Protein 7XBR (pdb70)

Structure (mmCIF, N/CA/C/O backbone):
data_7XBR
#
_entry.id   7XBR
#
_cell.length_a   83.666
_cell.length_b   198.572
_cell.length_c   202.824
_cell.angle_alpha   90.000
_cell.angle_beta   90.000
_cell.angle_gamma   90.000
#
_symmetry.space_group_name_H-M   'P 21 21 21'
#
loop_
_entity.id
_entity.type
_entity.pdbx_description
1 polymer 'Mitogen-activated protein kinase kinase 5'
2 polymer 'Mitogen-activated protein kinase kinase 5'
#
loop_
_atom_site.group_PDB
_atom_site.id
_atom_site.type_symbol
_atom_site.label_atom_id
_atom_site.label_alt_id
_atom_site.label_comp_id
_atom_site.label_asym_id
_atom_site.label_entity_id
_atom_site.label_seq_id
_atom_site.pdbx_PDB_ins_code
_atom_site.Cartn_x
_atom_site.Cartn_y
_atom_site.Cartn_z
_atom_site.occupancy
_atom_site.B_iso_or_equiv
_atom_site.auth_seq_id
_atom_site.auth_comp_id
_atom_site.auth_asym_id
_atom_site.auth_atom_id
_atom_site.pdbx_PDB_model_num
ATOM 1 N N . ALA A 1 23 ? -12.869 -26.800 37.332 1.00 132.81 63 ALA A N 1
ATOM 2 C CA . ALA A 1 23 ? -11.999 -27.934 37.804 1.00 137.01 63 ALA A CA 1
ATOM 3 C C . ALA A 1 23 ? -10.628 -27.456 38.357 1.00 129.17 63 ALA A C 1
ATOM 4 O O . ALA A 1 23 ? -9.828 -28.302 38.809 1.00 101.73 63 ALA A O 1
ATOM 6 N N . ALA A 1 24 ? -10.335 -26.156 38.395 1.00 121.19 64 ALA A N 1
ATOM 7 C CA . ALA A 1 24 ? -9.328 -25.614 39.336 1.00 110.76 64 ALA A CA 1
ATOM 8 C C . ALA A 1 24 ? -9.946 -24.483 40.160 1.00 137.10 64 ALA A C 1
ATOM 9 O O . ALA A 1 24 ? -11.193 -24.286 40.148 1.00 150.81 64 ALA A O 1
ATOM 11 N N . LYS A 1 25 ? -9.105 -23.771 40.894 1.00 133.25 65 LYS A N 1
ATOM 12 C CA . LYS A 1 25 ? -9.554 -22.559 41.606 1.00 143.46 65 LYS A CA 1
ATOM 13 C C . LYS A 1 25 ? -8.683 -21.395 41.160 1.00 136.06 65 LYS A C 1
ATOM 14 O O . LYS A 1 25 ? -9.213 -20.346 40.803 1.00 135.59 65 LYS A O 1
ATOM 30 N N . LEU A 1 27 ? -4.328 -20.089 39.742 1.00 93.57 67 LEU A N 1
ATOM 31 C CA . LEU A 1 27 ? -3.202 -20.445 38.880 1.00 85.19 67 LEU A CA 1
ATOM 32 C C . LEU A 1 27 ? -1.979 -20.937 39.677 1.00 99.21 67 LEU A C 1
ATOM 33 O O . LEU A 1 27 ? -0.996 -21.415 39.055 1.00 123.97 67 LEU A O 1
ATOM 38 N N . SER A 1 28 ? -1.977 -20.767 40.992 1.00 97.61 68 SER A N 1
ATOM 39 C CA . SER A 1 28 ? -0.919 -21.292 41.880 1.00 94.90 68 SER A CA 1
ATOM 40 C C . SER A 1 28 ? -1.005 -22.821 41.908 1.00 90.15 68 SER A C 1
ATOM 41 O O . SER A 1 28 ? 0.035 -23.477 42.130 1.00 106.98 68 SER A O 1
ATOM 44 N N . GLU A 1 29 ? -2.195 -23.367 41.677 1.00 80.33 69 GLU A N 1
ATOM 45 C CA . GLU A 1 29 ? -2.411 -24.830 41.610 1.00 91.48 69 GLU A CA 1
ATOM 46 C C . GLU A 1 29 ? -1.849 -25.366 40.283 1.00 85.09 69 GLU A C 1
ATOM 47 O O . GLU A 1 29 ? -1.618 -26.582 40.187 1.00 79.51 69 GLU A O 1
ATOM 53 N N . LEU A 1 30 ? -1.667 -24.512 39.275 1.00 79.89 70 LEU A N 1
ATOM 54 C CA . LEU A 1 30 ? -1.311 -24.966 37.903 1.00 82.66 70 LEU A CA 1
ATOM 55 C C . LEU A 1 30 ? 0.195 -24.797 37.707 1.00 81.07 70 LEU A C 1
ATOM 56 O O . LEU A 1 30 ? 0.722 -23.702 38.103 1.00 85.63 70 LEU A O 1
ATOM 61 N N . GLU A 1 31 ? 0.846 -25.814 37.118 1.00 71.50 71 GLU A N 1
ATOM 62 C CA . GLU A 1 31 ? 2.273 -25.746 36.687 1.00 78.41 71 GLU A CA 1
ATOM 63 C C . GLU A 1 31 ? 2.392 -26.158 35.207 1.00 74.08 71 GLU A C 1
ATOM 64 O O . GLU A 1 31 ? 1.913 -27.257 34.856 1.00 70.65 71 GLU A O 1
ATOM 70 N N . ARG A 1 32 ? 2.988 -25.303 34.366 1.00 61.11 72 ARG A N 1
ATOM 71 C CA . ARG A 1 32 ? 3.165 -25.556 32.909 1.00 64.90 72 ARG A CA 1
ATOM 72 C C . ARG A 1 32 ? 4.232 -26.640 32.671 1.00 67.13 72 ARG A C 1
ATOM 73 O O . ARG A 1 32 ? 5.328 -26.548 33.205 1.00 83.83 72 ARG A O 1
ATOM 81 N N . VAL A 1 33 ? 3.936 -27.613 31.826 1.00 69.16 73 VAL A N 1
ATOM 82 C CA . VAL A 1 33 ? 4.733 -28.857 31.669 1.00 64.53 73 VAL A CA 1
ATOM 83 C C . VAL A 1 33 ? 5.237 -28.936 30.232 1.00 67.54 73 VAL A C 1
ATOM 84 O O . VAL A 1 33 ? 6.414 -29.184 30.056 1.00 82.72 73 VAL A O 1
ATOM 88 N N . ASN A 1 34 ? 4.369 -28.762 29.236 1.00 74.25 74 ASN A N 1
ATOM 89 C CA . ASN A 1 34 ? 4.759 -28.776 27.806 1.00 64.62 74 ASN A CA 1
ATOM 90 C C . ASN A 1 34 ? 4.059 -27.627 27.097 1.00 56.64 74 ASN A C 1
ATOM 91 O O . ASN A 1 34 ? 3.315 -26.896 27.719 1.00 60.61 74 ASN A O 1
ATOM 96 N N . ARG A 1 35 ? 4.391 -27.460 25.831 1.00 70.43 75 ARG A N 1
ATOM 97 C CA . ARG A 1 35 ? 3.755 -26.523 24.887 1.00 70.12 75 ARG A CA 1
ATOM 98 C C . ARG A 1 35 ? 2.924 -27.353 23.906 1.00 82.94 75 ARG A C 1
ATOM 99 O O . ARG A 1 35 ? 3.441 -28.339 23.402 1.00 96.68 75 ARG A O 1
ATOM 107 N N . ILE A 1 36 ? 1.671 -26.958 23.665 1.00 100.57 76 ILE A N 1
ATOM 108 C CA . ILE A 1 36 ? 0.696 -27.661 22.781 1.00 92.28 76 ILE A CA 1
ATOM 109 C C . ILE A 1 36 ? 0.660 -26.921 21.439 1.00 96.91 76 ILE A C 1
ATOM 110 O O . ILE A 1 36 ? 0.711 -25.657 21.450 1.00 85.34 76 ILE A O 1
ATOM 115 N N . GLY A 1 37 ? 0.636 -27.683 20.338 1.00 109.47 77 GLY A N 1
ATOM 116 C CA . GLY A 1 37 ? 0.286 -27.210 18.978 1.00 125.32 77 GLY A CA 1
ATOM 117 C C . GLY A 1 37 ? 1.330 -26.272 18.391 1.00 138.37 77 GLY A C 1
ATOM 118 O O . GLY A 1 37 ? 2.530 -26.594 18.538 1.00 150.29 77 GLY A O 1
ATOM 119 N N . GLY A 1 42 ? -1.613 -19.512 17.497 1.00 135.59 82 GLY A N 1
ATOM 120 C CA . GLY A 1 42 ? -1.988 -19.413 18.926 1.00 134.37 82 GLY A CA 1
ATOM 121 C C . GLY A 1 42 ? -1.086 -20.256 19.833 1.00 132.29 82 GLY A C 1
ATOM 122 O O . GLY A 1 42 ? -0.581 -21.295 19.413 1.00 132.29 82 GLY A O 1
ATOM 134 N N . VAL A 1 44 ? -0.693 -22.459 23.201 1.00 103.43 84 VAL A N 1
ATOM 135 C CA . VAL A 1 44 ? -1.407 -23.298 24.160 1.00 90.96 84 VAL A CA 1
ATOM 136 C C . VAL A 1 44 ? -0.394 -24.090 25.007 1.00 85.01 84 VAL A C 1
ATOM 137 O O . VAL A 1 44 ? 0.460 -24.729 24.409 1.00 71.89 84 VAL A O 1
ATOM 141 N N . TYR A 1 45 ? -0.546 -24.166 26.330 1.00 75.24 85 TYR A N 1
ATOM 142 C CA . TYR A 1 45 ? 0.328 -25.009 27.184 1.00 73.09 85 TYR A CA 1
ATOM 143 C C . TYR A 1 45 ? -0.437 -26.194 27.747 1.00 59.57 85 TYR A C 1
ATOM 144 O O . TYR A 1 45 ? -1.621 -26.078 28.034 1.00 97.54 85 TYR A O 1
ATOM 153 N N . LYS A 1 46 ? 0.254 -27.290 27.983 1.00 52.90 86 LYS A N 1
ATOM 154 C CA . LYS A 1 46 ? -0.203 -28.289 28.974 1.00 60.32 86 LYS A CA 1
ATOM 155 C C . LYS A 1 46 ? 0.173 -27.826 30.378 1.00 66.71 86 LYS A C 1
ATOM 156 O O . LYS A 1 46 ? 1.369 -27.657 30.631 1.00 82.93 86 LYS A O 1
ATOM 162 N N . VAL A 1 47 ? -0.805 -27.676 31.269 1.00 66.07 87 VAL A N 1
ATOM 163 C CA . VAL A 1 47 ? -0.530 -27.472 32.715 1.00 57.56 87 VAL A CA 1
ATOM 164 C C . VAL A 1 47 ? -0.967 -28.692 33.486 1.00 56.88 87 VAL A C 1
ATOM 165 O O . VAL A 1 47 ? -1.753 -29.485 32.971 1.00 61.29 87 VAL A O 1
ATOM 169 N N . ILE A 1 48 ? -0.421 -28.854 34.675 1.00 64.62 88 ILE A N 1
ATOM 170 C CA . ILE A 1 48 ? -0.884 -29.919 35.595 1.00 69.88 88 ILE A CA 1
ATOM 171 C C . ILE A 1 48 ? -1.332 -29.258 36.889 1.00 79.08 88 ILE A C 1
ATOM 172 O O . ILE A 1 48 ? -0.552 -28.549 37.522 1.00 96.04 88 ILE A O 1
ATOM 177 N N . HIS A 1 49 ? -2.594 -29.466 37.202 1.00 83.85 89 HIS A N 1
ATOM 178 C CA . HIS A 1 49 ? -3.230 -29.094 38.477 1.00 84.36 89 HIS A CA 1
ATOM 179 C C . HIS A 1 49 ? -2.601 -29.946 39.576 1.00 90.57 89 HIS A C 1
ATOM 180 O O . HIS A 1 49 ? -2.894 -31.161 39.647 1.00 85.53 89 HIS A O 1
ATOM 187 N N . THR A 1 50 ? -1.814 -29.294 40.427 1.00 94.05 90 THR A N 1
ATOM 188 C CA . THR A 1 50 ? -0.922 -29.905 41.450 1.00 93.70 90 THR A CA 1
ATOM 189 C C . THR A 1 50 ? -1.702 -30.696 42.512 1.00 89.01 90 THR A C 1
ATOM 190 O O . THR A 1 50 ? -1.273 -31.795 42.864 1.00 78.24 90 THR A O 1
ATOM 194 N N . PRO A 1 51 ? -2.820 -30.226 43.119 1.00 85.23 91 PRO A N 1
ATOM 195 C CA . PRO A 1 51 ? -3.541 -31.089 44.056 1.00 99.40 91 PRO A CA 1
ATOM 196 C C . PRO A 1 51 ? -4.093 -32.400 43.471 1.00 102.20 91 PRO A C 1
ATOM 197 O O . PRO A 1 51 ? -4.058 -33.416 44.149 1.00 104.74 91 PRO A O 1
ATOM 201 N N . THR A 1 52 ? -4.625 -32.369 42.253 1.00 108.59 92 THR A N 1
ATOM 202 C CA . THR A 1 52 ? -5.387 -33.516 41.707 1.00 109.82 92 THR A CA 1
ATOM 203 C C . THR A 1 52 ? -4.533 -34.361 40.761 1.00 91.82 92 THR A C 1
ATOM 204 O O . THR A 1 52 ? -5.036 -35.406 40.358 1.00 110.39 92 THR A O 1
ATOM 208 N N . SER A 1 53 ? -3.343 -33.911 40.375 1.00 84.65 93 SER A N 1
ATOM 209 C CA . SER A 1 53 ? -2.473 -34.577 39.363 1.00 97.62 93 SER A CA 1
ATOM 210 C C . SER A 1 53 ? -3.158 -34.700 37.980 1.00 99.37 93 SER A C 1
ATOM 211 O O . SER A 1 53 ? -2.648 -35.475 37.155 1.00 94.79 93 SER A O 1
ATOM 214 N N . ARG A 1 54 ? -4.211 -33.925 37.693 1.00 94.39 94 ARG A N 1
ATOM 215 C CA . ARG A 1 54 ? -5.001 -34.029 36.441 1.00 94.88 94 ARG A CA 1
ATOM 216 C C . ARG A 1 54 ? -4.415 -33.073 35.414 1.00 83.39 94 ARG A C 1
ATOM 217 O O . ARG A 1 54 ? -4.005 -31.972 35.749 1.00 84.42 94 ARG A O 1
ATOM 225 N N . PRO A 1 55 ? -4.379 -33.452 34.125 1.00 74.29 95 PRO A N 1
ATOM 226 C CA . PRO A 1 55 ? -3.921 -32.561 33.074 1.00 68.16 95 PRO A CA 1
ATOM 227 C C . PRO A 1 55 ? -5.001 -31.598 32.604 1.00 64.06 95 PRO A C 1
ATOM 228 O O . PRO A 1 55 ? -6.154 -31.945 32.682 1.00 89.09 95 PRO A O 1
ATOM 232 N N . PHE A 1 56 ? -4.578 -30.436 32.120 1.00 59.87 96 PHE A N 1
ATOM 233 C CA . PHE A 1 56 ? -5.420 -29.447 31.409 1.00 61.81 96 PHE A CA 1
ATOM 234 C C . PHE A 1 56 ? -4.638 -28.760 30.293 1.00 56.63 96 PHE A C 1
ATOM 235 O O . PHE A 1 56 ? -3.434 -28.787 30.231 1.00 65.26 96 PHE A O 1
ATOM 243 N N . ALA A 1 57 ? -5.348 -28.096 29.412 1.00 63.37 97 ALA A N 1
ATOM 244 C CA . ALA A 1 57 ? -4.758 -27.120 28.480 1.00 63.27 97 ALA A CA 1
ATOM 245 C C . ALA A 1 57 ? -5.026 -25.705 28.992 1.00 65.33 97 ALA A C 1
ATOM 246 O O . ALA A 1 57 ? -6.138 -25.386 29.451 1.00 82.39 97 ALA A O 1
ATOM 248 N N . LEU A 1 58 ? -4.030 -24.851 28.884 1.00 63.84 98 LEU A N 1
ATOM 249 C CA . LEU A 1 58 ? -4.155 -23.428 29.266 1.00 63.62 98 LEU A CA 1
ATOM 250 C C . LEU A 1 58 ? -3.799 -22.626 28.037 1.00 64.32 98 LEU A C 1
ATOM 251 O O . LEU A 1 58 ? -2.785 -22.939 27.403 1.00 70.41 98 LEU A O 1
ATOM 256 N N . LYS A 1 59 ? -4.668 -21.690 27.691 1.00 69.08 99 LYS A N 1
ATOM 257 C CA . LYS A 1 59 ? -4.542 -20.864 26.477 1.00 69.05 99 LYS A CA 1
ATOM 258 C C . LYS A 1 59 ? -4.633 -19.434 26.961 1.00 69.27 99 LYS A C 1
ATOM 259 O O . LYS A 1 59 ? -5.530 -19.162 27.807 1.00 81.76 99 LYS A O 1
ATOM 265 N N . VAL A 1 60 ? -3.756 -18.564 26.467 1.00 70.92 100 VAL A N 1
ATOM 266 C CA . VAL A 1 60 ? -3.852 -17.109 26.781 1.00 80.37 100 VAL A CA 1
ATOM 267 C C . VAL A 1 60 ? -4.499 -16.353 25.622 1.00 89.31 100 VAL A C 1
ATOM 268 O O . VAL A 1 60 ? -4.237 -16.676 24.452 1.00 100.91 100 VAL A O 1
ATOM 272 N N . ILE A 1 61 ? -5.367 -15.411 25.975 1.00 97.23 101 ILE A N 1
ATOM 273 C CA . ILE A 1 61 ? -6.008 -14.449 25.043 1.00 106.26 101 ILE A CA 1
ATOM 274 C C . ILE A 1 61 ? -5.614 -13.063 25.552 1.00 114.76 101 ILE A C 1
ATOM 275 O O . ILE A 1 61 ? -6.148 -12.666 26.600 1.00 106.51 101 ILE A O 1
ATOM 280 N N . TYR A 1 62 ? -4.691 -12.362 24.889 1.00 127.32 102 TYR A N 1
ATOM 281 C CA . TYR A 1 62 ? -4.167 -11.066 25.413 1.00 141.90 102 TYR A CA 1
ATOM 282 C C . TYR A 1 62 ? -4.950 -9.901 24.805 1.00 132.23 102 TYR A C 1
ATOM 283 O O . TYR A 1 62 ? -5.092 -9.848 23.559 1.00 124.37 102 TYR A O 1
ATOM 292 N N . GLY A 1 63 ? -5.381 -8.971 25.665 1.00 115.46 103 GLY A N 1
ATOM 293 C CA . GLY A 1 63 ? -6.248 -7.840 25.283 1.00 131.11 103 GLY A CA 1
ATOM 294 C C . GLY A 1 63 ? -5.481 -6.645 24.732 1.00 137.90 103 GLY A C 1
ATOM 295 O O . GLY A 1 63 ? -5.223 -5.723 25.534 1.00 135.01 103 GLY A O 1
ATOM 296 N N . ASN A 1 64 ? -5.184 -6.614 23.421 1.00 139.02 104 ASN A N 1
ATOM 297 C CA . ASN A 1 64 ? -4.512 -5.457 22.762 1.00 145.41 104 ASN A CA 1
ATOM 298 C C . ASN A 1 64 ? -5.588 -4.402 22.432 1.00 137.42 104 ASN A C 1
ATOM 299 O O . ASN A 1 64 ? -6.705 -4.496 22.984 1.00 135.26 104 ASN A O 1
ATOM 304 N N . HIS A 1 65 ? -5.266 -3.368 21.654 1.00 133.41 105 HIS A N 1
ATOM 305 C CA . HIS A 1 65 ? -6.112 -2.144 21.574 1.00 140.68 105 HIS A CA 1
ATOM 306 C C . HIS A 1 65 ? -6.880 -2.104 20.252 1.00 137.14 105 HIS A C 1
ATOM 307 O O . HIS A 1 65 ? -7.691 -1.164 20.061 1.00 118.09 105 HIS A O 1
ATOM 314 N N . GLU A 1 66 ? -6.653 -3.093 19.382 1.00 144.74 106 GLU A N 1
ATOM 315 C CA . GLU A 1 66 ? -7.396 -3.232 18.102 1.00 155.39 106 GLU A CA 1
ATOM 316 C C . GLU A 1 66 ? -8.882 -3.462 18.410 1.00 133.33 106 GLU A C 1
ATOM 317 O O . GLU A 1 66 ? -9.199 -4.292 19.293 1.00 120.95 106 GLU A O 1
ATOM 323 N N . ASP A 1 67 ? -9.767 -2.803 17.666 1.00 130.31 107 ASP A N 1
ATOM 324 C CA . ASP A 1 67 ? -11.235 -2.870 17.892 1.00 130.45 107 ASP A CA 1
ATOM 325 C C . ASP A 1 67 ? -11.764 -4.220 17.409 1.00 127.78 107 ASP A C 1
ATOM 326 O O . ASP A 1 67 ? -12.758 -4.711 17.941 1.00 128.06 107 ASP A O 1
ATOM 342 N N . VAL A 1 69 ? -9.886 -7.044 17.194 1.00 103.85 109 VAL A N 1
ATOM 343 C CA . VAL A 1 69 ? -9.317 -8.117 17.996 1.00 103.91 109 VAL A CA 1
ATOM 344 C C . VAL A 1 69 ? -10.099 -8.163 19.304 1.00 99.45 109 VAL A C 1
ATOM 345 O O . VAL A 1 69 ? -10.455 -9.270 19.739 1.00 109.55 109 VAL A O 1
ATOM 349 N N . ARG A 1 70 ? -10.422 -6.996 19.855 1.00 101.06 110 ARG A N 1
ATOM 350 C CA . ARG A 1 70 ? -11.279 -6.891 21.059 1.00 98.50 110 ARG A CA 1
ATOM 351 C C . ARG A 1 70 ? -12.659 -7.493 20.793 1.00 96.18 110 ARG A C 1
ATOM 352 O O . ARG A 1 70 ? -13.214 -8.075 21.732 1.00 105.95 110 ARG A O 1
ATOM 360 N N . ARG A 1 71 ? -13.233 -7.323 19.601 1.00 88.13 111 ARG A N 1
ATOM 361 C CA . ARG A 1 71 ? -14.559 -7.931 19.319 1.00 93.16 111 ARG A CA 1
ATOM 362 C C . ARG A 1 71 ? -14.401 -9.461 19.344 1.00 91.72 111 ARG A C 1
ATOM 363 O O . ARG A 1 71 ? -15.284 -10.116 19.944 1.00 88.53 111 ARG A O 1
ATOM 371 N N . GLN A 1 72 ? -13.326 -10.016 18.749 1.00 83.08 112 GLN A N 1
ATOM 372 C CA . GLN A 1 72 ? -13.095 -11.491 18.707 1.00 82.61 112 GLN A CA 1
ATOM 373 C C . GLN A 1 72 ? -12.700 -12.001 20.093 1.00 80.76 112 GLN A C 1
ATOM 374 O O . GLN A 1 72 ? -12.825 -13.214 20.310 1.00 74.38 112 GLN A O 1
ATOM 380 N N . ILE A 1 73 ? -12.182 -11.148 20.977 1.00 84.34 113 ILE A N 1
ATOM 381 C CA . ILE A 1 73 ? -11.861 -11.599 22.358 1.00 79.22 113 ILE A CA 1
ATOM 382 C C . ILE A 1 73 ? -13.185 -11.812 23.064 1.00 75.12 113 ILE A C 1
ATOM 383 O O . ILE A 1 73 ? -13.393 -12.895 23.621 1.00 71.17 113 ILE A O 1
ATOM 388 N N . CYS A 1 74 ? -14.056 -10.819 22.976 1.00 79.56 114 CYS A N 1
ATOM 389 C CA . CYS A 1 74 ? -15.409 -10.864 23.568 1.00 78.06 114 CYS A CA 1
ATOM 390 C C . CYS A 1 74 ? -16.182 -12.050 23.002 1.00 78.47 114 CYS A C 1
ATOM 391 O O . CYS A 1 74 ? -16.952 -12.658 23.771 1.00 82.11 114 CYS A O 1
ATOM 394 N N . ARG A 1 75 ? -16.017 -12.345 21.707 1.00 74.71 115 ARG A N 1
ATOM 395 C CA . ARG A 1 75 ? -16.800 -13.427 21.058 1.00 76.66 115 ARG A CA 1
ATOM 396 C C . ARG A 1 75 ? -16.296 -14.753 21.606 1.00 73.65 115 ARG A C 1
ATOM 397 O O . ARG A 1 75 ? -17.125 -15.594 21.956 1.00 68.82 115 ARG A O 1
ATOM 405 N N . GLU A 1 76 ? -14.980 -14.899 21.685 1.00 68.93 116 GLU A N 1
ATOM 406 C CA . GLU A 1 76 ? -14.363 -16.196 21.993 1.00 68.22 116 GLU A CA 1
ATOM 407 C C . GLU A 1 76 ? -14.629 -16.472 23.472 1.00 70.30 116 GLU A C 1
ATOM 408 O O . GLU A 1 76 ? -14.866 -17.647 23.822 1.00 61.82 116 GLU A O 1
ATOM 414 N N . ILE A 1 77 ? -14.589 -15.431 24.312 1.00 70.02 117 ILE A N 1
ATOM 415 C CA . ILE A 1 77 ? -14.762 -15.568 25.795 1.00 70.90 117 ILE A CA 1
ATOM 416 C C . ILE A 1 77 ? -16.198 -16.013 26.053 1.00 66.18 117 ILE A C 1
ATOM 417 O O . ILE A 1 77 ? -16.401 -16.899 26.894 1.00 60.21 117 ILE A O 1
ATOM 422 N N . GLU A 1 78 ? -17.158 -15.427 25.336 1.00 72.10 118 GLU A N 1
ATOM 423 C CA . GLU A 1 78 ? -18.595 -15.729 25.556 1.00 70.89 118 GLU A CA 1
ATOM 424 C C . GLU A 1 78 ? -18.866 -17.180 25.149 1.00 67.06 118 GLU A C 1
ATOM 425 O O . GLU A 1 78 ? -19.469 -17.915 25.937 1.00 70.69 118 GLU A O 1
ATOM 431 N N . ILE A 1 79 ? -18.383 -17.574 23.976 1.00 59.69 119 ILE A N 1
ATOM 432 C CA . ILE A 1 79 ? -18.592 -18.935 23.426 1.00 55.28 119 ILE A CA 1
ATOM 433 C C . ILE A 1 79 ? -17.942 -19.919 24.395 1.00 58.33 119 ILE A C 1
ATOM 434 O O . ILE A 1 79 ? -18.588 -20.934 24.730 1.00 50.42 119 ILE A O 1
ATOM 439 N N . LEU A 1 80 ? -16.730 -19.619 24.857 1.00 57.92 120 LEU A N 1
ATOM 440 C CA . LEU A 1 80 ? -15.954 -20.614 25.635 1.00 69.33 120 LEU A CA 1
ATOM 441 C C . LEU A 1 80 ? -16.663 -20.922 26.957 1.00 68.38 120 LEU A C 1
ATOM 442 O O . LEU A 1 80 ? -16.744 -22.116 27.331 1.00 72.76 120 LEU A O 1
ATOM 447 N N . ARG A 1 81 ? -17.153 -19.899 27.646 1.00 67.00 121 ARG A N 1
ATOM 448 C CA . ARG A 1 81 ? -17.734 -20.120 28.987 1.00 75.19 121 ARG A CA 1
ATOM 449 C C . ARG A 1 81 ? -19.110 -20.768 28.847 1.00 76.97 121 ARG A C 1
ATOM 450 O O . ARG A 1 81 ? -19.423 -21.650 29.655 1.00 87.96 121 ARG A O 1
ATOM 458 N N . SER A 1 82 ? -19.882 -20.405 27.828 1.00 71.68 122 SER A N 1
ATOM 459 C CA . SER A 1 82 ? -21.254 -20.936 27.640 1.00 68.18 122 SER A CA 1
ATOM 460 C C . SER A 1 82 ? -21.287 -22.428 27.261 1.00 60.79 122 SER A C 1
ATOM 461 O O . SER A 1 82 ? -22.166 -23.119 27.771 1.00 90.65 122 SER A O 1
ATOM 464 N N . VAL A 1 83 ? -20.409 -22.933 26.396 1.00 57.59 123 VAL A N 1
ATOM 465 C CA . VAL A 1 83 ? -20.581 -24.285 25.758 1.00 51.09 123 VAL A CA 1
ATOM 466 C C . VAL A 1 83 ? -20.475 -25.407 26.792 1.00 51.15 123 VAL A C 1
ATOM 467 O O . VAL A 1 83 ? -19.571 -25.357 27.670 1.00 68.35 123 VAL A O 1
ATOM 471 N N . ASP A 1 84 ? -21.366 -26.394 26.691 1.00 52.00 124 ASP A N 1
ATOM 472 C CA . ASP A 1 84 ? -21.339 -27.628 27.518 1.00 53.49 124 ASP A CA 1
ATOM 473 C C . ASP A 1 84 ? -21.936 -28.743 26.666 1.00 55.10 124 ASP A C 1
ATOM 474 O O . ASP A 1 84 ? -23.150 -28.798 26.541 1.00 73.05 124 ASP A O 1
ATOM 479 N N . HIS A 1 85 ? -21.070 -29.550 26.059 1.00 66.89 125 HIS A N 1
ATOM 480 C CA . HIS A 1 85 ? -21.384 -30.677 25.145 1.00 61.30 125 HIS A CA 1
ATOM 481 C C . HIS A 1 85 ? -20.199 -31.618 25.112 1.00 65.25 125 HIS A C 1
ATOM 482 O O . HIS A 1 85 ? -19.042 -31.188 25.248 1.00 81.89 125 HIS A O 1
ATOM 489 N N . PRO A 1 86 ? -20.411 -32.934 24.980 1.00 62.16 126 PRO A N 1
ATOM 490 C CA . PRO A 1 86 ? -19.266 -33.840 24.995 1.00 69.90 126 PRO A CA 1
ATOM 491 C C . PRO A 1 86 ? -18.319 -33.782 23.796 1.00 54.01 126 PRO A C 1
ATOM 492 O O . PRO A 1 86 ? -17.390 -34.511 23.792 1.00 58.40 126 PRO A O 1
ATOM 496 N N . ASN A 1 87 ? -18.672 -33.032 22.775 1.00 46.14 127 ASN A N 1
ATOM 497 C CA . ASN A 1 87 ? -17.967 -33.010 21.478 1.00 48.36 127 ASN A CA 1
ATOM 498 C C . ASN A 1 87 ? -17.638 -31.565 21.136 1.00 48.16 127 ASN A C 1
ATOM 499 O O . ASN A 1 87 ? -17.279 -31.273 19.993 1.00 52.88 127 ASN A O 1
ATOM 504 N N . VAL A 1 88 ? -17.812 -30.689 22.097 1.00 48.28 128 VAL A N 1
ATOM 505 C CA . VAL A 1 88 ? -17.152 -29.368 22.091 1.00 58.37 128 VAL A CA 1
ATOM 506 C C . VAL A 1 88 ? -16.248 -29.362 23.314 1.00 66.91 128 VAL A C 1
ATOM 507 O O . VAL A 1 88 ? -16.733 -29.741 24.428 1.00 75.09 128 VAL A O 1
ATOM 511 N N . VAL A 1 89 ? -15.002 -28.954 23.096 1.00 70.63 129 VAL A N 1
ATOM 512 C CA . VAL A 1 89 ? -13.983 -28.848 24.168 1.00 68.78 129 VAL A CA 1
ATOM 513 C C . VAL A 1 89 ? -14.424 -27.773 25.155 1.00 73.92 129 VAL A C 1
ATOM 514 O O . VAL A 1 89 ? -14.484 -26.553 24.756 1.00 81.94 129 VAL A O 1
ATOM 518 N N . LYS A 1 90 ? -14.641 -28.207 26.397 1.00 68.45 130 LYS A N 1
ATOM 519 C CA . LYS A 1 90 ? -15.214 -27.356 27.472 1.00 91.64 130 LYS A CA 1
ATOM 520 C C . LYS A 1 90 ? -14.059 -26.654 28.167 1.00 68.63 130 LYS A C 1
ATOM 521 O O . LYS A 1 90 ? -13.068 -27.319 28.424 1.00 67.37 130 LYS A O 1
ATOM 527 N N . CYS A 1 91 ? -14.200 -25.369 28.480 1.00 64.44 131 CYS A N 1
ATOM 528 C CA . CYS A 1 91 ? -13.279 -24.732 29.439 1.00 70.17 131 CYS A CA 1
ATOM 529 C C . CYS A 1 91 ? -13.853 -24.813 30.845 1.00 63.55 131 CYS A C 1
ATOM 530 O O . CYS A 1 91 ? -15.009 -24.646 30.999 1.00 69.30 131 CYS A O 1
ATOM 533 N N . HIS A 1 92 ? -13.037 -25.222 31.800 1.00 77.05 132 HIS A N 1
ATOM 534 C CA . HIS A 1 92 ? -13.436 -25.431 33.203 1.00 74.85 132 HIS A CA 1
ATOM 535 C C . HIS A 1 92 ? -13.222 -24.158 33.998 1.00 72.57 132 HIS A C 1
ATOM 536 O O . HIS A 1 92 ? -13.905 -24.016 34.989 1.00 110.82 132 HIS A O 1
ATOM 543 N N . ASP A 1 93 ? -12.313 -23.279 33.602 1.00 66.66 133 ASP A N 1
ATOM 544 C CA . ASP A 1 93 ? -12.053 -22.054 34.401 1.00 70.63 133 ASP A CA 1
ATOM 545 C C . ASP A 1 93 ? -11.456 -20.959 33.510 1.00 60.73 133 ASP A C 1
ATOM 546 O O . ASP A 1 93 ? -11.113 -21.243 32.335 1.00 56.44 133 ASP A O 1
ATOM 551 N N . MET A 1 94 ? -11.419 -19.729 34.026 1.00 61.21 134 MET A N 1
ATOM 552 C CA . MET A 1 94 ? -10.885 -18.522 33.311 1.00 75.80 134 MET A CA 1
ATOM 553 C C . MET A 1 94 ? -10.265 -17.533 34.311 1.00 81.41 134 MET A C 1
ATOM 554 O O . MET A 1 94 ? -10.776 -17.391 35.430 1.00 99.24 134 MET A O 1
ATOM 559 N N . PHE A 1 95 ? -9.163 -16.892 33.934 1.00 80.82 135 PHE A N 1
ATOM 560 C CA . PHE A 1 95 ? -8.299 -16.136 34.874 1.00 77.67 135 PHE A CA 1
ATOM 561 C C . PHE A 1 95 ? -7.886 -14.822 34.217 1.00 81.81 135 PHE A C 1
ATOM 562 O O . PHE A 1 95 ? -7.434 -14.914 33.064 1.00 88.40 135 PHE A O 1
ATOM 570 N N . ASP A 1 96 ? -8.009 -13.669 34.897 1.00 86.74 136 ASP A N 1
ATOM 571 C CA . ASP A 1 96 ? -7.503 -12.381 34.337 1.00 107.93 136 ASP A CA 1
ATOM 572 C C . ASP A 1 96 ? -6.227 -11.984 35.068 1.00 108.89 136 ASP A C 1
ATOM 573 O O . ASP A 1 96 ? -6.150 -10.848 35.544 1.00 122.94 136 ASP A O 1
ATOM 578 N N . HIS A 1 97 ? -5.244 -12.878 35.071 1.00 115.16 137 HIS A N 1
ATOM 579 C CA . HIS A 1 97 ? -3.862 -12.599 35.525 1.00 115.35 137 HIS A CA 1
ATOM 580 C C . HIS A 1 97 ? -3.228 -11.544 34.612 1.00 113.52 137 HIS A C 1
ATOM 581 O O . HIS A 1 97 ? -2.959 -11.857 33.429 1.00 99.30 137 HIS A O 1
ATOM 588 N N . ASN A 1 98 ? -3.048 -10.332 35.148 1.00 132.66 138 ASN A N 1
ATOM 589 C CA . ASN A 1 98 ? -2.146 -9.277 34.611 1.00 146.56 138 ASN A CA 1
ATOM 590 C C . ASN A 1 98 ? -2.707 -8.728 33.292 1.00 133.46 138 ASN A C 1
ATOM 591 O O . ASN A 1 98 ? -1.904 -8.365 32.398 1.00 125.82 138 ASN A O 1
ATOM 596 N N . GLY A 1 99 ? -4.037 -8.690 33.164 1.00 123.07 139 GLY A N 1
ATOM 597 C CA . GLY A 1 99 ? -4.736 -8.122 31.995 1.00 127.17 139 GLY A CA 1
ATOM 598 C C . GLY A 1 99 ? -4.595 -8.976 30.741 1.00 121.90 139 GLY A C 1
ATOM 599 O O . GLY A 1 99 ? -4.876 -8.478 29.630 1.00 105.79 139 GLY A O 1
ATOM 600 N N . GLU A 1 100 ? -4.178 -10.231 30.882 1.00 120.17 140 GLU A N 1
ATOM 601 C CA . GLU A 1 100 ? -4.399 -11.237 29.816 1.00 113.83 140 GLU A CA 1
ATOM 602 C C . GLU A 1 100 ? -5.355 -12.298 30.369 1.00 100.13 140 GLU A C 1
ATOM 603 O O . GLU A 1 100 ? -5.258 -12.634 31.555 1.00 75.25 140 GLU A O 1
ATOM 609 N N . ILE A 1 101 ? -6.271 -12.778 29.533 1.00 96.68 141 ILE A N 1
ATOM 610 C CA . ILE A 1 101 ? -7.272 -13.802 29.939 1.00 88.47 141 ILE A CA 1
ATOM 611 C C . ILE A 1 101 ? -6.646 -15.168 29.692 1.00 81.84 141 ILE A C 1
ATOM 612 O O . ILE A 1 101 ? -6.141 -15.406 28.586 1.00 78.99 141 ILE A O 1
ATOM 617 N N . GLN A 1 102 ? -6.683 -16.028 30.695 1.00 73.53 142 GLN A N 1
ATOM 618 C CA . GLN A 1 102 ? -6.141 -17.392 30.572 1.00 78.34 142 GLN A CA 1
ATOM 619 C C . GLN A 1 102 ? -7.291 -18.365 30.711 1.00 83.23 142 GLN A C 1
ATOM 620 O O . GLN A 1 102 ? -7.854 -18.387 31.804 1.00 86.31 142 GLN A O 1
ATOM 626 N N . VAL A 1 103 ? -7.612 -19.128 29.661 1.00 73.95 143 VAL A N 1
ATOM 627 C CA . VAL A 1 103 ? -8.749 -20.090 29.721 1.00 70.87 143 VAL A CA 1
ATOM 628 C C . VAL A 1 103 ? -8.186 -21.479 30.012 1.00 64.98 143 VAL A C 1
ATOM 629 O O . VAL A 1 103 ? -7.097 -21.807 29.519 1.00 62.09 143 VAL A O 1
ATOM 633 N N . LEU A 1 104 ? -8.881 -22.236 30.854 1.00 63.05 144 LEU A N 1
ATOM 634 C CA . LEU A 1 104 ? -8.443 -23.581 31.282 1.00 54.82 144 LEU A CA 1
ATOM 635 C C . LEU A 1 104 ? -9.333 -24.615 30.607 1.00 50.38 144 LEU A C 1
ATOM 636 O O . LEU A 1 104 ? -10.369 -24.900 31.132 1.00 58.62 144 LEU A O 1
ATOM 641 N N . LEU A 1 105 ? -8.859 -25.208 29.528 1.00 55.41 145 LEU A N 1
ATOM 642 C CA . LEU A 1 105 ? -9.592 -26.182 28.687 1.00 58.43 145 LEU A CA 1
ATOM 643 C C . LEU A 1 105 ? -9.347 -27.634 29.105 1.00 59.44 145 LEU A C 1
ATOM 644 O O . LEU A 1 105 ? -8.400 -27.914 29.851 1.00 56.35 145 LEU A O 1
ATOM 649 N N . GLU A 1 106 ? -10.209 -28.524 28.615 1.00 67.04 146 GLU A N 1
ATOM 650 C CA . GLU A 1 106 ? -10.000 -29.986 28.676 1.00 71.91 146 GLU A CA 1
ATOM 651 C C . GLU A 1 106 ? -8.682 -30.263 27.982 1.00 71.66 146 GLU A C 1
ATOM 652 O O . GLU A 1 106 ? -8.380 -29.620 26.962 1.00 72.90 146 GLU A O 1
ATOM 658 N N . PHE A 1 107 ? -7.935 -31.207 28.515 1.00 72.17 147 PHE A N 1
ATOM 659 C CA . PHE A 1 107 ? -6.736 -31.699 27.821 1.00 73.31 147 PHE A CA 1
ATOM 660 C C . PHE A 1 107 ? -7.173 -32.802 26.866 1.00 63.13 147 PHE A C 1
ATOM 661 O O . PHE A 1 107 ? -7.787 -33.745 27.334 1.00 63.12 147 PHE A O 1
ATOM 669 N N . MET A 1 108 ? -6.826 -32.694 25.592 1.00 58.49 148 MET A N 1
ATOM 670 C CA . MET A 1 108 ? -7.126 -33.765 24.620 1.00 63.22 148 MET A CA 1
ATOM 671 C C . MET A 1 108 ? -5.833 -34.518 24.276 1.00 71.57 148 MET A C 1
ATOM 672 O O . MET A 1 108 ? -4.997 -33.991 23.491 1.00 71.24 148 MET A O 1
ATOM 677 N N . ASP A 1 109 ? -5.641 -35.702 24.867 1.00 79.94 149 ASP A N 1
ATOM 678 C CA . ASP A 1 109 ? -4.282 -36.295 25.023 1.00 77.73 149 ASP A CA 1
ATOM 679 C C . ASP A 1 109 ? -3.807 -36.967 23.741 1.00 74.57 149 ASP A C 1
ATOM 680 O O . ASP A 1 109 ? -2.617 -37.199 23.657 1.00 95.70 149 ASP A O 1
ATOM 685 N N . GLN A 1 110 ? -4.678 -37.270 22.788 1.00 75.96 150 GLN A N 1
ATOM 686 C CA . GLN A 1 110 ? -4.258 -37.977 21.553 1.00 65.95 150 GLN A CA 1
ATOM 687 C C . GLN A 1 110 ? -4.175 -36.979 20.401 1.00 60.12 150 GLN A C 1
ATOM 688 O O . GLN A 1 110 ? -3.895 -37.416 19.270 1.00 69.52 150 GLN A O 1
ATOM 694 N N . GLY A 1 111 ? -4.360 -35.687 20.669 1.00 57.53 151 GLY A N 1
ATOM 695 C CA . GLY A 1 111 ? -4.108 -34.622 19.673 1.00 69.41 151 GLY A CA 1
ATOM 696 C C . GLY A 1 111 ? -5.189 -34.463 18.604 1.00 70.04 151 GLY A C 1
ATOM 697 O O . GLY A 1 111 ? -6.333 -34.855 18.839 1.00 80.03 151 GLY A O 1
ATOM 698 N N . SER A 1 112 ? -4.832 -33.896 17.452 1.00 66.91 152 SER A N 1
ATOM 699 C CA . SER A 1 112 ? -5.762 -33.588 16.340 1.00 60.91 152 SER A CA 1
ATOM 700 C C . SER A 1 112 ? -5.944 -34.794 15.436 1.00 59.37 152 SER A C 1
ATOM 701 O O . SER A 1 112 ? -5.200 -35.743 15.548 1.00 78.85 152 SER A O 1
ATOM 704 N N . LEU A 1 113 ? -6.940 -34.732 14.579 1.00 66.05 153 LEU A N 1
ATOM 705 C CA . LEU A 1 113 ? -7.202 -35.765 13.564 1.00 65.65 153 LEU A CA 1
ATOM 706 C C . LEU A 1 113 ? -6.549 -35.266 12.293 1.00 67.95 153 LEU A C 1
ATOM 707 O O . LEU A 1 113 ? -7.027 -35.666 11.238 1.00 79.08 153 LEU A O 1
ATOM 712 N N . GLU A 1 114 ? -5.558 -34.377 12.385 1.00 63.56 154 GLU A N 1
ATOM 713 C CA . GLU A 1 114 ? -4.887 -33.829 11.178 1.00 63.57 154 GLU A CA 1
ATOM 714 C C . GLU A 1 114 ? -4.190 -34.973 10.441 1.00 63.16 154 GLU A C 1
ATOM 715 O O . GLU A 1 114 ? -3.615 -35.885 11.111 1.00 57.93 154 GLU A O 1
ATOM 721 N N . GLY A 1 115 ? -4.327 -34.967 9.118 1.00 63.49 155 GLY A N 1
ATOM 722 C CA . GLY A 1 115 ? -3.814 -36.025 8.226 1.00 66.51 155 GLY A CA 1
ATOM 723 C C . GLY A 1 115 ? -4.076 -37.436 8.732 1.00 60.78 155 GLY A C 1
ATOM 724 O O . GLY A 1 115 ? -3.298 -38.362 8.389 1.00 79.58 155 GLY A O 1
ATOM 725 N N . ALA A 1 116 ? -5.184 -37.633 9.431 1.00 56.36 156 ALA A N 1
ATOM 726 C CA . ALA A 1 116 ? -5.722 -38.965 9.733 1.00 56.60 156 ALA A CA 1
ATOM 727 C C . ALA A 1 116 ? -6.369 -39.563 8.483 1.00 58.41 156 ALA A C 1
ATOM 728 O O . ALA A 1 116 ? -7.028 -38.866 7.698 1.00 62.33 156 ALA A O 1
ATOM 730 N N . HIS A 1 117 ? -6.092 -40.830 8.259 1.00 69.58 157 HIS A N 1
ATOM 731 C CA . HIS A 1 117 ? -6.682 -41.634 7.167 1.00 64.79 157 HIS A CA 1
ATOM 732 C C . HIS A 1 117 ? -7.666 -42.566 7.839 1.00 55.24 157 HIS A C 1
ATOM 733 O O . HIS A 1 117 ? -7.253 -43.501 8.488 1.00 58.20 157 HIS A O 1
ATOM 740 N N . ILE A 1 118 ? -8.940 -42.302 7.709 1.00 59.96 158 ILE A N 1
ATOM 741 C CA . ILE A 1 118 ? -9.956 -43.269 8.192 1.00 64.02 158 ILE A CA 1
ATOM 742 C C . ILE A 1 118 ? -10.570 -43.920 6.967 1.00 63.88 158 ILE A C 1
ATOM 743 O O . ILE A 1 118 ? -11.530 -43.383 6.429 1.00 66.37 158 ILE A O 1
ATOM 748 N N . TRP A 1 119 ? -9.975 -44.991 6.479 1.00 68.24 159 TRP A N 1
ATOM 749 C CA . TRP A 1 119 ? -10.547 -45.689 5.298 1.00 65.31 159 TRP A CA 1
ATOM 750 C C . TRP A 1 119 ? -11.630 -46.621 5.813 1.00 57.65 159 TRP A C 1
ATOM 751 O O . TRP A 1 119 ? -12.436 -47.027 4.982 1.00 70.20 159 TRP A O 1
ATOM 762 N N . GLN A 1 120 ? -11.593 -47.032 7.082 1.00 60.10 160 GLN A N 1
ATOM 763 C CA . GLN A 1 120 ? -12.658 -47.933 7.602 1.00 73.07 160 GLN A CA 1
ATOM 764 C C . GLN A 1 120 ? -13.934 -47.098 7.675 1.00 70.94 160 GLN A C 1
ATOM 765 O O . GLN A 1 120 ? -13.948 -46.025 8.266 1.00 68.98 160 GLN A O 1
ATOM 771 N N . GLU A 1 121 ? -14.968 -47.547 7.009 1.00 70.04 161 GLU A N 1
ATOM 772 C CA . GLU A 1 121 ? -16.137 -46.685 6.795 1.00 60.93 161 GLU A CA 1
ATOM 773 C C . GLU A 1 121 ? -16.963 -46.715 8.075 1.00 57.23 161 GLU A C 1
ATOM 774 O O . GLU A 1 121 ? -17.567 -45.705 8.381 1.00 51.61 161 GLU A O 1
ATOM 780 N N . GLN A 1 122 ? -16.941 -47.819 8.820 1.00 58.75 162 GLN A N 1
ATOM 781 C CA . GLN A 1 122 ? -17.660 -47.896 10.118 1.00 71.01 162 GLN A CA 1
ATOM 782 C C . GLN A 1 122 ? -17.049 -46.860 11.061 1.00 69.06 162 GLN A C 1
ATOM 783 O O . GLN A 1 122 ? -17.785 -46.110 11.686 1.00 74.78 162 GLN A O 1
ATOM 789 N N . GLU A 1 123 ? -15.725 -46.846 11.162 1.00 73.99 163 GLU A N 1
ATOM 790 C CA . GLU A 1 123 ? -14.983 -45.948 12.079 1.00 65.00 163 GLU A CA 1
ATOM 791 C C . GLU A 1 123 ? -15.300 -44.510 11.669 1.00 53.55 163 GLU A C 1
ATOM 792 O O . GLU A 1 123 ? -15.540 -43.680 12.554 1.00 57.59 163 GLU A O 1
ATOM 798 N N . LEU A 1 124 ? -15.272 -44.238 10.369 1.00 47.98 164 LEU A N 1
ATOM 799 C CA . LEU A 1 124 ? -15.454 -42.865 9.878 1.00 49.39 164 LEU A CA 1
ATOM 800 C C . LEU A 1 124 ? -16.831 -42.393 10.351 1.00 61.57 164 LEU A C 1
ATOM 801 O O . LEU A 1 124 ? -16.941 -41.222 10.829 1.00 52.86 164 LEU A O 1
ATOM 806 N N . ALA A 1 125 ? -17.833 -43.276 10.283 1.00 63.30 165 ALA A N 1
ATOM 807 C CA . ALA A 1 125 ? -19.220 -42.916 10.656 1.00 61.18 165 ALA A CA 1
ATOM 808 C C . ALA A 1 125 ? -19.310 -42.589 12.141 1.00 59.71 165 ALA A C 1
ATOM 809 O O . ALA A 1 125 ? -20.032 -41.663 12.477 1.00 64.68 165 ALA A O 1
ATOM 811 N N . ASP A 1 126 ? -18.574 -43.284 12.996 1.00 60.55 166 ASP A N 1
ATOM 812 C CA . ASP A 1 126 ? -18.652 -42.999 14.445 1.00 62.10 166 ASP A CA 1
ATOM 813 C C . ASP A 1 126 ? -17.918 -41.679 14.746 1.00 58.65 166 ASP A C 1
ATOM 814 O O . ASP A 1 126 ? -18.317 -40.925 15.669 1.00 67.02 166 ASP A O 1
ATOM 819 N N . LEU A 1 127 ? -16.839 -41.396 14.046 1.00 61.48 167 LEU A N 1
ATOM 820 C CA . LEU A 1 127 ? -16.145 -40.106 14.221 1.00 64.24 167 LEU A CA 1
ATOM 821 C C . LEU A 1 127 ? -17.110 -39.027 13.775 1.00 63.95 167 LEU A C 1
ATOM 822 O O . LEU A 1 127 ? -17.137 -37.966 14.421 1.00 64.12 167 LEU A O 1
ATOM 827 N N . SER A 1 128 ? -17.788 -39.263 12.655 1.00 55.56 168 SER A N 1
ATOM 828 C CA . SER A 1 128 ? -18.620 -38.211 12.032 1.00 54.83 168 SER A CA 1
ATOM 829 C C . SER A 1 128 ? -19.841 -37.950 12.916 1.00 57.72 168 SER A C 1
ATOM 830 O O . SER A 1 128 ? -20.262 -36.780 13.008 1.00 54.38 168 SER A O 1
ATOM 833 N N . ARG A 1 129 ? -20.361 -38.985 13.583 1.00 52.17 169 ARG A N 1
ATOM 834 C CA . ARG A 1 129 ? -21.557 -38.798 14.437 1.00 55.40 169 ARG A CA 1
ATOM 835 C C . ARG A 1 129 ? -21.218 -37.830 15.574 1.00 53.95 169 ARG A C 1
ATOM 836 O O . ARG A 1 129 ? -22.030 -36.920 15.862 1.00 54.09 169 ARG A O 1
ATOM 844 N N . GLN A 1 130 ? -20.081 -38.045 16.217 1.00 45.64 170 GLN A N 1
ATOM 845 C CA . GLN A 1 130 ? -19.664 -37.224 17.376 1.00 48.27 170 GLN A CA 1
ATOM 846 C C . GLN A 1 130 ? -19.453 -35.782 16.910 1.00 46.28 170 GLN A C 1
ATOM 847 O O . GLN A 1 130 ? -19.985 -34.859 17.540 1.00 37.29 170 GLN A O 1
ATOM 853 N N . ILE A 1 131 ? -18.675 -35.602 15.841 1.00 47.56 171 ILE A N 1
ATOM 854 C CA . ILE A 1 131 ? -18.386 -34.253 15.311 1.00 46.96 171 ILE A CA 1
ATOM 855 C C . ILE A 1 131 ? -19.743 -33.645 14.995 1.00 48.14 171 ILE A C 1
ATOM 856 O O . ILE A 1 131 ? -19.931 -32.477 15.380 1.00 41.81 171 ILE A O 1
ATOM 861 N N . LEU A 1 132 ? -20.677 -34.416 14.403 1.00 53.35 172 LEU A N 1
ATOM 862 C CA . LEU A 1 132 ? -22.024 -33.854 14.050 1.00 47.10 172 LEU A CA 1
ATOM 863 C C . LEU A 1 132 ? -22.859 -33.527 15.283 1.00 43.78 172 LEU A C 1
ATOM 864 O O . LEU A 1 132 ? -23.507 -32.502 15.261 1.00 49.37 172 LEU A O 1
ATOM 869 N N . SER A 1 133 ? -22.804 -34.321 16.334 1.00 39.29 173 SER A N 1
ATOM 870 C CA . SER A 1 133 ? -23.487 -33.946 17.586 1.00 49.23 173 SER A CA 1
ATOM 871 C C . SER A 1 133 ? -22.994 -32.576 18.020 1.00 56.14 173 SER A C 1
ATOM 872 O O . SER A 1 133 ? -23.850 -31.761 18.441 1.00 74.69 173 SER A O 1
ATOM 875 N N . GLY A 1 134 ? -21.667 -32.401 18.046 1.00 53.02 174 GLY A N 1
ATOM 876 C CA . GLY A 1 134 ? -21.033 -31.157 18.494 1.00 46.76 174 GLY A CA 1
ATOM 877 C C . GLY A 1 134 ? -21.469 -30.011 17.608 1.00 45.25 174 GLY A C 1
ATOM 878 O O . GLY A 1 134 ? -21.804 -28.962 18.113 1.00 41.20 174 GLY A O 1
ATOM 879 N N . LEU A 1 135 ? -21.424 -30.174 16.297 1.00 43.50 175 LEU A N 1
ATOM 880 C CA . LEU A 1 135 ? -21.621 -29.015 15.403 1.00 46.39 175 LEU A CA 1
ATOM 881 C C . LEU A 1 135 ? -23.107 -28.675 15.454 1.00 53.79 175 LEU A C 1
ATOM 882 O O . LEU A 1 135 ? -23.464 -27.490 15.275 1.00 48.99 175 LEU A O 1
ATOM 887 N N . ALA A 1 136 ? -23.960 -29.677 15.699 1.00 59.47 176 ALA A N 1
ATOM 888 C CA . ALA A 1 136 ? -25.417 -29.443 15.750 1.00 55.04 176 ALA A CA 1
ATOM 889 C C . ALA A 1 136 ? -25.714 -28.634 17.005 1.00 50.95 176 ALA A C 1
ATOM 890 O O . ALA A 1 136 ? -26.542 -27.736 16.945 1.00 53.31 176 ALA A O 1
ATOM 892 N N . TYR A 1 137 ? -25.058 -28.985 18.104 1.00 52.05 177 TYR A N 1
ATOM 893 C CA . TYR A 1 137 ? -25.112 -28.233 19.385 1.00 54.11 177 TYR A CA 1
ATOM 894 C C . TYR A 1 137 ? -24.769 -26.753 19.137 1.00 53.77 177 TYR A C 1
ATOM 895 O O . TYR A 1 137 ? -25.567 -25.904 19.452 1.00 59.74 177 TYR A O 1
ATOM 904 N N . LEU A 1 138 ? -23.579 -26.454 18.617 1.00 65.39 178 LEU A N 1
ATOM 905 C CA . LEU A 1 138 ? -23.085 -25.068 18.385 1.00 59.31 178 LEU A CA 1
ATOM 906 C C . LEU A 1 138 ? -24.083 -24.355 17.508 1.00 56.05 178 LEU A C 1
ATOM 907 O O . LEU A 1 138 ? -24.369 -23.196 17.791 1.00 56.00 178 LEU A O 1
ATOM 912 N N . HIS A 1 139 ? -24.562 -25.026 16.467 1.00 61.57 179 HIS A N 1
ATOM 913 C CA . HIS A 1 139 ? -25.451 -24.365 15.487 1.00 57.36 179 HIS A CA 1
ATOM 914 C C . HIS A 1 139 ? -26.814 -24.124 16.117 1.00 58.59 179 HIS A C 1
ATOM 915 O O . HIS A 1 139 ? -27.422 -23.109 15.804 1.00 67.97 179 HIS A O 1
ATOM 922 N N . ARG A 1 140 ? -27.308 -24.995 16.979 1.00 58.52 180 ARG A N 1
ATOM 923 C CA . ARG A 1 140 ? -28.673 -24.706 17.478 1.00 62.36 180 ARG A CA 1
ATOM 924 C C . ARG A 1 140 ? -28.562 -23.745 18.649 1.00 58.20 180 ARG A C 1
ATOM 925 O O . ARG A 1 140 ? -29.597 -23.323 19.101 1.00 85.52 180 ARG A O 1
ATOM 933 N N . ARG A 1 141 ? -27.355 -23.328 19.021 1.00 55.07 181 ARG A N 1
ATOM 934 C CA . ARG A 1 141 ? -27.146 -22.176 19.931 1.00 54.58 181 ARG A CA 1
ATOM 935 C C . ARG A 1 141 ? -26.661 -20.972 19.127 1.00 53.20 181 ARG A C 1
ATOM 936 O O . ARG A 1 141 ? -26.161 -20.006 19.732 1.00 49.86 181 ARG A O 1
ATOM 944 N N . HIS A 1 142 ? -26.835 -21.000 17.814 1.00 54.67 182 HIS A N 1
ATOM 945 C CA . HIS A 1 142 ? -26.469 -19.871 16.918 1.00 69.68 182 HIS A CA 1
ATOM 946 C C . HIS A 1 142 ? -24.965 -19.525 17.010 1.00 64.87 182 HIS A C 1
ATOM 947 O O . HIS A 1 142 ? -24.605 -18.344 16.906 1.00 82.01 182 HIS A O 1
ATOM 954 N N . ILE A 1 143 ? -24.093 -20.511 17.168 1.00 56.92 183 ILE A N 1
ATOM 955 C CA . ILE A 1 143 ? -22.625 -20.300 17.130 1.00 52.43 183 ILE A CA 1
ATOM 956 C C . ILE A 1 143 ? -22.138 -20.873 15.814 1.00 53.85 183 ILE A C 1
ATOM 957 O O . ILE A 1 143 ? -22.307 -22.050 15.588 1.00 56.55 183 ILE A O 1
ATOM 962 N N . VAL A 1 144 ? -21.543 -20.065 14.976 1.00 50.54 184 VAL A N 1
ATOM 963 C CA . VAL A 1 144 ? -20.924 -20.593 13.745 1.00 52.98 184 VAL A CA 1
ATOM 964 C C . VAL A 1 144 ? -19.427 -20.656 14.029 1.00 53.00 184 VAL A C 1
ATOM 965 O O . VAL A 1 144 ? -18.910 -19.767 14.649 1.00 47.78 184 VAL A O 1
ATOM 969 N N . HIS A 1 145 ? -18.768 -21.739 13.675 1.00 57.84 185 HIS A N 1
ATOM 970 C CA . HIS A 1 145 ? -17.357 -21.982 14.036 1.00 56.90 185 HIS A CA 1
ATOM 971 C C . HIS A 1 145 ? -16.439 -21.279 13.054 1.00 59.37 185 HIS A C 1
ATOM 972 O O . HIS A 1 145 ? -15.438 -20.732 13.514 1.00 84.35 185 HIS A O 1
ATOM 979 N N . ARG A 1 146 ? -16.703 -21.397 11.758 1.00 66.11 186 ARG A N 1
ATOM 980 C CA . ARG A 1 146 ? -15.939 -20.688 10.692 1.00 75.03 186 ARG A CA 1
ATOM 981 C C . ARG A 1 146 ? -14.491 -21.227 10.551 1.00 73.36 186 ARG A C 1
ATOM 982 O O . ARG A 1 146 ? -13.723 -20.641 9.748 1.00 76.11 186 ARG A O 1
ATOM 990 N N . ASP A 1 147 ? -14.094 -22.312 11.228 1.00 64.32 187 ASP A N 1
ATOM 991 C CA . ASP A 1 147 ? -12.780 -22.944 10.929 1.00 75.52 187 ASP A CA 1
ATOM 992 C C . ASP A 1 147 ? -12.809 -24.424 11.286 1.00 63.72 187 ASP A C 1
ATOM 993 O O . ASP A 1 147 ? -12.081 -24.824 12.160 1.00 56.10 187 ASP A O 1
ATOM 998 N N . ILE A 1 148 ? -13.597 -25.209 10.573 1.00 72.25 188 ILE A N 1
ATOM 999 C CA . ILE A 1 148 ? -13.678 -26.667 10.841 1.00 66.28 188 ILE A CA 1
ATOM 1000 C C . ILE A 1 148 ? -12.624 -27.296 9.945 1.00 63.85 188 ILE A C 1
ATOM 1001 O O . ILE A 1 148 ? -12.819 -27.372 8.749 1.00 72.78 188 ILE A O 1
ATOM 1006 N N . LYS A 1 149 ? -11.512 -27.704 10.512 1.00 68.51 189 LYS A N 1
ATOM 1007 C CA . LYS A 1 149 ? -10.420 -28.374 9.756 1.00 66.22 189 LYS A CA 1
ATOM 1008 C C . LYS A 1 149 ? -10.009 -29.586 10.580 1.00 55.96 189 LYS A C 1
ATOM 1009 O O . LYS A 1 149 ? -10.215 -29.594 11.794 1.00 54.80 189 LYS A O 1
ATOM 1015 N N . PRO A 1 150 ? -9.465 -30.677 9.993 1.00 51.34 190 PRO A N 1
ATOM 1016 C CA . PRO A 1 150 ? -9.093 -31.829 10.807 1.00 50.28 190 PRO A CA 1
ATOM 1017 C C . PRO A 1 150 ? -8.193 -31.478 11.993 1.00 60.00 190 PRO A C 1
ATOM 1018 O O . PRO A 1 150 ? -8.235 -32.199 12.951 1.00 66.89 190 PRO A O 1
ATOM 1022 N N . SER A 1 151 ? -7.374 -30.434 11.881 1.00 70.54 191 SER A N 1
ATOM 1023 C CA . SER A 1 151 ? -6.472 -29.970 12.963 1.00 60.48 191 SER A CA 1
ATOM 1024 C C . SER A 1 151 ? -7.258 -29.313 14.103 1.00 62.23 191 SER A C 1
ATOM 1025 O O . SER A 1 151 ? -6.683 -29.221 15.158 1.00 66.23 191 SER A O 1
ATOM 1028 N N . ASN A 1 152 ? -8.527 -28.919 13.924 1.00 67.72 192 ASN A N 1
ATOM 1029 C CA . ASN A 1 152 ? -9.361 -28.360 15.031 1.00 60.40 192 ASN A CA 1
ATOM 1030 C C . ASN A 1 152 ? -10.325 -29.438 15.569 1.00 55.83 192 ASN A C 1
ATOM 1031 O O . ASN A 1 152 ? -11.124 -29.139 16.448 1.00 48.02 192 ASN A O 1
ATOM 1036 N N . LEU A 1 153 ? -10.230 -30.668 15.088 1.00 47.73 193 LEU A N 1
ATOM 1037 C CA . LEU A 1 153 ? -11.024 -31.779 15.632 1.00 54.43 193 LEU A CA 1
ATOM 1038 C C . LEU A 1 153 ? -10.110 -32.640 16.492 1.00 52.08 193 LEU A C 1
ATOM 1039 O O . LEU A 1 153 ? -9.334 -33.395 15.936 1.00 57.63 193 LEU A O 1
ATOM 1044 N N . LEU A 1 154 ? -10.212 -32.506 17.808 1.00 54.16 194 LEU A N 1
ATOM 1045 C CA . LEU A 1 154 ? -9.276 -33.147 18.762 1.00 55.10 194 LEU A CA 1
ATOM 1046 C C . LEU A 1 154 ? -9.866 -34.447 19.273 1.00 59.78 194 LEU A C 1
ATOM 1047 O O . LEU A 1 154 ? -11.097 -34.523 19.427 1.00 69.36 194 LEU A O 1
ATOM 1052 N N . ILE A 1 155 ? -8.982 -35.395 19.588 1.00 56.84 195 ILE A N 1
ATOM 1053 C CA . ILE A 1 155 ? -9.366 -36.787 19.950 1.00 57.88 195 ILE A CA 1
ATOM 1054 C C . ILE A 1 155 ? -8.579 -37.155 21.192 1.00 56.98 195 ILE A C 1
ATOM 1055 O O . ILE A 1 155 ? -7.538 -36.556 21.429 1.00 52.71 195 ILE A O 1
ATOM 1060 N N . ASN A 1 156 ? -9.128 -38.021 22.028 1.00 72.08 196 ASN A N 1
ATOM 1061 C CA . ASN A 1 156 ? -8.496 -38.358 23.320 1.00 65.23 196 ASN A CA 1
ATOM 1062 C C . ASN A 1 156 ? -8.296 -39.854 23.419 1.00 70.95 196 ASN A C 1
ATOM 1063 O O . ASN A 1 156 ? -8.478 -40.598 22.419 1.00 81.79 196 ASN A O 1
ATOM 1068 N N . SER A 1 157 ? -7.839 -40.238 24.603 1.00 97.42 197 SER A N 1
ATOM 1069 C CA . SER A 1 157 ? -7.540 -41.619 25.029 1.00 103.80 197 SER A CA 1
ATOM 1070 C C . SER A 1 157 ? -8.811 -42.439 24.841 1.00 105.96 197 SER A C 1
ATOM 1071 O O . SER A 1 157 ? -8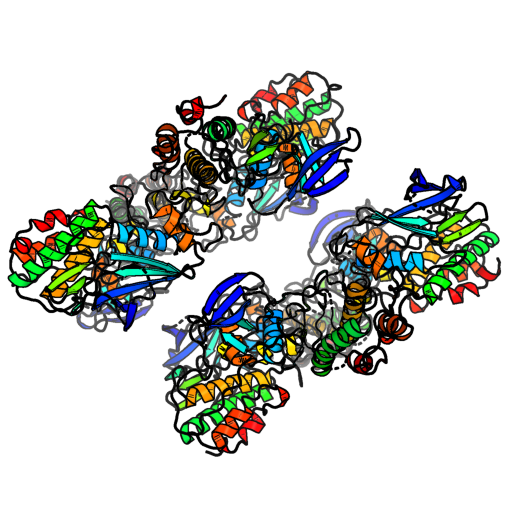.749 -43.525 24.240 1.00 99.43 197 SER A O 1
ATOM 1074 N N . ALA A 1 158 ? -9.932 -41.872 25.285 1.00 99.98 198 ALA A N 1
ATOM 1075 C CA . ALA A 1 158 ? -11.260 -42.516 25.256 1.00 99.71 198 ALA A CA 1
ATOM 1076 C C . ALA A 1 158 ? -11.828 -42.596 23.815 1.00 89.04 198 ALA A C 1
ATOM 1077 O O . ALA A 1 158 ? -12.988 -43.014 23.682 1.00 80.55 198 ALA A O 1
ATOM 1079 N N . LYS A 1 159 ? -11.055 -42.228 22.777 1.00 93.51 199 LYS A N 1
ATOM 1080 C CA . LYS A 1 159 ? -11.406 -42.289 21.320 1.00 103.43 199 LYS A CA 1
ATOM 1081 C C . LYS A 1 159 ? -12.645 -41.452 21.015 1.00 89.89 199 LYS A C 1
ATOM 1082 O O . LYS A 1 159 ? -13.316 -41.747 20.002 1.00 92.29 199 LYS A O 1
ATOM 1088 N N . ASN A 1 160 ? -12.895 -40.422 21.821 1.00 68.64 200 ASN A N 1
ATOM 1089 C CA . ASN A 1 160 ? -14.003 -39.479 21.577 1.00 71.39 200 ASN A CA 1
ATOM 1090 C C . ASN A 1 160 ? -13.402 -38.216 20.938 1.00 64.83 200 ASN A C 1
ATOM 1091 O O . ASN A 1 160 ? -12.233 -37.978 21.146 1.00 64.45 200 ASN A O 1
ATOM 1096 N N . VAL A 1 161 ? -14.173 -37.476 20.139 1.00 57.26 201 VAL A N 1
ATOM 1097 C CA . VAL A 1 161 ? -13.693 -36.348 19.304 1.00 51.65 201 VAL A CA 1
ATOM 1098 C C . VAL A 1 161 ? -14.453 -35.077 19.689 1.00 57.26 201 VAL A C 1
ATOM 1099 O O . VAL A 1 161 ? -15.678 -35.044 19.751 1.00 57.41 201 VAL A O 1
ATOM 1103 N N . LYS A 1 162 ? -13.738 -33.981 19.833 1.00 56.04 202 LYS A N 1
ATOM 1104 C CA . LYS A 1 162 ? -14.338 -32.720 20.299 1.00 49.48 202 LYS A CA 1
ATOM 1105 C C . LYS A 1 162 ? -13.886 -31.569 19.402 1.00 47.97 202 LYS A C 1
ATOM 1106 O O . LYS A 1 162 ? -12.714 -31.505 19.083 1.00 57.26 202 LYS A O 1
ATOM 1112 N N . ILE A 1 163 ? -14.787 -30.638 19.096 1.00 51.82 203 ILE A N 1
ATOM 1113 C CA . ILE A 1 163 ? -14.529 -29.428 18.268 1.00 46.62 203 ILE A CA 1
ATOM 1114 C C . ILE A 1 163 ? -13.804 -28.406 19.131 1.00 53.50 203 ILE A C 1
ATOM 1115 O O . ILE A 1 163 ? -14.180 -28.309 20.298 1.00 55.11 203 ILE A O 1
ATOM 1120 N N . ALA A 1 164 ? -12.826 -27.664 18.578 1.00 62.62 204 ALA A N 1
ATOM 1121 C CA . ALA A 1 164 ? -11.899 -26.875 19.404 1.00 61.99 204 ALA A CA 1
ATOM 1122 C C . ALA A 1 164 ? -11.811 -25.377 19.062 1.00 67.19 204 ALA A C 1
ATOM 1123 O O . ALA A 1 164 ? -12.217 -24.580 19.938 1.00 99.25 204 ALA A O 1
ATOM 1125 N N . ASP A 1 165 ? -11.200 -24.912 17.985 1.00 56.61 205 ASP A N 1
ATOM 1126 C CA . ASP A 1 165 ? -10.707 -23.496 18.053 1.00 60.69 205 ASP A CA 1
ATOM 1127 C C . ASP A 1 165 ? -11.851 -22.508 17.756 1.00 58.82 205 ASP A C 1
ATOM 1128 O O . ASP A 1 165 ? -12.399 -22.520 16.628 1.00 61.67 205 ASP A O 1
ATOM 1133 N N . PHE A 1 166 ? -12.144 -21.599 18.685 1.00 58.81 206 PHE A N 1
ATOM 1134 C CA . PHE A 1 166 ? -13.246 -20.614 18.529 1.00 60.89 206 PHE A CA 1
ATOM 1135 C C . PHE A 1 166 ? -12.683 -19.229 18.233 1.00 59.91 206 PHE A C 1
ATOM 1136 O O . PHE A 1 166 ? -13.372 -18.218 18.442 1.00 57.49 206 PHE A O 1
ATOM 1144 N N . GLY A 1 167 ? -11.451 -19.193 17.743 1.00 67.82 207 GLY A N 1
ATOM 1145 C CA . GLY A 1 167 ? -10.735 -17.927 17.534 1.00 78.70 207 GLY A CA 1
ATOM 1146 C C . GLY A 1 167 ? -11.448 -17.036 16.534 1.00 68.56 207 GLY A C 1
ATOM 1147 O O . GLY A 1 167 ? -11.327 -15.815 16.651 1.00 77.59 207 GLY A O 1
ATOM 1148 N N . VAL A 1 168 ? -12.098 -17.629 15.542 1.00 71.36 208 VAL A N 1
ATOM 1149 C CA . VAL A 1 168 ? -12.722 -16.865 14.425 1.00 74.07 208 VAL A CA 1
ATOM 1150 C C . VAL A 1 168 ? -14.216 -17.163 14.441 1.00 69.84 208 VAL A C 1
ATOM 1151 O O . VAL A 1 168 ? -14.932 -16.740 13.517 1.00 60.53 208 VAL A O 1
ATOM 1155 N N . SER A 1 169 ? -14.669 -17.871 15.464 1.00 66.71 209 SER A N 1
ATOM 1156 C CA . SER A 1 169 ? -16.078 -18.293 15.542 1.00 62.23 209 SER A CA 1
ATOM 1157 C C . SER A 1 169 ? -16.875 -17.111 16.065 1.00 59.60 209 SER A C 1
ATOM 1158 O O . SER A 1 169 ? -16.260 -16.234 16.677 1.00 64.90 209 SER A O 1
ATOM 1161 N N . ARG A 1 170 ? -18.183 -17.107 15.804 1.00 66.39 210 ARG A N 1
ATOM 1162 C CA . ARG A 1 170 ? -19.107 -15.957 16.010 1.00 62.86 210 ARG A CA 1
ATOM 1163 C C . ARG A 1 170 ? -20.407 -16.460 16.615 1.00 64.61 210 ARG A C 1
ATOM 1164 O O . ARG A 1 170 ? -20.734 -17.636 16.422 1.00 71.88 210 ARG A O 1
ATOM 1172 N N . ILE A 1 171 ? -21.138 -15.588 17.296 1.00 82.37 211 ILE A N 1
ATOM 1173 C CA . ILE A 1 171 ? -22.505 -15.893 17.815 1.00 88.49 211 ILE A CA 1
ATOM 1174 C C . ILE A 1 171 ? -23.479 -14.897 17.181 1.00 79.88 211 ILE A C 1
ATOM 1175 O O . ILE A 1 171 ? -23.050 -13.767 16.842 1.00 84.58 211 ILE A O 1
ATOM 1180 N N . LEU A 1 172 ? -24.692 -15.349 16.871 1.00 75.97 212 LEU A N 1
ATOM 1181 C CA . LEU A 1 172 ? -25.594 -14.665 15.900 1.00 74.53 212 LEU A CA 1
ATOM 1182 C C . LEU A 1 172 ? -26.890 -14.285 16.612 1.00 81.53 212 LEU A C 1
ATOM 1183 O O . LEU A 1 172 ? -27.395 -15.103 17.392 1.00 94.84 212 LEU A O 1
ATOM 1188 N N . ALA A 1 173 ? -27.442 -13.108 16.311 1.00 99.09 213 ALA A N 1
ATOM 1189 C CA . ALA A 1 173 ? -28.623 -12.540 17.007 1.00 106.09 213 ALA A CA 1
ATOM 1190 C C . ALA A 1 173 ? -29.907 -13.272 16.587 1.00 119.11 213 ALA A C 1
ATOM 1191 O O . ALA A 1 173 ? -30.777 -13.401 17.453 1.00 142.36 213 ALA A O 1
ATOM 1193 N N . GLN A 1 174 ? -30.033 -13.723 15.328 1.00 130.61 214 GLN A N 1
ATOM 1194 C CA . GLN A 1 174 ? -31.171 -14.571 14.862 1.00 141.48 214 GLN A CA 1
ATOM 1195 C C . GLN A 1 174 ? -30.708 -15.977 14.470 1.00 143.82 214 GLN A C 1
ATOM 1196 O O . GLN A 1 174 ? -29.559 -16.340 14.673 1.00 152.38 214 GLN A O 1
ATOM 1213 N N . MET A 1 176 ? -31.290 -16.745 11.343 1.00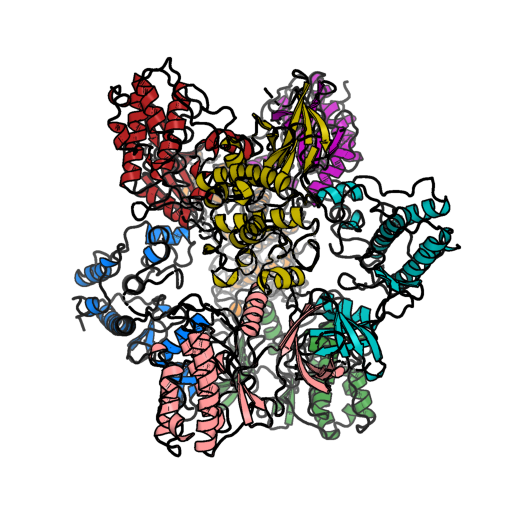 158.08 216 MET A N 1
ATOM 1214 C CA . MET A 1 176 ? -30.909 -16.407 9.980 1.00 154.35 216 MET A CA 1
ATOM 1215 C C . MET A 1 176 ? -30.286 -15.006 9.957 1.00 144.27 216 MET A C 1
ATOM 1216 O O . MET A 1 176 ? -30.883 -14.072 9.384 1.00 146.44 216 MET A O 1
ATOM 1221 N N . ASP A 1 177 ? -29.112 -14.858 10.563 1.00 132.67 217 ASP A N 1
ATOM 1222 C CA . ASP A 1 177 ? -28.328 -13.601 10.448 1.00 118.96 217 ASP A CA 1
ATOM 1223 C C . ASP A 1 177 ? -27.078 -13.909 9.648 1.00 103.23 217 ASP A C 1
ATOM 1224 O O . ASP A 1 177 ? -26.345 -14.836 9.959 1.00 118.59 217 ASP A O 1
ATOM 1229 N N . PRO A 1 178 ? -26.833 -13.176 8.548 1.00 93.93 218 PRO A N 1
ATOM 1230 C CA . PRO A 1 178 ? -25.677 -13.443 7.694 1.00 97.59 218 PRO A CA 1
ATOM 1231 C C . PRO A 1 178 ? -24.334 -13.104 8.351 1.00 94.96 218 PRO A C 1
ATOM 1232 O O . PRO A 1 178 ? -24.300 -12.224 9.181 1.00 121.41 218 PRO A O 1
ATOM 1236 N N . CYS A 1 179 ? -23.262 -13.761 7.935 1.00 79.18 219 CYS A N 1
ATOM 1237 C CA . CYS A 1 179 ? -21.908 -13.396 8.394 1.00 87.75 219 CYS A CA 1
ATOM 1238 C C . CYS A 1 179 ? -21.203 -12.643 7.262 1.00 89.48 219 CYS A C 1
ATOM 1239 O O . CYS A 1 179 ? -21.245 -13.126 6.128 1.00 93.14 219 CYS A O 1
ATOM 1242 N N . ASN A 1 180 ? -20.552 -11.516 7.561 1.00 89.02 220 ASN A N 1
ATOM 1243 C CA . ASN A 1 180 ? -19.924 -10.647 6.533 1.00 88.51 220 ASN A CA 1
ATOM 1244 C C . ASN A 1 180 ? -18.404 -10.766 6.565 1.00 78.45 220 ASN A C 1
ATOM 1245 O O . ASN A 1 180 ? -17.743 -10.234 5.679 1.00 78.97 220 ASN A O 1
ATOM 1260 N N . SER A 1 182 ? -14.736 -12.283 6.165 1.00 71.46 222 SER A N 1
ATOM 1261 C CA . SER A 1 182 ? -13.804 -13.265 5.640 1.00 76.69 222 SER A CA 1
ATOM 1262 C C . SER A 1 182 ? -12.812 -13.753 6.718 1.00 70.14 222 SER A C 1
ATOM 1263 O O . SER A 1 182 ? -11.699 -13.212 6.817 1.00 70.94 222 SER A O 1
ATOM 1266 N N . VAL A 1 183 ? -13.160 -14.809 7.441 1.00 71.98 223 VAL A N 1
ATOM 1267 C CA . VAL A 1 183 ? -12.272 -15.443 8.461 1.00 71.03 223 VAL A CA 1
ATOM 1268 C C . VAL A 1 183 ? -11.997 -16.913 8.091 1.00 63.61 223 VAL A C 1
ATOM 1269 O O . VAL A 1 183 ? -12.702 -17.454 7.242 1.00 68.71 223 VAL A O 1
ATOM 1273 N N . GLY A 1 184 ? -11.023 -17.558 8.733 1.00 60.46 224 GLY A N 1
ATOM 1274 C CA . GLY A 1 184 ? -10.850 -19.022 8.644 1.00 70.56 224 GLY A CA 1
ATOM 1275 C C . GLY A 1 184 ? -9.645 -19.465 7.838 1.00 65.18 224 GLY A C 1
ATOM 1276 O O . GLY A 1 184 ? -8.762 -18.676 7.637 1.00 96.78 224 GLY A O 1
ATOM 1277 N N . THR A 1 185 ? -9.605 -20.731 7.448 1.00 63.65 225 THR A N 1
ATOM 1278 C CA . THR A 1 185 ? -8.612 -21.313 6.523 1.00 59.41 225 THR A CA 1
ATOM 1279 C C . THR A 1 185 ? -9.247 -21.420 5.139 1.00 67.91 225 THR A C 1
ATOM 1280 O O . THR A 1 185 ? -10.229 -22.164 5.000 1.00 84.62 225 THR A O 1
ATOM 1284 N N . ILE A 1 186 ? -8.653 -20.775 4.144 1.00 78.59 226 ILE A N 1
ATOM 1285 C CA . ILE A 1 186 ? -9.145 -20.753 2.732 1.00 74.63 226 ILE A CA 1
ATOM 1286 C C . ILE A 1 186 ? -9.308 -22.182 2.206 1.00 68.54 226 ILE A C 1
ATOM 1287 O O . ILE A 1 186 ? -10.240 -22.413 1.443 1.00 82.65 226 ILE A O 1
ATOM 1292 N N . ALA A 1 187 ? -8.477 -23.133 2.599 1.00 64.13 227 ALA A N 1
ATOM 1293 C CA . ALA A 1 187 ? -8.537 -24.496 2.017 1.00 74.51 227 ALA A CA 1
ATOM 1294 C C . ALA A 1 187 ? -9.883 -25.177 2.327 1.00 78.56 227 ALA A C 1
ATOM 1295 O O . ALA A 1 187 ? -10.350 -26.017 1.543 1.00 106.41 227 ALA A O 1
ATOM 1297 N N . TYR A 1 188 ? -10.536 -24.813 3.417 1.00 79.83 228 TYR A N 1
ATOM 1298 C CA . TYR A 1 188 ? -11.803 -25.460 3.830 1.00 72.06 228 TYR A CA 1
ATOM 1299 C C . TYR A 1 188 ? -12.938 -24.473 3.808 1.00 62.76 228 TYR A C 1
ATOM 1300 O O . TYR A 1 188 ? -13.987 -24.702 4.472 1.00 68.74 228 TYR A O 1
ATOM 1309 N N . MET A 1 189 ? -12.710 -23.369 3.131 1.00 61.46 229 MET A N 1
ATOM 1310 C CA . MET A 1 189 ? -13.800 -22.403 2.979 1.00 74.92 229 MET A CA 1
ATOM 1311 C C . MET A 1 189 ? -14.752 -22.952 1.922 1.00 79.74 229 MET A C 1
ATOM 1312 O O . MET A 1 189 ? -14.289 -23.660 0.990 1.00 70.43 229 MET A O 1
ATOM 1317 N N . SER A 1 190 ? -16.036 -22.702 2.175 1.00 82.15 230 SER A N 1
ATOM 1318 C CA . SER A 1 190 ? -17.162 -22.846 1.238 1.00 71.15 230 SER A CA 1
ATOM 1319 C C . SER A 1 190 ? -16.868 -22.021 -0.014 1.00 67.48 230 SER A C 1
ATOM 1320 O O . SER A 1 190 ? -16.078 -21.092 -0.020 1.00 62.66 230 SER A O 1
ATOM 1323 N N . PRO A 1 191 ? -17.416 -22.390 -1.177 1.00 75.35 231 PRO A N 1
ATOM 1324 C CA . PRO A 1 191 ? -17.377 -21.517 -2.340 1.00 63.71 231 PRO A CA 1
ATOM 1325 C C . PRO A 1 191 ? -17.869 -20.098 -2.062 1.00 61.99 231 PRO A C 1
ATOM 1326 O O . PRO A 1 191 ? -17.162 -19.216 -2.409 1.00 52.59 231 PRO A O 1
ATOM 1330 N N . GLU A 1 192 ? -19.061 -19.930 -1.485 1.00 69.78 232 GLU A N 1
ATOM 1331 C CA . GLU A 1 192 ? -19.660 -18.588 -1.255 1.00 68.62 232 GLU A CA 1
ATOM 1332 C C . GLU A 1 192 ? -18.855 -17.842 -0.191 1.00 76.31 232 GLU A C 1
ATOM 1333 O O . GLU A 1 192 ? -19.095 -16.638 -0.022 1.00 80.04 232 GLU A O 1
ATOM 1339 N N . ARG A 1 193 ? -17.954 -18.524 0.520 1.00 83.52 233 ARG A N 1
ATOM 1340 C CA . ARG A 1 193 ? -17.015 -17.870 1.473 1.00 77.60 233 ARG A CA 1
ATOM 1341 C C . ARG A 1 193 ? -15.731 -17.432 0.759 1.00 70.67 233 ARG A C 1
ATOM 1342 O O . ARG A 1 193 ? -15.051 -16.582 1.268 1.00 92.84 233 ARG A O 1
ATOM 1350 N N . ILE A 1 194 ? -15.395 -17.968 -0.391 1.00 69.61 234 ILE A N 1
ATOM 1351 C CA . ILE A 1 194 ? -14.259 -17.415 -1.171 1.00 74.96 234 ILE A CA 1
ATOM 1352 C C . ILE A 1 194 ? -14.777 -16.369 -2.174 1.00 80.79 234 ILE A C 1
ATOM 1353 O O . ILE A 1 194 ? -14.363 -15.224 -2.021 1.00 79.83 234 ILE A O 1
ATOM 1358 N N . ASN A 1 195 ? -15.627 -16.730 -3.154 1.00 84.86 235 ASN A N 1
ATOM 1359 C CA . ASN A 1 195 ? -16.192 -15.782 -4.165 1.00 87.87 235 ASN A CA 1
ATOM 1360 C C . ASN A 1 195 ? -17.314 -14.989 -3.482 1.00 90.10 235 ASN A C 1
ATOM 1361 O O . ASN A 1 195 ? -18.448 -15.490 -3.353 1.00 114.35 235 ASN A O 1
ATOM 1366 N N . THR A 1 196 ? -17.020 -13.762 -3.074 1.00 100.64 236 THR A N 1
ATOM 1367 C CA . THR A 1 196 ? -17.929 -12.949 -2.228 1.00 108.05 236 THR A CA 1
ATOM 1368 C C . THR A 1 196 ? -18.635 -11.836 -3.028 1.00 112.68 236 THR A C 1
ATOM 1369 O O . THR A 1 196 ? -19.353 -11.047 -2.392 1.00 111.84 236 THR A O 1
ATOM 1373 N N . ASP A 1 197 ? -18.492 -11.764 -4.353 1.00 118.26 237 ASP A N 1
ATOM 1374 C CA . ASP A 1 197 ? -18.959 -10.590 -5.139 1.00 109.91 237 ASP A CA 1
ATOM 1375 C C . ASP A 1 197 ? -20.492 -10.571 -5.246 1.00 106.16 237 ASP A C 1
ATOM 1376 O O . ASP A 1 197 ? -21.063 -9.472 -5.119 1.00 108.35 237 ASP A O 1
ATOM 1381 N N . LEU A 1 198 ? -21.144 -11.699 -5.546 1.00 104.49 238 LEU A N 1
ATOM 1382 C CA . LEU A 1 198 ? -22.569 -11.686 -5.994 1.00 110.19 238 LEU A CA 1
ATOM 1383 C C . LEU A 1 198 ? -23.446 -11.326 -4.784 1.00 125.25 238 LEU A C 1
ATOM 1384 O O . LEU A 1 198 ? -24.287 -10.399 -4.899 1.00 121.79 238 LEU A O 1
ATOM 1389 N N . ASN A 1 199 ? -23.207 -12.005 -3.659 1.00 126.50 239 ASN A N 1
ATOM 1390 C CA . ASN A 1 199 ? -23.959 -11.875 -2.382 1.00 117.79 239 ASN A CA 1
ATOM 1391 C C . ASN A 1 199 ? -23.361 -10.740 -1.519 1.00 116.30 239 ASN A C 1
ATOM 1392 O O . ASN A 1 199 ? -23.804 -10.582 -0.353 1.00 111.84 239 ASN A O 1
ATOM 1397 N N . HIS A 1 200 ? -22.388 -9.981 -2.050 1.00 116.50 240 HIS A N 1
ATOM 1398 C CA . HIS A 1 200 ? -21.782 -8.760 -1.439 1.00 119.15 240 HIS A CA 1
ATOM 1399 C C . HIS A 1 200 ? -21.125 -9.087 -0.086 1.00 116.12 240 HIS A C 1
ATOM 1400 O O . HIS A 1 200 ? -21.297 -8.289 0.851 1.00 149.30 240 HIS A O 1
ATOM 1407 N N . GLY A 1 201 ? -20.400 -10.206 0.030 1.00 104.05 241 GLY A N 1
ATOM 1408 C CA . GLY A 1 201 ? -19.628 -10.571 1.243 1.00 94.49 241 GLY A CA 1
ATOM 1409 C C . GLY A 1 201 ? -20.375 -11.493 2.208 1.00 95.03 241 GLY A C 1
ATOM 1410 O O . GLY A 1 201 ? -19.713 -12.240 2.957 1.00 88.82 241 GLY A O 1
ATOM 1411 N N . ARG A 1 202 ? -21.705 -11.478 2.197 1.00 98.57 242 ARG A N 1
ATOM 1412 C CA . ARG A 1 202 ? -22.532 -12.212 3.188 1.00 106.99 242 ARG A CA 1
ATOM 1413 C C . ARG A 1 202 ? -22.583 -13.711 2.863 1.00 101.13 242 ARG A C 1
ATOM 1414 O O . ARG A 1 202 ? -22.556 -14.055 1.672 1.00 102.82 242 ARG A O 1
ATOM 1422 N N . TYR A 1 203 ? -22.634 -14.569 3.892 1.00 83.85 243 TYR A N 1
ATOM 1423 C CA . TYR A 1 203 ? -22.707 -16.041 3.717 1.00 80.95 243 TYR A CA 1
ATOM 1424 C C . TYR A 1 203 ? -23.504 -16.718 4.833 1.00 78.21 243 TYR A C 1
ATOM 1425 O O . TYR A 1 203 ? -23.534 -16.227 5.940 1.00 64.21 243 TYR A O 1
ATOM 1434 N N . ASP A 1 204 ? -24.141 -17.846 4.517 1.00 83.49 244 ASP A N 1
ATOM 1435 C CA . ASP A 1 204 ? -24.776 -18.711 5.539 1.00 84.77 244 ASP A CA 1
ATOM 1436 C C . ASP A 1 204 ? -23.637 -19.402 6.281 1.00 75.82 244 ASP A C 1
ATOM 1437 O O . ASP A 1 204 ? -23.070 -20.371 5.762 1.00 78.39 244 ASP A O 1
ATOM 1442 N N . GLY A 1 205 ? -23.298 -18.867 7.438 1.00 71.43 245 GLY A N 1
ATOM 1443 C CA . GLY A 1 205 ? -22.161 -19.343 8.231 1.00 77.70 245 GLY A CA 1
ATOM 1444 C C . GLY A 1 205 ? -22.362 -20.775 8.662 1.00 74.53 245 GLY A C 1
ATOM 1445 O O . GLY A 1 205 ? -21.358 -21.500 8.874 1.00 72.85 245 GLY A O 1
ATOM 1446 N N . TYR A 1 206 ? -23.614 -21.160 8.850 1.00 71.12 246 TYR A N 1
ATOM 1447 C CA . TYR A 1 206 ? -23.970 -22.537 9.238 1.00 66.83 246 TYR A CA 1
ATOM 1448 C C . TYR A 1 206 ? -23.550 -23.472 8.107 1.00 61.14 246 TYR A C 1
ATOM 1449 O O . TYR A 1 206 ? -22.862 -24.437 8.374 1.00 48.52 246 TYR A O 1
ATOM 1458 N N . ALA A 1 207 ? -24.018 -23.186 6.888 1.00 61.42 247 ALA A N 1
ATOM 1459 C CA . ALA A 1 207 ? -23.907 -24.060 5.699 1.00 54.60 247 ALA A CA 1
ATOM 1460 C C . ALA A 1 207 ? -22.440 -24.140 5.361 1.00 54.95 247 ALA A C 1
ATOM 1461 O O . ALA A 1 207 ? -21.993 -25.209 4.900 1.00 59.37 247 ALA A O 1
ATOM 1463 N N . GLY A 1 208 ? -21.753 -23.014 5.540 1.00 57.82 248 GLY A N 1
ATOM 1464 C CA . GLY A 1 208 ? -20.291 -22.915 5.385 1.00 58.10 248 GLY A CA 1
ATOM 1465 C C . GLY A 1 208 ? -19.576 -23.887 6.306 1.00 49.89 248 GLY A C 1
ATOM 1466 O O . GLY A 1 208 ? -18.557 -24.447 5.851 1.00 59.53 248 GLY A O 1
ATOM 1467 N N . ASP A 1 209 ? -20.051 -24.070 7.540 1.00 43.04 249 ASP A N 1
ATOM 1468 C CA . ASP A 1 209 ? -19.467 -25.079 8.467 1.00 48.30 249 ASP A CA 1
ATOM 1469 C C . ASP A 1 209 ? -19.775 -26.495 7.988 1.00 47.43 249 ASP A C 1
ATOM 1470 O O . ASP A 1 209 ? -18.932 -27.363 8.156 1.00 57.95 249 ASP A O 1
ATOM 1475 N N . VAL A 1 210 ? -20.966 -26.728 7.465 1.00 52.75 250 VAL A N 1
ATOM 1476 C CA . VAL A 1 210 ? -21.344 -28.063 6.953 1.00 49.79 250 VAL A CA 1
ATOM 1477 C C . VAL A 1 210 ? -20.507 -28.403 5.718 1.00 55.54 250 VAL A C 1
ATOM 1478 O O . VAL A 1 210 ? -20.116 -29.603 5.596 1.00 55.93 250 VAL A O 1
ATOM 1482 N N . TRP A 1 211 ? -20.169 -27.412 4.889 1.00 54.67 251 TRP A N 1
ATOM 1483 C CA . TRP A 1 211 ? -19.173 -27.610 3.815 1.00 55.17 251 TRP A CA 1
ATOM 1484 C C . TRP A 1 211 ? -17.855 -28.074 4.454 1.00 60.24 251 TRP A C 1
ATOM 1485 O O . TRP A 1 211 ? -17.279 -29.091 3.988 1.00 61.48 251 TRP A O 1
ATOM 1496 N N . SER A 1 212 ? -17.374 -27.349 5.473 1.00 62.74 252 SER A N 1
ATOM 1497 C CA . SER A 1 212 ? -16.017 -27.525 6.068 1.00 59.65 252 SER A CA 1
ATOM 1498 C C . SER A 1 212 ? -15.928 -28.915 6.706 1.00 52.14 252 SER A C 1
ATOM 1499 O O . SER A 1 212 ? -14.949 -29.580 6.598 1.00 56.66 252 SER A O 1
ATOM 1502 N N . LEU A 1 213 ? -16.977 -29.375 7.324 1.00 58.41 253 LEU A N 1
ATOM 1503 C CA . LEU A 1 213 ? -17.050 -30.766 7.811 1.00 60.09 253 LEU A CA 1
ATOM 1504 C C . LEU A 1 213 ? -16.956 -31.768 6.649 1.00 62.08 253 LEU A C 1
ATOM 1505 O O . LEU A 1 213 ? -16.341 -32.817 6.790 1.00 73.72 253 LEU A O 1
ATOM 1510 N N . GLY A 1 214 ? -17.637 -31.526 5.547 1.00 59.96 254 GLY A N 1
ATOM 1511 C CA . GLY A 1 214 ? -17.745 -32.548 4.497 1.00 55.05 254 GLY A CA 1
ATOM 1512 C C . GLY A 1 214 ? -16.451 -32.676 3.762 1.00 54.94 254 GLY A C 1
ATOM 1513 O O . GLY A 1 214 ? -16.128 -33.769 3.342 1.00 67.52 254 GLY A O 1
ATOM 1514 N N . VAL A 1 215 ? -15.700 -31.597 3.673 1.00 58.86 255 VAL A N 1
ATOM 1515 C CA . VAL A 1 215 ? -14.324 -31.655 3.115 1.00 54.05 255 VAL A CA 1
ATOM 1516 C C . VAL A 1 215 ? -13.449 -32.460 4.072 1.00 50.46 255 VAL A C 1
ATOM 1517 O O . VAL A 1 215 ? -12.774 -33.357 3.598 1.00 54.96 255 VAL A O 1
ATOM 1521 N N . SER A 1 216 ? -13.492 -32.157 5.369 1.00 42.19 256 SER A N 1
ATOM 1522 C CA . SER A 1 216 ? -12.789 -32.913 6.435 1.00 46.64 256 SER A CA 1
ATOM 1523 C C . SER A 1 216 ? -13.124 -34.424 6.400 1.00 51.48 256 SER A C 1
ATOM 1524 O O . SER A 1 216 ? -12.214 -35.245 6.627 1.00 73.11 256 SER A O 1
ATOM 1527 N N . ILE A 1 217 ? -14.378 -34.817 6.223 1.00 50.10 257 ILE A N 1
ATOM 1528 C CA . ILE A 1 217 ? -14.756 -36.247 6.377 1.00 55.20 257 ILE A CA 1
ATOM 1529 C C . ILE A 1 217 ? -14.324 -36.949 5.099 1.00 53.76 257 ILE A C 1
ATOM 1530 O O . ILE A 1 217 ? -13.882 -38.077 5.190 1.00 52.17 257 ILE A O 1
ATOM 1535 N N . LEU A 1 218 ? -14.379 -36.284 3.952 1.00 52.22 258 LEU A N 1
ATOM 1536 C CA . LEU A 1 218 ? -13.851 -36.911 2.719 1.00 49.78 258 LEU A CA 1
ATOM 1537 C C . LEU A 1 218 ? -12.327 -36.983 2.858 1.00 62.61 258 LEU A C 1
ATOM 1538 O O . LEU A 1 218 ? -11.758 -37.992 2.437 1.00 67.84 258 LEU A O 1
ATOM 1543 N N . GLU A 1 219 ? -11.696 -35.963 3.451 1.00 63.87 259 GLU A N 1
ATOM 1544 C CA . GLU A 1 219 ? -10.233 -35.937 3.675 1.00 59.56 259 GLU A CA 1
ATOM 1545 C C . GLU A 1 219 ? -9.847 -37.147 4.533 1.00 56.76 259 GLU A C 1
ATOM 1546 O O . GLU A 1 219 ? -8.838 -37.779 4.249 1.00 71.88 259 GLU A O 1
ATOM 1552 N N . PHE A 1 220 ? -10.599 -37.454 5.568 1.00 52.42 260 PHE A N 1
ATOM 1553 C CA . PHE A 1 220 ? -10.339 -38.670 6.374 1.00 57.95 260 PHE A CA 1
ATOM 1554 C C . PHE A 1 220 ? -10.499 -39.917 5.505 1.00 60.24 260 PHE A C 1
ATOM 1555 O O . PHE A 1 220 ? -9.697 -40.806 5.607 1.00 79.79 260 PHE A O 1
ATOM 1563 N N . TYR A 1 221 ? -11.483 -39.954 4.626 1.00 62.26 261 TYR A N 1
ATOM 1564 C CA . TYR A 1 221 ? -11.731 -41.152 3.801 1.00 63.47 261 TYR A CA 1
ATOM 1565 C C . TYR A 1 221 ? -10.612 -41.278 2.776 1.00 67.10 261 TYR A C 1
ATOM 1566 O O . TYR A 1 221 ? -10.017 -42.353 2.606 1.00 68.77 261 TYR A O 1
ATOM 1575 N N . LEU A 1 222 ? -10.321 -40.182 2.097 1.00 68.60 262 LEU A N 1
ATOM 1576 C CA . LEU A 1 222 ? -9.307 -40.218 1.011 1.00 78.60 262 LEU A CA 1
ATOM 1577 C C . LEU A 1 222 ? -7.917 -40.307 1.636 1.00 75.68 262 LEU A C 1
ATOM 1578 O O . LEU A 1 222 ? -7.034 -40.844 1.010 1.00 89.84 262 LEU A O 1
ATOM 1583 N N . GLY A 1 223 ? -7.709 -39.660 2.767 1.00 71.27 263 GLY A N 1
ATOM 1584 C CA . GLY A 1 223 ? -6.362 -39.512 3.325 1.00 81.63 263 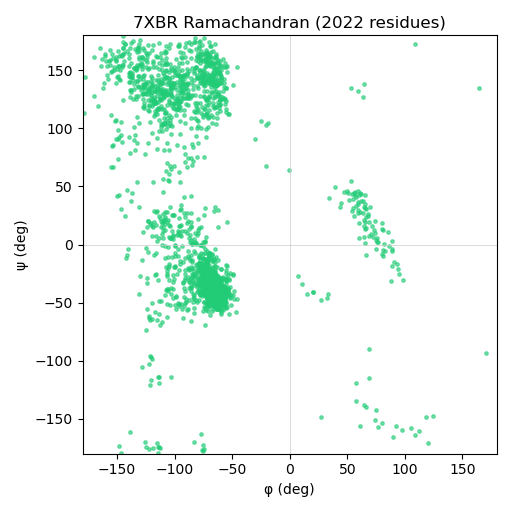GLY A CA 1
ATOM 1585 C C . GLY A 1 223 ? -5.529 -38.490 2.575 1.00 72.80 263 GLY A C 1
ATOM 1586 O O . GLY A 1 223 ? -4.366 -38.318 2.954 1.00 104.18 263 GLY A O 1
ATOM 1587 N N . ARG A 1 224 ? -6.091 -37.802 1.598 1.00 63.30 264 ARG A N 1
ATOM 1588 C CA . ARG A 1 224 ? -5.531 -36.521 1.111 1.00 77.32 264 ARG A CA 1
ATOM 1589 C C . ARG A 1 224 ? -6.599 -35.434 1.250 1.00 67.89 264 ARG A C 1
ATOM 1590 O O . ARG A 1 224 ? -7.752 -35.740 1.496 1.00 74.74 264 ARG A O 1
ATOM 1598 N N . PHE A 1 225 ? -6.172 -34.194 1.152 1.00 63.72 265 PHE A N 1
ATOM 1599 C CA . PHE A 1 225 ? -7.027 -33.032 0.877 1.00 61.61 265 PHE A CA 1
ATOM 1600 C C . PHE A 1 225 ? -7.760 -33.345 -0.411 1.00 69.40 265 PHE A C 1
ATOM 1601 O O . PHE A 1 225 ? -7.141 -33.665 -1.416 1.00 79.89 265 PHE A O 1
ATOM 1609 N N . PRO A 1 226 ? -9.101 -33.317 -0.398 1.00 72.72 266 PRO A N 1
ATOM 1610 C CA . PRO A 1 226 ? -9.878 -33.807 -1.524 1.00 62.02 266 PRO A CA 1
ATOM 1611 C C . PRO A 1 226 ? -10.030 -32.862 -2.706 1.00 63.92 266 PRO A C 1
ATOM 1612 O O . PRO A 1 226 ? -10.719 -33.219 -3.613 1.00 70.88 266 PRO A O 1
ATOM 1616 N N . PHE A 1 227 ? -9.327 -31.739 -2.725 1.00 74.10 267 PHE A N 1
ATOM 1617 C CA . PHE A 1 227 ? -9.190 -30.951 -3.974 1.00 79.69 267 PHE A CA 1
ATOM 1618 C C . PHE A 1 227 ? -7.844 -31.282 -4.623 1.00 96.95 267 PHE A C 1
ATOM 1619 O O . PHE A 1 227 ? -6.917 -31.802 -3.959 1.00 82.58 267 PHE A O 1
ATOM 1627 N N . ALA A 1 228 ? -7.738 -31.013 -5.922 1.00 108.53 268 ALA A N 1
ATOM 1628 C CA . ALA A 1 228 ? -6.534 -31.359 -6.706 1.00 100.03 268 ALA A CA 1
ATOM 1629 C C . ALA A 1 228 ? -5.522 -30.208 -6.669 1.00 89.92 268 ALA A C 1
ATOM 1630 O O . ALA A 1 228 ? -4.752 -30.113 -7.606 1.00 110.07 268 ALA A O 1
ATOM 1632 N N . VAL A 1 229 ? -5.513 -29.389 -5.620 1.00 85.36 269 VAL A N 1
ATOM 1633 C CA . VAL A 1 229 ? -4.586 -28.238 -5.424 1.00 91.49 269 VAL A CA 1
ATOM 1634 C C . VAL A 1 229 ? -3.943 -28.407 -4.046 1.00 92.80 269 VAL A C 1
ATOM 1635 O O . VAL A 1 229 ? -4.602 -28.964 -3.180 1.00 113.90 269 VAL A O 1
ATOM 1639 N N . SER A 1 230 ? -2.675 -28.029 -3.873 1.00 100.21 270 SER A N 1
ATOM 1640 C CA . SER A 1 230 ? -1.982 -27.975 -2.557 1.00 99.85 270 SER A CA 1
ATOM 1641 C C . SER A 1 230 ? -2.785 -27.053 -1.649 1.00 96.89 270 SER A C 1
ATOM 1642 O O . SER A 1 230 ? -3.232 -25.991 -2.139 1.00 88.50 270 SER A O 1
ATOM 1645 N N . ARG A 1 231 ? -2.948 -27.400 -0.375 1.00 98.86 271 ARG A N 1
ATOM 1646 C CA . ARG A 1 231 ? -3.729 -26.515 0.522 1.00 103.03 271 ARG A CA 1
ATOM 1647 C C . ARG A 1 231 ? -2.869 -25.305 0.916 1.00 98.71 271 ARG A C 1
ATOM 1648 O O . ARG A 1 231 ? -3.452 -24.296 1.316 1.00 94.85 271 ARG A O 1
ATOM 1656 N N . GLN A 1 232 ? -1.544 -25.384 0.759 1.00 117.54 272 GLN A N 1
ATOM 1657 C CA . GLN A 1 232 ? -0.614 -24.230 0.945 1.00 123.32 272 GLN A CA 1
ATOM 1658 C C . GLN A 1 232 ? -0.501 -23.422 -0.369 1.00 111.78 272 GLN A C 1
ATOM 1659 O O . GLN A 1 232 ? 0.251 -22.419 -0.392 1.00 91.36 272 GLN A O 1
ATOM 1665 N N . GLY A 1 233 ? -1.239 -23.809 -1.417 1.00 111.77 273 GLY A N 1
ATOM 1666 C CA . GLY A 1 233 ? -1.166 -23.215 -2.767 1.00 110.25 273 GLY A CA 1
ATOM 1667 C C . GLY A 1 233 ? -1.617 -21.766 -2.792 1.00 107.33 273 GLY A C 1
ATOM 1668 O O . GLY A 1 233 ? -2.117 -21.274 -1.766 1.00 101.01 273 GLY A O 1
ATOM 1669 N N . ASP A 1 234 ? -1.444 -21.093 -3.928 1.00 118.07 274 ASP A N 1
ATOM 1670 C CA . ASP A 1 234 ? -1.808 -19.658 -4.061 1.00 121.19 274 ASP A CA 1
ATOM 1671 C C . ASP A 1 234 ? -3.336 -19.530 -4.027 1.00 95.76 274 ASP A C 1
ATOM 1672 O O . ASP A 1 234 ? -4.021 -20.560 -4.206 1.00 88.07 274 ASP A O 1
ATOM 1677 N N . TRP A 1 235 ? -3.815 -18.307 -3.758 1.00 90.20 275 TRP A N 1
ATOM 1678 C CA . TRP A 1 235 ? -5.243 -17.869 -3.741 1.00 100.13 275 TRP A CA 1
ATOM 1679 C C . TRP A 1 235 ? -5.997 -18.363 -4.965 1.00 101.36 275 TRP A C 1
ATOM 1680 O O . TRP A 1 235 ? -7.056 -18.935 -4.781 1.00 124.49 275 TRP A O 1
ATOM 1691 N N . ALA A 1 236 ? -5.528 -18.012 -6.160 1.00 109.68 276 ALA A N 1
ATOM 1692 C CA . ALA A 1 236 ? -6.259 -18.243 -7.422 1.00 110.87 276 ALA A CA 1
ATOM 1693 C C . ALA A 1 236 ? -6.202 -19.730 -7.736 1.00 104.79 276 ALA A C 1
ATOM 1694 O O . ALA A 1 236 ? -7.154 -20.209 -8.370 1.00 125.29 276 ALA A O 1
ATOM 1696 N N . SER A 1 237 ? -5.151 -20.428 -7.301 1.00 92.86 277 SER A N 1
ATOM 1697 C CA . SER A 1 237 ? -5.062 -21.893 -7.502 1.00 107.20 277 SER A CA 1
ATOM 1698 C C . SER A 1 237 ? -6.051 -22.600 -6.572 1.00 113.00 277 SER A C 1
ATOM 1699 O O . SER A 1 237 ? -6.667 -23.580 -7.033 1.00 126.96 277 SER A O 1
ATOM 1702 N N . LEU A 1 238 ? -6.248 -22.103 -5.346 1.00 100.27 278 LEU A N 1
ATOM 1703 C CA . LEU A 1 238 ? -7.251 -22.695 -4.416 1.00 86.93 278 LEU A CA 1
ATOM 1704 C C . LEU A 1 238 ? -8.661 -22.368 -4.910 1.00 85.59 278 LEU A C 1
ATOM 1705 O O . LEU A 1 238 ? -9.491 -23.285 -4.902 1.00 95.42 278 LEU A O 1
ATOM 1710 N N . MET A 1 239 ? -8.919 -21.106 -5.271 1.00 93.13 279 MET A N 1
ATOM 1711 C CA . MET A 1 239 ? -10.251 -20.568 -5.688 1.00 91.50 279 MET A CA 1
ATOM 1712 C C . MET A 1 239 ? -10.736 -21.280 -6.957 1.00 96.15 279 MET A C 1
ATOM 1713 O O . MET A 1 239 ? -11.954 -21.524 -7.071 1.00 101.68 279 MET A O 1
ATOM 1718 N N . CYS A 1 240 ? -9.825 -21.632 -7.865 1.00 96.93 280 CYS A N 1
ATOM 1719 C CA . CYS A 1 240 ? -10.178 -22.318 -9.127 1.00 107.74 280 CYS A CA 1
ATOM 1720 C C . CYS A 1 240 ? -10.611 -23.764 -8.826 1.00 99.78 280 CYS A C 1
ATOM 1721 O O . CYS A 1 240 ? -11.538 -24.282 -9.494 1.00 89.74 280 CYS A O 1
ATOM 1724 N N . ALA A 1 241 ? -10.053 -24.399 -7.796 1.00 88.73 281 ALA A N 1
ATOM 1725 C CA . ALA A 1 241 ? -10.399 -25.802 -7.450 1.00 85.39 281 ALA A CA 1
ATOM 1726 C C . ALA A 1 241 ? -11.746 -25.865 -6.732 1.00 78.10 281 ALA A C 1
ATOM 1727 O O . ALA A 1 241 ? -12.449 -26.871 -6.884 1.00 91.58 281 ALA A O 1
ATOM 1729 N N . ILE A 1 242 ? -12.053 -24.851 -5.931 1.00 78.20 282 ILE A N 1
ATOM 1730 C CA . ILE A 1 242 ? -13.177 -24.858 -4.958 1.00 74.83 282 ILE A CA 1
ATOM 1731 C C . ILE A 1 242 ? -14.382 -24.186 -5.618 1.00 69.59 282 ILE A C 1
ATOM 1732 O O . ILE A 1 242 ? -15.448 -24.801 -5.584 1.00 91.49 282 ILE A O 1
ATOM 1737 N N . CYS A 1 243 ? -14.230 -22.989 -6.192 1.00 67.82 283 CYS A N 1
ATOM 1738 C CA . CYS A 1 243 ? -15.356 -22.180 -6.729 1.00 66.80 283 CYS A CA 1
ATOM 1739 C C . CYS A 1 243 ? -15.668 -22.518 -8.179 1.00 74.29 283 CYS A C 1
ATOM 1740 O O . CYS A 1 243 ? -16.835 -22.321 -8.586 1.00 81.62 283 CYS A O 1
ATOM 1743 N N . MET A 1 244 ? -14.682 -22.969 -8.946 1.00 83.76 284 MET A N 1
ATOM 1744 C CA . MET A 1 244 ? -14.852 -23.059 -10.417 1.00 89.63 284 MET A CA 1
ATOM 1745 C C . MET A 1 244 ? -15.000 -24.515 -10.857 1.00 88.09 284 MET A C 1
ATOM 1746 O O . MET A 1 244 ? -15.576 -24.735 -11.944 1.00 97.55 284 MET A O 1
ATOM 1751 N N . SER A 1 245 ? -14.589 -25.477 -10.028 1.00 78.78 285 SER A N 1
ATOM 1752 C CA . SER A 1 245 ? -14.803 -26.920 -10.319 1.00 78.59 285 SER A CA 1
ATOM 1753 C C . SER A 1 245 ? -16.123 -27.403 -9.713 1.00 66.28 285 SER A C 1
ATOM 1754 O O . SER A 1 245 ? -16.657 -26.740 -8.874 1.00 76.36 285 SER A O 1
ATOM 1757 N N . GLN A 1 246 ? -16.637 -28.528 -10.182 1.00 71.19 286 GLN A N 1
ATOM 1758 C CA . GLN A 1 246 ? -17.657 -29.315 -9.462 1.00 70.89 286 GLN A CA 1
ATOM 1759 C C . GLN A 1 246 ? -17.072 -29.733 -8.115 1.00 70.14 286 GLN A C 1
ATOM 1760 O O . GLN A 1 246 ? -15.883 -30.014 -7.989 1.00 87.14 286 GLN A O 1
ATOM 1766 N N . PRO A 1 247 ? -17.879 -29.719 -7.044 1.00 65.50 287 PRO A N 1
ATOM 1767 C CA . PRO A 1 247 ? -17.393 -30.028 -5.707 1.00 66.09 287 PRO A CA 1
ATOM 1768 C C . PRO A 1 247 ? -16.935 -31.470 -5.615 1.00 50.72 287 PRO A C 1
ATOM 1769 O O . PRO A 1 247 ? -17.393 -32.313 -6.349 1.00 55.85 287 PRO A O 1
ATOM 1773 N N . PRO A 1 248 ? -16.048 -31.802 -4.678 1.00 52.65 288 PRO A N 1
ATOM 1774 C CA . PRO A 1 248 ? -15.486 -33.144 -4.619 1.00 57.51 288 PRO A CA 1
ATOM 1775 C C . PRO A 1 248 ? -16.543 -34.193 -4.322 1.00 50.13 288 PRO A C 1
ATOM 1776 O O . PRO A 1 248 ? -17.173 -34.024 -3.339 1.00 57.76 288 PRO A O 1
ATOM 1780 N N . GLU A 1 249 ? -16.591 -35.285 -5.070 1.00 49.24 289 GLU A N 1
ATOM 1781 C CA . GLU A 1 249 ? -17.477 -36.417 -4.708 1.00 56.11 289 GLU A CA 1
ATOM 1782 C C . GLU A 1 249 ? -16.660 -37.602 -4.192 1.00 49.71 289 GLU A C 1
ATOM 1783 O O . GLU A 1 249 ? -15.511 -37.783 -4.539 1.00 61.20 289 GLU A O 1
ATOM 1789 N N . ALA A 1 250 ? -17.252 -38.380 -3.313 1.00 52.83 290 ALA A N 1
ATOM 1790 C CA . ALA A 1 250 ? -16.627 -39.607 -2.794 1.00 53.28 290 ALA A CA 1
ATOM 1791 C C . ALA A 1 250 ? -16.471 -40.551 -3.978 1.00 54.09 290 ALA A C 1
ATOM 1792 O O . ALA A 1 250 ? -17.328 -40.595 -4.856 1.00 47.51 290 ALA A O 1
ATOM 1794 N N . PRO A 1 251 ? -15.342 -41.276 -4.066 1.00 56.32 291 PRO A N 1
ATOM 1795 C CA . PRO A 1 251 ? -15.104 -42.171 -5.184 1.00 66.22 291 PRO A CA 1
ATOM 1796 C C . PRO A 1 251 ? -16.188 -43.253 -5.258 1.00 64.39 291 PRO A C 1
ATOM 1797 O O . PRO A 1 251 ? -16.816 -43.558 -4.210 1.00 48.64 291 PRO A O 1
ATOM 1801 N N . ALA A 1 252 ? -16.365 -43.835 -6.454 1.00 59.72 292 ALA A N 1
ATOM 1802 C CA . ALA A 1 252 ? -17.492 -44.758 -6.716 1.00 62.58 292 ALA A CA 1
ATOM 1803 C C . ALA A 1 252 ? -17.250 -46.076 -5.988 1.00 62.06 292 ALA A C 1
ATOM 1804 O O . ALA A 1 252 ? -18.218 -46.829 -5.829 1.00 72.85 292 ALA A O 1
ATOM 1806 N N . THR A 1 253 ? -16.016 -46.286 -5.535 1.00 70.44 293 THR A N 1
ATOM 1807 C CA . THR A 1 253 ? -15.536 -47.458 -4.764 1.00 77.23 293 THR A CA 1
ATOM 1808 C C . THR A 1 253 ? -16.326 -47.501 -3.454 1.00 78.63 293 THR A C 1
ATOM 1809 O O . THR A 1 253 ? -16.713 -48.616 -3.027 1.00 90.12 293 THR A O 1
ATOM 1813 N N . ALA A 1 254 ? -16.580 -46.323 -2.865 1.00 76.55 294 ALA A N 1
ATOM 1814 C CA . ALA A 1 254 ? -17.220 -46.151 -1.533 1.00 77.43 294 ALA A CA 1
ATOM 1815 C C . ALA A 1 254 ? -18.699 -46.573 -1.571 1.00 72.10 294 ALA A C 1
ATOM 1816 O O . ALA A 1 254 ? -19.249 -46.792 -2.667 1.00 73.46 294 ALA A O 1
ATOM 1818 N N . SER A 1 255 ? -19.319 -46.752 -0.410 1.00 63.09 295 SER A N 1
ATOM 1819 C CA . SER A 1 255 ? -20.743 -47.148 -0.351 1.00 76.54 295 SER A CA 1
ATOM 1820 C C . SER A 1 255 ? -21.629 -45.973 -0.770 1.00 80.18 295 SER A C 1
ATOM 1821 O O . SER A 1 255 ? -21.136 -44.830 -0.860 1.00 85.26 295 SER A O 1
ATOM 1824 N N . GLN A 1 256 ? -22.883 -46.274 -1.099 1.00 86.27 296 GLN A N 1
ATOM 1825 C CA . GLN A 1 256 ? -23.850 -45.258 -1.566 1.00 93.10 296 GLN A CA 1
ATOM 1826 C C . GLN A 1 256 ? -23.995 -44.275 -0.417 1.00 88.99 296 GLN A C 1
ATOM 1827 O O . GLN A 1 256 ? -23.945 -43.050 -0.682 1.00 102.46 296 GLN A O 1
ATOM 1833 N N . GLU A 1 257 ? -24.194 -44.785 0.800 1.00 65.37 297 GLU A N 1
ATOM 1834 C CA . GLU A 1 257 ? -24.671 -43.882 1.870 1.00 72.08 297 GLU A CA 1
ATOM 1835 C C . GLU A 1 257 ? -23.536 -42.934 2.244 1.00 65.75 297 GLU A C 1
ATOM 1836 O O . GLU A 1 257 ? -23.830 -41.838 2.701 1.00 67.88 297 GLU A O 1
ATOM 1842 N N . PHE A 1 258 ? -22.279 -43.307 2.039 1.00 59.80 298 PHE A N 1
ATOM 1843 C CA . PHE A 1 258 ? -21.184 -42.343 2.275 1.00 52.02 298 PHE A CA 1
ATOM 1844 C C . PHE A 1 258 ? -21.098 -41.392 1.085 1.00 47.44 298 PHE A C 1
ATOM 1845 O O . PHE A 1 258 ? -20.777 -40.185 1.231 1.00 50.74 298 PHE A O 1
ATOM 1853 N N . ARG A 1 259 ? -21.309 -41.911 -0.104 1.00 51.38 299 ARG A N 1
ATOM 1854 C CA . ARG A 1 259 ? -21.278 -41.041 -1.303 1.00 66.08 299 ARG A CA 1
ATOM 1855 C C . ARG A 1 259 ? -22.398 -40.015 -1.114 1.00 64.87 299 ARG A C 1
ATOM 1856 O O . ARG A 1 259 ? -22.145 -38.829 -1.345 1.00 74.74 299 ARG A O 1
ATOM 1864 N N . HIS A 1 260 ? -23.586 -40.458 -0.705 1.00 56.81 300 HIS A N 1
ATOM 1865 C CA . HIS A 1 260 ? -24.760 -39.567 -0.609 1.00 61.99 300 HIS A CA 1
ATOM 1866 C C . HIS A 1 260 ? -24.564 -38.622 0.573 1.00 70.85 300 HIS A C 1
ATOM 1867 O O . HIS A 1 260 ? -25.071 -37.494 0.518 1.00 65.96 300 HIS A O 1
ATOM 1874 N N . PHE A 1 261 ? -23.845 -39.057 1.604 1.00 73.82 301 PHE A N 1
ATOM 1875 C CA . PHE A 1 261 ? -23.503 -38.181 2.750 1.00 58.52 301 PHE A CA 1
ATOM 1876 C C . PHE A 1 261 ? -22.687 -36.982 2.265 1.00 61.14 301 PHE A C 1
ATOM 1877 O O . PHE A 1 261 ? -22.973 -35.879 2.711 1.00 64.04 301 PHE A O 1
ATOM 1885 N N . VAL A 1 262 ? -21.648 -37.181 1.444 1.00 63.25 302 VAL A N 1
ATOM 1886 C CA . VAL A 1 262 ? -20.736 -36.039 1.126 1.00 67.97 302 VAL A CA 1
ATOM 1887 C C . VAL A 1 262 ? -21.504 -35.108 0.204 1.00 55.01 302 VAL A C 1
ATOM 1888 O O . VAL A 1 262 ? -21.231 -33.914 0.254 1.00 50.55 302 VAL A O 1
ATOM 1892 N N . SER A 1 263 ? -22.434 -35.643 -0.578 1.00 54.05 303 SER A N 1
ATOM 1893 C CA . SER A 1 263 ? -23.209 -34.828 -1.541 1.00 60.98 303 SER A CA 1
ATOM 1894 C C . SER A 1 263 ? -24.185 -33.966 -0.736 1.00 55.14 303 SER A C 1
ATOM 1895 O O . SER A 1 263 ? -24.487 -32.813 -1.143 1.00 49.20 303 SER A O 1
ATOM 1898 N N . CYS A 1 264 ? -24.635 -34.464 0.401 1.00 45.59 304 CYS A N 1
ATOM 1899 C CA . CYS A 1 264 ? -25.493 -33.642 1.273 1.00 47.70 304 CYS A CA 1
ATOM 1900 C C . CYS A 1 264 ? -24.670 -32.534 1.936 1.00 47.56 304 CYS A C 1
ATOM 1901 O O . CYS A 1 264 ? -25.297 -31.636 2.502 1.00 54.91 304 CYS A O 1
ATOM 1904 N N . CYS A 1 265 ? -23.333 -32.618 1.936 1.00 51.49 305 CYS A N 1
ATOM 1905 C CA . CYS A 1 265 ? -22.431 -31.615 2.560 1.00 45.87 305 CYS A CA 1
ATOM 1906 C C . CYS A 1 265 ? -21.869 -30.716 1.470 1.00 46.18 305 CYS A C 1
ATOM 1907 O O . CYS A 1 265 ? -21.823 -29.517 1.645 1.00 56.26 305 CYS A O 1
ATOM 1910 N N . LEU A 1 266 ? -21.409 -31.276 0.376 1.00 47.65 306 LEU A N 1
ATOM 1911 C CA . LEU A 1 266 ? -20.657 -30.467 -0.599 1.00 56.08 306 LEU A CA 1
ATOM 1912 C C . LEU A 1 266 ? -21.549 -30.181 -1.797 1.00 62.79 306 LEU A C 1
ATOM 1913 O O . LEU A 1 266 ? -21.155 -30.470 -2.942 1.00 65.11 306 LEU A O 1
ATOM 1918 N N . GLN A 1 267 ? -22.718 -29.617 -1.545 1.00 68.72 307 GLN A N 1
ATOM 1919 C CA . GLN A 1 267 ? -23.461 -28.907 -2.612 1.00 67.67 307 GLN A CA 1
ATOM 1920 C C . GLN A 1 267 ? -22.817 -27.533 -2.743 1.00 59.97 307 GLN A C 1
ATOM 1921 O O . GLN A 1 267 ? -22.605 -26.914 -1.717 1.00 62.94 307 GLN A O 1
ATOM 1927 N N . SER A 1 268 ? -22.552 -27.049 -3.948 1.00 57.78 308 SER A N 1
ATOM 1928 C CA . SER A 1 268 ? -21.999 -25.685 -4.151 1.00 57.36 308 SER A CA 1
ATOM 1929 C C . SER A 1 268 ? -23.061 -24.607 -3.875 1.00 71.16 308 SER A C 1
ATOM 1930 O O . SER A 1 268 ? -22.685 -23.504 -3.403 1.00 76.08 308 SER A O 1
ATOM 1933 N N . ASP A 1 269 ? -24.336 -24.868 -4.182 1.00 79.14 309 ASP A N 1
ATOM 1934 C CA . ASP A 1 269 ? -25.427 -23.944 -3.791 1.00 73.92 309 ASP A CA 1
ATOM 1935 C C . ASP A 1 269 ? -25.765 -24.251 -2.342 1.00 61.47 309 ASP A C 1
ATOM 1936 O O . ASP A 1 269 ? -26.101 -25.362 -1.998 1.00 59.48 309 ASP A O 1
ATOM 1941 N N . PRO A 1 270 ? -25.613 -23.291 -1.422 1.00 59.48 310 PRO A N 1
ATOM 1942 C CA . PRO A 1 270 ? -25.753 -23.566 0.001 1.00 59.95 310 PRO A CA 1
ATOM 1943 C C . PRO A 1 270 ? -27.088 -24.045 0.566 1.00 63.75 310 PRO A C 1
ATOM 1944 O O . PRO A 1 270 ? -27.066 -24.778 1.560 1.00 54.79 310 PRO A O 1
ATOM 1948 N N . PRO A 1 271 ? -28.293 -23.640 0.091 1.00 61.31 311 PRO A N 1
ATOM 1949 C CA . PRO A 1 271 ? -29.495 -24.183 0.712 1.00 59.47 311 PRO A CA 1
ATOM 1950 C C . PRO A 1 271 ? -29.694 -25.635 0.329 1.00 59.00 311 PRO A C 1
ATOM 1951 O O . PRO A 1 271 ? -30.423 -26.326 1.058 1.00 64.04 311 PRO A O 1
ATOM 1955 N N . LYS A 1 272 ? -29.048 -26.050 -0.763 1.00 51.90 312 LYS A N 1
ATOM 1956 C CA . LYS A 1 272 ? -29.150 -27.462 -1.188 1.00 54.74 312 LYS A CA 1
ATOM 1957 C C . LYS A 1 272 ? -28.495 -28.345 -0.122 1.00 50.93 312 LYS A C 1
ATOM 1958 O O . LYS A 1 272 ? -28.856 -29.530 -0.021 1.00 58.55 312 LYS A O 1
ATOM 1964 N N . ARG A 1 273 ? -27.541 -27.840 0.645 1.00 46.99 313 ARG A N 1
ATOM 1965 C CA . ARG A 1 273 ? -26.798 -28.787 1.502 1.00 51.49 313 ARG A CA 1
ATOM 1966 C C . ARG A 1 273 ? -27.558 -28.851 2.794 1.00 42.70 313 ARG A C 1
ATOM 1967 O O . ARG A 1 273 ? -28.361 -27.975 3.029 1.00 51.52 313 ARG A O 1
ATOM 1975 N N . TRP A 1 274 ? -27.373 -29.927 3.512 1.00 39.81 314 TRP A N 1
ATOM 1976 C CA . TRP A 1 274 ? -28.206 -30.245 4.689 1.00 40.35 314 TRP A CA 1
ATOM 1977 C C . TRP A 1 274 ? -27.713 -29.426 5.869 1.00 45.51 314 TRP A C 1
ATOM 1978 O O . TRP A 1 274 ? -26.586 -28.915 5.858 1.00 53.80 314 TRP A O 1
ATOM 1989 N N . SER A 1 275 ? -28.522 -29.358 6.900 1.00 49.93 315 SER A N 1
ATOM 1990 C CA . SER A 1 275 ? -28.074 -28.883 8.220 1.00 56.66 315 SER A CA 1
ATOM 1991 C C . SER A 1 275 ? -27.358 -30.000 8.992 1.00 57.00 315 SER A C 1
ATOM 1992 O O . SER A 1 275 ? -27.412 -31.185 8.615 1.00 59.66 315 SER A O 1
ATOM 1995 N N . ALA A 1 276 ? -26.708 -29.619 10.076 1.00 55.40 316 ALA A N 1
ATOM 1996 C CA . ALA A 1 276 ? -25.922 -30.555 10.893 1.00 57.38 316 ALA A CA 1
ATOM 1997 C C . ALA A 1 276 ? -26.911 -31.460 11.609 1.00 58.75 316 ALA A C 1
ATOM 1998 O O . ALA A 1 276 ? -26.672 -32.676 11.753 1.00 53.36 316 ALA A O 1
ATOM 2000 N N . GLN A 1 277 ? -28.018 -30.859 12.020 1.00 76.59 317 GLN A N 1
ATOM 2001 C CA . GLN A 1 277 ? -29.125 -31.572 12.698 1.00 73.25 317 GLN A CA 1
ATOM 2002 C C . GLN A 1 277 ? -29.727 -32.630 11.759 1.00 62.13 317 GLN A C 1
ATOM 2003 O O . GLN A 1 277 ? -30.004 -33.762 12.211 1.00 59.40 317 GLN A O 1
ATOM 2009 N N . GLN A 1 278 ? -29.919 -32.269 10.495 1.00 50.03 318 GLN A N 1
ATOM 2010 C CA . GLN A 1 278 ? -30.461 -33.186 9.471 1.00 51.04 318 GLN A CA 1
ATOM 2011 C C . GLN A 1 278 ? -29.459 -34.309 9.190 1.00 60.24 318 GLN A C 1
ATOM 2012 O O . GLN A 1 278 ? -29.882 -35.426 8.926 1.00 73.94 318 GLN A O 1
ATOM 2018 N N . LEU A 1 279 ? -28.160 -34.033 9.186 1.00 62.62 319 LEU A N 1
ATOM 2019 C CA . LEU A 1 279 ? -27.195 -35.068 8.764 1.00 54.39 319 LEU A CA 1
ATOM 2020 C C . LEU A 1 279 ? -27.122 -36.124 9.863 1.00 56.39 319 LEU A C 1
ATOM 2021 O O . LEU A 1 279 ? -26.642 -37.228 9.562 1.00 55.34 319 LEU A O 1
ATOM 2026 N N . LEU A 1 280 ? -27.538 -35.818 11.100 1.00 53.30 320 LEU A N 1
ATOM 2027 C CA . LEU A 1 280 ? -27.463 -36.850 12.165 1.00 54.99 320 LEU A CA 1
ATOM 2028 C C . LEU A 1 280 ? -28.489 -37.917 11.867 1.00 61.08 320 LEU A C 1
ATOM 2029 O O . LEU A 1 280 ? -28.395 -38.954 12.499 1.00 77.47 320 LEU A O 1
ATOM 2034 N N . GLN A 1 281 ? -29.470 -37.615 11.015 1.00 72.61 321 GLN A N 1
ATOM 2035 C CA . GLN A 1 281 ? -30.555 -38.558 10.626 1.00 70.34 321 GLN A CA 1
ATOM 2036 C C . GLN A 1 281 ? -30.233 -39.143 9.252 1.00 66.19 321 GLN A C 1
ATOM 2037 O O . GLN A 1 281 ? -31.087 -39.827 8.651 1.00 67.82 321 GLN A O 1
ATOM 2043 N N . HIS A 1 282 ? -29.040 -38.867 8.745 1.00 66.25 322 HIS A N 1
ATOM 2044 C CA . HIS A 1 282 ? -28.628 -39.410 7.431 1.00 63.15 322 HIS A CA 1
ATOM 2045 C C . HIS A 1 282 ? -28.253 -40.868 7.614 1.00 59.24 322 HIS A C 1
ATOM 2046 O O . HIS A 1 282 ? -27.771 -41.243 8.655 1.00 58.87 322 HIS A O 1
ATOM 2053 N N . PRO A 1 283 ? -28.614 -41.760 6.680 1.00 65.89 323 PRO A N 1
ATOM 2054 C CA . PRO A 1 283 ? -28.265 -43.168 6.811 1.00 65.17 323 PRO A CA 1
ATOM 2055 C C . PRO A 1 283 ? -26.785 -43.535 7.004 1.00 68.35 323 PRO A C 1
ATOM 2056 O O . PRO A 1 283 ? -26.508 -44.614 7.448 1.00 68.27 323 PRO A O 1
ATOM 2060 N N . PHE A 1 284 ? -25.848 -42.677 6.619 1.00 69.49 324 PHE A N 1
ATOM 2061 C CA . PHE A 1 284 ? -24.414 -42.957 6.842 1.00 62.22 324 PHE A CA 1
ATOM 2062 C C . PHE A 1 284 ? -24.082 -42.861 8.336 1.00 56.85 324 PHE A C 1
ATOM 2063 O O . PHE A 1 284 ? -23.448 -43.780 8.861 1.00 66.28 324 PHE A O 1
ATOM 2071 N N . ILE A 1 285 ? -24.549 -41.809 8.994 1.00 54.31 325 ILE A N 1
ATOM 2072 C CA . ILE A 1 285 ? -24.282 -41.470 10.418 1.00 51.83 325 ILE A CA 1
ATOM 2073 C C . ILE A 1 285 ? -25.034 -42.432 11.336 1.00 60.60 325 ILE A C 1
ATOM 2074 O O . ILE A 1 285 ? -24.471 -42.774 12.378 1.00 81.63 325 ILE A O 1
ATOM 2079 N N . LEU A 1 286 ? -26.237 -42.878 10.952 1.00 79.53 326 LEU A N 1
ATOM 2080 C CA . LEU A 1 286 ? -26.991 -43.967 11.635 1.00 86.24 326 LEU A CA 1
ATOM 2081 C C . LEU A 1 286 ? -26.343 -45.307 11.295 1.00 110.21 326 LEU A C 1
ATOM 2082 O O . LEU A 1 286 ? -26.891 -46.083 10.489 1.00 121.10 326 LEU A O 1
ATOM 2087 N N . LYS A 1 287 ? -25.197 -45.531 11.935 1.00 136.15 327 LYS A N 1
ATOM 2088 C CA . LYS A 1 287 ? -24.327 -46.720 11.808 1.00 132.24 327 LYS A CA 1
ATOM 2089 C C . LYS A 1 287 ? -23.320 -46.681 12.968 1.00 147.07 327 LYS A C 1
ATOM 2090 O O . LYS A 1 287 ? -22.579 -45.664 13.107 1.00 123.91 327 LYS A O 1
ATOM 2096 N N . ALA A 1 288 ? -23.350 -47.716 13.812 1.00 155.06 328 ALA A N 1
ATOM 2097 C CA . ALA A 1 288 ? -22.518 -47.863 15.031 1.00 155.56 328 ALA A CA 1
ATOM 2098 C C . ALA A 1 288 ? -22.469 -49.349 15.403 1.00 141.07 328 ALA A C 1
ATOM 2099 O O . ALA A 1 288 ? -21.433 -49.842 15.824 1.00 116.17 328 ALA A O 1
ATOM 2101 N N . LYS B 1 25 ? 25.662 -31.911 -34.030 1.00 141.73 65 LYS B N 1
ATOM 2102 C CA . LYS B 1 25 ? 24.299 -32.419 -33.635 1.00 143.83 65 LYS B CA 1
ATOM 2103 C C . LYS B 1 25 ? 23.290 -31.266 -33.659 1.00 139.51 65 LYS B C 1
ATOM 2104 O O . LYS B 1 25 ? 23.663 -30.125 -33.407 1.00 170.09 65 LYS B O 1
ATOM 2116 N N . LEU B 1 27 ? 18.982 -30.919 -32.039 1.00 131.83 67 LEU B N 1
ATOM 2117 C CA . LEU B 1 27 ? 18.047 -31.567 -31.113 1.00 153.09 67 LEU B CA 1
ATOM 2118 C C . LEU B 1 27 ? 17.326 -32.768 -31.746 1.00 165.93 67 LEU B C 1
ATOM 2119 O O . LEU B 1 27 ? 16.951 -33.714 -30.997 1.00 186.45 67 LEU B O 1
ATOM 2124 N N . SER B 1 28 ? 17.022 -32.692 -33.040 1.00 179.18 68 SER B N 1
ATOM 2125 C CA . SER B 1 28 ? 16.111 -33.635 -33.736 1.00 191.72 68 SER B CA 1
ATOM 2126 C C . SER B 1 28 ? 16.721 -35.042 -33.739 1.00 173.29 68 SER B C 1
ATOM 2127 O O . SER B 1 28 ? 15.943 -36.012 -33.701 1.00 150.27 68 SER B O 1
ATOM 2130 N N . GLU B 1 29 ? 18.056 -35.120 -33.802 1.00 153.68 69 GLU B N 1
ATOM 2131 C CA . GLU B 1 29 ? 18.880 -36.340 -33.605 1.00 155.39 69 GLU B CA 1
ATOM 2132 C C . GLU B 1 29 ? 18.463 -37.080 -32.323 1.00 150.51 69 GLU B C 1
ATOM 2133 O O . GLU B 1 29 ? 18.364 -38.326 -32.360 1.00 150.57 69 GLU B O 1
ATOM 2139 N N . LEU B 1 30 ? 18.239 -36.348 -31.229 1.00 140.75 70 LEU B N 1
ATOM 2140 C CA . LEU B 1 30 ? 18.299 -36.902 -29.850 1.00 136.23 70 LEU B CA 1
ATOM 2141 C C . LEU B 1 30 ? 16.928 -37.457 -29.462 1.00 135.06 70 LEU B C 1
ATOM 2142 O O . LEU B 1 30 ? 15.929 -36.725 -29.572 1.00 149.59 70 LEU B O 1
ATOM 2147 N N . GLU B 1 31 ? 16.885 -38.722 -29.045 1.00 129.95 71 GLU B N 1
ATOM 2148 C CA . GLU B 1 31 ? 15.619 -39.411 -28.694 1.00 136.36 71 GLU B CA 1
ATOM 2149 C C . GLU B 1 31 ? 15.675 -39.843 -27.239 1.00 110.58 71 GLU B C 1
ATOM 2150 O O . GLU B 1 31 ? 16.548 -40.664 -26.930 1.00 79.13 71 GLU B O 1
ATOM 2156 N N . ARG B 1 32 ? 14.746 -39.328 -26.424 1.00 120.81 72 ARG B N 1
ATOM 2157 C CA . ARG B 1 32 ? 14.693 -39.537 -24.952 1.00 128.90 72 ARG B CA 1
ATOM 2158 C C . ARG B 1 32 ? 14.310 -40.986 -24.677 1.00 125.32 72 ARG B C 1
ATOM 2159 O O . ARG B 1 32 ? 13.285 -41.441 -25.199 1.00 140.59 72 ARG B O 1
ATOM 2167 N N . VAL B 1 33 ? 15.117 -41.663 -23.865 1.00 114.62 73 VAL B N 1
ATOM 2168 C CA . VAL B 1 33 ? 15.005 -43.124 -23.602 1.00 111.35 73 VAL B CA 1
ATOM 2169 C C . VAL B 1 33 ? 14.608 -43.312 -22.133 1.00 118.98 73 VAL B C 1
ATOM 2170 O O . VAL B 1 33 ? 13.530 -43.888 -21.902 1.00 126.46 73 VAL B O 1
ATOM 2174 N N . ASN B 1 34 ? 15.423 -42.830 -21.186 1.00 125.98 74 ASN B N 1
ATOM 2175 C CA . ASN B 1 34 ? 15.170 -42.951 -19.721 1.00 133.89 74 ASN B CA 1
ATOM 2176 C C . ASN B 1 34 ? 15.264 -41.578 -19.054 1.00 134.95 74 ASN B C 1
ATOM 2177 O O . ASN B 1 34 ? 15.901 -40.684 -19.630 1.00 134.16 74 ASN B O 1
ATOM 2182 N N . ARG B 1 35 ? 14.668 -41.439 -17.868 1.00 129.47 75 ARG B N 1
ATOM 2183 C CA . ARG B 1 35 ? 15.057 -40.407 -16.873 1.00 124.79 75 ARG B CA 1
ATOM 2184 C C . ARG B 1 35 ? 16.023 -41.085 -15.888 1.00 131.67 75 ARG B C 1
ATOM 2185 O O . ARG B 1 35 ? 15.780 -42.248 -15.517 1.00 129.10 75 ARG B O 1
ATOM 2187 N N . ILE B 1 36 ? 17.108 -40.405 -15.510 1.00 142.15 76 ILE B N 1
ATOM 2188 C CA . ILE B 1 36 ? 18.199 -40.972 -14.649 1.00 131.13 76 ILE B CA 1
ATOM 2189 C C . ILE B 1 36 ? 18.508 -40.023 -13.481 1.00 117.73 76 ILE B C 1
ATOM 2190 O O . ILE B 1 36 ? 17.868 -38.949 -13.407 1.00 122.64 76 ILE B O 1
ATOM 2206 N N . VAL B 1 44 ? 16.967 -34.972 -15.853 1.00 147.09 84 VAL B N 1
ATOM 2207 C CA . VAL B 1 44 ? 18.022 -35.254 -16.810 1.00 140.78 84 VAL B CA 1
ATOM 2208 C C . VAL B 1 44 ? 17.746 -36.584 -17.535 1.00 122.78 84 VAL B C 1
ATOM 2209 O O . VAL B 1 44 ? 17.424 -37.616 -16.884 1.00 131.72 84 VAL B O 1
ATOM 2213 N N . TYR B 1 45 ? 17.859 -36.570 -18.859 1.00 105.63 85 TYR B N 1
ATOM 2214 C CA . TYR B 1 45 ? 17.355 -37.671 -19.709 1.00 114.58 85 TYR B CA 1
ATOM 2215 C C . TYR B 1 45 ? 18.551 -38.374 -20.329 1.00 113.08 85 TYR B C 1
ATOM 2216 O O . TYR B 1 45 ? 19.550 -37.711 -20.668 1.00 90.93 85 TYR B O 1
ATOM 2225 N N . LYS B 1 46 ? 18.445 -39.697 -20.432 1.00 121.07 86 LYS B N 1
ATOM 2226 C CA . LYS B 1 46 ? 19.312 -40.516 -21.315 1.00 111.55 86 LYS B CA 1
ATOM 2227 C C . LYS B 1 46 ? 18.797 -40.364 -22.746 1.00 98.79 86 LYS B C 1
ATOM 2228 O O . LYS B 1 46 ? 17.579 -40.541 -22.985 1.00 105.22 86 LYS B O 1
ATOM 2234 N N . VAL B 1 47 ? 19.686 -40.015 -23.663 1.00 90.51 87 VAL B N 1
ATOM 2235 C CA . VAL B 1 47 ? 19.309 -39.799 -25.085 1.00 105.18 87 VAL B CA 1
ATOM 2236 C C . VAL B 1 47 ? 20.249 -40.619 -25.946 1.00 113.97 87 VAL B C 1
ATOM 2237 O O . VAL B 1 47 ? 21.387 -40.888 -25.502 1.00 154.86 87 VAL B O 1
ATOM 2241 N N . ILE B 1 48 ? 19.766 -40.986 -27.126 1.00 117.82 88 ILE B N 1
ATOM 2242 C CA . ILE B 1 48 ? 20.598 -41.646 -28.162 1.00 121.40 88 ILE B CA 1
ATOM 2243 C C . ILE B 1 48 ? 20.631 -40.751 -29.399 1.00 121.94 88 ILE B C 1
ATOM 2244 O O . ILE B 1 48 ? 19.552 -40.405 -29.906 1.00 123.37 88 ILE B O 1
ATOM 2249 N N . HIS B 1 49 ? 21.834 -40.383 -29.838 1.00 116.97 89 HIS B N 1
ATOM 2250 C CA . HIS B 1 49 ? 22.091 -39.670 -31.115 1.00 116.99 89 HIS B CA 1
ATOM 2251 C C . HIS B 1 49 ? 21.822 -40.678 -32.223 1.00 125.68 89 HIS B C 1
ATOM 2252 O O . HIS B 1 49 ? 22.672 -41.568 -32.416 1.00 120.55 89 HIS B O 1
ATOM 2259 N N . THR B 1 50 ? 20.654 -40.595 -32.860 1.00 139.96 90 THR B N 1
ATOM 2260 C CA . THR B 1 50 ? 20.208 -41.590 -33.872 1.00 126.92 90 THR B CA 1
ATOM 2261 C C . THR B 1 50 ? 21.322 -41.856 -34.888 1.00 118.70 90 THR B C 1
ATOM 2262 O O . THR B 1 50 ? 21.616 -43.013 -35.159 1.00 122.24 90 THR B O 1
ATOM 2266 N N . PRO B 1 51 ? 22.000 -40.833 -35.458 1.00 130.94 91 PRO B N 1
ATOM 2267 C CA . PRO B 1 51 ? 23.050 -41.063 -36.458 1.00 134.26 91 PRO B CA 1
ATOM 2268 C C . PRO B 1 51 ? 24.240 -41.927 -36.010 1.00 137.24 91 PRO B C 1
ATOM 2269 O O . PRO B 1 51 ? 24.671 -42.724 -36.797 1.00 122.72 91 PRO B O 1
ATOM 2273 N N . THR B 1 52 ? 24.739 -41.749 -34.788 1.00 155.14 92 THR B N 1
ATOM 2274 C CA . THR B 1 52 ? 25.929 -42.486 -34.278 1.00 151.87 92 THR B CA 1
ATOM 2275 C C . THR B 1 52 ? 25.474 -43.642 -33.387 1.00 143.03 92 THR B C 1
ATOM 2276 O O . THR B 1 52 ? 26.354 -44.363 -32.879 1.00 139.59 92 THR B O 1
ATOM 2280 N N . SER B 1 53 ? 24.157 -43.802 -33.192 1.00 146.26 93 SER B N 1
ATOM 2281 C CA . SER B 1 53 ? 23.561 -44.793 -32.251 1.00 150.10 93 SER B CA 1
ATOM 2282 C C . SER B 1 53 ? 24.322 -44.781 -30.909 1.00 157.73 93 SER B C 1
ATOM 2283 O O . SER B 1 53 ? 24.468 -45.856 -30.295 1.00 140.65 93 SER B O 1
ATOM 2286 N N . ARG B 1 54 ? 24.784 -43.601 -30.470 1.00 163.15 94 ARG B N 1
ATOM 2287 C CA . ARG B 1 54 ? 25.628 -43.401 -29.261 1.00 147.63 94 ARG B CA 1
ATOM 2288 C C . ARG B 1 54 ? 24.786 -42.750 -28.169 1.00 149.92 94 ARG B C 1
ATOM 2289 O O . ARG B 1 54 ? 23.929 -41.914 -28.461 1.00 142.71 94 ARG B O 1
ATOM 2297 N N . PRO B 1 55 ? 25.001 -43.113 -26.882 1.00 143.36 95 PRO B N 1
ATOM 2298 C CA . PRO B 1 55 ? 24.256 -42.498 -25.785 1.00 118.70 95 PRO B CA 1
ATOM 2299 C C . PRO B 1 55 ? 24.861 -41.181 -25.284 1.00 110.84 95 PRO B C 1
ATOM 2300 O O . PRO B 1 55 ? 26.075 -40.956 -25.397 1.00 99.89 95 PRO B O 1
ATOM 2304 N N . PHE B 1 56 ? 23.988 -40.329 -24.754 1.00 104.84 96 PHE B N 1
ATOM 2305 C CA . PHE B 1 56 ? 24.363 -39.074 -24.062 1.00 97.86 96 PHE B CA 1
ATOM 2306 C C . PHE B 1 56 ? 23.373 -38.802 -22.936 1.00 100.33 96 PHE B C 1
ATOM 2307 O O . PHE B 1 56 ? 22.288 -39.403 -22.904 1.00 105.84 96 PHE B O 1
ATOM 2315 N N . ALA B 1 57 ? 23.772 -37.924 -22.020 1.00 108.46 97 ALA B N 1
ATOM 2316 C CA . ALA B 1 57 ? 22.896 -37.373 -20.968 1.00 112.75 97 ALA B CA 1
ATOM 2317 C C . ALA B 1 57 ? 22.469 -35.964 -21.373 1.00 103.70 97 ALA B C 1
ATOM 2318 O O . ALA B 1 57 ? 23.319 -35.182 -21.847 1.00 86.73 97 ALA B O 1
ATOM 2320 N N . LEU B 1 58 ? 21.189 -35.652 -21.196 1.00 107.22 98 LEU B N 1
ATOM 2321 C CA . LEU B 1 58 ? 20.606 -34.368 -21.653 1.00 113.01 98 LEU B CA 1
ATOM 2322 C C . LEU B 1 58 ? 19.893 -33.660 -20.507 1.00 108.40 98 LEU B C 1
ATOM 2323 O O . LEU B 1 58 ? 18.920 -34.231 -19.956 1.00 104.97 98 LEU B O 1
ATOM 2328 N N . LYS B 1 59 ? 20.322 -32.437 -20.204 1.00 93.34 99 LYS B N 1
ATOM 2329 C CA . LYS B 1 59 ? 19.765 -31.705 -19.050 1.00 100.35 99 LYS B CA 1
ATOM 2330 C C . LYS B 1 59 ? 19.065 -30.465 -19.573 1.00 97.01 99 LYS B C 1
ATOM 2331 O O . LYS B 1 59 ? 19.594 -29.837 -20.513 1.00 83.29 99 LYS B O 1
ATOM 2337 N N . VAL B 1 60 ? 17.938 -30.138 -18.956 1.00 100.58 100 VAL B N 1
ATOM 2338 C CA . VAL B 1 60 ? 17.210 -28.864 -19.189 1.00 110.74 100 VAL B CA 1
ATOM 2339 C C . VAL B 1 60 ? 17.591 -27.878 -18.077 1.00 119.25 100 VAL B C 1
ATOM 2340 O O . VAL B 1 60 ? 17.362 -28.172 -16.885 1.00 117.68 100 VAL B O 1
ATOM 2344 N N . ILE B 1 61 ? 18.215 -26.763 -18.455 1.00 118.47 101 ILE B N 1
ATOM 2345 C CA . ILE B 1 61 ? 18.431 -25.589 -17.563 1.00 114.82 101 ILE B CA 1
ATOM 2346 C C . ILE B 1 61 ? 17.422 -24.531 -18.000 1.00 138.52 101 ILE B C 1
ATOM 2347 O O . ILE B 1 61 ? 17.617 -23.960 -19.095 1.00 146.13 101 ILE B O 1
ATOM 2352 N N . TYR B 1 62 ? 16.350 -24.323 -17.234 1.00 160.09 102 TYR B N 1
ATOM 2353 C CA . TYR B 1 62 ? 15.387 -23.225 -17.523 1.00 166.15 102 TYR B CA 1
ATOM 2354 C C . TYR B 1 62 ? 15.104 -22.404 -16.263 1.00 166.64 102 TYR B C 1
ATOM 2355 O O . TYR B 1 62 ? 15.021 -21.160 -16.400 1.00 129.44 102 TYR B O 1
ATOM 2364 N N . GLY B 1 63 ? 14.926 -23.070 -15.114 1.00 189.21 103 GLY B N 1
ATOM 2365 C CA . GLY B 1 63 ? 14.774 -22.459 -13.775 1.00 202.10 103 GLY B CA 1
ATOM 2366 C C . GLY B 1 63 ? 13.606 -21.484 -13.692 1.00 197.81 103 GLY B C 1
ATOM 2367 O O . GLY B 1 63 ? 12.502 -21.831 -14.149 1.00 215.52 103 GLY B O 1
ATOM 2368 N N . ASN B 1 64 ? 13.830 -20.321 -13.081 1.00 174.11 104 ASN B N 1
ATOM 2369 C CA . ASN B 1 64 ? 12.899 -19.168 -13.112 1.00 170.21 104 ASN B CA 1
ATOM 2370 C C . ASN B 1 64 ? 13.589 -18.035 -13.880 1.00 159.54 104 ASN B C 1
ATOM 2371 O O . ASN B 1 64 ? 14.660 -18.280 -14.446 1.00 141.55 104 ASN B O 1
ATOM 2376 N N . HIS B 1 65 ? 12.975 -16.852 -13.939 1.00 153.96 105 HIS B N 1
ATOM 2377 C CA . HIS B 1 65 ? 13.622 -15.602 -14.420 1.00 143.64 105 HIS B CA 1
ATOM 2378 C C . HIS B 1 65 ? 13.966 -14.737 -13.200 1.00 143.69 105 HIS B C 1
ATOM 2379 O O . HIS B 1 65 ? 13.978 -13.499 -13.319 1.00 133.81 105 HIS B O 1
ATOM 2386 N N . GLU B 1 66 ? 14.284 -15.386 -12.076 1.00 160.16 106 GLU B N 1
ATOM 2387 C CA . GLU B 1 66 ? 14.725 -14.761 -10.796 1.00 166.38 106 GLU B CA 1
ATOM 2388 C C . GLU B 1 66 ? 16.205 -14.340 -10.908 1.00 182.63 106 GLU B C 1
ATOM 2389 O O . GLU B 1 66 ? 16.972 -15.025 -11.635 1.00 199.68 106 GLU B O 1
ATOM 2395 N N . ASP B 1 67 ? 16.600 -13.275 -10.192 1.00 178.54 107 ASP B N 1
ATOM 2396 C CA . ASP B 1 67 ? 17.932 -12.603 -10.279 1.00 165.63 107 ASP B CA 1
ATOM 2397 C C . ASP B 1 67 ? 19.102 -13.509 -9.890 1.00 152.01 107 ASP B C 1
ATOM 2398 O O . ASP B 1 67 ? 20.173 -13.409 -10.491 1.00 156.08 107 ASP B O 1
ATOM 2414 N N . VAL B 1 69 ? 18.892 -16.943 -9.614 1.00 176.14 109 VAL B N 1
ATOM 2415 C CA . VAL B 1 69 ? 18.738 -18.085 -10.513 1.00 157.74 109 VAL B CA 1
ATOM 2416 C C . VAL B 1 69 ? 19.435 -17.770 -11.851 1.00 142.88 109 VAL B C 1
ATOM 2417 O O . VAL B 1 69 ? 20.204 -18.630 -12.314 1.00 150.88 109 VAL B O 1
ATOM 2421 N N . ARG B 1 70 ? 19.246 -16.582 -12.436 1.00 119.50 110 ARG B N 1
ATOM 2422 C CA . ARG B 1 70 ? 19.907 -16.227 -13.728 1.00 132.62 110 ARG B CA 1
ATOM 2423 C C . ARG B 1 70 ? 21.422 -15.991 -13.605 1.00 124.00 110 ARG B C 1
ATOM 2424 O O . ARG B 1 70 ? 22.110 -16.117 -14.628 1.00 107.20 110 ARG B O 1
ATOM 2432 N N . ARG B 1 71 ? 21.954 -15.667 -12.431 1.00 128.23 111 ARG B N 1
ATOM 2433 C CA . ARG B 1 71 ? 23.428 -15.654 -12.260 1.00 129.59 111 ARG B CA 1
ATOM 2434 C C . ARG B 1 71 ? 23.893 -17.105 -12.184 1.00 124.21 111 ARG B C 1
ATOM 2435 O O . ARG B 1 71 ? 25.005 -17.368 -12.646 1.00 158.92 111 ARG B O 1
ATOM 2443 N N . GLN B 1 72 ? 23.089 -18.006 -11.611 1.00 109.42 112 GLN B N 1
ATOM 2444 C CA . GLN B 1 72 ? 23.492 -19.430 -11.414 1.00 114.77 112 GLN B CA 1
ATOM 2445 C C . GLN B 1 72 ? 23.384 -20.167 -12.758 1.00 103.18 112 GLN B C 1
ATOM 2446 O O . GLN B 1 72 ? 24.142 -21.143 -12.968 1.00 102.38 112 GLN B O 1
ATOM 2452 N N . ILE B 1 73 ? 22.492 -19.711 -13.640 1.00 85.80 113 ILE B N 1
ATOM 2453 C CA . ILE B 1 73 ? 22.420 -20.208 -15.039 1.00 83.02 113 ILE B CA 1
ATOM 2454 C C . ILE B 1 73 ? 23.720 -19.801 -15.719 1.00 81.37 113 ILE B C 1
ATOM 2455 O O . ILE B 1 73 ? 24.401 -20.673 -16.261 1.00 91.65 113 ILE B O 1
ATOM 2460 N N . CYS B 1 74 ? 24.079 -18.529 -15.635 1.00 88.64 114 CYS B N 1
ATOM 2461 C CA . CYS B 1 74 ? 25.361 -18.001 -16.172 1.00 97.67 114 CYS B CA 1
ATOM 2462 C C . CYS B 1 74 ? 26.566 -18.699 -15.518 1.00 93.47 114 CYS B C 1
ATOM 2463 O O . CYS B 1 74 ? 27.614 -18.830 -16.177 1.00 71.74 114 CYS B O 1
ATOM 2466 N N . ARG B 1 75 ? 26.459 -19.087 -14.249 1.00 104.27 115 ARG B N 1
ATOM 2467 C CA . ARG B 1 75 ? 27.579 -19.779 -13.572 1.00 99.09 115 ARG B CA 1
ATOM 2468 C C . ARG B 1 75 ? 27.684 -21.170 -14.177 1.00 92.73 115 ARG B C 1
ATOM 2469 O O . ARG B 1 75 ? 28.782 -21.552 -14.577 1.00 84.28 115 ARG B O 1
ATOM 2477 N N . GLU B 1 76 ? 26.560 -21.875 -14.259 1.00 95.64 116 GLU B N 1
ATOM 2478 C CA . GLU B 1 76 ? 26.553 -23.300 -14.664 1.00 93.59 116 GLU B CA 1
ATOM 2479 C C . GLU B 1 76 ? 27.001 -23.398 -16.128 1.00 94.57 116 GLU B C 1
ATOM 2480 O O . GLU B 1 76 ? 27.903 -24.199 -16.438 1.00 86.33 116 GLU B O 1
ATOM 2486 N N . ILE B 1 77 ? 26.386 -22.600 -16.990 1.00 89.41 117 ILE B N 1
ATOM 2487 C CA . ILE B 1 77 ? 26.555 -22.680 -18.463 1.00 90.53 117 ILE B CA 1
ATOM 2488 C C . ILE B 1 77 ? 27.998 -22.278 -18.794 1.00 88.73 117 ILE B C 1
ATOM 2489 O O . ILE B 1 77 ? 28.580 -22.858 -19.734 1.00 85.99 117 ILE B O 1
ATOM 2494 N N . GLU B 1 78 ? 28.608 -21.375 -18.029 1.00 79.44 118 GLU B N 1
ATOM 2495 C CA . GLU B 1 78 ? 30.013 -21.008 -18.330 1.00 92.30 118 GLU B CA 1
ATOM 2496 C C . GLU B 1 78 ? 30.899 -22.176 -17.928 1.00 95.15 118 GLU B C 1
ATOM 2497 O O . GLU B 1 78 ? 31.803 -22.539 -18.705 1.00 91.61 118 GLU B O 1
ATOM 2503 N N . ILE B 1 79 ? 30.632 -22.750 -16.759 1.00 102.68 119 ILE B N 1
ATOM 2504 C CA . ILE B 1 79 ? 31.481 -23.844 -16.217 1.00 99.04 119 ILE B CA 1
ATOM 2505 C C . ILE B 1 79 ? 31.411 -25.010 -17.201 1.00 94.18 119 ILE B C 1
ATOM 2506 O O . ILE B 1 79 ? 32.490 -25.540 -17.548 1.00 88.26 119 ILE B O 1
ATOM 2511 N N . LEU B 1 80 ? 30.207 -25.376 -17.645 1.00 79.63 120 LEU B N 1
ATOM 2512 C CA . LEU B 1 80 ? 30.032 -26.599 -18.468 1.00 89.22 120 LEU B CA 1
ATOM 2513 C C . LEU B 1 80 ? 30.874 -26.488 -19.742 1.00 88.07 120 LEU B C 1
ATOM 2514 O O . LEU B 1 80 ? 31.562 -27.469 -20.106 1.00 94.42 120 LEU B O 1
ATOM 2519 N N . ARG B 1 81 ? 30.850 -25.330 -20.377 1.00 84.92 121 ARG B N 1
ATOM 2520 C CA . ARG B 1 81 ? 31.600 -25.102 -21.633 1.00 98.78 121 ARG B CA 1
ATOM 2521 C C . ARG B 1 81 ? 33.108 -25.232 -21.403 1.00 107.24 121 ARG B C 1
ATOM 2522 O O . ARG B 1 81 ? 33.766 -25.907 -22.193 1.00 144.97 121 ARG B O 1
ATOM 2530 N N . SER B 1 82 ? 33.647 -24.600 -20.366 1.00 111.85 122 SER B N 1
ATOM 2531 C CA . SER B 1 82 ? 35.114 -24.457 -20.171 1.00 95.24 122 SER B CA 1
ATOM 2532 C C . SER B 1 82 ? 35.748 -25.787 -19.750 1.00 93.19 122 SER B C 1
ATOM 2533 O O . SER B 1 82 ? 36.871 -26.020 -20.163 1.00 114.13 122 SER B O 1
ATOM 2536 N N . VAL B 1 83 ? 35.094 -26.618 -18.936 1.00 87.71 123 VAL B N 1
ATOM 2537 C CA . VAL B 1 83 ? 35.778 -27.789 -18.299 1.00 76.82 123 VAL B CA 1
ATOM 2538 C C . VAL B 1 83 ? 36.199 -28.804 -19.372 1.00 80.99 123 VAL B C 1
ATOM 2539 O O . VAL B 1 83 ? 35.382 -29.124 -20.259 1.00 93.39 123 VAL B O 1
ATOM 2543 N N . ASP B 1 84 ? 37.451 -29.265 -19.305 1.00 88.49 124 ASP B N 1
ATOM 2544 C CA . ASP B 1 84 ? 38.063 -30.232 -20.255 1.00 82.56 124 ASP B CA 1
ATOM 2545 C C . ASP B 1 84 ? 39.079 -31.045 -19.470 1.00 82.21 124 ASP B C 1
ATOM 2546 O O . ASP B 1 84 ? 40.286 -30.772 -19.610 1.00 83.75 124 ASP B O 1
ATOM 2551 N N . HIS B 1 85 ? 38.592 -31.953 -18.625 1.00 89.59 125 HIS B N 1
ATOM 2552 C CA . HIS B 1 85 ? 39.438 -32.855 -17.802 1.00 88.63 125 HIS B CA 1
ATOM 2553 C C . HIS B 1 85 ? 38.852 -34.262 -17.830 1.00 84.03 125 HIS B C 1
ATOM 2554 O O . HIS B 1 85 ? 37.646 -34.469 -17.931 1.00 83.26 125 HIS B O 1
ATOM 2561 N N . PRO B 1 86 ? 39.707 -35.294 -17.793 1.00 76.80 126 PRO B N 1
ATOM 2562 C CA . PRO B 1 86 ? 39.218 -36.668 -17.785 1.00 78.96 126 PRO B CA 1
ATOM 2563 C C . PRO B 1 86 ? 38.349 -37.107 -16.601 1.00 77.27 126 PRO B C 1
ATOM 2564 O O . PRO B 1 86 ? 37.801 -38.198 -16.681 1.00 71.74 126 PRO B O 1
ATOM 2568 N N . ASN B 1 87 ? 38.317 -36.318 -15.526 1.00 75.66 127 ASN B N 1
ATOM 2569 C CA . ASN B 1 87 ? 37.535 -36.647 -14.309 1.00 72.53 127 ASN B CA 1
ATOM 2570 C C . ASN B 1 87 ? 36.488 -35.581 -14.043 1.00 71.48 127 ASN B C 1
ATOM 2571 O O . ASN B 1 87 ? 36.023 -35.545 -12.926 1.00 64.00 127 ASN B O 1
ATOM 2576 N N . VAL B 1 88 ? 36.196 -34.722 -15.014 1.00 74.76 128 VAL B N 1
ATOM 2577 C CA . VAL B 1 88 ? 35.021 -33.821 -14.944 1.00 73.00 128 VAL B CA 1
ATOM 2578 C C . VAL B 1 88 ? 34.131 -34.127 -16.136 1.00 71.94 128 VAL B C 1
ATOM 2579 O O . VAL B 1 88 ? 34.669 -34.165 -17.277 1.00 76.51 128 VAL B O 1
ATOM 2583 N N . VAL B 1 89 ? 32.849 -34.350 -15.841 1.00 71.22 129 VAL B N 1
ATOM 2584 C CA . VAL B 1 89 ? 31.765 -34.714 -16.802 1.00 79.35 129 VAL B CA 1
ATOM 2585 C C . VAL B 1 89 ? 31.729 -33.693 -17.932 1.00 83.58 129 VAL B C 1
ATOM 2586 O O . VAL B 1 89 ? 31.393 -32.500 -17.704 1.00 99.21 129 VAL B O 1
ATOM 2590 N N . LYS B 1 90 ? 32.083 -34.172 -19.113 1.00 95.58 130 LYS B N 1
ATOM 2591 C CA . LYS B 1 90 ? 32.330 -33.322 -20.295 1.00 102.75 130 LYS B CA 1
ATOM 2592 C C . LYS B 1 90 ? 30.999 -32.847 -20.827 1.00 87.98 130 LYS B C 1
ATOM 2593 O O . LYS B 1 90 ? 30.102 -33.675 -21.015 1.00 80.46 130 LYS B O 1
ATOM 2599 N N . CYS B 1 91 ? 30.897 -31.564 -21.094 1.00 96.70 131 CYS B N 1
ATOM 2600 C CA . CYS B 1 91 ? 29.781 -31.079 -21.916 1.00 98.37 131 CYS B CA 1
ATOM 2601 C C . CYS B 1 91 ? 30.215 -31.103 -23.384 1.00 105.67 131 CYS B C 1
ATOM 2602 O O . CYS B 1 91 ? 31.320 -30.567 -23.688 1.00 94.34 131 CYS B O 1
ATOM 2605 N N . HIS B 1 92 ? 29.384 -31.710 -24.243 1.00 111.39 132 HIS B N 1
ATOM 2606 C CA . HIS B 1 92 ? 29.663 -31.928 -25.688 1.00 108.87 132 HIS B CA 1
ATOM 2607 C C . HIS B 1 92 ? 29.032 -30.816 -26.522 1.00 111.88 132 HIS B C 1
ATOM 2608 O O . HIS B 1 92 ? 29.752 -30.243 -27.336 1.00 125.55 132 HIS B O 1
ATOM 2615 N N . ASP B 1 93 ? 27.740 -30.543 -26.358 1.00 106.62 133 ASP B N 1
ATOM 2616 C CA . ASP B 1 93 ? 27.021 -29.591 -27.241 1.00 118.64 133 ASP B CA 1
ATOM 2617 C C . ASP B 1 93 ? 25.891 -28.941 -26.446 1.00 124.49 133 ASP B C 1
ATOM 2618 O O . ASP B 1 93 ? 25.484 -29.511 -25.422 1.00 128.51 133 ASP B O 1
ATOM 2623 N N . MET B 1 94 ? 25.406 -27.783 -26.890 1.00 131.54 134 MET B N 1
ATOM 2624 C CA . MET B 1 94 ? 24.372 -27.012 -26.150 1.00 132.87 134 MET B CA 1
ATOM 2625 C C . MET B 1 94 ? 23.321 -26.479 -27.120 1.00 138.52 134 MET B C 1
ATOM 2626 O O . MET B 1 94 ? 23.681 -26.084 -28.256 1.00 134.43 134 MET B O 1
ATOM 2631 N N . PHE B 1 95 ? 22.064 -26.455 -26.672 1.00 135.04 135 PHE B N 1
ATOM 2632 C CA . PHE B 1 95 ? 20.886 -26.101 -27.508 1.00 127.52 135 PHE B CA 1
ATOM 2633 C C . PHE B 1 95 ? 19.961 -25.178 -26.733 1.00 127.15 135 PHE B C 1
ATOM 2634 O O . PHE B 1 95 ? 19.802 -25.405 -25.536 1.00 137.33 135 PHE B O 1
ATOM 2642 N N . ASP B 1 96 ? 19.370 -24.188 -27.401 1.00 132.69 136 ASP B N 1
ATOM 2643 C CA . ASP B 1 96 ? 18.246 -23.392 -26.837 1.00 140.47 136 ASP B CA 1
ATOM 2644 C C . ASP B 1 96 ? 17.058 -23.449 -27.789 1.00 129.38 136 ASP B C 1
ATOM 2645 O O . ASP B 1 96 ? 17.227 -23.238 -28.991 1.00 147.01 136 ASP B O 1
ATOM 2650 N N . HIS B 1 97 ? 15.898 -23.775 -27.249 1.00 136.60 137 HIS B N 1
ATOM 2651 C CA . HIS B 1 97 ? 14.594 -23.569 -27.913 1.00 154.00 137 HIS B CA 1
ATOM 2652 C C . HIS B 1 97 ? 13.651 -23.065 -26.827 1.00 157.89 137 HIS B C 1
ATOM 2653 O O . HIS B 1 97 ? 13.783 -23.537 -25.679 1.00 146.94 137 HIS B O 1
ATOM 2660 N N . ASN B 1 98 ? 12.797 -22.101 -27.174 1.00 178.47 138 ASN B N 1
ATOM 2661 C CA . ASN B 1 98 ? 11.609 -21.690 -26.374 1.00 196.10 138 ASN B CA 1
ATOM 2662 C C . ASN B 1 98 ? 12.056 -21.175 -24.995 1.00 197.57 138 ASN B C 1
ATOM 2663 O O . ASN B 1 98 ? 11.245 -21.271 -24.024 1.00 155.99 138 ASN B O 1
ATOM 2668 N N . GLY B 1 99 ? 13.284 -20.631 -24.923 1.00 199.02 139 GLY B N 1
ATOM 2669 C CA . GLY B 1 99 ? 13.916 -20.100 -23.699 1.00 184.14 139 GLY B CA 1
ATOM 2670 C C . GLY B 1 99 ? 14.573 -21.174 -22.848 1.00 164.60 139 GLY B C 1
ATOM 2671 O O . GLY B 1 99 ? 15.209 -20.786 -21.856 1.00 141.93 139 GLY B O 1
ATOM 2672 N N . GLU B 1 100 ? 14.437 -22.460 -23.199 1.00 159.32 140 GLU B N 1
ATOM 2673 C CA . GLU B 1 100 ? 15.045 -23.590 -22.448 1.00 142.30 140 GLU B CA 1
ATOM 2674 C C . GLU B 1 100 ? 16.420 -23.894 -23.047 1.00 150.43 140 GLU B C 1
ATOM 2675 O O . GLU B 1 100 ? 16.459 -24.328 -24.211 1.00 161.44 140 GLU B O 1
ATOM 2681 N N . ILE B 1 101 ? 17.487 -23.695 -22.268 1.00 148.53 141 ILE B N 1
ATOM 2682 C CA . ILE B 1 101 ? 18.860 -24.180 -22.578 1.00 119.39 141 ILE B CA 1
ATOM 2683 C C . ILE B 1 101 ? 18.867 -25.696 -22.374 1.00 123.64 141 ILE B C 1
ATOM 2684 O O . ILE B 1 101 ? 18.516 -26.174 -21.269 1.00 131.39 141 ILE B O 1
ATOM 2689 N N . GLN B 1 102 ? 19.253 -26.435 -23.403 1.00 128.19 142 GLN B N 1
ATOM 2690 C CA . GLN B 1 102 ? 19.343 -27.911 -23.327 1.00 126.15 142 GLN B CA 1
ATOM 2691 C C . GLN B 1 102 ? 20.784 -28.302 -23.576 1.00 115.53 142 GLN B C 1
ATOM 2692 O O . GLN B 1 102 ? 21.326 -27.929 -24.636 1.00 87.82 142 GLN B O 1
ATOM 2698 N N . VAL B 1 103 ? 21.373 -28.981 -22.596 1.00 109.52 143 VAL B N 1
ATOM 2699 C CA . VAL B 1 103 ? 22.845 -29.178 -22.556 1.00 109.12 143 VAL B CA 1
ATOM 2700 C C . VAL B 1 103 ? 23.139 -30.676 -22.566 1.00 105.37 143 VAL B C 1
ATOM 2701 O O . VAL B 1 103 ? 22.492 -31.447 -21.815 1.00 95.35 143 VAL B O 1
ATOM 2705 N N . LEU B 1 104 ? 24.034 -31.059 -23.470 1.00 96.02 144 LEU B N 1
ATOM 2706 C CA . LEU B 1 104 ? 24.284 -32.469 -23.833 1.00 102.31 144 LEU B CA 1
ATOM 2707 C C . LEU B 1 104 ? 25.596 -32.880 -23.177 1.00 108.72 144 LEU B C 1
ATOM 2708 O O . LEU B 1 104 ? 26.667 -32.362 -23.573 1.00 106.06 144 LEU B O 1
ATOM 2713 N N . LEU B 1 105 ? 25.504 -33.764 -22.192 1.00 114.94 145 LEU B N 1
ATOM 2714 C CA . LEU B 1 105 ? 26.670 -34.234 -21.414 1.00 102.10 145 LEU B CA 1
ATOM 2715 C C . LEU B 1 105 ? 26.979 -35.659 -21.828 1.00 97.81 145 LEU B C 1
ATOM 2716 O O . LEU B 1 105 ? 26.059 -36.345 -22.362 1.00 91.57 145 LEU B O 1
ATOM 2721 N N . GLU B 1 106 ? 28.226 -36.067 -21.599 1.00 83.58 146 GLU B N 1
ATOM 2722 C CA . GLU B 1 106 ? 28.659 -37.457 -21.862 1.00 80.52 146 GLU B CA 1
ATOM 2723 C C . GLU B 1 106 ? 27.915 -38.378 -20.895 1.00 74.45 146 GLU B C 1
ATOM 2724 O O . GLU B 1 106 ? 27.494 -37.920 -19.829 1.00 69.19 146 GLU B O 1
ATOM 2730 N N . PHE B 1 107 ? 27.682 -39.619 -21.307 1.00 82.11 147 PHE B N 1
ATOM 2731 C CA . PHE B 1 107 ? 26.864 -40.598 -20.544 1.00 76.09 147 PHE B CA 1
ATOM 2732 C C . PHE B 1 107 ? 27.786 -41.446 -19.685 1.00 72.47 147 PHE B C 1
ATOM 2733 O O . PHE B 1 107 ? 28.854 -41.869 -20.148 1.00 79.55 147 PHE B O 1
ATOM 2741 N N . MET B 1 108 ? 27.393 -41.655 -18.441 1.00 70.17 148 MET B N 1
ATOM 2742 C CA . MET B 1 108 ? 28.206 -42.449 -17.492 1.00 67.56 148 MET B CA 1
ATOM 2743 C C . MET B 1 108 ? 27.406 -43.699 -17.149 1.00 65.17 148 MET B C 1
ATOM 2744 O O . MET B 1 108 ? 26.355 -43.570 -16.515 1.00 80.95 148 MET B O 1
ATOM 2749 N N . ASP B 1 109 ? 27.905 -44.848 -17.599 1.00 69.88 149 ASP B N 1
ATOM 2750 C CA . ASP B 1 109 ? 27.204 -46.153 -17.663 1.00 75.48 149 ASP B CA 1
ATOM 2751 C C . ASP B 1 109 ? 26.827 -46.649 -16.281 1.00 82.41 149 ASP B C 1
ATOM 2752 O O . ASP B 1 109 ? 25.667 -47.059 -16.139 1.00 106.59 149 ASP B O 1
ATOM 2757 N N . GLN B 1 110 ? 27.764 -46.686 -15.325 1.00 72.36 150 GLN B N 1
ATOM 2758 C CA . GLN B 1 110 ? 27.489 -47.380 -14.040 1.00 82.56 150 GLN B CA 1
ATOM 2759 C C . GLN B 1 110 ? 26.864 -46.422 -13.018 1.00 73.20 150 GLN B C 1
ATOM 2760 O O . GLN B 1 110 ? 26.719 -46.834 -11.841 1.00 72.99 150 GLN B O 1
ATOM 2766 N N . GLY B 1 111 ? 26.466 -45.219 -13.429 1.00 56.70 151 GLY B N 1
ATOM 2767 C CA . GLY B 1 111 ? 25.658 -44.365 -12.546 1.00 66.57 151 GLY B CA 1
ATOM 2768 C C . GLY B 1 111 ? 26.545 -43.681 -11.543 1.00 68.21 151 GLY B C 1
ATOM 2769 O O . GLY B 1 111 ? 27.708 -43.446 -11.866 1.00 75.61 151 GLY B O 1
ATOM 2770 N N . SER B 1 112 ? 26.012 -43.314 -10.384 1.00 73.56 152 SER B N 1
ATOM 2771 C CA . SER B 1 112 ? 26.796 -42.560 -9.376 1.00 74.28 152 SER B CA 1
ATOM 2772 C C . SER B 1 112 ? 27.383 -43.525 -8.353 1.00 83.24 152 SER B C 1
ATOM 2773 O O . SER B 1 112 ? 26.906 -44.687 -8.256 1.00 81.10 152 SER B O 1
ATOM 2776 N N . LEU B 1 113 ? 28.338 -43.017 -7.572 1.00 77.06 153 LEU B N 1
ATOM 2777 C CA . LEU B 1 113 ? 28.959 -43.775 -6.464 1.00 65.37 153 LEU B CA 1
ATOM 2778 C C . LEU B 1 113 ? 28.119 -43.630 -5.202 1.00 63.55 153 LEU B C 1
ATOM 2779 O O . LEU B 1 113 ? 28.696 -43.905 -4.134 1.00 50.55 153 LEU B O 1
ATOM 2784 N N . GLU B 1 114 ? 26.836 -43.248 -5.297 1.00 61.25 154 GLU B N 1
ATOM 2785 C CA . GLU B 1 114 ? 25.954 -43.218 -4.100 1.00 63.15 154 GLU B CA 1
ATOM 2786 C C . GLU B 1 114 ? 25.875 -44.639 -3.543 1.00 51.42 154 GLU B C 1
ATOM 2787 O O . GLU B 1 114 ? 25.637 -45.552 -4.300 1.00 53.36 154 GLU B O 1
ATOM 2793 N N . GLY B 1 115 ? 26.145 -44.818 -2.267 1.00 45.68 155 GLY B N 1
ATOM 2794 C CA . GLY B 1 115 ? 25.922 -46.099 -1.583 1.00 47.41 155 GLY B CA 1
ATOM 2795 C C . GLY B 1 115 ? 27.109 -47.025 -1.672 1.00 45.57 155 GLY B C 1
ATOM 2796 O O . GLY B 1 115 ? 27.090 -48.063 -0.975 1.00 49.78 155 GLY B O 1
ATOM 2797 N N . ALA B 1 116 ? 28.145 -46.618 -2.398 1.00 48.16 156 ALA B N 1
ATOM 2798 C CA . ALA B 1 116 ? 29.300 -47.474 -2.749 1.00 48.21 156 ALA B CA 1
ATOM 2799 C C . ALA B 1 116 ? 30.146 -47.801 -1.515 1.00 48.94 156 ALA B C 1
ATOM 2800 O O . ALA B 1 116 ? 30.263 -46.950 -0.560 1.00 45.31 156 ALA B O 1
ATOM 2802 N N . HIS B 1 117 ? 30.615 -49.051 -1.482 1.00 56.04 157 HIS B N 1
ATOM 2803 C CA . HIS B 1 117 ? 31.442 -49.588 -0.371 1.00 62.74 157 HIS B CA 1
ATOM 2804 C C . HIS B 1 117 ? 32.737 -50.098 -0.973 1.00 72.69 157 HIS B C 1
ATOM 2805 O O . HIS B 1 117 ? 32.858 -51.328 -1.289 1.00 69.41 157 HIS B O 1
ATOM 2812 N N . ILE B 1 118 ? 33.673 -49.159 -1.082 1.00 78.57 158 ILE B N 1
ATOM 2813 C CA . ILE B 1 118 ? 35.045 -49.423 -1.578 1.00 71.34 158 ILE B CA 1
ATOM 2814 C C . ILE B 1 118 ? 35.998 -49.589 -0.390 1.00 70.98 158 ILE B C 1
ATOM 2815 O O . ILE B 1 118 ? 36.634 -48.597 0.029 1.00 69.12 158 ILE B O 1
ATOM 2820 N N . TRP B 1 119 ? 36.089 -50.802 0.149 1.00 65.28 159 TRP B N 1
ATOM 2821 C CA . TRP B 1 119 ? 36.878 -51.046 1.387 1.00 67.66 159 TRP B CA 1
ATOM 2822 C C . TRP B 1 119 ? 38.316 -51.458 1.040 1.00 65.16 159 TRP B C 1
ATOM 2823 O O . TRP B 1 119 ? 39.155 -51.421 1.924 1.00 56.20 159 TRP B O 1
ATOM 2834 N N . GLN B 1 120 ? 38.595 -51.837 -0.198 1.00 71.69 160 GLN B N 1
ATOM 2835 C CA . GLN B 1 120 ? 39.979 -52.163 -0.621 1.00 80.13 160 GLN B CA 1
ATOM 2836 C C . GLN B 1 120 ? 40.784 -50.871 -0.737 1.00 73.75 160 GLN B C 1
ATOM 2837 O O . GLN B 1 120 ? 40.382 -50.037 -1.556 1.00 65.82 160 GLN B O 1
ATOM 2843 N N . GLU B 1 121 ? 41.832 -50.668 0.070 1.00 75.12 161 GLU B N 1
ATOM 2844 C CA . GLU B 1 121 ? 42.491 -49.325 0.143 1.00 69.33 161 GLU B CA 1
ATOM 2845 C C . GLU B 1 121 ? 43.182 -49.018 -1.194 1.00 60.62 161 GLU B C 1
ATOM 2846 O O . GLU B 1 121 ? 43.220 -47.809 -1.563 1.00 52.57 161 GLU B O 1
ATOM 2852 N N . GLN B 1 122 ? 43.664 -50.043 -1.903 1.00 48.05 162 GLN B N 1
ATOM 2853 C CA . GLN B 1 122 ? 44.248 -49.825 -3.238 1.00 64.49 162 GLN B CA 1
ATOM 2854 C C . GLN B 1 122 ? 43.171 -49.228 -4.156 1.00 71.91 162 GLN B C 1
ATOM 2855 O O . GLN B 1 122 ? 43.456 -48.240 -4.881 1.00 73.96 162 GLN B O 1
ATOM 2861 N N . GLU B 1 123 ? 42.006 -49.774 -4.174 1.00 66.80 163 GLU B N 1
ATOM 2862 C CA . GLU B 1 123 ? 40.960 -49.324 -5.121 1.00 62.71 163 GLU B CA 1
ATOM 2863 C C . GLU B 1 123 ? 40.454 -47.955 -4.676 1.00 59.14 163 GLU B C 1
ATOM 2864 O O . GLU B 1 123 ? 40.233 -47.096 -5.540 1.00 61.62 163 GLU B O 1
ATOM 2870 N N . LEU B 1 124 ? 40.266 -47.813 -3.320 1.00 52.62 164 LEU B N 1
ATOM 2871 C CA . LEU B 1 124 ? 39.850 -46.492 -2.794 1.00 50.43 164 LEU B CA 1
ATOM 2872 C C . LEU B 1 124 ? 40.878 -45.443 -3.215 1.00 59.45 164 LEU B C 1
ATOM 2873 O O . LEU B 1 124 ? 40.461 -44.354 -3.651 1.00 64.95 164 LEU B O 1
ATOM 2878 N N . ALA B 1 125 ? 42.165 -45.778 -3.136 1.00 61.15 165 ALA B N 1
ATOM 2879 C CA . ALA B 1 125 ? 43.235 -44.839 -3.497 1.00 61.55 165 ALA B CA 1
ATOM 2880 C C . ALA B 1 125 ? 43.114 -44.457 -4.979 1.00 62.19 165 ALA B C 1
ATOM 2881 O O . ALA B 1 125 ? 43.245 -43.241 -5.293 1.00 53.03 165 ALA B O 1
ATOM 2883 N N . ASP B 1 126 ? 42.884 -45.438 -5.853 1.00 56.49 166 ASP B N 1
ATOM 2884 C CA . ASP B 1 126 ? 42.856 -45.173 -7.313 1.00 71.38 166 ASP B CA 1
ATOM 2885 C C . ASP B 1 126 ? 41.629 -44.317 -7.601 1.00 72.47 166 ASP B C 1
ATOM 2886 O O . ASP B 1 126 ? 41.695 -43.402 -8.472 1.00 78.53 166 ASP B O 1
ATOM 2891 N N . LEU B 1 127 ? 40.544 -44.613 -6.900 1.00 73.82 167 LEU B N 1
ATOM 2892 C CA . LEU B 1 127 ? 39.270 -43.901 -7.112 1.00 71.89 167 LEU B CA 1
ATOM 2893 C C . LEU B 1 127 ? 39.422 -42.479 -6.582 1.00 55.74 167 LEU B C 1
ATOM 2894 O O . LEU B 1 127 ? 39.138 -41.523 -7.325 1.00 53.90 167 LEU B O 1
ATOM 2899 N N . SER B 1 128 ? 39.920 -42.344 -5.368 1.00 50.73 168 SER B N 1
ATOM 2900 C CA . SER B 1 128 ? 40.057 -41.018 -4.723 1.00 50.70 168 SER B CA 1
ATOM 2901 C C . SER B 1 128 ? 41.016 -40.162 -5.549 1.00 56.55 168 SER B C 1
ATOM 2902 O O . SER B 1 128 ? 40.805 -38.959 -5.626 1.00 55.04 168 SER B O 1
ATOM 2905 N N . ARG B 1 129 ? 42.050 -40.782 -6.125 1.00 62.06 169 ARG B N 1
ATOM 2906 C CA . ARG B 1 129 ? 43.089 -40.062 -6.905 1.00 64.22 169 ARG B CA 1
ATOM 2907 C C . ARG B 1 129 ? 42.407 -39.355 -8.072 1.00 60.89 169 ARG B C 1
ATOM 2908 O O . ARG B 1 129 ? 42.731 -38.188 -8.351 1.00 52.91 169 ARG B O 1
ATOM 2916 N N . GLN B 1 130 ? 41.518 -40.077 -8.744 1.00 63.76 170 GLN B N 1
ATOM 2917 C CA . GLN B 1 130 ? 40.809 -39.566 -9.940 1.00 64.03 170 GLN B CA 1
ATOM 2918 C C . GLN B 1 130 ? 39.931 -38.403 -9.503 1.00 60.05 170 GLN B C 1
ATOM 2919 O O . GLN B 1 130 ? 39.956 -37.366 -10.197 1.00 51.76 170 GLN B O 1
ATOM 2925 N N . ILE B 1 131 ? 39.225 -38.551 -8.383 1.00 54.55 171 ILE B N 1
ATOM 2926 C CA . ILE B 1 131 ? 38.323 -37.456 -7.940 1.00 58.61 171 ILE B CA 1
ATOM 2927 C C . ILE B 1 131 ? 39.196 -36.236 -7.588 1.00 63.84 171 ILE B C 1
ATOM 2928 O O . ILE B 1 131 ? 38.792 -35.089 -7.887 1.00 66.02 171 ILE B O 1
ATOM 2933 N N . LEU B 1 132 ? 40.371 -36.471 -7.001 1.00 63.18 172 LEU B N 1
ATOM 2934 C CA . LEU B 1 132 ? 41.283 -35.390 -6.559 1.00 55.45 172 LEU B CA 1
ATOM 2935 C C . LEU B 1 132 ? 41.906 -34.756 -7.785 1.00 56.51 172 LEU B C 1
ATOM 2936 O O . LEU B 1 132 ? 42.260 -33.580 -7.701 1.00 63.54 172 LEU B O 1
ATOM 2941 N N . SER B 1 133 ? 42.071 -35.518 -8.856 1.00 54.48 173 SER B N 1
ATOM 2942 C CA . SER B 1 133 ? 42.533 -34.942 -10.133 1.00 64.58 173 SER B CA 1
ATOM 2943 C C . SER B 1 133 ? 41.499 -33.904 -10.563 1.00 70.24 173 SER B C 1
ATOM 2944 O O . SER B 1 133 ? 41.869 -32.826 -11.076 1.00 77.13 173 SER B O 1
ATOM 2947 N N . GLY B 1 134 ? 40.232 -34.261 -10.414 1.00 70.24 174 GLY B N 1
ATOM 2948 C CA . GLY B 1 134 ? 39.121 -33.448 -10.923 1.00 71.49 174 GLY B CA 1
ATOM 2949 C C . GLY B 1 134 ? 38.998 -32.188 -10.107 1.00 74.60 174 GLY B C 1
ATOM 2950 O O . GLY B 1 134 ? 38.782 -31.136 -10.712 1.00 71.93 174 GLY B O 1
ATOM 2951 N N . LEU B 1 135 ? 39.133 -32.283 -8.781 1.00 68.44 175 LEU B N 1
ATOM 2952 C CA . LEU B 1 135 ? 38.967 -31.095 -7.909 1.00 67.15 175 LEU B CA 1
ATOM 2953 C C . LEU B 1 135 ? 40.125 -30.143 -8.170 1.00 69.56 175 LEU B C 1
ATOM 2954 O O . LEU B 1 135 ? 39.906 -28.915 -8.138 1.00 69.48 175 LEU B O 1
ATOM 2959 N N . ALA B 1 136 ? 41.335 -30.685 -8.257 1.00 62.13 176 ALA B N 1
ATOM 2960 C CA . ALA B 1 136 ? 42.521 -29.821 -8.303 1.00 74.13 176 ALA B CA 1
ATOM 2961 C C . ALA B 1 136 ? 42.467 -29.048 -9.614 1.00 69.51 176 ALA B C 1
ATOM 2962 O O . ALA B 1 136 ? 43.009 -27.912 -9.629 1.00 78.37 176 ALA B O 1
ATOM 2964 N N . TYR B 1 137 ? 41.863 -29.652 -10.649 1.00 60.50 177 TYR B N 1
ATOM 2965 C CA . TYR B 1 137 ? 41.576 -28.990 -11.950 1.00 64.62 177 TYR B CA 1
ATOM 2966 C C . TYR B 1 137 ? 40.610 -27.836 -11.700 1.00 62.65 177 TYR B C 1
ATOM 2967 O O . TYR B 1 137 ? 40.897 -26.700 -12.071 1.00 75.17 177 TYR B O 1
ATOM 2976 N N . LEU B 1 138 ? 39.471 -28.143 -11.094 1.00 64.57 178 LEU B N 1
ATOM 2977 C CA . LEU B 1 138 ? 38.386 -27.156 -10.902 1.00 66.07 178 LEU B CA 1
ATOM 2978 C C . LEU B 1 138 ? 38.917 -26.028 -10.014 1.00 62.87 178 LEU B C 1
ATOM 2979 O O . LEU B 1 138 ? 38.615 -24.871 -10.281 1.00 61.46 178 LEU B O 1
ATOM 2984 N N . HIS B 1 139 ? 39.673 -26.339 -8.968 1.00 66.42 179 HIS B N 1
ATOM 2985 C CA . HIS B 1 139 ? 40.109 -25.293 -8.017 1.00 67.58 179 HIS B CA 1
ATOM 2986 C C . HIS B 1 139 ? 41.154 -24.399 -8.683 1.00 69.98 179 HIS B C 1
ATOM 2987 O O . HIS B 1 139 ? 41.167 -23.178 -8.386 1.00 69.40 179 HIS B O 1
ATOM 2994 N N . ARG B 1 140 ? 42.046 -24.957 -9.499 1.00 69.40 180 ARG B N 1
ATOM 2995 C CA . ARG B 1 140 ? 43.123 -24.093 -10.032 1.00 77.32 180 ARG B CA 1
ATOM 2996 C C . ARG B 1 140 ? 42.521 -23.259 -11.158 1.00 76.89 180 ARG B C 1
ATOM 2997 O O . ARG B 1 140 ? 43.085 -22.220 -11.451 1.00 80.24 180 ARG B O 1
ATOM 3005 N N . ARG B 1 141 ? 41.390 -23.688 -11.713 1.00 78.70 181 ARG B N 1
ATOM 3006 C CA . ARG B 1 141 ? 40.553 -22.871 -12.626 1.00 78.81 181 ARG B CA 1
ATOM 3007 C C . ARG B 1 141 ? 39.529 -22.059 -11.826 1.00 75.33 181 ARG B C 1
ATOM 3008 O O . ARG B 1 141 ? 38.517 -21.651 -12.411 1.00 73.63 181 ARG B O 1
ATOM 3016 N N . HIS B 1 142 ? 39.761 -21.879 -10.527 1.00 72.23 182 HIS B N 1
ATOM 3017 C CA . HIS B 1 142 ? 38.946 -21.044 -9.602 1.00 77.33 182 HIS B CA 1
ATOM 3018 C C . HIS B 1 142 ? 37.470 -21.436 -9.645 1.00 71.92 182 HIS B C 1
ATOM 3019 O O . HIS B 1 142 ? 36.628 -20.532 -9.594 1.00 78.13 182 HIS B O 1
ATOM 3026 N N . ILE B 1 143 ? 37.175 -22.730 -9.649 1.00 73.47 183 ILE B N 1
ATOM 3027 C CA . ILE B 1 143 ? 35.778 -23.246 -9.605 1.00 79.34 183 ILE B CA 1
ATOM 3028 C C . ILE B 1 143 ? 35.598 -23.969 -8.273 1.00 75.38 183 ILE B C 1
ATOM 3029 O O . ILE B 1 143 ? 36.309 -24.961 -8.020 1.00 66.37 183 ILE B O 1
ATOM 3034 N N . VAL B 1 144 ? 34.709 -23.461 -7.433 1.00 69.94 184 VAL B N 1
ATOM 3035 C CA . VAL B 1 144 ? 34.272 -24.212 -6.228 1.00 71.08 184 VAL B CA 1
ATOM 3036 C C . VAL B 1 144 ? 33.048 -25.032 -6.617 1.00 66.17 184 VAL B C 1
ATOM 3037 O O . VAL B 1 144 ? 32.193 -24.483 -7.279 1.00 56.64 184 VAL B O 1
ATOM 3041 N N . HIS B 1 145 ? 32.966 -26.310 -6.254 1.00 60.23 185 HIS B N 1
ATOM 3042 C CA . HIS B 1 145 ? 31.815 -27.150 -6.667 1.00 57.95 185 HIS B CA 1
ATOM 3043 C C . HIS B 1 145 ? 30.615 -26.980 -5.719 1.00 56.52 185 HIS B C 1
ATOM 3044 O O . HIS B 1 145 ? 29.500 -26.858 -6.191 1.00 60.02 185 HIS B O 1
ATOM 3051 N N . ARG B 1 146 ? 30.844 -27.077 -4.419 1.00 58.20 186 ARG B N 1
ATOM 3052 C CA . ARG B 1 146 ? 29.881 -26.821 -3.320 1.00 56.00 186 ARG B CA 1
ATOM 3053 C C . ARG B 1 146 ? 28.818 -27.911 -3.254 1.00 52.39 186 ARG B C 1
ATOM 3054 O O . ARG B 1 146 ? 27.908 -27.772 -2.452 1.00 52.51 186 ARG B O 1
ATOM 3062 N N . ASP B 1 147 ? 28.937 -29.006 -3.996 1.00 58.73 187 ASP B N 1
ATOM 3063 C CA . ASP B 1 147 ? 27.976 -30.132 -3.839 1.00 67.62 187 ASP B CA 1
ATOM 3064 C C . ASP B 1 147 ? 28.673 -31.475 -4.086 1.00 60.90 187 ASP B C 1
ATOM 3065 O O . ASP B 1 147 ? 28.013 -32.419 -4.472 1.00 76.48 187 ASP B O 1
ATOM 3070 N N . ILE B 1 148 ? 29.960 -31.576 -3.788 1.00 62.85 188 ILE B N 1
ATOM 3071 C CA . ILE B 1 148 ? 30.681 -32.878 -3.725 1.00 54.14 188 ILE B CA 1
ATOM 3072 C C . ILE B 1 148 ? 29.942 -33.800 -2.748 1.00 51.45 188 ILE B C 1
ATOM 3073 O O . ILE B 1 148 ? 29.810 -33.496 -1.566 1.00 53.98 188 ILE B O 1
ATOM 3078 N N . LYS B 1 149 ? 29.432 -34.888 -3.267 1.00 56.18 189 LYS B N 1
ATOM 3079 C CA . LYS B 1 149 ? 28.766 -35.956 -2.502 1.00 54.28 189 LYS B CA 1
ATOM 3080 C C . LYS B 1 149 ? 28.841 -37.153 -3.429 1.00 52.37 189 LYS B C 1
ATOM 3081 O O . LYS B 1 149 ? 29.028 -37.008 -4.638 1.00 42.58 189 LYS B O 1
ATOM 3087 N N . PRO B 1 150 ? 28.740 -38.380 -2.912 1.00 55.58 190 PRO B N 1
ATOM 3088 C CA . PRO B 1 150 ? 28.806 -39.561 -3.765 1.00 54.87 190 PRO B CA 1
ATOM 3089 C C . PRO B 1 150 ? 27.839 -39.535 -4.950 1.00 52.67 190 PRO B C 1
ATOM 3090 O O . PRO B 1 150 ? 28.167 -40.052 -5.971 1.00 52.96 190 PRO B O 1
ATOM 3094 N N . SER B 1 151 ? 26.647 -38.989 -4.765 1.00 68.26 191 SER B N 1
ATOM 3095 C CA . SER B 1 151 ? 25.607 -38.831 -5.825 1.00 64.41 191 SER B CA 1
ATOM 3096 C C . SER B 1 151 ? 26.180 -38.079 -7.033 1.00 59.67 191 SER B C 1
ATOM 3097 O O . SER B 1 151 ? 25.820 -38.385 -8.151 1.00 75.88 191 SER B O 1
ATOM 3100 N N . ASN B 1 152 ? 27.034 -37.088 -6.820 1.00 64.79 192 ASN B N 1
ATOM 3101 C CA . ASN B 1 152 ? 27.565 -36.230 -7.912 1.00 67.56 192 ASN B CA 1
ATOM 3102 C C . ASN B 1 152 ? 28.938 -36.764 -8.345 1.00 68.11 192 ASN B C 1
ATOM 3103 O O . ASN B 1 152 ? 29.649 -36.056 -9.094 1.00 61.21 192 ASN B O 1
ATOM 3108 N N . LEU B 1 153 ? 29.312 -37.959 -7.894 1.00 69.79 193 LEU B N 1
ATOM 3109 C CA . LEU B 1 153 ? 30.537 -38.650 -8.394 1.00 75.71 193 LEU B CA 1
ATOM 3110 C C . LEU B 1 153 ? 30.109 -39.816 -9.290 1.00 64.92 193 LEU B C 1
ATOM 3111 O O . LEU B 1 153 ? 29.535 -40.754 -8.772 1.00 61.54 193 LEU B O 1
ATOM 3116 N N . LEU B 1 154 ? 30.392 -39.773 -10.585 1.00 56.01 194 LEU B N 1
ATOM 3117 C CA . LEU B 1 154 ? 29.839 -40.788 -11.509 1.00 64.22 194 LEU B CA 1
ATOM 3118 C C . LEU B 1 154 ? 30.929 -41.756 -11.929 1.00 64.91 194 LEU B C 1
ATOM 3119 O O . LEU B 1 154 ? 32.081 -41.375 -11.922 1.00 69.51 194 LEU B O 1
ATOM 3124 N N . ILE B 1 155 ? 30.529 -42.962 -12.309 1.00 69.74 195 ILE B N 1
ATOM 3125 C CA . ILE B 1 155 ? 31.457 -44.056 -12.687 1.00 60.44 195 ILE B CA 1
ATOM 3126 C C . ILE B 1 155 ? 30.964 -44.672 -13.998 1.00 65.26 195 ILE B C 1
ATOM 3127 O O . ILE B 1 155 ? 29.787 -44.647 -14.291 1.00 72.71 195 ILE B O 1
ATOM 3132 N N . ASN B 1 156 ? 31.878 -45.222 -14.777 1.00 79.75 196 ASN B N 1
ATOM 3133 C CA . ASN B 1 156 ? 31.611 -45.775 -16.125 1.00 72.64 196 ASN B CA 1
ATOM 3134 C C . ASN B 1 156 ? 32.287 -47.137 -16.181 1.00 97.63 196 ASN B C 1
ATOM 3135 O O . ASN B 1 156 ? 33.111 -47.448 -15.246 1.00 90.03 196 ASN B O 1
ATOM 3140 N N . SER B 1 157 ? 31.957 -47.917 -17.209 1.00 117.93 197 SER B N 1
ATOM 3141 C CA . SER B 1 157 ? 32.465 -49.296 -17.383 1.00 115.77 197 SER B CA 1
ATOM 3142 C C . SER B 1 157 ? 33.992 -49.250 -17.406 1.00 95.71 197 SER B C 1
ATOM 3143 O O . SER B 1 157 ? 34.615 -50.140 -16.815 1.00 93.30 197 SER B O 1
ATOM 3146 N N . ALA B 1 158 ? 34.550 -48.193 -17.998 1.00 93.76 198 ALA B N 1
ATOM 3147 C CA . ALA B 1 158 ? 36.008 -47.939 -18.021 1.00 90.62 198 ALA B CA 1
ATOM 3148 C C . ALA B 1 158 ? 36.544 -47.842 -16.587 1.00 88.83 198 ALA B C 1
ATOM 3149 O O . ALA B 1 158 ? 37.705 -48.138 -16.407 1.00 105.60 198 ALA B O 1
ATOM 3151 N N . LYS B 1 159 ? 35.721 -47.414 -15.622 1.00 106.28 199 LYS B N 1
ATOM 3152 C CA . LYS B 1 159 ? 36.123 -47.153 -14.206 1.00 94.48 199 LYS B CA 1
ATOM 3153 C C . LYS B 1 159 ? 36.682 -45.734 -14.083 1.00 83.84 199 LYS B C 1
ATOM 3154 O O . LYS B 1 159 ? 37.245 -45.433 -13.034 1.00 83.38 199 LYS B O 1
ATOM 3160 N N . ASN B 1 160 ? 36.537 -44.896 -15.109 1.00 71.95 200 ASN B N 1
ATOM 3161 C CA . ASN B 1 160 ? 36.801 -43.451 -14.969 1.00 72.46 200 ASN B CA 1
ATOM 3162 C C . ASN B 1 160 ? 35.778 -42.919 -13.973 1.00 69.09 200 ASN B C 1
ATOM 3163 O O . ASN B 1 160 ? 34.664 -43.336 -14.066 1.00 78.02 200 ASN B O 1
ATOM 3168 N N . VAL B 1 161 ? 36.183 -42.057 -13.043 1.00 61.59 201 VAL B N 1
ATOM 3169 C CA . VAL B 1 161 ? 35.259 -41.339 -12.131 1.00 52.94 201 VAL B CA 1
ATOM 3170 C C . VAL B 1 161 ? 35.243 -39.879 -12.536 1.00 56.81 201 VAL B C 1
ATOM 3171 O O . VAL B 1 161 ? 36.319 -39.295 -12.650 1.00 60.66 201 VAL B O 1
ATOM 3175 N N . LYS B 1 162 ? 34.063 -39.311 -12.759 1.00 61.33 202 LYS B N 1
ATOM 3176 C CA . LYS B 1 162 ? 33.975 -37.899 -13.200 1.00 63.65 202 LYS B CA 1
ATOM 3177 C C . LYS B 1 162 ? 33.069 -37.161 -12.220 1.00 59.88 202 LYS B C 1
ATOM 3178 O O . LYS B 1 162 ? 32.048 -37.715 -11.829 1.00 65.48 202 LYS B O 1
ATOM 3184 N N . ILE B 1 163 ? 33.437 -35.936 -11.865 1.00 58.63 203 ILE B N 1
ATOM 3185 C CA . ILE B 1 163 ? 32.645 -35.037 -10.983 1.00 56.84 203 ILE B CA 1
ATOM 3186 C C . ILE B 1 163 ? 31.486 -34.533 -11.840 1.00 65.17 203 ILE B C 1
ATOM 3187 O O . ILE B 1 163 ? 31.745 -34.246 -13.032 1.00 58.34 203 ILE B O 1
ATOM 3192 N N . ALA B 1 164 ? 30.281 -34.360 -11.272 1.00 64.37 204 ALA B N 1
ATOM 3193 C CA . ALA B 1 164 ? 29.099 -34.054 -12.089 1.00 64.25 204 ALA B CA 1
ATOM 3194 C C . ALA B 1 164 ? 28.429 -32.735 -11.690 1.00 74.90 204 ALA B C 1
ATOM 3195 O O . ALA B 1 164 ? 28.777 -31.745 -12.324 1.00 125.98 204 ALA B O 1
ATOM 3197 N N . ASP B 1 165 ? 27.389 -32.705 -10.860 1.00 77.37 205 ASP B N 1
ATOM 3198 C CA . ASP B 1 165 ? 26.353 -31.621 -10.917 1.00 75.65 205 ASP B CA 1
ATOM 3199 C C . ASP B 1 165 ? 26.971 -30.250 -10.596 1.00 71.28 205 ASP B C 1
ATOM 3200 O O . ASP B 1 165 ? 27.623 -30.103 -9.547 1.00 86.70 205 ASP B O 1
ATOM 3205 N N . PHE B 1 166 ? 26.722 -29.254 -11.436 1.00 64.36 206 PHE B N 1
ATOM 3206 C CA . PHE B 1 166 ? 27.298 -27.895 -11.264 1.00 69.73 206 PHE B CA 1
ATOM 3207 C C . PHE B 1 166 ? 26.179 -26.874 -10.961 1.00 77.34 206 PHE B C 1
ATOM 3208 O O . PHE B 1 166 ? 26.364 -25.639 -11.206 1.00 61.09 206 PHE B O 1
ATOM 3216 N N . GLY B 1 167 ? 25.054 -27.353 -10.407 1.00 73.74 207 GLY B N 1
ATOM 3217 C CA . GLY B 1 167 ? 23.868 -26.526 -10.129 1.00 70.23 207 GLY B CA 1
ATOM 3218 C C . GLY B 1 167 ? 24.110 -25.455 -9.073 1.00 73.81 207 GLY B C 1
ATOM 3219 O O . GLY B 1 167 ? 23.238 -24.625 -8.894 1.00 96.19 207 GLY B O 1
ATOM 3220 N N . VAL B 1 168 ? 25.216 -25.499 -8.341 1.00 74.58 208 VAL B N 1
ATOM 3221 C CA . VAL B 1 168 ? 25.393 -24.723 -7.084 1.00 60.45 208 VAL B CA 1
ATOM 3222 C C . VAL B 1 168 ? 26.835 -24.221 -7.068 1.00 59.08 208 VAL B C 1
ATOM 3223 O O . VAL B 1 168 ? 27.195 -23.286 -6.327 1.00 48.97 208 VAL B O 1
ATOM 3227 N N . SER B 1 169 ? 27.613 -24.718 -8.009 1.00 62.87 209 SER B N 1
ATOM 3228 C CA . SER B 1 169 ? 29.018 -24.312 -8.197 1.00 69.84 209 SER B CA 1
ATOM 3229 C C . SER B 1 169 ? 29.138 -22.872 -8.746 1.00 69.25 209 SER B C 1
ATOM 3230 O O . SER B 1 169 ? 28.240 -22.368 -9.410 1.00 71.04 209 SER B O 1
ATOM 3233 N N . ARG B 1 170 ? 30.268 -22.244 -8.461 1.00 72.66 210 ARG B N 1
ATOM 3234 C CA . ARG B 1 170 ? 30.550 -20.808 -8.662 1.00 68.92 210 ARG B CA 1
ATOM 3235 C C . ARG B 1 170 ? 31.973 -20.680 -9.189 1.00 77.40 210 ARG B C 1
ATOM 3236 O O . ARG B 1 170 ? 32.890 -21.403 -8.740 1.00 85.60 210 ARG B O 1
ATOM 3244 N N . ILE B 1 171 ? 32.171 -19.781 -10.131 1.00 89.43 211 ILE B N 1
ATOM 3245 C CA . ILE B 1 171 ? 33.530 -19.486 -10.652 1.00 91.63 211 ILE B CA 1
ATOM 3246 C C . ILE B 1 171 ? 33.923 -18.175 -9.966 1.00 86.73 211 ILE B C 1
ATOM 3247 O O . ILE B 1 171 ? 33.074 -17.249 -9.944 1.00 85.78 211 ILE B O 1
ATOM 3252 N N . LEU B 1 172 ? 35.106 -18.161 -9.338 1.00 80.73 212 LEU B N 1
ATOM 3253 C CA . LEU B 1 172 ? 35.577 -17.081 -8.422 1.00 86.41 212 LEU B CA 1
ATOM 3254 C C . LEU B 1 172 ? 36.407 -16.040 -9.187 1.00 90.17 212 LEU B C 1
ATOM 3255 O O . LEU B 1 172 ? 36.918 -16.354 -10.269 1.00 93.39 212 LEU B O 1
ATOM 3260 N N . ALA B 1 173 ? 36.554 -14.849 -8.604 1.00 91.16 213 ALA B N 1
ATOM 3261 C CA . ALA B 1 173 ? 37.408 -13.750 -9.101 1.00 94.41 213 ALA B CA 1
ATOM 3262 C C . ALA B 1 173 ? 38.886 -14.139 -8.949 1.00 105.11 213 ALA B C 1
ATOM 3263 O O . ALA B 1 173 ? 39.581 -14.187 -9.966 1.00 98.21 213 ALA B O 1
ATOM 3265 N N . GLN B 1 174 ? 39.337 -14.387 -7.710 1.00 124.29 214 GLN B N 1
ATOM 3266 C CA . GLN B 1 174 ? 40.744 -14.687 -7.315 1.00 114.57 214 GLN B CA 1
ATOM 3267 C C . GLN B 1 174 ? 40.815 -16.057 -6.638 1.00 106.11 214 GLN B C 1
ATOM 3268 O O . GLN B 1 174 ? 39.800 -16.721 -6.463 1.00 113.55 214 GLN B O 1
ATOM 3285 N N . MET B 1 176 ? 41.726 -16.297 -3.522 1.00 125.73 216 MET B N 1
ATOM 3286 C CA . MET B 1 176 ? 41.065 -16.019 -2.251 1.00 117.31 216 MET B CA 1
ATOM 3287 C C . MET B 1 176 ? 39.893 -15.091 -2.577 1.00 114.66 216 MET B C 1
ATOM 3288 O O . MET B 1 176 ? 40.128 -13.916 -2.962 1.00 128.19 216 MET B O 1
ATOM 3293 N N . ASP B 1 177 ? 38.686 -15.652 -2.560 1.00 106.27 217 ASP B N 1
ATOM 3294 C CA . ASP B 1 177 ? 37.400 -14.932 -2.771 1.00 100.02 217 ASP B CA 1
ATOM 3295 C C . ASP B 1 177 ? 36.348 -15.709 -1.996 1.00 91.25 217 ASP B C 1
ATOM 3296 O O . ASP B 1 177 ? 36.047 -16.872 -2.288 1.00 101.83 217 ASP B O 1
ATOM 3301 N N . PRO B 1 178 ? 35.893 -15.160 -0.864 1.00 80.61 218 PRO B N 1
ATOM 3302 C CA . PRO B 1 178 ? 34.914 -15.845 -0.037 1.00 86.70 218 PRO B CA 1
ATOM 3303 C C . PRO B 1 178 ? 33.566 -16.007 -0.720 1.00 87.34 218 PRO B C 1
ATOM 3304 O O . PRO B 1 178 ? 33.176 -15.110 -1.484 1.00 87.70 218 PRO B O 1
ATOM 3308 N N . CYS B 1 179 ? 32.924 -17.136 -0.413 1.00 81.85 219 CYS B N 1
ATOM 3309 C CA . CYS B 1 179 ? 31.543 -17.447 -0.831 1.00 83.99 219 CYS B CA 1
ATOM 3310 C C . CYS B 1 179 ? 30.645 -17.073 0.339 1.00 83.16 219 CYS B C 1
ATOM 3311 O O . CYS B 1 179 ? 31.085 -17.201 1.479 1.00 78.14 219 CYS B O 1
ATOM 3314 N N . ASN B 1 180 ? 29.442 -16.598 0.050 1.00 90.62 220 ASN B N 1
ATOM 3315 C CA . ASN B 1 180 ? 28.467 -16.232 1.099 1.00 85.07 220 ASN B CA 1
ATOM 3316 C C . ASN B 1 180 ? 27.240 -17.140 1.027 1.00 75.16 220 ASN B C 1
ATOM 3317 O O . ASN B 1 180 ? 26.523 -17.209 2.005 1.00 88.88 220 ASN B O 1
ATOM 3332 N N . SER B 1 182 ? 24.488 -20.025 1.255 1.00 69.79 222 SER B N 1
ATOM 3333 C CA . SER B 1 182 ? 24.133 -21.347 1.749 1.00 75.92 222 SER B CA 1
ATOM 3334 C C . SER B 1 182 ? 23.481 -22.107 0.592 1.00 69.87 222 SER B C 1
ATOM 3335 O O . SER B 1 182 ? 22.288 -21.983 0.357 1.00 81.52 222 SER B O 1
ATOM 3338 N N . VAL B 1 183 ? 24.281 -22.869 -0.112 1.00 71.99 223 VAL B N 1
ATOM 3339 C CA . VAL B 1 183 ? 23.821 -23.826 -1.147 1.00 77.88 223 VAL B CA 1
ATOM 3340 C C . VAL B 1 183 ? 24.479 -25.188 -0.928 1.00 70.19 223 VAL B C 1
ATOM 3341 O O . VAL B 1 183 ? 25.521 -25.258 -0.266 1.00 79.43 223 VAL B O 1
ATOM 3345 N N . GLY B 1 184 ? 23.861 -26.222 -1.493 1.00 67.36 224 GLY B N 1
ATOM 3346 C CA . GLY B 1 184 ? 24.321 -27.621 -1.480 1.00 63.81 224 GLY B CA 1
ATOM 3347 C C . GLY B 1 184 ? 23.537 -28.532 -0.530 1.00 62.41 224 GLY B C 1
ATOM 3348 O O . GLY B 1 184 ? 22.392 -28.258 -0.175 1.00 82.41 224 GLY B O 1
ATOM 3349 N N . THR B 1 185 ? 24.159 -29.627 -0.134 1.00 63.99 225 THR B N 1
ATOM 3350 C CA . THR B 1 185 ? 23.623 -30.617 0.826 1.00 59.96 225 THR B CA 1
ATOM 3351 C C . THR B 1 185 ? 24.206 -30.442 2.229 1.00 50.18 225 THR B C 1
ATOM 3352 O O . THR B 1 185 ? 25.407 -30.496 2.387 1.00 65.44 225 THR B O 1
ATOM 3356 N N . ILE B 1 186 ? 23.356 -30.227 3.205 1.00 59.03 226 ILE B N 1
ATOM 3357 C CA . ILE B 1 186 ? 23.736 -29.937 4.614 1.00 64.15 226 ILE B CA 1
ATOM 3358 C C . ILE B 1 186 ? 24.641 -31.068 5.100 1.00 63.04 226 ILE B C 1
ATOM 3359 O O . ILE B 1 186 ? 25.625 -30.740 5.759 1.00 61.95 226 ILE B O 1
ATOM 3364 N N . ALA B 1 187 ? 24.312 -32.335 4.831 1.00 60.52 227 ALA B N 1
ATOM 3365 C CA . ALA B 1 187 ? 25.056 -33.506 5.368 1.00 62.97 227 ALA B CA 1
ATOM 3366 C C . ALA B 1 187 ? 26.539 -33.520 4.920 1.00 62.98 227 ALA B C 1
ATOM 3367 O O . ALA B 1 187 ? 27.443 -33.961 5.671 1.00 79.76 227 ALA B O 1
ATOM 3369 N N . TYR B 1 188 ? 26.829 -32.999 3.745 1.00 55.32 228 TYR B N 1
ATOM 3370 C CA . TYR B 1 188 ? 28.211 -32.911 3.214 1.00 65.15 228 TYR B CA 1
ATOM 3371 C C . TYR B 1 188 ? 28.801 -31.502 3.375 1.00 66.56 228 TYR B C 1
ATOM 3372 O O . TYR B 1 188 ? 29.941 -31.212 2.884 1.00 59.23 228 TYR B O 1
ATOM 3381 N N . MET B 1 189 ? 28.101 -30.623 4.067 1.00 55.05 229 MET B N 1
ATOM 3382 C CA . MET B 1 189 ? 28.703 -29.321 4.361 1.00 56.79 229 MET B CA 1
ATOM 3383 C C . MET B 1 189 ? 29.672 -29.436 5.530 1.00 55.83 229 MET B C 1
ATOM 3384 O O . MET B 1 189 ? 29.442 -30.280 6.437 1.00 54.64 229 MET B O 1
ATOM 3389 N N . SER B 1 190 ? 30.760 -28.663 5.393 1.00 63.29 230 SER B N 1
ATOM 3390 C CA . SER B 1 190 ? 31.799 -28.345 6.405 1.00 56.34 230 SER B CA 1
ATOM 3391 C C . SER B 1 190 ? 31.106 -27.601 7.518 1.00 54.91 230 SER B C 1
ATOM 3392 O O . SER B 1 190 ? 29.990 -27.130 7.314 1.00 56.87 230 SER B O 1
ATOM 3395 N N . PRO B 1 191 ? 31.672 -27.598 8.741 1.00 55.36 231 PRO B N 1
ATOM 3396 C CA . PRO B 1 191 ? 31.015 -26.932 9.854 1.00 54.69 231 PRO B CA 1
ATOM 3397 C C . PRO B 1 191 ? 30.751 -25.462 9.550 1.00 53.80 231 PRO B C 1
ATOM 3398 O O . PRO B 1 191 ? 29.696 -24.994 9.921 1.00 61.74 231 PRO B O 1
ATOM 3402 N N . GLU B 1 192 ? 31.680 -24.792 8.870 1.00 57.89 232 GLU B N 1
ATOM 3403 C CA . GLU B 1 192 ? 31.619 -23.317 8.679 1.00 55.53 232 GLU B CA 1
ATOM 3404 C C . GLU B 1 192 ? 30.552 -22.964 7.645 1.00 56.69 232 GLU B C 1
ATOM 3405 O O . GLU B 1 192 ? 30.081 -21.813 7.628 1.00 63.30 232 GLU B O 1
ATOM 3411 N N . ARG B 1 193 ? 30.141 -23.923 6.830 1.00 59.50 233 ARG B N 1
ATOM 3412 C CA . ARG B 1 193 ? 29.064 -23.665 5.852 1.00 63.31 233 ARG B CA 1
ATOM 3413 C C . ARG B 1 193 ? 27.711 -23.826 6.521 1.00 67.61 233 ARG B C 1
ATOM 3414 O O . ARG B 1 193 ? 26.727 -23.289 5.968 1.00 88.05 233 ARG B O 1
ATOM 3422 N N . ILE B 1 194 ? 27.684 -24.542 7.637 1.00 60.30 234 ILE B N 1
ATOM 3423 C CA . ILE B 1 194 ? 26.457 -24.765 8.434 1.00 60.79 234 ILE B CA 1
ATOM 3424 C C . ILE B 1 194 ? 26.375 -23.676 9.486 1.00 63.12 234 ILE B C 1
ATOM 3425 O O . ILE B 1 194 ? 25.307 -23.082 9.590 1.00 82.76 234 ILE B O 1
ATOM 3430 N N . ASN B 1 195 ? 27.439 -23.496 10.270 1.00 66.20 235 ASN B N 1
ATOM 3431 C CA . ASN B 1 195 ? 27.498 -22.530 11.396 1.00 63.98 235 ASN B CA 1
ATOM 3432 C C . ASN B 1 195 ? 28.057 -21.202 10.889 1.00 70.42 235 ASN B C 1
ATOM 3433 O O . ASN B 1 195 ? 29.266 -20.984 11.002 1.00 85.61 235 ASN B O 1
ATOM 3438 N N . THR B 1 196 ? 27.194 -20.364 10.323 1.00 90.78 236 THR B N 1
ATOM 3439 C CA . THR B 1 196 ? 27.567 -19.135 9.582 1.00 104.24 236 THR B CA 1
ATOM 3440 C C . THR B 1 196 ? 27.831 -17.967 10.538 1.00 106.23 236 THR B C 1
ATOM 3441 O O . THR B 1 196 ? 27.977 -16.843 10.048 1.00 105.26 236 THR B O 1
ATOM 3445 N N . ASP B 1 197 ? 27.902 -18.215 11.844 1.00 117.50 237 ASP B N 1
ATOM 3446 C CA . ASP B 1 197 ? 28.122 -17.155 12.862 1.00 127.58 237 ASP B CA 1
ATOM 3447 C C . ASP B 1 197 ? 29.583 -16.695 12.828 1.00 115.17 237 ASP B C 1
ATOM 3448 O O . ASP B 1 197 ? 29.817 -15.484 12.843 1.00 108.09 237 ASP B O 1
ATOM 3453 N N . LEU B 1 198 ? 30.545 -17.612 12.861 1.00 124.31 238 LEU B N 1
ATOM 3454 C CA . LEU B 1 198 ? 31.901 -17.222 13.322 1.00 151.64 238 LEU B CA 1
ATOM 3455 C C . LEU B 1 198 ? 32.597 -16.398 12.234 1.00 154.48 238 LEU B C 1
ATOM 3456 O O . LEU B 1 198 ? 33.413 -15.542 12.611 1.00 191.99 238 LEU B O 1
ATOM 3461 N N . ASN B 1 199 ? 32.291 -16.604 10.950 1.00 141.12 239 ASN B N 1
ATOM 3462 C CA . ASN B 1 199 ? 32.960 -15.820 9.882 1.00 131.36 239 ASN B CA 1
ATOM 3463 C C . ASN B 1 199 ? 31.929 -14.966 9.138 1.00 109.06 239 ASN B C 1
ATOM 3464 O O . ASN B 1 199 ? 32.182 -14.557 7.983 1.00 103.59 239 ASN B O 1
ATOM 3469 N N . HIS B 1 200 ? 30.854 -14.590 9.817 1.00 96.66 240 HIS B N 1
ATOM 3470 C CA . HIS B 1 200 ? 29.882 -13.579 9.318 1.00 114.87 240 HIS B CA 1
ATOM 3471 C C . HIS B 1 200 ? 29.333 -14.044 7.956 1.00 100.40 240 HIS B C 1
ATOM 3472 O O . HIS B 1 200 ? 29.125 -13.204 7.043 1.00 86.10 240 HIS B O 1
ATOM 3479 N N . GLY B 1 201 ? 29.058 -15.346 7.832 1.00 111.05 241 GLY B N 1
ATOM 3480 C CA . GLY B 1 201 ? 28.375 -15.935 6.664 1.00 111.56 241 GLY B CA 1
ATOM 3481 C C . GLY B 1 201 ? 29.353 -16.449 5.631 1.00 98.73 241 GLY B C 1
ATOM 3482 O O . GLY B 1 201 ? 28.970 -17.325 4.833 1.00 101.77 241 GLY B O 1
ATOM 3483 N N . ARG B 1 202 ? 30.587 -15.951 5.650 1.00 90.90 242 ARG B N 1
ATOM 3484 C CA . ARG B 1 202 ? 31.551 -16.217 4.559 1.00 91.46 242 ARG B CA 1
ATOM 3485 C C . ARG B 1 202 ? 32.337 -17.488 4.866 1.00 84.75 242 ARG B C 1
ATOM 3486 O O . ARG B 1 202 ? 32.514 -17.857 6.064 1.00 83.33 242 ARG B O 1
ATOM 3494 N N . TYR B 1 203 ? 32.765 -18.169 3.814 1.00 71.34 243 TYR B N 1
ATOM 3495 C CA . TYR B 1 203 ? 33.555 -19.407 3.981 1.00 81.71 243 TYR B CA 1
ATOM 3496 C C . TYR B 1 203 ? 34.528 -19.601 2.822 1.00 85.34 243 TYR B C 1
ATOM 3497 O O . TYR B 1 203 ? 34.273 -19.119 1.689 1.00 78.11 243 TYR B O 1
ATOM 3506 N N . ASP B 1 204 ? 35.618 -20.313 3.114 1.00 80.35 244 ASP B N 1
ATOM 3507 C CA . ASP B 1 204 ? 36.533 -20.789 2.055 1.00 79.05 244 ASP B CA 1
ATOM 3508 C C . ASP B 1 204 ? 35.798 -21.897 1.306 1.00 68.80 244 ASP B C 1
ATOM 3509 O O . ASP B 1 204 ? 35.596 -22.971 1.906 1.00 72.93 244 ASP B O 1
ATOM 3514 N N . GLY B 1 205 ? 35.377 -21.627 0.073 1.00 56.32 245 GLY B N 1
ATOM 3515 C CA . GLY B 1 205 ? 34.715 -22.632 -0.774 1.00 61.61 245 GLY B CA 1
ATOM 3516 C C . GLY B 1 205 ? 35.599 -23.842 -1.062 1.00 59.38 245 GLY B C 1
ATOM 3517 O O . GLY B 1 205 ? 35.079 -24.998 -1.140 1.00 64.42 245 GLY B O 1
ATOM 3518 N N . TYR B 1 206 ? 36.873 -23.566 -1.302 1.00 60.36 246 TYR B N 1
ATOM 3519 C CA . TYR B 1 206 ? 37.927 -24.552 -1.624 1.00 62.05 246 TYR B CA 1
ATOM 3520 C C . TYR B 1 206 ? 38.005 -25.571 -0.489 1.00 58.31 246 TYR B C 1
ATOM 3521 O O . TYR B 1 206 ? 37.952 -26.773 -0.787 1.00 59.04 246 TYR B O 1
ATOM 3530 N N . ALA B 1 207 ? 38.126 -25.097 0.756 1.00 55.37 247 ALA B N 1
ATOM 3531 C CA . ALA B 1 207 ? 38.213 -25.936 1.975 1.00 59.54 247 ALA B CA 1
ATOM 3532 C C . ALA B 1 207 ? 36.892 -26.664 2.162 1.00 60.00 247 ALA B C 1
ATOM 3533 O O . ALA B 1 207 ? 36.892 -27.741 2.748 1.00 52.10 247 ALA B O 1
ATOM 3535 N N . GLY B 1 208 ? 35.796 -26.046 1.725 1.00 58.78 248 GLY B N 1
ATOM 3536 C CA . GLY B 1 208 ? 34.468 -26.653 1.838 1.00 58.40 248 GLY B CA 1
ATOM 3537 C C . GLY B 1 208 ? 34.405 -27.915 1.027 1.00 55.26 248 GLY B C 1
ATOM 3538 O O . GLY B 1 208 ? 33.790 -28.873 1.490 1.00 71.38 248 GLY B O 1
ATOM 3539 N N . ASP B 1 209 ? 34.940 -27.865 -0.190 1.00 57.30 249 ASP B N 1
ATOM 3540 C CA . ASP B 1 209 ? 34.935 -28.987 -1.168 1.00 53.60 249 ASP B CA 1
ATOM 3541 C C . ASP B 1 209 ? 35.757 -30.121 -0.580 1.00 50.83 249 ASP B C 1
ATOM 3542 O O . ASP B 1 209 ? 35.284 -31.226 -0.566 1.00 62.89 249 ASP B O 1
ATOM 3547 N N . VAL B 1 210 ? 36.929 -29.818 -0.051 1.00 64.68 250 VAL B N 1
ATOM 3548 C CA . VAL B 1 210 ? 37.885 -30.809 0.522 1.00 54.67 250 VAL B CA 1
ATOM 3549 C C . VAL B 1 210 ? 37.261 -31.459 1.749 1.00 49.85 250 VAL B C 1
ATOM 3550 O O . VAL B 1 210 ? 37.524 -32.623 1.957 1.00 47.16 250 VAL B O 1
ATOM 3554 N N . TRP B 1 211 ? 36.395 -30.767 2.487 1.00 54.34 251 TRP B N 1
ATOM 3555 C CA . TRP B 1 211 ? 35.644 -31.421 3.591 1.00 53.49 251 TRP B CA 1
ATOM 3556 C C . TRP B 1 211 ? 34.696 -32.430 2.961 1.00 53.41 251 TRP B C 1
ATOM 3557 O O . TRP B 1 211 ? 34.583 -33.543 3.461 1.00 54.87 251 TRP B O 1
ATOM 3568 N N . SER B 1 212 ? 34.001 -32.017 1.917 1.00 51.16 252 SER B N 1
ATOM 3569 C CA . SER B 1 212 ? 32.941 -32.859 1.317 1.00 58.62 252 SER B CA 1
ATOM 3570 C C . SER B 1 212 ? 33.561 -34.124 0.707 1.00 58.08 252 SER B C 1
ATOM 3571 O O . SER B 1 212 ? 32.984 -35.220 0.807 1.00 49.98 252 SER B O 1
ATOM 3574 N N . LEU B 1 213 ? 34.735 -33.982 0.115 1.00 61.53 253 LEU B N 1
ATOM 3575 C CA . LEU B 1 213 ? 35.478 -35.124 -0.452 1.00 58.14 253 LEU B CA 1
ATOM 3576 C C . LEU B 1 213 ? 35.921 -36.055 0.679 1.00 55.62 253 LEU B C 1
ATOM 3577 O O . LEU B 1 213 ? 35.906 -37.288 0.525 1.00 58.04 253 LEU B O 1
ATOM 3582 N N . GLY B 1 214 ? 36.257 -35.496 1.828 1.00 49.47 254 GLY B N 1
ATOM 3583 C CA . GLY B 1 214 ? 36.704 -36.334 2.950 1.00 52.65 254 GLY B CA 1
ATOM 3584 C C . GLY B 1 214 ? 35.568 -37.139 3.507 1.00 45.35 254 GLY B C 1
ATOM 3585 O O . GLY B 1 214 ? 35.780 -38.274 3.906 1.00 41.43 254 GLY B O 1
ATOM 3586 N N . VAL B 1 215 ? 34.397 -36.528 3.570 1.00 48.65 255 VAL B N 1
ATOM 3587 C CA . VAL B 1 215 ? 33.208 -37.247 4.074 1.00 44.33 255 VAL B CA 1
ATOM 3588 C C . VAL B 1 215 ? 32.786 -38.282 3.035 1.00 46.40 255 VAL B C 1
ATOM 3589 O O . VAL B 1 215 ? 32.523 -39.455 3.430 1.00 44.01 255 VAL B O 1
ATOM 3593 N N . SER B 1 216 ? 32.837 -37.921 1.755 1.00 40.59 256 SER B N 1
ATOM 3594 C CA . SER B 1 216 ? 32.586 -38.893 0.664 1.00 45.74 256 SER B CA 1
ATOM 3595 C C . SER B 1 216 ? 33.581 -40.064 0.730 1.00 52.89 256 SER B C 1
ATOM 3596 O O . SER B 1 216 ? 33.144 -41.215 0.500 1.00 60.13 256 SER B O 1
ATOM 3599 N N . ILE B 1 217 ? 34.874 -39.806 0.962 1.00 51.84 257 ILE B N 1
ATOM 3600 C CA . ILE B 1 217 ? 35.868 -40.898 0.871 1.00 48.14 257 ILE B CA 1
ATOM 3601 C C . ILE B 1 217 ? 35.728 -41.742 2.142 1.00 51.22 257 ILE B C 1
ATOM 3602 O O . ILE B 1 217 ? 35.808 -42.977 2.023 1.00 59.17 257 ILE B O 1
ATOM 3607 N N . LEU B 1 218 ? 35.386 -41.174 3.295 1.00 47.25 258 LEU B N 1
ATOM 3608 C CA . LEU B 1 218 ? 35.265 -42.037 4.504 1.00 49.02 258 LEU B CA 1
ATOM 3609 C C . LEU B 1 218 ? 33.966 -42.849 4.383 1.00 56.59 258 LEU B C 1
ATOM 3610 O O . LEU B 1 218 ? 33.929 -44.007 4.890 1.00 52.28 258 LEU B O 1
ATOM 3615 N N . GLU B 1 219 ? 32.950 -42.304 3.700 1.00 56.38 259 GLU B N 1
ATOM 3616 C CA . GLU B 1 219 ? 31.665 -43.021 3.486 1.00 59.25 259 GLU B CA 1
ATOM 3617 C C . GLU B 1 219 ? 31.905 -44.221 2.558 1.00 56.38 259 GLU B C 1
ATOM 3618 O O . GLU B 1 219 ? 31.291 -45.298 2.731 1.00 52.45 259 GLU B O 1
ATOM 3624 N N . PHE B 1 220 ? 32.798 -44.073 1.599 1.00 54.78 260 PHE B N 1
ATOM 3625 C CA . PHE B 1 220 ? 33.199 -45.208 0.738 1.00 55.42 260 PHE B CA 1
ATOM 3626 C C . PHE B 1 220 ? 33.897 -46.287 1.571 1.00 62.40 260 PHE B C 1
ATOM 3627 O O . PHE B 1 220 ? 33.628 -47.493 1.366 1.00 68.45 260 PHE B O 1
ATOM 3635 N N . TYR B 1 221 ? 34.786 -45.882 2.480 1.00 66.62 261 TYR B N 1
ATOM 3636 C CA . TYR B 1 221 ? 35.606 -46.835 3.267 1.00 67.81 261 TYR B CA 1
ATOM 3637 C C . TYR B 1 221 ? 34.673 -47.589 4.202 1.00 58.03 261 TYR B C 1
ATOM 3638 O O . TYR B 1 221 ? 34.909 -48.761 4.437 1.00 69.79 261 TYR B O 1
ATOM 3647 N N . LEU B 1 222 ? 33.691 -46.912 4.770 1.00 55.32 262 LEU B N 1
ATOM 3648 C CA . LEU B 1 222 ? 32.837 -47.546 5.800 1.00 59.85 262 LEU B CA 1
ATOM 3649 C C . LEU B 1 222 ? 31.591 -48.175 5.210 1.00 61.73 262 LEU B C 1
ATOM 3650 O O . LEU B 1 222 ? 31.088 -49.048 5.866 1.00 75.21 262 LEU B O 1
ATOM 3655 N N . GLY B 1 223 ? 31.024 -47.616 4.142 1.00 82.58 263 GLY B N 1
ATOM 3656 C CA . GLY B 1 223 ? 29.716 -48.040 3.597 1.00 87.63 263 GLY B CA 1
ATOM 3657 C C . GLY B 1 223 ? 28.558 -47.438 4.393 1.00 74.19 263 GLY B C 1
ATOM 3658 O O . GLY B 1 223 ? 27.427 -47.952 4.306 1.00 65.10 263 GLY B O 1
ATOM 3659 N N . ARG B 1 224 ? 28.823 -46.383 5.161 1.00 54.48 264 ARG B N 1
ATOM 3660 C CA . ARG B 1 224 ? 27.770 -45.671 5.908 1.00 57.87 264 ARG B CA 1
ATOM 3661 C C . ARG B 1 224 ? 28.105 -44.182 5.939 1.00 62.89 264 ARG B C 1
ATOM 3662 O O . ARG B 1 224 ? 29.280 -43.858 5.834 1.00 80.33 264 ARG B O 1
ATOM 3670 N N . PHE B 1 225 ? 27.117 -43.300 6.087 1.00 62.59 265 PHE B N 1
ATOM 3671 C CA . PHE B 1 225 ? 27.372 -41.859 6.357 1.00 57.98 265 PHE B CA 1
ATOM 3672 C C . PHE B 1 225 ? 28.221 -41.794 7.622 1.00 56.43 265 PHE B C 1
ATOM 3673 O O . PHE B 1 225 ? 27.870 -42.463 8.597 1.00 58.57 265 PHE B O 1
ATOM 3681 N N . PRO B 1 226 ? 29.407 -41.132 7.640 1.00 51.38 266 PRO B N 1
ATOM 3682 C CA . PRO B 1 226 ? 30.324 -41.269 8.762 1.00 47.51 266 PRO B CA 1
ATOM 3683 C C . PRO B 1 226 ? 29.859 -40.579 10.036 1.00 51.59 266 PRO B C 1
ATOM 3684 O O . PRO B 1 226 ? 30.490 -40.758 11.010 1.00 55.25 266 PRO B O 1
ATOM 3688 N N . PHE B 1 227 ? 28.761 -39.833 9.995 1.00 60.46 267 PHE B N 1
ATOM 3689 C CA . PHE B 1 227 ? 28.172 -39.210 11.201 1.00 60.35 267 PHE B CA 1
ATOM 3690 C C . PHE B 1 227 ? 27.079 -40.114 11.773 1.00 72.06 267 PHE B C 1
ATOM 3691 O O . PHE B 1 227 ? 26.590 -40.969 11.048 1.00 77.28 267 PHE B O 1
ATOM 3699 N N . ALA B 1 228 ? 26.711 -39.909 13.040 1.00 93.25 268 ALA B N 1
ATOM 3700 C CA . ALA B 1 228 ? 25.744 -40.750 13.787 1.00 82.10 268 ALA B CA 1
ATOM 3701 C C . ALA B 1 228 ? 24.289 -40.322 13.559 1.00 69.31 268 ALA B C 1
ATOM 3702 O O . ALA B 1 228 ? 23.423 -40.930 14.173 1.00 102.64 268 ALA B O 1
ATOM 3704 N N . VAL B 1 229 ? 24.006 -39.356 12.706 1.00 59.48 269 VAL B N 1
ATOM 3705 C CA . VAL B 1 229 ? 22.607 -39.012 12.331 1.00 74.83 269 VAL B CA 1
ATOM 3706 C C . VAL B 1 229 ? 22.340 -39.490 10.905 1.00 79.71 269 VAL B C 1
ATOM 3707 O O . VAL B 1 229 ? 23.314 -39.815 10.217 1.00 82.34 269 VAL B O 1
ATOM 3711 N N . SER B 1 230 ? 21.072 -39.539 10.466 1.00 78.97 270 SER B N 1
ATOM 3712 C CA . SER B 1 230 ? 20.753 -39.811 9.043 1.00 81.94 270 SER B CA 1
ATOM 3713 C C . SER B 1 230 ? 21.011 -38.538 8.240 1.00 78.06 270 SER B C 1
ATOM 3714 O O . SER B 1 230 ? 20.751 -37.451 8.769 1.00 81.62 270 SER B O 1
ATOM 3717 N N . ARG B 1 231 ? 21.518 -38.680 7.019 1.00 68.49 271 ARG B N 1
ATOM 3718 C CA . ARG B 1 231 ? 21.661 -37.575 6.044 1.00 63.48 271 ARG B CA 1
ATOM 3719 C C . ARG B 1 231 ? 20.345 -36.809 5.844 1.00 77.40 271 ARG B C 1
ATOM 3720 O O . ARG B 1 231 ? 20.407 -35.672 5.343 1.00 75.14 271 ARG B O 1
ATOM 3728 N N . GLN B 1 232 ? 19.197 -37.444 6.109 1.00 105.87 272 GLN B N 1
ATOM 3729 C CA . GLN B 1 232 ? 17.829 -36.913 5.832 1.00 115.78 272 GLN B CA 1
ATOM 3730 C C . GLN B 1 232 ? 17.267 -36.199 7.072 1.00 113.86 272 GLN B C 1
ATOM 3731 O O . GLN B 1 232 ? 16.126 -35.659 6.991 1.00 103.56 272 GLN B O 1
ATOM 3737 N N . GLY B 1 233 ? 18.033 -36.190 8.174 1.00 102.86 273 GLY B N 1
ATOM 3738 C CA . GLY B 1 233 ? 17.640 -35.618 9.482 1.00 97.39 273 GLY B CA 1
ATOM 3739 C C . GLY B 1 233 ? 17.384 -34.120 9.415 1.00 100.17 273 GLY B C 1
ATOM 3740 O O . GLY B 1 233 ? 17.928 -33.450 8.491 1.00 90.88 273 GLY B O 1
ATOM 3741 N N . ASP B 1 234 ? 16.578 -33.593 10.344 1.00 99.62 274 ASP B N 1
ATOM 3742 C CA . ASP B 1 234 ? 16.303 -32.130 10.416 1.00 99.26 274 ASP B CA 1
ATOM 3743 C C . ASP B 1 234 ? 17.559 -31.440 10.954 1.00 84.94 274 ASP B C 1
ATOM 3744 O O . ASP B 1 234 ? 18.373 -32.078 11.628 1.00 82.54 274 ASP B O 1
ATOM 3749 N N . TRP B 1 235 ? 17.664 -30.151 10.671 1.00 78.35 275 TRP B N 1
ATOM 3750 C CA . TRP B 1 235 ? 18.907 -29.334 10.716 1.00 72.77 275 TRP B CA 1
ATOM 3751 C C . TRP B 1 235 ? 19.650 -29.449 12.039 1.00 76.21 275 TRP B C 1
ATOM 3752 O O . TRP B 1 235 ? 20.891 -29.561 11.997 1.00 85.98 275 TRP B O 1
ATOM 3763 N N . ALA B 1 236 ? 18.938 -29.366 13.158 1.00 69.66 276 ALA B N 1
ATOM 3764 C CA . ALA B 1 236 ? 19.571 -29.322 14.487 1.00 76.74 276 ALA B CA 1
ATOM 3765 C C . ALA B 1 236 ? 20.410 -30.579 14.660 1.00 75.03 276 ALA B C 1
ATOM 3766 O O . ALA B 1 236 ? 21.501 -30.474 15.274 1.00 67.18 276 ALA B O 1
ATOM 3768 N N . SER B 1 237 ? 19.891 -31.722 14.203 1.00 73.73 277 SER B N 1
ATOM 3769 C CA . SER B 1 237 ? 20.541 -33.028 14.472 1.00 90.49 277 SER B CA 1
ATOM 3770 C C . SER B 1 237 ? 21.798 -33.110 13.606 1.00 84.13 277 SER B C 1
ATOM 3771 O O . SER B 1 237 ? 22.838 -33.582 14.122 1.00 75.68 277 SER B O 1
ATOM 3774 N N . LEU B 1 238 ? 21.705 -32.618 12.369 1.00 73.70 278 LEU B N 1
ATOM 3775 C CA . LEU B 1 238 ? 22.844 -32.580 11.425 1.00 65.48 278 LEU B CA 1
ATOM 3776 C C . LEU B 1 238 ? 23.846 -31.532 11.912 1.00 70.77 278 LEU B C 1
ATOM 3777 O O . LEU B 1 238 ? 25.039 -31.786 11.784 1.00 86.19 278 LEU B O 1
ATOM 3782 N N . MET B 1 239 ? 23.395 -30.387 12.418 1.00 68.52 279 MET B N 1
ATOM 3783 C CA . MET B 1 239 ? 24.307 -29.293 12.861 1.00 65.69 279 MET B CA 1
ATOM 3784 C C . MET B 1 239 ? 25.101 -29.786 14.077 1.00 62.89 279 MET B C 1
ATOM 3785 O O . MET B 1 239 ? 26.291 -29.605 14.101 1.00 75.16 279 MET B O 1
ATOM 3790 N N . CYS B 1 240 ? 24.471 -30.414 15.052 1.00 63.46 280 CYS B N 1
ATOM 3791 C CA . CYS B 1 240 ? 25.154 -30.951 16.255 1.00 67.07 280 CYS B CA 1
ATOM 3792 C C . CYS B 1 240 ? 26.166 -32.032 15.850 1.00 70.42 280 CYS B C 1
ATOM 3793 O O . CYS B 1 240 ? 27.244 -32.092 16.422 1.00 84.42 280 CYS B O 1
ATOM 3796 N N . ALA B 1 241 ? 25.835 -32.892 14.897 1.00 79.58 281 ALA B N 1
ATOM 3797 C CA . ALA B 1 241 ? 26.678 -34.061 14.549 1.00 75.56 281 ALA B CA 1
ATOM 3798 C C . ALA B 1 241 ? 27.949 -33.610 13.808 1.00 61.25 281 ALA B C 1
ATOM 3799 O O . ALA B 1 241 ? 28.988 -34.248 13.983 1.00 52.26 281 ALA B O 1
ATOM 3801 N N . ILE B 1 242 ? 27.832 -32.543 13.022 1.00 58.02 282 ILE B N 1
ATOM 3802 C CA . ILE B 1 242 ? 28.901 -31.948 12.173 1.00 62.31 282 ILE B CA 1
ATOM 3803 C C . ILE B 1 242 ? 29.631 -30.805 12.891 1.00 60.10 282 ILE B C 1
ATOM 3804 O O . ILE B 1 242 ? 30.852 -30.827 12.862 1.00 74.37 282 ILE B O 1
ATOM 3809 N N . CYS B 1 243 ? 28.924 -29.814 13.441 1.00 63.42 283 CYS B N 1
ATOM 3810 C CA . CYS B 1 243 ? 29.490 -28.541 13.968 1.00 64.06 283 CYS B CA 1
ATOM 3811 C C . CYS B 1 243 ? 29.947 -28.677 15.410 1.00 68.44 283 CYS B C 1
ATOM 3812 O O . CYS B 1 243 ? 30.863 -27.938 15.792 1.00 89.05 283 CYS B O 1
ATOM 3815 N N . MET B 1 244 ? 29.322 -29.555 16.178 1.00 59.21 284 MET B N 1
ATOM 3816 C CA . MET B 1 244 ? 29.494 -29.550 17.646 1.00 62.47 284 MET B CA 1
ATOM 3817 C C . MET B 1 244 ? 30.167 -30.838 18.127 1.00 70.95 284 MET B C 1
ATOM 3818 O O . MET B 1 244 ? 30.201 -31.038 19.344 1.00 86.41 284 MET B O 1
ATOM 3823 N N . SER B 1 245 ? 30.576 -31.758 17.258 1.00 75.60 285 SER B N 1
ATOM 3824 C CA . SER B 1 245 ? 31.331 -32.973 17.686 1.00 81.49 285 SER B CA 1
ATOM 3825 C C . SER B 1 245 ? 32.725 -32.833 17.086 1.00 80.75 285 SER B C 1
ATOM 3826 O O . SER B 1 245 ? 32.905 -31.889 16.314 1.00 82.14 285 SER B O 1
ATOM 3829 N N . GLN B 1 246 ? 33.673 -33.708 17.407 1.00 74.03 286 GLN B N 1
ATOM 3830 C CA . GLN B 1 246 ? 34.979 -33.664 16.711 1.00 65.40 286 GLN B CA 1
ATOM 3831 C C . GLN B 1 246 ? 34.696 -34.159 15.313 1.00 62.25 286 GLN B C 1
ATOM 3832 O O . GLN B 1 246 ? 33.693 -34.842 15.120 1.00 79.96 286 GLN B O 1
ATOM 3838 N N . PRO B 1 247 ? 35.509 -33.822 14.294 1.00 67.79 287 PRO B N 1
ATOM 3839 C CA . PRO B 1 247 ? 35.359 -34.414 12.963 1.00 73.03 287 PRO B CA 1
ATOM 3840 C C . PRO B 1 247 ? 35.547 -35.927 12.966 1.00 66.51 287 PRO B C 1
ATOM 3841 O O . PRO B 1 247 ? 36.273 -36.444 13.804 1.00 68.12 287 PRO B O 1
ATOM 3845 N N . PRO B 1 248 ? 34.858 -36.684 12.076 1.00 60.58 288 PRO B N 1
ATOM 3846 C CA . PRO B 1 248 ? 34.951 -38.139 12.105 1.00 59.79 288 PRO B CA 1
ATOM 3847 C C . PRO B 1 248 ? 36.353 -38.623 11.725 1.00 52.90 288 PRO B C 1
ATOM 3848 O O . PRO B 1 248 ? 37.045 -37.955 10.997 1.00 46.44 288 PRO B O 1
ATOM 3852 N N . GLU B 1 249 ? 36.731 -39.783 12.232 1.00 58.48 289 GLU B N 1
ATOM 3853 C CA . GLU B 1 249 ? 38.067 -40.371 11.960 1.00 66.12 289 GLU B CA 1
ATOM 3854 C C . GLU B 1 249 ? 37.988 -41.720 11.249 1.00 52.59 289 GLU B C 1
ATOM 3855 O O . GLU B 1 249 ? 37.017 -42.450 11.388 1.00 66.11 289 GLU B O 1
ATOM 3861 N N . ALA B 1 250 ? 39.008 -42.070 10.499 1.00 53.14 290 ALA B N 1
ATOM 3862 C CA . ALA B 1 250 ? 39.069 -43.425 9.915 1.00 58.24 290 ALA B CA 1
ATOM 3863 C C . ALA B 1 250 ? 39.255 -44.421 11.066 1.00 58.82 290 ALA B C 1
ATOM 3864 O O . ALA B 1 250 ? 39.763 -44.095 12.131 1.00 54.11 290 ALA B O 1
ATOM 3866 N N . PRO B 1 251 ? 38.708 -45.642 10.979 1.00 67.17 291 PRO B N 1
ATOM 3867 C CA . PRO B 1 251 ? 38.834 -46.571 12.092 1.00 68.73 291 PRO B CA 1
ATOM 3868 C C . PRO B 1 251 ? 40.292 -47.014 12.233 1.00 67.45 291 PRO B C 1
ATOM 3869 O O . PRO B 1 251 ? 41.031 -46.931 11.264 1.00 69.27 291 PRO B O 1
ATOM 3873 N N . ALA B 1 252 ? 40.658 -47.435 13.448 1.00 69.37 292 ALA B N 1
ATOM 3874 C CA . ALA B 1 252 ? 42.050 -47.701 13.868 1.00 70.07 292 ALA B CA 1
ATOM 3875 C C . ALA B 1 252 ? 42.571 -48.872 13.055 1.00 64.44 292 ALA B C 1
ATOM 3876 O O . ALA B 1 252 ? 43.794 -48.982 12.890 1.00 84.14 292 ALA B O 1
ATOM 3878 N N . THR B 1 253 ? 41.653 -49.687 12.561 1.00 64.06 293 THR B N 1
ATOM 3879 C CA . THR B 1 253 ? 41.932 -50.863 11.712 1.00 72.32 293 THR B CA 1
ATOM 3880 C C . THR B 1 253 ? 42.436 -50.394 10.350 1.00 66.47 293 THR B C 1
ATOM 3881 O O . THR B 1 253 ? 43.100 -51.167 9.654 1.00 63.64 293 THR B O 1
ATOM 3885 N N . ALA B 1 254 ? 42.083 -49.190 9.934 1.00 64.55 294 ALA B N 1
ATOM 3886 C CA . ALA B 1 254 ? 42.575 -48.716 8.630 1.00 65.99 294 ALA B CA 1
ATOM 3887 C C . ALA B 1 254 ? 44.057 -48.431 8.791 1.00 58.34 294 ALA B C 1
ATOM 3888 O O . ALA B 1 254 ? 44.555 -48.283 9.940 1.00 55.29 294 ALA B O 1
ATOM 3890 N N . SER B 1 255 ? 44.709 -48.291 7.655 1.00 52.61 295 SER B N 1
ATOM 3891 C CA . SER B 1 255 ? 46.160 -48.085 7.622 1.00 57.04 295 SER B CA 1
ATOM 3892 C C . SER B 1 255 ? 46.452 -46.686 8.111 1.00 60.50 295 SER B C 1
ATOM 3893 O O . SER B 1 255 ? 45.540 -45.862 8.081 1.00 68.61 295 SER B O 1
ATOM 3896 N N . GLN B 1 256 ? 47.711 -46.447 8.462 1.00 66.46 296 GLN B N 1
ATOM 3897 C CA . GLN B 1 256 ? 48.202 -45.113 8.883 1.00 70.03 296 GLN B CA 1
ATOM 3898 C C . GLN B 1 256 ? 47.993 -44.121 7.731 1.00 59.85 296 GLN B C 1
ATOM 3899 O O . GLN B 1 256 ? 47.630 -42.991 8.004 1.00 60.82 296 GLN B O 1
ATOM 3905 N N . GLU B 1 257 ? 48.177 -44.534 6.486 1.00 58.17 297 GLU B N 1
ATOM 3906 C CA . GLU B 1 257 ? 48.178 -43.605 5.336 1.00 67.32 297 GLU B CA 1
ATOM 3907 C C . GLU B 1 257 ? 46.743 -43.091 5.187 1.00 70.76 297 GLU B C 1
ATOM 3908 O O . GLU B 1 257 ? 46.533 -41.865 5.011 1.00 50.80 297 GLU B O 1
ATOM 3914 N N . PHE B 1 258 ? 45.771 -43.997 5.282 1.00 71.72 298 PHE B N 1
ATOM 3915 C CA . PHE B 1 258 ? 44.340 -43.656 5.085 1.00 64.48 298 PHE B CA 1
ATOM 3916 C C . PHE B 1 258 ? 43.846 -42.868 6.298 1.00 53.80 298 PHE B C 1
ATOM 3917 O O . PHE B 1 258 ? 43.060 -41.929 6.095 1.00 59.56 298 PHE B O 1
ATOM 3925 N N . ARG B 1 259 ? 44.288 -43.241 7.502 1.00 47.98 299 ARG B N 1
ATOM 3926 C CA . ARG B 1 259 ? 43.876 -42.582 8.769 1.00 50.86 299 ARG B CA 1
ATOM 3927 C C . ARG B 1 259 ? 44.328 -41.124 8.732 1.00 55.53 299 ARG B C 1
ATOM 3928 O O . ARG B 1 259 ? 43.543 -40.228 9.102 1.00 60.55 299 ARG B O 1
ATOM 3936 N N . HIS B 1 260 ? 45.550 -40.905 8.271 1.00 56.80 300 HIS B N 1
ATOM 3937 C CA . HIS B 1 260 ? 46.147 -39.560 8.166 1.00 59.95 300 HIS B CA 1
ATOM 3938 C C . HIS B 1 260 ? 45.375 -38.811 7.089 1.00 56.91 300 HIS B C 1
ATOM 3939 O O . HIS B 1 260 ? 45.093 -37.643 7.273 1.00 66.02 300 HIS B O 1
ATOM 3946 N N . PHE B 1 261 ? 45.049 -39.470 5.991 1.00 57.63 301 PHE B N 1
ATOM 3947 C CA . PHE B 1 261 ? 44.482 -38.774 4.807 1.00 61.65 301 PHE B CA 1
ATOM 3948 C C . PHE B 1 261 ? 43.104 -38.215 5.166 1.00 61.99 301 PHE B C 1
ATOM 3949 O O . PHE B 1 261 ? 42.826 -37.079 4.680 1.00 55.78 301 PHE B O 1
ATOM 3957 N N . VAL B 1 262 ? 42.263 -38.925 5.935 1.00 58.08 302 VAL B N 1
ATOM 3958 C CA . VAL B 1 262 ? 40.908 -38.351 6.185 1.00 68.15 302 VAL B CA 1
ATOM 3959 C C . VAL B 1 262 ? 41.098 -37.165 7.127 1.00 68.78 302 VAL B C 1
ATOM 3960 O O . VAL B 1 262 ? 40.364 -36.174 6.950 1.00 72.20 302 VAL B O 1
ATOM 3964 N N . SER B 1 263 ? 42.112 -37.199 7.996 1.00 68.16 303 SER B N 1
ATOM 3965 C CA . SER B 1 263 ? 42.363 -36.074 8.936 1.00 73.11 303 SER B CA 1
ATOM 3966 C C . SER B 1 263 ? 42.979 -34.889 8.185 1.00 69.02 303 SER B C 1
ATOM 3967 O O . SER B 1 263 ? 42.705 -33.736 8.581 1.00 73.36 303 SER B O 1
ATOM 3970 N N . CYS B 1 264 ? 43.684 -35.117 7.080 1.00 67.94 304 CYS B N 1
ATOM 3971 C CA . CYS B 1 264 ? 44.179 -33.984 6.245 1.00 65.59 304 CYS B CA 1
ATOM 3972 C C . CYS B 1 264 ? 43.033 -33.298 5.503 1.00 62.13 304 CYS B C 1
ATOM 3973 O O . CYS B 1 264 ? 43.306 -32.242 4.959 1.00 65.89 304 CYS B O 1
ATOM 3976 N N . CYS B 1 265 ? 41.838 -33.888 5.455 1.00 58.19 305 CYS B N 1
ATOM 3977 C CA . CYS B 1 265 ? 40.647 -33.284 4.825 1.00 52.41 305 CYS B CA 1
ATOM 3978 C C . CYS B 1 265 ? 39.682 -32.815 5.896 1.00 51.08 305 CYS B C 1
ATOM 3979 O O . CYS B 1 265 ? 39.005 -31.823 5.652 1.00 54.88 305 CYS B O 1
ATOM 3982 N N . LEU B 1 266 ? 39.525 -33.565 6.980 1.00 47.58 306 LEU B N 1
ATOM 3983 C CA . LEU B 1 266 ? 38.451 -33.244 7.951 1.00 49.92 306 LEU B CA 1
ATOM 3984 C C . LEU B 1 266 ? 39.094 -32.512 9.122 1.00 51.25 306 LEU B C 1
ATOM 3985 O O . LEU B 1 266 ? 39.197 -33.021 10.238 1.00 58.33 306 LEU B O 1
ATOM 3990 N N . GLN B 1 267 ? 39.558 -31.321 8.838 1.00 52.73 307 GLN B N 1
ATOM 3991 C CA . GLN B 1 267 ? 40.018 -30.424 9.904 1.00 57.61 307 GLN B CA 1
ATOM 3992 C C . GLN B 1 267 ? 38.802 -29.598 10.226 1.00 58.46 307 GLN B C 1
ATOM 3993 O O . GLN B 1 267 ? 38.135 -29.198 9.239 1.00 55.95 307 GLN B O 1
ATOM 3999 N N . SER B 1 268 ? 38.561 -29.341 11.517 1.00 66.11 308 SER B N 1
ATOM 4000 C CA . SER B 1 268 ? 37.551 -28.355 11.971 1.00 61.76 308 SER B CA 1
ATOM 4001 C C . SER B 1 268 ? 37.942 -27.043 11.323 1.00 59.61 308 SER B C 1
ATOM 4002 O O . SER B 1 268 ? 37.130 -26.449 10.638 1.00 77.48 308 SER B O 1
ATOM 4005 N N . ASP B 1 269 ? 39.203 -26.675 11.477 1.00 70.79 309 ASP B N 1
ATOM 4006 C CA . ASP B 1 269 ? 39.701 -25.336 11.097 1.00 73.53 309 ASP B CA 1
ATOM 4007 C C . ASP B 1 269 ? 40.018 -25.336 9.611 1.00 64.20 309 ASP B C 1
ATOM 4008 O O . ASP B 1 269 ? 40.904 -26.048 9.186 1.00 76.27 309 ASP B O 1
ATOM 4013 N N . PRO B 1 270 ? 39.309 -24.565 8.771 1.00 55.76 310 PRO B N 1
ATOM 4014 C CA . PRO B 1 270 ? 39.460 -24.648 7.330 1.00 53.91 310 PRO B CA 1
ATOM 4015 C C . PRO B 1 270 ? 40.863 -24.475 6.791 1.00 60.81 310 PRO B C 1
ATOM 4016 O O . PRO B 1 270 ? 41.175 -25.195 5.844 1.00 62.22 310 PRO B O 1
ATOM 4020 N N . PRO B 1 271 ? 41.724 -23.526 7.253 1.00 69.59 311 PRO B N 1
ATOM 4021 C CA . PRO B 1 271 ? 43.074 -23.454 6.688 1.00 69.88 311 PRO B CA 1
ATOM 4022 C C . PRO B 1 271 ? 43.962 -24.675 6.960 1.00 58.53 311 PRO B C 1
ATOM 4023 O O . PRO B 1 271 ? 44.865 -24.918 6.179 1.00 62.46 311 PRO B O 1
ATOM 4027 N N . LYS B 1 272 ? 43.681 -25.414 8.017 1.00 47.55 312 LYS B N 1
ATOM 4028 C CA . LYS B 1 272 ? 44.469 -26.619 8.328 1.00 59.69 312 LYS B CA 1
ATOM 4029 C C . LYS B 1 272 ? 44.137 -27.765 7.361 1.00 62.80 312 LYS B C 1
ATOM 4030 O O . LYS B 1 272 ? 44.945 -28.670 7.262 1.00 78.84 312 LYS B O 1
ATOM 4036 N N . ARG B 1 273 ? 42.989 -27.771 6.700 1.00 63.12 313 ARG B N 1
ATOM 4037 C CA . ARG B 1 273 ? 42.696 -28.783 5.654 1.00 58.09 313 ARG B CA 1
ATOM 4038 C C . ARG B 1 273 ? 43.663 -28.570 4.514 1.00 53.27 313 ARG B C 1
ATOM 4039 O O . ARG B 1 273 ? 43.826 -27.362 4.095 1.00 57.21 313 ARG B O 1
ATOM 4047 N N . TRP B 1 274 ? 44.215 -29.669 4.017 1.00 41.39 314 TRP B N 1
ATOM 4048 C CA . TRP B 1 274 ? 45.110 -29.606 2.852 1.00 41.66 314 TRP B CA 1
ATOM 4049 C C . TRP B 1 274 ? 44.299 -29.250 1.607 1.00 43.44 314 TRP B C 1
ATOM 4050 O O . TRP B 1 274 ? 43.043 -29.279 1.635 1.00 40.72 314 TRP B O 1
ATOM 4061 N N . SER B 1 275 ? 45.001 -28.836 0.566 1.00 48.84 315 SER B N 1
ATOM 4062 C CA . SER B 1 275 ? 44.387 -28.474 -0.723 1.00 61.16 315 SER B CA 1
ATOM 4063 C C . SER B 1 275 ? 44.152 -29.761 -1.502 1.00 71.78 315 SER B C 1
ATOM 4064 O O . SER B 1 275 ? 44.635 -30.829 -1.066 1.00 68.51 315 SER B O 1
ATOM 4067 N N . ALA B 1 276 ? 43.490 -29.659 -2.647 1.00 79.90 316 ALA B N 1
ATOM 4068 C CA . ALA B 1 276 ? 43.323 -30.812 -3.549 1.00 74.82 316 ALA B CA 1
ATOM 4069 C C . ALA B 1 276 ? 44.698 -31.215 -4.093 1.00 74.17 316 ALA B C 1
ATOM 4070 O O . ALA B 1 276 ? 44.974 -32.431 -4.091 1.00 59.77 316 ALA B O 1
ATOM 4072 N N . GLN B 1 277 ? 45.547 -30.240 -4.462 1.00 74.82 317 GLN B N 1
ATOM 4073 C CA . GLN B 1 277 ? 46.888 -30.516 -5.043 1.00 63.81 317 GLN B CA 1
ATOM 4074 C C . GLN B 1 277 ? 47.731 -31.200 -3.982 1.00 63.40 317 GLN B C 1
ATOM 4075 O O . GLN B 1 277 ? 48.408 -32.159 -4.326 1.00 81.03 317 GLN B O 1
ATOM 4081 N N . GLN B 1 278 ? 47.708 -30.711 -2.747 1.00 57.75 318 GLN B N 1
ATOM 4082 C CA . GLN B 1 278 ? 48.551 -31.273 -1.659 1.00 71.43 318 GLN B CA 1
ATOM 4083 C C . GLN B 1 278 ? 48.148 -32.725 -1.390 1.00 64.20 318 GLN B C 1
ATOM 4084 O O . GLN B 1 278 ? 49.019 -33.544 -1.171 1.00 70.12 318 GLN B O 1
ATOM 4090 N N . LEU B 1 279 ? 46.872 -33.057 -1.458 1.00 73.02 319 LEU B N 1
ATOM 4091 C CA . LEU B 1 279 ? 46.411 -34.446 -1.215 1.00 72.81 319 LEU B CA 1
ATOM 4092 C C . LEU B 1 279 ? 46.804 -35.377 -2.366 1.00 66.87 319 LEU B C 1
ATOM 4093 O O . LEU B 1 279 ? 46.900 -36.586 -2.116 1.00 52.00 319 LEU B O 1
ATOM 4098 N N . LEU B 1 280 ? 47.052 -34.856 -3.567 1.00 65.53 320 LEU B N 1
ATOM 4099 C CA . LEU B 1 280 ? 47.503 -35.718 -4.700 1.00 66.28 320 LEU B CA 1
ATOM 4100 C C . LEU B 1 280 ? 48.901 -36.246 -4.406 1.00 65.36 320 LEU B C 1
ATOM 4101 O O . LEU B 1 280 ? 49.272 -37.216 -5.025 1.00 65.49 320 LEU B O 1
ATOM 4106 N N . GLN B 1 281 ? 49.653 -35.610 -3.511 1.00 71.91 321 GLN B N 1
ATOM 4107 C CA . GLN B 1 281 ? 51.014 -36.076 -3.162 1.00 66.79 321 GLN B CA 1
ATOM 4108 C C . GLN B 1 281 ? 50.998 -36.777 -1.814 1.00 65.06 321 GLN B C 1
ATOM 4109 O O . GLN B 1 281 ? 52.078 -37.189 -1.362 1.00 61.19 321 GLN B O 1
ATOM 4115 N N . HIS B 1 282 ? 49.823 -36.975 -1.219 1.00 63.13 322 HIS B N 1
ATOM 4116 C CA . HIS B 1 282 ? 49.745 -37.683 0.084 1.00 61.11 322 HIS B CA 1
ATOM 4117 C C . HIS B 1 282 ? 50.025 -39.175 -0.116 1.00 58.10 322 HIS B C 1
ATOM 4118 O O . HIS B 1 282 ? 49.712 -39.731 -1.163 1.00 72.06 322 HIS B O 1
ATOM 4125 N N . PRO B 1 283 ? 50.725 -39.835 0.825 1.00 53.67 323 PRO B N 1
ATOM 4126 C CA . PRO B 1 283 ? 51.016 -41.260 0.761 1.00 60.71 323 PRO B CA 1
ATOM 4127 C C . PRO B 1 283 ? 49.880 -42.239 0.465 1.00 66.09 323 PRO B C 1
ATOM 4128 O O . PRO B 1 283 ? 50.169 -43.334 0.002 1.00 91.58 323 PRO B O 1
ATOM 4132 N N . PHE B 1 284 ? 48.646 -41.878 0.780 1.00 67.37 324 PHE B N 1
ATOM 4133 C CA . PHE B 1 284 ? 47.487 -42.754 0.491 1.00 66.83 324 PHE B CA 1
ATOM 4134 C C . PHE B 1 284 ? 47.177 -42.747 -1.016 1.00 62.01 324 PHE B C 1
ATOM 4135 O O . PHE B 1 284 ? 46.798 -43.752 -1.571 1.00 67.81 324 PHE B O 1
ATOM 4143 N N . ILE B 1 285 ? 47.367 -41.639 -1.688 1.00 54.97 325 ILE B N 1
ATOM 4144 C CA . ILE B 1 285 ? 46.951 -41.485 -3.100 1.00 53.19 325 ILE B CA 1
ATOM 4145 C C . ILE B 1 285 ? 48.078 -41.984 -3.978 1.00 58.57 325 ILE B C 1
ATOM 4146 O O . ILE B 1 285 ? 47.826 -42.348 -5.083 1.00 72.99 325 ILE B O 1
ATOM 4151 N N . LEU B 1 286 ? 49.294 -42.046 -3.457 1.00 76.58 326 LEU B N 1
ATOM 4152 C CA . LEU B 1 286 ? 50.440 -42.579 -4.224 1.00 76.02 326 LEU B CA 1
ATOM 4153 C C . LEU B 1 286 ? 50.352 -44.102 -4.191 1.00 72.27 326 LEU B C 1
ATOM 4154 O O . LEU B 1 286 ? 51.009 -44.759 -5.008 1.00 112.19 326 LEU B O 1
ATOM 4159 N N . LYS B 1 287 ? 49.549 -44.635 -3.287 1.00 69.27 327 LYS B N 1
ATOM 4160 C CA . LYS B 1 287 ? 49.303 -46.095 -3.183 1.00 80.69 327 LYS B CA 1
ATOM 4161 C C . LYS B 1 287 ? 48.629 -46.615 -4.456 1.00 82.42 327 LYS B C 1
ATOM 4162 O O . LYS B 1 287 ? 48.923 -47.709 -4.840 1.00 100.05 327 LYS B O 1
ATOM 4168 N N . ALA B 1 288 ? 47.770 -45.852 -5.107 1.00 84.65 328 ALA B N 1
ATOM 4169 C CA . ALA B 1 288 ? 47.212 -46.188 -6.440 1.00 91.43 328 ALA B CA 1
ATOM 4170 C C . ALA B 1 288 ? 48.230 -46.954 -7.292 1.00 94.12 328 ALA B C 1
ATOM 4171 O O . ALA B 1 288 ? 48.702 -46.371 -8.263 1.00 94.36 328 ALA B O 1
ATOM 4173 N N . ALA C 1 24 ? 21.832 -38.068 33.794 1.00 127.23 64 ALA C N 1
ATOM 4174 C CA . ALA C 1 24 ? 20.732 -38.777 33.056 1.00 129.37 64 ALA C CA 1
ATOM 4175 C C . ALA C 1 24 ? 21.250 -39.455 31.790 1.00 129.53 64 ALA C C 1
ATOM 4176 O O . ALA C 1 24 ? 22.397 -39.203 31.403 1.00 155.52 64 ALA C O 1
ATOM 4178 N N . LYS C 1 25 ? 20.392 -40.246 31.149 1.00 113.60 65 LYS C N 1
ATOM 4179 C CA . LYS C 1 25 ? 20.798 -41.170 30.065 1.00 121.87 65 LYS C CA 1
ATOM 4180 C C . LYS C 1 25 ? 19.981 -40.875 28.813 1.00 117.77 65 LYS C C 1
ATOM 4181 O O . LYS C 1 25 ? 20.556 -40.704 27.750 1.00 107.73 65 LYS C O 1
ATOM 4197 N N . LEU C 1 27 ? 15.792 -39.227 27.250 1.00 95.81 67 LEU C N 1
ATOM 4198 C CA . LEU C 1 27 ? 14.707 -38.293 27.542 1.00 85.40 67 LEU C CA 1
ATOM 4199 C C . LEU C 1 27 ? 13.527 -38.992 28.217 1.00 89.26 67 LEU C C 1
ATOM 4200 O O . LEU C 1 27 ? 12.749 -38.299 28.884 1.00 96.69 67 LEU C O 1
ATOM 4205 N N . SER C 1 28 ? 13.357 -40.293 28.008 1.00 102.67 68 SER C N 1
ATOM 4206 C CA . SER C 1 28 ? 12.267 -41.082 28.632 1.00 108.21 68 SER C CA 1
ATOM 4207 C C . SER C 1 28 ? 12.484 -41.165 30.152 1.00 108.05 68 SER C C 1
ATOM 4208 O O . SER C 1 28 ? 11.506 -41.381 30.880 1.00 114.59 68 SER C O 1
ATOM 4211 N N . GLU C 1 29 ? 13.721 -40.987 30.610 1.00 110.34 69 GLU C N 1
ATOM 4212 C CA . GLU C 1 29 ? 14.092 -41.033 32.044 1.00 116.48 69 GLU C CA 1
ATOM 4213 C C . GLU C 1 29 ? 13.554 -39.767 32.750 1.00 99.30 69 GLU C C 1
ATOM 4214 O O . GLU C 1 29 ? 13.490 -39.792 33.980 1.00 98.97 69 GLU C O 1
ATOM 4220 N N . LEU C 1 30 ? 13.250 -38.679 32.025 1.00 92.79 70 LEU C N 1
ATOM 4221 C CA . LEU C 1 30 ? 13.090 -37.303 32.591 1.00 88.25 70 LEU C CA 1
ATOM 4222 C C . LEU C 1 30 ? 11.633 -36.868 32.587 1.00 79.84 70 LEU C C 1
ATOM 4223 O O . LEU C 1 30 ? 11.109 -36.649 31.496 1.00 94.08 70 LEU C O 1
ATOM 4228 N N . GLU C 1 31 ? 11.044 -36.713 33.767 1.00 74.39 71 GLU C N 1
ATOM 4229 C CA . GLU C 1 31 ? 9.626 -36.310 33.958 1.00 88.88 71 GLU C CA 1
ATOM 4230 C C . GLU C 1 31 ? 9.569 -34.801 34.234 1.00 80.44 71 GLU C C 1
ATOM 4231 O O . GLU C 1 31 ? 10.205 -34.330 35.177 1.00 91.42 71 GLU C O 1
ATOM 4237 N N . ARG C 1 32 ? 8.798 -34.068 33.447 1.00 79.08 72 ARG C N 1
ATOM 4238 C CA . ARG C 1 32 ? 8.645 -32.608 33.625 1.00 81.52 72 ARG C CA 1
ATOM 4239 C C . ARG C 1 32 ? 7.691 -32.324 34.780 1.00 75.70 72 ARG C C 1
ATOM 4240 O O . ARG C 1 32 ? 6.621 -32.957 34.878 1.00 81.65 72 ARG C O 1
ATOM 4248 N N . VAL C 1 33 ? 8.055 -31.335 35.574 1.00 63.32 73 VAL C N 1
ATOM 4249 C CA . VAL C 1 33 ? 7.345 -31.002 36.824 1.00 60.60 73 VAL C CA 1
ATOM 4250 C C . VAL C 1 33 ? 6.776 -29.600 36.706 1.00 64.33 73 VAL C C 1
ATOM 4251 O O . VAL C 1 33 ? 5.570 -29.472 36.874 1.00 93.66 73 VAL C O 1
ATOM 4255 N N . ASN C 1 34 ? 7.600 -28.588 36.458 1.00 67.86 74 ASN C N 1
ATOM 4256 C CA . ASN C 1 34 ? 7.124 -27.180 36.375 1.00 72.49 74 ASN C CA 1
ATOM 4257 C C . ASN C 1 34 ? 7.975 -26.401 35.376 1.00 66.44 74 ASN C C 1
ATOM 4258 O O . ASN C 1 34 ? 8.778 -27.020 34.674 1.00 59.71 74 ASN C O 1
ATOM 4263 N N . ARG C 1 35 ? 7.756 -25.096 35.292 1.00 61.69 75 ARG C N 1
ATOM 4264 C CA . ARG C 1 35 ? 8.505 -24.215 34.374 1.00 70.57 75 ARG C CA 1
ATOM 4265 C C . ARG C 1 35 ? 9.352 -23.282 35.230 1.00 77.70 75 ARG C C 1
ATOM 4266 O O . ARG C 1 35 ? 8.760 -22.636 36.099 1.00 93.40 75 ARG C O 1
ATOM 4274 N N . ILE C 1 36 ? 10.664 -23.229 34.984 1.00 88.03 76 ILE C N 1
ATOM 4275 C CA . ILE C 1 36 ? 11.635 -22.398 35.755 1.00 82.96 76 ILE C CA 1
ATOM 4276 C C . ILE C 1 36 ? 11.595 -20.983 35.169 1.00 79.12 76 ILE C C 1
ATOM 4277 O O . ILE C 1 36 ? 11.339 -20.023 35.914 1.00 71.05 76 ILE C O 1
ATOM 4282 N N . GLY C 1 37 ? 11.800 -20.877 33.866 1.00 77.22 77 GLY C N 1
ATOM 4283 C CA . GLY C 1 37 ? 11.890 -19.587 33.174 1.00 89.37 77 GLY C CA 1
ATOM 4284 C C . GLY C 1 37 ? 11.743 -19.799 31.680 1.00 106.68 77 GLY C C 1
ATOM 4285 O O . GLY C 1 37 ? 11.749 -20.968 31.219 1.00 95.96 77 GLY C O 1
ATOM 4286 N N . SER C 1 38 ? 11.575 -18.712 30.935 1.00 103.89 78 SER C N 1
ATOM 4287 C CA . SER C 1 38 ? 11.259 -18.753 29.490 1.00 110.81 78 SER C CA 1
ATOM 4288 C C . SER C 1 38 ? 11.957 -17.571 28.843 1.00 102.09 78 SER C C 1
ATOM 4289 O O . SER C 1 38 ? 12.343 -16.667 29.585 1.00 121.49 78 SER C O 1
ATOM 4292 N N . GLY C 1 39 ? 12.089 -17.595 27.517 1.00 104.76 79 GLY C N 1
ATOM 4293 C CA . GLY C 1 39 ? 12.605 -16.469 26.723 1.00 115.82 79 GLY C CA 1
ATOM 4294 C C . GLY C 1 39 ? 13.981 -16.767 26.170 1.00 129.96 79 GLY C C 1
ATOM 4295 O O . GLY C 1 39 ? 14.564 -17.808 26.531 1.00 142.07 79 GLY C O 1
ATOM 4296 N N . ALA C 1 40 ? 14.484 -15.883 25.308 1.00 138.13 80 ALA C N 1
ATOM 4297 C CA . ALA C 1 40 ? 15.769 -16.046 24.595 1.00 117.29 80 ALA C CA 1
ATOM 4298 C C . ALA C 1 40 ? 15.714 -17.357 23.802 1.00 124.18 80 ALA C C 1
ATOM 4299 O O . ALA C 1 40 ? 14.798 -17.481 22.966 1.00 150.61 80 ALA C O 1
ATOM 4301 N N . GLY C 1 41 ? 16.599 -18.318 24.080 1.00 122.36 81 GLY C N 1
ATOM 4302 C CA . GLY C 1 41 ? 16.696 -19.582 23.321 1.00 126.33 81 GLY C CA 1
ATOM 4303 C C . GLY C 1 41 ? 15.413 -20.398 23.358 1.00 123.63 81 GLY C C 1
ATOM 4304 O O . GLY C 1 41 ? 15.050 -20.968 22.316 1.00 121.21 81 GLY C O 1
ATOM 4305 N N . GLY C 1 42 ? 14.731 -20.436 24.502 1.00 125.51 82 GLY C N 1
ATOM 4306 C CA . GLY C 1 42 ? 13.469 -21.183 24.680 1.00 108.11 82 GLY C CA 1
ATOM 4307 C C . GLY C 1 42 ? 13.076 -21.227 26.152 1.00 95.14 82 GLY C C 1
ATOM 4308 O O . GLY C 1 42 ? 13.339 -20.271 26.873 1.00 86.02 82 GLY C O 1
ATOM 4320 N N . VAL C 1 44 ? 13.070 -23.142 30.000 1.00 64.49 84 VAL C N 1
ATOM 4321 C CA . VAL C 1 44 ? 13.650 -24.129 30.893 1.00 68.64 84 VAL C CA 1
ATOM 4322 C C . VAL C 1 44 ? 12.568 -24.758 31.778 1.00 67.66 84 VAL C C 1
ATOM 4323 O O . VAL C 1 44 ? 11.908 -23.967 32.497 1.00 68.36 84 VAL C O 1
ATOM 4327 N N . TYR C 1 45 ? 12.440 -26.096 31.768 1.00 57.04 85 TYR C N 1
ATOM 4328 C CA . TYR C 1 45 ? 11.547 -26.866 32.678 1.00 66.36 85 TYR C CA 1
ATOM 4329 C C . TYR C 1 45 ? 12.374 -27.545 33.762 1.00 62.08 85 TYR C C 1
ATOM 4330 O O . TYR C 1 45 ? 13.436 -28.065 33.459 1.00 61.53 85 TYR C O 1
ATOM 4339 N N . LYS C 1 46 ? 11.846 -27.577 34.978 1.00 60.22 86 LYS C N 1
ATOM 4340 C CA . LYS C 1 46 ? 12.353 -28.489 36.008 1.00 63.72 86 LYS C CA 1
ATOM 4341 C C . LYS C 1 46 ? 11.975 -29.919 35.646 1.00 64.35 86 LYS C C 1
ATOM 4342 O O . LYS C 1 46 ? 10.785 -30.250 35.689 1.00 89.45 86 LYS C O 1
ATOM 4348 N N . VAL C 1 47 ? 12.962 -30.755 35.385 1.00 63.18 87 VAL C N 1
ATOM 4349 C CA . VAL C 1 47 ? 12.710 -32.204 35.171 1.00 68.11 87 VAL C CA 1
ATOM 4350 C C . VAL C 1 47 ? 13.239 -32.976 36.368 1.00 65.36 87 VAL C C 1
ATOM 4351 O O . VAL C 1 47 ? 14.106 -32.477 37.083 1.00 73.81 87 VAL C O 1
ATOM 4355 N N . ILE C 1 48 ? 12.662 -34.144 36.583 1.00 75.40 88 ILE C N 1
ATOM 4356 C CA . ILE C 1 48 ? 13.133 -35.136 37.576 1.00 75.69 88 ILE C CA 1
ATOM 4357 C C . ILE C 1 48 ? 13.575 -36.360 36.805 1.00 74.58 88 ILE C C 1
ATOM 4358 O O . ILE C 1 48 ? 12.823 -36.817 35.945 1.00 73.40 88 ILE C O 1
ATOM 4363 N N . HIS C 1 49 ? 14.792 -36.813 37.063 1.00 93.09 89 HIS C N 1
ATOM 4364 C CA . HIS C 1 49 ? 15.328 -38.083 36.513 1.00 105.57 89 HIS C CA 1
ATOM 4365 C C . HIS C 1 49 ? 14.771 -39.210 37.379 1.00 109.90 89 HIS C C 1
ATOM 4366 O O . HIS C 1 49 ? 15.235 -39.361 38.511 1.00 120.92 89 HIS C O 1
ATOM 4373 N N . THR C 1 50 ? 13.829 -39.980 36.850 1.00 104.55 90 THR C N 1
ATOM 4374 C CA . THR C 1 50 ? 12.955 -40.885 37.644 1.00 106.46 90 THR C CA 1
ATOM 4375 C C . THR C 1 50 ? 13.695 -42.108 38.196 1.00 105.83 90 THR C C 1
ATOM 4376 O O . THR C 1 50 ? 13.253 -42.616 39.225 1.00 109.40 90 THR C O 1
ATOM 4380 N N . PRO C 1 51 ? 14.750 -42.712 37.583 1.00 110.14 91 PRO C N 1
ATOM 4381 C CA . PRO C 1 51 ? 15.505 -43.732 38.321 1.00 115.33 91 PRO C CA 1
ATOM 4382 C C . PRO C 1 51 ? 16.173 -43.272 39.628 1.00 114.91 91 PRO C C 1
ATOM 4383 O O . PRO C 1 51 ? 16.105 -43.993 40.597 1.00 132.54 91 PRO C O 1
ATOM 4387 N N . THR C 1 52 ? 16.834 -42.119 39.632 1.00 114.67 92 THR C N 1
ATOM 4388 C CA . THR C 1 52 ? 17.626 -41.650 40.800 1.00 104.37 92 THR C CA 1
ATOM 4389 C C . THR C 1 52 ? 16.831 -40.632 41.622 1.00 105.31 92 THR C C 1
ATOM 4390 O O . THR C 1 52 ? 17.349 -40.225 42.679 1.00 109.44 92 THR C O 1
ATOM 4394 N N . SER C 1 53 ? 15.661 -40.205 41.129 1.00 102.05 93 SER C N 1
ATOM 4395 C CA . SER C 1 53 ? 14.706 -39.282 41.803 1.00 103.39 93 SER C CA 1
ATOM 4396 C C . SER C 1 53 ? 15.334 -37.875 41.968 1.00 97.33 93 SER C C 1
ATOM 4397 O O . SER C 1 53 ? 14.791 -37.057 42.738 1.00 89.27 93 SER C O 1
ATOM 4400 N N . ARG C 1 54 ? 16.378 -37.559 41.183 1.00 102.52 94 ARG C N 1
ATOM 4401 C CA . ARG C 1 54 ? 17.209 -36.324 41.291 1.00 103.57 94 ARG C CA 1
ATOM 4402 C C . ARG C 1 54 ? 16.592 -35.185 40.485 1.00 96.81 94 ARG C C 1
ATOM 4403 O O . ARG C 1 54 ? 15.922 -35.416 39.482 1.00 93.91 94 ARG C O 1
ATOM 4411 N N . PRO C 1 55 ? 16.782 -33.919 40.907 1.00 83.84 95 PRO C N 1
ATOM 4412 C CA . PRO C 1 55 ? 16.370 -32.767 40.113 1.00 85.61 95 PRO C CA 1
ATOM 4413 C C . PRO C 1 55 ? 17.362 -32.321 39.029 1.00 81.08 95 PRO C C 1
ATOM 4414 O O . PRO C 1 55 ? 18.562 -32.473 39.182 1.00 94.19 95 PRO C O 1
ATOM 4418 N N . PHE C 1 56 ? 16.806 -31.767 37.954 1.00 71.80 96 PHE C N 1
ATOM 4419 C CA . PHE C 1 56 ? 17.537 -31.183 36.804 1.00 75.46 96 PHE C CA 1
ATOM 4420 C C . PHE C 1 56 ? 16.771 -29.974 36.230 1.00 67.80 96 PHE C C 1
ATOM 4421 O O . PHE C 1 56 ? 15.571 -29.783 36.504 1.00 70.40 96 PHE C O 1
ATOM 4429 N N . ALA C 1 57 ? 17.468 -29.153 35.455 1.00 50.37 97 ALA C N 1
ATOM 4430 C CA . ALA C 1 57 ? 16.850 -28.221 34.512 1.00 54.37 97 ALA C CA 1
ATOM 4431 C C . ALA C 1 57 ? 16.978 -28.800 33.114 1.00 55.28 97 ALA C C 1
ATOM 4432 O O . ALA C 1 57 ? 17.981 -29.414 32.809 1.00 77.87 97 ALA C O 1
ATOM 4434 N N . LEU C 1 58 ? 15.973 -28.589 32.285 1.00 59.57 98 LEU C N 1
ATOM 4435 C CA . LEU C 1 58 ? 15.934 -29.051 30.878 1.00 57.80 98 LEU C CA 1
ATOM 4436 C C . LEU C 1 58 ? 15.470 -27.861 30.084 1.00 55.22 98 LEU C C 1
ATOM 4437 O O . LEU C 1 58 ? 14.430 -27.306 30.420 1.00 64.67 98 LEU C O 1
ATOM 4442 N N . LYS C 1 59 ? 16.242 -27.485 29.087 1.00 60.97 99 LYS C N 1
ATOM 4443 C CA . LYS C 1 59 ? 15.972 -26.257 28.311 1.00 70.60 99 LYS C CA 1
ATOM 4444 C C . LYS C 1 59 ? 15.713 -26.700 26.874 1.00 78.30 99 LYS C C 1
ATOM 4445 O O . LYS C 1 59 ? 16.609 -27.364 26.286 1.00 82.01 99 LYS C O 1
ATOM 4451 N N . VAL C 1 60 ? 14.540 -26.355 26.341 1.00 75.53 100 VAL C N 1
ATOM 4452 C CA . VAL C 1 60 ? 14.175 -26.751 24.955 1.00 77.68 100 VAL C CA 1
ATOM 4453 C C . VAL C 1 60 ? 14.598 -25.613 24.044 1.00 74.20 100 VAL C C 1
ATOM 4454 O O . VAL C 1 60 ? 14.241 -24.463 24.347 1.00 76.04 100 VAL C O 1
ATOM 4458 N N . ILE C 1 61 ? 15.384 -25.926 23.012 1.00 72.01 101 ILE C N 1
ATOM 4459 C CA . ILE C 1 61 ? 15.945 -24.891 22.103 1.00 75.31 101 ILE C CA 1
ATOM 4460 C C . ILE C 1 61 ? 15.023 -24.802 20.899 1.00 79.45 101 ILE C C 1
ATOM 4461 O O . ILE C 1 61 ? 14.936 -25.827 20.181 1.00 66.67 101 ILE C O 1
ATOM 4466 N N . TYR C 1 62 ? 14.451 -23.594 20.717 1.00 95.21 102 TYR C N 1
ATOM 4467 C CA . TYR C 1 62 ? 13.363 -23.201 19.775 1.00 125.59 102 TYR C CA 1
ATOM 4468 C C . TYR C 1 62 ? 13.806 -23.602 18.363 1.00 131.34 102 TYR C C 1
ATOM 4469 O O . TYR C 1 62 ? 14.812 -23.045 17.873 1.00 101.27 102 TYR C O 1
ATOM 4478 N N . GLY C 1 63 ? 13.098 -24.562 17.752 1.00 140.80 103 GLY C N 1
ATOM 4479 C CA . GLY C 1 63 ? 13.313 -24.991 16.356 1.00 146.58 103 GLY C CA 1
ATOM 4480 C C . GLY C 1 63 ? 12.609 -24.058 15.381 1.00 142.67 103 GLY C C 1
ATOM 4481 O O . GLY C 1 63 ? 11.367 -24.099 15.332 1.00 162.02 103 GLY C O 1
ATOM 4482 N N . ASN C 1 64 ? 13.361 -23.249 14.628 1.00 128.05 104 ASN C N 1
ATOM 4483 C CA . ASN C 1 64 ? 12.811 -22.239 13.683 1.00 129.15 104 ASN C CA 1
ATOM 4484 C C . ASN C 1 64 ? 13.670 -22.252 12.412 1.00 112.87 104 ASN C C 1
ATOM 4485 O O . ASN C 1 64 ? 14.802 -22.748 12.511 1.00 105.45 104 ASN C O 1
ATOM 4490 N N . HIS C 1 65 ? 13.141 -21.736 11.290 1.00 118.62 105 HIS C N 1
ATOM 4491 C CA . HIS C 1 65 ? 13.713 -21.820 9.912 1.00 120.18 105 HIS C CA 1
ATOM 4492 C C . HIS C 1 65 ? 14.721 -20.696 9.644 1.00 98.47 105 HIS C C 1
ATOM 4493 O O . HIS C 1 65 ? 15.518 -20.862 8.729 1.00 98.37 105 HIS C O 1
ATOM 4500 N N . GLU C 1 66 ? 14.674 -19.598 10.399 1.00 106.08 106 GLU C N 1
ATOM 4501 C CA . GLU C 1 66 ? 15.358 -18.314 10.078 1.00 120.23 106 GLU C CA 1
ATOM 4502 C C . GLU C 1 66 ? 16.863 -18.421 10.390 1.00 107.85 106 GLU C C 1
ATOM 4503 O O . GLU C 1 66 ? 17.251 -19.097 11.364 1.00 118.27 106 GLU C O 1
ATOM 4509 N N . ASP C 1 67 ? 17.691 -17.756 9.585 1.00 99.79 107 ASP C N 1
ATOM 4510 C CA . ASP C 1 67 ? 19.176 -17.799 9.680 1.00 110.08 107 ASP C CA 1
ATOM 4511 C C . ASP C 1 67 ? 19.677 -17.171 10.986 1.00 116.71 107 ASP C C 1
ATOM 4512 O O . ASP C 1 67 ? 20.804 -17.473 11.396 1.00 134.79 107 ASP C O 1
ATOM 4528 N N . VAL C 1 69 ? 17.950 -17.037 14.042 1.00 101.46 109 VAL C N 1
ATOM 4529 C CA . VAL C 1 69 ? 17.640 -17.853 15.203 1.00 100.00 109 VAL C CA 1
ATOM 4530 C C . VAL C 1 69 ? 18.519 -19.105 15.116 1.00 92.38 109 VAL C C 1
ATOM 4531 O O . VAL C 1 69 ? 19.005 -19.553 16.184 1.00 90.15 109 VAL C O 1
ATOM 4535 N N . ARG C 1 70 ? 18.799 -19.591 13.900 1.00 84.32 110 ARG C N 1
ATOM 4536 C CA . ARG C 1 70 ? 19.705 -20.753 13.708 1.00 88.53 110 ARG C CA 1
ATOM 4537 C C . ARG C 1 70 ? 21.109 -20.366 14.157 1.00 80.06 110 ARG C C 1
ATOM 4538 O O . ARG C 1 70 ? 21.804 -21.237 14.714 1.00 72.76 110 ARG C O 1
ATOM 4546 N N . ARG C 1 71 ? 21.500 -19.110 13.954 1.00 80.84 111 ARG C N 1
ATOM 4547 C CA . ARG C 1 71 ? 22.810 -18.629 14.453 1.00 90.61 111 ARG C CA 1
ATOM 4548 C C . ARG C 1 71 ? 22.829 -18.762 15.969 1.00 85.64 111 ARG C C 1
ATOM 4549 O O . ARG C 1 71 ? 23.842 -19.233 16.509 1.00 85.18 111 ARG C O 1
ATOM 4557 N N . GLN C 1 72 ? 21.771 -18.308 16.631 1.00 76.76 112 GLN C N 1
ATOM 4558 C CA . GLN C 1 72 ? 21.815 -18.230 18.103 1.00 83.58 112 GLN C CA 1
ATOM 4559 C C . GLN C 1 72 ? 21.762 -19.660 18.624 1.00 74.40 112 GLN C C 1
ATOM 4560 O O . GLN C 1 72 ? 22.298 -19.919 19.717 1.00 70.02 112 GLN C O 1
ATOM 4566 N N . ILE C 1 73 ? 21.109 -20.556 17.895 1.00 68.02 113 ILE C N 1
ATOM 4567 C CA . ILE C 1 73 ? 21.078 -21.967 18.358 1.00 71.44 113 ILE C CA 1
ATOM 4568 C C . ILE C 1 73 ? 22.537 -22.399 18.451 1.00 69.49 113 ILE C C 1
ATOM 4569 O O . ILE C 1 73 ? 22.952 -22.840 19.528 1.00 61.24 113 ILE C O 1
ATOM 4574 N N . CYS C 1 74 ? 23.294 -22.194 17.372 1.00 71.30 114 CYS C N 1
ATOM 4575 C CA . CYS C 1 74 ? 24.711 -22.610 17.287 1.00 67.67 114 CYS C CA 1
ATOM 4576 C C . CYS C 1 74 ? 25.495 -21.939 18.418 1.00 67.46 114 CYS C C 1
ATOM 4577 O O . CYS C 1 74 ? 26.217 -22.619 19.132 1.00 67.52 114 CYS C O 1
ATOM 4580 N N . ARG C 1 75 ? 25.341 -20.635 18.579 1.00 69.89 115 ARG C N 1
ATOM 4581 C CA . ARG C 1 75 ? 26.136 -19.858 19.562 1.00 67.90 115 ARG C CA 1
ATOM 4582 C C . ARG C 1 75 ? 25.894 -20.428 20.955 1.00 67.43 115 ARG C C 1
ATOM 4583 O O . ARG C 1 75 ? 26.854 -20.634 21.690 1.00 78.10 115 ARG C O 1
ATOM 4591 N N . GLU C 1 76 ? 24.642 -20.626 21.323 1.00 71.05 116 GLU C N 1
ATOM 4592 C CA . GLU C 1 76 ? 24.315 -20.996 22.712 1.00 76.46 116 GLU C CA 1
ATOM 4593 C C . GLU C 1 76 ? 24.732 -22.448 22.928 1.00 73.20 116 GLU C C 1
ATOM 4594 O O . GLU C 1 76 ? 25.306 -22.767 23.984 1.00 70.68 116 GLU C O 1
ATOM 4600 N N . ILE C 1 77 ? 24.466 -23.293 21.943 1.00 66.01 117 ILE C N 1
ATOM 4601 C CA . ILE C 1 77 ? 24.791 -24.738 22.046 1.00 65.29 117 ILE C CA 1
ATOM 4602 C C . ILE C 1 77 ? 26.307 -24.824 22.200 1.00 67.07 117 ILE C C 1
ATOM 4603 O O . ILE C 1 77 ? 26.772 -25.691 22.982 1.00 60.33 117 ILE C O 1
ATOM 4608 N N . GLU C 1 78 ? 27.045 -23.895 21.570 1.00 67.82 118 GLU C N 1
ATOM 4609 C CA . GLU C 1 78 ? 28.528 -23.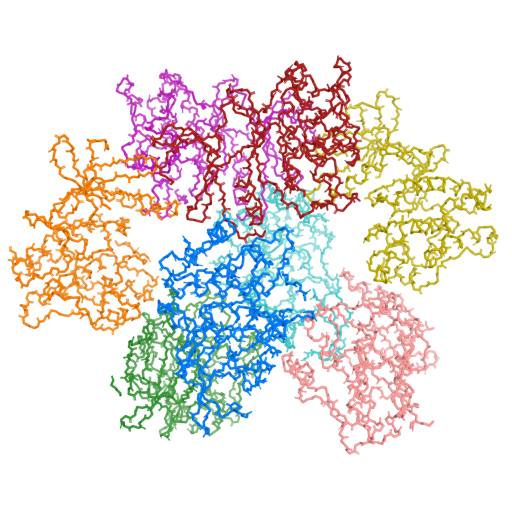935 21.594 1.00 59.90 118 GLU C CA 1
ATOM 4610 C C . GLU C 1 78 ? 28.985 -23.577 22.981 1.00 52.74 118 GLU C C 1
ATOM 4611 O O . GLU C 1 78 ? 29.871 -24.244 23.484 1.00 67.06 118 GLU C O 1
ATOM 4617 N N . ILE C 1 79 ? 28.349 -22.582 23.567 1.00 54.68 119 ILE C N 1
ATOM 4618 C CA . ILE C 1 79 ? 28.725 -22.079 24.909 1.00 62.32 119 ILE C CA 1
ATOM 4619 C C . ILE C 1 79 ? 28.438 -23.173 25.938 1.00 59.17 119 ILE C C 1
ATOM 4620 O O . ILE C 1 79 ? 29.373 -23.480 26.693 1.00 69.01 119 ILE C O 1
ATOM 4625 N N . LEU C 1 80 ? 27.239 -23.759 25.917 1.00 59.36 120 LEU C N 1
ATOM 4626 C CA . LEU C 1 80 ? 26.727 -24.613 27.021 1.00 71.17 120 LEU C CA 1
ATOM 4627 C C . LEU C 1 80 ? 27.543 -25.887 27.058 1.00 67.93 120 LEU C C 1
ATOM 4628 O O . LEU C 1 80 ? 27.790 -26.387 28.174 1.00 61.79 120 LEU C O 1
ATOM 4633 N N . ARG C 1 81 ? 27.960 -26.350 25.880 1.00 73.31 121 ARG C N 1
ATOM 4634 C CA . ARG C 1 81 ? 28.744 -27.599 25.736 1.00 85.53 121 ARG C CA 1
ATOM 4635 C C . ARG C 1 81 ? 30.153 -27.358 26.282 1.00 70.96 121 ARG C C 1
ATOM 4636 O O . ARG C 1 81 ? 30.704 -28.313 26.862 1.00 79.27 121 ARG C O 1
ATOM 4644 N N . SER C 1 82 ? 30.637 -26.115 26.220 1.00 71.43 122 SER C N 1
ATOM 4645 C CA . SER C 1 82 ? 32.034 -25.716 26.542 1.00 70.34 122 SER C CA 1
ATOM 4646 C C . SER C 1 82 ? 32.245 -25.296 27.997 1.00 66.41 122 SER C C 1
ATOM 4647 O O . SER C 1 82 ? 33.325 -25.563 28.477 1.00 84.42 122 SER C O 1
ATOM 4650 N N . VAL C 1 83 ? 31.319 -24.608 28.660 1.00 62.92 123 VAL C N 1
ATOM 4651 C CA . VAL C 1 83 ? 31.623 -23.959 29.972 1.00 64.83 123 VAL C CA 1
ATOM 4652 C C . VAL C 1 83 ? 31.750 -25.016 31.083 1.00 63.52 123 VAL C C 1
ATOM 4653 O O . VAL C 1 83 ? 30.840 -25.860 31.242 1.00 83.63 123 VAL C O 1
ATOM 4657 N N . ASP C 1 84 ? 32.885 -25.004 31.787 1.00 63.89 124 ASP C N 1
ATOM 4658 C CA . ASP C 1 84 ? 33.119 -25.779 33.037 1.00 79.92 124 ASP C CA 1
ATOM 4659 C C . ASP C 1 84 ? 33.795 -24.849 34.047 1.00 78.79 124 ASP C C 1
ATOM 4660 O O . ASP C 1 84 ? 35.002 -24.627 33.945 1.00 101.60 124 ASP C O 1
ATOM 4665 N N . HIS C 1 85 ? 33.012 -24.334 34.985 1.00 79.31 125 HIS C N 1
ATOM 4666 C CA . HIS C 1 85 ? 33.448 -23.386 36.028 1.00 68.62 125 HIS C CA 1
ATOM 4667 C C . HIS C 1 85 ? 32.418 -23.406 37.136 1.00 69.65 125 HIS C C 1
ATOM 4668 O O . HIS C 1 85 ? 31.221 -23.445 36.837 1.00 82.68 125 HIS C O 1
ATOM 4675 N N . PRO C 1 86 ? 32.802 -23.373 38.430 1.00 66.83 126 PRO C N 1
ATOM 4676 C CA . PRO C 1 86 ? 31.803 -23.571 39.485 1.00 66.45 126 PRO C CA 1
ATOM 4677 C C . PRO C 1 86 ? 30.826 -22.413 39.745 1.00 57.62 126 PRO C C 1
ATOM 4678 O O . PRO C 1 86 ? 30.072 -22.505 40.630 1.00 71.76 126 PRO C O 1
ATOM 4682 N N . ASN C 1 87 ? 30.899 -21.344 38.984 1.00 48.93 127 ASN C N 1
ATOM 4683 C CA . ASN C 1 87 ? 30.023 -20.171 39.123 1.00 50.37 127 ASN C CA 1
ATOM 4684 C C . ASN C 1 87 ? 29.325 -19.891 37.783 1.00 56.04 127 ASN C C 1
ATOM 4685 O O . ASN C 1 87 ? 28.801 -18.751 37.592 1.00 58.17 127 ASN C O 1
ATOM 4690 N N . VAL C 1 88 ? 29.350 -20.862 36.871 1.00 54.34 128 VAL C N 1
ATOM 4691 C CA . VAL C 1 88 ? 28.542 -20.872 35.623 1.00 56.19 128 VAL C CA 1
ATOM 4692 C C . VAL C 1 88 ? 27.805 -22.203 35.578 1.00 70.83 128 VAL C C 1
ATOM 4693 O O . VAL C 1 88 ? 28.407 -23.248 35.949 1.00 95.36 128 VAL C O 1
ATOM 4697 N N . VAL C 1 89 ? 26.536 -22.157 35.189 1.00 79.74 129 VAL C N 1
ATOM 4698 C CA . VAL C 1 89 ? 25.638 -23.341 35.190 1.00 80.43 129 VAL C CA 1
ATOM 4699 C C . VAL C 1 89 ? 26.174 -24.305 34.151 1.00 80.29 129 VAL C C 1
ATOM 4700 O O . VAL C 1 89 ? 26.210 -23.931 32.952 1.00 76.57 129 VAL C O 1
ATOM 4704 N N . LYS C 1 90 ? 26.549 -25.497 34.597 1.00 86.83 130 LYS C N 1
ATOM 4705 C CA . LYS C 1 90 ? 27.168 -26.488 33.692 1.00 103.78 130 LYS C CA 1
ATOM 4706 C C . LYS C 1 90 ? 26.061 -27.335 33.077 1.00 83.36 130 LYS C C 1
ATOM 4707 O O . LYS C 1 90 ? 25.182 -27.772 33.777 1.00 82.75 130 LYS C O 1
ATOM 4713 N N . CYS C 1 91 ? 26.145 -27.555 31.783 1.00 81.19 131 CYS C N 1
ATOM 4714 C CA . CYS C 1 91 ? 25.344 -28.558 31.049 1.00 73.81 131 CYS C CA 1
ATOM 4715 C C . CYS C 1 91 ? 25.878 -29.960 31.338 1.00 65.40 131 CYS C C 1
ATOM 4716 O O . CYS C 1 91 ? 27.079 -30.159 31.224 1.00 95.79 131 CYS C O 1
ATOM 4719 N N . HIS C 1 92 ? 25.028 -30.887 31.755 1.00 72.16 132 HIS C N 1
ATOM 4720 C CA . HIS C 1 92 ? 25.379 -32.318 31.955 1.00 69.16 132 HIS C CA 1
ATOM 4721 C C . HIS C 1 92 ? 25.208 -33.108 30.655 1.00 67.74 132 HIS C C 1
ATOM 4722 O O . HIS C 1 92 ? 26.022 -33.993 30.393 1.00 96.11 132 HIS C O 1
ATOM 4729 N N . ASP C 1 93 ? 24.194 -32.820 29.856 1.00 67.97 133 ASP C N 1
ATOM 4730 C CA . ASP C 1 93 ? 23.824 -33.710 28.726 1.00 75.15 133 ASP C CA 1
ATOM 4731 C C . ASP C 1 93 ? 23.048 -32.933 27.654 1.00 66.11 133 ASP C C 1
ATOM 4732 O O . ASP C 1 93 ? 22.490 -31.876 27.964 1.00 71.14 133 ASP C O 1
ATOM 4737 N N . MET C 1 94 ? 23.015 -33.403 26.415 1.00 65.84 134 MET C N 1
ATOM 4738 C CA . MET C 1 94 ? 22.233 -32.707 25.348 1.00 76.89 134 MET C CA 1
ATOM 4739 C C . MET C 1 94 ? 21.514 -33.731 24.476 1.00 82.64 134 MET C C 1
ATOM 4740 O O . MET C 1 94 ? 22.058 -34.831 24.299 1.00 103.73 134 MET C O 1
ATOM 4745 N N . PHE C 1 95 ? 20.300 -33.418 24.019 1.00 80.11 135 PHE C N 1
ATOM 4746 C CA . PHE C 1 95 ? 19.363 -34.451 23.500 1.00 77.73 135 PHE C CA 1
ATOM 4747 C C . PHE C 1 95 ? 18.782 -34.010 22.163 1.00 87.42 135 PHE C C 1
ATOM 4748 O O . PHE C 1 95 ? 18.349 -32.843 22.054 1.00 70.46 135 PHE C O 1
ATOM 4756 N N . ASP C 1 96 ? 18.749 -34.950 21.208 1.00 102.50 136 ASP C N 1
ATOM 4757 C CA . ASP C 1 96 ? 18.429 -34.708 19.780 1.00 107.42 136 ASP C CA 1
ATOM 4758 C C . ASP C 1 96 ? 16.962 -34.989 19.512 1.00 104.03 136 ASP C C 1
ATOM 4759 O O . ASP C 1 96 ? 16.487 -34.524 18.478 1.00 107.59 136 ASP C O 1
ATOM 4764 N N . HIS C 1 97 ? 16.312 -35.779 20.359 1.00 126.23 137 HIS C N 1
ATOM 4765 C CA . HIS C 1 97 ? 14.969 -36.343 20.054 1.00 151.56 137 HIS C CA 1
ATOM 4766 C C . HIS C 1 97 ? 13.954 -35.200 19.871 1.00 128.57 137 HIS C C 1
ATOM 4767 O O . HIS C 1 97 ? 14.159 -34.115 20.435 1.00 93.06 137 HIS C O 1
ATOM 4774 N N . ASN C 1 98 ? 12.896 -35.431 19.094 1.00 140.06 138 ASN C N 1
ATOM 4775 C CA . ASN C 1 98 ? 11.790 -34.454 18.895 1.00 152.21 138 ASN C CA 1
ATOM 4776 C C . ASN C 1 98 ? 12.225 -33.408 17.851 1.00 131.84 138 ASN C C 1
ATOM 4777 O O . ASN C 1 98 ? 11.531 -32.378 17.693 1.00 157.41 138 ASN C O 1
ATOM 4782 N N . GLY C 1 99 ? 13.319 -33.644 17.131 1.00 102.21 139 GLY C N 1
ATOM 4783 C CA . GLY C 1 99 ? 13.809 -32.674 16.129 1.00 102.18 139 GLY C CA 1
ATOM 4784 C C . GLY C 1 99 ? 14.282 -31.345 16.735 1.00 110.36 139 GLY C C 1
ATOM 4785 O O . GLY C 1 99 ? 14.700 -30.465 15.969 1.00 92.64 139 GLY C O 1
ATOM 4786 N N . GLU C 1 100 ? 14.240 -31.187 18.060 1.00 112.07 140 GLU C N 1
ATOM 4787 C CA . GLU C 1 100 ? 14.579 -29.928 18.779 1.00 95.54 140 GLU C CA 1
ATOM 4788 C C . GLU C 1 100 ? 15.675 -30.260 19.786 1.00 91.48 140 GLU C C 1
ATOM 4789 O O . GLU C 1 100 ? 15.809 -31.454 20.147 1.00 79.81 140 GLU C O 1
ATOM 4795 N N . ILE C 1 101 ? 16.469 -29.285 20.213 1.00 81.82 141 ILE C N 1
ATOM 4796 C CA . ILE C 1 101 ? 17.613 -29.637 21.102 1.00 76.50 141 ILE C CA 1
ATOM 4797 C C . ILE C 1 101 ? 17.170 -29.395 22.539 1.00 76.10 141 ILE C C 1
ATOM 4798 O O . ILE C 1 101 ? 16.696 -28.297 22.851 1.00 88.62 141 ILE C O 1
ATOM 4803 N N . GLN C 1 102 ? 17.298 -30.402 23.379 1.00 72.62 142 GLN C N 1
ATOM 4804 C CA . GLN C 1 102 ? 16.900 -30.283 24.798 1.00 77.72 142 GLN C CA 1
ATOM 4805 C C . GLN C 1 102 ? 18.158 -30.465 25.640 1.00 80.53 142 GLN C C 1
ATOM 4806 O O . GLN C 1 102 ? 18.731 -31.575 25.630 1.00 72.28 142 GLN C O 1
ATOM 4812 N N . VAL C 1 103 ? 18.602 -29.405 26.307 1.00 70.00 143 VAL C N 1
ATOM 4813 C CA . VAL C 1 103 ? 19.918 -29.434 26.987 1.00 57.24 143 VAL C CA 1
ATOM 4814 C C . VAL C 1 103 ? 19.621 -29.624 28.459 1.00 63.44 143 VAL C C 1
ATOM 4815 O O . VAL C 1 103 ? 18.583 -29.135 28.947 1.00 67.28 143 VAL C O 1
ATOM 4819 N N . LEU C 1 104 ? 20.429 -30.440 29.115 1.00 71.55 144 LEU C N 1
ATOM 4820 C CA . LEU C 1 104 ? 20.185 -30.790 30.529 1.00 69.15 144 LEU C CA 1
ATOM 4821 C C . LEU C 1 104 ? 21.158 -30.002 31.394 1.00 60.27 144 LEU C C 1
ATOM 4822 O O . LEU C 1 104 ? 22.337 -30.141 31.233 1.00 80.28 144 LEU C O 1
ATOM 4827 N N . LEU C 1 105 ? 20.624 -29.194 32.282 1.00 64.43 145 LEU C N 1
ATOM 4828 C CA . LEU C 1 105 ? 21.380 -28.247 33.121 1.00 67.96 145 LEU C CA 1
ATOM 4829 C C . LEU C 1 105 ? 21.243 -28.663 34.576 1.00 61.50 145 LEU C C 1
ATOM 4830 O O . LEU C 1 105 ? 20.352 -29.445 34.891 1.00 55.99 145 LEU C O 1
ATOM 4835 N N . GLU C 1 106 ? 22.137 -28.169 35.416 1.00 66.93 146 GLU C N 1
ATOM 4836 C CA . GLU C 1 106 ? 22.069 -28.446 36.858 1.00 71.40 146 GLU C CA 1
ATOM 4837 C C . GLU C 1 106 ? 20.922 -27.609 37.376 1.00 73.90 146 GLU C C 1
ATOM 4838 O O . GLU C 1 106 ? 20.700 -26.487 36.881 1.00 83.78 146 GLU C O 1
ATOM 4844 N N . PHE C 1 107 ? 20.185 -28.175 38.303 1.00 75.59 147 PHE C N 1
ATOM 4845 C CA . PHE C 1 107 ? 19.077 -27.450 38.948 1.00 78.03 147 PHE C CA 1
ATOM 4846 C C . PHE C 1 107 ? 19.624 -26.695 40.150 1.00 68.86 147 PHE C C 1
ATOM 4847 O O . PHE C 1 107 ? 20.222 -27.358 41.011 1.00 76.41 147 PHE C O 1
ATOM 4855 N N . MET C 1 108 ? 19.363 -25.398 40.234 1.00 59.24 148 MET C N 1
ATOM 4856 C CA . MET C 1 108 ? 19.674 -24.591 41.441 1.00 71.49 148 MET C CA 1
ATOM 4857 C C . MET C 1 108 ? 18.445 -24.469 42.341 1.00 75.53 148 MET C C 1
ATOM 4858 O O . MET C 1 108 ? 17.428 -23.968 41.860 1.00 95.07 148 MET C O 1
ATOM 4863 N N . ASP C 1 109 ? 18.559 -24.880 43.607 1.00 82.52 149 ASP C N 1
ATOM 4864 C CA . ASP C 1 109 ? 17.404 -25.087 44.526 1.00 83.84 149 ASP C CA 1
ATOM 4865 C C . ASP C 1 109 ? 16.718 -23.792 44.930 1.00 82.48 149 ASP C C 1
ATOM 4866 O O . ASP C 1 109 ? 15.504 -23.823 45.048 1.00 107.36 149 ASP C O 1
ATOM 4871 N N . GLN C 1 110 ? 17.481 -22.740 45.217 1.00 68.78 150 GLN C N 1
ATOM 4872 C CA . GLN C 1 110 ? 16.948 -21.473 45.760 1.00 66.57 150 GLN C CA 1
ATOM 4873 C C . GLN C 1 110 ? 16.647 -20.454 44.644 1.00 63.08 150 GLN C C 1
ATOM 4874 O O . GLN C 1 110 ? 16.421 -19.240 44.959 1.00 66.89 150 GLN C O 1
ATOM 4880 N N . GLY C 1 111 ? 16.652 -20.876 43.382 1.00 58.84 151 GLY C N 1
ATOM 4881 C CA . GLY C 1 111 ? 16.293 -19.996 42.249 1.00 72.30 151 GLY C CA 1
ATOM 4882 C C . GLY C 1 111 ? 17.256 -18.834 42.058 1.00 67.44 151 GLY C C 1
ATOM 4883 O O . GLY C 1 111 ? 18.455 -19.052 42.098 1.00 71.96 151 GLY C O 1
ATOM 4884 N N . SER C 1 112 ? 16.763 -17.637 41.770 1.00 67.63 152 SER C N 1
ATOM 4885 C CA . SER C 1 112 ? 17.623 -16.485 41.412 1.00 70.02 152 SER C CA 1
ATOM 4886 C C . SER C 1 112 ? 17.635 -15.470 42.547 1.00 66.12 152 SER C C 1
ATOM 4887 O O . SER C 1 112 ? 16.783 -15.563 43.419 1.00 75.29 152 SER C O 1
ATOM 4890 N N . LEU C 1 113 ? 18.603 -14.558 42.497 1.00 65.44 153 LEU C N 1
ATOM 4891 C CA . LEU C 1 113 ? 18.798 -13.462 43.464 1.00 70.29 153 LEU C CA 1
ATOM 4892 C C . LEU C 1 113 ? 17.923 -12.284 43.043 1.00 78.37 153 LEU C C 1
ATOM 4893 O O . LEU C 1 113 ? 18.342 -11.166 43.315 1.00 83.39 153 LEU C O 1
ATOM 4898 N N . GLU C 1 114 ? 16.802 -12.506 42.348 1.00 80.44 154 GLU C N 1
ATOM 4899 C CA . GLU C 1 114 ? 15.890 -11.421 41.890 1.00 76.72 154 GLU C CA 1
ATOM 4900 C C . GLU C 1 114 ? 15.338 -10.718 43.135 1.00 76.03 154 GLU C C 1
ATOM 4901 O O . GLU C 1 114 ? 14.816 -11.404 44.031 1.00 58.92 154 GLU C O 1
ATOM 4907 N N . GLY C 1 115 ? 15.561 -9.406 43.227 1.00 78.30 155 GLY C N 1
ATOM 4908 C CA . GLY C 1 115 ? 15.112 -8.556 44.346 1.00 77.21 155 GLY C CA 1
ATOM 4909 C C . GLY C 1 115 ? 15.575 -9.022 45.721 1.00 72.37 155 GLY C C 1
ATOM 4910 O O . GLY C 1 115 ? 14.947 -8.609 46.733 1.00 95.61 155 GLY C O 1
ATOM 4911 N N . ALA C 1 116 ? 16.675 -9.769 45.794 1.00 69.76 156 ALA C N 1
ATOM 4912 C CA . ALA C 1 116 ? 17.423 -10.028 47.045 1.00 70.56 156 ALA C CA 1
ATOM 4913 C C . ALA C 1 116 ? 17.930 -8.703 47.620 1.00 69.38 156 ALA C C 1
ATOM 4914 O O . ALA C 1 116 ? 18.354 -7.828 46.842 1.00 72.81 156 ALA C O 1
ATOM 4916 N N . HIS C 1 117 ? 17.850 -8.523 48.931 1.00 70.31 157 HIS C N 1
ATOM 4917 C CA . HIS C 1 117 ? 18.436 -7.325 49.578 1.00 72.97 157 HIS C CA 1
ATOM 4918 C C . HIS C 1 117 ? 19.611 -7.810 50.405 1.00 74.74 157 HIS C C 1
ATOM 4919 O O . HIS C 1 117 ? 19.371 -8.381 51.459 1.00 84.96 157 HIS C O 1
ATOM 4926 N N . ILE C 1 118 ? 20.821 -7.648 49.888 1.00 72.78 158 ILE C N 1
ATOM 4927 C CA . ILE C 1 118 ? 22.067 -8.064 50.589 1.00 68.18 158 ILE C CA 1
ATOM 4928 C C . ILE C 1 118 ? 22.751 -6.811 51.130 1.00 65.60 158 ILE C C 1
ATOM 4929 O O . ILE C 1 118 ? 23.686 -6.308 50.505 1.00 72.61 158 ILE C O 1
ATOM 4934 N N . TRP C 1 119 ? 22.312 -6.307 52.262 1.00 62.42 159 TRP C N 1
ATOM 4935 C CA . TRP C 1 119 ? 22.874 -5.032 52.785 1.00 72.38 159 TRP C CA 1
ATOM 4936 C C . TRP C 1 119 ? 24.162 -5.268 53.608 1.00 66.97 159 TRP C C 1
ATOM 4937 O O . TRP C 1 119 ? 24.868 -4.305 53.865 1.00 63.43 159 TRP C O 1
ATOM 4948 N N . GLN C 1 120 ? 24.460 -6.488 54.026 1.00 67.79 160 GLN C N 1
ATOM 4949 C CA . GLN C 1 120 ? 25.701 -6.784 54.784 1.00 76.09 160 GLN C CA 1
ATOM 4950 C C . GLN C 1 120 ? 26.836 -6.893 53.765 1.00 67.91 160 GLN C C 1
ATOM 4951 O O . GLN C 1 120 ? 26.794 -7.811 52.920 1.00 70.61 160 GLN C O 1
ATOM 4957 N N . GLU C 1 121 ? 27.788 -5.974 53.803 1.00 53.46 161 GLU C N 1
ATOM 4958 C CA . GLU C 1 121 ? 28.831 -5.908 52.756 1.00 58.02 161 GLU C CA 1
ATOM 4959 C C . GLU C 1 121 ? 29.663 -7.196 52.723 1.00 66.51 161 GLU C C 1
ATOM 4960 O O . GLU C 1 121 ? 30.046 -7.614 51.627 1.00 78.38 161 GLU C O 1
ATOM 4966 N N . GLN C 1 122 ? 29.984 -7.784 53.869 1.00 73.14 162 GLN C N 1
ATOM 4967 C CA . GLN C 1 122 ? 30.685 -9.079 53.888 1.00 78.04 162 GLN C CA 1
ATOM 4968 C C . GLN C 1 122 ? 29.858 -10.054 53.064 1.00 74.38 162 GLN C C 1
ATOM 4969 O O . GLN C 1 122 ? 30.411 -10.691 52.149 1.00 83.18 162 GLN C O 1
ATOM 4975 N N . GLU C 1 123 ? 28.567 -10.143 53.351 1.00 70.84 163 GLU C N 1
ATOM 4976 C CA . GLU C 1 123 ? 27.707 -11.107 52.624 1.00 83.89 163 GLU C CA 1
ATOM 4977 C C . GLU C 1 123 ? 27.721 -10.765 51.117 1.00 86.54 163 GLU C C 1
ATOM 4978 O O . GLU C 1 123 ? 27.842 -11.695 50.257 1.00 74.97 163 GLU C O 1
ATOM 4984 N N . LEU C 1 124 ? 27.653 -9.473 50.789 1.00 85.97 164 LEU C N 1
ATOM 4985 C CA . LEU C 1 124 ? 27.633 -8.990 49.384 1.00 71.70 164 LEU C CA 1
ATOM 4986 C C . LEU C 1 124 ? 28.986 -9.279 48.709 1.00 70.37 164 LEU C C 1
ATOM 4987 O O . LEU C 1 124 ? 28.993 -9.537 47.514 1.00 72.02 164 LEU C O 1
ATOM 4992 N N . ALA C 1 125 ? 30.113 -9.223 49.417 1.00 72.59 165 ALA C N 1
ATOM 4993 C CA . ALA C 1 125 ? 31.438 -9.477 48.803 1.00 68.02 165 ALA C CA 1
ATOM 4994 C C . ALA C 1 125 ? 31.628 -10.970 48.514 1.00 64.80 165 ALA C C 1
ATOM 4995 O O . ALA C 1 125 ? 32.206 -11.278 47.480 1.00 56.98 165 ALA C O 1
ATOM 4997 N N . ASP C 1 126 ? 31.158 -11.875 49.367 1.00 66.39 166 ASP C N 1
ATOM 4998 C CA . ASP C 1 126 ? 31.229 -13.335 49.068 1.00 79.20 166 ASP C CA 1
ATOM 4999 C C . ASP C 1 126 ? 30.366 -13.640 47.831 1.00 83.80 166 ASP C C 1
ATOM 5000 O O . ASP C 1 126 ? 30.722 -14.528 47.021 1.00 95.99 166 ASP C O 1
ATOM 5005 N N . LEU C 1 127 ? 29.225 -12.971 47.714 1.00 71.45 167 LEU C N 1
ATOM 5006 C CA . LEU C 1 127 ? 28.324 -13.169 46.564 1.00 69.69 167 LEU C CA 1
ATOM 5007 C C . LEU C 1 127 ? 28.961 -12.573 45.314 1.00 57.99 167 LEU C C 1
ATOM 5008 O O . LEU C 1 127 ? 28.896 -13.183 44.259 1.00 59.54 167 LEU C O 1
ATOM 5013 N N . SER C 1 128 ? 29.506 -11.375 45.418 1.00 54.57 168 SER C N 1
ATOM 5014 C CA . SER C 1 128 ? 30.076 -10.645 44.258 1.00 53.19 168 SER C CA 1
ATOM 5015 C C . SER C 1 128 ? 31.328 -11.367 43.753 1.00 58.70 168 SER C C 1
ATOM 5016 O O . SER C 1 128 ? 31.525 -11.412 42.540 1.00 59.26 168 SER C O 1
ATOM 5019 N N . ARG C 1 129 ? 32.151 -11.899 44.655 1.00 54.69 169 ARG C N 1
ATOM 5020 C CA . ARG C 1 129 ? 33.322 -12.688 44.250 1.00 57.56 169 ARG C CA 1
ATOM 5021 C C . ARG C 1 129 ? 32.848 -13.856 43.383 1.00 58.15 169 ARG C C 1
ATOM 5022 O O . ARG C 1 129 ? 33.459 -14.082 42.306 1.00 60.87 169 ARG C O 1
ATOM 5030 N N . GLN C 1 130 ? 31.870 -14.626 43.866 1.00 53.90 170 GLN C N 1
ATOM 5031 C CA . GLN C 1 130 ? 31.388 -15.830 43.135 1.00 57.89 170 GLN C CA 1
ATOM 5032 C C . GLN C 1 130 ? 30.912 -15.386 41.749 1.00 68.29 170 GLN C C 1
ATOM 5033 O O . GLN C 1 130 ? 31.334 -16.028 40.754 1.00 55.27 170 GLN C O 1
ATOM 5039 N N . ILE C 1 131 ? 30.123 -14.302 41.680 1.00 67.50 171 ILE C N 1
ATOM 5040 C CA . ILE C 1 131 ? 29.609 -13.806 40.379 1.00 60.29 171 ILE C CA 1
ATOM 5041 C C . ILE C 1 131 ? 30.810 -13.307 39.570 1.00 60.58 171 ILE C C 1
ATOM 5042 O O . ILE C 1 131 ? 30.830 -13.567 38.367 1.00 63.01 171 ILE C O 1
ATOM 5047 N N . LEU C 1 132 ? 31.812 -12.677 40.186 1.00 58.40 172 LEU C N 1
ATOM 5048 C CA . LEU C 1 132 ? 32.968 -12.158 39.400 1.00 59.61 172 LEU C CA 1
ATOM 5049 C C . LEU C 1 132 ? 33.812 -13.300 38.804 1.00 56.76 172 LEU C C 1
ATOM 5050 O O . LEU C 1 132 ? 34.247 -13.148 37.653 1.00 48.38 172 LEU C O 1
ATOM 5055 N N . SER C 1 133 ? 34.086 -14.376 39.552 1.00 56.47 173 SER C N 1
ATOM 5056 C CA . SER C 1 133 ? 34.882 -15.531 39.049 1.00 58.57 173 SER C CA 1
ATOM 5057 C C . SER C 1 133 ? 34.185 -16.152 37.847 1.00 61.36 173 SER C C 1
ATOM 5058 O O . SER C 1 133 ? 34.880 -16.622 36.962 1.00 70.75 173 SER C O 1
ATOM 5061 N N . GLY C 1 134 ? 32.859 -16.252 37.870 1.00 61.36 174 GLY C N 1
ATOM 5062 C CA . GLY C 1 134 ? 32.110 -16.778 36.721 1.00 56.17 174 GLY C CA 1
ATOM 5063 C C . GLY C 1 134 ? 32.340 -15.893 35.511 1.00 56.78 174 GLY C C 1
ATOM 5064 O O . GLY C 1 134 ? 32.654 -16.403 34.444 1.00 51.56 174 GLY C O 1
ATOM 5065 N N . LEU C 1 135 ? 32.189 -14.586 35.675 1.00 57.20 175 LEU C N 1
ATOM 5066 C CA . LEU C 1 135 ? 32.225 -13.641 34.536 1.00 56.41 175 LEU C CA 1
ATOM 5067 C C . LEU C 1 135 ? 33.674 -13.486 34.051 1.00 61.31 175 LEU C C 1
ATOM 5068 O O . LEU C 1 135 ? 33.868 -13.263 32.843 1.00 64.06 175 LEU C O 1
ATOM 5073 N N . ALA C 1 136 ? 34.670 -13.616 34.934 1.00 65.48 176 ALA C N 1
ATOM 5074 C CA . ALA C 1 136 ? 36.093 -13.485 34.539 1.00 68.44 176 ALA C CA 1
ATOM 5075 C C . ALA C 1 136 ? 36.459 -14.674 33.646 1.00 71.54 176 ALA C C 1
ATOM 5076 O O . ALA C 1 136 ? 37.264 -14.477 32.697 1.00 67.80 176 ALA C O 1
ATOM 5078 N N . TYR C 1 137 ? 35.917 -15.851 33.993 1.00 66.27 177 TYR C N 1
ATOM 5079 C CA . TYR C 1 137 ? 36.023 -17.127 33.236 1.00 61.94 177 TYR C CA 1
ATOM 5080 C C . TYR C 1 137 ? 35.449 -16.901 31.835 1.00 57.23 177 TYR C C 1
ATOM 5081 O O . TYR C 1 137 ? 36.102 -17.212 30.880 1.00 62.12 177 TYR C O 1
ATOM 5090 N N . LEU C 1 138 ? 34.211 -16.430 31.737 1.00 64.83 178 LEU C N 1
ATOM 5091 C CA . LEU C 1 138 ? 33.508 -16.254 30.444 1.00 66.04 178 LEU C CA 1
ATOM 5092 C C . LEU C 1 138 ? 34.284 -15.224 29.628 1.00 66.98 178 LEU C C 1
ATOM 5093 O O . LEU C 1 138 ? 34.318 -15.321 28.405 1.00 75.32 178 LEU C O 1
ATOM 5098 N N . HIS C 1 139 ? 34.859 -14.229 30.275 1.00 62.65 179 HIS C N 1
ATOM 5099 C CA . HIS C 1 139 ? 35.478 -13.127 29.516 1.00 61.81 179 HIS C CA 1
ATOM 5100 C C . HIS C 1 139 ? 36.815 -13.617 28.965 1.00 59.48 179 HIS C C 1
ATOM 5101 O O . HIS C 1 139 ? 37.187 -13.187 27.877 1.00 72.52 179 HIS C O 1
ATOM 5108 N N . ARG C 1 140 ? 37.516 -14.476 29.690 1.00 61.05 180 ARG C N 1
ATOM 5109 C CA . ARG C 1 140 ? 38.788 -15.073 29.198 1.00 72.74 180 ARG C CA 1
ATOM 5110 C C . ARG C 1 140 ? 38.506 -15.922 27.963 1.00 74.04 180 ARG C C 1
ATOM 5111 O O . ARG C 1 140 ? 39.287 -15.837 26.994 1.00 97.06 180 ARG C O 1
ATOM 5119 N N . ARG C 1 141 ? 37.427 -16.704 27.995 1.00 61.83 181 ARG C N 1
ATOM 5120 C CA . ARG C 1 141 ? 37.069 -17.580 26.869 1.00 58.13 181 ARG C CA 1
ATOM 5121 C C . ARG C 1 141 ? 36.404 -16.742 25.782 1.00 63.21 181 ARG C C 1
ATOM 5122 O O . ARG C 1 141 ? 35.740 -17.324 24.934 1.00 65.51 181 ARG C O 1
ATOM 5130 N N . HIS C 1 142 ? 36.515 -15.416 25.853 1.00 65.49 182 HIS C N 1
ATOM 5131 C CA . HIS C 1 142 ? 35.939 -14.471 24.865 1.00 68.84 182 HIS C CA 1
ATOM 5132 C C . HIS C 1 142 ? 34.439 -14.694 24.655 1.00 64.26 182 HIS C C 1
ATOM 5133 O O . HIS C 1 142 ? 33.977 -14.362 23.568 1.00 69.00 182 HIS C O 1
ATOM 5140 N N . ILE C 1 143 ? 33.711 -15.181 25.660 1.00 66.99 183 ILE C N 1
ATOM 5141 C CA . ILE C 1 143 ? 32.217 -15.204 25.701 1.00 64.08 183 ILE C CA 1
ATOM 5142 C C . ILE C 1 143 ? 31.686 -13.917 26.349 1.00 67.35 183 ILE C C 1
ATOM 5143 O O . ILE C 1 143 ? 31.992 -13.677 27.524 1.00 73.45 183 ILE C O 1
ATOM 5148 N N . VAL C 1 144 ? 30.871 -13.132 25.657 1.00 61.61 184 VAL C N 1
ATOM 5149 C CA . VAL C 1 144 ? 30.146 -12.015 26.326 1.00 64.05 184 VAL C CA 1
ATOM 5150 C C . VAL C 1 144 ? 28.756 -12.511 26.723 1.00 59.63 184 VAL C C 1
ATOM 5151 O O . VAL C 1 144 ? 28.116 -13.173 25.947 1.00 62.00 184 VAL C O 1
ATOM 5155 N N . HIS C 1 145 ? 28.288 -12.215 27.919 1.00 62.86 185 HIS C N 1
ATOM 5156 C CA . HIS C 1 145 ? 26.971 -12.719 28.379 1.00 61.43 185 HIS C CA 1
ATOM 5157 C C . HIS C 1 145 ? 25.838 -11.861 27.819 1.00 60.76 185 HIS C C 1
ATOM 5158 O O . HIS C 1 145 ? 24.859 -12.444 27.363 1.00 63.79 185 HIS C O 1
ATOM 5165 N N . ARG C 1 146 ? 25.941 -10.540 27.959 1.00 66.06 186 ARG C N 1
ATOM 5166 C CA . ARG C 1 146 ? 24.988 -9.520 27.439 1.00 75.43 186 ARG C CA 1
ATOM 5167 C C . ARG C 1 146 ? 23.607 -9.610 28.099 1.00 74.74 186 ARG C C 1
ATOM 5168 O O . ARG C 1 146 ? 22.695 -8.958 27.577 1.00 66.92 186 ARG C O 1
ATOM 5176 N N . ASP C 1 147 ? 23.450 -10.340 29.200 1.00 75.35 187 ASP C N 1
ATOM 5177 C CA . ASP C 1 147 ? 22.182 -10.325 29.976 1.00 72.82 187 ASP C CA 1
ATOM 5178 C C . ASP C 1 147 ? 22.482 -10.578 31.455 1.00 68.59 187 ASP C C 1
ATOM 5179 O O . ASP C 1 147 ? 21.770 -11.350 32.085 1.00 55.94 187 ASP C O 1
ATOM 5184 N N . ILE C 1 148 ? 23.543 -9.977 31.986 1.00 75.91 188 ILE C N 1
ATOM 5185 C CA . ILE C 1 148 ? 23.850 -10.090 33.441 1.00 65.09 188 ILE C CA 1
ATOM 5186 C C . ILE C 1 148 ? 22.779 -9.257 34.138 1.00 65.48 188 ILE C C 1
ATOM 5187 O O . ILE C 1 148 ? 22.587 -8.092 33.726 1.00 84.40 188 ILE C O 1
ATOM 5192 N N . LYS C 1 149 ? 22.072 -9.844 35.089 1.00 60.26 189 LYS C N 1
ATOM 5193 C CA . LYS C 1 149 ? 20.895 -9.228 35.771 1.00 63.55 189 LYS C CA 1
ATOM 5194 C C . LYS C 1 149 ? 20.463 -10.255 36.805 1.00 60.10 189 LYS C C 1
ATOM 5195 O O . LYS C 1 149 ? 20.600 -11.453 36.564 1.00 44.33 189 LYS C O 1
ATOM 5201 N N . PRO C 1 150 ? 19.998 -9.833 37.996 1.00 59.56 190 PRO C N 1
ATOM 5202 C CA . PRO C 1 150 ? 19.868 -10.748 39.128 1.00 57.57 190 PRO C CA 1
ATOM 5203 C C . PRO C 1 150 ? 18.984 -11.959 38.908 1.00 58.20 190 PRO C C 1
ATOM 5204 O O . PRO C 1 150 ? 19.233 -12.917 39.592 1.00 70.80 190 PRO C O 1
ATOM 5208 N N . SER C 1 151 ? 17.992 -11.856 38.022 1.00 61.05 191 SER C N 1
ATOM 5209 C CA . SER C 1 151 ? 17.119 -12.992 37.616 1.00 60.36 191 SER C CA 1
ATOM 5210 C C . SER C 1 151 ? 17.939 -14.070 36.887 1.00 66.36 191 SER C C 1
ATOM 5211 O O . SER C 1 151 ? 17.424 -15.149 36.719 1.00 62.56 191 SER C O 1
ATOM 5214 N N . ASN C 1 152 ? 19.166 -13.791 36.433 1.00 72.21 192 ASN C N 1
ATOM 5215 C CA . ASN C 1 152 ? 20.024 -14.826 35.796 1.00 69.95 192 ASN C CA 1
ATOM 5216 C C . ASN C 1 152 ? 21.164 -15.197 36.733 1.00 69.31 192 ASN C C 1
ATOM 5217 O O . ASN C 1 152 ? 22.130 -15.840 36.265 1.00 73.20 192 ASN C O 1
ATOM 5222 N N . LEU C 1 153 ? 21.091 -14.789 37.988 1.00 53.17 193 LEU C N 1
ATOM 5223 C CA . LEU C 1 153 ? 22.171 -15.161 38.911 1.00 58.20 193 LEU C CA 1
ATOM 5224 C C . LEU C 1 153 ? 21.588 -16.151 39.887 1.00 53.17 193 LEU C C 1
ATOM 5225 O O . LEU C 1 153 ? 20.900 -15.721 40.807 1.00 68.60 193 LEU C O 1
ATOM 5230 N N . LEU C 1 154 ? 21.801 -17.431 39.629 1.00 55.25 194 LEU C N 1
ATOM 5231 C CA . LEU C 1 154 ? 21.073 -18.492 40.362 1.00 63.79 194 LEU C CA 1
ATOM 5232 C C . LEU C 1 154 ? 21.878 -18.955 41.571 1.00 68.43 194 LEU C C 1
ATOM 5233 O O . LEU C 1 154 ? 23.103 -19.064 41.476 1.00 87.52 194 LEU C O 1
ATOM 5238 N N . ILE C 1 155 ? 21.179 -19.286 42.647 1.00 67.81 195 ILE C N 1
ATOM 5239 C CA . ILE C 1 155 ? 21.804 -19.708 43.930 1.00 67.54 195 ILE C CA 1
ATOM 5240 C C . ILE C 1 155 ? 21.114 -20.988 44.404 1.00 66.98 195 ILE C C 1
ATOM 5241 O O . ILE C 1 155 ? 19.949 -21.216 44.061 1.00 68.50 195 ILE C O 1
ATOM 5246 N N . ASN C 1 156 ? 21.871 -21.887 45.028 1.00 81.72 196 ASN C N 1
ATOM 5247 C CA . ASN C 1 156 ? 21.366 -23.231 45.424 1.00 77.53 196 ASN C CA 1
ATOM 5248 C C . ASN C 1 156 ? 21.460 -23.349 46.936 1.00 76.37 196 ASN C C 1
ATOM 5249 O O . ASN C 1 156 ? 21.726 -22.312 47.635 1.00 62.52 196 ASN C O 1
ATOM 5254 N N . SER C 1 157 ? 21.138 -24.545 47.417 1.00 82.15 197 SER C N 1
ATOM 5255 C CA . SER C 1 157 ? 21.057 -24.863 48.859 1.00 90.24 197 SER C CA 1
ATOM 5256 C C . SER C 1 157 ? 22.376 -24.459 49.535 1.00 89.75 197 SER C C 1
ATOM 5257 O O . SER C 1 157 ? 22.329 -23.861 50.641 1.00 74.43 197 SER C O 1
ATOM 5260 N N . ALA C 1 158 ? 23.504 -24.746 48.867 1.00 94.01 198 ALA C N 1
ATOM 5261 C CA . ALA C 1 158 ? 24.889 -24.553 49.359 1.00 88.27 198 ALA C CA 1
ATOM 5262 C C . ALA C 1 158 ? 25.301 -23.074 49.326 1.00 77.65 198 ALA C C 1
ATOM 5263 O O . ALA C 1 158 ? 26.450 -22.788 49.557 1.00 67.03 198 ALA C O 1
ATOM 5265 N N . LYS C 1 159 ? 24.413 -22.171 48.936 1.00 89.42 199 LYS C N 1
ATOM 5266 C CA . LYS C 1 159 ? 24.672 -20.710 48.957 1.00 89.00 199 LYS C CA 1
ATOM 5267 C C . LYS C 1 159 ? 25.800 -20.359 47.981 1.00 81.86 199 LYS C C 1
ATOM 5268 O O . LYS C 1 159 ? 26.494 -19.360 48.254 1.00 78.97 199 LYS C O 1
ATOM 5274 N N . ASN C 1 160 ? 25.951 -21.081 46.861 1.00 69.25 200 ASN C N 1
ATOM 5275 C CA . ASN C 1 160 ? 26.916 -20.623 45.831 1.00 80.58 200 ASN C CA 1
ATOM 5276 C C . ASN C 1 160 ? 26.166 -20.210 44.564 1.00 75.13 200 ASN C C 1
ATOM 5277 O O . ASN C 1 160 ? 25.102 -20.725 44.347 1.00 81.22 200 ASN C O 1
ATOM 5282 N N . VAL C 1 161 ? 26.725 -19.271 43.802 1.00 66.16 201 VAL C N 1
ATOM 5283 C CA . VAL C 1 161 ? 26.020 -18.492 42.756 1.00 58.50 201 VAL C CA 1
ATOM 5284 C C . VAL C 1 161 ? 26.578 -18.886 41.396 1.00 56.23 201 VAL C C 1
ATOM 5285 O O . VAL C 1 161 ? 27.763 -18.921 41.211 1.00 62.24 201 VAL C O 1
ATOM 5289 N N . LYS C 1 162 ? 25.706 -19.145 40.451 1.00 59.69 202 LYS C N 1
ATOM 5290 C CA . LYS C 1 162 ? 26.101 -19.536 39.090 1.00 60.43 202 LYS C CA 1
ATOM 5291 C C . LYS C 1 162 ? 25.394 -18.618 38.101 1.00 60.87 202 LYS C C 1
ATOM 5292 O O . LYS C 1 162 ? 24.194 -18.381 38.292 1.00 75.63 202 LYS C O 1
ATOM 5298 N N . ILE C 1 163 ? 26.124 -18.139 37.091 1.00 56.21 203 ILE C N 1
ATOM 5299 C CA . ILE C 1 163 ? 25.617 -17.308 35.957 1.00 51.50 203 ILE C CA 1
ATOM 5300 C C . ILE C 1 163 ? 24.845 -18.227 34.997 1.00 58.87 203 ILE C C 1
ATOM 5301 O O . ILE C 1 163 ? 25.309 -19.364 34.739 1.00 52.02 203 ILE C O 1
ATOM 5306 N N . ALA C 1 164 ? 23.697 -17.785 34.465 1.00 65.17 204 ALA C N 1
ATOM 5307 C CA . ALA C 1 164 ? 22.691 -18.750 33.988 1.00 55.69 204 ALA C CA 1
ATOM 5308 C C . ALA C 1 164 ? 22.270 -18.570 32.524 1.00 59.36 204 ALA C C 1
ATOM 5309 O O . ALA C 1 164 ? 22.311 -19.579 31.806 1.00 87.56 204 ALA C O 1
ATOM 5311 N N . ASP C 1 165 ? 21.792 -17.430 32.052 1.00 58.12 205 ASP C N 1
ATOM 5312 C CA . ASP C 1 165 ? 21.000 -17.499 30.782 1.00 72.11 205 ASP C CA 1
ATOM 5313 C C . ASP C 1 165 ? 21.926 -17.201 29.604 1.00 65.39 205 ASP C C 1
ATOM 5314 O O . ASP C 1 165 ? 22.481 -16.101 29.557 1.00 74.16 205 ASP C O 1
ATOM 5319 N N . PHE C 1 166 ? 22.052 -18.096 28.640 1.00 63.69 206 PHE C N 1
ATOM 5320 C CA . PHE C 1 166 ? 23.036 -17.868 27.551 1.00 71.42 206 PHE C CA 1
ATOM 5321 C C . PHE C 1 166 ? 22.392 -17.550 26.193 1.00 80.74 206 PHE C C 1
ATOM 5322 O O . PHE C 1 166 ? 23.111 -17.653 25.147 1.00 76.30 206 PHE C O 1
ATOM 5330 N N . GLY C 1 167 ? 21.136 -17.093 26.158 1.00 79.52 207 GLY C N 1
ATOM 5331 C CA . GLY C 1 167 ? 20.389 -17.060 24.881 1.00 81.89 207 GLY C CA 1
ATOM 5332 C C . GLY C 1 167 ? 20.662 -15.824 24.027 1.00 75.27 207 GLY C C 1
ATOM 5333 O O . GLY C 1 167 ? 20.011 -15.654 22.984 1.00 85.59 207 GLY C O 1
ATOM 5334 N N . VAL C 1 168 ? 21.525 -14.943 24.488 1.00 66.18 208 VAL C N 1
ATOM 5335 C CA . VAL C 1 168 ? 21.768 -13.622 23.867 1.00 62.62 208 VAL C CA 1
ATOM 5336 C C . VAL C 1 168 ? 23.275 -13.425 23.971 1.00 66.51 208 VAL C C 1
ATOM 5337 O O . VAL C 1 168 ? 23.862 -12.493 23.358 1.00 52.79 208 VAL C O 1
ATOM 5341 N N . SER C 1 169 ? 23.905 -14.391 24.631 1.00 72.41 209 SER C N 1
ATOM 5342 C CA . SER C 1 169 ? 25.374 -14.456 24.736 1.00 72.13 209 SER C CA 1
ATOM 5343 C C . SER C 1 169 ? 25.914 -14.895 23.379 1.00 67.34 209 SER C C 1
ATOM 5344 O O . SER C 1 169 ? 25.153 -15.406 22.533 1.00 55.84 209 SER C O 1
ATOM 5347 N N . ARG C 1 170 ? 27.188 -14.602 23.180 1.00 75.08 210 ARG C N 1
ATOM 5348 C CA . ARG C 1 170 ? 27.863 -14.558 21.864 1.00 76.28 210 ARG C CA 1
ATOM 5349 C C . ARG C 1 170 ? 29.339 -14.792 22.116 1.00 79.02 210 ARG C C 1
ATOM 5350 O O . ARG C 1 170 ? 29.849 -14.430 23.185 1.00 99.85 210 ARG C O 1
ATOM 5358 N N . ILE C 1 171 ? 30.013 -15.416 21.179 1.00 91.10 211 ILE C N 1
ATOM 5359 C CA . ILE C 1 171 ? 31.438 -15.771 21.398 1.00 90.97 211 ILE C CA 1
ATOM 5360 C C . ILE C 1 171 ? 32.257 -15.036 20.341 1.00 78.18 211 ILE C C 1
ATOM 5361 O O . ILE C 1 171 ? 31.904 -15.049 19.154 1.00 95.72 211 ILE C O 1
ATOM 5366 N N . LEU C 1 172 ? 33.226 -14.278 20.812 1.00 76.70 212 LEU C N 1
ATOM 5367 C CA . LEU C 1 172 ? 33.989 -13.309 19.997 1.00 84.16 212 LEU C CA 1
ATOM 5368 C C . LEU C 1 172 ? 35.285 -13.942 19.479 1.00 100.62 212 LEU C C 1
ATOM 5369 O O . LEU C 1 172 ? 35.924 -14.699 20.243 1.00 100.23 212 LEU C O 1
ATOM 5374 N N . ALA C 1 173 ? 35.686 -13.628 18.244 1.00 95.88 213 ALA C N 1
ATOM 5375 C CA . ALA C 1 173 ? 36.779 -14.343 17.549 1.00 102.74 213 ALA C CA 1
ATOM 5376 C C . ALA C 1 173 ? 38.143 -13.961 18.155 1.00 128.61 213 ALA C C 1
ATOM 5377 O O . ALA C 1 173 ? 38.851 -14.885 18.600 1.00 156.94 213 ALA C O 1
ATOM 5379 N N . GLN C 1 174 ? 38.513 -12.674 18.201 1.00 138.28 214 GLN C N 1
ATOM 5380 C CA . GLN C 1 174 ? 39.749 -12.223 18.907 1.00 148.73 214 GLN C CA 1
ATOM 5381 C C . GLN C 1 174 ? 39.380 -11.590 20.245 1.00 136.89 214 GLN C C 1
ATOM 5382 O O . GLN C 1 174 ? 38.303 -11.837 20.777 1.00 134.31 214 GLN C O 1
ATOM 5399 N N . MET C 1 176 ? 39.796 -8.136 21.164 1.00 130.09 216 MET C N 1
ATOM 5400 C CA . MET C 1 176 ? 39.042 -6.903 20.956 1.00 134.82 216 MET C CA 1
ATOM 5401 C C . MET C 1 176 ? 38.309 -7.040 19.616 1.00 127.39 216 MET C C 1
ATOM 5402 O O . MET C 1 176 ? 38.907 -6.770 18.559 1.00 136.74 216 MET C O 1
ATOM 5407 N N . ASP C 1 177 ? 37.082 -7.562 19.677 1.00 124.94 217 ASP C N 1
ATOM 5408 C CA . ASP C 1 177 ? 36.125 -7.631 18.544 1.00 121.86 217 ASP C CA 1
ATOM 5409 C C . ASP C 1 177 ? 34.790 -7.117 19.053 1.00 102.95 217 ASP C C 1
ATOM 5410 O O . ASP C 1 177 ? 34.266 -7.597 20.048 1.00 101.29 217 ASP C O 1
ATOM 5415 N N . PRO C 1 178 ? 34.164 -6.146 18.374 1.00 104.41 218 PRO C N 1
ATOM 5416 C CA . PRO C 1 178 ? 32.973 -5.519 18.916 1.00 107.68 218 PRO C CA 1
ATOM 5417 C C . PRO C 1 178 ? 31.746 -6.408 18.693 1.00 97.39 218 PRO C C 1
ATOM 5418 O O . PRO C 1 178 ? 31.796 -7.362 17.934 1.00 108.01 218 PRO C O 1
ATOM 5422 N N . CYS C 1 179 ? 30.656 -6.035 19.343 1.00 79.75 219 CYS C N 1
ATOM 5423 C CA . CYS C 1 179 ? 29.326 -6.624 19.121 1.00 81.48 219 CYS C CA 1
ATOM 5424 C C . CYS C 1 179 ? 28.404 -5.605 18.444 1.00 87.23 219 CYS C C 1
ATOM 5425 O O . CYS C 1 179 ? 28.372 -4.442 18.873 1.00 107.31 219 CYS C O 1
ATOM 5428 N N . ASN C 1 180 ? 27.607 -6.038 17.474 1.00 97.32 220 ASN C N 1
ATOM 5429 C CA . ASN C 1 180 ? 26.681 -5.127 16.754 1.00 102.65 220 ASN C CA 1
ATOM 5430 C C . ASN C 1 180 ? 25.312 -5.199 17.388 1.00 87.49 220 ASN C C 1
ATOM 5431 O O . ASN C 1 180 ? 24.638 -4.175 17.456 1.00 83.66 220 ASN C O 1
ATOM 5446 N N . SER C 1 182 ? 21.966 -5.311 19.324 1.00 76.90 222 SER C N 1
ATOM 5447 C CA . SER C 1 182 ? 21.422 -4.847 20.580 1.00 89.60 222 SER C CA 1
ATOM 5448 C C . SER C 1 182 ? 20.412 -5.909 21.023 1.00 81.34 222 SER C C 1
ATOM 5449 O O . SER C 1 182 ? 19.333 -6.029 20.436 1.00 80.90 222 SER C O 1
ATOM 5452 N N . VAL C 1 183 ? 20.824 -6.688 22.014 1.00 83.47 223 VAL C N 1
ATOM 5453 C CA . VAL C 1 183 ? 20.037 -7.784 22.633 1.00 77.28 223 VAL C CA 1
ATOM 5454 C C . VAL C 1 183 ? 20.112 -7.624 24.146 1.00 72.80 223 VAL C C 1
ATOM 5455 O O . VAL C 1 183 ? 20.883 -6.747 24.597 1.00 76.82 223 VAL C O 1
ATOM 5459 N N . GLY C 1 184 ? 19.296 -8.402 24.862 1.00 66.71 224 GLY C N 1
ATOM 5460 C CA . GLY C 1 184 ? 19.171 -8.350 26.328 1.00 80.47 224 GLY C CA 1
ATOM 5461 C C . GLY C 1 184 ? 18.126 -7.371 26.837 1.00 83.72 224 GLY C C 1
ATOM 5462 O O . GLY C 1 184 ? 17.263 -6.934 26.068 1.00 104.47 224 GLY C O 1
ATOM 5463 N N . THR C 1 185 ? 18.178 -7.063 28.128 1.00 84.33 225 THR C N 1
ATOM 5464 C CA . THR C 1 185 ? 17.079 -6.348 28.813 1.00 80.72 225 THR C CA 1
ATOM 5465 C C . THR C 1 185 ? 17.548 -4.943 29.153 1.00 77.53 225 THR C C 1
ATOM 5466 O O . THR C 1 185 ? 18.631 -4.792 29.707 1.00 90.70 225 THR C O 1
ATOM 5470 N N . ILE C 1 186 ? 16.705 -3.973 28.830 1.00 87.51 226 ILE C N 1
ATOM 5471 C CA . ILE C 1 186 ? 17.079 -2.559 28.573 1.00 84.72 226 ILE C CA 1
ATOM 5472 C C . ILE C 1 186 ? 17.603 -1.990 29.876 1.00 78.53 226 ILE C C 1
ATOM 5473 O O . ILE C 1 186 ? 18.560 -1.246 29.822 1.00 78.67 226 ILE C O 1
ATOM 5478 N N . ALA C 1 187 ? 16.955 -2.310 30.990 1.00 74.58 227 ALA C N 1
ATOM 5479 C CA . ALA C 1 187 ? 17.285 -1.774 32.336 1.00 68.28 227 ALA C CA 1
ATOM 5480 C C . ALA C 1 187 ? 18.754 -2.038 32.746 1.00 67.65 227 ALA C C 1
ATOM 5481 O O . ALA C 1 187 ? 19.435 -1.162 33.364 1.00 65.15 227 ALA C O 1
ATOM 5483 N N . TYR C 1 188 ? 19.281 -3.193 32.371 1.00 65.05 228 TYR C N 1
ATOM 5484 C CA . TYR C 1 188 ? 20.644 -3.615 32.756 1.00 69.72 228 TYR C CA 1
ATOM 5485 C C . TYR C 1 188 ? 21.645 -3.315 31.631 1.00 79.64 228 TYR C C 1
ATOM 5486 O O . TYR C 1 188 ? 22.818 -3.717 31.720 1.00 90.20 228 TYR C O 1
ATOM 5495 N N . MET C 1 189 ? 21.224 -2.602 30.591 1.00 77.67 229 MET C N 1
ATOM 5496 C CA . MET C 1 189 ? 22.171 -2.277 29.500 1.00 85.95 229 MET C CA 1
ATOM 5497 C C . MET C 1 189 ? 22.924 -1.007 29.864 1.00 77.45 229 MET C C 1
ATOM 5498 O O . MET C 1 189 ? 22.320 -0.122 30.514 1.00 72.29 229 MET C O 1
ATOM 5503 N N . SER C 1 190 ? 24.205 -0.983 29.492 1.00 75.22 230 SER C N 1
ATOM 5504 C CA . SER C 1 190 ? 25.110 0.188 29.611 1.00 74.00 230 SER C CA 1
ATOM 5505 C C . SER C 1 190 ? 24.588 1.281 28.692 1.00 76.84 230 SER C C 1
ATOM 5506 O O . SER C 1 190 ? 23.756 0.994 27.830 1.00 81.57 230 SER C O 1
ATOM 5509 N N . PRO C 1 191 ? 24.989 2.563 28.882 1.00 81.35 231 PRO C N 1
ATOM 5510 C CA . PRO C 1 191 ? 24.542 3.626 27.985 1.00 76.07 231 PRO C CA 1
ATOM 5511 C C . PRO C 1 191 ? 24.925 3.405 26.519 1.00 78.39 231 PRO C C 1
ATOM 5512 O O . PRO C 1 191 ? 24.165 3.771 25.659 1.00 81.67 231 PRO C O 1
ATOM 5516 N N . GLU C 1 192 ? 26.084 2.810 26.260 1.00 85.71 232 GLU C N 1
ATOM 5517 C CA . GLU C 1 192 ? 26.582 2.686 24.869 1.00 83.61 232 GLU C CA 1
ATOM 5518 C C . GLU C 1 192 ? 25.844 1.532 24.173 1.00 72.64 232 GLU C C 1
ATOM 5519 O O . GLU C 1 192 ? 25.990 1.398 22.957 1.00 82.29 232 GLU C O 1
ATOM 5525 N N . ARG C 1 193 ? 25.098 0.715 24.906 1.00 64.15 233 ARG C N 1
ATOM 5526 C CA . ARG C 1 193 ? 24.320 -0.401 24.311 1.00 72.15 233 ARG C CA 1
ATOM 5527 C C . ARG C 1 193 ? 22.883 0.038 24.051 1.00 78.11 233 ARG C C 1
ATOM 5528 O O . ARG C 1 193 ? 22.189 -0.697 23.303 1.00 82.61 233 ARG C O 1
ATOM 5536 N N . ILE C 1 194 ? 22.446 1.138 24.675 1.00 79.09 234 ILE C N 1
ATOM 5537 C CA . ILE C 1 194 ? 21.107 1.747 24.419 1.00 77.98 234 ILE C CA 1
ATOM 5538 C C . ILE C 1 194 ? 21.262 2.884 23.413 1.00 78.58 234 ILE C C 1
ATOM 5539 O O . ILE C 1 194 ? 20.490 2.912 22.482 1.00 79.18 234 ILE C O 1
ATOM 5544 N N . ASN C 1 195 ? 22.203 3.805 23.631 1.00 93.15 235 ASN C N 1
ATOM 5545 C CA . ASN C 1 195 ? 22.476 4.928 22.698 1.00 92.77 235 ASN C CA 1
ATOM 5546 C C . ASN C 1 195 ? 23.543 4.439 21.732 1.00 102.28 235 ASN C C 1
ATOM 5547 O O . ASN C 1 195 ? 24.694 4.927 21.797 1.00 116.66 235 ASN C O 1
ATOM 5552 N N . THR C 1 196 ? 23.116 3.527 20.856 1.00 116.51 236 THR C N 1
ATOM 5553 C CA . THR C 1 196 ? 23.927 2.773 19.866 1.00 106.13 236 THR C CA 1
ATOM 5554 C C . THR C 1 196 ? 24.524 3.723 18.829 1.00 105.92 236 THR C C 1
ATOM 5555 O O . THR C 1 196 ? 25.527 3.336 18.220 1.00 107.78 236 THR C O 1
ATOM 5559 N N . ASP C 1 197 ? 23.920 4.908 18.665 1.00 119.96 237 ASP C N 1
ATOM 5560 C CA . ASP C 1 197 ? 23.914 5.725 17.420 1.00 131.33 237 ASP C CA 1
ATOM 5561 C C . ASP C 1 197 ? 25.335 6.174 17.091 1.00 116.13 237 ASP C C 1
ATOM 5562 O O . ASP C 1 197 ? 25.681 6.193 15.904 1.00 105.26 237 ASP C O 1
ATOM 5567 N N . LEU C 1 198 ? 26.106 6.537 18.108 1.00 120.95 238 LEU C N 1
ATOM 5568 C CA . LEU C 1 198 ? 27.356 7.315 17.924 1.00 130.23 238 LEU C CA 1
ATOM 5569 C C . LEU C 1 198 ? 28.418 6.371 17.343 1.00 116.78 238 LEU C C 1
ATOM 5570 O O . LEU C 1 198 ? 29.231 6.830 16.516 1.00 92.11 238 LEU C O 1
ATOM 5575 N N . ASN C 1 199 ? 28.358 5.084 17.698 1.00 108.90 239 ASN C N 1
ATOM 5576 C CA . ASN C 1 199 ? 29.376 4.077 17.307 1.00 105.31 239 ASN C CA 1
ATOM 5577 C C . ASN C 1 199 ? 28.812 3.066 16.311 1.00 108.23 239 ASN C C 1
ATOM 5578 O O . ASN C 1 199 ? 29.439 1.997 16.158 1.00 140.88 239 ASN C O 1
ATOM 5583 N N . HIS C 1 200 ? 27.696 3.399 15.656 1.00 108.32 240 HIS C N 1
ATOM 5584 C CA . HIS C 1 200 ? 27.059 2.603 14.570 1.00 112.83 240 HIS C CA 1
ATOM 5585 C C . HIS C 1 200 ? 26.774 1.189 15.100 1.00 104.58 240 HIS C C 1
ATOM 5586 O O . HIS C 1 200 ? 27.043 0.199 14.377 1.00 111.83 240 HIS C O 1
ATOM 5593 N N . GLY C 1 201 ? 26.238 1.099 16.319 1.00 98.28 241 GLY C N 1
ATOM 5594 C CA . GLY C 1 201 ? 25.722 -0.151 16.904 1.00 92.40 241 GLY C CA 1
ATOM 5595 C C . GLY C 1 201 ? 26.812 -0.894 17.644 1.00 92.78 241 GLY C C 1
ATOM 5596 O O . GLY C 1 201 ? 26.462 -1.758 18.483 1.00 101.02 241 GLY C O 1
ATOM 5597 N N . ARG C 1 202 ? 28.082 -0.569 17.370 1.00 77.06 242 ARG C N 1
ATOM 5598 C CA . ARG C 1 202 ? 29.230 -1.304 17.958 1.00 85.04 242 ARG C CA 1
ATOM 5599 C C . ARG C 1 202 ? 29.306 -0.950 19.442 1.00 86.30 242 ARG C C 1
ATOM 5600 O O . ARG C 1 202 ? 29.002 0.222 19.793 1.00 89.69 242 ARG C O 1
ATOM 5608 N N . TYR C 1 203 ? 29.639 -1.934 20.282 1.00 72.25 243 TYR C N 1
ATOM 5609 C CA . TYR C 1 203 ? 29.878 -1.704 21.719 1.00 63.87 243 TYR C CA 1
ATOM 5610 C C . TYR C 1 203 ? 30.881 -2.699 22.280 1.00 68.06 243 TYR C C 1
ATOM 5611 O O . TYR C 1 203 ? 30.958 -3.800 21.763 1.00 65.69 243 TYR C O 1
ATOM 5620 N N . ASP C 1 204 ? 31.629 -2.305 23.321 1.00 80.65 244 ASP C N 1
ATOM 5621 C CA . ASP C 1 204 ? 32.548 -3.244 24.017 1.00 72.77 244 ASP C CA 1
ATOM 5622 C C . ASP C 1 204 ? 31.655 -4.194 24.797 1.00 70.03 244 ASP C C 1
ATOM 5623 O O . ASP C 1 204 ? 30.922 -3.716 25.692 1.00 79.10 244 ASP C O 1
ATOM 5628 N N . GLY C 1 205 ? 31.655 -5.456 24.389 1.00 64.36 245 GLY C N 1
ATOM 5629 C CA . GLY C 1 205 ? 30.740 -6.467 24.922 1.00 67.29 245 GLY C CA 1
ATOM 5630 C C . GLY C 1 205 ? 31.059 -6.754 26.355 1.00 63.93 245 GLY C C 1
ATOM 5631 O O . GLY C 1 205 ? 30.107 -7.077 27.124 1.00 78.64 245 GLY C O 1
ATOM 5632 N N . TYR C 1 206 ? 32.330 -6.627 26.720 1.00 61.93 246 TYR C N 1
ATOM 5633 C CA . TYR C 1 206 ? 32.762 -7.153 28.030 1.00 63.41 246 TYR C CA 1
ATOM 5634 C C . TYR C 1 206 ? 32.487 -6.046 29.033 1.00 63.87 246 TYR C C 1
ATOM 5635 O O . TYR C 1 206 ? 32.028 -6.363 30.128 1.00 62.13 246 TYR C O 1
ATOM 5644 N N . ALA C 1 207 ? 32.746 -4.793 28.657 1.00 59.97 247 ALA C N 1
ATOM 5645 C CA . ALA C 1 207 ? 32.491 -3.622 29.528 1.00 60.13 247 ALA C CA 1
ATOM 5646 C C . ALA C 1 207 ? 30.987 -3.480 29.727 1.00 58.62 247 ALA C C 1
ATOM 5647 O O . ALA C 1 207 ? 30.563 -2.969 30.762 1.00 73.13 247 ALA C O 1
ATOM 5649 N N . GLY C 1 208 ? 30.211 -3.887 28.739 1.00 66.50 248 GLY C N 1
ATOM 5650 C CA . GLY C 1 208 ? 28.744 -3.926 28.847 1.00 78.71 248 GLY C CA 1
ATOM 5651 C C . GLY C 1 208 ? 28.307 -4.915 29.905 1.00 73.13 248 GLY C C 1
ATOM 5652 O O . GLY C 1 208 ? 27.296 -4.621 30.623 1.00 81.27 248 GLY C O 1
ATOM 5653 N N . ASP C 1 209 ? 29.006 -6.047 29.991 1.00 55.48 249 ASP C N 1
ATOM 5654 C CA . ASP C 1 209 ? 28.723 -7.038 31.062 1.00 61.51 249 ASP C CA 1
ATOM 5655 C C . ASP C 1 209 ? 29.119 -6.482 32.427 1.00 56.99 249 ASP C C 1
ATOM 5656 O O . ASP C 1 209 ? 28.488 -6.820 33.404 1.00 66.43 249 ASP C O 1
ATOM 5661 N N . VAL C 1 210 ? 30.167 -5.692 32.519 1.00 64.59 250 VAL C N 1
ATOM 5662 C CA . VAL C 1 210 ? 30.656 -5.245 33.852 1.00 60.32 250 VAL C CA 1
ATOM 5663 C C . VAL C 1 210 ? 29.733 -4.128 34.351 1.00 60.17 250 VAL C C 1
ATOM 5664 O O . VAL C 1 210 ? 29.568 -4.039 35.573 1.00 54.95 250 VAL C O 1
ATOM 5668 N N . TRP C 1 211 ? 29.065 -3.397 33.450 1.00 61.36 251 TRP C N 1
ATOM 5669 C CA . TRP C 1 211 ? 28.019 -2.413 33.837 1.00 62.21 251 TRP C CA 1
ATOM 5670 C C . TRP C 1 211 ? 26.843 -3.179 34.456 1.00 59.48 251 TRP C C 1
ATOM 5671 O O . TRP C 1 211 ? 26.268 -2.727 35.477 1.00 55.17 251 TRP C O 1
ATOM 5682 N N . SER C 1 212 ? 26.467 -4.280 33.830 1.00 53.11 252 SER C N 1
ATOM 5683 C CA . SER C 1 212 ? 25.240 -5.008 34.211 1.00 62.10 252 SER C CA 1
ATOM 5684 C C . SER C 1 212 ? 25.485 -5.552 35.619 1.00 64.77 252 SER C C 1
ATOM 5685 O O . SER C 1 212 ? 24.547 -5.565 36.462 1.00 66.48 252 SER C O 1
ATOM 5688 N N . LEU C 1 213 ? 26.727 -5.968 35.862 1.00 63.22 253 LEU C N 1
ATOM 5689 C CA . LEU C 1 213 ? 27.171 -6.561 37.147 1.00 61.61 253 LEU C CA 1
ATOM 5690 C C . LEU C 1 213 ? 27.134 -5.507 38.235 1.00 58.94 253 LEU C C 1
ATOM 5691 O O . LEU C 1 213 ? 26.725 -5.826 39.344 1.00 51.95 253 LEU C O 1
ATOM 5696 N N . GLY C 1 214 ? 27.558 -4.294 37.879 1.00 65.33 254 GLY C N 1
ATOM 5697 C CA . GLY C 1 214 ? 27.604 -3.129 38.783 1.00 62.72 254 GLY C CA 1
ATOM 5698 C C . GLY C 1 214 ? 26.210 -2.687 39.146 1.00 61.41 254 GLY C C 1
ATOM 5699 O O . GLY C 1 214 ? 25.920 -2.405 40.353 1.00 56.04 254 GLY C O 1
ATOM 5700 N N . VAL C 1 215 ? 25.345 -2.651 38.143 1.00 57.63 255 VAL C N 1
ATOM 5701 C CA . VAL C 1 215 ? 23.914 -2.359 38.406 1.00 56.26 255 VAL C CA 1
ATOM 5702 C C . VAL C 1 215 ? 23.387 -3.481 39.321 1.00 58.96 255 VAL C C 1
ATOM 5703 O O . VAL C 1 215 ? 22.704 -3.167 40.325 1.00 67.15 255 VAL C O 1
ATOM 5707 N N . SER C 1 216 ? 23.718 -4.739 39.046 1.00 47.34 256 SER C N 1
ATOM 5708 C CA . SER C 1 216 ? 23.151 -5.877 39.805 1.00 53.45 256 SER C CA 1
ATOM 5709 C C . SER C 1 216 ? 23.599 -5.876 41.278 1.00 62.35 256 SER C C 1
ATOM 5710 O O . SER C 1 216 ? 22.771 -6.159 42.188 1.00 71.75 256 SER C O 1
ATOM 5713 N N . ILE C 1 217 ? 24.882 -5.664 41.523 1.00 68.36 257 ILE C N 1
ATOM 5714 C CA . ILE C 1 217 ? 25.449 -5.706 42.894 1.00 64.94 257 ILE C CA 1
ATOM 5715 C C . ILE C 1 217 ? 24.851 -4.513 43.661 1.00 69.74 257 ILE C C 1
ATOM 5716 O O . ILE C 1 217 ? 24.487 -4.713 44.829 1.00 72.34 257 ILE C O 1
ATOM 5721 N N . LEU C 1 218 ? 24.700 -3.331 43.043 1.00 65.93 258 LEU C N 1
ATOM 5722 C CA . LEU C 1 218 ? 24.079 -2.157 43.728 1.00 64.40 258 LEU C CA 1
ATOM 5723 C C . LEU C 1 218 ? 22.572 -2.420 43.955 1.00 70.99 258 LEU C C 1
ATOM 5724 O O . LEU C 1 218 ? 22.015 -1.995 44.972 1.00 62.91 258 LEU C O 1
ATOM 5729 N N . GLU C 1 219 ? 21.907 -3.162 43.079 1.00 75.60 259 GLU C N 1
ATOM 5730 C CA . GLU C 1 219 ? 20.479 -3.473 43.301 1.00 75.81 259 GLU C CA 1
ATOM 5731 C C . GLU C 1 219 ? 20.384 -4.432 44.504 1.00 72.69 259 GLU C C 1
ATOM 5732 O O . GLU C 1 219 ? 19.345 -4.432 45.220 1.00 90.96 259 GLU C O 1
ATOM 5738 N N . PHE C 1 220 ? 21.412 -5.235 44.741 1.00 65.27 260 PHE C N 1
ATOM 5739 C CA . PHE C 1 220 ? 21.446 -6.110 45.936 1.00 72.12 260 PHE C CA 1
ATOM 5740 C C . PHE C 1 220 ? 21.605 -5.262 47.203 1.00 72.49 260 PHE C C 1
ATOM 5741 O O . PHE C 1 220 ? 20.961 -5.573 48.228 1.00 73.72 260 PHE C O 1
ATOM 5749 N N . TYR C 1 221 ? 22.474 -4.252 47.163 1.00 69.56 261 TYR C N 1
ATOM 5750 C CA . TYR C 1 221 ? 22.840 -3.462 48.363 1.00 65.62 261 TYR C CA 1
ATOM 5751 C C . TYR C 1 221 ? 21.672 -2.578 48.742 1.00 70.84 261 TYR C C 1
ATOM 5752 O O . TYR C 1 221 ? 21.379 -2.447 49.942 1.00 86.70 261 TYR C O 1
ATOM 5761 N N . LEU C 1 222 ? 21.025 -1.986 47.742 1.00 67.10 262 LEU C N 1
ATOM 5762 C CA . LEU C 1 222 ? 19.932 -1.022 48.024 1.00 64.30 262 LEU C CA 1
ATOM 5763 C C . LEU C 1 222 ? 18.631 -1.789 48.254 1.00 61.77 262 LEU C C 1
ATOM 5764 O O . LEU C 1 222 ? 17.752 -1.250 48.907 1.00 92.47 262 LEU C O 1
ATOM 5769 N N . GLY C 1 223 ? 18.447 -2.934 47.626 1.00 72.69 263 GLY C N 1
ATOM 5770 C CA . GLY C 1 223 ? 17.159 -3.647 47.680 1.00 78.81 263 GLY C CA 1
ATOM 5771 C C . GLY C 1 223 ? 16.161 -3.048 46.706 1.00 82.71 263 GLY C C 1
ATOM 5772 O O . GLY C 1 223 ? 14.979 -3.403 46.801 1.00 100.78 263 GLY C O 1
ATOM 5773 N N . ARG C 1 224 ? 16.614 -2.199 45.781 1.00 75.36 264 ARG C N 1
ATOM 5774 C CA . ARG C 1 224 ? 15.747 -1.588 44.743 1.00 75.52 264 ARG C CA 1
ATOM 5775 C C . ARG C 1 224 ? 16.519 -1.443 43.426 1.00 80.00 264 ARG C C 1
ATOM 5776 O O . ARG C 1 224 ? 17.761 -1.345 43.464 1.00 77.40 264 ARG C O 1
ATOM 5784 N N . PHE C 1 225 ? 15.831 -1.347 42.289 1.00 80.51 265 PHE C N 1
ATOM 5785 C CA . PHE C 1 225 ? 16.484 -0.965 41.004 1.00 78.37 265 PHE C CA 1
ATOM 5786 C C . PHE C 1 225 ? 17.180 0.386 41.204 1.00 67.44 265 PHE C C 1
ATOM 5787 O O . PHE C 1 225 ? 16.523 1.332 41.619 1.00 77.37 265 PHE C O 1
ATOM 5795 N N . PRO C 1 226 ? 18.512 0.543 41.014 1.00 70.77 266 PRO C N 1
ATOM 5796 C CA . PRO C 1 226 ? 19.208 1.760 41.463 1.00 71.66 266 PRO C CA 1
ATOM 5797 C C . PRO C 1 226 ? 18.910 3.044 40.688 1.00 84.47 266 PRO C C 1
ATOM 5798 O O . PRO C 1 226 ? 19.271 4.089 41.151 1.00 87.51 266 PRO C O 1
ATOM 5802 N N . PHE C 1 227 ? 18.213 2.933 39.564 1.00 103.48 267 PHE C N 1
ATOM 5803 C CA . PHE C 1 227 ? 17.828 4.090 38.730 1.00 95.92 267 PHE C CA 1
ATOM 5804 C C . PHE C 1 227 ? 16.522 4.682 39.242 1.00 104.67 267 PHE C C 1
ATOM 5805 O O . PHE C 1 227 ? 15.878 4.076 40.115 1.00 91.55 267 PHE C O 1
ATOM 5813 N N . ALA C 1 228 ? 16.156 5.825 38.655 1.00 126.30 268 ALA C N 1
ATOM 5814 C CA . ALA C 1 228 ? 14.965 6.657 38.959 1.00 117.38 268 ALA C CA 1
ATOM 5815 C C . ALA C 1 228 ? 13.653 5.954 38.576 1.00 108.58 268 ALA C C 1
ATOM 5816 O O . ALA C 1 228 ? 12.615 6.401 39.049 1.00 129.61 268 ALA C O 1
ATOM 5818 N N . VAL C 1 229 ? 13.669 4.882 37.794 1.00 96.58 269 VAL C N 1
ATOM 5819 C CA . VAL C 1 229 ? 12.455 4.449 37.049 1.00 97.44 269 VAL C CA 1
ATOM 5820 C C . VAL C 1 229 ? 12.123 3.027 37.408 1.00 93.96 269 VAL C C 1
ATOM 5821 O O . VAL C 1 229 ? 12.976 2.347 37.965 1.00 115.01 269 VAL C O 1
ATOM 5825 N N . SER C 1 230 ? 10.904 2.630 37.083 1.00 101.98 270 SER C N 1
ATOM 5826 C CA . SER C 1 230 ? 10.460 1.228 37.189 1.00 111.15 270 SER C CA 1
ATOM 5827 C C . SER C 1 230 ? 11.116 0.529 36.029 1.00 109.36 270 SER C C 1
ATOM 5828 O O . SER C 1 230 ? 10.961 1.029 34.911 1.00 104.56 270 SER C O 1
ATOM 5831 N N . ARG C 1 231 ? 11.825 -0.557 36.302 1.00 118.49 271 ARG C N 1
ATOM 5832 C CA . ARG C 1 231 ? 12.575 -1.268 35.246 1.00 108.00 271 ARG C CA 1
ATOM 5833 C C . ARG C 1 231 ? 11.574 -1.860 34.245 1.00 102.87 271 ARG C C 1
ATOM 5834 O O . ARG C 1 231 ? 11.975 -2.106 33.082 1.00 98.84 271 ARG C O 1
ATOM 5842 N N . GLN C 1 232 ? 10.303 -1.996 34.632 1.00 105.57 272 GLN C N 1
ATOM 5843 C CA . GLN C 1 232 ? 9.251 -2.480 33.704 1.00 122.53 272 GLN C CA 1
ATOM 5844 C C . GLN C 1 232 ? 8.749 -1.309 32.836 1.00 109.27 272 GLN C C 1
ATOM 5845 O O . GLN C 1 232 ? 7.926 -1.566 31.932 1.00 83.09 272 GLN C O 1
ATOM 5851 N N . GLY C 1 233 ? 9.320 -0.109 33.001 1.00 100.84 273 GLY C N 1
ATOM 5852 C CA . GLY C 1 233 ? 8.844 1.146 32.387 1.00 102.04 273 GLY C CA 1
ATOM 5853 C C . GLY C 1 233 ? 9.182 1.292 30.915 1.00 101.81 273 GLY C C 1
ATOM 5854 O O . GLY C 1 233 ? 9.776 0.372 30.346 1.00 100.87 273 GLY C O 1
ATOM 5855 N N . ASP C 1 234 ? 8.818 2.446 30.339 1.00 118.31 274 ASP C N 1
ATOM 5856 C CA . ASP C 1 234 ? 8.948 2.793 28.899 1.00 116.51 274 ASP C CA 1
ATOM 5857 C C . ASP C 1 234 ? 10.431 2.866 28.507 1.00 103.25 274 ASP C C 1
ATOM 5858 O O . ASP C 1 234 ? 11.271 3.108 29.394 1.00 98.83 274 ASP C O 1
ATOM 5863 N N . TRP C 1 235 ? 10.729 2.658 27.219 1.00 92.54 275 TRP C N 1
ATOM 5864 C CA . TRP C 1 235 ? 12.091 2.796 26.629 1.00 86.72 275 TRP C CA 1
ATOM 5865 C C . TRP C 1 235 ? 12.661 4.186 26.902 1.00 79.71 275 TRP C C 1
ATOM 5866 O O . TRP C 1 235 ? 13.817 4.259 27.321 1.00 104.30 275 TRP C O 1
ATOM 5877 N N . ALA C 1 236 ? 11.942 5.240 26.535 1.00 98.58 276 ALA C N 1
ATOM 5878 C CA . ALA C 1 236 ? 12.420 6.639 26.629 1.00 114.21 276 ALA C CA 1
ATOM 5879 C C . ALA C 1 236 ? 12.616 6.978 28.105 1.00 110.84 276 ALA C C 1
ATOM 5880 O O . ALA C 1 236 ? 13.578 7.710 28.415 1.00 88.60 276 ALA C O 1
ATOM 5882 N N . SER C 1 237 ? 11.769 6.413 28.971 1.00 99.47 277 SER C N 1
ATOM 5883 C CA . SER C 1 237 ? 11.851 6.625 30.432 1.00 102.28 277 SER C CA 1
ATOM 5884 C C . SER C 1 237 ? 13.132 5.999 31.007 1.00 103.03 277 SER C C 1
ATOM 5885 O O . SER C 1 237 ? 13.820 6.690 31.771 1.00 101.15 277 SER C O 1
ATOM 5888 N N . LEU C 1 238 ? 13.461 4.753 30.643 1.00 105.87 278 LEU C N 1
ATOM 5889 C CA . LEU C 1 238 ? 14.730 4.072 31.051 1.00 82.93 278 LEU C CA 1
ATOM 5890 C C . LEU C 1 238 ? 15.931 4.768 30.419 1.00 84.59 278 LEU C C 1
ATOM 5891 O O . LEU C 1 238 ? 17.002 4.668 31.005 1.00 98.72 278 LEU C O 1
ATOM 5896 N N . MET C 1 239 ? 15.787 5.337 29.223 1.00 90.28 279 MET C N 1
ATOM 5897 C CA . MET C 1 239 ? 16.921 5.843 28.407 1.00 90.72 279 MET C CA 1
ATOM 5898 C C . MET C 1 239 ? 17.504 7.073 29.100 1.00 94.33 279 MET C C 1
ATOM 5899 O O . MET C 1 239 ? 18.729 7.164 29.213 1.00 104.41 279 MET C O 1
ATOM 5904 N N . CYS C 1 240 ? 16.643 7.963 29.588 1.00 105.59 280 CYS C N 1
ATOM 5905 C CA . CYS C 1 240 ? 17.054 9.214 30.272 1.00 103.17 280 CYS C CA 1
ATOM 5906 C C . CYS C 1 240 ? 17.694 8.876 31.613 1.00 90.16 280 CYS C C 1
ATOM 5907 O O . CYS C 1 240 ? 18.598 9.606 32.041 1.00 98.84 280 CYS C O 1
ATOM 5910 N N . ALA C 1 241 ? 17.214 7.829 32.269 1.00 81.67 281 ALA C N 1
ATOM 5911 C CA . ALA C 1 241 ? 17.766 7.370 33.562 1.00 91.71 281 ALA C CA 1
ATOM 5912 C C . ALA C 1 241 ? 19.196 6.877 33.329 1.00 92.98 281 ALA C C 1
ATOM 5913 O O . ALA C 1 241 ? 20.092 7.227 34.101 1.00 88.92 281 ALA C O 1
ATOM 5915 N N . ILE C 1 242 ? 19.408 6.101 32.273 1.00 95.40 282 ILE C N 1
ATOM 5916 C CA . ILE C 1 242 ? 20.685 5.368 32.089 1.00 79.66 282 ILE C CA 1
ATOM 5917 C C . ILE C 1 242 ? 21.667 6.256 31.333 1.00 73.36 282 ILE C C 1
ATOM 5918 O O . ILE C 1 242 ? 22.767 6.502 31.846 1.00 72.96 282 ILE C O 1
ATOM 5923 N N . CYS C 1 243 ? 21.277 6.725 30.160 1.00 74.08 283 CYS C N 1
ATOM 5924 C CA . CYS C 1 243 ? 22.206 7.403 29.228 1.00 77.48 283 CYS C CA 1
ATOM 5925 C C . CYS C 1 243 ? 22.320 8.867 29.638 1.00 74.71 283 CYS C C 1
ATOM 5926 O O . CYS C 1 243 ? 23.440 9.410 29.594 1.00 71.28 283 CYS C O 1
ATOM 5929 N N . MET C 1 244 ? 21.203 9.506 29.971 1.00 81.62 284 MET C N 1
ATOM 5930 C CA . MET C 1 244 ? 21.161 10.990 29.982 1.00 92.80 284 MET C CA 1
ATOM 5931 C C . MET C 1 244 ? 21.381 11.513 31.398 1.00 92.06 284 MET C C 1
ATOM 5932 O O . MET C 1 244 ? 21.652 12.703 31.524 1.00 95.90 284 MET C O 1
ATOM 5937 N N . SER C 1 245 ? 21.365 10.658 32.414 1.00 94.25 285 SER C N 1
ATOM 5938 C CA . SER C 1 245 ? 21.731 11.097 33.781 1.00 104.16 285 SER C CA 1
ATOM 5939 C C . SER C 1 245 ? 23.138 10.616 34.179 1.00 88.25 285 SER C C 1
ATOM 5940 O O . SER C 1 245 ? 23.793 9.918 33.439 1.00 76.40 285 SER C O 1
ATOM 5943 N N . GLN C 1 246 ? 23.615 11.084 35.317 1.00 100.33 286 GLN C N 1
ATOM 5944 C CA . GLN C 1 246 ? 24.899 10.672 35.920 1.00 92.12 286 GLN C CA 1
ATOM 5945 C C . GLN C 1 246 ? 24.725 9.212 36.336 1.00 94.18 286 GLN C C 1
ATOM 5946 O O . GLN C 1 246 ? 23.629 8.824 36.753 1.00 104.84 286 GLN C O 1
ATOM 5952 N N . PRO C 1 247 ? 25.748 8.339 36.161 1.00 85.00 287 PRO C N 1
ATOM 5953 C CA . PRO C 1 247 ? 25.639 6.931 36.537 1.00 78.71 287 PRO C CA 1
ATOM 5954 C C . PRO C 1 247 ? 25.525 6.821 38.044 1.00 75.22 287 PRO C C 1
ATOM 5955 O O . PRO C 1 247 ? 26.144 7.622 38.748 1.00 86.10 287 PRO C O 1
ATOM 5959 N N . PRO C 1 248 ? 24.700 5.879 38.559 1.00 67.67 288 PRO C N 1
ATOM 5960 C CA . PRO C 1 248 ? 24.346 5.842 39.968 1.00 74.68 288 PRO C CA 1
ATOM 5961 C C . PRO C 1 248 ? 25.551 5.484 40.846 1.00 82.12 288 PRO C C 1
ATOM 5962 O O . PRO C 1 248 ? 26.530 4.850 40.392 1.00 71.62 288 PRO C O 1
ATOM 5966 N N . GLU C 1 249 ? 25.444 5.928 42.095 1.00 79.18 289 GLU C N 1
ATOM 5967 C CA . GLU C 1 249 ? 26.522 5.849 43.098 1.00 74.39 289 GLU C CA 1
ATOM 5968 C C . GLU C 1 249 ? 26.056 5.004 44.277 1.00 68.87 289 GLU C C 1
ATOM 5969 O O . GLU C 1 249 ? 24.862 4.827 44.493 1.00 77.81 289 GLU C O 1
ATOM 5975 N N . ALA C 1 250 ? 26.991 4.441 45.011 1.00 77.55 290 ALA C N 1
ATOM 5976 C CA . ALA C 1 250 ? 26.663 3.790 46.286 1.00 74.04 290 ALA C CA 1
ATOM 5977 C C . ALA C 1 250 ? 26.403 4.908 47.280 1.00 79.93 290 ALA C C 1
ATOM 5978 O O . ALA C 1 250 ? 27.020 5.967 47.223 1.00 83.94 290 ALA C O 1
ATOM 5980 N N . PRO C 1 251 ? 25.477 4.716 48.223 1.00 79.95 291 PRO C N 1
ATOM 5981 C CA . PRO C 1 251 ? 25.197 5.762 49.200 1.00 84.15 291 PRO C CA 1
ATOM 5982 C C . PRO C 1 251 ? 26.379 5.912 50.160 1.00 74.63 291 PRO C C 1
ATOM 5983 O O . PRO C 1 251 ? 27.121 4.988 50.305 1.00 75.83 291 PRO C O 1
ATOM 5987 N N . ALA C 1 252 ? 26.557 7.087 50.757 1.00 80.81 292 ALA C N 1
ATOM 5988 C CA . ALA C 1 252 ? 27.831 7.443 51.426 1.00 87.10 292 ALA C CA 1
ATOM 5989 C C . ALA C 1 252 ? 27.910 6.780 52.801 1.00 80.13 292 ALA C C 1
ATOM 5990 O O . ALA C 1 252 ? 29.010 6.767 53.347 1.00 80.04 292 ALA C O 1
ATOM 5992 N N . THR C 1 253 ? 26.806 6.182 53.251 1.00 82.76 293 THR C N 1
ATOM 5993 C CA . THR C 1 253 ? 26.680 5.310 54.450 1.00 95.14 293 THR C CA 1
ATOM 5994 C C . THR C 1 253 ? 27.331 3.938 54.217 1.00 88.04 293 THR C C 1
ATOM 5995 O O . THR C 1 253 ? 27.482 3.171 55.198 1.00 94.10 293 THR C O 1
ATOM 5999 N N . ALA C 1 254 ? 27.612 3.594 52.959 1.00 81.78 294 ALA C N 1
ATOM 6000 C CA . ALA C 1 254 ? 28.403 2.401 52.590 1.00 79.68 294 ALA C CA 1
ATOM 6001 C C . ALA C 1 254 ? 29.887 2.706 52.794 1.00 80.47 294 ALA C C 1
ATOM 6002 O O . ALA C 1 254 ? 30.289 3.912 52.820 1.00 69.19 294 ALA C O 1
ATOM 6004 N N . SER C 1 255 ? 30.668 1.629 52.876 1.00 68.35 295 SER C N 1
ATOM 6005 C CA . SER C 1 255 ? 32.128 1.691 53.084 1.00 74.73 295 SER C CA 1
ATOM 6006 C C . SER C 1 255 ? 32.803 2.317 51.872 1.00 75.31 295 SER C C 1
ATOM 6007 O O . SER C 1 255 ? 32.191 2.404 50.803 1.00 90.92 295 SER C O 1
ATOM 6010 N N . GLN C 1 256 ? 34.060 2.682 52.049 1.00 74.24 296 GLN C N 1
ATOM 6011 C CA . GLN C 1 256 ? 34.807 3.447 51.034 1.00 82.34 296 GLN C CA 1
ATOM 6012 C C . GLN C 1 256 ? 35.137 2.435 49.946 1.00 72.86 296 GLN C C 1
ATOM 6013 O O . GLN C 1 256 ? 35.272 2.848 48.794 1.00 89.73 296 GLN C O 1
ATOM 6019 N N . GLU C 1 257 ? 35.265 1.158 50.299 1.00 74.44 297 GLU C N 1
ATOM 6020 C CA . GLU C 1 257 ? 35.716 0.126 49.327 1.00 85.45 297 GLU C CA 1
ATOM 6021 C C . GLU C 1 257 ? 34.532 -0.198 48.420 1.00 77.12 297 GLU C C 1
ATOM 6022 O O . GLU C 1 257 ? 34.751 -0.329 47.210 1.00 65.80 297 GLU C O 1
ATOM 6028 N N . PHE C 1 258 ? 33.324 -0.294 48.984 1.00 75.92 298 PHE C N 1
ATOM 6029 C CA . PHE C 1 258 ? 32.107 -0.632 48.207 1.00 70.59 298 PHE C CA 1
ATOM 6030 C C . PHE C 1 258 ? 31.685 0.549 47.333 1.00 67.87 298 PHE C C 1
ATOM 6031 O O . PHE C 1 258 ? 31.221 0.289 46.226 1.00 78.84 298 PHE C O 1
ATOM 6039 N N . ARG C 1 259 ? 31.844 1.786 47.800 1.00 71.65 299 ARG C N 1
ATOM 6040 C CA . ARG C 1 259 ? 31.540 3.006 47.001 1.00 80.08 299 ARG C CA 1
ATOM 6041 C C . ARG C 1 259 ? 32.447 2.993 45.767 1.00 75.37 299 ARG C C 1
ATOM 6042 O O . ARG C 1 259 ? 31.953 3.221 44.633 1.00 78.68 299 ARG C O 1
ATOM 6050 N N . HIS C 1 260 ? 33.737 2.774 45.986 1.00 76.78 300 HIS C N 1
ATOM 6051 C CA . HIS C 1 260 ? 34.751 2.782 44.901 1.00 75.36 300 HIS C CA 1
ATOM 6052 C C . HIS C 1 260 ? 34.519 1.576 43.993 1.00 74.42 300 HIS C C 1
ATOM 6053 O O . HIS C 1 260 ? 34.863 1.682 42.820 1.00 83.11 300 HIS C O 1
ATOM 6060 N N . PHE C 1 261 ? 33.947 0.479 44.490 1.00 62.73 301 PHE C N 1
ATOM 6061 C CA . PHE C 1 261 ? 33.735 -0.717 43.635 1.00 63.33 301 PHE C CA 1
ATOM 6062 C C . PHE C 1 261 ? 32.571 -0.437 42.654 1.00 64.63 301 PHE C C 1
ATOM 6063 O O . PHE C 1 261 ? 32.646 -0.852 41.500 1.00 71.51 301 PHE C O 1
ATOM 6071 N N . VAL C 1 262 ? 31.512 0.263 43.031 1.00 57.65 302 VAL C N 1
ATOM 6072 C CA . VAL C 1 262 ? 30.423 0.467 42.047 1.00 60.04 302 VAL C CA 1
ATOM 6073 C C . VAL C 1 262 ? 30.888 1.551 41.065 1.00 59.50 302 VAL C C 1
ATOM 6074 O O . VAL C 1 262 ? 30.493 1.477 39.895 1.00 69.62 302 VAL C O 1
ATOM 6078 N N . SER C 1 263 ? 31.754 2.479 41.461 1.00 63.58 303 SER C N 1
ATOM 6079 C CA . SER C 1 263 ? 32.272 3.501 40.501 1.00 70.72 303 SER C CA 1
ATOM 6080 C C . SER C 1 263 ? 33.336 2.883 39.591 1.00 68.96 303 SER C C 1
ATOM 6081 O O . SER C 1 263 ? 33.637 3.490 38.554 1.00 65.43 303 SER C O 1
ATOM 6084 N N . CYS C 1 264 ? 33.879 1.724 39.952 1.00 70.09 304 CYS C N 1
ATOM 6085 C CA . CYS C 1 264 ? 34.776 0.961 39.051 1.00 71.35 304 CYS C CA 1
ATOM 6086 C C . CYS C 1 264 ? 33.961 0.183 38.021 1.00 72.54 304 CYS C C 1
ATOM 6087 O O . CYS C 1 264 ? 34.529 -0.209 37.012 1.00 84.23 304 CYS C O 1
ATOM 6090 N N . CYS C 1 265 ? 32.685 -0.060 38.282 1.00 67.49 305 CYS C N 1
ATOM 6091 C CA . CYS C 1 265 ? 31.810 -0.818 37.363 1.00 58.95 305 CYS C CA 1
ATOM 6092 C C . CYS C 1 265 ? 30.941 0.150 36.578 1.00 63.92 305 CYS C C 1
ATOM 6093 O O . CYS C 1 265 ? 30.526 -0.191 35.466 1.00 70.96 305 CYS C O 1
ATOM 6096 N N . LEU C 1 266 ? 30.566 1.273 37.173 1.00 66.54 306 LEU C N 1
ATOM 6097 C CA . LEU C 1 266 ? 29.539 2.137 36.547 1.00 67.96 306 LEU C CA 1
ATOM 6098 C C . LEU C 1 266 ? 30.247 3.386 36.083 1.00 74.82 306 LEU C C 1
ATOM 6099 O O . LEU C 1 266 ? 29.840 4.470 36.491 1.00 98.16 306 LEU C O 1
ATOM 6104 N N . GLN C 1 267 ? 31.268 3.244 35.259 1.00 76.80 307 GLN C N 1
ATOM 6105 C CA . GLN C 1 267 ? 31.764 4.436 34.535 1.00 78.54 307 GLN C CA 1
ATOM 6106 C C . GLN C 1 267 ? 30.920 4.575 33.287 1.00 84.96 307 GLN C C 1
ATOM 6107 O O . GLN C 1 267 ? 30.545 3.557 32.696 1.00 81.05 307 GLN C O 1
ATOM 6113 N N . SER C 1 268 ? 30.563 5.795 32.939 1.00 99.68 308 SER C N 1
ATOM 6114 C CA . SER C 1 268 ? 29.696 6.004 31.763 1.00 98.53 308 SER C CA 1
ATOM 6115 C C . SER C 1 268 ? 30.581 5.812 30.535 1.00 86.40 308 SER C C 1
ATOM 6116 O O . SER C 1 268 ? 30.172 5.039 29.618 1.00 80.25 308 SER C O 1
ATOM 6119 N N . ASP C 1 269 ? 31.797 6.356 30.583 1.00 82.77 309 ASP C N 1
ATOM 6120 C CA . ASP C 1 269 ? 32.789 6.163 29.491 1.00 86.95 309 ASP C CA 1
ATOM 6121 C C . ASP C 1 269 ? 33.379 4.768 29.642 1.00 66.86 309 ASP C C 1
ATOM 6122 O O . ASP C 1 269 ? 34.054 4.505 30.617 1.00 82.57 309 ASP C O 1
ATOM 6127 N N . PRO C 1 270 ? 33.129 3.826 28.708 1.00 59.66 310 PRO C N 1
ATOM 6128 C CA . PRO C 1 270 ? 33.366 2.408 28.940 1.00 57.79 310 PRO C CA 1
ATOM 6129 C C . PRO C 1 270 ? 34.794 1.920 29.137 1.00 59.65 310 PRO C C 1
ATOM 6130 O O . PRO C 1 270 ? 34.984 0.936 29.838 1.00 68.95 310 PRO C O 1
ATOM 6134 N N . PRO C 1 271 ? 35.859 2.470 28.530 1.00 60.08 311 PRO C N 1
ATOM 6135 C CA . PRO C 1 271 ? 37.182 2.009 28.912 1.00 66.07 311 PRO C CA 1
ATOM 6136 C C . PRO C 1 271 ? 37.663 2.426 30.290 1.00 64.95 311 PRO C C 1
ATOM 6137 O O . PRO C 1 271 ? 38.709 1.955 30.694 1.00 62.25 311 PRO C O 1
ATOM 6141 N N . LYS C 1 272 ? 36.929 3.304 30.954 1.00 68.29 312 LYS C N 1
ATOM 6142 C CA . LYS C 1 272 ? 37.290 3.663 32.342 1.00 81.19 312 LYS C CA 1
ATOM 6143 C C . LYS C 1 272 ? 36.869 2.500 33.245 1.00 76.00 312 LYS C C 1
ATOM 6144 O O . LYS C 1 272 ? 37.504 2.334 34.317 1.00 83.40 312 LYS C O 1
ATOM 6150 N N . ARG C 1 273 ? 35.875 1.715 32.812 1.00 63.27 313 ARG C N 1
ATOM 6151 C CA . ARG C 1 273 ? 35.367 0.565 33.611 1.00 60.48 313 ARG C CA 1
ATOM 6152 C C . ARG C 1 273 ? 36.482 -0.478 33.711 1.00 57.39 313 ARG C C 1
ATOM 6153 O O . ARG C 1 273 ? 37.228 -0.691 32.728 1.00 65.52 313 ARG C O 1
ATOM 6161 N N . TRP C 1 274 ? 36.590 -1.105 34.862 1.00 52.15 314 TRP C N 1
ATOM 6162 C CA . TRP C 1 274 ? 37.578 -2.180 35.108 1.00 57.87 314 TRP C CA 1
ATOM 6163 C C . TRP C 1 274 ? 37.124 -3.438 34.368 1.00 63.38 314 TRP C C 1
ATOM 6164 O O . TRP C 1 274 ? 35.928 -3.580 34.074 1.00 61.55 314 TRP C O 1
ATOM 6175 N N . SER C 1 275 ? 38.046 -4.348 34.106 1.00 69.25 315 SER C N 1
ATOM 6176 C CA . SER C 1 275 ? 37.723 -5.672 33.538 1.00 67.03 315 SER C CA 1
ATOM 6177 C C . SER C 1 275 ? 37.167 -6.563 34.653 1.00 63.82 315 SER C C 1
ATOM 6178 O O . SER C 1 275 ? 37.129 -6.181 35.830 1.00 58.76 315 SER C O 1
ATOM 6181 N N . ALA C 1 276 ? 36.732 -7.754 34.322 1.00 61.88 316 ALA C N 1
ATOM 6182 C CA . ALA C 1 276 ? 36.191 -8.611 35.381 1.00 63.00 316 ALA C CA 1
ATOM 6183 C C . ALA C 1 276 ? 37.376 -9.149 36.180 1.00 67.30 316 ALA C C 1
ATOM 6184 O O . ALA C 1 276 ? 37.232 -9.349 37.398 1.00 73.96 316 ALA C O 1
ATOM 6186 N N . GLN C 1 277 ? 38.509 -9.366 35.504 1.00 82.33 317 GLN C N 1
ATOM 6187 C CA . GLN C 1 277 ? 39.719 -9.998 36.091 1.00 76.72 317 GLN C CA 1
ATOM 6188 C C . GLN C 1 277 ? 40.281 -9.044 37.151 1.00 75.70 317 GLN C C 1
ATOM 6189 O O . GLN C 1 277 ? 40.646 -9.502 38.282 1.00 79.13 317 GLN C O 1
ATOM 6195 N N . GLN C 1 278 ? 40.276 -7.752 36.814 1.00 64.55 318 GLN C N 1
ATOM 6196 C CA . GLN C 1 278 ? 40.814 -6.663 37.663 1.00 60.63 318 GLN C CA 1
ATOM 6197 C C . GLN C 1 278 ? 39.964 -6.523 38.911 1.00 58.04 318 GLN C C 1
ATOM 6198 O O . GLN C 1 278 ? 40.536 -6.292 39.953 1.00 63.70 318 GLN C O 1
ATOM 6204 N N . LEU C 1 279 ? 38.649 -6.624 38.787 1.00 63.05 319 LEU C N 1
ATOM 6205 C CA . LEU C 1 279 ? 37.733 -6.427 39.929 1.00 59.81 319 LEU C CA 1
ATOM 6206 C C . LEU C 1 279 ? 37.950 -7.538 40.958 1.00 69.63 319 LEU C C 1
ATOM 6207 O O . LEU C 1 279 ? 37.584 -7.329 42.131 1.00 62.69 319 LEU C O 1
ATOM 6212 N N . LEU C 1 280 ? 38.459 -8.700 40.553 1.00 68.81 320 LEU C N 1
ATOM 6213 C CA . LEU C 1 280 ? 38.654 -9.801 41.521 1.00 72.15 320 LEU C CA 1
ATOM 6214 C C . LEU C 1 280 ? 39.706 -9.438 42.572 1.00 81.78 320 LEU C C 1
ATOM 6215 O O . LEU C 1 280 ? 39.702 -10.110 43.632 1.00 75.28 320 LEU C O 1
ATOM 6220 N N . GLN C 1 281 ? 40.594 -8.483 42.244 1.00 77.51 321 GLN C N 1
ATOM 6221 C CA . GLN C 1 281 ? 41.662 -7.940 43.118 1.00 60.91 321 GLN C CA 1
ATOM 6222 C C . GLN C 1 281 ? 41.246 -6.562 43.621 1.00 61.21 321 GLN C C 1
ATOM 6223 O O . GLN C 1 281 ? 42.093 -5.798 44.112 1.00 56.83 321 GLN C O 1
ATOM 6229 N N . HIS C 1 282 ? 39.969 -6.214 43.516 1.00 65.99 322 HIS C N 1
ATOM 6230 C CA . HIS C 1 282 ? 39.485 -4.948 44.123 1.00 60.50 322 HIS C CA 1
ATOM 6231 C C . HIS C 1 282 ? 39.261 -5.199 45.599 1.00 57.33 322 HIS C C 1
ATOM 6232 O O . HIS C 1 282 ? 38.740 -6.245 45.977 1.00 57.11 322 HIS C O 1
ATOM 6239 N N . PRO C 1 283 ? 39.678 -4.275 46.478 1.00 61.43 323 PRO C N 1
ATOM 6240 C CA . PRO C 1 283 ? 39.614 -4.532 47.915 1.00 67.54 323 PRO C CA 1
ATOM 6241 C C . PRO C 1 283 ? 38.230 -4.915 48.488 1.00 68.24 323 PRO C C 1
ATOM 6242 O O . PRO C 1 283 ? 38.179 -5.579 49.528 1.00 80.35 323 PRO C O 1
ATOM 6246 N N . PHE C 1 284 ? 37.144 -4.415 47.894 1.00 62.34 324 PHE C N 1
ATOM 6247 C CA . PHE C 1 284 ? 35.779 -4.816 48.279 1.00 58.10 324 PHE C CA 1
ATOM 6248 C C . PHE C 1 284 ? 35.619 -6.327 48.045 1.00 61.19 324 PHE C C 1
ATOM 6249 O O . PHE C 1 284 ? 34.946 -6.976 48.852 1.00 60.33 324 PHE C O 1
ATOM 6257 N N . ILE C 1 285 ? 36.243 -6.889 47.010 1.00 63.02 325 ILE C N 1
ATOM 6258 C CA . ILE C 1 285 ? 36.086 -8.326 46.657 1.00 61.63 325 ILE C CA 1
ATOM 6259 C C . ILE C 1 285 ? 37.093 -9.152 47.438 1.00 67.42 325 ILE C C 1
ATOM 6260 O O . ILE C 1 285 ? 36.819 -10.324 47.698 1.00 79.77 325 ILE C O 1
ATOM 6265 N N . LEU C 1 286 ? 38.172 -8.555 47.917 1.00 77.32 326 LEU C N 1
ATOM 6266 C CA . LEU C 1 286 ? 39.183 -9.368 48.630 1.00 81.57 326 LEU C CA 1
ATOM 6267 C C . LEU C 1 286 ? 38.796 -9.608 50.080 1.00 88.96 326 LEU C C 1
ATOM 6268 O O . LEU C 1 286 ? 39.455 -10.478 50.686 1.00 94.26 326 LEU C O 1
ATOM 6273 N N . LYS C 1 287 ? 37.730 -8.960 50.573 1.00 90.75 327 LYS C N 1
ATOM 6274 C CA . LYS C 1 287 ? 37.141 -9.302 51.895 1.00 99.50 327 LYS C CA 1
ATOM 6275 C C . LYS C 1 287 ? 36.135 -10.450 51.749 1.00 113.87 327 LYS C C 1
ATOM 6276 O O . LYS C 1 287 ? 35.405 -10.684 52.720 1.00 122.79 327 LYS C O 1
ATOM 6282 N N . ALA C 1 288 ? 36.125 -11.187 50.633 1.00 116.44 328 ALA C N 1
ATOM 6283 C CA . ALA C 1 288 ? 35.273 -12.390 50.467 1.00 121.37 328 ALA C CA 1
ATOM 6284 C C . ALA C 1 288 ? 35.823 -13.601 51.234 1.00 142.21 328 ALA C C 1
ATOM 6285 O O . ALA C 1 288 ? 35.079 -14.593 51.390 1.00 143.70 328 ALA C O 1
ATOM 6287 N N . THR C 1 289 ? 37.079 -13.574 51.668 1.00 162.09 329 THR C N 1
ATOM 6288 C CA . THR C 1 289 ? 37.757 -14.782 52.210 1.00 173.85 329 THR C CA 1
ATOM 6289 C C . THR C 1 289 ? 37.193 -15.125 53.597 1.00 170.70 329 THR C C 1
ATOM 6290 O O . THR C 1 289 ? 36.235 -15.902 53.726 1.00 148.04 329 THR C O 1
ATOM 6294 N N . SER D 1 28 ? -1.932 -28.914 -20.792 1.00 121.93 68 SER D N 1
ATOM 6295 C CA . SER D 1 28 ? -1.276 -27.596 -21.129 1.00 134.62 68 SER D CA 1
ATOM 6296 C C . SER D 1 28 ? 0.006 -27.846 -21.930 1.00 130.25 68 SER D C 1
ATOM 6297 O O . SER D 1 28 ? 0.962 -27.090 -21.792 1.00 117.56 68 SER D O 1
ATOM 6300 N N . GLU D 1 29 ? -0.025 -28.839 -22.807 1.00 151.52 69 GLU D N 1
ATOM 6301 C CA . GLU D 1 29 ? 1.178 -29.405 -23.465 1.00 146.91 69 GLU D CA 1
ATOM 6302 C C . GLU D 1 29 ? 1.146 -29.014 -24.955 1.00 140.76 69 GLU D C 1
ATOM 6303 O O . GLU D 1 29 ? 1.936 -29.558 -25.720 1.00 152.63 69 GLU D O 1
ATOM 6309 N N . LEU D 1 30 ? 0.309 -28.037 -25.331 1.00 150.15 70 LEU D N 1
ATOM 6310 C CA . LEU D 1 30 ? 0.240 -27.397 -26.685 1.00 146.69 70 LEU D CA 1
ATOM 6311 C C . LEU D 1 30 ? 1.366 -26.361 -26.842 1.00 157.85 70 LEU D C 1
ATOM 6312 O O . LEU D 1 30 ? 2.066 -26.094 -25.844 1.00 166.17 70 LEU D O 1
ATOM 6317 N N . GLU D 1 31 ? 1.524 -25.769 -28.035 1.00 166.61 71 GLU D N 1
ATOM 6318 C CA . GLU D 1 31 ? 2.701 -24.910 -28.368 1.00 169.39 71 GLU D CA 1
ATOM 6319 C C . GLU D 1 31 ? 2.284 -23.475 -28.694 1.00 130.67 71 GLU D C 1
ATOM 6320 O O . GLU D 1 31 ? 1.496 -23.281 -29.651 1.00 105.16 71 GLU D O 1
ATOM 6326 N N . ARG D 1 32 ? 2.857 -22.516 -27.959 1.00 132.38 72 ARG D N 1
ATOM 6327 C CA . ARG D 1 32 ? 2.643 -21.055 -28.172 1.00 152.69 72 ARG D CA 1
ATOM 6328 C C . ARG D 1 32 ? 3.299 -20.642 -29.499 1.00 142.43 72 ARG D C 1
ATOM 6329 O O . ARG D 1 32 ? 4.402 -21.120 -29.775 1.00 161.81 72 ARG D O 1
ATOM 6337 N N . VAL D 1 33 ? 2.629 -19.803 -30.296 1.00 143.45 73 VAL D N 1
ATOM 6338 C CA . VAL D 1 33 ? 2.973 -19.526 -31.728 1.00 138.31 73 VAL D CA 1
ATOM 6339 C C . VAL D 1 33 ? 3.253 -18.032 -31.900 1.00 125.38 73 VAL D C 1
ATOM 6340 O O . VAL D 1 33 ? 4.377 -17.676 -32.251 1.00 128.05 73 VAL D O 1
ATOM 6344 N N . ASN D 1 34 ? 2.225 -17.217 -31.683 1.00 122.04 74 ASN D N 1
ATOM 6345 C CA . ASN D 1 34 ? 2.120 -15.805 -32.122 1.00 126.10 74 ASN D CA 1
ATOM 6346 C C . ASN D 1 34 ? 1.630 -14.979 -30.925 1.00 142.66 74 ASN D C 1
ATOM 6347 O O . ASN D 1 34 ? 0.759 -15.466 -30.175 1.00 173.95 74 ASN D O 1
ATOM 6352 N N . ARG D 1 35 ? 2.171 -13.778 -30.743 1.00 136.09 75 ARG D N 1
ATOM 6353 C CA . ARG D 1 35 ? 1.681 -12.829 -29.716 1.00 137.16 75 ARG D CA 1
ATOM 6354 C C . ARG D 1 35 ? 0.810 -11.787 -30.415 1.00 125.03 75 ARG D C 1
ATOM 6355 O O . ARG D 1 35 ? 1.325 -11.059 -31.262 1.00 133.74 75 ARG D O 1
ATOM 6363 N N . ILE D 1 36 ? -0.469 -11.729 -30.065 1.00 125.29 76 ILE D N 1
ATOM 6364 C CA . ILE D 1 36 ? -1.437 -10.731 -30.618 1.00 133.87 76 ILE D CA 1
ATOM 6365 C C . ILE D 1 36 ? -1.747 -9.654 -29.566 1.00 120.02 76 ILE D C 1
ATOM 6366 O O . ILE D 1 36 ? -1.351 -9.851 -28.399 1.00 113.43 76 ILE D O 1
ATOM 6382 N N . VAL D 1 44 ? -2.095 -11.443 -24.947 1.00 132.35 84 VAL D N 1
ATOM 6383 C CA . VAL D 1 44 ? -2.861 -12.615 -25.325 1.00 126.97 84 VAL D CA 1
ATOM 6384 C C . VAL D 1 44 ? -2.067 -13.316 -26.444 1.00 119.60 84 VAL D C 1
ATOM 6385 O O . VAL D 1 44 ? -1.516 -12.616 -27.313 1.00 145.94 84 VAL D O 1
ATOM 6389 N N . TYR D 1 45 ? -1.908 -14.638 -26.372 1.00 127.46 85 TYR D N 1
ATOM 6390 C CA . TYR D 1 45 ? -1.154 -15.432 -27.379 1.00 129.90 85 TYR D CA 1
ATOM 6391 C C . TYR D 1 45 ? -2.115 -16.028 -28.409 1.00 121.57 85 TYR D C 1
ATOM 6392 O O . TYR D 1 45 ? -3.315 -16.211 -28.131 1.00 133.38 85 TYR D O 1
ATOM 6401 N N . LYS D 1 46 ? -1.581 -16.329 -29.587 1.00 108.62 86 LYS D N 1
ATOM 6402 C CA . LYS D 1 46 ? -2.153 -17.352 -30.494 1.00 112.63 86 LYS D CA 1
ATOM 6403 C C . LYS D 1 46 ? -1.373 -18.641 -30.279 1.00 99.49 86 LYS D C 1
ATOM 6404 O O . LYS D 1 46 ? -0.143 -18.603 -30.354 1.00 137.34 86 LYS D O 1
ATOM 6410 N N . VAL D 1 47 ? -2.071 -19.739 -30.045 1.00 100.35 87 VAL D N 1
ATOM 6411 C CA . VAL D 1 47 ? -1.426 -21.061 -29.819 1.00 118.49 87 VAL D CA 1
ATOM 6412 C C . VAL D 1 47 ? -2.015 -22.043 -30.823 1.00 115.91 87 VAL D C 1
ATOM 6413 O O . VAL D 1 47 ? -3.150 -21.819 -31.270 1.00 111.82 87 VAL D O 1
ATOM 6417 N N . ILE D 1 48 ? -1.264 -23.071 -31.198 1.00 125.70 88 ILE D N 1
ATOM 6418 C CA . ILE D 1 48 ? -1.859 -24.208 -31.951 1.00 146.36 88 ILE D CA 1
ATOM 6419 C C . ILE D 1 48 ? -1.652 -25.464 -31.105 1.00 137.08 88 ILE D C 1
ATOM 6420 O O . ILE D 1 48 ? -0.555 -25.672 -30.544 1.00 119.19 88 ILE D O 1
ATOM 6425 N N . HIS D 1 49 ? -2.732 -26.215 -30.932 1.00 140.22 89 HIS D N 1
ATOM 6426 C CA . HIS D 1 49 ? -2.715 -27.499 -30.205 1.00 145.45 89 HIS D CA 1
ATOM 6427 C C . HIS D 1 49 ? -2.072 -28.508 -31.141 1.00 160.57 89 HIS D C 1
ATOM 6428 O O . HIS D 1 49 ? -2.698 -28.871 -32.136 1.00 166.36 89 HIS D O 1
ATOM 6435 N N . THR D 1 50 ? -0.866 -28.949 -30.822 1.00 166.92 90 THR D N 1
ATOM 6436 C CA . THR D 1 50 ? -0.050 -29.783 -31.738 1.00 144.69 90 THR D CA 1
ATOM 6437 C C . THR D 1 50 ? -0.627 -31.184 -31.970 1.00 132.32 90 THR D C 1
ATOM 6438 O O . THR D 1 50 ? -0.300 -31.743 -33.007 1.00 127.56 90 THR D O 1
ATOM 6442 N N . PRO D 1 51 ? -1.404 -31.880 -31.089 1.00 144.31 91 PRO D N 1
ATOM 6443 C CA . PRO D 1 51 ? -2.144 -33.058 -31.565 1.00 149.52 91 PRO D CA 1
ATOM 6444 C C . PRO D 1 51 ? -3.104 -32.833 -32.749 1.00 157.05 91 PRO D C 1
ATOM 6445 O O . PRO D 1 51 ? -3.055 -33.614 -33.666 1.00 174.31 91 PRO D O 1
ATOM 6449 N N . THR D 1 52 ? -3.945 -31.803 -32.735 1.00 157.86 92 THR D N 1
ATOM 6450 C CA . THR D 1 52 ? -5.025 -31.660 -33.748 1.00 156.20 92 THR D CA 1
ATOM 6451 C C . THR D 1 52 ? -4.751 -30.480 -34.703 1.00 154.47 92 THR D C 1
ATOM 6452 O O . THR D 1 52 ? -5.601 -30.266 -35.597 1.00 147.48 92 THR D O 1
ATOM 6456 N N . SER D 1 53 ? -3.640 -29.745 -34.515 1.00 161.88 93 SER D N 1
ATOM 6457 C CA . SER D 1 53 ? -3.138 -28.606 -35.348 1.00 155.75 93 SER D CA 1
ATOM 6458 C C . SER D 1 53 ? -4.186 -27.491 -35.517 1.00 157.27 93 SER D C 1
ATOM 6459 O O . SER D 1 53 ? -4.149 -26.785 -36.556 1.00 146.54 93 SER D O 1
ATOM 6462 N N . ARG D 1 54 ? -5.040 -27.314 -34.501 1.00 149.20 94 ARG D N 1
ATOM 6463 C CA . ARG D 1 54 ? -6.125 -26.305 -34.429 1.00 138.52 94 ARG D CA 1
ATOM 6464 C C . ARG D 1 54 ? -5.607 -25.062 -33.727 1.00 131.22 94 ARG D C 1
ATOM 6465 O O . ARG D 1 54 ? -4.844 -25.177 -32.776 1.00 146.24 94 ARG D O 1
ATOM 6473 N N . PRO D 1 55 ? -6.054 -23.851 -34.117 1.00 117.50 95 PRO D N 1
ATOM 6474 C CA . PRO D 1 55 ? -5.628 -22.642 -33.427 1.00 126.94 95 PRO D CA 1
ATOM 6475 C C . PRO D 1 55 ? -6.521 -22.256 -32.238 1.00 125.05 95 PRO D C 1
ATOM 6476 O O . PRO D 1 55 ? -7.721 -22.487 -32.247 1.00 124.20 95 PRO D O 1
ATOM 6480 N N . PHE D 1 56 ? -5.908 -21.651 -31.229 1.00 112.97 96 PHE D N 1
ATOM 6481 C CA . PHE D 1 56 ? -6.639 -21.098 -30.070 1.00 111.42 96 PHE D CA 1
ATOM 6482 C C . PHE D 1 56 ? -6.022 -19.763 -29.662 1.00 112.29 96 PHE D C 1
ATOM 6483 O O . PHE D 1 56 ? -4.888 -19.485 -30.068 1.00 120.80 96 PHE D O 1
ATOM 6491 N N . ALA D 1 57 ? -6.758 -18.983 -28.863 1.00 110.66 97 ALA D N 1
ATOM 6492 C CA . ALA D 1 57 ? -6.295 -17.731 -28.217 1.00 103.84 97 ALA D CA 1
ATOM 6493 C C . ALA D 1 57 ? -6.035 -17.982 -26.727 1.00 91.43 97 ALA D C 1
ATOM 6494 O O . ALA D 1 57 ? -6.945 -18.451 -26.051 1.00 110.48 97 ALA D O 1
ATOM 6496 N N . LEU D 1 58 ? -4.832 -17.684 -26.233 1.00 94.39 98 LEU D N 1
ATOM 6497 C CA . LEU D 1 58 ? -4.441 -17.972 -24.822 1.00 103.09 98 LEU D CA 1
ATOM 6498 C C . LEU D 1 58 ? -4.222 -16.698 -24.002 1.00 97.58 98 LEU D C 1
ATOM 6499 O O . LEU D 1 58 ? -3.154 -16.065 -24.146 1.00 96.13 98 LEU D O 1
ATOM 6504 N N . LYS D 1 59 ? -5.160 -16.419 -23.101 1.00 91.55 99 LYS D N 1
ATOM 6505 C CA . LYS D 1 59 ? -5.096 -15.303 -22.132 1.00 95.53 99 LYS D CA 1
ATOM 6506 C C . LYS D 1 59 ? -4.498 -15.827 -20.812 1.00 99.32 99 LYS D C 1
ATOM 6507 O O . LYS D 1 59 ? -4.804 -16.973 -20.406 1.00 102.89 99 LYS D O 1
ATOM 6513 N N . VAL D 1 60 ? -3.636 -15.041 -20.171 1.00 87.03 100 VAL D N 1
ATOM 6514 C CA . VAL D 1 60 ? -3.191 -15.338 -18.785 1.00 96.38 100 VAL D CA 1
ATOM 6515 C C . VAL D 1 60 ? -4.091 -14.520 -17.842 1.00 117.74 100 VAL D C 1
ATOM 6516 O O . VAL D 1 60 ? -4.539 -13.426 -18.244 1.00 135.83 100 VAL D O 1
ATOM 6520 N N . ILE D 1 61 ? -4.431 -15.073 -16.671 1.00 133.70 101 ILE D N 1
ATOM 6521 C CA . ILE D 1 61 ? -4.993 -14.317 -15.511 1.00 128.70 101 ILE D CA 1
ATOM 6522 C C . ILE D 1 61 ? -4.035 -14.504 -14.329 1.00 136.86 101 ILE D C 1
ATOM 6523 O O . ILE D 1 61 ? -3.725 -15.670 -14.001 1.00 107.23 101 ILE D O 1
ATOM 6528 N N . TYR D 1 62 ? -3.570 -13.413 -13.712 1.00 148.26 102 TYR D N 1
ATOM 6529 C CA . TYR D 1 62 ? -2.528 -13.469 -12.653 1.00 170.74 102 TYR D CA 1
ATOM 6530 C C . TYR D 1 62 ? -3.169 -13.231 -11.283 1.00 177.05 102 TYR D C 1
ATOM 6531 O O . TYR D 1 62 ? -3.899 -12.226 -11.124 1.00 173.16 102 TYR D O 1
ATOM 6540 N N . GLY D 1 63 ? -2.872 -14.129 -10.332 1.00 163.15 103 GLY D N 1
ATOM 6541 C CA . GLY D 1 63 ? -3.354 -14.074 -8.939 1.00 143.64 103 GLY D CA 1
ATOM 6542 C C . GLY D 1 63 ? -2.700 -12.931 -8.185 1.00 154.31 103 GLY D C 1
ATOM 6543 O O . GLY D 1 63 ? -1.450 -12.832 -8.206 1.00 184.26 103 GLY D O 1
ATOM 6544 N N . ASN D 1 64 ? -3.512 -12.090 -7.544 1.00 145.85 104 ASN D N 1
ATOM 6545 C CA . ASN D 1 64 ? -3.050 -10.865 -6.851 1.00 137.59 104 ASN D CA 1
ATOM 6546 C C . ASN D 1 64 ? -3.294 -11.034 -5.348 1.00 128.11 104 ASN D C 1
ATOM 6547 O O . ASN D 1 64 ? -3.768 -12.118 -4.955 1.00 130.15 104 ASN D O 1
ATOM 6552 N N . HIS D 1 65 ? -2.950 -10.030 -4.536 1.00 120.38 105 HIS D N 1
ATOM 6553 C CA . HIS D 1 65 ? -3.157 -10.046 -3.064 1.00 134.68 105 HIS D CA 1
ATOM 6554 C C . HIS D 1 65 ? -4.329 -9.137 -2.666 1.00 146.49 105 HIS D C 1
ATOM 6555 O O . HIS D 1 65 ? -4.757 -9.230 -1.496 1.00 142.50 105 HIS D O 1
ATOM 6562 N N . GLU D 1 66 ? -4.854 -8.318 -3.587 1.00 154.04 106 GLU D N 1
ATOM 6563 C CA . GLU D 1 66 ? -5.795 -7.208 -3.249 1.00 156.76 106 GLU D CA 1
ATOM 6564 C C . GLU D 1 66 ? -7.234 -7.550 -3.685 1.00 136.56 106 GLU D C 1
ATOM 6565 O O . GLU D 1 66 ? -7.402 -8.022 -4.810 1.00 141.18 106 GLU D O 1
ATOM 6571 N N . ASP D 1 67 ? -8.229 -7.243 -2.840 1.00 117.19 107 ASP D N 1
ATOM 6572 C CA . ASP D 1 67 ? -9.642 -7.729 -2.902 1.00 129.13 107 ASP D CA 1
ATOM 6573 C C . ASP D 1 67 ? -10.402 -7.315 -4.166 1.00 129.77 107 ASP D C 1
ATOM 6574 O O . ASP D 1 67 ? -11.400 -7.953 -4.500 1.00 126.40 107 ASP D O 1
ATOM 6590 N N . VAL D 1 69 ? -8.982 -6.774 -7.212 1.00 119.81 109 VAL D N 1
ATOM 6591 C CA . VAL D 1 69 ? -8.387 -7.518 -8.307 1.00 118.71 109 VAL D CA 1
ATOM 6592 C C . VAL D 1 69 ? -8.759 -8.995 -8.149 1.00 116.48 109 VAL D C 1
ATOM 6593 O O . VAL D 1 69 ? -9.113 -9.617 -9.152 1.00 108.91 109 VAL D O 1
ATOM 6597 N N . ARG D 1 70 ? -8.699 -9.534 -6.930 1.00 124.61 110 ARG D N 1
ATOM 6598 C CA . ARG D 1 70 ? -9.081 -10.941 -6.637 1.00 115.27 110 ARG D CA 1
ATOM 6599 C C . ARG D 1 70 ? -10.552 -11.163 -6.996 1.00 102.21 110 ARG D C 1
ATOM 6600 O O . ARG D 1 70 ? -10.847 -12.185 -7.640 1.00 113.29 110 ARG D O 1
ATOM 6608 N N . ARG D 1 71 ? -11.448 -10.255 -6.611 1.00 88.61 111 ARG D N 1
ATOM 6609 C CA . ARG D 1 71 ? -12.891 -10.417 -6.943 1.00 110.62 111 ARG D CA 1
ATOM 6610 C C . ARG D 1 71 ? -13.119 -10.157 -8.441 1.00 112.10 111 ARG D C 1
ATOM 6611 O O . ARG D 1 71 ? -14.176 -10.579 -8.948 1.00 118.99 111 ARG D O 1
ATOM 6619 N N . GLN D 1 72 ? -12.197 -9.480 -9.128 1.00 116.81 112 GLN D N 1
ATOM 6620 C CA . GLN D 1 72 ? -12.309 -9.270 -10.597 1.00 116.56 112 GLN D CA 1
ATOM 6621 C C . GLN D 1 72 ? -11.866 -10.547 -11.307 1.00 109.27 112 GLN D C 1
ATOM 6622 O O . GLN D 1 72 ? -12.403 -10.828 -12.393 1.00 114.73 112 GLN D O 1
ATOM 6628 N N . ILE D 1 73 ? -10.933 -11.287 -10.712 1.00 94.56 113 ILE D N 1
ATOM 6629 C CA . ILE D 1 73 ? -10.537 -12.622 -11.228 1.00 85.81 113 ILE D CA 1
ATOM 6630 C C . ILE D 1 73 ? -11.764 -13.526 -11.060 1.00 97.05 113 ILE D C 1
ATOM 6631 O O . ILE D 1 73 ? -12.102 -14.260 -11.992 1.00 104.32 113 ILE D O 1
ATOM 6636 N N . CYS D 1 74 ? -12.445 -13.461 -9.920 1.00 99.50 114 CYS D N 1
ATOM 6637 C CA . CYS D 1 74 ? -13.612 -14.334 -9.651 1.00 101.54 114 CYS D CA 1
ATOM 6638 C C . CYS D 1 74 ? -14.724 -13.948 -10.616 1.00 93.20 114 CYS D C 1
ATOM 6639 O O . CYS D 1 74 ? -15.528 -14.799 -10.939 1.00 92.18 114 CYS D O 1
ATOM 6642 N N . ARG D 1 75 ? -14.835 -12.678 -10.974 1.00 109.23 115 ARG D N 1
ATOM 6643 C CA . ARG D 1 75 ? -15.976 -12.262 -11.821 1.00 117.71 115 ARG D CA 1
ATOM 6644 C C . ARG D 1 75 ? -15.674 -12.754 -13.228 1.00 112.56 115 ARG D C 1
ATOM 6645 O O . ARG D 1 75 ? -16.574 -13.290 -13.875 1.00 93.32 115 ARG D O 1
ATOM 6653 N N . GLU D 1 76 ? -14.425 -12.613 -13.650 1.00 112.64 116 GLU D N 1
ATOM 6654 C CA . GLU D 1 76 ? -14.041 -12.897 -15.051 1.00 115.22 116 GLU D CA 1
ATOM 6655 C C . GLU D 1 76 ? -14.051 -14.419 -15.260 1.00 111.98 116 GLU D C 1
ATOM 6656 O O . GLU D 1 76 ? -14.671 -14.883 -16.256 1.00 100.65 116 GLU D O 1
ATOM 6662 N N . ILE D 1 77 ? -13.384 -15.168 -14.374 1.00 94.28 117 ILE D N 1
ATOM 6663 C CA . ILE D 1 77 ? -13.058 -16.599 -14.628 1.00 88.39 117 ILE D CA 1
ATOM 6664 C C . ILE D 1 77 ? -14.347 -17.417 -14.500 1.00 86.03 117 ILE D C 1
ATOM 6665 O O . ILE D 1 77 ? -14.342 -18.552 -14.987 1.00 82.50 117 ILE D O 1
ATOM 6670 N N . GLU D 1 78 ? -15.399 -16.821 -13.907 1.00 85.23 118 GLU D N 1
ATOM 6671 C CA . GLU D 1 78 ? -16.770 -17.377 -13.725 1.00 90.25 118 GLU D CA 1
ATOM 6672 C C . GLU D 1 78 ? -17.593 -17.052 -14.978 1.00 87.88 118 GLU D C 1
ATOM 6673 O O . GLU D 1 78 ? -18.469 -17.868 -15.286 1.00 92.63 118 GLU D O 1
ATOM 6679 N N . ILE D 1 79 ? -17.339 -15.939 -15.680 1.00 92.09 119 ILE D N 1
ATOM 6680 C CA . ILE D 1 79 ? -18.125 -15.590 -16.903 1.00 88.61 119 ILE D CA 1
ATOM 6681 C C . ILE D 1 79 ? -17.496 -16.376 -18.044 1.00 93.67 119 ILE D C 1
ATOM 6682 O O . ILE D 1 79 ? -18.244 -16.770 -18.933 1.00 79.38 119 ILE D O 1
ATOM 6687 N N . LEU D 1 80 ? -16.182 -16.611 -18.014 1.00 94.56 120 LEU D N 1
ATOM 6688 C CA . LEU D 1 80 ? -15.518 -17.261 -19.166 1.00 93.96 120 LEU D CA 1
ATOM 6689 C C . LEU D 1 80 ? -16.069 -18.674 -19.286 1.00 91.07 120 LEU D C 1
ATOM 6690 O O . LEU D 1 80 ? -16.509 -19.031 -20.391 1.00 98.94 120 LEU D O 1
ATOM 6695 N N . ARG D 1 81 ? -16.085 -19.419 -18.181 1.00 92.88 121 ARG D N 1
ATOM 6696 C CA . ARG D 1 81 ? -16.529 -20.840 -18.200 1.00 102.27 121 ARG D CA 1
ATOM 6697 C C . ARG D 1 81 ? -18.036 -20.932 -18.478 1.00 87.12 121 ARG D C 1
ATOM 6698 O O . ARG D 1 81 ? -18.437 -21.798 -19.251 1.00 96.12 121 ARG D O 1
ATOM 6706 N N . SER D 1 82 ? -18.840 -20.045 -17.926 1.00 76.53 122 SER D N 1
ATOM 6707 C CA . SER D 1 82 ? -20.311 -20.149 -18.027 1.00 87.15 122 SER D CA 1
ATOM 6708 C C . SER D 1 82 ? -20.808 -19.859 -19.454 1.00 87.69 122 SER D C 1
ATOM 6709 O O . SER D 1 82 ? -21.788 -20.488 -19.849 1.00 104.87 122 SER D O 1
ATOM 6712 N N . VAL D 1 83 ? -20.227 -18.911 -20.190 1.00 92.54 123 VAL D N 1
ATOM 6713 C CA . VAL D 1 83 ? -20.856 -18.406 -21.456 1.00 99.65 123 VAL D CA 1
ATOM 6714 C C . VAL D 1 83 ? -20.867 -19.495 -22.539 1.00 106.27 123 VAL D C 1
ATOM 6715 O O . VAL D 1 83 ? -19.838 -20.248 -22.656 1.00 101.63 123 VAL D O 1
ATOM 6719 N N . ASP D 1 84 ? -21.985 -19.559 -23.291 1.00 98.10 124 ASP D N 1
ATOM 6720 C CA . ASP D 1 84 ? -22.199 -20.512 -24.409 1.00 90.57 124 ASP D CA 1
ATOM 6721 C C . ASP D 1 84 ? -23.218 -19.889 -25.365 1.00 93.35 124 ASP D C 1
ATOM 6722 O O . ASP D 1 84 ? -24.428 -20.171 -25.224 1.00 90.53 124 ASP D O 1
ATOM 6727 N N . HIS D 1 85 ? -22.732 -19.042 -26.275 1.00 97.85 125 HIS D N 1
ATOM 6728 C CA . HIS D 1 85 ? -23.544 -18.313 -27.284 1.00 86.80 125 HIS D CA 1
ATOM 6729 C C . HIS D 1 85 ? -22.731 -18.127 -28.552 1.00 86.67 125 HIS D C 1
ATOM 6730 O O . HIS D 1 85 ? -21.529 -17.901 -28.502 1.00 86.98 125 HIS D O 1
ATOM 6737 N N . PRO D 1 86 ? -23.367 -18.241 -29.728 1.00 94.48 126 PRO D N 1
ATOM 6738 C CA . PRO D 1 86 ? -22.668 -18.003 -30.989 1.00 97.82 126 PRO D CA 1
ATOM 6739 C C . PRO D 1 86 ? -21.949 -16.648 -31.161 1.00 92.34 126 PRO D C 1
ATOM 6740 O O . PRO D 1 86 ? -21.171 -16.517 -32.082 1.00 94.36 126 PRO D O 1
ATOM 6744 N N . ASN D 1 87 ? -22.275 -15.644 -30.353 1.00 85.64 127 ASN D N 1
ATOM 6745 C CA . ASN D 1 87 ? -21.831 -14.247 -30.567 1.00 77.26 127 ASN D CA 1
ATOM 6746 C C . ASN D 1 87 ? -21.022 -13.812 -29.355 1.00 80.49 127 ASN D C 1
ATOM 6747 O O . ASN D 1 87 ? -20.842 -12.600 -29.165 1.00 85.51 127 ASN D O 1
ATOM 6752 N N . VAL D 1 88 ? -20.596 -14.775 -28.550 1.00 75.48 128 VAL D N 1
ATOM 6753 C CA . VAL D 1 88 ? -19.759 -14.524 -27.352 1.00 79.75 128 VAL D CA 1
ATOM 6754 C C . VAL D 1 88 ? -18.597 -15.479 -27.502 1.00 83.82 128 VAL D C 1
ATOM 6755 O O . VAL D 1 88 ? -18.845 -16.631 -27.918 1.00 95.22 128 VAL D O 1
ATOM 6759 N N . VAL D 1 89 ? -17.390 -14.993 -27.246 1.00 95.36 129 VAL D N 1
ATOM 6760 C CA . VAL D 1 89 ? -16.170 -15.826 -27.392 1.00 103.38 129 VAL D CA 1
ATOM 6761 C C . VAL D 1 89 ? -16.242 -16.880 -26.306 1.00 101.86 129 VAL D C 1
ATOM 6762 O O . VAL D 1 89 ? -16.026 -16.506 -25.133 1.00 105.89 129 VAL D O 1
ATOM 6766 N N . LYS D 1 90 ? -16.580 -18.114 -26.678 1.00 100.27 130 LYS D N 1
ATOM 6767 C CA . LYS D 1 90 ? -16.549 -19.241 -25.717 1.00 112.28 130 LYS D CA 1
ATOM 6768 C C . LYS D 1 90 ? -15.077 -19.562 -25.464 1.00 91.59 130 LYS D C 1
ATOM 6769 O O . LYS D 1 90 ? -14.311 -19.454 -26.412 1.00 80.33 130 LYS D O 1
ATOM 6775 N N . CYS D 1 91 ? -14.695 -19.877 -24.224 1.00 86.53 131 CYS D N 1
ATOM 6776 C CA . CYS D 1 91 ? -13.380 -20.496 -23.910 1.00 89.32 131 CYS D CA 1
ATOM 6777 C C . CYS D 1 91 ? -13.601 -21.995 -23.720 1.00 84.90 131 CYS D C 1
ATOM 6778 O O . CYS D 1 91 ? -14.693 -22.352 -23.297 1.00 88.75 131 CYS D O 1
ATOM 6781 N N . HIS D 1 92 ? -12.598 -22.823 -24.031 1.00 98.55 132 HIS D N 1
ATOM 6782 C CA . HIS D 1 92 ? -12.715 -24.306 -24.079 1.00 112.90 132 HIS D CA 1
ATOM 6783 C C . HIS D 1 92 ? -12.052 -24.976 -22.875 1.00 102.44 132 HIS D C 1
ATOM 6784 O O . HIS D 1 92 ? -12.456 -26.080 -22.520 1.00 115.93 132 HIS D O 1
ATOM 6791 N N . ASP D 1 93 ? -11.016 -24.390 -22.311 1.00 107.65 133 ASP D N 1
ATOM 6792 C CA . ASP D 1 93 ? -10.286 -25.058 -21.210 1.00 125.05 133 ASP D CA 1
ATOM 6793 C C . ASP D 1 93 ? -9.693 -23.975 -20.317 1.00 116.48 133 ASP D C 1
ATOM 6794 O O . ASP D 1 93 ? -9.603 -22.803 -20.751 1.00 96.25 133 ASP D O 1
ATOM 6799 N N . MET D 1 94 ? -9.339 -24.368 -19.099 1.00 105.88 134 MET D N 1
ATOM 6800 C CA . MET D 1 94 ? -8.593 -23.520 -18.148 1.00 102.20 134 MET D CA 1
ATOM 6801 C C . MET D 1 94 ? -7.512 -24.367 -17.492 1.00 96.94 134 MET D C 1
ATOM 6802 O O . MET D 1 94 ? -7.696 -25.589 -17.320 1.00 98.94 134 MET D O 1
ATOM 6807 N N . PHE D 1 95 ? -6.398 -23.733 -17.172 1.00 98.33 135 PHE D N 1
ATOM 6808 C CA . PHE D 1 95 ? -5.241 -24.397 -16.528 1.00 116.64 135 PHE D CA 1
ATOM 6809 C C . PHE D 1 95 ? -4.757 -23.494 -15.402 1.00 115.78 135 PHE D C 1
ATOM 6810 O O . PHE D 1 95 ? -4.936 -22.255 -15.543 1.00 109.43 135 PHE D O 1
ATOM 6818 N N . ASP D 1 96 ? -4.153 -24.060 -14.352 1.00 121.02 136 ASP D N 1
ATOM 6819 C CA . ASP D 1 96 ? -3.420 -23.231 -13.356 1.00 138.38 136 ASP D CA 1
ATOM 6820 C C . ASP D 1 96 ? -1.948 -23.613 -13.432 1.00 134.34 136 ASP D C 1
ATOM 6821 O O . ASP D 1 96 ? -1.599 -24.771 -13.161 1.00 128.84 136 ASP D O 1
ATOM 6826 N N . HIS D 1 97 ? -1.120 -22.654 -13.811 1.00 133.54 137 HIS D N 1
ATOM 6827 C CA . HIS D 1 97 ? 0.340 -22.848 -13.782 1.00 136.57 137 HIS D CA 1
ATOM 6828 C C . HIS D 1 97 ? 0.923 -21.996 -12.657 1.00 134.24 137 HIS D C 1
ATOM 6829 O O . HIS D 1 97 ? 0.941 -20.768 -12.808 1.00 120.14 137 HIS D O 1
ATOM 6836 N N . ASN D 1 98 ? 1.382 -22.632 -11.574 1.00 131.81 138 ASN D N 1
ATOM 6837 C CA . ASN D 1 98 ? 2.145 -21.964 -10.480 1.00 144.90 138 ASN D CA 1
ATOM 6838 C C . ASN D 1 98 ? 1.403 -20.703 -10.012 1.00 146.31 138 ASN D C 1
ATOM 6839 O O . ASN D 1 98 ? 2.046 -19.636 -9.892 1.00 160.60 138 ASN D O 1
ATOM 6844 N N . GLY D 1 99 ? 0.091 -20.801 -9.805 1.00 130.39 139 GLY D N 1
ATOM 6845 C CA . GLY D 1 99 ? -0.716 -19.705 -9.237 1.00 137.25 139 GLY D CA 1
ATOM 6846 C C . GLY D 1 99 ? -1.224 -18.713 -10.272 1.00 136.65 139 GLY D C 1
ATOM 6847 O O . GLY D 1 99 ? -1.952 -17.776 -9.873 1.00 136.27 139 GLY D O 1
ATOM 6848 N N . GLU D 1 100 ? -0.899 -18.877 -11.555 1.00 131.83 140 GLU D N 1
ATOM 6849 C CA . GLU D 1 100 ? -1.485 -17.993 -12.592 1.00 125.83 140 GLU D CA 1
ATOM 6850 C C . GLU D 1 100 ? -2.413 -18.844 -13.463 1.00 112.13 140 GLU D C 1
ATOM 6851 O O . GLU D 1 100 ? -2.030 -19.951 -13.876 1.00 95.46 140 GLU D O 1
ATOM 6857 N N . ILE D 1 101 ? -3.619 -18.348 -13.685 1.00 110.49 141 ILE D N 1
ATOM 6858 C CA . ILE D 1 101 ? -4.661 -19.106 -14.425 1.00 113.63 141 ILE D CA 1
ATOM 6859 C C . ILE D 1 101 ? -4.474 -18.791 -15.904 1.00 97.37 141 ILE D C 1
ATOM 6860 O O . ILE D 1 101 ? -4.607 -17.617 -16.275 1.00 96.93 141 ILE D O 1
ATOM 6865 N N . GLN D 1 102 ? -4.210 -19.788 -16.727 1.00 79.97 142 GLN D N 1
ATOM 6866 C CA . GLN D 1 102 ? -4.162 -19.561 -18.184 1.00 94.29 142 GLN D CA 1
ATOM 6867 C C . GLN D 1 102 ? -5.441 -20.083 -18.820 1.00 98.31 142 GLN D C 1
ATOM 6868 O O . GLN D 1 102 ? -5.730 -21.291 -18.691 1.00 111.45 142 GLN D O 1
ATOM 6874 N N . VAL D 1 103 ? -6.155 -19.202 -19.505 1.00 88.95 143 VAL D N 1
ATOM 6875 C CA . VAL D 1 103 ? -7.494 -19.536 -20.054 1.00 89.52 143 VAL D CA 1
ATOM 6876 C C . VAL D 1 103 ? -7.394 -19.635 -21.580 1.00 89.05 143 VAL D C 1
ATOM 6877 O O . VAL D 1 103 ? -6.813 -18.758 -22.220 1.00 90.14 143 VAL D O 1
ATOM 6881 N N . LEU D 1 104 ? -7.911 -20.725 -22.128 1.00 92.13 144 LEU D N 1
ATOM 6882 C CA . LEU D 1 104 ? -7.776 -21.055 -23.560 1.00 97.76 144 LEU D CA 1
ATOM 6883 C C . LEU D 1 104 ? -9.081 -20.741 -24.273 1.00 84.51 144 LEU D C 1
ATOM 6884 O O . LEU D 1 104 ? -10.030 -21.476 -24.102 1.00 85.45 144 LEU D O 1
ATOM 6889 N N . LEU D 1 105 ? -9.088 -19.717 -25.108 1.00 94.52 145 LEU D N 1
ATOM 6890 C CA . LEU D 1 105 ? -10.318 -19.218 -25.762 1.00 91.08 145 LEU D CA 1
ATOM 6891 C C . LEU D 1 105 ? -10.357 -19.640 -27.233 1.00 92.66 145 LEU D C 1
ATOM 6892 O O . LEU D 1 105 ? -9.342 -20.101 -27.790 1.00 91.39 145 LEU D O 1
ATOM 6897 N N . GLU D 1 106 ? -11.519 -19.444 -27.840 1.00 97.76 146 GLU D N 1
ATOM 6898 C CA . GLU D 1 106 ? -11.767 -19.640 -29.287 1.00 93.66 146 GLU D CA 1
ATOM 6899 C C . GLU D 1 106 ? -10.991 -18.570 -30.062 1.00 89.73 146 GLU D C 1
ATOM 6900 O O . GLU D 1 106 ? -11.102 -17.389 -29.722 1.00 81.45 146 GLU D O 1
ATOM 6906 N N . PHE D 1 107 ? -10.238 -18.972 -31.082 1.00 103.13 147 PHE D N 1
ATOM 6907 C CA . PHE D 1 107 ? -9.414 -18.054 -31.911 1.00 100.30 147 PHE D CA 1
ATOM 6908 C C . PHE D 1 107 ? -10.290 -17.394 -32.978 1.00 89.04 147 PHE D C 1
ATOM 6909 O O . PHE D 1 107 ? -10.978 -18.092 -33.734 1.00 86.51 147 PHE D O 1
ATOM 6917 N N . MET D 1 108 ? -10.240 -16.072 -33.067 1.00 89.86 148 MET D N 1
ATOM 6918 C CA . MET D 1 108 ? -11.060 -15.320 -34.046 1.00 94.17 148 MET D CA 1
ATOM 6919 C C . MET D 1 108 ? -10.175 -14.840 -35.195 1.00 106.85 148 MET D C 1
ATOM 6920 O O . MET D 1 108 ? -9.177 -14.133 -34.947 1.00 116.34 148 MET D O 1
ATOM 6925 N N . ASP D 1 109 ? -10.554 -15.237 -36.408 1.00 119.83 149 ASP D N 1
ATOM 6926 C CA . ASP D 1 109 ? -9.653 -15.376 -37.581 1.00 116.11 149 ASP D CA 1
ATOM 6927 C C . ASP D 1 109 ? -9.288 -14.000 -38.130 1.00 100.55 149 ASP D C 1
ATOM 6928 O O . ASP D 1 109 ? -8.094 -13.746 -38.262 1.00 94.73 149 ASP D O 1
ATOM 6933 N N . GLN D 1 110 ? -10.289 -13.173 -38.435 1.00 101.86 150 GLN D N 1
ATOM 6934 C CA . GLN D 1 110 ? -10.134 -11.851 -39.099 1.00 105.11 150 GLN D CA 1
ATOM 6935 C C . GLN D 1 110 ? -9.999 -10.723 -38.048 1.00 100.20 150 GLN D C 1
ATOM 6936 O O . GLN D 1 110 ? -10.412 -9.583 -38.354 1.00 92.95 150 GLN D O 1
ATOM 6942 N N . GLY D 1 111 ? -9.495 -11.002 -36.837 1.00 99.14 151 GLY D N 1
ATOM 6943 C CA . GLY D 1 111 ? -9.168 -9.992 -35.801 1.00 99.16 151 GLY D CA 1
ATOM 6944 C C . GLY D 1 111 ? -10.339 -9.133 -35.292 1.00 90.53 151 GLY D C 1
ATOM 6945 O O . GLY D 1 111 ? -11.523 -9.559 -35.324 1.00 66.56 151 GLY D O 1
ATOM 6946 N N . SER D 1 112 ? -10.013 -7.946 -34.771 1.00 89.03 152 SER D N 1
ATOM 6947 C CA . SER D 1 112 ? -10.981 -7.007 -34.148 1.00 87.24 152 SER D CA 1
ATOM 6948 C C . SER D 1 112 ? -11.586 -6.086 -35.205 1.00 81.28 152 SER D C 1
ATOM 6949 O O . SER D 1 112 ? -11.070 -6.035 -36.331 1.00 105.68 152 SER D O 1
ATOM 6952 N N . LEU D 1 113 ? -12.645 -5.383 -34.832 1.00 70.89 153 LEU D N 1
ATOM 6953 C CA . LEU D 1 113 ? -13.306 -4.391 -35.701 1.00 76.00 153 LEU D CA 1
ATOM 6954 C C . LEU D 1 113 ? -12.869 -2.962 -35.329 1.00 77.28 153 LEU D C 1
ATOM 6955 O O . LEU D 1 113 ? -13.647 -2.059 -35.643 1.00 60.96 153 LEU D O 1
ATOM 6960 N N . GLU D 1 114 ? -11.691 -2.725 -34.728 1.00 76.01 154 GLU D N 1
ATOM 6961 C CA . GLU D 1 114 ? -11.249 -1.322 -34.481 1.00 86.91 154 GLU D CA 1
ATOM 6962 C C . GLU D 1 114 ? -10.928 -0.733 -35.851 1.00 100.90 154 GLU D C 1
ATOM 6963 O O . GLU D 1 114 ? -10.389 -1.465 -36.698 1.00 106.10 154 GLU D O 1
ATOM 6969 N N . GLY D 1 115 ? -11.305 0.527 -36.065 1.00 117.13 155 GLY D N 1
ATOM 6970 C CA . GLY D 1 115 ? -11.077 1.245 -37.331 1.00 105.20 155 GLY D CA 1
ATOM 6971 C C . GLY D 1 115 ? -12.203 1.023 -38.323 1.00 88.84 155 GLY D C 1
ATOM 6972 O O . GLY D 1 115 ? -12.496 1.962 -39.070 1.00 100.55 155 GLY D O 1
ATOM 6973 N N . ALA D 1 116 ? -12.850 -0.143 -38.306 1.00 81.53 156 ALA D N 1
ATOM 6974 C CA . ALA D 1 116 ? -13.691 -0.681 -39.412 1.00 104.73 156 ALA D CA 1
ATOM 6975 C C . ALA D 1 116 ? -14.825 0.260 -39.869 1.00 102.12 156 ALA D C 1
ATOM 6976 O O . ALA D 1 116 ? -15.592 0.798 -39.035 1.00 118.26 156 ALA D O 1
ATOM 6978 N N . HIS D 1 117 ? -14.968 0.402 -41.183 1.00 98.82 157 HIS D N 1
ATOM 6979 C CA . HIS D 1 117 ? -15.990 1.269 -41.811 1.00 98.23 157 HIS D CA 1
ATOM 6980 C C . HIS D 1 117 ? -16.959 0.320 -42.492 1.00 99.12 157 HIS D C 1
ATOM 6981 O O . HIS D 1 117 ? -16.509 -0.473 -43.324 1.00 130.35 157 HIS D O 1
ATOM 6988 N N . ILE D 1 118 ? -18.215 0.345 -42.079 1.00 85.92 158 ILE D N 1
ATOM 6989 C CA . ILE D 1 118 ? -19.283 -0.511 -42.662 1.00 87.25 158 ILE D CA 1
ATOM 6990 C C . ILE D 1 118 ? -20.442 0.435 -42.917 1.00 86.15 158 ILE D C 1
ATOM 6991 O O . ILE D 1 118 ? -21.033 0.951 -41.959 1.00 99.67 158 ILE D O 1
ATOM 6996 N N . TRP D 1 119 ? -20.723 0.712 -44.168 1.00 87.83 159 TRP D N 1
ATOM 6997 C CA . TRP D 1 119 ? -21.638 1.831 -44.470 1.00 90.98 159 TRP D CA 1
ATOM 6998 C C . TRP D 1 119 ? -22.800 1.318 -45.292 1.00 94.70 159 TRP D C 1
ATOM 6999 O O . TRP D 1 119 ? -23.699 2.113 -45.513 1.00 111.76 159 TRP D O 1
ATOM 7010 N N . GLN D 1 120 ? -22.792 0.058 -45.724 1.00 98.11 160 GLN D N 1
ATOM 7011 C CA . GLN D 1 120 ? -24.021 -0.526 -46.308 1.00 103.25 160 GLN D CA 1
ATOM 7012 C C . GLN D 1 120 ? -24.925 -0.885 -45.132 1.00 105.06 160 GLN D C 1
ATOM 7013 O O . GLN D 1 120 ? -24.494 -1.651 -44.270 1.00 117.10 160 GLN D O 1
ATOM 7019 N N . GLU D 1 121 ? -26.127 -0.341 -45.083 1.00 102.16 161 GLU D N 1
ATOM 7020 C CA . GLU D 1 121 ? -27.030 -0.586 -43.933 1.00 101.79 161 GLU D CA 1
ATOM 7021 C C . GLU D 1 121 ? -27.353 -2.077 -43.836 1.00 93.23 161 GLU D C 1
ATOM 7022 O O . GLU D 1 121 ? -27.308 -2.579 -42.717 1.00 112.96 161 GLU D O 1
ATOM 7028 N N . GLN D 1 122 ? -27.660 -2.762 -44.938 1.00 90.86 162 GLN D N 1
ATOM 7029 C CA . GLN D 1 122 ? -28.027 -4.201 -44.867 1.00 90.08 162 GLN D CA 1
ATOM 7030 C C . GLN D 1 122 ? -26.889 -4.945 -44.174 1.00 84.73 162 GLN D C 1
ATOM 7031 O O . GLN D 1 122 ? -27.170 -5.747 -43.261 1.00 103.73 162 GLN D O 1
ATOM 7037 N N . GLU D 1 123 ? -25.654 -4.684 -44.589 1.00 85.58 163 GLU D N 1
ATOM 7038 C CA . GLU D 1 123 ? -24.471 -5.345 -43.981 1.00 93.41 163 GLU D CA 1
ATOM 7039 C C . GLU D 1 123 ? -24.359 -4.957 -42.494 1.00 88.18 163 GLU D C 1
ATOM 7040 O O . GLU D 1 123 ? -24.062 -5.840 -41.657 1.00 82.92 163 GLU D O 1
ATOM 7046 N N . LEU D 1 124 ? -24.550 -3.681 -42.160 1.00 88.30 164 LEU D N 1
ATOM 7047 C CA . LEU D 1 124 ? -24.373 -3.194 -40.764 1.00 90.07 164 LEU D CA 1
ATOM 7048 C C . LEU D 1 124 ? -25.505 -3.762 -39.912 1.00 93.79 164 LEU D C 1
ATOM 7049 O O . LEU D 1 124 ? -25.275 -3.972 -38.717 1.00 92.67 164 LEU D O 1
ATOM 7054 N N . ALA D 1 125 ? -26.677 -4.000 -40.510 1.00 101.63 165 ALA D N 1
ATOM 7055 C CA . ALA D 1 125 ? -27.864 -4.516 -39.791 1.00 104.55 165 ALA D CA 1
ATOM 7056 C C . ALA D 1 125 ? -27.642 -5.980 -39.397 1.00 100.74 165 ALA D C 1
ATOM 7057 O O . ALA D 1 125 ? -28.004 -6.347 -38.288 1.00 111.57 165 ALA D O 1
ATOM 7059 N N . ASP D 1 126 ? -27.081 -6.796 -40.279 1.00 101.69 166 ASP D N 1
ATOM 7060 C CA . ASP D 1 126 ? -26.736 -8.196 -39.946 1.00 106.38 166 ASP D CA 1
ATOM 7061 C C . ASP D 1 126 ? -25.576 -8.203 -38.942 1.00 97.92 166 ASP D C 1
ATOM 7062 O O . ASP D 1 126 ? -25.521 -9.105 -38.101 1.00 110.59 166 ASP D O 1
ATOM 7067 N N . LEU D 1 127 ? -24.667 -7.244 -39.036 1.00 91.94 167 LEU D N 1
ATOM 7068 C CA . LEU D 1 127 ? -23.526 -7.149 -38.102 1.00 99.18 167 LEU D CA 1
ATOM 7069 C C . LEU D 1 127 ? -24.023 -6.748 -36.710 1.00 99.02 167 LEU D C 1
ATOM 7070 O O . LEU D 1 127 ? -23.446 -7.239 -35.713 1.00 83.16 167 LEU D O 1
ATOM 7075 N N . SER D 1 128 ? -24.983 -5.819 -36.651 1.00 97.40 168 SER D N 1
ATOM 7076 C CA . SER D 1 128 ? -25.545 -5.296 -35.381 1.00 90.26 168 SER D CA 1
ATOM 7077 C C . SER D 1 128 ? -26.366 -6.405 -34.730 1.00 90.06 168 SER D C 1
ATOM 7078 O O . SER D 1 128 ? -26.325 -6.486 -33.486 1.00 93.89 168 SER D O 1
ATOM 7081 N N . ARG D 1 129 ? -27.065 -7.205 -35.555 1.00 87.62 169 ARG D N 1
ATOM 7082 C CA . ARG D 1 129 ? -28.011 -8.278 -35.131 1.00 84.98 169 ARG D CA 1
ATOM 7083 C C . ARG D 1 129 ? -27.212 -9.290 -34.319 1.00 90.77 169 ARG D C 1
ATOM 7084 O O . ARG D 1 129 ? -27.735 -9.831 -33.334 1.00 102.82 169 ARG D O 1
ATOM 7092 N N . GLN D 1 130 ? -25.969 -9.535 -34.715 1.00 97.64 170 GLN D N 1
ATOM 7093 C CA . GLN D 1 130 ? -25.127 -10.535 -34.023 1.00 97.75 170 GLN D CA 1
ATOM 7094 C C . GLN D 1 130 ? -24.684 -9.956 -32.688 1.00 91.68 170 GLN D C 1
ATOM 7095 O O . GLN D 1 130 ? -24.750 -10.702 -31.696 1.00 99.54 170 GLN D O 1
ATOM 7101 N N . ILE D 1 131 ? -24.273 -8.690 -32.656 1.00 83.18 171 ILE D N 1
ATOM 7102 C CA . ILE D 1 131 ? -23.662 -8.132 -31.420 1.00 84.14 171 ILE D CA 1
ATOM 7103 C C . ILE D 1 131 ? -24.789 -7.951 -30.413 1.00 77.73 171 ILE D C 1
ATOM 7104 O O . ILE D 1 131 ? -24.561 -8.247 -29.234 1.00 72.92 171 ILE D O 1
ATOM 7109 N N . LEU D 1 132 ? -25.993 -7.619 -30.868 1.00 70.03 172 LEU D N 1
ATOM 7110 C CA . LEU D 1 132 ? -27.144 -7.491 -29.931 1.00 82.76 172 LEU D CA 1
ATOM 7111 C C . LEU D 1 132 ? -27.522 -8.868 -29.369 1.00 89.56 172 LEU D C 1
ATOM 7112 O O . LEU D 1 132 ? -27.932 -8.905 -28.198 1.00 116.51 172 LEU D O 1
ATOM 7117 N N . SER D 1 133 ? -27.471 -9.937 -30.170 1.00 90.45 173 SER D N 1
ATOM 7118 C CA . SER D 1 133 ? -27.840 -11.315 -29.733 1.00 98.38 173 SER D CA 1
ATOM 7119 C C . SER D 1 133 ? -26.908 -11.783 -28.614 1.00 88.02 173 SER D C 1
ATOM 7120 O O . SER D 1 133 ? -27.378 -12.449 -27.677 1.00 109.38 173 SER D O 1
ATOM 7123 N N . GLY D 1 134 ? -25.627 -11.500 -28.727 1.00 78.22 174 GLY D N 1
ATOM 7124 C CA . GLY D 1 134 ? -24.683 -11.832 -27.651 1.00 93.61 174 GLY D CA 1
ATOM 7125 C C . GLY D 1 134 ? -24.930 -10.954 -26.442 1.00 92.74 174 GLY D C 1
ATOM 7126 O O . GLY D 1 134 ? -24.816 -11.442 -25.309 1.00 95.44 174 GLY D O 1
ATOM 7127 N N . LEU D 1 135 ? -25.268 -9.687 -26.659 1.00 89.31 175 LEU D N 1
ATOM 7128 C CA . LEU D 1 135 ? -25.415 -8.751 -25.520 1.00 92.37 175 LEU D CA 1
ATOM 7129 C C . LEU D 1 135 ? -26.722 -9.044 -24.789 1.00 92.87 175 LEU D C 1
ATOM 7130 O O . LEU D 1 135 ? -26.716 -8.997 -23.559 1.00 103.05 175 LEU D O 1
ATOM 7135 N N . ALA D 1 136 ? -27.800 -9.331 -25.516 1.00 91.08 176 ALA D N 1
ATOM 7136 C CA . ALA D 1 136 ? -29.115 -9.651 -24.919 1.00 94.06 176 ALA D CA 1
ATOM 7137 C C . ALA D 1 136 ? -29.019 -10.974 -24.150 1.00 86.03 176 ALA D C 1
ATOM 7138 O O . ALA D 1 136 ? -29.788 -11.170 -23.203 1.00 98.47 176 ALA D O 1
ATOM 7140 N N . TYR D 1 137 ? -28.123 -11.858 -24.568 1.00 81.36 177 TYR D N 1
ATOM 7141 C CA . TYR D 1 137 ? -27.802 -13.125 -23.870 1.00 84.06 177 TYR D CA 1
ATOM 7142 C C . TYR D 1 137 ? -27.082 -12.801 -22.571 1.00 82.23 177 TYR D C 1
ATOM 7143 O O . TYR D 1 137 ? -27.504 -13.342 -21.544 1.00 112.61 177 TYR D O 1
ATOM 7152 N N . LEU D 1 138 ? -26.020 -11.995 -22.635 1.00 83.67 178 LEU D N 1
ATOM 7153 C CA . LEU D 1 138 ? -25.195 -11.629 -21.446 1.00 89.42 178 LEU D CA 1
ATOM 7154 C C . LEU D 1 138 ? -26.055 -10.898 -20.405 1.00 88.14 178 LEU D C 1
ATOM 7155 O O . LEU D 1 138 ? -25.916 -11.160 -19.202 1.00 93.40 178 LEU D O 1
ATOM 7160 N N . HIS D 1 139 ? -26.923 -10.003 -20.838 1.00 87.06 179 HIS D N 1
ATOM 7161 C CA . HIS D 1 139 ? -27.779 -9.236 -19.909 1.00 96.48 179 HIS D CA 1
ATOM 7162 C C . HIS D 1 139 ? -28.803 -10.150 -19.223 1.00 101.86 179 HIS D C 1
ATOM 7163 O O . HIS D 1 139 ? -29.058 -9.919 -18.011 1.00 106.97 179 HIS D O 1
ATOM 7170 N N . ARG D 1 140 ? -29.403 -11.116 -19.932 1.00 94.38 180 ARG D N 1
ATOM 7171 C CA . ARG D 1 140 ? -30.465 -11.953 -19.302 1.00 96.37 180 ARG D CA 1
ATOM 7172 C C . ARG D 1 140 ? -29.819 -13.009 -18.402 1.00 87.45 180 ARG D C 1
ATOM 7173 O O . ARG D 1 140 ? -30.520 -13.569 -17.558 1.00 90.28 180 ARG D O 1
ATOM 7181 N N . ARG D 1 141 ? -28.516 -13.208 -18.508 1.00 70.91 181 ARG D N 1
ATOM 7182 C CA . ARG D 1 141 ? -27.773 -13.967 -17.487 1.00 71.00 181 ARG D CA 1
ATOM 7183 C C . ARG D 1 141 ? -27.140 -13.017 -16.478 1.00 72.85 181 ARG D C 1
ATOM 7184 O O . ARG D 1 141 ? -26.217 -13.464 -15.763 1.00 75.02 181 ARG D O 1
ATOM 7192 N N . HIS D 1 142 ? -27.579 -11.753 -16.444 1.00 76.11 182 HIS D N 1
ATOM 7193 C CA . HIS D 1 142 ? -27.161 -10.731 -15.439 1.00 84.83 182 HIS D CA 1
ATOM 7194 C C . HIS D 1 142 ? -25.636 -10.579 -15.460 1.00 81.65 182 HIS D C 1
ATOM 7195 O O . HIS D 1 142 ? -25.021 -10.495 -14.403 1.00 69.60 182 HIS D O 1
ATOM 7202 N N . ILE D 1 143 ? -25.055 -10.546 -16.655 1.00 99.72 183 ILE D N 1
ATOM 7203 C CA . ILE D 1 143 ? -23.627 -10.192 -16.902 1.00 85.41 183 ILE D CA 1
ATOM 7204 C C . ILE D 1 143 ? -23.618 -8.828 -17.577 1.00 84.24 183 ILE D C 1
ATOM 7205 O O . ILE D 1 143 ? -24.163 -8.711 -18.685 1.00 83.13 183 ILE D O 1
ATOM 7210 N N . VAL D 1 144 ? -23.044 -7.831 -16.922 1.00 81.22 184 VAL D N 1
ATOM 7211 C CA . VAL D 1 144 ? -22.717 -6.571 -17.627 1.00 78.71 184 VAL D CA 1
ATOM 7212 C C . VAL D 1 144 ? -21.289 -6.706 -18.095 1.00 80.49 184 VAL D C 1
ATOM 7213 O O . VAL D 1 144 ? -20.501 -7.317 -17.337 1.00 57.60 184 VAL D O 1
ATOM 7217 N N . HIS D 1 145 ? -21.025 -6.172 -19.293 1.00 84.07 185 HIS D N 1
ATOM 7218 C CA . HIS D 1 145 ? -19.709 -6.252 -19.969 1.00 86.44 185 HIS D CA 1
ATOM 7219 C C . HIS D 1 145 ? -18.840 -5.081 -19.528 1.00 84.67 185 HIS D C 1
ATOM 7220 O O . HIS D 1 145 ? -17.659 -5.332 -19.111 1.00 75.34 185 HIS D O 1
ATOM 7227 N N . ARG D 1 146 ? -19.408 -3.883 -19.736 1.00 80.11 186 ARG D N 1
ATOM 7228 C CA . ARG D 1 146 ? -18.915 -2.541 -19.331 1.00 103.45 186 ARG D CA 1
ATOM 7229 C C . ARG D 1 146 ? -17.831 -2.005 -20.280 1.00 105.21 186 ARG D C 1
ATOM 7230 O O . ARG D 1 146 ? -17.477 -0.833 -20.144 1.00 135.97 186 ARG D O 1
ATOM 7238 N N . ASP D 1 147 ? -17.320 -2.781 -21.227 1.00 105.92 187 ASP D N 1
ATOM 7239 C CA . ASP D 1 147 ? -16.234 -2.289 -22.115 1.00 90.45 187 ASP D CA 1
ATOM 7240 C C . ASP D 1 147 ? -16.524 -2.732 -23.542 1.00 74.97 187 ASP D C 1
ATOM 7241 O O . ASP D 1 147 ? -15.588 -3.105 -24.223 1.00 69.07 187 ASP D O 1
ATOM 7246 N N . ILE D 1 148 ? -17.794 -2.727 -23.931 1.00 70.69 188 ILE D N 1
ATOM 7247 C CA . ILE D 1 148 ? -18.216 -2.889 -25.345 1.00 72.62 188 ILE D CA 1
ATOM 7248 C C . ILE D 1 148 ? -17.591 -1.738 -26.119 1.00 78.27 188 ILE D C 1
ATOM 7249 O O . ILE D 1 148 ? -17.857 -0.593 -25.787 1.00 108.03 188 ILE D O 1
ATOM 7254 N N . LYS D 1 149 ? -16.771 -2.050 -27.104 1.00 90.67 189 LYS D N 1
ATOM 7255 C CA . LYS D 1 149 ? -16.135 -1.079 -28.033 1.00 82.41 189 LYS D CA 1
ATOM 7256 C C . LYS D 1 149 ? -15.712 -1.893 -29.256 1.00 87.67 189 LYS D C 1
ATOM 7257 O O . LYS D 1 149 ? -15.723 -3.123 -29.201 1.00 86.21 189 LYS D O 1
ATOM 7263 N N . PRO D 1 150 ? -15.393 -1.299 -30.427 1.00 90.00 190 PRO D N 1
ATOM 7264 C CA . PRO D 1 150 ? -14.971 -2.114 -31.563 1.00 88.94 190 PRO D CA 1
ATOM 7265 C C . PRO D 1 150 ? -13.647 -2.858 -31.353 1.00 82.17 190 PRO D C 1
ATOM 7266 O O . PRO D 1 150 ? -13.410 -3.786 -32.085 1.00 90.41 190 PRO D O 1
ATOM 7270 N N . SER D 1 151 ? -12.827 -2.440 -30.390 1.00 81.62 191 SER D N 1
ATOM 7271 C CA . SER D 1 151 ? -11.584 -3.153 -29.986 1.00 86.18 191 SER D CA 1
ATOM 7272 C C . SER D 1 151 ? -11.921 -4.578 -29.528 1.00 85.45 191 SER D C 1
ATOM 7273 O O . SER D 1 151 ? -11.098 -5.479 -29.713 1.00 94.67 191 SER D O 1
ATOM 7276 N N . ASN D 1 152 ? -13.104 -4.779 -28.960 1.00 88.26 192 ASN D N 1
ATOM 7277 C CA . ASN D 1 152 ? -13.514 -6.082 -28.384 1.00 84.45 192 ASN D CA 1
ATOM 7278 C C . ASN D 1 152 ? -14.728 -6.637 -29.125 1.00 91.61 192 ASN D C 1
ATOM 7279 O O . ASN D 1 152 ? -15.537 -7.372 -28.528 1.00 91.33 192 ASN D O 1
ATOM 7284 N N . LEU D 1 153 ? -14.890 -6.322 -30.391 1.00 89.04 193 LEU D N 1
ATOM 7285 C CA . LEU D 1 153 ? -15.901 -7.052 -31.183 1.00 86.56 193 LEU D CA 1
ATOM 7286 C C . LEU D 1 153 ? -15.158 -7.824 -32.270 1.00 81.11 193 LEU D C 1
ATOM 7287 O O . LEU D 1 153 ? -14.873 -7.235 -33.314 1.00 107.14 193 LEU D O 1
ATOM 7292 N N . LEU D 1 154 ? -14.781 -9.067 -31.995 1.00 75.86 194 LEU D N 1
ATOM 7293 C CA . LEU D 1 154 ? -13.920 -9.846 -32.914 1.00 79.40 194 LEU D CA 1
ATOM 7294 C C . LEU D 1 154 ? -14.767 -10.452 -34.036 1.00 83.70 194 LEU D C 1
ATOM 7295 O O . LEU D 1 154 ? -15.988 -10.717 -33.845 1.00 72.39 194 LEU D O 1
ATOM 7300 N N . ILE D 1 155 ? -14.109 -10.674 -35.173 1.00 88.75 195 ILE D N 1
ATOM 7301 C CA . ILE D 1 155 ? -14.740 -11.226 -36.403 1.00 86.92 195 ILE D CA 1
ATOM 7302 C C . ILE D 1 155 ? -13.846 -12.341 -36.958 1.00 86.22 195 ILE D C 1
ATOM 7303 O O . ILE D 1 155 ? -12.616 -12.332 -36.727 1.00 91.54 195 ILE D O 1
ATOM 7308 N N . ASN D 1 156 ? -14.439 -13.311 -37.638 1.00 88.33 196 ASN D N 1
ATOM 7309 C CA . ASN D 1 156 ? -13.641 -14.391 -38.259 1.00 94.75 196 ASN D CA 1
ATOM 7310 C C . ASN D 1 156 ? -13.898 -14.445 -39.762 1.00 109.55 196 ASN D C 1
ATOM 7311 O O . ASN D 1 156 ? -14.627 -13.574 -40.341 1.00 108.18 196 ASN D O 1
ATOM 7316 N N . SER D 1 157 ? -13.289 -15.448 -40.382 1.00 107.76 197 SER D N 1
ATOM 7317 C CA . SER D 1 157 ? -13.308 -15.642 -41.843 1.00 104.66 197 SER D CA 1
ATOM 7318 C C . SER D 1 157 ? -14.728 -16.047 -42.260 1.00 102.34 197 SER D C 1
ATOM 7319 O O . SER D 1 157 ? -15.097 -15.821 -43.422 1.00 103.71 197 SER D O 1
ATOM 7322 N N . ALA D 1 158 ? -15.538 -16.566 -41.338 1.00 98.26 198 ALA D N 1
ATOM 7323 C CA . ALA D 1 158 ? -16.954 -16.878 -41.637 1.00 105.88 198 ALA D CA 1
ATOM 7324 C C . ALA D 1 158 ? -17.818 -15.602 -41.648 1.00 106.55 198 ALA D C 1
ATOM 7325 O O . ALA D 1 158 ? -19.033 -15.712 -41.902 1.00 101.52 198 ALA D O 1
ATOM 7327 N N . LYS D 1 159 ? -17.223 -14.432 -41.400 1.00 104.72 199 LYS D N 1
ATOM 7328 C CA . LYS D 1 159 ? -17.920 -13.125 -41.324 1.00 110.67 199 LYS D CA 1
ATOM 7329 C C . LYS D 1 159 ? -18.981 -13.204 -40.219 1.00 98.89 199 LYS D C 1
ATOM 7330 O O . LYS D 1 159 ? -20.094 -12.721 -40.450 1.00 93.42 199 LYS D O 1
ATOM 7336 N N . ASN D 1 160 ? -18.655 -13.740 -39.036 1.00 94.00 200 ASN D N 1
ATOM 7337 C CA . ASN D 1 160 ? -19.576 -13.598 -37.878 1.00 98.59 200 ASN D CA 1
ATOM 7338 C C . ASN D 1 160 ? -18.821 -13.086 -36.640 1.00 91.41 200 ASN D C 1
ATOM 7339 O O . ASN D 1 160 ? -17.596 -13.215 -36.570 1.00 80.94 200 ASN D O 1
ATOM 7344 N N . VAL D 1 161 ? -19.554 -12.434 -35.732 1.00 91.27 201 VAL D N 1
ATOM 7345 C CA . VAL D 1 161 ? -19.008 -11.454 -34.754 1.00 87.07 201 VAL D CA 1
ATOM 7346 C C . VAL D 1 161 ? -19.219 -11.963 -33.325 1.00 80.91 201 VAL D C 1
ATOM 7347 O O . VAL D 1 161 ? -20.326 -12.426 -33.008 1.00 68.67 201 VAL D O 1
ATOM 7351 N N . LYS D 1 162 ? -18.202 -11.840 -32.474 1.00 78.40 202 LYS D N 1
ATOM 7352 C CA . LYS D 1 162 ? -18.241 -12.382 -31.094 1.00 81.45 202 LYS D CA 1
ATOM 7353 C C . LYS D 1 162 ? -17.733 -11.324 -30.103 1.00 83.18 202 LYS D C 1
ATOM 7354 O O . LYS D 1 162 ? -16.596 -10.833 -30.277 1.00 95.26 202 LYS D O 1
ATOM 7360 N N . ILE D 1 163 ? -18.522 -11.046 -29.055 1.00 72.00 203 ILE D N 1
ATOM 7361 C CA . ILE D 1 163 ? -18.166 -10.117 -27.936 1.00 69.63 203 ILE D CA 1
ATOM 7362 C C . ILE D 1 163 ? -16.993 -10.689 -27.117 1.00 79.52 203 ILE D C 1
ATOM 7363 O O . ILE D 1 163 ? -16.986 -11.912 -26.868 1.00 82.23 203 ILE D O 1
ATOM 7368 N N . ALA D 1 164 ? -16.017 -9.867 -26.705 1.00 73.53 204 ALA D N 1
ATOM 7369 C CA . ALA D 1 164 ? -14.658 -10.398 -26.462 1.00 80.86 204 ALA D CA 1
ATOM 7370 C C . ALA D 1 164 ? -14.143 -10.221 -25.035 1.00 81.07 204 ALA D C 1
ATOM 7371 O O . ALA D 1 164 ? -13.800 -11.263 -24.458 1.00 110.53 204 ALA D O 1
ATOM 7373 N N . ASP D 1 165 ? -13.930 -9.019 -24.501 1.00 74.58 205 ASP D N 1
ATOM 7374 C CA . ASP D 1 165 ? -13.002 -8.934 -23.333 1.00 83.32 205 ASP D CA 1
ATOM 7375 C C . ASP D 1 165 ? -13.758 -8.752 -22.019 1.00 93.34 205 ASP D C 1
ATOM 7376 O O . ASP D 1 165 ? -14.218 -7.630 -21.744 1.00 100.86 205 ASP D O 1
ATOM 7381 N N . PHE D 1 166 ? -13.815 -9.785 -21.182 1.00 98.60 206 PHE D N 1
ATOM 7382 C CA . PHE D 1 166 ? -14.659 -9.760 -19.961 1.00 97.26 206 PHE D CA 1
ATOM 7383 C C . PHE D 1 166 ? -13.833 -9.341 -18.741 1.00 97.12 206 PHE D C 1
ATOM 7384 O O . PHE D 1 166 ? -14.221 -9.746 -17.634 1.00 120.03 206 PHE D O 1
ATOM 7392 N N . GLY D 1 167 ? -12.785 -8.526 -18.911 1.00 94.08 207 GLY D N 1
ATOM 7393 C CA . GLY D 1 167 ? -11.834 -8.180 -17.828 1.00 96.27 207 GLY D CA 1
ATOM 7394 C C . GLY D 1 167 ? -12.415 -7.224 -16.787 1.00 96.53 207 GLY D C 1
ATOM 7395 O O . GLY D 1 167 ? -11.858 -7.128 -15.683 1.00 75.32 207 GLY D O 1
ATOM 7396 N N . VAL D 1 168 ? -13.490 -6.523 -17.135 1.00 104.98 208 VAL D N 1
ATOM 7397 C CA . VAL D 1 168 ? -14.093 -5.425 -16.334 1.00 97.99 208 VAL D CA 1
ATOM 7398 C C . VAL D 1 168 ? -15.510 -5.857 -15.958 1.00 103.86 208 VAL D C 1
ATOM 7399 O O . VAL D 1 168 ? -16.084 -5.286 -15.041 1.00 103.79 208 VAL D O 1
ATOM 7403 N N . SER D 1 169 ? -15.977 -6.961 -16.533 1.00 109.21 209 SER D N 1
ATOM 7404 C CA . SER D 1 169 ? -17.377 -7.441 -16.450 1.00 106.84 209 SER D CA 1
ATOM 7405 C C . SER D 1 169 ? -17.771 -7.806 -15.016 1.00 100.55 209 SER D C 1
ATOM 7406 O O . SER D 1 169 ? -16.921 -8.311 -14.279 1.00 92.10 209 SER D O 1
ATOM 7409 N N . ARG D 1 170 ? -19.046 -7.604 -14.671 1.00 94.55 210 ARG D N 1
ATOM 7410 C CA . ARG D 1 170 ? -19.623 -7.939 -13.343 1.00 99.30 210 ARG D CA 1
ATOM 7411 C C . ARG D 1 170 ? -20.761 -8.930 -13.562 1.00 98.06 210 ARG D C 1
ATOM 7412 O O . ARG D 1 170 ? -21.480 -8.774 -14.571 1.00 87.80 210 ARG D O 1
ATOM 7420 N N . ILE D 1 171 ? -20.950 -9.874 -12.634 1.00 97.94 211 ILE D N 1
ATOM 7421 C CA . ILE D 1 171 ? -22.235 -10.623 -12.540 1.00 82.00 211 ILE D CA 1
ATOM 7422 C C . ILE D 1 171 ? -23.109 -9.989 -11.465 1.00 81.02 211 ILE D C 1
ATOM 7423 O O . ILE D 1 171 ? -22.645 -9.945 -10.303 1.00 79.75 211 ILE D O 1
ATOM 7428 N N . LEU D 1 172 ? -24.315 -9.551 -11.847 1.00 77.16 212 LEU D N 1
ATOM 7429 C CA . LEU D 1 172 ? -25.285 -8.879 -10.938 1.00 89.21 212 LEU D CA 1
ATOM 7430 C C . LEU D 1 172 ? -26.056 -9.959 -10.182 1.00 102.54 212 LEU D C 1
ATOM 7431 O O . LEU D 1 172 ? -26.341 -11.015 -10.791 1.00 100.06 212 LEU D O 1
ATOM 7436 N N . ALA D 1 173 ? -26.443 -9.654 -8.937 1.00 118.67 213 ALA D N 1
ATOM 7437 C CA . ALA D 1 173 ? -27.437 -10.409 -8.134 1.00 112.56 213 ALA D CA 1
ATOM 7438 C C . ALA D 1 173 ? -28.794 -10.431 -8.857 1.00 111.38 213 ALA D C 1
ATOM 7439 O O . ALA D 1 173 ? -29.308 -11.514 -9.162 1.00 105.33 213 ALA D O 1
ATOM 7441 N N . GLN D 1 174 ? -29.374 -9.264 -9.124 1.00 124.70 214 GLN D N 1
ATOM 7442 C CA . GLN D 1 174 ? -30.772 -9.155 -9.617 1.00 125.11 214 GLN D CA 1
ATOM 7443 C C . GLN D 1 174 ? -30.795 -8.434 -10.964 1.00 121.80 214 GLN D C 1
ATOM 7444 O O . GLN D 1 174 ? -29.750 -8.058 -11.491 1.00 122.46 214 GLN D O 1
ATOM 7461 N N . MET D 1 176 ? -32.460 -5.672 -11.463 1.00 135.86 216 MET D N 1
ATOM 7462 C CA . MET D 1 176 ? -32.153 -4.291 -11.141 1.00 125.04 216 MET D CA 1
ATOM 7463 C C . MET D 1 176 ? -31.091 -4.323 -10.042 1.00 108.52 216 MET D C 1
ATOM 7464 O O . MET D 1 176 ? -31.447 -4.644 -8.898 1.00 125.21 216 MET D O 1
ATOM 7469 N N . ASP D 1 177 ? -29.829 -4.073 -10.375 1.00 87.57 217 ASP D N 1
ATOM 7470 C CA . ASP D 1 177 ? -28.718 -3.993 -9.382 1.00 94.69 217 ASP D CA 1
ATOM 7471 C C . ASP D 1 177 ? -27.697 -3.027 -9.963 1.00 95.16 217 ASP D C 1
ATOM 7472 O O . ASP D 1 177 ? -27.055 -3.298 -10.977 1.00 118.16 217 ASP D O 1
ATOM 7477 N N . PRO D 1 178 ? -27.589 -1.810 -9.413 1.00 103.77 218 PRO D N 1
ATOM 7478 C CA . PRO D 1 178 ? -26.621 -0.844 -9.921 1.00 109.97 218 PRO D CA 1
ATOM 7479 C C . PRO D 1 178 ? -25.163 -1.244 -9.647 1.00 100.70 218 PRO D C 1
ATOM 7480 O O . PRO D 1 178 ? -24.869 -2.061 -8.778 1.00 86.84 218 PRO D O 1
ATOM 7484 N N . CYS D 1 179 ? -24.289 -0.669 -10.461 1.00 98.46 219 CYS D N 1
ATOM 7485 C CA . CYS D 1 179 ? -22.823 -0.867 -10.427 1.00 110.32 219 CYS D CA 1
ATOM 7486 C C . CYS D 1 179 ? -22.206 0.460 -9.978 1.00 111.21 219 CYS D C 1
ATOM 7487 O O . CYS D 1 179 ? -22.718 1.530 -10.348 1.00 104.11 219 CYS D O 1
ATOM 7490 N N . ASN D 1 180 ? -21.183 0.432 -9.141 1.00 115.03 220 ASN D N 1
ATOM 7491 C CA . ASN D 1 180 ? -20.645 1.713 -8.622 1.00 121.85 220 ASN D CA 1
ATOM 7492 C C . ASN D 1 180 ? -19.285 1.964 -9.250 1.00 113.90 220 ASN D C 1
ATOM 7493 O O . ASN D 1 180 ? -18.812 3.097 -9.223 1.00 125.24 220 ASN D O 1
ATOM 7508 N N . SER D 1 182 ? -16.383 2.873 -11.469 1.00 108.17 222 SER D N 1
ATOM 7509 C CA . SER D 1 182 ? -16.031 3.573 -12.689 1.00 117.32 222 SER D CA 1
ATOM 7510 C C . SER D 1 182 ? -14.863 2.816 -13.325 1.00 101.63 222 SER D C 1
ATOM 7511 O O . SER D 1 182 ? -13.703 3.023 -12.928 1.00 84.63 222 SER D O 1
ATOM 7514 N N . VAL D 1 183 ? -15.189 1.910 -14.238 1.00 107.02 223 VAL D N 1
ATOM 7515 C CA . VAL D 1 183 ? -14.198 1.085 -14.987 1.00 112.24 223 VAL D CA 1
ATOM 7516 C C . VAL D 1 183 ? -14.722 0.964 -16.411 1.00 112.58 223 VAL D C 1
ATOM 7517 O O . VAL D 1 183 ? -15.919 1.294 -16.630 1.00 105.21 223 VAL D O 1
ATOM 7521 N N . GLY D 1 184 ? -13.846 0.503 -17.308 1.00 119.55 224 GLY D N 1
ATOM 7522 C CA . GLY D 1 184 ? -14.100 0.355 -18.751 1.00 131.02 224 GLY D CA 1
ATOM 7523 C C . GLY D 1 184 ? -13.154 1.227 -19.549 1.00 149.11 224 GLY D C 1
ATOM 7524 O O . GLY D 1 184 ? -11.985 1.399 -19.122 1.00 169.54 224 GLY D O 1
ATOM 7525 N N . THR D 1 185 ? -13.611 1.720 -20.697 1.00 144.32 225 THR D N 1
ATOM 7526 C CA . THR D 1 185 ? -12.797 2.594 -21.564 1.00 125.08 225 THR D CA 1
ATOM 7527 C C . THR D 1 185 ? -13.553 3.899 -21.764 1.00 120.53 225 THR D C 1
ATOM 7528 O O . THR D 1 185 ? -14.708 3.836 -22.288 1.00 102.04 225 THR D O 1
ATOM 7532 N N . ILE D 1 186 ? -12.865 4.999 -21.421 1.00 106.53 226 ILE D N 1
ATOM 7533 C CA . ILE D 1 186 ? -13.430 6.341 -21.083 1.00 101.07 226 ILE D CA 1
ATOM 7534 C C . ILE D 1 186 ? -14.277 6.835 -22.258 1.00 106.18 226 ILE D C 1
ATOM 7535 O O . ILE D 1 186 ? -15.405 7.361 -22.033 1.00 96.18 226 ILE D O 1
ATOM 7540 N N . ALA D 1 187 ? -13.734 6.671 -23.462 1.00 105.84 227 ALA D N 1
ATOM 7541 C CA . ALA D 1 187 ? -14.283 7.202 -24.725 1.00 95.33 227 ALA D CA 1
ATOM 7542 C C . ALA D 1 187 ? -15.639 6.568 -25.050 1.00 98.32 227 ALA D C 1
ATOM 7543 O O . ALA D 1 187 ? -16.456 7.202 -25.745 1.00 89.65 227 ALA D O 1
ATOM 7545 N N . TYR D 1 188 ? -15.880 5.344 -24.594 1.00 111.70 228 TYR D N 1
ATOM 7546 C CA . TYR D 1 188 ? -17.052 4.563 -25.049 1.00 116.95 228 TYR D CA 1
ATOM 7547 C C . TYR D 1 188 ? -18.080 4.455 -23.947 1.00 109.61 228 TYR D C 1
ATOM 7548 O O . TYR D 1 188 ? -19.106 3.818 -24.206 1.00 97.18 228 TYR D O 1
ATOM 7557 N N . MET D 1 189 ? -17.807 5.021 -22.777 1.00 113.17 229 MET D N 1
ATOM 7558 C CA . MET D 1 189 ? -18.718 4.810 -21.633 1.00 113.49 229 MET D CA 1
ATOM 7559 C C . MET D 1 189 ? -19.710 5.969 -21.525 1.00 97.73 229 MET D C 1
ATOM 7560 O O . MET D 1 189 ? -19.329 7.119 -21.797 1.00 104.73 229 MET D O 1
ATOM 7565 N N . SER D 1 190 ? -20.952 5.611 -21.212 1.00 86.69 230 SER D N 1
ATOM 7566 C CA . SER D 1 190 ? -22.133 6.493 -21.023 1.00 99.41 230 SER D CA 1
ATOM 7567 C C . SER D 1 190 ? -21.792 7.703 -20.149 1.00 99.85 230 SER D C 1
ATOM 7568 O O . SER D 1 190 ? -20.908 7.638 -19.286 1.00 100.32 230 SER D O 1
ATOM 7571 N N . PRO D 1 191 ? -22.504 8.847 -20.317 1.00 93.58 231 PRO D N 1
ATOM 7572 C CA . PRO D 1 191 ? -22.211 10.036 -19.518 1.00 90.49 231 PRO D CA 1
ATOM 7573 C C . PRO D 1 191 ? -22.387 9.823 -18.003 1.00 98.60 231 PRO D C 1
ATOM 7574 O O . PRO D 1 191 ? -21.706 10.495 -17.232 1.00 94.72 231 PRO D O 1
ATOM 7578 N N . GLU D 1 192 ? -23.280 8.913 -17.595 1.00 101.11 232 GLU D N 1
ATOM 7579 C CA . GLU D 1 192 ? -23.494 8.590 -16.158 1.00 95.15 232 GLU D CA 1
ATOM 7580 C C . GLU D 1 192 ? -22.339 7.744 -15.600 1.00 103.91 232 GLU D C 1
ATOM 7581 O O . GLU D 1 192 ? -22.241 7.616 -14.342 1.00 104.38 232 GLU D O 1
ATOM 7587 N N . ARG D 1 193 ? -21.468 7.193 -16.449 1.00 89.32 233 ARG D N 1
ATOM 7588 C CA . ARG D 1 193 ? -20.300 6.460 -15.907 1.00 93.69 233 ARG D CA 1
ATOM 7589 C C . ARG D 1 193 ? -19.151 7.433 -15.684 1.00 96.27 233 ARG D C 1
ATOM 7590 O O . ARG D 1 193 ? -18.180 7.010 -15.050 1.00 87.31 233 ARG D O 1
ATOM 7598 N N . ILE D 1 194 ? -19.285 8.668 -16.180 1.00 110.98 234 ILE D N 1
ATOM 7599 C CA . ILE D 1 194 ? -18.296 9.775 -16.003 1.00 120.58 234 ILE D CA 1
ATOM 7600 C C . ILE D 1 194 ? -18.867 10.794 -15.006 1.00 118.12 234 ILE D C 1
ATOM 7601 O O . ILE D 1 194 ? -18.144 11.190 -14.099 1.00 137.98 234 ILE D O 1
ATOM 7606 N N . ASN D 1 195 ? -20.097 11.261 -15.222 1.00 106.09 235 ASN D N 1
ATOM 7607 C CA . ASN D 1 195 ? -20.775 12.266 -14.366 1.00 108.49 235 ASN D CA 1
ATOM 7608 C C . ASN D 1 195 ? -21.492 11.491 -13.262 1.00 116.53 235 ASN D C 1
ATOM 7609 O O . ASN D 1 195 ? -22.764 11.328 -13.295 1.00 90.35 235 ASN D O 1
ATOM 7614 N N . THR D 1 196 ? -20.679 11.017 -12.323 1.00 121.28 236 THR D N 1
ATOM 7615 C CA . THR D 1 196 ? -21.047 10.001 -11.306 1.00 120.99 236 THR D CA 1
ATOM 7616 C C . THR D 1 196 ? -21.865 10.639 -10.184 1.00 119.77 236 THR D C 1
ATOM 7617 O O . THR D 1 196 ? -22.512 9.904 -9.443 1.00 114.85 236 THR D O 1
ATOM 7621 N N . ASP D 1 197 ? -21.840 11.963 -10.090 1.00 135.83 237 ASP D N 1
ATOM 7622 C CA . ASP D 1 197 ? -22.292 12.728 -8.905 1.00 134.29 237 ASP D CA 1
ATOM 7623 C C . ASP D 1 197 ? -23.826 12.793 -8.869 1.00 126.86 237 ASP D C 1
ATOM 7624 O O . ASP D 1 197 ? -24.340 13.053 -7.773 1.00 126.17 237 ASP D O 1
ATOM 7629 N N . LEU D 1 198 ? -24.520 12.546 -9.993 1.00 130.63 238 LEU D N 1
ATOM 7630 C CA . LEU D 1 198 ? -26.012 12.548 -10.088 1.00 142.34 238 LEU D CA 1
ATOM 7631 C C . LEU D 1 198 ? -26.583 11.488 -9.130 1.00 139.21 238 LEU D C 1
ATOM 7632 O O . LEU D 1 198 ? -27.379 11.858 -8.254 1.00 115.73 238 LEU D O 1
ATOM 7637 N N . ASN D 1 199 ? -26.203 10.217 -9.287 1.00 125.77 239 ASN D N 1
ATOM 7638 C CA . ASN D 1 199 ? -26.765 9.110 -8.477 1.00 106.94 239 ASN D CA 1
ATOM 7639 C C . ASN D 1 199 ? -25.663 8.502 -7.615 1.00 107.97 239 ASN D C 1
ATOM 7640 O O . ASN D 1 199 ? -25.785 7.328 -7.289 1.00 116.43 239 ASN D O 1
ATOM 7645 N N . HIS D 1 200 ? -24.656 9.294 -7.236 1.00 112.42 240 HIS D N 1
ATOM 7646 C CA . HIS D 1 200 ? -23.555 8.950 -6.285 1.00 122.27 240 HIS D CA 1
ATOM 7647 C C . HIS D 1 200 ? -22.738 7.761 -6.808 1.00 126.72 240 HIS D C 1
ATOM 7648 O O . HIS D 1 200 ? -22.408 6.868 -6.002 1.00 134.03 240 HIS D O 1
ATOM 7655 N N . GLY D 1 201 ? -22.391 7.759 -8.098 1.00 146.34 241 GLY D N 1
ATOM 7656 C CA . GLY D 1 201 ? -21.481 6.760 -8.697 1.00 131.20 241 GLY D CA 1
ATOM 7657 C C . GLY D 1 201 ? -22.224 5.537 -9.190 1.00 119.03 241 GLY D C 1
ATOM 7658 O O . GLY D 1 201 ? -21.586 4.712 -9.837 1.00 105.10 241 GLY D O 1
ATOM 7659 N N . ARG D 1 202 ? -23.531 5.452 -8.926 1.00 115.42 242 ARG D N 1
ATOM 7660 C CA . ARG D 1 202 ? -24.352 4.251 -9.208 1.00 114.47 242 ARG D CA 1
ATOM 7661 C C . ARG D 1 202 ? -25.050 4.457 -10.549 1.00 103.21 242 ARG D C 1
ATOM 7662 O O . ARG D 1 202 ? -25.790 5.430 -10.694 1.00 101.32 242 ARG D O 1
ATOM 7670 N N . TYR D 1 203 ? -24.848 3.532 -11.479 1.00 110.51 243 TYR D N 1
ATOM 7671 C CA . TYR D 1 203 ? -25.454 3.573 -12.833 1.00 103.54 243 TYR D CA 1
ATOM 7672 C C . TYR D 1 203 ? -26.103 2.245 -13.203 1.00 93.88 243 TYR D C 1
ATOM 7673 O O . TYR D 1 203 ? -25.732 1.168 -12.656 1.00 83.86 243 TYR D O 1
ATOM 7682 N N . ASP D 1 204 ? -26.989 2.316 -14.195 1.00 84.46 244 ASP D N 1
ATOM 7683 C CA . ASP D 1 204 ? -27.562 1.103 -14.830 1.00 89.51 244 ASP D CA 1
ATOM 7684 C C . ASP D 1 204 ? -26.491 0.519 -15.757 1.00 92.79 244 ASP D C 1
ATOM 7685 O O . ASP D 1 204 ? -26.062 1.226 -16.688 1.00 105.07 244 ASP D O 1
ATOM 7690 N N . GLY D 1 205 ? -26.046 -0.710 -15.491 1.00 89.04 245 GLY D N 1
ATOM 7691 C CA . GLY D 1 205 ? -24.994 -1.367 -16.293 1.00 94.50 245 GLY D CA 1
ATOM 7692 C C . GLY D 1 205 ? -25.513 -1.900 -17.623 1.00 82.58 245 GLY D C 1
ATOM 7693 O O . GLY D 1 205 ? -24.719 -2.040 -18.575 1.00 69.77 245 GLY D O 1
ATOM 7694 N N . TYR D 1 206 ? -26.784 -2.276 -17.677 1.00 85.26 246 TYR D N 1
ATOM 7695 C CA . TYR D 1 206 ? -27.413 -2.812 -18.904 1.00 97.55 246 TYR D CA 1
ATOM 7696 C C . TYR D 1 206 ? -27.472 -1.688 -19.939 1.00 103.72 246 TYR D C 1
ATOM 7697 O O . TYR D 1 206 ? -27.127 -1.902 -21.109 1.00 123.22 246 TYR D O 1
ATOM 7706 N N . ALA D 1 207 ? -27.880 -0.498 -19.512 1.00 99.77 247 ALA D N 1
ATOM 7707 C CA . ALA D 1 207 ? -27.880 0.696 -20.381 1.00 91.12 247 ALA D CA 1
ATOM 7708 C C . ALA D 1 207 ? -26.436 1.171 -20.610 1.00 80.86 247 ALA D C 1
ATOM 7709 O O . ALA D 1 207 ? -26.196 1.826 -21.632 1.00 91.68 247 ALA D O 1
ATOM 7711 N N . GLY D 1 208 ? -25.510 0.863 -19.703 1.00 76.66 248 GLY D N 1
ATOM 7712 C CA . GLY D 1 208 ? -24.102 1.314 -19.797 1.00 90.95 248 GLY D CA 1
ATOM 7713 C C . GLY D 1 208 ? -23.408 0.689 -20.986 1.00 92.68 248 GLY D C 1
ATOM 7714 O O . GLY D 1 208 ? -22.538 1.369 -21.589 1.00 100.61 248 GLY D O 1
ATOM 7715 N N . ASP D 1 209 ? -23.785 -0.564 -21.274 1.00 101.66 249 ASP D N 1
ATOM 7716 C CA . ASP D 1 209 ? -23.370 -1.380 -22.449 1.00 92.10 249 ASP D CA 1
ATOM 7717 C C . ASP D 1 209 ? -24.111 -0.889 -23.690 1.00 79.78 249 ASP D C 1
ATOM 7718 O O . ASP D 1 209 ? -23.500 -0.853 -24.752 1.00 91.09 249 ASP D O 1
ATOM 7723 N N . VAL D 1 210 ? -25.386 -0.541 -23.574 1.00 73.60 250 VAL D N 1
ATOM 7724 C CA . VAL D 1 210 ? -26.227 -0.213 -24.765 1.00 77.21 250 VAL D CA 1
ATOM 7725 C C . VAL D 1 210 ? -25.809 1.148 -25.334 1.00 87.22 250 VAL D C 1
ATOM 7726 O O . VAL D 1 210 ? -25.766 1.312 -26.575 1.00 98.52 250 VAL D O 1
ATOM 7730 N N . TRP D 1 211 ? -25.410 2.074 -24.477 1.00 98.07 251 TRP D N 1
ATOM 7731 C CA . TRP D 1 211 ? -24.777 3.336 -24.939 1.00 102.24 251 TRP D CA 1
ATOM 7732 C C . TRP D 1 211 ? -23.434 3.025 -25.595 1.00 84.90 251 TRP D C 1
ATOM 7733 O O . TRP D 1 211 ? -23.160 3.612 -26.633 1.00 97.90 251 TRP D O 1
ATOM 7744 N N . SER D 1 212 ? -22.639 2.135 -25.004 1.00 84.81 252 SER D N 1
ATOM 7745 C CA . SER D 1 212 ? -21.327 1.679 -25.556 1.00 83.36 252 SER D CA 1
ATOM 7746 C C . SER D 1 212 ? -21.559 0.979 -26.903 1.00 83.21 252 SER D C 1
ATOM 7747 O O . SER D 1 212 ? -20.703 1.058 -27.780 1.00 90.11 252 SER D O 1
ATOM 7750 N N . LEU D 1 213 ? -22.700 0.328 -27.100 1.00 102.32 253 LEU D N 1
ATOM 7751 C CA . LEU D 1 213 ? -22.960 -0.349 -28.399 1.00 110.08 253 LEU D CA 1
ATOM 7752 C C . LEU D 1 213 ? -23.369 0.665 -29.466 1.00 110.41 253 LEU D C 1
ATOM 7753 O O . LEU D 1 213 ? -22.871 0.544 -30.608 1.00 118.83 253 LEU D O 1
ATOM 7758 N N . GLY D 1 214 ? -24.243 1.610 -29.111 1.00 105.62 254 GLY D N 1
ATOM 7759 C CA . GLY D 1 214 ? -24.728 2.655 -30.038 1.00 108.00 254 GLY D CA 1
ATOM 7760 C C . GLY D 1 214 ? -23.591 3.542 -30.552 1.00 105.45 254 GLY D C 1
ATOM 7761 O O . GLY D 1 214 ? -23.621 3.957 -31.721 1.00 98.49 254 GLY D O 1
ATOM 7762 N N . VAL D 1 215 ? -22.604 3.832 -29.714 1.00 86.81 255 VAL D N 1
ATOM 7763 C CA . VAL D 1 215 ? -21.376 4.557 -30.124 1.00 78.68 255 VAL D CA 1
ATOM 7764 C C . VAL D 1 215 ? -20.636 3.689 -31.134 1.00 78.50 255 VAL D C 1
ATOM 7765 O O . VAL D 1 215 ? -20.196 4.219 -32.151 1.00 100.27 255 VAL D O 1
ATOM 7769 N N . SER D 1 216 ? -20.543 2.388 -30.892 1.00 80.43 256 SER D N 1
ATOM 7770 C CA . SER D 1 216 ? -19.726 1.479 -31.733 1.00 86.90 256 SER D CA 1
ATOM 7771 C C . SER D 1 216 ? -20.394 1.222 -33.099 1.00 84.42 256 SER D C 1
ATOM 7772 O O . SER D 1 216 ? -19.680 1.097 -34.100 1.00 92.70 256 SER D O 1
ATOM 7775 N N . ILE D 1 217 ? -21.715 1.148 -33.161 1.00 79.02 257 ILE D N 1
ATOM 7776 C CA . ILE D 1 217 ? -22.454 0.942 -34.438 1.00 85.39 257 ILE D CA 1
ATOM 7777 C C . ILE D 1 217 ? -22.381 2.230 -35.270 1.00 85.46 257 ILE D C 1
ATOM 7778 O O . ILE D 1 217 ? -22.165 2.143 -36.479 1.00 113.54 257 ILE D O 1
ATOM 7783 N N . LEU D 1 218 ? -22.503 3.396 -34.647 1.00 104.39 258 LEU D N 1
ATOM 7784 C CA . LEU D 1 218 ? -22.404 4.704 -35.346 1.00 93.24 258 LEU D CA 1
ATOM 7785 C C . LEU D 1 218 ? -20.958 4.945 -35.788 1.00 85.15 258 LEU D C 1
ATOM 7786 O O . LEU D 1 218 ? -20.798 5.439 -36.879 1.00 109.82 258 LEU D O 1
ATOM 7791 N N . GLU D 1 219 ? -19.951 4.553 -35.009 1.00 76.03 259 GLU D N 1
ATOM 7792 C CA . GLU D 1 219 ? -18.521 4.578 -35.440 1.00 84.98 259 GLU D CA 1
ATOM 7793 C C . GLU D 1 219 ? -18.285 3.677 -36.680 1.00 100.62 259 GLU D C 1
ATOM 7794 O O . GLU D 1 219 ? -17.393 3.981 -37.508 1.00 109.14 259 GLU D O 1
ATOM 7800 N N . PHE D 1 220 ? -19.028 2.585 -36.833 1.00 108.94 260 PHE D N 1
ATOM 7801 C CA . PHE D 1 220 ? -18.980 1.746 -38.057 1.00 103.55 260 PHE D CA 1
ATOM 7802 C C . PHE D 1 220 ? -19.586 2.499 -39.250 1.00 97.19 260 PHE D C 1
ATOM 7803 O O . PHE D 1 220 ? -19.074 2.374 -40.370 1.00 115.93 260 PHE D O 1
ATOM 7811 N N . TYR D 1 221 ? -20.661 3.246 -39.051 1.00 90.31 261 TYR D N 1
ATOM 7812 C CA . TYR D 1 221 ? -21.388 3.893 -40.176 1.00 93.70 261 TYR D CA 1
ATOM 7813 C C . TYR D 1 221 ? -20.609 5.112 -40.685 1.00 92.18 261 TYR D C 1
ATOM 7814 O O . TYR D 1 221 ? -20.695 5.433 -41.865 1.00 103.89 261 TYR D O 1
ATOM 7823 N N . LEU D 1 222 ? -19.865 5.786 -39.815 1.00 93.68 262 LEU D N 1
ATOM 7824 C CA . LEU D 1 222 ? -19.136 7.031 -40.177 1.00 98.41 262 LEU D CA 1
ATOM 7825 C C . LEU D 1 222 ? -17.709 6.693 -40.606 1.00 92.95 262 LEU D C 1
ATOM 7826 O O . LEU D 1 222 ? -17.158 7.425 -41.419 1.00 124.99 262 LEU D O 1
ATOM 7831 N N . GLY D 1 223 ? -17.106 5.659 -40.051 1.00 86.54 263 GLY D N 1
ATOM 7832 C CA . GLY D 1 223 ? -15.685 5.381 -40.312 1.00 88.42 263 GLY D CA 1
ATOM 7833 C C . GLY D 1 223 ? -14.801 6.101 -39.330 1.00 95.94 263 GLY D C 1
ATOM 7834 O O . GLY D 1 223 ? -13.559 5.958 -39.433 1.00 106.48 263 GLY D O 1
ATOM 7835 N N . ARG D 1 224 ? -15.410 6.803 -38.378 1.00 107.67 264 ARG D N 1
ATOM 7836 C CA . ARG D 1 224 ? -14.675 7.563 -37.338 1.00 122.26 264 ARG D CA 1
ATOM 7837 C C . ARG D 1 224 ? -15.496 7.584 -36.043 1.00 119.92 264 ARG D C 1
ATOM 7838 O O . ARG D 1 224 ? -16.739 7.356 -36.102 1.00 96.30 264 ARG D O 1
ATOM 7846 N N . PHE D 1 225 ? -14.814 7.895 -34.937 1.00 109.13 265 PHE D N 1
ATOM 7847 C CA . PHE D 1 225 ? -15.382 8.047 -33.573 1.00 108.61 265 PHE D CA 1
ATOM 7848 C C . PHE D 1 225 ? -16.410 9.169 -33.609 1.00 91.23 265 PHE D C 1
ATOM 7849 O O . PHE D 1 225 ? -16.113 10.242 -34.119 1.00 124.05 265 PHE D O 1
ATOM 7857 N N . PRO D 1 226 ? -17.672 8.951 -33.189 1.00 89.67 266 PRO D N 1
ATOM 7858 C CA . PRO D 1 226 ? -18.754 9.900 -33.512 1.00 92.10 266 PRO D CA 1
ATOM 7859 C C . PRO D 1 226 ? -18.817 11.167 -32.639 1.00 92.53 266 PRO D C 1
ATOM 7860 O O . PRO D 1 226 ? -19.863 11.759 -32.571 1.00 83.87 266 PRO D O 1
ATOM 7864 N N . PHE D 1 227 ? -17.703 11.529 -32.000 1.00 100.80 267 PHE D N 1
ATOM 7865 C CA . PHE D 1 227 ? -17.564 12.694 -31.099 1.00 106.16 267 PHE D CA 1
ATOM 7866 C C . PHE D 1 227 ? -16.518 13.647 -31.674 1.00 118.53 267 PHE D C 1
ATOM 7867 O O . PHE D 1 227 ? -15.619 13.194 -32.402 1.00 129.65 267 PHE D O 1
ATOM 7875 N N . ALA D 1 228 ? -16.588 14.914 -31.268 1.00 126.90 268 ALA D N 1
ATOM 7876 C CA . ALA D 1 228 ? -15.761 16.025 -31.783 1.00 123.42 268 ALA D CA 1
ATOM 7877 C C . ALA D 1 228 ? -14.359 16.025 -31.154 1.00 131.12 268 ALA D C 1
ATOM 7878 O O . ALA D 1 228 ? -13.639 17.010 -31.386 1.00 147.38 268 ALA D O 1
ATOM 7880 N N . VAL D 1 229 ? -13.953 14.993 -30.408 1.00 115.10 269 VAL D N 1
ATOM 7881 C CA . VAL D 1 229 ? -12.573 14.927 -29.841 1.00 121.65 269 VAL D CA 1
ATOM 7882 C C . VAL D 1 229 ? -12.005 13.561 -30.162 1.00 119.81 269 VAL D C 1
ATOM 7883 O O . VAL D 1 229 ? -12.793 12.703 -30.561 1.00 116.22 269 VAL D O 1
ATOM 7887 N N . SER D 1 230 ? -10.704 13.375 -29.935 1.00 119.55 270 SER D N 1
ATOM 7888 C CA . SER D 1 230 ? -10.030 12.061 -30.082 1.00 122.99 270 SER D CA 1
ATOM 7889 C C . SER D 1 230 ? -10.393 11.190 -28.884 1.00 130.19 270 SER D C 1
ATOM 7890 O O . SER D 1 230 ? -10.601 11.734 -27.779 1.00 130.88 270 SER D O 1
ATOM 7893 N N . ARG D 1 231 ? -10.422 9.881 -29.104 1.00 136.15 271 ARG D N 1
ATOM 7894 C CA . ARG D 1 231 ? -10.698 8.887 -28.045 1.00 124.07 271 ARG D CA 1
ATOM 7895 C C . ARG D 1 231 ? -9.508 8.857 -27.072 1.00 117.61 271 ARG D C 1
ATOM 7896 O O . ARG D 1 231 ? -9.758 8.652 -25.883 1.00 116.56 271 ARG D O 1
ATOM 7904 N N . GLN D 1 232 ? -8.280 9.125 -27.527 1.00 122.65 272 GLN D N 1
ATOM 7905 C CA . GLN D 1 232 ? -7.052 9.029 -26.682 1.00 140.31 272 GLN D CA 1
ATOM 7906 C C . GLN D 1 232 ? -6.795 10.373 -25.965 1.00 131.58 272 GLN D C 1
ATOM 7907 O O . GLN D 1 232 ? -5.651 10.584 -25.479 1.00 100.96 272 GLN D O 1
ATOM 7913 N N . GLY D 1 233 ? -7.824 11.226 -25.839 1.00 127.08 273 GLY D N 1
ATOM 7914 C CA . GLY D 1 233 ? -7.716 12.601 -25.312 1.00 129.79 273 GLY D CA 1
ATOM 7915 C C . GLY D 1 233 ? -7.543 12.677 -23.799 1.00 139.25 273 GLY D C 1
ATOM 7916 O O . GLY D 1 233 ? -7.353 11.636 -23.135 1.00 145.84 273 GLY D O 1
ATOM 7917 N N . ASP D 1 234 ? -7.594 13.894 -23.256 1.00 151.05 274 ASP D N 1
ATOM 7918 C CA . ASP D 1 234 ? -7.529 14.141 -21.794 1.00 138.62 274 ASP D CA 1
ATOM 7919 C C . ASP D 1 234 ? -8.901 13.845 -21.200 1.00 129.51 274 ASP D C 1
ATOM 7920 O O . ASP D 1 234 ? -9.863 13.603 -21.980 1.00 114.85 274 ASP D O 1
ATOM 7925 N N . TRP D 1 235 ? -8.986 13.832 -19.873 1.00 127.63 275 TRP D N 1
ATOM 7926 C CA . TRP D 1 235 ? -10.244 13.470 -19.180 1.00 145.00 275 TRP D CA 1
ATOM 7927 C C . TRP D 1 235 ? -11.315 14.516 -19.508 1.00 149.36 275 TRP D C 1
ATOM 7928 O O . TRP D 1 235 ? -12.434 14.130 -19.915 1.00 131.10 275 TRP D O 1
ATOM 7939 N N . ALA D 1 236 ? -10.985 15.792 -19.296 1.00 168.24 276 ALA D N 1
ATOM 7940 C CA . ALA D 1 236 ? -11.937 16.926 -19.329 1.00 171.73 276 ALA D CA 1
ATOM 7941 C C . ALA D 1 236 ? -12.456 17.139 -20.758 1.00 157.63 276 ALA D C 1
ATOM 7942 O O . ALA D 1 236 ? -13.644 17.465 -20.918 1.00 110.64 276 ALA D O 1
ATOM 7944 N N . SER D 1 237 ? -11.607 16.955 -21.770 1.00 163.36 277 SER D N 1
ATOM 7945 C CA . SER D 1 237 ? -12.005 17.160 -23.186 1.00 155.62 277 SER D CA 1
ATOM 7946 C C . SER D 1 237 ? -12.951 16.028 -23.599 1.00 152.77 277 SER D C 1
ATOM 7947 O O . SER D 1 237 ? -13.916 16.325 -24.344 1.00 125.27 277 SER D O 1
ATOM 7950 N N . LEU D 1 238 ? -12.714 14.800 -23.108 1.00 150.12 278 LEU D N 1
ATOM 7951 C CA . LEU D 1 238 ? -13.628 13.644 -23.328 1.00 132.72 278 LEU D CA 1
ATOM 7952 C C . LEU D 1 238 ? -14.922 13.875 -22.564 1.00 126.44 278 LEU D C 1
ATOM 7953 O O . LEU D 1 238 ? -15.956 13.407 -23.028 1.00 115.81 278 LEU D O 1
ATOM 7958 N N . MET D 1 239 ? -14.835 14.524 -21.408 1.00 117.04 279 MET D N 1
ATOM 7959 C CA . MET D 1 239 ? -15.994 14.676 -20.509 1.00 119.02 279 MET D CA 1
ATOM 7960 C C . MET D 1 239 ? -16.964 15.690 -21.126 1.00 126.74 279 MET D C 1
ATOM 7961 O O . MET D 1 239 ? -18.183 15.458 -21.083 1.00 113.68 279 MET D O 1
ATOM 7966 N N . CYS D 1 240 ? -16.457 16.756 -21.736 1.00 133.41 280 CYS D N 1
ATOM 7967 C CA . CYS D 1 240 ? -17.330 17.786 -22.349 1.00 144.85 280 CYS D CA 1
ATOM 7968 C C . CYS D 1 240 ? -17.991 17.230 -23.611 1.00 143.68 280 CYS D C 1
ATOM 7969 O O . CYS D 1 240 ? -19.135 17.637 -23.914 1.00 104.78 280 CYS D O 1
ATOM 7972 N N . ALA D 1 241 ? -17.298 16.348 -24.332 1.00 134.01 281 ALA D N 1
ATOM 7973 C CA . ALA D 1 241 ? -17.801 15.810 -25.613 1.00 114.24 281 ALA D CA 1
ATOM 7974 C C . ALA D 1 241 ? -18.970 14.876 -25.311 1.00 120.95 281 ALA D C 1
ATOM 7975 O O . ALA D 1 241 ? -19.996 14.960 -26.023 1.00 101.09 281 ALA D O 1
ATOM 7977 N N . ILE D 1 242 ? -18.828 14.058 -24.263 1.00 118.63 282 ILE D N 1
ATOM 7978 C CA . ILE D 1 242 ? -19.718 12.890 -24.026 1.00 105.02 282 ILE D CA 1
ATOM 7979 C C . ILE D 1 242 ? -20.897 13.335 -23.165 1.00 117.52 282 ILE D C 1
ATOM 7980 O O . ILE D 1 242 ? -22.067 13.057 -23.572 1.00 106.05 282 ILE D O 1
ATOM 7985 N N . CYS D 1 243 ? -20.613 14.031 -22.057 1.00 125.74 283 CYS D N 1
ATOM 7986 C CA . CYS D 1 243 ? -21.620 14.338 -21.000 1.00 119.54 283 CYS D CA 1
ATOM 7987 C C . CYS D 1 243 ? -22.439 15.578 -21.355 1.00 119.05 283 CYS D C 1
ATOM 7988 O O . CYS D 1 243 ? -23.622 15.618 -20.983 1.00 119.92 283 CYS D O 1
ATOM 7991 N N . MET D 1 244 ? -21.852 16.543 -22.053 1.00 122.15 284 MET D N 1
ATOM 7992 C CA . MET D 1 244 ? -22.337 17.940 -21.973 1.00 127.51 284 MET D CA 1
ATOM 7993 C C . MET D 1 244 ? -23.094 18.367 -23.224 1.00 117.23 284 MET D C 1
ATOM 7994 O O . MET D 1 244 ? -24.124 19.068 -23.066 1.00 114.72 284 MET D O 1
ATOM 7999 N N . SER D 1 245 ? -22.618 17.965 -24.399 1.00 109.52 285 SER D N 1
ATOM 8000 C CA . SER D 1 245 ? -23.382 18.115 -25.659 1.00 124.81 285 SER D CA 1
ATOM 8001 C C . SER D 1 245 ? -24.540 17.112 -25.666 1.00 106.65 285 SER D C 1
ATOM 8002 O O . SER D 1 245 ? -24.516 16.175 -24.850 1.00 124.07 285 SER D O 1
ATOM 8005 N N . GLN D 1 246 ? -25.518 17.312 -26.546 1.00 98.99 286 GLN D N 1
ATOM 8006 C CA . GLN D 1 246 ? -26.521 16.268 -26.870 1.00 116.55 286 GLN D CA 1
ATOM 8007 C C . GLN D 1 246 ? -25.781 15.079 -27.485 1.00 128.88 286 GLN D C 1
ATOM 8008 O O . GLN D 1 246 ? -24.733 15.241 -28.110 1.00 123.73 286 GLN D O 1
ATOM 8014 N N . PRO D 1 247 ? -26.264 13.832 -27.276 1.00 128.51 287 PRO D N 1
ATOM 8015 C CA . PRO D 1 247 ? -25.541 12.653 -27.753 1.00 117.00 287 PRO D CA 1
ATOM 8016 C C . PRO D 1 247 ? -25.533 12.635 -29.285 1.00 110.72 287 PRO D C 1
ATOM 8017 O O . PRO D 1 247 ? -26.404 13.257 -29.909 1.00 113.35 287 PRO D O 1
ATOM 8021 N N . PRO D 1 248 ? -24.562 11.950 -29.942 1.00 86.66 288 PRO D N 1
ATOM 8022 C CA . PRO D 1 248 ? -24.442 12.017 -31.391 1.00 84.78 288 PRO D CA 1
ATOM 8023 C C . PRO D 1 248 ? -25.664 11.421 -32.089 1.00 83.29 288 PRO D C 1
ATOM 8024 O O . PRO D 1 248 ? -26.393 10.690 -31.473 1.00 84.45 288 PRO D O 1
ATOM 8028 N N . GLU D 1 249 ? -25.855 11.773 -33.360 1.00 99.14 289 GLU D N 1
ATOM 8029 C CA . GLU D 1 249 ? -26.975 11.273 -34.201 1.00 101.15 289 GLU D CA 1
ATOM 8030 C C . GLU D 1 249 ? -26.415 10.636 -35.472 1.00 102.80 289 GLU D C 1
ATOM 8031 O O . GLU D 1 249 ? -25.284 10.978 -35.872 1.00 91.67 289 GLU D O 1
ATOM 8037 N N . ALA D 1 250 ? -27.198 9.777 -36.119 1.00 110.05 290 ALA D N 1
ATOM 8038 C CA . ALA D 1 250 ? -26.888 9.320 -37.489 1.00 122.56 290 ALA D CA 1
ATOM 8039 C C . ALA D 1 250 ? -27.122 10.505 -38.419 1.00 125.71 290 ALA D C 1
ATOM 8040 O O . ALA D 1 250 ? -28.031 11.286 -38.143 1.00 108.49 290 ALA D O 1
ATOM 8042 N N . PRO D 1 251 ? -26.290 10.703 -39.478 1.00 116.39 291 PRO D N 1
ATOM 8043 C CA . PRO D 1 251 ? -26.542 11.726 -40.492 1.00 111.06 291 PRO D CA 1
ATOM 8044 C C . PRO D 1 251 ? -27.879 11.524 -41.206 1.00 114.54 291 PRO D C 1
ATOM 8045 O O . PRO D 1 251 ? -28.326 10.403 -41.301 1.00 138.75 291 PRO D O 1
ATOM 8049 N N . ALA D 1 252 ? -28.498 12.611 -41.666 1.00 119.63 292 ALA D N 1
ATOM 8050 C CA . ALA D 1 252 ? -29.873 12.582 -42.225 1.00 125.20 292 ALA D CA 1
ATOM 8051 C C . ALA D 1 252 ? -29.863 11.901 -43.605 1.00 120.43 292 ALA D C 1
ATOM 8052 O O . ALA D 1 252 ? -30.964 11.515 -44.067 1.00 116.29 292 ALA D O 1
ATOM 8054 N N . THR D 1 253 ? -28.673 11.738 -44.202 1.00 107.06 293 THR D N 1
ATOM 8055 C CA . THR D 1 253 ? -28.397 10.944 -45.427 1.00 104.73 293 THR D CA 1
ATOM 8056 C C . THR D 1 253 ? -28.875 9.497 -45.200 1.00 117.68 293 THR D C 1
ATOM 8057 O O . THR D 1 253 ? -29.519 8.920 -46.128 1.00 100.73 293 THR D O 1
ATOM 8061 N N . ALA D 1 254 ? -28.596 8.948 -44.001 1.00 123.34 294 ALA D N 1
ATOM 8062 C CA . ALA D 1 254 ? -28.982 7.586 -43.540 1.00 106.62 294 ALA D CA 1
ATOM 8063 C C . ALA D 1 254 ? -30.501 7.451 -43.496 1.00 108.96 294 ALA D C 1
ATOM 8064 O O . ALA D 1 254 ? -31.211 8.480 -43.382 1.00 127.11 294 ALA D O 1
ATOM 8066 N N . SER D 1 255 ? -30.994 6.219 -43.535 1.00 99.57 295 SER D N 1
ATOM 8067 C CA . SER D 1 255 ? -32.457 5.975 -43.491 1.00 112.92 295 SER D CA 1
ATOM 8068 C C . SER D 1 255 ? -32.970 6.224 -42.074 1.00 127.98 295 SER D C 1
ATOM 8069 O O . SER D 1 255 ? -32.163 6.220 -41.106 1.00 138.76 295 SER D O 1
ATOM 8072 N N . GLN D 1 256 ? -34.286 6.351 -41.962 1.00 134.87 296 GLN D N 1
ATOM 8073 C CA . GLN D 1 256 ? -34.951 6.714 -40.693 1.00 141.11 296 GLN D CA 1
ATOM 8074 C C . GLN D 1 256 ? -34.870 5.524 -39.738 1.00 133.59 296 GLN D C 1
ATOM 8075 O O . GLN D 1 256 ? -34.928 5.742 -38.522 1.00 150.33 296 GLN D O 1
ATOM 8081 N N . GLU D 1 257 ? -34.762 4.312 -40.273 1.00 115.76 297 GLU D N 1
ATOM 8082 C CA . GLU D 1 257 ? -34.597 3.108 -39.432 1.00 118.94 297 GLU D CA 1
ATOM 8083 C C . GLU D 1 257 ? -33.286 3.244 -38.661 1.00 103.09 297 GLU D C 1
ATOM 8084 O O . GLU D 1 257 ? -33.250 2.921 -37.479 1.00 130.82 297 GLU D O 1
ATOM 8090 N N . PHE D 1 258 ? -32.222 3.690 -39.303 1.00 91.25 298 PHE D N 1
ATOM 8091 C CA . PHE D 1 258 ? -30.894 3.661 -38.658 1.00 92.76 298 PHE D CA 1
ATOM 8092 C C . PHE D 1 258 ? -30.800 4.868 -37.732 1.00 100.71 298 PHE D C 1
ATOM 8093 O O . PHE D 1 258 ? -30.125 4.763 -36.669 1.00 96.08 298 PHE D O 1
ATOM 8101 N N . ARG D 1 259 ? -31.419 5.984 -38.136 1.00 107.74 299 ARG D N 1
ATOM 8102 C CA . ARG D 1 259 ? -31.375 7.246 -37.344 1.00 121.86 299 ARG D CA 1
ATOM 8103 C C . ARG D 1 259 ? -32.131 7.017 -36.037 1.00 111.99 299 ARG D C 1
ATOM 8104 O O . ARG D 1 259 ? -31.663 7.504 -35.005 1.00 115.79 299 ARG D O 1
ATOM 8112 N N . HIS D 1 260 ? -33.258 6.307 -36.095 1.00 114.03 300 HIS D N 1
ATOM 8113 C CA . HIS D 1 260 ? -34.081 5.948 -34.909 1.00 102.24 300 HIS D CA 1
ATOM 8114 C C . HIS D 1 260 ? -33.284 5.004 -34.011 1.00 93.78 300 HIS D C 1
ATOM 8115 O O . HIS D 1 260 ? -33.367 5.151 -32.811 1.00 97.88 300 HIS D O 1
ATOM 8122 N N . PHE D 1 261 ? -32.543 4.071 -34.593 1.00 92.42 301 PHE D N 1
ATOM 8123 C CA . PHE D 1 261 ? -31.802 3.008 -33.874 1.00 91.18 301 PHE D CA 1
ATOM 8124 C C . PHE D 1 261 ? -30.700 3.629 -33.013 1.00 95.84 301 PHE D C 1
ATOM 8125 O O . PHE D 1 261 ? -30.507 3.173 -31.898 1.00 121.38 301 PHE D O 1
ATOM 8133 N N . VAL D 1 262 ? -29.953 4.602 -33.516 1.00 98.19 302 VAL D N 1
ATOM 8134 C CA . VAL D 1 262 ? -28.795 5.137 -32.744 1.00 110.10 302 VAL D CA 1
ATOM 8135 C C . VAL D 1 262 ? -29.332 6.051 -31.642 1.00 108.79 302 VAL D C 1
ATOM 8136 O O . VAL D 1 262 ? -28.653 6.200 -30.625 1.00 100.61 302 VAL D O 1
ATOM 8140 N N . SER D 1 263 ? -30.536 6.599 -31.802 1.00 110.44 303 SER D N 1
ATOM 8141 C CA . SER D 1 263 ? -31.166 7.444 -30.754 1.00 113.33 303 SER D CA 1
ATOM 8142 C C . SER D 1 263 ? -31.805 6.561 -29.681 1.00 107.72 303 SER D C 1
ATOM 8143 O O . SER D 1 263 ? -32.009 7.070 -28.574 1.00 116.20 303 SER D O 1
ATOM 8146 N N . CYS D 1 264 ? -32.149 5.314 -30.019 1.00 88.45 304 CYS D N 1
ATOM 8147 C CA . CYS D 1 264 ? -32.632 4.287 -29.058 1.00 83.33 304 CYS D CA 1
ATOM 8148 C C . CYS D 1 264 ? -31.466 3.747 -28.207 1.00 82.12 304 CYS D C 1
ATOM 8149 O O . CYS D 1 264 ? -31.711 3.177 -27.155 1.00 109.92 304 CYS D O 1
ATOM 8152 N N . CYS D 1 265 ? -30.229 3.906 -28.634 1.00 72.55 305 CYS D N 1
ATOM 8153 C CA . CYS D 1 265 ? -29.048 3.451 -27.880 1.00 82.41 305 CYS D CA 1
ATOM 8154 C C . CYS D 1 265 ? -28.393 4.663 -27.224 1.00 97.50 305 CYS D C 1
ATOM 8155 O O . CYS D 1 265 ? -27.871 4.521 -26.119 1.00 113.47 305 CYS D O 1
ATOM 8158 N N . LEU D 1 266 ? -28.367 5.811 -27.895 1.00 109.98 306 LEU D N 1
ATOM 8159 C CA . LEU D 1 266 ? -27.709 7.015 -27.326 1.00 118.13 306 LEU D CA 1
ATOM 8160 C C . LEU D 1 266 ? -28.791 7.963 -26.821 1.00 126.95 306 LEU D C 1
ATOM 8161 O O . LEU D 1 266 ? -28.982 9.018 -27.415 1.00 149.48 306 LEU D O 1
ATOM 8166 N N . GLN D 1 267 ? -29.498 7.571 -25.769 1.00 109.62 307 GLN D N 1
ATOM 8167 C CA . GLN D 1 267 ? -30.280 8.523 -24.953 1.00 89.17 307 GLN D CA 1
ATOM 8168 C C . GLN D 1 267 ? -29.388 9.013 -23.818 1.00 109.51 307 GLN D C 1
ATOM 8169 O O . GLN D 1 267 ? -28.562 8.237 -23.305 1.00 114.46 307 GLN D O 1
ATOM 8175 N N . SER D 1 268 ? -29.547 10.260 -23.404 1.00 117.43 308 SER D N 1
ATOM 8176 C CA . SER D 1 268 ? -28.658 10.844 -22.370 1.00 115.99 308 SER D CA 1
ATOM 8177 C C . SER D 1 268 ? -29.136 10.377 -20.992 1.00 114.84 308 SER D C 1
ATOM 8178 O O . SER D 1 268 ? -28.273 10.058 -20.174 1.00 108.76 308 SER D O 1
ATOM 8181 N N . ASP D 1 269 ? -30.456 10.337 -20.761 1.00 105.41 309 ASP D N 1
ATOM 8182 C CA . ASP D 1 269 ? -31.076 9.787 -19.522 1.00 101.45 309 ASP D CA 1
ATOM 8183 C C . ASP D 1 269 ? -31.254 8.284 -19.695 1.00 101.95 309 ASP D C 1
ATOM 8184 O O . ASP D 1 269 ? -32.096 7.859 -20.491 1.00 106.74 309 ASP D O 1
ATOM 8189 N N . PRO D 1 270 ? -30.459 7.453 -18.975 1.00 89.01 310 PRO D N 1
ATOM 8190 C CA . PRO D 1 270 ? -30.307 6.031 -19.279 1.00 82.45 310 PRO D CA 1
ATOM 8191 C C . PRO D 1 270 ? -31.532 5.123 -19.218 1.00 82.31 310 PRO D C 1
ATOM 8192 O O . PRO D 1 270 ? -31.547 4.129 -19.935 1.00 102.93 310 PRO D O 1
ATOM 8196 N N . PRO D 1 271 ? -32.608 5.333 -18.427 1.00 89.29 311 PRO D N 1
ATOM 8197 C CA . PRO D 1 271 ? -33.796 4.502 -18.643 1.00 101.97 311 PRO D CA 1
ATOM 8198 C C . PRO D 1 271 ? -34.558 4.700 -19.962 1.00 96.18 311 PRO D C 1
ATOM 8199 O O . PRO D 1 271 ? -35.433 3.904 -20.226 1.00 101.10 311 PRO D O 1
ATOM 8203 N N . LYS D 1 272 ? -34.238 5.709 -20.764 1.00 93.35 312 LYS D N 1
ATOM 8204 C CA . LYS D 1 272 ? -34.971 5.879 -22.036 1.00 112.92 312 LYS D CA 1
ATOM 8205 C C . LYS D 1 272 ? -34.349 4.957 -23.076 1.00 117.13 312 LYS D C 1
ATOM 8206 O O . LYS D 1 272 ? -35.109 4.526 -23.987 1.00 112.48 312 LYS D O 1
ATOM 8212 N N . ARG D 1 273 ? -33.057 4.627 -22.911 1.00 105.12 313 ARG D N 1
ATOM 8213 C CA . ARG D 1 273 ? -32.342 3.680 -23.818 1.00 97.75 313 ARG D CA 1
ATOM 8214 C C . ARG D 1 273 ? -33.055 2.328 -23.765 1.00 105.04 313 ARG D C 1
ATOM 8215 O O . ARG D 1 273 ? -33.446 1.889 -22.646 1.00 117.28 313 ARG D O 1
ATOM 8223 N N . TRP D 1 274 ? -33.205 1.690 -24.924 1.00 96.78 314 TRP D N 1
ATOM 8224 C CA . TRP D 1 274 ? -33.848 0.360 -25.025 1.00 98.14 314 TRP D CA 1
ATOM 8225 C C . TRP D 1 274 ? -32.920 -0.709 -24.465 1.00 102.28 314 TRP D C 1
ATOM 8226 O O . TRP D 1 274 ? -31.660 -0.492 -24.379 1.00 68.91 314 TRP D O 1
ATOM 8237 N N . SER D 1 275 ? -33.516 -1.844 -24.113 1.00 101.84 315 SER D N 1
ATOM 8238 C CA . SER D 1 275 ? -32.700 -2.979 -23.651 1.00 103.80 315 SER D CA 1
ATOM 8239 C C . SER D 1 275 ? -32.151 -3.631 -24.903 1.00 93.97 315 SER D C 1
ATOM 8240 O O . SER D 1 275 ? -32.706 -3.399 -26.000 1.00 98.76 315 SER D O 1
ATOM 8243 N N . ALA D 1 276 ? -31.059 -4.354 -24.738 1.00 80.18 316 ALA D N 1
ATOM 8244 C CA . ALA D 1 276 ? -30.415 -5.103 -25.825 1.00 78.02 316 ALA D CA 1
ATOM 8245 C C . ALA D 1 276 ? -31.445 -6.033 -26.496 1.00 86.33 316 ALA D C 1
ATOM 8246 O O . ALA D 1 276 ? -31.363 -6.176 -27.721 1.00 92.93 316 ALA D O 1
ATOM 8248 N N . GLN D 1 277 ? -32.351 -6.685 -25.752 1.00 92.66 317 GLN D N 1
ATOM 8249 C CA . GLN D 1 277 ? -33.313 -7.639 -26.361 1.00 89.55 317 GLN D CA 1
ATOM 8250 C C . GLN D 1 277 ? -34.380 -6.861 -27.124 1.00 89.85 317 GLN D C 1
ATOM 8251 O O . GLN D 1 277 ? -34.858 -7.352 -28.170 1.00 90.04 317 GLN D O 1
ATOM 8257 N N . GLN D 1 278 ? -34.725 -5.679 -26.629 1.00 99.53 318 GLN D N 1
ATOM 8258 C CA . GLN D 1 278 ? -35.884 -4.898 -27.133 1.00 113.94 318 GLN D CA 1
ATOM 8259 C C . GLN D 1 278 ? -35.498 -4.262 -28.477 1.00 114.58 318 GLN D C 1
ATOM 8260 O O . GLN D 1 278 ? -36.445 -3.992 -29.271 1.00 85.19 318 GLN D O 1
ATOM 8266 N N . LEU D 1 279 ? -34.176 -4.050 -28.699 1.00 108.22 319 LEU D N 1
ATOM 8267 C CA . LEU D 1 279 ? -33.539 -3.550 -29.961 1.00 93.17 319 LEU D CA 1
ATOM 8268 C C . LEU D 1 279 ? -33.543 -4.614 -31.063 1.00 89.70 319 LEU D C 1
ATOM 8269 O O . LEU D 1 279 ? -33.357 -4.239 -32.205 1.00 98.83 319 LEU D O 1
ATOM 8274 N N . LEU D 1 280 ? -33.671 -5.898 -30.759 1.00 103.00 320 LEU D N 1
ATOM 8275 C CA . LEU D 1 280 ? -33.641 -6.953 -31.809 1.00 89.90 320 LEU D CA 1
ATOM 8276 C C . LEU D 1 280 ? -34.966 -6.964 -32.563 1.00 95.20 320 LEU D C 1
ATOM 8277 O O . LEU D 1 280 ? -35.060 -7.707 -33.560 1.00 92.64 320 LEU D O 1
ATOM 8282 N N . GLN D 1 281 ? -35.949 -6.194 -32.086 1.00 99.15 321 GLN D N 1
ATOM 8283 C CA . GLN D 1 281 ? -37.237 -5.990 -32.791 1.00 121.07 321 GLN D CA 1
ATOM 8284 C C . GLN D 1 281 ? -37.274 -4.621 -33.476 1.00 117.37 321 GLN D C 1
ATOM 8285 O O . GLN D 1 281 ? -38.341 -4.285 -34.032 1.00 125.97 321 GLN D O 1
ATOM 8291 N N . HIS D 1 282 ? -36.168 -3.868 -33.464 1.00 99.49 322 HIS D N 1
ATOM 8292 C CA . HIS D 1 282 ? -36.041 -2.579 -34.206 1.00 105.25 322 HIS D CA 1
ATOM 8293 C C . HIS D 1 282 ? -36.050 -2.873 -35.705 1.00 109.23 322 HIS D C 1
ATOM 8294 O O . HIS D 1 282 ? -35.453 -3.864 -36.141 1.00 128.14 322 HIS D O 1
ATOM 8301 N N . PRO D 1 283 ? -36.734 -2.056 -36.543 1.00 95.61 323 PRO D N 1
ATOM 8302 C CA . PRO D 1 283 ? -36.867 -2.389 -37.962 1.00 96.00 323 PRO D CA 1
ATOM 8303 C C . PRO D 1 283 ? -35.581 -2.145 -38.773 1.00 97.98 323 PRO D C 1
ATOM 8304 O O . PRO D 1 283 ? -35.510 -2.586 -39.912 1.00 101.12 323 PRO D O 1
ATOM 8308 N N . PHE D 1 284 ? -34.598 -1.465 -38.180 1.00 87.73 324 PHE D N 1
ATOM 8309 C CA . PHE D 1 284 ? -33.210 -1.456 -38.693 1.00 82.05 324 PHE D CA 1
ATOM 8310 C C . PHE D 1 284 ? -32.668 -2.878 -38.663 1.00 74.14 324 PHE D C 1
ATOM 8311 O O . PHE D 1 284 ? -32.020 -3.277 -39.607 1.00 85.18 324 PHE D O 1
ATOM 8319 N N . ILE D 1 285 ? -32.955 -3.626 -37.610 1.00 87.74 325 ILE D N 1
ATOM 8320 C CA . ILE D 1 285 ? -32.411 -5.002 -37.445 1.00 95.88 325 ILE D CA 1
ATOM 8321 C C . ILE D 1 285 ? -33.153 -5.926 -38.411 1.00 95.19 325 ILE D C 1
ATOM 8322 O O . ILE D 1 285 ? -32.529 -6.895 -38.866 1.00 92.78 325 ILE D O 1
ATOM 8327 N N . LEU D 1 286 ? -34.374 -5.570 -38.816 1.00 101.86 326 LEU D N 1
ATOM 8328 C CA . LEU D 1 286 ? -35.170 -6.400 -39.759 1.00 122.90 326 LEU D CA 1
ATOM 8329 C C . LEU D 1 286 ? -34.522 -6.369 -41.149 1.00 119.92 326 LEU D C 1
ATOM 8330 O O . LEU D 1 286 ? -34.893 -7.223 -41.989 1.00 115.68 326 LEU D O 1
ATOM 8335 N N . LYS D 1 287 ? -33.572 -5.457 -41.381 1.00 113.05 327 LYS D N 1
ATOM 8336 C CA . LYS D 1 287 ? -32.808 -5.400 -42.662 1.00 125.23 327 LYS D CA 1
ATOM 8337 C C . LYS D 1 287 ? -31.821 -6.584 -42.779 1.00 136.22 327 LYS D C 1
ATOM 8338 O O . LYS D 1 287 ? -31.302 -6.820 -43.881 1.00 144.58 327 LYS D O 1
ATOM 8344 N N . ALA D 1 288 ? -31.545 -7.313 -41.699 1.00 122.23 328 ALA D N 1
ATOM 8345 C CA . ALA D 1 288 ? -30.616 -8.465 -41.722 1.00 121.37 328 ALA D CA 1
ATOM 8346 C C . ALA D 1 288 ? -31.148 -9.538 -42.672 1.00 144.37 328 ALA D C 1
ATOM 8347 O O . ALA D 1 288 ? -32.366 -9.772 -42.644 1.00 148.93 328 ALA D O 1
ATOM 8349 N N . THR D 1 289 ? -30.263 -10.159 -43.464 1.00 167.14 329 THR D N 1
ATOM 8350 C CA . THR D 1 289 ? -30.546 -11.310 -44.376 1.00 159.00 329 THR D CA 1
ATOM 8351 C C . THR D 1 289 ? -31.835 -11.084 -45.179 1.00 159.83 329 THR D C 1
ATOM 8352 O O . THR D 1 289 ? -31.978 -10.113 -45.913 1.00 165.36 329 THR D O 1
ATOM 8356 N N . LYS E 1 25 ? 10.881 29.980 -24.385 1.00 159.66 65 LYS E N 1
ATOM 8357 C CA . LYS E 1 25 ? 10.816 30.900 -23.214 1.00 144.89 65 LYS E CA 1
ATOM 8358 C C . LYS E 1 25 ? 9.548 30.630 -22.393 1.00 156.30 65 LYS E C 1
ATOM 8359 O O . LYS E 1 25 ? 9.521 30.985 -21.218 1.00 179.36 65 LYS E O 1
ATOM 8371 N N . LEU E 1 27 ? 5.761 27.780 -21.959 1.00 148.73 67 LEU E N 1
ATOM 8372 C CA . LEU E 1 27 ? 5.085 26.527 -22.229 1.00 149.17 67 LEU E CA 1
ATOM 8373 C C . LEU E 1 27 ? 3.838 26.773 -23.084 1.00 157.89 67 LEU E C 1
ATOM 8374 O O . LEU E 1 27 ? 3.417 25.849 -23.805 1.00 147.82 67 LEU E O 1
ATOM 8379 N N . SER E 1 28 ? 3.274 27.979 -23.014 1.00 166.73 68 SER E N 1
ATOM 8380 C CA . SER E 1 28 ? 2.060 28.396 -23.764 1.00 167.93 68 SER E CA 1
ATOM 8381 C C . SER E 1 28 ? 2.408 28.670 -25.231 1.00 169.49 68 SER E C 1
ATOM 8382 O O . SER E 1 28 ? 1.480 28.689 -26.063 1.00 169.58 68 SER E O 1
ATOM 8385 N N . GLU E 1 29 ? 3.691 28.883 -25.527 1.00 158.19 69 GLU E N 1
ATOM 8386 C CA . GLU E 1 29 ? 4.203 29.158 -26.894 1.00 155.19 69 GLU E CA 1
ATOM 8387 C C . GLU E 1 29 ? 4.376 27.859 -27.700 1.00 146.30 69 GLU E C 1
ATOM 8388 O O . GLU E 1 29 ? 4.846 27.941 -28.844 1.00 144.87 69 GLU E O 1
ATOM 8394 N N . LEU E 1 30 ? 4.047 26.696 -27.137 1.00 129.16 70 LEU E N 1
ATOM 8395 C CA . LEU E 1 30 ? 4.285 25.389 -27.795 1.00 123.52 70 LEU E CA 1
ATOM 8396 C C . LEU E 1 30 ? 2.958 24.665 -28.004 1.00 135.97 70 LEU E C 1
ATOM 8397 O O . LEU E 1 30 ? 2.131 24.654 -27.070 1.00 130.85 70 LEU E O 1
ATOM 8402 N N . GLU E 1 31 ? 2.800 24.035 -29.168 1.00 132.82 71 GLU E N 1
ATOM 8403 C CA . GLU E 1 31 ? 1.554 23.344 -29.569 1.00 137.40 71 GLU E CA 1
ATOM 8404 C C . GLU E 1 31 ? 1.864 21.873 -29.838 1.00 135.86 71 GLU E C 1
ATOM 8405 O O . GLU E 1 31 ? 2.718 21.610 -30.698 1.00 108.31 71 GLU E O 1
ATOM 8411 N N . ARG E 1 32 ? 1.156 20.963 -29.164 1.00 152.57 72 ARG E N 1
ATOM 8412 C CA . ARG E 1 32 ? 1.245 19.494 -29.406 1.00 160.05 72 ARG E CA 1
ATOM 8413 C C . ARG E 1 32 ? 0.816 19.199 -30.845 1.00 155.45 72 ARG E C 1
ATOM 8414 O O . ARG E 1 32 ? -0.352 19.463 -31.183 1.00 145.11 72 ARG E O 1
ATOM 8422 N N . VAL E 1 33 ? 1.729 18.655 -31.646 1.00 147.75 73 VAL E N 1
ATOM 8423 C CA . VAL E 1 33 ? 1.512 18.374 -33.094 1.00 126.44 73 VAL E CA 1
ATOM 8424 C C . VAL E 1 33 ? 1.522 16.861 -33.317 1.00 134.51 73 VAL E C 1
ATOM 8425 O O . VAL E 1 33 ? 0.594 16.373 -33.973 1.00 120.23 73 VAL E O 1
ATOM 8429 N N . ASN E 1 34 ? 2.518 16.154 -32.777 1.00 161.23 74 ASN E N 1
ATOM 8430 C CA . ASN E 1 34 ? 2.839 14.756 -33.170 1.00 166.41 74 ASN E CA 1
ATOM 8431 C C . ASN E 1 34 ? 3.534 14.049 -31.999 1.00 177.51 74 ASN E C 1
ATOM 8432 O O . ASN E 1 34 ? 3.992 14.752 -31.085 1.00 191.80 74 ASN E O 1
ATOM 8437 N N . ARG E 1 35 ? 3.607 12.712 -32.012 1.00 178.10 75 ARG E N 1
ATOM 8438 C CA . ARG E 1 35 ? 4.167 11.898 -30.889 1.00 163.80 75 ARG E CA 1
ATOM 8439 C C . ARG E 1 35 ? 5.269 10.973 -31.419 1.00 157.32 75 ARG E C 1
ATOM 8440 O O . ARG E 1 35 ? 5.031 10.336 -32.450 1.00 165.02 75 ARG E O 1
ATOM 8448 N N . ILE E 1 36 ? 6.420 10.875 -30.735 1.00 166.03 76 ILE E N 1
ATOM 8449 C CA . ILE E 1 36 ? 7.642 10.196 -31.285 1.00 149.88 76 ILE E CA 1
ATOM 8450 C C . ILE E 1 36 ? 7.951 8.889 -30.524 1.00 129.00 76 ILE E C 1
ATOM 8451 O O . ILE E 1 36 ? 7.818 8.840 -29.283 1.00 120.71 76 ILE E O 1
ATOM 8467 N N . VAL E 1 44 ? 7.485 11.266 -25.773 1.00 142.04 84 VAL E N 1
ATOM 8468 C CA . VAL E 1 44 ? 8.089 12.452 -26.342 1.00 146.31 84 VAL E CA 1
ATOM 8469 C C . VAL E 1 44 ? 7.139 12.968 -27.434 1.00 143.91 84 VAL E C 1
ATOM 8470 O O . VAL E 1 44 ? 6.711 12.156 -28.302 1.00 144.68 84 VAL E O 1
ATOM 8474 N N . TYR E 1 45 ? 6.785 14.254 -27.334 1.00 152.50 85 TYR E N 1
ATOM 8475 C CA . TYR E 1 45 ? 5.919 14.988 -28.288 1.00 145.29 85 TYR E CA 1
ATOM 8476 C C . TYR E 1 45 ? 6.784 15.769 -29.274 1.00 149.48 85 TYR E C 1
ATOM 8477 O O . TYR E 1 45 ? 7.923 16.179 -28.950 1.00 150.62 85 TYR E O 1
ATOM 8486 N N . LYS E 1 46 ? 6.225 15.997 -30.456 1.00 153.31 86 LYS E N 1
ATOM 8487 C CA . LYS E 1 46 ? 6.687 17.073 -31.355 1.00 160.49 86 LYS E CA 1
ATOM 8488 C C . LYS E 1 46 ? 5.851 18.321 -31.072 1.00 165.25 86 LYS E C 1
ATOM 8489 O O . LYS E 1 46 ? 4.610 18.234 -31.038 1.00 165.99 86 LYS E O 1
ATOM 8495 N N . VAL E 1 47 ? 6.512 19.453 -30.881 1.00 157.97 87 VAL E N 1
ATOM 8496 C CA . VAL E 1 47 ? 5.807 20.748 -30.694 1.00 137.63 87 VAL E CA 1
ATOM 8497 C C . VAL E 1 47 ? 6.291 21.726 -31.757 1.00 134.14 87 VAL E C 1
ATOM 8498 O O . VAL E 1 47 ? 7.451 21.598 -32.230 1.00 124.08 87 VAL E O 1
ATOM 8502 N N . ILE E 1 48 ? 5.417 22.660 -32.129 1.00 133.24 88 ILE E N 1
ATOM 8503 C CA . ILE E 1 48 ? 5.811 23.799 -33.000 1.00 143.31 88 ILE E CA 1
ATOM 8504 C C . ILE E 1 48 ? 5.703 25.065 -32.159 1.00 136.15 88 ILE E C 1
ATOM 8505 O O . ILE E 1 48 ? 4.609 25.359 -31.657 1.00 115.82 88 ILE E O 1
ATOM 8510 N N . HIS E 1 49 ? 6.842 25.727 -31.968 1.00 142.63 89 HIS E N 1
ATOM 8511 C CA . HIS E 1 49 ? 6.971 26.985 -31.199 1.00 138.82 89 HIS E CA 1
ATOM 8512 C C . HIS E 1 49 ? 6.359 28.063 -32.069 1.00 146.43 89 HIS E C 1
ATOM 8513 O O . HIS E 1 49 ? 7.087 28.617 -32.904 1.00 158.46 89 HIS E O 1
ATOM 8520 N N . THR E 1 50 ? 5.065 28.315 -31.867 1.00 163.07 90 THR E N 1
ATOM 8521 C CA . THR E 1 50 ? 4.181 29.083 -32.788 1.00 154.99 90 THR E CA 1
ATOM 8522 C C . THR E 1 50 ? 4.639 30.539 -32.991 1.00 145.90 90 THR E C 1
ATOM 8523 O O . THR E 1 50 ? 4.484 31.017 -34.111 1.00 140.34 90 THR E O 1
ATOM 8527 N N . PRO E 1 51 ? 5.144 31.340 -32.004 1.00 153.59 91 PRO E N 1
ATOM 8528 C CA . PRO E 1 51 ? 5.734 32.650 -32.315 1.00 167.18 91 PRO E CA 1
ATOM 8529 C C . PRO E 1 51 ? 6.853 32.735 -33.364 1.00 162.72 91 PRO E C 1
ATOM 8530 O O . PRO E 1 51 ? 6.886 33.710 -34.078 1.00 177.63 91 PRO E O 1
ATOM 8534 N N . THR E 1 52 ? 7.765 31.776 -33.435 1.00 163.48 92 THR E N 1
ATOM 8535 C CA . THR E 1 52 ? 8.847 31.837 -34.450 1.00 173.63 92 THR E CA 1
ATOM 8536 C C . THR E 1 52 ? 8.559 30.833 -35.572 1.00 172.34 92 THR E C 1
ATOM 8537 O O . THR E 1 52 ? 9.208 30.952 -36.638 1.00 143.71 92 THR E O 1
ATOM 8541 N N . SER E 1 53 ? 7.662 29.875 -35.315 1.00 169.88 93 SER E N 1
ATOM 8542 C CA . SER E 1 53 ? 7.252 28.770 -36.222 1.00 168.99 93 SER E CA 1
ATOM 8543 C C . SER E 1 53 ? 8.436 27.825 -36.538 1.00 161.50 93 SER E C 1
ATOM 8544 O O . SER E 1 53 ? 8.384 27.173 -37.598 1.00 141.31 93 SER E O 1
ATOM 8547 N N . ARG E 1 54 ? 9.431 27.718 -35.630 1.00 157.11 94 ARG E N 1
ATOM 8548 C CA . ARG E 1 54 ? 10.587 26.763 -35.665 1.00 141.83 94 ARG E CA 1
ATOM 8549 C C . ARG E 1 54 ? 10.145 25.482 -34.948 1.00 140.25 94 ARG E C 1
ATOM 8550 O O . ARG E 1 54 ? 9.386 25.559 -33.980 1.00 123.32 94 ARG E O 1
ATOM 8558 N N . PRO E 1 55 ? 10.583 24.262 -35.368 1.00 141.91 95 PRO E N 1
ATOM 8559 C CA . PRO E 1 55 ? 10.109 23.023 -34.732 1.00 135.77 95 PRO E CA 1
ATOM 8560 C C . PRO E 1 55 ? 11.030 22.458 -33.633 1.00 145.81 95 PRO E C 1
ATOM 8561 O O . PRO E 1 55 ? 12.258 22.571 -33.740 1.00 169.91 95 PRO E O 1
ATOM 8565 N N . PHE E 1 56 ? 10.460 21.849 -32.592 1.00 122.58 96 PHE E N 1
ATOM 8566 C CA . PHE E 1 56 ? 11.266 21.220 -31.511 1.00 124.19 96 PHE E CA 1
ATOM 8567 C C . PHE E 1 56 ? 10.586 19.939 -31.019 1.00 121.94 96 PHE E C 1
ATOM 8568 O O . PHE E 1 56 ? 9.467 19.658 -31.449 1.00 127.71 96 PHE E O 1
ATOM 8576 N N . ALA E 1 57 ? 11.254 19.172 -30.150 1.00 119.01 97 ALA E N 1
ATOM 8577 C CA . ALA E 1 57 ? 10.652 18.034 -29.412 1.00 116.78 97 ALA E CA 1
ATOM 8578 C C . ALA E 1 57 ? 10.511 18.392 -27.935 1.00 105.07 97 ALA E C 1
ATOM 8579 O O . ALA E 1 57 ? 11.372 19.116 -27.390 1.00 85.61 97 ALA E O 1
ATOM 8581 N N . LEU E 1 58 ? 9.454 17.882 -27.316 1.00 102.94 98 LEU E N 1
ATOM 8582 C CA . LEU E 1 58 ? 9.131 18.145 -25.895 1.00 112.74 98 LEU E CA 1
ATOM 8583 C C . LEU E 1 58 ? 8.957 16.796 -25.201 1.00 111.04 98 LEU E C 1
ATOM 8584 O O . LEU E 1 58 ? 8.071 16.004 -25.602 1.00 124.61 98 LEU E O 1
ATOM 8589 N N . LYS E 1 59 ? 9.795 16.549 -24.202 1.00 112.13 99 LYS E N 1
ATOM 8590 C CA . LYS E 1 59 ? 9.723 15.329 -23.369 1.00 118.15 99 LYS E CA 1
ATOM 8591 C C . LYS E 1 59 ? 9.238 15.720 -21.977 1.00 103.58 99 LYS E C 1
ATOM 8592 O O . LYS E 1 59 ? 9.782 16.670 -21.412 1.00 102.52 99 LYS E O 1
ATOM 8598 N N . VAL E 1 60 ? 8.248 15.018 -21.447 1.00 104.39 100 VAL E N 1
ATOM 8599 C CA . VAL E 1 60 ? 7.838 15.212 -20.027 1.00 122.71 100 VAL E CA 1
ATOM 8600 C C . VAL E 1 60 ? 8.743 14.336 -19.156 1.00 128.98 100 VAL E C 1
ATOM 8601 O O . VAL E 1 60 ? 8.933 13.155 -19.467 1.00 155.98 100 VAL E O 1
ATOM 8605 N N . ILE E 1 61 ? 9.351 14.929 -18.137 1.00 124.08 101 ILE E N 1
ATOM 8606 C CA . ILE E 1 61 ? 10.080 14.180 -17.083 1.00 111.13 101 ILE E CA 1
ATOM 8607 C C . ILE E 1 61 ? 9.266 14.316 -15.802 1.00 119.70 101 ILE E C 1
ATOM 8608 O O . ILE E 1 61 ? 9.304 15.406 -15.206 1.00 114.95 101 ILE E O 1
ATOM 8613 N N . TYR E 1 62 ? 8.525 13.270 -15.426 1.00 142.18 102 TYR E N 1
ATOM 8614 C CA . TYR E 1 62 ? 7.717 13.227 -14.172 1.00 164.44 102 TYR E CA 1
ATOM 8615 C C . TYR E 1 62 ? 8.036 11.948 -13.382 1.00 163.80 102 TYR E C 1
ATOM 8616 O O . TYR E 1 62 ? 8.047 10.852 -13.968 1.00 162.73 102 TYR E O 1
ATOM 8625 N N . GLY E 1 63 ? 8.264 12.095 -12.074 1.00 154.03 103 GLY E N 1
ATOM 8626 C CA . GLY E 1 63 ? 8.445 10.992 -11.110 1.00 143.26 103 GLY E CA 1
ATOM 8627 C C . GLY E 1 63 ? 8.437 11.539 -9.698 1.00 157.96 103 GLY E C 1
ATOM 8628 O O . GLY E 1 63 ? 9.147 12.516 -9.439 1.00 165.14 103 GLY E O 1
ATOM 8629 N N . ASN E 1 64 ? 7.609 10.990 -8.816 1.00 175.73 104 ASN E N 1
ATOM 8630 C CA . ASN E 1 64 ? 7.444 11.549 -7.452 1.00 168.11 104 ASN E CA 1
ATOM 8631 C C . ASN E 1 64 ? 7.557 10.406 -6.448 1.00 167.47 104 ASN E C 1
ATOM 8632 O O . ASN E 1 64 ? 7.008 9.313 -6.720 1.00 168.03 104 ASN E O 1
ATOM 8634 N N . HIS E 1 65 ? 8.291 10.665 -5.364 1.00 166.81 105 HIS E N 1
ATOM 8635 C CA . HIS E 1 65 ? 8.420 9.813 -4.153 1.00 162.09 105 HIS E CA 1
ATOM 8636 C C . HIS E 1 65 ? 9.029 8.464 -4.541 1.00 160.66 105 HIS E C 1
ATOM 8637 O O . HIS E 1 65 ? 8.602 7.431 -3.981 1.00 155.64 105 HIS E O 1
ATOM 8639 N N . GLU E 1 66 ? 9.980 8.478 -5.475 1.00 166.35 106 GLU E N 1
ATOM 8640 C CA . GLU E 1 66 ? 10.743 7.275 -5.889 1.00 178.68 106 GLU E CA 1
ATOM 8641 C C . GLU E 1 66 ? 12.233 7.621 -5.885 1.00 161.09 106 GLU E C 1
ATOM 8642 O O . GLU E 1 66 ? 12.661 8.313 -6.803 1.00 137.34 106 GLU E O 1
ATOM 8648 N N . ASP E 1 67 ? 12.963 7.157 -4.871 1.00 145.26 107 ASP E N 1
ATOM 8649 C CA . ASP E 1 67 ? 14.406 7.409 -4.622 1.00 122.73 107 ASP E CA 1
ATOM 8650 C C . ASP E 1 67 ? 15.252 7.035 -5.847 1.00 133.18 107 ASP E C 1
ATOM 8651 O O . ASP E 1 67 ? 16.215 7.736 -6.150 1.00 131.37 107 ASP E O 1
ATOM 8667 N N . VAL E 1 69 ? 14.191 6.665 -9.098 1.00 170.06 109 VAL E N 1
ATOM 8668 C CA . VAL E 1 69 ? 13.850 7.411 -10.306 1.00 150.01 109 VAL E CA 1
ATOM 8669 C C . VAL E 1 69 ? 14.209 8.887 -10.079 1.00 120.11 109 VAL E C 1
ATOM 8670 O O . VAL E 1 69 ? 14.552 9.546 -11.069 1.00 89.15 109 VAL E O 1
ATOM 8674 N N . ARG E 1 70 ? 14.210 9.365 -8.829 1.00 100.89 110 ARG E N 1
ATOM 8675 C CA . ARG E 1 70 ? 14.574 10.768 -8.512 1.00 110.18 110 ARG E CA 1
ATOM 8676 C C . ARG E 1 70 ? 16.069 10.977 -8.745 1.00 106.21 110 ARG E C 1
ATOM 8677 O O . ARG E 1 70 ? 16.444 12.129 -9.027 1.00 90.37 110 ARG E O 1
ATOM 8685 N N . ARG E 1 71 ? 16.890 9.935 -8.615 1.00 108.51 111 ARG E N 1
ATOM 8686 C CA . ARG E 1 71 ? 18.313 10.023 -9.030 1.00 131.97 111 ARG E CA 1
ATOM 8687 C C . ARG E 1 71 ? 18.395 10.095 -10.558 1.00 128.51 111 ARG E C 1
ATOM 8688 O O . ARG E 1 71 ? 19.212 10.883 -11.084 1.00 122.81 111 ARG E O 1
ATOM 8696 N N . GLN E 1 72 ? 17.582 9.294 -11.243 1.00 131.37 112 GLN E N 1
ATOM 8697 C CA . GLN E 1 72 ? 17.605 9.229 -12.725 1.00 136.13 112 GLN E CA 1
ATOM 8698 C C . GLN E 1 72 ? 16.988 10.507 -13.276 1.00 122.20 112 GLN E C 1
ATOM 8699 O O . GLN E 1 72 ? 17.284 10.851 -14.421 1.00 130.42 112 GLN E O 1
ATOM 8705 N N . ILE E 1 73 ? 16.114 11.159 -12.523 1.00 105.04 113 ILE E N 1
ATOM 8706 C CA . ILE E 1 73 ? 15.606 12.473 -12.981 1.00 98.37 113 ILE E CA 1
ATOM 8707 C C . ILE E 1 73 ? 16.785 13.420 -12.845 1.00 98.53 113 ILE E C 1
ATOM 8708 O O . ILE E 1 73 ? 17.067 14.120 -13.812 1.00 95.19 113 ILE E O 1
ATOM 8713 N N . CYS E 1 74 ? 17.470 13.401 -11.702 1.00 101.84 114 CYS E N 1
ATOM 8714 C CA . CYS E 1 74 ? 18.593 14.336 -11.428 1.00 102.99 114 CYS E CA 1
ATOM 8715 C C . CYS E 1 74 ? 19.719 14.079 -12.424 1.00 103.37 114 CYS E C 1
ATOM 8716 O O . CYS E 1 74 ? 20.374 15.064 -12.805 1.00 98.32 114 CYS E O 1
ATOM 8719 N N . ARG E 1 75 ? 19.941 12.817 -12.804 1.00 109.78 115 ARG E N 1
ATOM 8720 C CA . ARG E 1 75 ? 21.065 12.446 -13.696 1.00 112.59 115 ARG E CA 1
ATOM 8721 C C . ARG E 1 75 ? 20.739 12.948 -15.095 1.00 116.66 115 ARG E C 1
ATOM 8722 O O . ARG E 1 75 ? 21.593 13.603 -15.711 1.00 106.82 115 ARG E O 1
ATOM 8730 N N . GLU E 1 76 ? 19.541 12.627 -15.575 1.00 117.79 116 GLU E N 1
ATOM 8731 C CA . GLU E 1 76 ? 19.150 12.897 -16.981 1.00 119.75 116 GLU E CA 1
ATOM 8732 C C . GLU E 1 76 ? 19.107 14.414 -17.167 1.00 108.48 116 GLU E C 1
ATOM 8733 O O . GLU E 1 76 ? 19.575 14.888 -18.218 1.00 98.26 116 GLU E O 1
ATOM 8739 N N . ILE E 1 77 ? 18.555 15.130 -16.184 1.00 95.93 117 ILE E N 1
ATOM 8740 C CA . ILE E 1 77 ? 18.416 16.609 -16.224 1.00 84.41 117 ILE E CA 1
ATOM 8741 C C . ILE E 1 77 ? 19.826 17.195 -16.171 1.00 87.15 117 ILE E C 1
ATOM 8742 O O . ILE E 1 77 ? 20.063 18.196 -16.910 1.00 80.24 117 ILE E O 1
ATOM 8747 N N . GLU E 1 78 ? 20.742 16.556 -15.417 1.00 91.61 118 GLU E N 1
ATOM 8748 C CA . GLU E 1 78 ? 22.147 17.036 -15.302 1.00 87.00 118 GLU E CA 1
ATOM 8749 C C . GLU E 1 78 ? 22.840 16.797 -16.639 1.00 96.00 118 GLU E C 1
ATOM 8750 O O . GLU E 1 78 ? 23.660 17.666 -16.988 1.00 72.07 118 GLU E O 1
ATOM 8756 N N . ILE E 1 79 ? 22.502 15.715 -17.364 1.00 110.95 119 ILE E N 1
ATOM 8757 C CA . ILE E 1 79 ? 23.263 15.312 -18.585 1.00 107.87 119 ILE E CA 1
ATOM 8758 C C . ILE E 1 79 ? 22.700 16.075 -19.787 1.00 112.28 119 ILE E C 1
ATOM 8759 O O . ILE E 1 79 ? 23.528 16.503 -20.624 1.00 94.20 119 ILE E O 1
ATOM 8764 N N . LEU E 1 80 ? 21.379 16.295 -19.860 1.00 106.40 120 LEU E N 1
ATOM 8765 C CA . LEU E 1 80 ? 20.788 17.030 -21.010 1.00 104.99 120 LEU E CA 1
ATOM 8766 C C . LEU E 1 80 ? 21.350 18.446 -21.019 1.00 113.76 120 LEU E C 1
ATOM 8767 O O . LEU E 1 80 ? 21.760 18.908 -22.089 1.00 129.97 120 LEU E O 1
ATOM 8772 N N . ARG E 1 81 ? 21.412 19.075 -19.852 1.00 122.20 121 ARG E N 1
ATOM 8773 C CA . ARG E 1 81 ? 21.893 20.469 -19.707 1.00 130.60 121 ARG E CA 1
ATOM 8774 C C . ARG E 1 81 ? 23.387 20.585 -20.062 1.00 119.91 121 ARG E C 1
ATOM 8775 O O . ARG E 1 81 ? 23.765 21.526 -20.762 1.00 128.07 121 ARG E O 1
ATOM 8783 N N . SER E 1 82 ? 24.224 19.660 -19.628 1.00 110.20 122 SER E N 1
ATOM 8784 C CA . SER E 1 82 ? 25.693 19.769 -19.806 1.00 111.70 122 SER E CA 1
ATOM 8785 C C . SER E 1 82 ? 26.098 19.620 -21.277 1.00 116.73 122 SER E C 1
ATOM 8786 O O . SER E 1 82 ? 27.047 20.323 -21.671 1.00 122.20 122 SER E O 1
ATOM 8789 N N . VAL E 1 83 ? 25.461 18.720 -22.042 1.00 120.11 123 VAL E N 1
ATOM 8790 C CA . VAL E 1 83 ? 25.973 18.286 -23.387 1.00 117.04 123 VAL E CA 1
ATOM 8791 C C . VAL E 1 83 ? 25.966 19.455 -24.390 1.00 110.65 123 VAL E C 1
ATOM 8792 O O . VAL E 1 83 ? 24.985 20.235 -24.434 1.00 88.85 123 VAL E O 1
ATOM 8796 N N . ASP E 1 84 ? 27.052 19.585 -25.155 1.00 109.52 124 ASP E N 1
ATOM 8797 C CA . ASP E 1 84 ? 27.222 20.647 -26.179 1.00 115.74 124 ASP E CA 1
ATOM 8798 C C . ASP E 1 84 ? 28.209 20.146 -27.231 1.00 108.46 124 ASP E C 1
ATOM 8799 O O . ASP E 1 84 ? 29.340 20.679 -27.316 1.00 89.52 124 ASP E O 1
ATOM 8804 N N . HIS E 1 85 ? 27.794 19.126 -27.978 1.00 115.30 125 HIS E N 1
ATOM 8805 C CA . HIS E 1 85 ? 28.584 18.528 -29.082 1.00 115.48 125 HIS E CA 1
ATOM 8806 C C . HIS E 1 85 ? 27.690 18.423 -30.303 1.00 112.59 125 HIS E C 1
ATOM 8807 O O . HIS E 1 85 ? 26.477 18.265 -30.159 1.00 99.63 125 HIS E O 1
ATOM 8814 N N . PRO E 1 86 ? 28.262 18.608 -31.514 1.00 105.06 126 PRO E N 1
ATOM 8815 C CA . PRO E 1 86 ? 27.533 18.365 -32.758 1.00 101.18 126 PRO E CA 1
ATOM 8816 C C . PRO E 1 86 ? 26.778 17.031 -32.911 1.00 108.85 126 PRO E C 1
ATOM 8817 O O . PRO E 1 86 ? 25.836 17.001 -33.685 1.00 100.73 126 PRO E O 1
ATOM 8821 N N . ASN E 1 87 ? 27.203 15.965 -32.224 1.00 110.79 127 ASN E N 1
ATOM 8822 C CA . ASN E 1 87 ? 26.713 14.584 -32.469 1.00 88.01 127 ASN E CA 1
ATOM 8823 C C . ASN E 1 87 ? 26.015 14.045 -31.221 1.00 101.63 127 ASN E C 1
ATOM 8824 O O . ASN E 1 87 ? 25.876 12.839 -31.110 1.00 104.90 127 ASN E O 1
ATOM 8829 N N . VAL E 1 88 ? 25.597 14.933 -30.325 1.00 108.59 128 VAL E N 1
ATOM 8830 C CA . VAL E 1 88 ? 24.708 14.649 -29.171 1.00 90.40 128 VAL E CA 1
ATOM 8831 C C . VAL E 1 88 ? 23.507 15.582 -29.334 1.00 84.49 128 VAL E C 1
ATOM 8832 O O . VAL E 1 88 ? 23.711 16.801 -29.570 1.00 79.21 128 VAL E O 1
ATOM 8836 N N . VAL E 1 89 ? 22.308 15.027 -29.206 1.00 86.28 129 VAL E N 1
ATOM 8837 C CA . VAL E 1 89 ? 21.028 15.775 -29.291 1.00 82.18 129 VAL E CA 1
ATOM 8838 C C . VAL E 1 89 ? 21.082 16.794 -28.176 1.00 88.75 129 VAL E C 1
ATOM 8839 O O . VAL E 1 89 ? 21.107 16.362 -26.976 1.00 92.95 129 VAL E O 1
ATOM 8843 N N . LYS E 1 90 ? 21.110 18.065 -28.586 1.00 110.27 130 LYS E N 1
ATOM 8844 C CA . LYS E 1 90 ? 21.306 19.245 -27.708 1.00 120.18 130 LYS E CA 1
ATOM 8845 C C . LYS E 1 90 ? 19.971 19.588 -27.041 1.00 116.08 130 LYS E C 1
ATOM 8846 O O . LYS E 1 90 ? 18.894 19.394 -27.638 1.00 94.80 130 LYS E O 1
ATOM 8852 N N . CYS E 1 91 ? 20.042 20.018 -25.793 1.00 119.86 131 CYS E N 1
ATOM 8853 C CA . CYS E 1 91 ? 18.863 20.522 -25.060 1.00 117.48 131 CYS E CA 1
ATOM 8854 C C . CYS E 1 91 ? 18.880 22.045 -25.101 1.00 128.18 131 CYS E C 1
ATOM 8855 O O . CYS E 1 91 ? 19.879 22.620 -24.631 1.00 123.16 131 CYS E O 1
ATOM 8858 N N . HIS E 1 92 ? 17.823 22.666 -25.634 1.00 143.40 132 HIS E N 1
ATOM 8859 C CA . HIS E 1 92 ? 17.765 24.136 -25.853 1.00 141.22 132 HIS E CA 1
ATOM 8860 C C . HIS E 1 92 ? 17.243 24.846 -24.609 1.00 133.98 132 HIS E C 1
ATOM 8861 O O . HIS E 1 92 ? 17.835 25.857 -24.182 1.00 130.70 132 HIS E O 1
ATOM 8868 N N . ASP E 1 93 ? 16.156 24.349 -24.051 1.00 122.92 133 ASP E N 1
ATOM 8869 C CA . ASP E 1 93 ? 15.486 25.069 -22.950 1.00 135.67 133 ASP E CA 1
ATOM 8870 C C . ASP E 1 93 ? 14.921 24.044 -21.979 1.00 140.76 133 ASP E C 1
ATOM 8871 O O . ASP E 1 93 ? 14.876 22.849 -22.320 1.00 151.52 133 ASP E O 1
ATOM 8876 N N . MET E 1 94 ? 14.483 24.491 -20.815 1.00 132.34 134 MET E N 1
ATOM 8877 C CA . MET E 1 94 ? 13.830 23.578 -19.857 1.00 123.41 134 MET E CA 1
ATOM 8878 C C . MET E 1 94 ? 12.831 24.381 -19.029 1.00 123.64 134 MET E C 1
ATOM 8879 O O . MET E 1 94 ? 13.151 25.540 -18.680 1.00 121.32 134 MET E O 1
ATOM 8884 N N . PHE E 1 95 ? 11.657 23.801 -18.768 1.00 115.79 135 PHE E N 1
ATOM 8885 C CA . PHE E 1 95 ? 10.520 24.474 -18.083 1.00 112.88 135 PHE E CA 1
ATOM 8886 C C . PHE E 1 95 ? 10.082 23.640 -16.901 1.00 103.77 135 PHE E C 1
ATOM 8887 O O . PHE E 1 95 ? 9.837 22.470 -17.095 1.00 103.68 135 PHE E O 1
ATOM 8895 N N . ASP E 1 96 ? 9.939 24.248 -15.732 1.00 129.47 136 ASP E N 1
ATOM 8896 C CA . ASP E 1 96 ? 9.514 23.513 -14.515 1.00 146.99 136 ASP E CA 1
ATOM 8897 C C . ASP E 1 96 ? 8.067 23.891 -14.210 1.00 143.98 136 ASP E C 1
ATOM 8898 O O . ASP E 1 96 ? 7.695 23.825 -13.027 1.00 147.53 136 ASP E O 1
ATOM 8903 N N . HIS E 1 97 ? 7.294 24.245 -15.245 1.00 147.97 137 HIS E N 1
ATOM 8904 C CA . HIS E 1 97 ? 5.841 24.529 -15.146 1.00 159.99 137 HIS E CA 1
ATOM 8905 C C . HIS E 1 97 ? 5.095 23.264 -14.708 1.00 150.60 137 HIS E C 1
ATOM 8906 O O . HIS E 1 97 ? 5.508 22.160 -15.131 1.00 146.87 137 HIS E O 1
ATOM 8913 N N . ASN E 1 98 ? 4.072 23.445 -13.858 1.00 150.31 138 ASN E N 1
ATOM 8914 C CA . ASN E 1 98 ? 2.989 22.471 -13.529 1.00 149.60 138 ASN E CA 1
ATOM 8915 C C . ASN E 1 98 ? 3.562 21.275 -12.761 1.00 139.53 138 ASN E C 1
ATOM 8916 O O . ASN E 1 98 ? 2.974 20.183 -12.860 1.00 135.43 138 ASN E O 1
ATOM 8921 N N . GLY E 1 99 ? 4.676 21.467 -12.048 1.00 138.44 139 GLY E N 1
ATOM 8922 C CA . GLY E 1 99 ? 5.347 20.437 -11.226 1.00 145.97 139 GLY E CA 1
ATOM 8923 C C . GLY E 1 99 ? 5.945 19.278 -12.020 1.00 145.81 139 GLY E C 1
ATOM 8924 O O . GLY E 1 99 ? 6.277 18.261 -11.399 1.00 148.24 139 GLY E O 1
ATOM 8925 N N . GLU E 1 100 ? 6.086 19.388 -13.338 1.00 151.66 140 GLU E N 1
ATOM 8926 C CA . GLU E 1 100 ? 6.751 18.350 -14.169 1.00 141.80 140 GLU E CA 1
ATOM 8927 C C . GLU E 1 100 ? 7.835 19.040 -14.987 1.00 132.71 140 GLU E C 1
ATOM 8928 O O . GLU E 1 100 ? 7.568 20.123 -15.538 1.00 129.29 140 GLU E O 1
ATOM 8934 N N . ILE E 1 101 ? 9.005 18.429 -15.092 1.00 119.36 141 ILE E N 1
ATOM 8935 C CA . ILE E 1 101 ? 10.106 19.028 -15.891 1.00 115.26 141 ILE E CA 1
ATOM 8936 C C . ILE E 1 101 ? 9.836 18.722 -17.359 1.00 102.42 141 ILE E C 1
ATOM 8937 O O . ILE E 1 101 ? 9.815 17.542 -17.710 1.00 110.23 141 ILE E O 1
ATOM 8942 N N . GLN E 1 102 ? 9.604 19.751 -18.166 1.00 106.36 142 GLN E N 1
ATOM 8943 C CA . GLN E 1 102 ? 9.332 19.589 -19.620 1.00 118.54 142 GLN E CA 1
ATOM 8944 C C . GLN E 1 102 ? 10.560 20.090 -20.380 1.00 106.64 142 GLN E C 1
ATOM 8945 O O . GLN E 1 102 ? 10.783 21.317 -20.524 1.00 91.73 142 GLN E O 1
ATOM 8951 N N . VAL E 1 103 ? 11.337 19.143 -20.866 1.00 92.20 143 VAL E N 1
ATOM 8952 C CA . VAL E 1 103 ? 12.646 19.472 -21.465 1.00 110.50 143 VAL E CA 1
ATOM 8953 C C . VAL E 1 103 ? 12.445 19.633 -22.973 1.00 100.16 143 VAL E C 1
ATOM 8954 O O . VAL E 1 103 ? 11.794 18.780 -23.619 1.00 82.19 143 VAL E O 1
ATOM 8958 N N . LEU E 1 104 ? 12.965 20.729 -23.503 1.00 100.49 144 LEU E N 1
ATOM 8959 C CA . LEU E 1 104 ? 12.797 21.048 -24.930 1.00 115.84 144 LEU E CA 1
ATOM 8960 C C . LEU E 1 104 ? 14.051 20.620 -25.670 1.00 106.71 144 LEU E C 1
ATOM 8961 O O . LEU E 1 104 ? 15.097 21.219 -25.418 1.00 100.61 144 LEU E O 1
ATOM 8966 N N . LEU E 1 105 ? 13.918 19.654 -26.572 1.00 103.58 145 LEU E N 1
ATOM 8967 C CA . LEU E 1 105 ? 15.064 19.107 -27.336 1.00 113.62 145 LEU E CA 1
ATOM 8968 C C . LEU E 1 105 ? 14.983 19.503 -28.800 1.00 110.73 145 LEU E C 1
ATOM 8969 O O . LEU E 1 105 ? 13.871 19.727 -29.307 1.00 82.38 145 LEU E O 1
ATOM 8974 N N . GLU E 1 106 ? 16.142 19.550 -29.453 1.00 109.52 146 GLU E N 1
ATOM 8975 C CA . GLU E 1 106 ? 16.200 19.740 -30.920 1.00 109.39 146 GLU E CA 1
ATOM 8976 C C . GLU E 1 106 ? 15.509 18.562 -31.611 1.00 119.36 146 GLU E C 1
ATOM 8977 O O . GLU E 1 106 ? 15.707 17.395 -31.212 1.00 141.43 146 GLU E O 1
ATOM 8983 N N . PHE E 1 107 ? 14.726 18.874 -32.640 1.00 127.81 147 PHE E N 1
ATOM 8984 C CA . PHE E 1 107 ? 13.917 17.890 -33.394 1.00 121.32 147 PHE E CA 1
ATOM 8985 C C . PHE E 1 107 ? 14.769 17.264 -34.499 1.00 119.25 147 PHE E C 1
ATOM 8986 O O . PHE E 1 107 ? 15.364 18.007 -35.300 1.00 98.22 147 PHE E O 1
ATOM 8994 N N . MET E 1 108 ? 14.814 15.934 -34.542 1.00 118.51 148 MET E N 1
ATOM 8995 C CA . MET E 1 108 ? 15.481 15.197 -35.641 1.00 111.03 148 MET E CA 1
ATOM 8996 C C . MET E 1 108 ? 14.384 14.683 -36.565 1.00 113.43 148 MET E C 1
ATOM 8997 O O . MET E 1 108 ? 13.722 13.706 -36.190 1.00 107.29 148 MET E O 1
ATOM 9002 N N . ASP E 1 109 ? 14.184 15.355 -37.701 1.00 116.88 149 ASP E N 1
ATOM 9003 C CA . ASP E 1 109 ? 13.035 15.104 -38.611 1.00 123.93 149 ASP E CA 1
ATOM 9004 C C . ASP E 1 109 ? 13.140 13.709 -39.231 1.00 130.74 149 ASP E C 1
ATOM 9005 O O . ASP E 1 109 ? 12.092 13.032 -39.317 1.00 134.02 149 ASP E O 1
ATOM 9010 N N . GLN E 1 110 ? 14.333 13.285 -39.654 1.00 131.92 150 GLN E N 1
ATOM 9011 C CA . GLN E 1 110 ? 14.465 12.031 -40.439 1.00 143.42 150 GLN E CA 1
ATOM 9012 C C . GLN E 1 110 ? 14.310 10.808 -39.519 1.00 140.78 150 GLN E C 1
ATOM 9013 O O . GLN E 1 110 ? 14.324 9.686 -40.051 1.00 140.65 150 GLN E O 1
ATOM 9019 N N . GLY E 1 111 ? 14.123 10.998 -38.204 1.00 134.82 151 GLY E N 1
ATOM 9020 C CA . GLY E 1 111 ? 13.888 9.903 -37.241 1.00 124.91 151 GLY E CA 1
ATOM 9021 C C . GLY E 1 111 ? 15.169 9.124 -36.955 1.00 136.48 151 GLY E C 1
ATOM 9022 O O . GLY E 1 111 ? 16.282 9.718 -37.065 1.00 109.43 151 GLY E O 1
ATOM 9023 N N . SER E 1 112 ? 15.055 7.836 -36.615 1.00 125.27 152 SER E N 1
ATOM 9024 C CA . SER E 1 112 ? 16.205 7.009 -36.156 1.00 110.38 152 SER E CA 1
ATOM 9025 C C . SER E 1 112 ? 16.956 6.358 -37.330 1.00 91.88 152 SER E C 1
ATOM 9026 O O . SER E 1 112 ? 16.501 6.462 -38.455 1.00 114.57 152 SER E O 1
ATOM 9029 N N . LEU E 1 113 ? 18.073 5.696 -37.053 1.00 78.76 153 LEU E N 1
ATOM 9030 C CA . LEU E 1 113 ? 18.780 4.827 -38.023 1.00 87.40 153 LEU E CA 1
ATOM 9031 C C . LEU E 1 113 ? 18.321 3.385 -37.810 1.00 89.38 153 LEU E C 1
ATOM 9032 O O . LEU E 1 113 ? 19.016 2.475 -38.306 1.00 78.98 153 LEU E O 1
ATOM 9037 N N . GLU E 1 114 ? 17.214 3.182 -37.094 1.00 79.42 154 GLU E N 1
ATOM 9038 C CA . GLU E 1 114 ? 16.645 1.831 -36.869 1.00 92.09 154 GLU E CA 1
ATOM 9039 C C . GLU E 1 114 ? 16.366 1.174 -38.224 1.00 103.45 154 GLU E C 1
ATOM 9040 O O . GLU E 1 114 ? 15.805 1.857 -39.096 1.00 140.18 154 GLU E O 1
ATOM 9046 N N . GLY E 1 115 ? 16.737 -0.101 -38.377 1.00 115.14 155 GLY E N 1
ATOM 9047 C CA . GLY E 1 115 ? 16.541 -0.922 -39.592 1.00 111.61 155 GLY E CA 1
ATOM 9048 C C . GLY E 1 115 ? 17.324 -0.423 -40.805 1.00 101.16 155 GLY E C 1
ATOM 9049 O O . GLY E 1 115 ? 17.008 -0.867 -41.922 1.00 123.50 155 GLY E O 1
ATOM 9050 N N . ALA E 1 116 ? 18.320 0.442 -40.621 1.00 75.82 156 ALA E N 1
ATOM 9051 C CA . ALA E 1 116 ? 19.135 0.992 -41.724 1.00 97.33 156 ALA E CA 1
ATOM 9052 C C . ALA E 1 116 ? 20.011 -0.095 -42.326 1.00 84.76 156 ALA E C 1
ATOM 9053 O O . ALA E 1 116 ? 20.251 -1.107 -41.677 1.00 99.50 156 ALA E O 1
ATOM 9055 N N . HIS E 1 117 ? 20.488 0.143 -43.531 1.00 88.87 157 HIS E N 1
ATOM 9056 C CA . HIS E 1 117 ? 21.269 -0.863 -44.271 1.00 112.32 157 HIS E CA 1
ATOM 9057 C C . HIS E 1 117 ? 22.271 -0.118 -45.130 1.00 95.30 157 HIS E C 1
ATOM 9058 O O . HIS E 1 117 ? 21.955 0.252 -46.261 1.00 117.46 157 HIS E O 1
ATOM 9065 N N . ILE E 1 118 ? 23.446 0.075 -44.571 1.00 81.55 158 ILE E N 1
ATOM 9066 C CA . ILE E 1 118 ? 24.539 0.832 -45.231 1.00 106.38 158 ILE E CA 1
ATOM 9067 C C . ILE E 1 118 ? 25.673 -0.165 -45.389 1.00 128.22 158 ILE E C 1
ATOM 9068 O O . ILE E 1 118 ? 26.242 -0.592 -44.378 1.00 180.57 158 ILE E O 1
ATOM 9073 N N . TRP E 1 119 ? 25.955 -0.562 -46.612 1.00 146.36 159 TRP E N 1
ATOM 9074 C CA . TRP E 1 119 ? 27.091 -1.474 -46.872 1.00 141.72 159 TRP E CA 1
ATOM 9075 C C . TRP E 1 119 ? 28.235 -0.676 -47.481 1.00 116.75 159 TRP E C 1
ATOM 9076 O O . TRP E 1 119 ? 29.361 -1.177 -47.466 1.00 116.11 159 TRP E O 1
ATOM 9087 N N . GLN E 1 120 ? 27.958 0.506 -48.016 1.00 116.07 160 GLN E N 1
ATOM 9088 C CA . GLN E 1 120 ? 29.008 1.273 -48.723 1.00 146.83 160 GLN E CA 1
ATOM 9089 C C . GLN E 1 120 ? 30.037 1.687 -47.669 1.00 122.46 160 GLN E C 1
ATOM 9090 O O . GLN E 1 120 ? 29.650 2.326 -46.670 1.00 126.35 160 GLN E O 1
ATOM 9096 N N . GLU E 1 121 ? 31.284 1.280 -47.859 1.00 104.50 161 GLU E N 1
ATOM 9097 C CA . GLU E 1 121 ? 32.345 1.443 -46.836 1.00 119.08 161 GLU E CA 1
ATOM 9098 C C . GLU E 1 121 ? 32.514 2.928 -46.491 1.00 118.91 161 GLU E C 1
ATOM 9099 O O . GLU E 1 121 ? 32.512 3.264 -45.288 1.00 110.96 161 GLU E O 1
ATOM 9105 N N . GLN E 1 122 ? 32.681 3.782 -47.499 1.00 134.44 162 GLN E N 1
ATOM 9106 C CA . GLN E 1 122 ? 32.969 5.221 -47.262 1.00 126.15 162 GLN E CA 1
ATOM 9107 C C . GLN E 1 122 ? 31.715 5.838 -46.642 1.00 112.27 162 GLN E C 1
ATOM 9108 O O . GLN E 1 122 ? 31.856 6.594 -45.670 1.00 121.25 162 GLN E O 1
ATOM 9114 N N . GLU E 1 123 ? 30.538 5.476 -47.149 1.00 95.80 163 GLU E N 1
ATOM 9115 C CA . GLU E 1 123 ? 29.247 5.978 -46.608 1.00 103.05 163 GLU E CA 1
ATOM 9116 C C . GLU E 1 123 ? 29.173 5.574 -45.128 1.00 117.78 163 GLU E C 1
ATOM 9117 O O . GLU E 1 123 ? 28.741 6.423 -44.316 1.00 138.60 163 GLU E O 1
ATOM 9123 N N . LEU E 1 124 ? 29.607 4.360 -44.765 1.00 128.99 164 LEU E N 1
ATOM 9124 C CA . LEU E 1 124 ? 29.503 3.886 -43.350 1.00 122.56 164 LEU E CA 1
ATOM 9125 C C . LEU E 1 124 ? 30.597 4.534 -42.487 1.00 106.09 164 LEU E C 1
ATOM 9126 O O . LEU E 1 124 ? 30.282 4.906 -41.346 1.00 129.41 164 LEU E O 1
ATOM 9131 N N . ALA E 1 125 ? 31.819 4.681 -43.002 1.00 97.64 165 ALA E N 1
ATOM 9132 C CA . ALA E 1 125 ? 32.958 5.280 -42.257 1.00 125.69 165 ALA E CA 1
ATOM 9133 C C . ALA E 1 125 ? 32.693 6.762 -41.914 1.00 140.38 165 ALA E C 1
ATOM 9134 O O . ALA E 1 125 ? 33.049 7.186 -40.806 1.00 161.21 165 ALA E O 1
ATOM 9136 N N . ASP E 1 126 ? 32.113 7.554 -42.812 1.00 150.27 166 ASP E N 1
ATOM 9137 C CA . ASP E 1 126 ? 31.780 8.964 -42.478 1.00 138.91 166 ASP E CA 1
ATOM 9138 C C . ASP E 1 126 ? 30.515 8.983 -41.608 1.00 117.86 166 ASP E C 1
ATOM 9139 O O . ASP E 1 126 ? 30.322 9.960 -40.897 1.00 131.93 166 ASP E O 1
ATOM 9144 N N . LEU E 1 127 ? 29.703 7.934 -41.600 1.00 98.68 167 LEU E N 1
ATOM 9145 C CA . LEU E 1 127 ? 28.577 7.863 -40.631 1.00 106.88 167 LEU E CA 1
ATOM 9146 C C . LEU E 1 127 ? 29.121 7.453 -39.263 1.00 118.55 167 LEU E C 1
ATOM 9147 O O . LEU E 1 127 ? 28.563 7.884 -38.252 1.00 117.46 167 LEU E O 1
ATOM 9152 N N . SER E 1 128 ? 30.143 6.603 -39.236 1.00 132.61 168 SER E N 1
ATOM 9153 C CA . SER E 1 128 ? 30.687 6.045 -37.974 1.00 130.74 168 SER E CA 1
ATOM 9154 C C . SER E 1 128 ? 31.546 7.105 -37.276 1.00 119.59 168 SER E C 1
ATOM 9155 O O . SER E 1 128 ? 31.619 7.049 -36.039 1.00 136.40 168 SER E O 1
ATOM 9158 N N . ARG E 1 129 ? 32.180 8.022 -38.020 1.00 110.52 169 ARG E N 1
ATOM 9159 C CA . ARG E 1 129 ? 33.047 9.081 -37.422 1.00 110.55 169 ARG E CA 1
ATOM 9160 C C . ARG E 1 129 ? 32.147 10.045 -36.651 1.00 106.28 169 ARG E C 1
ATOM 9161 O O . ARG E 1 129 ? 32.568 10.593 -35.601 1.00 125.80 169 ARG E O 1
ATOM 9169 N N . GLN E 1 130 ? 30.920 10.205 -37.117 1.00 97.36 170 GLN E N 1
ATOM 9170 C CA . GLN E 1 130 ? 29.966 11.077 -36.411 1.00 111.15 170 GLN E CA 1
ATOM 9171 C C . GLN E 1 130 ? 29.519 10.412 -35.118 1.00 105.22 170 GLN E C 1
ATOM 9172 O O . GLN E 1 130 ? 29.499 11.128 -34.106 1.00 119.03 170 GLN E O 1
ATOM 9178 N N . ILE E 1 131 ? 29.165 9.125 -35.136 1.00 102.23 171 ILE E N 1
ATOM 9179 C CA . ILE E 1 131 ? 28.575 8.502 -33.913 1.00 97.39 171 ILE E CA 1
ATOM 9180 C C . ILE E 1 131 ? 29.705 8.402 -32.885 1.00 86.82 171 ILE E C 1
ATOM 9181 O O . ILE E 1 131 ? 29.405 8.631 -31.699 1.00 86.63 171 ILE E O 1
ATOM 9186 N N . LEU E 1 132 ? 30.952 8.200 -33.345 1.00 92.32 172 LEU E N 1
ATOM 9187 C CA . LEU E 1 132 ? 32.184 8.159 -32.500 1.00 106.68 172 LEU E CA 1
ATOM 9188 C C . LEU E 1 132 ? 32.470 9.491 -31.802 1.00 115.34 172 LEU E C 1
ATOM 9189 O O . LEU E 1 132 ? 32.762 9.429 -30.579 1.00 130.08 172 LEU E O 1
ATOM 9194 N N . SER E 1 133 ? 32.465 10.620 -32.534 1.00 123.82 173 SER E N 1
ATOM 9195 C CA . SER E 1 133 ? 32.881 11.951 -32.001 1.00 121.24 173 SER E CA 1
ATOM 9196 C C . SER E 1 133 ? 31.914 12.346 -30.892 1.00 108.22 173 SER E C 1
ATOM 9197 O O . SER E 1 133 ? 32.368 12.942 -29.911 1.00 114.86 173 SER E O 1
ATOM 9200 N N . GLY E 1 134 ? 30.634 12.026 -31.063 1.00 100.92 174 GLY E N 1
ATOM 9201 C CA . GLY E 1 134 ? 29.632 12.158 -29.993 1.00 97.63 174 GLY E CA 1
ATOM 9202 C C . GLY E 1 134 ? 29.947 11.220 -28.849 1.00 97.03 174 GLY E C 1
ATOM 9203 O O . GLY E 1 134 ? 29.842 11.647 -27.692 1.00 108.84 174 GLY E O 1
ATOM 9204 N N . LEU E 1 135 ? 30.318 9.975 -29.140 1.00 100.28 175 LEU E N 1
ATOM 9205 C CA . LEU E 1 135 ? 30.510 8.975 -28.060 1.00 92.79 175 LEU E CA 1
ATOM 9206 C C . LEU E 1 135 ? 31.797 9.285 -27.309 1.00 82.19 175 LEU E C 1
ATOM 9207 O O . LEU E 1 135 ? 31.776 9.171 -26.077 1.00 76.37 175 LEU E O 1
ATOM 9212 N N . ALA E 1 136 ? 32.851 9.679 -28.015 1.00 68.88 176 ALA E N 1
ATOM 9213 C CA . ALA E 1 136 ? 34.130 10.057 -27.373 1.00 80.07 176 ALA E CA 1
ATOM 9214 C C . ALA E 1 136 ? 33.970 11.324 -26.528 1.00 77.37 176 ALA E C 1
ATOM 9215 O O . ALA E 1 136 ? 34.702 11.465 -25.540 1.00 92.47 176 ALA E O 1
ATOM 9217 N N . TYR E 1 137 ? 33.092 12.243 -26.915 1.00 88.26 177 TYR E N 1
ATOM 9218 C CA . TYR E 1 137 ? 32.812 13.481 -26.137 1.00 90.90 177 TYR E CA 1
ATOM 9219 C C . TYR E 1 137 ? 32.204 13.084 -24.790 1.00 88.99 177 TYR E C 1
ATOM 9220 O O . TYR E 1 137 ? 32.718 13.532 -23.750 1.00 101.57 177 TYR E O 1
ATOM 9229 N N . LEU E 1 138 ? 31.107 12.323 -24.835 1.00 81.85 178 LEU E N 1
ATOM 9230 C CA . LEU E 1 138 ? 30.370 11.877 -23.630 1.00 86.67 178 LEU E CA 1
ATOM 9231 C C . LEU E 1 138 ? 31.359 11.141 -22.720 1.00 91.76 178 LEU E C 1
ATOM 9232 O O . LEU E 1 138 ? 31.302 11.334 -21.496 1.00 84.71 178 LEU E O 1
ATOM 9237 N N . HIS E 1 139 ? 32.228 10.313 -23.297 1.00 93.56 179 HIS E N 1
ATOM 9238 C CA . HIS E 1 139 ? 33.197 9.511 -22.516 1.00 92.01 179 HIS E CA 1
ATOM 9239 C C . HIS E 1 139 ? 34.313 10.400 -21.957 1.00 96.35 179 HIS E C 1
ATOM 9240 O O . HIS E 1 139 ? 34.825 10.076 -20.870 1.00 111.68 179 HIS E O 1
ATOM 9247 N N . ARG E 1 140 ? 34.711 11.476 -22.629 1.00 86.12 180 ARG E N 1
ATOM 9248 C CA . ARG E 1 140 ? 35.754 12.319 -21.995 1.00 95.87 180 ARG E CA 1
ATOM 9249 C C . ARG E 1 140 ? 35.088 13.339 -21.066 1.00 80.12 180 ARG E C 1
ATOM 9250 O O . ARG E 1 140 ? 35.805 13.904 -20.258 1.00 82.32 180 ARG E O 1
ATOM 9258 N N . ARG E 1 141 ? 33.776 13.539 -21.124 1.00 83.38 181 ARG E N 1
ATOM 9259 C CA . ARG E 1 141 ? 33.057 14.313 -20.068 1.00 91.29 181 ARG E CA 1
ATOM 9260 C C . ARG E 1 141 ? 32.507 13.321 -19.016 1.00 89.76 181 ARG E C 1
ATOM 9261 O O . ARG E 1 141 ? 31.638 13.711 -18.207 1.00 82.63 181 ARG E O 1
ATOM 9269 N N . HIS E 1 142 ? 33.014 12.080 -19.005 1.00 83.12 182 HIS E N 1
ATOM 9270 C CA . HIS E 1 142 ? 32.741 11.041 -17.976 1.00 85.88 182 HIS E CA 1
ATOM 9271 C C . HIS E 1 142 ? 31.243 10.736 -17.922 1.00 87.63 182 HIS E C 1
ATOM 9272 O O . HIS E 1 142 ? 30.749 10.381 -16.853 1.00 82.58 182 HIS E O 1
ATOM 9279 N N . ILE E 1 143 ? 30.562 10.778 -19.066 1.00 107.53 183 ILE E N 1
ATOM 9280 C CA . ILE E 1 143 ? 29.147 10.321 -19.223 1.00 98.58 183 ILE E CA 1
ATOM 9281 C C . ILE E 1 143 ? 29.181 8.964 -19.918 1.00 91.04 183 ILE E C 1
ATOM 9282 O O . ILE E 1 143 ? 29.879 8.856 -20.952 1.00 77.18 183 ILE E O 1
ATOM 9287 N N . VAL E 1 144 ? 28.497 7.963 -19.374 1.00 83.91 184 VAL E N 1
ATOM 9288 C CA . VAL E 1 144 ? 28.346 6.659 -20.089 1.00 91.34 184 VAL E CA 1
ATOM 9289 C C . VAL E 1 144 ? 26.877 6.497 -20.477 1.00 100.12 184 VAL E C 1
ATOM 9290 O O . VAL E 1 144 ? 25.996 6.865 -19.688 1.00 94.07 184 VAL E O 1
ATOM 9294 N N . HIS E 1 145 ? 26.610 6.020 -21.687 1.00 100.09 185 HIS E N 1
ATOM 9295 C CA . HIS E 1 145 ? 25.261 6.131 -22.289 1.00 98.32 185 HIS E CA 1
ATOM 9296 C C . HIS E 1 145 ? 24.423 4.913 -21.922 1.00 93.08 185 HIS E C 1
ATOM 9297 O O . HIS E 1 145 ? 23.273 5.120 -21.551 1.00 90.65 185 HIS E O 1
ATOM 9304 N N . ARG E 1 146 ? 25.005 3.716 -22.074 1.00 103.84 186 ARG E N 1
ATOM 9305 C CA . ARG E 1 146 ? 24.494 2.344 -21.735 1.00 122.34 186 ARG E CA 1
ATOM 9306 C C . ARG E 1 146 ? 23.190 1.954 -22.464 1.00 110.45 186 ARG E C 1
ATOM 9307 O O . ARG E 1 146 ? 22.690 0.851 -22.198 1.00 105.11 186 ARG E O 1
ATOM 9315 N N . ASP E 1 147 ? 22.657 2.743 -23.391 1.00 109.82 187 ASP E N 1
ATOM 9316 C CA . ASP E 1 147 ? 21.617 2.217 -24.311 1.00 96.61 187 ASP E CA 1
ATOM 9317 C C . ASP E 1 147 ? 21.849 2.805 -25.690 1.00 83.52 187 ASP E C 1
ATOM 9318 O O . ASP E 1 147 ? 20.886 3.287 -26.251 1.00 94.50 187 ASP E O 1
ATOM 9323 N N . ILE E 1 148 ? 23.089 2.786 -26.186 1.00 79.05 188 ILE E N 1
ATOM 9324 C CA . ILE E 1 148 ? 23.360 2.929 -27.642 1.00 78.27 188 ILE E CA 1
ATOM 9325 C C . ILE E 1 148 ? 22.718 1.720 -28.340 1.00 95.25 188 ILE E C 1
ATOM 9326 O O . ILE E 1 148 ? 23.152 0.585 -28.092 1.00 95.98 188 ILE E O 1
ATOM 9331 N N . LYS E 1 149 ? 21.682 1.969 -29.142 1.00 110.79 189 LYS E N 1
ATOM 9332 C CA . LYS E 1 149 ? 21.099 1.043 -30.148 1.00 97.91 189 LYS E CA 1
ATOM 9333 C C . LYS E 1 149 ? 20.811 1.928 -31.355 1.00 118.72 189 LYS E C 1
ATOM 9334 O O . LYS E 1 149 ? 20.965 3.130 -31.213 1.00 137.14 189 LYS E O 1
ATOM 9340 N N . PRO E 1 150 ? 20.464 1.437 -32.572 1.00 143.83 190 PRO E N 1
ATOM 9341 C CA . PRO E 1 150 ? 20.134 2.359 -33.666 1.00 127.34 190 PRO E CA 1
ATOM 9342 C C . PRO E 1 150 ? 18.843 3.167 -33.402 1.00 96.74 190 PRO E C 1
ATOM 9343 O O . PRO E 1 150 ? 18.731 4.253 -33.895 1.00 69.62 190 PRO E O 1
ATOM 9347 N N . SER E 1 151 ? 17.912 2.606 -32.627 1.00 78.35 191 SER E N 1
ATOM 9348 C CA . SER E 1 151 ? 16.622 3.209 -32.203 1.00 79.42 191 SER E CA 1
ATOM 9349 C C . SER E 1 151 ? 16.846 4.513 -31.415 1.00 85.04 191 SER E C 1
ATOM 9350 O O . SER E 1 151 ? 15.920 5.305 -31.365 1.00 101.71 191 SER E O 1
ATOM 9353 N N . ASN E 1 152 ? 18.032 4.730 -30.835 1.00 102.42 192 ASN E N 1
ATOM 9354 C CA . ASN E 1 152 ? 18.452 5.976 -30.129 1.00 91.58 192 ASN E CA 1
ATOM 9355 C C . ASN E 1 152 ? 19.556 6.674 -30.936 1.00 89.55 192 ASN E C 1
ATOM 9356 O O . ASN E 1 152 ? 20.242 7.553 -30.380 1.00 97.75 192 ASN E O 1
ATOM 9361 N N . LEU E 1 153 ? 19.766 6.309 -32.197 1.00 80.34 193 LEU E N 1
ATOM 9362 C CA . LEU E 1 153 ? 20.723 7.068 -33.043 1.00 105.03 193 LEU E CA 1
ATOM 9363 C C . LEU E 1 153 ? 19.928 7.860 -34.077 1.00 111.25 193 LEU E C 1
ATOM 9364 O O . LEU E 1 153 ? 19.496 7.243 -35.056 1.00 137.61 193 LEU E O 1
ATOM 9369 N N . LEU E 1 154 ? 19.809 9.178 -33.894 1.00 106.66 194 LEU E N 1
ATOM 9370 C CA . LEU E 1 154 ? 18.887 10.042 -34.668 1.00 84.77 194 LEU E CA 1
ATOM 9371 C C . LEU E 1 154 ? 19.635 10.782 -35.786 1.00 92.87 194 LEU E C 1
ATOM 9372 O O . LEU E 1 154 ? 20.846 11.083 -35.653 1.00 77.28 194 LEU E O 1
ATOM 9377 N N . ILE E 1 155 ? 18.922 11.028 -36.885 1.00 115.34 195 ILE E N 1
ATOM 9378 C CA . ILE E 1 155 ? 19.467 11.698 -38.101 1.00 119.46 195 ILE E CA 1
ATOM 9379 C C . ILE E 1 155 ? 18.481 12.813 -38.480 1.00 112.41 195 ILE E C 1
ATOM 9380 O O . ILE E 1 155 ? 17.402 12.873 -37.870 1.00 96.88 195 ILE E O 1
ATOM 9385 N N . ASN E 1 156 ? 18.809 13.664 -39.447 1.00 112.64 196 ASN E N 1
ATOM 9386 C CA . ASN E 1 156 ? 17.973 14.850 -39.751 1.00 124.22 196 ASN E CA 1
ATOM 9387 C C . ASN E 1 156 ? 18.012 15.155 -41.251 1.00 141.22 196 ASN E C 1
ATOM 9388 O O . ASN E 1 156 ? 18.648 14.404 -42.008 1.00 151.65 196 ASN E O 1
ATOM 9393 N N . SER E 1 157 ? 17.306 16.209 -41.656 1.00 141.41 197 SER E N 1
ATOM 9394 C CA . SER E 1 157 ? 17.336 16.758 -43.032 1.00 128.05 197 SER E CA 1
ATOM 9395 C C . SER E 1 157 ? 18.783 16.883 -43.537 1.00 110.56 197 SER E C 1
ATOM 9396 O O . SER E 1 157 ? 19.057 16.446 -44.671 1.00 118.35 197 SER E O 1
ATOM 9399 N N . ALA E 1 158 ? 19.693 17.431 -42.734 1.00 94.98 198 ALA E N 1
ATOM 9400 C CA . ALA E 1 158 ? 21.091 17.707 -43.163 1.00 106.15 198 ALA E CA 1
ATOM 9401 C C . ALA E 1 158 ? 21.947 16.434 -43.066 1.00 116.35 198 ALA E C 1
ATOM 9402 O O . ALA E 1 158 ? 23.175 16.510 -43.375 1.00 84.82 198 ALA E O 1
ATOM 9404 N N . LYS E 1 159 ? 21.358 15.309 -42.643 1.00 138.18 199 LYS E N 1
ATOM 9405 C CA . LYS E 1 159 ? 21.995 13.959 -42.706 1.00 146.68 199 LYS E CA 1
ATOM 9406 C C . LYS E 1 159 ? 23.219 13.858 -41.785 1.00 140.50 199 LYS E C 1
ATOM 9407 O O . LYS E 1 159 ? 24.158 13.102 -42.120 1.00 145.27 199 LYS E O 1
ATOM 9413 N N . ASN E 1 160 ? 23.238 14.580 -40.668 1.00 141.40 200 ASN E N 1
ATOM 9414 C CA . ASN E 1 160 ? 24.251 14.340 -39.608 1.00 134.85 200 ASN E CA 1
ATOM 9415 C C . ASN E 1 160 ? 23.567 13.616 -38.432 1.00 122.30 200 ASN E C 1
ATOM 9416 O O . ASN E 1 160 ? 22.343 13.775 -38.219 1.00 79.37 200 ASN E O 1
ATOM 9421 N N . VAL E 1 161 ? 24.318 12.769 -37.724 1.00 112.36 201 VAL E N 1
ATOM 9422 C CA . VAL E 1 161 ? 23.740 11.837 -36.712 1.00 111.20 201 VAL E CA 1
ATOM 9423 C C . VAL E 1 161 ? 24.049 12.357 -35.305 1.00 103.56 201 VAL E C 1
ATOM 9424 O O . VAL E 1 161 ? 25.181 12.858 -35.083 1.00 82.80 201 VAL E O 1
ATOM 9428 N N . LYS E 1 162 ? 23.103 12.193 -34.379 1.00 85.72 202 LYS E N 1
ATOM 9429 C CA . LYS E 1 162 ? 23.243 12.697 -32.995 1.00 101.88 202 LYS E CA 1
ATOM 9430 C C . LYS E 1 162 ? 22.732 11.628 -32.029 1.00 103.33 202 LYS E C 1
ATOM 9431 O O . LYS E 1 162 ? 21.625 11.135 -32.249 1.00 106.72 202 LYS E O 1
ATOM 9437 N N . ILE E 1 163 ? 23.491 11.337 -30.967 1.00 91.74 203 ILE E N 1
ATOM 9438 C CA . ILE E 1 163 ? 23.115 10.333 -29.933 1.00 77.36 203 ILE E CA 1
ATOM 9439 C C . ILE E 1 163 ? 21.928 10.885 -29.152 1.00 76.87 203 ILE E C 1
ATOM 9440 O O . ILE E 1 163 ? 21.939 12.102 -28.876 1.00 88.70 203 ILE E O 1
ATOM 9445 N N . ALA E 1 164 ? 20.969 10.057 -28.743 1.00 72.78 204 ALA E N 1
ATOM 9446 C CA . ALA E 1 164 ? 19.716 10.590 -28.160 1.00 87.65 204 ALA E CA 1
ATOM 9447 C C . ALA E 1 164 ? 19.450 10.122 -26.722 1.00 93.82 204 ALA E C 1
ATOM 9448 O O . ALA E 1 164 ? 19.865 10.833 -25.826 1.00 143.93 204 ALA E O 1
ATOM 9450 N N . ASP E 1 165 ? 18.646 9.092 -26.480 1.00 79.58 205 ASP E N 1
ATOM 9451 C CA . ASP E 1 165 ? 17.951 8.935 -25.171 1.00 89.35 205 ASP E CA 1
ATOM 9452 C C . ASP E 1 165 ? 18.969 8.773 -24.029 1.00 104.08 205 ASP E C 1
ATOM 9453 O O . ASP E 1 165 ? 19.826 7.879 -24.096 1.00 137.29 205 ASP E O 1
ATOM 9458 N N . PHE E 1 166 ? 18.847 9.584 -22.978 1.00 95.43 206 PHE E N 1
ATOM 9459 C CA . PHE E 1 166 ? 19.786 9.579 -21.828 1.00 90.17 206 PHE E CA 1
ATOM 9460 C C . PHE E 1 166 ? 19.079 9.061 -20.571 1.00 95.46 206 PHE E C 1
ATOM 9461 O O . PHE E 1 166 ? 19.554 9.314 -19.440 1.00 98.55 206 PHE E O 1
ATOM 9469 N N . GLY E 1 167 ? 17.974 8.340 -20.746 1.00 89.36 207 GLY E N 1
ATOM 9470 C CA . GLY E 1 167 ? 17.149 7.900 -19.604 1.00 91.68 207 GLY E CA 1
ATOM 9471 C C . GLY E 1 167 ? 17.857 6.882 -18.738 1.00 86.14 207 GLY E C 1
ATOM 9472 O O . GLY E 1 167 ? 17.550 6.792 -17.566 1.00 89.36 207 GLY E O 1
ATOM 9473 N N . VAL E 1 168 ? 18.738 6.095 -19.333 1.00 92.93 208 VAL E N 1
ATOM 9474 C CA . VAL E 1 168 ? 19.425 4.968 -18.663 1.00 82.91 208 VAL E CA 1
ATOM 9475 C C . VAL E 1 168 ? 20.828 5.450 -18.295 1.00 85.86 208 VAL E C 1
ATOM 9476 O O . VAL E 1 168 ? 21.366 4.996 -17.274 1.00 100.87 208 VAL E O 1
ATOM 9480 N N . SER E 1 169 ? 21.378 6.378 -19.069 1.00 84.02 209 SER E N 1
ATOM 9481 C CA . SER E 1 169 ? 22.750 6.920 -18.888 1.00 103.28 209 SER E CA 1
ATOM 9482 C C . SER E 1 169 ? 22.965 7.464 -17.466 1.00 108.70 209 SER E C 1
ATOM 9483 O O . SER E 1 169 ? 22.017 8.020 -16.857 1.00 89.55 209 SER E O 1
ATOM 9486 N N . ARG E 1 170 ? 24.208 7.351 -16.989 1.00 112.57 210 ARG E N 1
ATOM 9487 C CA . ARG E 1 170 ? 24.688 7.982 -15.737 1.00 101.26 210 ARG E CA 1
ATOM 9488 C C . ARG E 1 170 ? 25.990 8.718 -16.010 1.00 97.95 210 ARG E C 1
ATOM 9489 O O . ARG E 1 170 ? 26.516 8.654 -17.131 1.00 102.82 210 ARG E O 1
ATOM 9497 N N . ILE E 1 171 ? 26.485 9.395 -14.984 1.00 102.57 211 ILE E N 1
ATOM 9498 C CA . ILE E 1 171 ? 27.749 10.176 -15.027 1.00 90.62 211 ILE E CA 1
ATOM 9499 C C . ILE E 1 171 ? 28.615 9.681 -13.870 1.00 87.65 211 ILE E C 1
ATOM 9500 O O . ILE E 1 171 ? 28.058 9.181 -12.882 1.00 104.21 211 ILE E O 1
ATOM 9505 N N . LEU E 1 172 ? 29.926 9.657 -14.059 1.00 88.92 212 LEU E N 1
ATOM 9506 C CA . LEU E 1 172 ? 30.861 8.876 -13.208 1.00 85.76 212 LEU E CA 1
ATOM 9507 C C . LEU E 1 172 ? 31.756 9.840 -12.454 1.00 93.12 212 LEU E C 1
ATOM 9508 O O . LEU E 1 172 ? 32.148 10.847 -13.065 1.00 92.82 212 LEU E O 1
ATOM 9513 N N . ALA E 1 173 ? 32.132 9.481 -11.224 1.00 103.54 213 ALA E N 1
ATOM 9514 C CA . ALA E 1 173 ? 32.992 10.295 -10.336 1.00 116.20 213 ALA E CA 1
ATOM 9515 C C . ALA E 1 173 ? 34.382 10.522 -10.973 1.00 134.30 213 ALA E C 1
ATOM 9516 O O . ALA E 1 173 ? 34.801 11.698 -11.036 1.00 133.79 213 ALA E O 1
ATOM 9518 N N . GLN E 1 174 ? 35.082 9.478 -11.446 1.00 145.18 214 GLN E N 1
ATOM 9519 C CA . GLN E 1 174 ? 36.380 9.651 -12.170 1.00 157.72 214 GLN E CA 1
ATOM 9520 C C . GLN E 1 174 ? 36.373 8.904 -13.512 1.00 162.39 214 GLN E C 1
ATOM 9521 O O . GLN E 1 174 ? 35.311 8.578 -14.035 1.00 164.29 214 GLN E O 1
ATOM 9538 N N . MET E 1 176 ? 37.947 6.104 -14.130 1.00 162.21 216 MET E N 1
ATOM 9539 C CA . MET E 1 176 ? 37.682 4.710 -13.777 1.00 158.22 216 MET E CA 1
ATOM 9540 C C . MET E 1 176 ? 36.831 4.718 -12.498 1.00 149.17 216 MET E C 1
ATOM 9541 O O . MET E 1 176 ? 37.351 5.095 -11.430 1.00 176.57 216 MET E O 1
ATOM 9546 N N . ASP E 1 177 ? 35.543 4.408 -12.640 1.00 127.12 217 ASP E N 1
ATOM 9547 C CA . ASP E 1 177 ? 34.573 4.301 -11.524 1.00 124.23 217 ASP E CA 1
ATOM 9548 C C . ASP E 1 177 ? 33.480 3.371 -12.013 1.00 114.29 217 ASP E C 1
ATOM 9549 O O . ASP E 1 177 ? 32.777 3.711 -12.950 1.00 112.12 217 ASP E O 1
ATOM 9554 N N . PRO E 1 178 ? 33.358 2.151 -11.458 1.00 112.44 218 PRO E N 1
ATOM 9555 C CA . PRO E 1 178 ? 32.422 1.156 -11.985 1.00 102.38 218 PRO E CA 1
ATOM 9556 C C . PRO E 1 178 ? 30.919 1.469 -11.898 1.00 94.40 218 PRO E C 1
ATOM 9557 O O . PRO E 1 178 ? 30.470 2.134 -10.993 1.00 85.93 218 PRO E O 1
ATOM 9561 N N . CYS E 1 179 ? 30.154 0.922 -12.831 1.00 93.23 219 CYS E N 1
ATOM 9562 C CA . CYS E 1 179 ? 28.680 1.046 -12.882 1.00 101.44 219 CYS E CA 1
ATOM 9563 C C . CYS E 1 179 ? 28.105 -0.314 -12.518 1.00 95.56 219 CYS E C 1
ATOM 9564 O O . CYS E 1 179 ? 28.695 -1.303 -12.952 1.00 104.09 219 CYS E O 1
ATOM 9567 N N . ASN E 1 180 ? 26.991 -0.376 -11.794 1.00 94.27 220 ASN E N 1
ATOM 9568 C CA . ASN E 1 180 ? 26.483 -1.694 -11.329 1.00 97.19 220 ASN E CA 1
ATOM 9569 C C . ASN E 1 180 ? 25.036 -1.933 -11.725 1.00 98.89 220 ASN E C 1
ATOM 9570 O O . ASN E 1 180 ? 24.570 -3.047 -11.509 1.00 120.00 220 ASN E O 1
ATOM 9585 N N . SER E 1 182 ? 21.523 -2.766 -13.617 1.00 100.93 222 SER E N 1
ATOM 9586 C CA . SER E 1 182 ? 21.046 -3.561 -14.747 1.00 116.16 222 SER E CA 1
ATOM 9587 C C . SER E 1 182 ? 20.081 -2.719 -15.584 1.00 109.05 222 SER E C 1
ATOM 9588 O O . SER E 1 182 ? 18.852 -2.870 -15.446 1.00 125.85 222 SER E O 1
ATOM 9591 N N . VAL E 1 183 ? 20.639 -1.882 -16.444 1.00 100.36 223 VAL E N 1
ATOM 9592 C CA . VAL E 1 183 ? 19.874 -0.896 -17.250 1.00 96.70 223 VAL E CA 1
ATOM 9593 C C . VAL E 1 183 ? 20.194 -1.123 -18.717 1.00 101.05 223 VAL E C 1
ATOM 9594 O O . VAL E 1 183 ? 21.252 -1.734 -19.031 1.00 113.15 223 VAL E O 1
ATOM 9598 N N . GLY E 1 184 ? 19.343 -0.530 -19.552 1.00 107.12 224 GLY E N 1
ATOM 9599 C CA . GLY E 1 184 ? 19.469 -0.506 -21.015 1.00 108.97 224 GLY E CA 1
ATOM 9600 C C . GLY E 1 184 ? 18.611 -1.589 -21.616 1.00 111.93 224 GLY E C 1
ATOM 9601 O O . GLY E 1 184 ? 17.641 -2.040 -20.960 1.00 123.99 224 GLY E O 1
ATOM 9602 N N . THR E 1 185 ? 18.923 -1.969 -22.844 1.00 117.29 225 THR E N 1
ATOM 9603 C CA . THR E 1 185 ? 18.162 -3.014 -23.558 1.00 125.48 225 THR E CA 1
ATOM 9604 C C . THR E 1 185 ? 19.124 -4.144 -23.884 1.00 133.13 225 THR E C 1
ATOM 9605 O O . THR E 1 185 ? 20.256 -3.864 -24.380 1.00 125.32 225 THR E O 1
ATOM 9609 N N . ILE E 1 186 ? 18.619 -5.357 -23.664 1.00 128.83 226 ILE E N 1
ATOM 9610 C CA . ILE E 1 186 ? 19.422 -6.578 -23.386 1.00 129.67 226 ILE E CA 1
ATOM 9611 C C . ILE E 1 186 ? 20.160 -6.958 -24.671 1.00 117.06 226 ILE E C 1
ATOM 9612 O O . ILE E 1 186 ? 21.335 -7.352 -24.603 1.00 111.82 226 ILE E O 1
ATOM 9617 N N . ALA E 1 187 ? 19.522 -6.726 -25.809 1.00 105.88 227 ALA E N 1
ATOM 9618 C CA . ALA E 1 187 ? 20.017 -7.158 -27.126 1.00 102.20 227 ALA E CA 1
ATOM 9619 C C . ALA E 1 187 ? 21.261 -6.362 -27.560 1.00 100.92 227 ALA E C 1
ATOM 9620 O O . ALA E 1 187 ? 21.890 -6.763 -28.585 1.00 89.46 227 ALA E O 1
ATOM 9622 N N . TYR E 1 188 ? 21.637 -5.280 -26.872 1.00 95.08 228 TYR E N 1
ATOM 9623 C CA . TYR E 1 188 ? 22.814 -4.485 -27.318 1.00 120.20 228 TYR E CA 1
ATOM 9624 C C . TYR E 1 188 ? 23.829 -4.354 -26.199 1.00 122.76 228 TYR E C 1
ATOM 9625 O O . TYR E 1 188 ? 24.905 -3.761 -26.491 1.00 98.06 228 TYR E O 1
ATOM 9634 N N . MET E 1 189 ? 23.492 -4.902 -25.023 1.00 114.96 229 MET E N 1
ATOM 9635 C CA . MET E 1 189 ? 24.374 -4.960 -23.834 1.00 98.49 229 MET E CA 1
ATOM 9636 C C . MET E 1 189 ? 25.596 -5.810 -24.163 1.00 106.07 229 MET E C 1
ATOM 9637 O O . MET E 1 189 ? 25.453 -6.803 -24.935 1.00 100.09 229 MET E O 1
ATOM 9642 N N . SER E 1 190 ? 26.730 -5.471 -23.551 1.00 108.03 230 SER E N 1
ATOM 9643 C CA . SER E 1 190 ? 27.982 -6.256 -23.666 1.00 97.83 230 SER E CA 1
ATOM 9644 C C . SER E 1 190 ? 27.831 -7.554 -22.875 1.00 94.54 230 SER E C 1
ATOM 9645 O O . SER E 1 190 ? 26.975 -7.665 -21.997 1.00 90.23 230 SER E O 1
ATOM 9648 N N . PRO E 1 191 ? 28.652 -8.588 -23.147 1.00 91.89 231 PRO E N 1
ATOM 9649 C CA . PRO E 1 191 ? 28.547 -9.845 -22.405 1.00 89.52 231 PRO E CA 1
ATOM 9650 C C . PRO E 1 191 ? 28.732 -9.609 -20.902 1.00 90.27 231 PRO E C 1
ATOM 9651 O O . PRO E 1 191 ? 28.038 -10.201 -20.112 1.00 81.67 231 PRO E O 1
ATOM 9655 N N . GLU E 1 192 ? 29.664 -8.723 -20.553 1.00 86.17 232 GLU E N 1
ATOM 9656 C CA . GLU E 1 192 ? 29.961 -8.400 -19.141 1.00 79.22 232 GLU E CA 1
ATOM 9657 C C . GLU E 1 192 ? 28.723 -7.809 -18.458 1.00 82.15 232 GLU E C 1
ATOM 9658 O O . GLU E 1 192 ? 28.557 -8.032 -17.249 1.00 96.51 232 GLU E O 1
ATOM 9664 N N . ARG E 1 193 ? 27.848 -7.134 -19.197 1.00 89.65 233 ARG E N 1
ATOM 9665 C CA . ARG E 1 193 ? 26.654 -6.492 -18.593 1.00 93.67 233 ARG E CA 1
ATOM 9666 C C . ARG E 1 193 ? 25.544 -7.526 -18.401 1.00 84.69 233 ARG E C 1
ATOM 9667 O O . ARG E 1 193 ? 24.618 -7.236 -17.617 1.00 75.76 233 ARG E O 1
ATOM 9675 N N . ILE E 1 194 ? 25.618 -8.677 -19.071 1.00 84.62 234 ILE E N 1
ATOM 9676 C CA . ILE E 1 194 ? 24.515 -9.687 -19.013 1.00 100.35 234 ILE E CA 1
ATOM 9677 C C . ILE E 1 194 ? 24.879 -10.782 -17.997 1.00 98.40 234 ILE E C 1
ATOM 9678 O O . ILE E 1 194 ? 24.095 -11.030 -17.074 1.00 80.57 234 ILE E O 1
ATOM 9683 N N . ASN E 1 195 ? 26.035 -11.416 -18.172 1.00 106.25 235 ASN E N 1
ATOM 9684 C CA . ASN E 1 195 ? 26.661 -12.305 -17.163 1.00 98.02 235 ASN E CA 1
ATOM 9685 C C . ASN E 1 195 ? 27.390 -11.391 -16.176 1.00 92.70 235 ASN E C 1
ATOM 9686 O O . ASN E 1 195 ? 28.520 -11.035 -16.455 1.00 96.04 235 ASN E O 1
ATOM 9691 N N . THR E 1 196 ? 26.746 -11.005 -15.080 1.00 102.12 236 THR E N 1
ATOM 9692 C CA . THR E 1 196 ? 27.332 -10.120 -14.044 1.00 102.64 236 THR E CA 1
ATOM 9693 C C . THR E 1 196 ? 27.649 -10.884 -12.763 1.00 120.87 236 THR E C 1
ATOM 9694 O O . THR E 1 196 ? 27.603 -10.235 -11.718 1.00 121.13 236 THR E O 1
ATOM 9698 N N . ASP E 1 197 ? 27.936 -12.190 -12.805 1.00 142.50 237 ASP E N 1
ATOM 9699 C CA . ASP E 1 197 ? 28.246 -12.940 -11.554 1.00 138.58 237 ASP E CA 1
ATOM 9700 C C . ASP E 1 197 ? 29.609 -12.487 -11.015 1.00 127.81 237 ASP E C 1
ATOM 9701 O O . ASP E 1 197 ? 29.675 -12.185 -9.807 1.00 122.26 237 ASP E O 1
ATOM 9706 N N . LEU E 1 198 ? 30.644 -12.452 -11.864 1.00 110.71 238 LEU E N 1
ATOM 9707 C CA . LEU E 1 198 ? 32.060 -12.437 -11.410 1.00 113.65 238 LEU E CA 1
ATOM 9708 C C . LEU E 1 198 ? 32.391 -11.111 -10.743 1.00 106.50 238 LEU E C 1
ATOM 9709 O O . LEU E 1 198 ? 33.197 -11.130 -9.819 1.00 123.73 238 LEU E O 1
ATOM 9714 N N . ASN E 1 199 ? 31.854 -9.998 -11.217 1.00 98.97 239 ASN E N 1
ATOM 9715 C CA . ASN E 1 199 ? 32.286 -8.697 -10.660 1.00 100.58 239 ASN E CA 1
ATOM 9716 C C . ASN E 1 199 ? 31.172 -8.070 -9.833 1.00 94.63 239 ASN E C 1
ATOM 9717 O O . ASN E 1 199 ? 31.280 -6.867 -9.597 1.00 91.03 239 ASN E O 1
ATOM 9722 N N . HIS E 1 200 ? 30.198 -8.856 -9.366 1.00 93.03 240 HIS E N 1
ATOM 9723 C CA . HIS E 1 200 ? 29.107 -8.418 -8.450 1.00 109.87 240 HIS E CA 1
ATOM 9724 C C . HIS E 1 200 ? 28.323 -7.240 -9.055 1.00 120.93 240 HIS E C 1
ATOM 9725 O O . HIS E 1 200 ? 28.003 -6.251 -8.326 1.00 123.75 240 HIS E O 1
ATOM 9732 N N . GLY E 1 201 ? 27.984 -7.349 -10.342 1.00 119.31 241 GLY E N 1
ATOM 9733 C CA . GLY E 1 201 ? 27.181 -6.344 -11.062 1.00 113.71 241 GLY E CA 1
ATOM 9734 C C . GLY E 1 201 ? 28.048 -5.285 -11.711 1.00 100.61 241 GLY E C 1
ATOM 9735 O O . GLY E 1 201 ? 27.524 -4.559 -12.559 1.00 114.43 241 GLY E O 1
ATOM 9736 N N . ARG E 1 202 ? 29.318 -5.178 -11.336 1.00 89.63 242 ARG E N 1
ATOM 9737 C CA . ARG E 1 202 ? 30.173 -4.039 -11.746 1.00 99.89 242 ARG E CA 1
ATOM 9738 C C . ARG E 1 202 ? 30.726 -4.308 -13.141 1.00 93.03 242 ARG E C 1
ATOM 9739 O O . ARG E 1 202 ? 31.056 -5.468 -13.432 1.00 99.68 242 ARG E O 1
ATOM 9747 N N . TYR E 1 203 ? 30.813 -3.266 -13.972 1.00 96.24 243 TYR E N 1
ATOM 9748 C CA . TYR E 1 203 ? 31.294 -3.373 -15.374 1.00 91.45 243 TYR E CA 1
ATOM 9749 C C . TYR E 1 203 ? 31.938 -2.072 -15.829 1.00 82.02 243 TYR E C 1
ATOM 9750 O O . TYR E 1 203 ? 31.613 -1.011 -15.272 1.00 62.43 243 TYR E O 1
ATOM 9759 N N . ASP E 1 204 ? 32.798 -2.146 -16.848 1.00 86.90 244 ASP E N 1
ATOM 9760 C CA . ASP E 1 204 ? 33.326 -0.895 -17.445 1.00 85.35 244 ASP E CA 1
ATOM 9761 C C . ASP E 1 204 ? 32.206 -0.319 -18.299 1.00 89.45 244 ASP E C 1
ATOM 9762 O O . ASP E 1 204 ? 31.851 -0.959 -19.316 1.00 106.26 244 ASP E O 1
ATOM 9767 N N . GLY E 1 205 ? 31.662 0.818 -17.868 1.00 83.84 245 GLY E N 1
ATOM 9768 C CA . GLY E 1 205 ? 30.543 1.489 -18.544 1.00 84.41 245 GLY E CA 1
ATOM 9769 C C . GLY E 1 205 ? 30.980 2.076 -19.862 1.00 78.77 245 GLY E C 1
ATOM 9770 O O . GLY E 1 205 ? 30.130 2.217 -20.737 1.00 68.99 245 GLY E O 1
ATOM 9771 N N . TYR E 1 206 ? 32.262 2.409 -19.989 1.00 80.77 246 TYR E N 1
ATOM 9772 C CA . TYR E 1 206 ? 32.808 3.011 -21.224 1.00 81.88 246 TYR E CA 1
ATOM 9773 C C . TYR E 1 206 ? 32.832 1.933 -22.308 1.00 83.14 246 TYR E C 1
ATOM 9774 O O . TYR E 1 206 ? 32.302 2.144 -23.395 1.00 113.26 246 TYR E O 1
ATOM 9783 N N . ALA E 1 207 ? 33.430 0.788 -22.031 1.00 85.66 247 ALA E N 1
ATOM 9784 C CA . ALA E 1 207 ? 33.589 -0.282 -23.040 1.00 96.33 247 ALA E CA 1
ATOM 9785 C C . ALA E 1 207 ? 32.231 -0.955 -23.263 1.00 89.86 247 ALA E C 1
ATOM 9786 O O . ALA E 1 207 ? 32.040 -1.525 -24.344 1.00 101.97 247 ALA E O 1
ATOM 9788 N N . GLY E 1 208 ? 31.323 -0.894 -22.292 1.00 92.26 248 GLY E N 1
ATOM 9789 C CA . GLY E 1 208 ? 29.945 -1.394 -22.453 1.00 98.59 248 GLY E CA 1
ATOM 9790 C C . GLY E 1 208 ? 29.264 -0.661 -23.589 1.00 97.57 248 GLY E C 1
ATOM 9791 O O . GLY E 1 208 ? 28.535 -1.313 -24.379 1.00 93.44 248 GLY E O 1
ATOM 9792 N N . ASP E 1 209 ? 29.511 0.651 -23.670 1.00 95.98 249 ASP E N 1
ATOM 9793 C CA . ASP E 1 209 ? 29.071 1.521 -24.794 1.00 88.21 249 ASP E CA 1
ATOM 9794 C C . ASP E 1 209 ? 29.783 1.130 -26.087 1.00 84.39 249 ASP E C 1
ATOM 9795 O O . ASP E 1 209 ? 29.126 1.077 -27.128 1.00 86.31 249 ASP E O 1
ATOM 9800 N N . VAL E 1 210 ? 31.087 0.886 -26.043 1.00 79.40 250 VAL E N 1
ATOM 9801 C CA . VAL E 1 210 ? 31.883 0.649 -27.284 1.00 73.03 250 VAL E CA 1
ATOM 9802 C C . VAL E 1 210 ? 31.560 -0.730 -27.878 1.00 79.11 250 VAL E C 1
ATOM 9803 O O . VAL E 1 210 ? 31.705 -0.908 -29.110 1.00 81.58 250 VAL E O 1
ATOM 9807 N N . TRP E 1 211 ? 31.021 -1.643 -27.074 1.00 87.07 251 TRP E N 1
ATOM 9808 C CA . TRP E 1 211 ? 30.402 -2.887 -27.595 1.00 80.80 251 TRP E CA 1
ATOM 9809 C C . TRP E 1 211 ? 29.162 -2.487 -28.373 1.00 72.39 251 TRP E C 1
ATOM 9810 O O . TRP E 1 211 ? 28.966 -3.045 -29.450 1.00 85.20 251 TRP E O 1
ATOM 9821 N N . SER E 1 212 ? 28.344 -1.603 -27.801 1.00 73.87 252 SER E N 1
ATOM 9822 C CA . SER E 1 212 ? 26.990 -1.275 -28.325 1.00 81.91 252 SER E CA 1
ATOM 9823 C C . SER E 1 212 ? 27.149 -0.579 -29.688 1.00 79.62 252 SER E C 1
ATOM 9824 O O . SER E 1 212 ? 26.296 -0.772 -30.581 1.00 89.44 252 SER E O 1
ATOM 9827 N N . LEU E 1 213 ? 28.207 0.217 -29.834 1.00 78.74 253 LEU E N 1
ATOM 9828 C CA . LEU E 1 213 ? 28.552 0.898 -31.104 1.00 90.36 253 LEU E CA 1
ATOM 9829 C C . LEU E 1 213 ? 28.836 -0.189 -32.139 1.00 95.96 253 LEU E C 1
ATOM 9830 O O . LEU E 1 213 ? 28.351 -0.047 -33.276 1.00 106.86 253 LEU E O 1
ATOM 9835 N N . GLY E 1 214 ? 29.636 -1.189 -31.741 1.00 103.56 254 GLY E N 1
ATOM 9836 C CA . GLY E 1 214 ? 30.165 -2.263 -32.599 1.00 91.53 254 GLY E CA 1
ATOM 9837 C C . GLY E 1 214 ? 29.034 -3.130 -33.132 1.00 88.20 254 GLY E C 1
ATOM 9838 O O . GLY E 1 214 ? 29.102 -3.515 -34.306 1.00 93.16 254 GLY E O 1
ATOM 9839 N N . VAL E 1 215 ? 28.034 -3.444 -32.309 1.00 81.07 255 VAL E N 1
ATOM 9840 C CA . VAL E 1 215 ? 26.848 -4.255 -32.717 1.00 80.59 255 VAL E CA 1
ATOM 9841 C C . VAL E 1 215 ? 26.032 -3.414 -33.686 1.00 88.30 255 VAL E C 1
ATOM 9842 O O . VAL E 1 215 ? 25.610 -3.941 -34.702 1.00 104.38 255 VAL E O 1
ATOM 9846 N N . SER E 1 216 ? 25.903 -2.120 -33.420 1.00 108.37 256 SER E N 1
ATOM 9847 C CA . SER E 1 216 ? 25.084 -1.203 -34.248 1.00 100.84 256 SER E CA 1
ATOM 9848 C C . SER E 1 216 ? 25.758 -0.937 -35.601 1.00 86.93 256 SER E C 1
ATOM 9849 O O . SER E 1 216 ? 25.036 -0.984 -36.602 1.00 97.63 256 SER E O 1
ATOM 9852 N N . ILE E 1 217 ? 27.068 -0.692 -35.640 1.00 67.90 257 ILE E N 1
ATOM 9853 C CA . ILE E 1 217 ? 27.830 -0.490 -36.912 1.00 75.12 257 ILE E CA 1
ATOM 9854 C C . ILE E 1 217 ? 27.853 -1.778 -37.740 1.00 85.98 257 ILE E C 1
ATOM 9855 O O . ILE E 1 217 ? 27.697 -1.711 -38.988 1.00 137.72 257 ILE E O 1
ATOM 9860 N N . LEU E 1 218 ? 27.910 -2.928 -37.089 1.00 98.23 258 LEU E N 1
ATOM 9861 C CA . LEU E 1 218 ? 27.735 -4.210 -37.804 1.00 104.51 258 LEU E CA 1
ATOM 9862 C C . LEU E 1 218 ? 26.265 -4.394 -38.224 1.00 88.47 258 LEU E C 1
ATOM 9863 O O . LEU E 1 218 ? 26.030 -4.987 -39.255 1.00 95.45 258 LEU E O 1
ATOM 9868 N N . GLU E 1 219 ? 25.293 -3.884 -37.480 1.00 85.23 259 GLU E N 1
ATOM 9869 C CA . GLU E 1 219 ? 23.855 -4.024 -37.839 1.00 84.44 259 GLU E CA 1
ATOM 9870 C C . GLU E 1 219 ? 23.524 -3.135 -39.051 1.00 99.84 259 GLU E C 1
ATOM 9871 O O . GLU E 1 219 ? 22.562 -3.406 -39.782 1.00 105.88 259 GLU E O 1
ATOM 9877 N N . PHE E 1 220 ? 24.279 -2.070 -39.265 1.00 98.50 260 PHE E N 1
ATOM 9878 C CA . PHE E 1 220 ? 24.112 -1.225 -40.464 1.00 97.74 260 PHE E CA 1
ATOM 9879 C C . PHE E 1 220 ? 24.654 -2.014 -41.650 1.00 115.26 260 PHE E C 1
ATOM 9880 O O . PHE E 1 220 ? 24.087 -1.889 -42.736 1.00 165.52 260 PHE E O 1
ATOM 9888 N N . TYR E 1 221 ? 25.730 -2.785 -41.464 1.00 110.85 261 TYR E N 1
ATOM 9889 C CA . TYR E 1 221 ? 26.429 -3.480 -42.584 1.00 99.98 261 TYR E CA 1
ATOM 9890 C C . TYR E 1 221 ? 25.664 -4.733 -43.008 1.00 88.40 261 TYR E C 1
ATOM 9891 O O . TYR E 1 221 ? 25.492 -5.010 -44.172 1.00 93.09 261 TYR E O 1
ATOM 9900 N N . LEU E 1 222 ? 25.170 -5.496 -42.059 1.00 110.50 262 LEU E N 1
ATOM 9901 C CA . LEU E 1 222 ? 24.459 -6.753 -42.409 1.00 124.50 262 LEU E CA 1
ATOM 9902 C C . LEU E 1 222 ? 23.001 -6.423 -42.738 1.00 104.34 262 LEU E C 1
ATOM 9903 O O . LEU E 1 222 ? 22.393 -7.192 -43.482 1.00 132.65 262 LEU E O 1
ATOM 9908 N N . GLY E 1 223 ? 22.468 -5.330 -42.209 1.00 87.59 263 GLY E N 1
ATOM 9909 C CA . GLY E 1 223 ? 21.049 -4.974 -42.366 1.00 101.36 263 GLY E CA 1
ATOM 9910 C C . GLY E 1 223 ? 20.132 -5.869 -41.559 1.00 101.65 263 GLY E C 1
ATOM 9911 O O . GLY E 1 223 ? 18.916 -5.732 -41.695 1.00 108.95 263 GLY E O 1
ATOM 9912 N N . ARG E 1 224 ? 20.686 -6.747 -40.734 1.00 129.79 264 ARG E N 1
ATOM 9913 C CA . ARG E 1 224 ? 19.919 -7.537 -39.739 1.00 141.69 264 ARG E CA 1
ATOM 9914 C C . ARG E 1 224 ? 20.668 -7.408 -38.420 1.00 147.34 264 ARG E C 1
ATOM 9915 O O . ARG E 1 224 ? 21.828 -6.909 -38.426 1.00 170.21 264 ARG E O 1
ATOM 9923 N N . PHE E 1 225 ? 20.040 -7.857 -37.343 1.00 126.20 265 PHE E N 1
ATOM 9924 C CA . PHE E 1 225 ? 20.691 -8.015 -36.021 1.00 126.32 265 PHE E CA 1
ATOM 9925 C C . PHE E 1 225 ? 21.843 -9.008 -36.173 1.00 108.07 265 PHE E C 1
ATOM 9926 O O . PHE E 1 225 ? 21.617 -10.101 -36.666 1.00 125.15 265 PHE E O 1
ATOM 9934 N N . PRO E 1 226 ? 23.116 -8.656 -35.872 1.00 118.29 266 PRO E N 1
ATOM 9935 C CA . PRO E 1 226 ? 24.264 -9.515 -36.208 1.00 119.63 266 PRO E CA 1
ATOM 9936 C C . PRO E 1 226 ? 24.441 -10.783 -35.354 1.00 108.96 266 PRO E C 1
ATOM 9937 O O . PRO E 1 226 ? 25.399 -11.503 -35.552 1.00 95.95 266 PRO E O 1
ATOM 9941 N N . PHE E 1 227 ? 23.531 -11.018 -34.414 1.00 100.90 267 PHE E N 1
ATOM 9942 C CA . PHE E 1 227 ? 23.451 -12.278 -33.647 1.00 112.70 267 PHE E CA 1
ATOM 9943 C C . PHE E 1 227 ? 22.414 -13.158 -34.331 1.00 119.37 267 PHE E C 1
ATOM 9944 O O . PHE E 1 227 ? 21.710 -12.685 -35.213 1.00 120.25 267 PHE E O 1
ATOM 9952 N N . ALA E 1 228 ? 22.320 -14.415 -33.924 1.00 137.34 268 ALA E N 1
ATOM 9953 C CA . ALA E 1 228 ? 21.464 -15.412 -34.595 1.00 128.30 268 ALA E CA 1
ATOM 9954 C C . ALA E 1 228 ? 20.101 -15.484 -33.897 1.00 123.22 268 ALA E C 1
ATOM 9955 O O . ALA E 1 228 ? 19.537 -16.590 -33.864 1.00 131.91 268 ALA E O 1
ATOM 9957 N N . VAL E 1 229 ? 19.574 -14.372 -33.374 1.00 110.06 269 VAL E N 1
ATOM 9958 C CA . VAL E 1 229 ? 18.322 -14.401 -32.553 1.00 122.21 269 VAL E CA 1
ATOM 9959 C C . VAL E 1 229 ? 17.471 -13.145 -32.782 1.00 117.28 269 VAL E C 1
ATOM 9960 O O . VAL E 1 229 ? 17.921 -12.211 -33.465 1.00 109.22 269 VAL E O 1
ATOM 9964 N N . SER E 1 230 ? 16.280 -13.133 -32.182 1.00 115.98 270 SER E N 1
ATOM 9965 C CA . SER E 1 230 ? 15.375 -11.958 -32.101 1.00 134.92 270 SER E CA 1
ATOM 9966 C C . SER E 1 230 ? 15.910 -10.962 -31.068 1.00 123.02 270 SER E C 1
ATOM 9967 O O . SER E 1 230 ? 16.338 -11.397 -29.985 1.00 122.12 270 SER E O 1
ATOM 9970 N N . ARG E 1 231 ? 15.829 -9.669 -31.371 1.00 109.94 271 ARG E N 1
ATOM 9971 C CA . ARG E 1 231 ? 16.109 -8.597 -30.387 1.00 118.60 271 ARG E CA 1
ATOM 9972 C C . ARG E 1 231 ? 15.148 -8.703 -29.191 1.00 131.43 271 ARG E C 1
ATOM 9973 O O . ARG E 1 231 ? 15.575 -8.412 -28.060 1.00 128.73 271 ARG E O 1
ATOM 9981 N N . GLN E 1 232 ? 13.882 -9.057 -29.428 1.00 152.34 272 GLN E N 1
ATOM 9982 C CA . GLN E 1 232 ? 12.826 -9.127 -28.378 1.00 155.13 272 GLN E CA 1
ATOM 9983 C C . GLN E 1 232 ? 12.610 -10.595 -27.983 1.00 144.49 272 GLN E C 1
ATOM 9984 O O . GLN E 1 232 ? 11.506 -10.918 -27.473 1.00 108.92 272 GLN E O 1
ATOM 9990 N N . GLY E 1 233 ? 13.640 -11.436 -28.165 1.00 136.99 273 GLY E N 1
ATOM 9991 C CA . GLY E 1 233 ? 13.601 -12.879 -27.849 1.00 156.39 273 GLY E CA 1
ATOM 9992 C C . GLY E 1 233 ? 13.727 -13.182 -26.367 1.00 152.29 273 GLY E C 1
ATOM 9993 O O . GLY E 1 233 ? 13.520 -12.284 -25.535 1.00 151.11 273 GLY E O 1
ATOM 9994 N N . ASP E 1 234 ? 14.043 -14.435 -26.049 1.00 149.45 274 ASP E N 1
ATOM 9995 C CA . ASP E 1 234 ? 14.122 -14.947 -24.657 1.00 152.46 274 ASP E CA 1
ATOM 9996 C C . ASP E 1 234 ? 15.348 -14.339 -23.975 1.00 153.78 274 ASP E C 1
ATOM 9997 O O . ASP E 1 234 ? 16.242 -13.849 -24.699 1.00 154.31 274 ASP E O 1
ATOM 10002 N N . TRP E 1 235 ? 15.395 -14.379 -22.640 1.00 143.08 275 TRP E N 1
ATOM 10003 C CA . TRP E 1 235 ? 16.628 -14.080 -21.864 1.00 134.55 275 TRP E CA 1
ATOM 10004 C C . TRP E 1 235 ? 17.706 -15.085 -22.252 1.00 144.02 275 TRP E C 1
ATOM 10005 O O . TRP E 1 235 ? 18.803 -14.655 -22.586 1.00 159.01 275 TRP E O 1
ATOM 10016 N N . ALA E 1 236 ? 17.384 -16.375 -22.188 1.00 142.22 276 ALA E N 1
ATOM 10017 C CA . ALA E 1 236 ? 18.355 -17.483 -22.282 1.00 132.82 276 ALA E CA 1
ATOM 10018 C C . ALA E 1 236 ? 18.897 -17.600 -23.713 1.00 130.05 276 ALA E C 1
ATOM 10019 O O . ALA E 1 236 ? 20.038 -18.034 -23.870 1.00 117.29 276 ALA E O 1
ATOM 10021 N N . SER E 1 237 ? 18.116 -17.253 -24.733 1.00 131.08 277 SER E N 1
ATOM 10022 C CA . SER E 1 237 ? 18.605 -17.272 -26.135 1.00 139.46 277 SER E CA 1
ATOM 10023 C C . SER E 1 237 ? 19.519 -16.062 -26.371 1.00 141.91 277 SER E C 1
ATOM 10024 O O . SER E 1 237 ? 20.535 -16.221 -27.081 1.00 125.59 277 SER E O 1
ATOM 10027 N N . LEU E 1 238 ? 19.189 -14.909 -25.780 1.00 142.59 278 LEU E N 1
ATOM 10028 C CA . LEU E 1 238 ? 19.953 -13.640 -25.956 1.00 142.49 278 LEU E CA 1
ATOM 10029 C C . LEU E 1 238 ? 21.285 -13.733 -25.211 1.00 119.78 278 LEU E C 1
ATOM 10030 O O . LEU E 1 238 ? 22.291 -13.195 -25.727 1.00 91.03 278 LEU E O 1
ATOM 10035 N N . MET E 1 239 ? 21.240 -14.295 -24.000 1.00 104.14 279 MET E N 1
ATOM 10036 C CA . MET E 1 239 ? 22.410 -14.495 -23.107 1.00 105.36 279 MET E CA 1
ATOM 10037 C C . MET E 1 239 ? 23.396 -15.409 -23.828 1.00 119.24 279 MET E C 1
ATOM 10038 O O . MET E 1 239 ? 24.551 -15.000 -23.988 1.00 115.35 279 MET E O 1
ATOM 10043 N N . CYS E 1 240 ? 22.923 -16.565 -24.298 1.00 127.62 280 CYS E N 1
ATOM 10044 C CA . CYS E 1 240 ? 23.763 -17.651 -24.862 1.00 123.09 280 CYS E CA 1
ATOM 10045 C C . CYS E 1 240 ? 24.362 -17.195 -26.204 1.00 123.77 280 CYS E C 1
ATOM 10046 O O . CYS E 1 240 ? 25.481 -17.622 -26.520 1.00 101.82 280 CYS E O 1
ATOM 10049 N N . ALA E 1 241 ? 23.696 -16.321 -26.964 1.00 125.79 281 ALA E N 1
ATOM 10050 C CA . ALA E 1 241 ? 24.218 -15.836 -28.267 1.00 119.65 281 ALA E CA 1
ATOM 10051 C C . ALA E 1 241 ? 25.268 -14.733 -28.063 1.00 108.40 281 ALA E C 1
ATOM 10052 O O . ALA E 1 241 ? 26.238 -14.647 -28.858 1.00 81.14 281 ALA E O 1
ATOM 10054 N N . ILE E 1 242 ? 25.092 -13.911 -27.030 1.00 107.00 282 ILE E N 1
ATOM 10055 C CA . ILE E 1 242 ? 25.992 -12.759 -26.762 1.00 104.79 282 ILE E CA 1
ATOM 10056 C C . ILE E 1 242 ? 27.110 -13.215 -25.830 1.00 107.43 282 ILE E C 1
ATOM 10057 O O . ILE E 1 242 ? 28.276 -12.936 -26.179 1.00 119.00 282 ILE E O 1
ATOM 10062 N N . CYS E 1 243 ? 26.781 -13.880 -24.709 1.00 114.79 283 CYS E N 1
ATOM 10063 C CA . CYS E 1 243 ? 27.764 -14.267 -23.646 1.00 118.68 283 CYS E CA 1
ATOM 10064 C C . CYS E 1 243 ? 28.546 -15.544 -23.994 1.00 103.84 283 CYS E C 1
ATOM 10065 O O . CYS E 1 243 ? 29.775 -15.544 -23.801 1.00 108.71 283 CYS E O 1
ATOM 10068 N N . MET E 1 244 ? 27.866 -16.601 -24.434 1.00 95.36 284 MET E N 1
ATOM 10069 C CA . MET E 1 244 ? 28.424 -17.982 -24.452 1.00 101.93 284 MET E CA 1
ATOM 10070 C C . MET E 1 244 ? 28.714 -18.399 -25.891 1.00 94.39 284 MET E C 1
ATOM 10071 O O . MET E 1 244 ? 28.818 -19.611 -26.141 1.00 103.98 284 MET E O 1
ATOM 10076 N N . SER E 1 245 ? 28.795 -17.439 -26.801 1.00 83.48 285 SER E N 1
ATOM 10077 C CA . SER E 1 245 ? 29.326 -17.646 -28.167 1.00 93.59 285 SER E CA 1
ATOM 10078 C C . SER E 1 245 ? 30.481 -16.677 -28.417 1.00 82.87 285 SER E C 1
ATOM 10079 O O . SER E 1 245 ? 30.729 -15.796 -27.590 1.00 86.92 285 SER E O 1
ATOM 10082 N N . GLN E 1 246 ? 31.191 -16.831 -29.521 1.00 78.14 286 GLN E N 1
ATOM 10083 C CA . GLN E 1 246 ? 32.241 -15.847 -29.866 1.00 94.69 286 GLN E CA 1
ATOM 10084 C C . GLN E 1 246 ? 31.531 -14.593 -30.377 1.00 93.42 286 GLN E C 1
ATOM 10085 O O . GLN E 1 246 ? 30.413 -14.681 -30.884 1.00 102.29 286 GLN E O 1
ATOM 10091 N N . PRO E 1 247 ? 32.078 -13.378 -30.151 1.00 93.75 287 PRO E N 1
ATOM 10092 C CA . PRO E 1 247 ? 31.540 -12.167 -30.760 1.00 101.74 287 PRO E CA 1
ATOM 10093 C C . PRO E 1 247 ? 31.507 -12.257 -32.281 1.00 101.66 287 PRO E C 1
ATOM 10094 O O . PRO E 1 247 ? 32.320 -12.983 -32.873 1.00 87.48 287 PRO E O 1
ATOM 10098 N N . PRO E 1 248 ? 30.569 -11.528 -32.947 1.00 97.10 288 PRO E N 1
ATOM 10099 C CA . PRO E 1 248 ? 30.481 -11.554 -34.403 1.00 87.54 288 PRO E CA 1
ATOM 10100 C C . PRO E 1 248 ? 31.666 -10.838 -35.039 1.00 84.42 288 PRO E C 1
ATOM 10101 O O . PRO E 1 248 ? 32.403 -10.123 -34.371 1.00 72.40 288 PRO E O 1
ATOM 10105 N N . GLU E 1 249 ? 31.890 -11.148 -36.305 1.00 88.73 289 GLU E N 1
ATOM 10106 C CA . GLU E 1 249 ? 32.850 -10.375 -37.121 1.00 105.04 289 GLU E CA 1
ATOM 10107 C C . GLU E 1 249 ? 32.137 -9.916 -38.395 1.00 120.97 289 GLU E C 1
ATOM 10108 O O . GLU E 1 249 ? 31.029 -10.412 -38.743 1.00 89.62 289 GLU E O 1
ATOM 10114 N N . ALA E 1 250 ? 32.793 -9.000 -39.089 1.00 145.35 290 ALA E N 1
ATOM 10115 C CA . ALA E 1 250 ? 32.456 -8.657 -40.476 1.00 147.63 290 ALA E CA 1
ATOM 10116 C C . ALA E 1 250 ? 32.819 -9.879 -41.292 1.00 151.58 290 ALA E C 1
ATOM 10117 O O . ALA E 1 250 ? 33.805 -10.544 -40.971 1.00 163.53 290 ALA E O 1
ATOM 10119 N N . PRO E 1 251 ? 32.011 -10.250 -42.302 1.00 138.00 291 PRO E N 1
ATOM 10120 C CA . PRO E 1 251 ? 32.425 -11.288 -43.244 1.00 138.87 291 PRO E CA 1
ATOM 10121 C C . PRO E 1 251 ? 33.737 -10.949 -43.976 1.00 143.29 291 PRO E C 1
ATOM 10122 O O . PRO E 1 251 ? 34.147 -9.778 -44.016 1.00 148.95 291 PRO E O 1
ATOM 10126 N N . ALA E 1 252 ? 34.389 -11.990 -44.508 1.00 148.15 292 ALA E N 1
ATOM 10127 C CA . ALA E 1 252 ? 35.730 -11.916 -45.139 1.00 148.37 292 ALA E CA 1
ATOM 10128 C C . ALA E 1 252 ? 35.654 -11.089 -46.433 1.00 161.23 292 ALA E C 1
ATOM 10129 O O . ALA E 1 252 ? 36.718 -10.569 -46.857 1.00 140.50 292 ALA E O 1
ATOM 10131 N N . THR E 1 253 ? 34.446 -10.987 -47.015 1.00 157.32 293 THR E N 1
ATOM 10132 C CA . THR E 1 253 ? 34.088 -10.177 -48.213 1.00 132.82 293 THR E CA 1
ATOM 10133 C C . THR E 1 253 ? 34.378 -8.692 -47.973 1.00 131.64 293 THR E C 1
ATOM 10134 O O . THR E 1 253 ? 34.725 -8.002 -48.949 1.00 152.11 293 THR E O 1
ATOM 10138 N N . ALA E 1 254 ? 34.233 -8.220 -46.732 1.00 133.13 294 ALA E N 1
ATOM 10139 C CA . ALA E 1 254 ? 34.475 -6.815 -46.336 1.00 110.97 294 ALA E CA 1
ATOM 10140 C C . ALA E 1 254 ? 35.983 -6.520 -46.266 1.00 102.60 294 ALA E C 1
ATOM 10141 O O . ALA E 1 254 ? 36.815 -7.398 -46.613 1.00 97.68 294 ALA E O 1
ATOM 10143 N N . SER E 1 255 ? 36.345 -5.301 -45.875 1.00 88.80 295 SER E N 1
ATOM 10144 C CA . SER E 1 255 ? 37.744 -4.820 -45.978 1.00 97.79 295 SER E CA 1
ATOM 10145 C C . SER E 1 255 ? 38.574 -5.414 -44.846 1.00 110.84 295 SER E C 1
ATOM 10146 O O . SER E 1 255 ? 37.988 -5.834 -43.841 1.00 135.44 295 SER E O 1
ATOM 10149 N N . GLN E 1 256 ? 39.896 -5.359 -44.959 1.00 131.91 296 GLN E N 1
ATOM 10150 C CA . GLN E 1 256 ? 40.770 -5.600 -43.785 1.00 145.88 296 GLN E CA 1
ATOM 10151 C C . GLN E 1 256 ? 40.620 -4.452 -42.766 1.00 154.03 296 GLN E C 1
ATOM 10152 O O . GLN E 1 256 ? 40.906 -4.725 -41.587 1.00 154.59 296 GLN E O 1
ATOM 10158 N N . GLU E 1 257 ? 40.265 -3.222 -43.174 1.00 157.62 297 GLU E N 1
ATOM 10159 C CA . GLU E 1 257 ? 40.069 -2.103 -42.208 1.00 142.45 297 GLU E CA 1
ATOM 10160 C C . GLU E 1 257 ? 38.782 -2.356 -41.416 1.00 109.90 297 GLU E C 1
ATOM 10161 O O . GLU E 1 257 ? 38.745 -2.023 -40.243 1.00 131.58 297 GLU E O 1
ATOM 10167 N N . PHE E 1 258 ? 37.732 -2.874 -42.029 1.00 88.89 298 PHE E N 1
ATOM 10168 C CA . PHE E 1 258 ? 36.409 -2.915 -41.359 1.00 101.19 298 PHE E CA 1
ATOM 10169 C C . PHE E 1 258 ? 36.271 -4.228 -40.604 1.00 121.49 298 PHE E C 1
ATOM 10170 O O . PHE E 1 258 ? 35.579 -4.214 -39.564 1.00 126.27 298 PHE E O 1
ATOM 10178 N N . ARG E 1 259 ? 36.902 -5.301 -41.096 1.00 133.81 299 ARG E N 1
ATOM 10179 C CA . ARG E 1 259 ? 37.008 -6.569 -40.328 1.00 145.81 299 ARG E CA 1
ATOM 10180 C C . ARG E 1 259 ? 37.804 -6.282 -39.052 1.00 133.67 299 ARG E C 1
ATOM 10181 O O . ARG E 1 259 ? 37.416 -6.831 -37.994 1.00 119.80 299 ARG E O 1
ATOM 10189 N N . HIS E 1 260 ? 38.868 -5.472 -39.148 1.00 112.77 300 HIS E N 1
ATOM 10190 C CA . HIS E 1 260 ? 39.708 -5.095 -37.979 1.00 110.07 300 HIS E CA 1
ATOM 10191 C C . HIS E 1 260 ? 38.910 -4.199 -37.028 1.00 121.18 300 HIS E C 1
ATOM 10192 O O . HIS E 1 260 ? 39.150 -4.292 -35.820 1.00 126.25 300 HIS E O 1
ATOM 10199 N N . PHE E 1 261 ? 38.002 -3.364 -37.542 1.00 118.56 301 PHE E N 1
ATOM 10200 C CA . PHE E 1 261 ? 37.321 -2.317 -36.734 1.00 100.49 301 PHE E CA 1
ATOM 10201 C C . PHE E 1 261 ? 36.259 -3.007 -35.871 1.00 98.01 301 PHE E C 1
ATOM 10202 O O . PHE E 1 261 ? 36.100 -2.603 -34.709 1.00 128.73 301 PHE E O 1
ATOM 10210 N N . VAL E 1 262 ? 35.545 -4.005 -36.380 1.00 94.03 302 VAL E N 1
ATOM 10211 C CA . VAL E 1 262 ? 34.488 -4.668 -35.557 1.00 111.38 302 VAL E CA 1
ATOM 10212 C C . VAL E 1 262 ? 35.177 -5.502 -34.473 1.00 106.81 302 VAL E C 1
ATOM 10213 O O . VAL E 1 262 ? 34.634 -5.552 -33.369 1.00 98.52 302 VAL E O 1
ATOM 10217 N N . SER E 1 263 ? 36.369 -6.046 -34.746 1.00 103.33 303 SER E N 1
ATOM 10218 C CA . SER E 1 263 ? 37.170 -6.811 -33.756 1.00 99.18 303 SER E CA 1
ATOM 10219 C C . SER E 1 263 ? 37.777 -5.863 -32.713 1.00 107.49 303 SER E C 1
ATOM 10220 O O . SER E 1 263 ? 38.096 -6.360 -31.629 1.00 131.20 303 SER E O 1
ATOM 10223 N N . CYS E 1 264 ? 37.977 -4.575 -33.015 1.00 94.26 304 CYS E N 1
ATOM 10224 C CA . CYS E 1 264 ? 38.478 -3.572 -32.026 1.00 87.66 304 CYS E CA 1
ATOM 10225 C C . CYS E 1 264 ? 37.347 -3.099 -31.088 1.00 89.42 304 CYS E C 1
ATOM 10226 O O . CYS E 1 264 ? 37.662 -2.510 -30.048 1.00 92.52 304 CYS E O 1
ATOM 10229 N N . CYS E 1 265 ? 36.080 -3.333 -31.436 1.00 87.98 305 CYS E N 1
ATOM 10230 C CA . CYS E 1 265 ? 34.885 -2.962 -30.634 1.00 95.78 305 CYS E CA 1
ATOM 10231 C C . CYS E 1 265 ? 34.339 -4.223 -29.970 1.00 91.12 305 CYS E C 1
ATOM 10232 O O . CYS E 1 265 ? 34.114 -4.221 -28.751 1.00 85.75 305 CYS E O 1
ATOM 10235 N N . LEU E 1 266 ? 34.117 -5.258 -30.765 1.00 94.14 306 LEU E N 1
ATOM 10236 C CA . LEU E 1 266 ? 33.562 -6.530 -30.266 1.00 94.53 306 LEU E CA 1
ATOM 10237 C C . LEU E 1 266 ? 34.729 -7.415 -29.869 1.00 85.61 306 LEU E C 1
ATOM 10238 O O . LEU E 1 266 ? 35.151 -8.221 -30.643 1.00 87.31 306 LEU E O 1
ATOM 10243 N N . GLN E 1 267 ? 35.292 -7.121 -28.712 1.00 97.43 307 GLN E N 1
ATOM 10244 C CA . GLN E 1 267 ? 36.120 -8.066 -27.936 1.00 93.61 307 GLN E CA 1
ATOM 10245 C C . GLN E 1 267 ? 35.245 -8.559 -26.798 1.00 94.09 307 GLN E C 1
ATOM 10246 O O . GLN E 1 267 ? 34.567 -7.706 -26.187 1.00 85.00 307 GLN E O 1
ATOM 10252 N N . SER E 1 268 ? 35.252 -9.859 -26.508 1.00 109.35 308 SER E N 1
ATOM 10253 C CA . SER E 1 268 ? 34.430 -10.409 -25.396 1.00 103.76 308 SER E CA 1
ATOM 10254 C C . SER E 1 268 ? 35.103 -10.070 -24.064 1.00 94.12 308 SER E C 1
ATOM 10255 O O . SER E 1 268 ? 34.382 -9.983 -23.079 1.00 79.49 308 SER E O 1
ATOM 10258 N N . ASP E 1 269 ? 36.420 -9.842 -24.034 1.00 94.62 309 ASP E N 1
ATOM 10259 C CA . ASP E 1 269 ? 37.104 -9.398 -22.789 1.00 96.53 309 ASP E CA 1
ATOM 10260 C C . ASP E 1 269 ? 37.285 -7.892 -22.849 1.00 78.60 309 ASP E C 1
ATOM 10261 O O . ASP E 1 269 ? 38.105 -7.408 -23.617 1.00 75.97 309 ASP E O 1
ATOM 10266 N N . PRO E 1 270 ? 36.572 -7.128 -22.002 1.00 65.45 310 PRO E N 1
ATOM 10267 C CA . PRO E 1 270 ? 36.421 -5.688 -22.166 1.00 63.39 310 PRO E CA 1
ATOM 10268 C C . PRO E 1 270 ? 37.671 -4.837 -22.320 1.00 66.99 310 PRO E C 1
ATOM 10269 O O . PRO E 1 270 ? 37.624 -3.870 -23.076 1.00 82.98 310 PRO E O 1
ATOM 10273 N N . PRO E 1 271 ? 38.793 -5.019 -21.598 1.00 72.87 311 PRO E N 1
ATOM 10274 C CA . PRO E 1 271 ? 39.888 -4.066 -21.798 1.00 85.88 311 PRO E CA 1
ATOM 10275 C C . PRO E 1 271 ? 40.669 -4.205 -23.108 1.00 83.91 311 PRO E C 1
ATOM 10276 O O . PRO E 1 271 ? 41.423 -3.294 -23.425 1.00 81.76 311 PRO E O 1
ATOM 10280 N N . LYS E 1 272 ? 40.481 -5.306 -23.837 1.00 92.72 312 LYS E N 1
ATOM 10281 C CA . LYS E 1 272 ? 41.135 -5.474 -25.160 1.00 103.91 312 LYS E CA 1
ATOM 10282 C C . LYS E 1 272 ? 40.430 -4.566 -26.172 1.00 103.57 312 LYS E C 1
ATOM 10283 O O . LYS E 1 272 ? 41.055 -4.289 -27.221 1.00 89.48 312 LYS E O 1
ATOM 10289 N N . ARG E 1 273 ? 39.187 -4.142 -25.875 1.00 93.22 313 ARG E N 1
ATOM 10290 C CA . ARG E 1 273 ? 38.410 -3.219 -26.740 1.00 84.43 313 ARG E CA 1
ATOM 10291 C C . ARG E 1 273 ? 39.180 -1.917 -26.838 1.00 92.00 313 ARG E C 1
ATOM 10292 O O . ARG E 1 273 ? 39.845 -1.506 -25.858 1.00 112.19 313 ARG E O 1
ATOM 10300 N N . TRP E 1 274 ? 39.056 -1.278 -27.987 1.00 98.54 314 TRP E N 1
ATOM 10301 C CA . TRP E 1 274 ? 39.594 0.081 -28.177 1.00 94.93 314 TRP E CA 1
ATOM 10302 C C . TRP E 1 274 ? 38.723 1.091 -27.429 1.00 82.03 314 TRP E C 1
ATOM 10303 O O . TRP E 1 274 ? 37.498 0.846 -27.202 1.00 65.94 314 TRP E O 1
ATOM 10314 N N . SER E 1 275 ? 39.372 2.187 -27.052 1.00 73.36 315 SER E N 1
ATOM 10315 C CA . SER E 1 275 ? 38.728 3.434 -26.594 1.00 78.37 315 SER E CA 1
ATOM 10316 C C . SER E 1 275 ? 37.842 3.998 -27.714 1.00 84.37 315 SER E C 1
ATOM 10317 O O . SER E 1 275 ? 38.205 3.878 -28.899 1.00 94.14 315 SER E O 1
ATOM 10320 N N . ALA E 1 276 ? 36.737 4.638 -27.354 1.00 87.59 316 ALA E N 1
ATOM 10321 C CA . ALA E 1 276 ? 35.990 5.528 -28.270 1.00 93.43 316 ALA E CA 1
ATOM 10322 C C . ALA E 1 276 ? 36.900 6.669 -28.768 1.00 93.58 316 ALA E C 1
ATOM 10323 O O . ALA E 1 276 ? 36.767 7.043 -29.924 1.00 101.64 316 ALA E O 1
ATOM 10325 N N . GLN E 1 277 ? 37.797 7.207 -27.943 1.00 99.03 317 GLN E N 1
ATOM 10326 C CA . GLN E 1 277 ? 38.775 8.254 -28.351 1.00 99.74 317 GLN E CA 1
ATOM 10327 C C . GLN E 1 277 ? 39.797 7.667 -29.335 1.00 98.67 317 GLN E C 1
ATOM 10328 O O . GLN E 1 277 ? 40.252 8.370 -30.247 1.00 99.71 317 GLN E O 1
ATOM 10334 N N . GLN E 1 278 ? 40.152 6.403 -29.177 1.00 103.20 318 GLN E N 1
ATOM 10335 C CA . GLN E 1 278 ? 41.187 5.790 -30.040 1.00 109.04 318 GLN E CA 1
ATOM 10336 C C . GLN E 1 278 ? 40.572 5.335 -31.358 1.00 105.51 318 GLN E C 1
ATOM 10337 O O . GLN E 1 278 ? 41.315 5.241 -32.348 1.00 91.16 318 GLN E O 1
ATOM 10343 N N . LEU E 1 279 ? 39.282 5.009 -31.370 1.00 93.29 319 LEU E N 1
ATOM 10344 C CA . LEU E 1 279 ? 38.656 4.491 -32.609 1.00 105.51 319 LEU E CA 1
ATOM 10345 C C . LEU E 1 279 ? 38.470 5.619 -33.625 1.00 122.42 319 LEU E C 1
ATOM 10346 O O . LEU E 1 279 ? 38.248 5.310 -34.805 1.00 153.20 319 LEU E O 1
ATOM 10351 N N . LEU E 1 280 ? 38.540 6.874 -33.191 1.00 131.09 320 LEU E N 1
ATOM 10352 C CA . LEU E 1 280 ? 38.663 8.030 -34.114 1.00 123.26 320 LEU E CA 1
ATOM 10353 C C . LEU E 1 280 ? 39.964 7.899 -34.916 1.00 112.12 320 LEU E C 1
ATOM 10354 O O . LEU E 1 280 ? 39.988 8.364 -36.051 1.00 118.11 320 LEU E O 1
ATOM 10359 N N . GLN E 1 281 ? 41.002 7.284 -34.350 1.00 107.13 321 GLN E N 1
ATOM 10360 C CA . GLN E 1 281 ? 42.340 7.137 -34.984 1.00 113.68 321 GLN E CA 1
ATOM 10361 C C . GLN E 1 281 ? 42.457 5.780 -35.691 1.00 108.56 321 GLN E C 1
ATOM 10362 O O . GLN E 1 281 ? 43.590 5.408 -36.157 1.00 86.84 321 GLN E O 1
ATOM 10368 N N . HIS E 1 282 ? 41.357 5.035 -35.789 1.00 103.49 322 HIS E N 1
ATOM 10369 C CA . HIS E 1 282 ? 41.373 3.749 -36.538 1.00 126.18 322 HIS E CA 1
ATOM 10370 C C . HIS E 1 282 ? 41.374 4.040 -38.033 1.00 136.94 322 HIS E C 1
ATOM 10371 O O . HIS E 1 282 ? 40.690 4.966 -38.466 1.00 140.82 322 HIS E O 1
ATOM 10378 N N . PRO E 1 283 ? 42.177 3.313 -38.848 1.00 145.89 323 PRO E N 1
ATOM 10379 C CA . PRO E 1 283 ? 42.231 3.575 -40.288 1.00 132.15 323 PRO E CA 1
ATOM 10380 C C . PRO E 1 283 ? 40.941 3.311 -41.081 1.00 110.46 323 PRO E C 1
ATOM 10381 O O . PRO E 1 283 ? 40.903 3.637 -42.251 1.00 144.63 323 PRO E O 1
ATOM 10385 N N . PHE E 1 284 ? 39.891 2.798 -40.466 1.00 88.30 324 PHE E N 1
ATOM 10386 C CA . PHE E 1 284 ? 38.580 2.738 -41.154 1.00 96.27 324 PHE E CA 1
ATOM 10387 C C . PHE E 1 284 ? 37.927 4.105 -41.124 1.00 117.31 324 PHE E C 1
ATOM 10388 O O . PHE E 1 284 ? 37.370 4.556 -42.128 1.00 159.57 324 PHE E O 1
ATOM 10396 N N . ILE E 1 285 ? 38.021 4.749 -39.974 1.00 121.81 325 ILE E N 1
ATOM 10397 C CA . ILE E 1 285 ? 37.359 6.056 -39.727 1.00 119.72 325 ILE E CA 1
ATOM 10398 C C . ILE E 1 285 ? 38.116 7.161 -40.481 1.00 133.91 325 ILE E C 1
ATOM 10399 O O . ILE E 1 285 ? 37.449 8.020 -41.104 1.00 166.02 325 ILE E O 1
ATOM 10404 N N . LEU E 1 286 ? 39.447 7.097 -40.497 1.00 115.85 326 LEU E N 1
ATOM 10405 C CA . LEU E 1 286 ? 40.325 8.216 -40.922 1.00 128.95 326 LEU E CA 1
ATOM 10406 C C . LEU E 1 286 ? 40.361 8.352 -42.464 1.00 148.83 326 LEU E C 1
ATOM 10407 O O . LEU E 1 286 ? 41.222 9.105 -42.981 1.00 144.57 326 LEU E O 1
ATOM 10412 N N . LYS E 1 287 ? 39.447 7.731 -43.214 1.00 156.74 327 LYS E N 1
ATOM 10413 C CA . LYS E 1 287 ? 39.488 7.870 -44.695 1.00 170.79 327 LYS E CA 1
ATOM 10414 C C . LYS E 1 287 ? 38.852 9.197 -45.115 1.00 197.02 327 LYS E C 1
ATOM 10415 O O . LYS E 1 287 ? 39.383 9.808 -46.057 1.00 222.45 327 LYS E O 1
ATOM 10421 N N . ALA E 1 288 ? 37.797 9.649 -44.433 1.00 192.96 328 ALA E N 1
ATOM 10422 C CA . ALA E 1 288 ? 37.369 11.069 -44.460 1.00 179.32 328 ALA E CA 1
ATOM 10423 C C . ALA E 1 288 ? 36.690 11.422 -43.138 1.00 168.91 328 ALA E C 1
ATOM 10424 O O . ALA E 1 288 ? 35.997 12.433 -43.126 1.00 175.84 328 ALA E O 1
ATOM 10426 N N . ALA F 2 24 ? 13.629 26.271 37.666 1.00 132.39 64 ALA F N 1
ATOM 10427 C CA . ALA F 2 24 ? 12.415 25.422 37.879 1.00 144.63 64 ALA F CA 1
ATOM 10428 C C . ALA F 2 24 ? 12.834 23.959 38.085 1.00 154.52 64 ALA F C 1
ATOM 10429 O O . ALA F 2 24 ? 13.943 23.581 37.620 1.00 177.01 64 ALA F O 1
ATOM 10431 N N . LYS F 2 25 ? 12.010 23.154 38.770 1.00 158.99 65 LYS F N 1
ATOM 10432 C CA . LYS F 2 25 ? 12.414 21.762 39.127 1.00 172.48 65 LYS F CA 1
ATOM 10433 C C . LYS F 2 25 ? 11.256 20.747 39.060 1.00 181.80 65 LYS F C 1
ATOM 10434 O O . LYS F 2 25 ? 11.540 19.557 38.922 1.00 195.26 65 LYS F O 1
ATOM 10450 N N . LEU F 2 27 ? 7.156 19.750 37.195 1.00 158.83 67 LEU F N 1
ATOM 10451 C CA . LEU F 2 27 ? 6.188 19.992 36.128 1.00 164.47 67 LEU F CA 1
ATOM 10452 C C . LEU F 2 27 ? 4.889 20.564 36.707 1.00 173.77 67 LEU F C 1
ATOM 10453 O O . LEU F 2 27 ? 4.135 21.244 35.976 1.00 201.96 67 LEU F O 1
ATOM 10458 N N . SER F 2 28 ? 4.607 20.267 37.970 1.00 160.22 68 SER F N 1
ATOM 10459 C CA . SER F 2 28 ? 3.359 20.700 38.634 1.00 147.47 68 SER F CA 1
ATOM 10460 C C . SER F 2 28 ? 3.433 22.205 38.946 1.00 154.56 68 SER F C 1
ATOM 10461 O O . SER F 2 28 ? 2.348 22.787 39.120 1.00 160.70 68 SER F O 1
ATOM 10464 N N . GLU F 2 29 ? 4.639 22.806 38.988 1.00 154.61 69 GLU F N 1
ATOM 10465 C CA . GLU F 2 29 ? 4.854 24.272 39.186 1.00 164.41 69 GLU F CA 1
ATOM 10466 C C . GLU F 2 29 ? 4.375 25.070 37.968 1.00 171.85 69 GLU F C 1
ATOM 10467 O O . GLU F 2 29 ? 4.001 26.247 38.132 1.00 189.70 69 GLU F O 1
ATOM 10473 N N . LEU F 2 30 ? 4.421 24.479 36.776 1.00 155.62 70 LEU F N 1
ATOM 10474 C CA . LEU F 2 30 ? 4.251 25.256 35.523 1.00 158.32 70 LEU F CA 1
ATOM 10475 C C . LEU F 2 30 ? 2.977 24.824 34.790 1.00 170.62 70 LEU F C 1
ATOM 10476 O O . LEU F 2 30 ? 2.701 23.608 34.708 1.00 146.35 70 LEU F O 1
ATOM 10481 N N . GLU F 2 31 ? 2.237 25.817 34.285 1.00 188.76 71 GLU F N 1
ATOM 10482 C CA . GLU F 2 31 ? 0.880 25.654 33.707 1.00 177.15 71 GLU F CA 1
ATOM 10483 C C . GLU F 2 31 ? 0.804 26.274 32.311 1.00 169.49 71 GLU F C 1
ATOM 10484 O O . GLU F 2 31 ? 1.416 27.365 32.082 1.00 124.85 71 GLU F O 1
ATOM 10490 N N . ARG F 2 32 ? 0.057 25.589 31.432 1.00 180.39 72 ARG F N 1
ATOM 10491 C CA . ARG F 2 32 ? -0.022 25.844 29.965 1.00 188.90 72 ARG F CA 1
ATOM 10492 C C . ARG F 2 32 ? -0.681 27.207 29.719 1.00 191.12 72 ARG F C 1
ATOM 10493 O O . ARG F 2 32 ? -1.616 27.574 30.449 1.00 219.93 72 ARG F O 1
ATOM 10501 N N . VAL F 2 33 ? -0.228 27.922 28.696 1.00 186.08 73 VAL F N 1
ATOM 10502 C CA . VAL F 2 33 ? -0.836 29.216 28.281 1.00 180.57 73 VAL F CA 1
ATOM 10503 C C . VAL F 2 33 ? -1.272 29.110 26.811 1.00 183.41 73 VAL F C 1
ATOM 10504 O O . VAL F 2 33 ? -2.487 29.200 26.543 1.00 163.46 73 VAL F O 1
ATOM 10508 N N . ASN F 2 34 ? -0.323 28.907 25.891 1.00 184.28 74 ASN F N 1
ATOM 10509 C CA . ASN F 2 34 ? -0.541 29.071 24.428 1.00 171.26 74 ASN F CA 1
ATOM 10510 C C . ASN F 2 34 ? 0.418 28.178 23.622 1.00 160.28 74 ASN F C 1
ATOM 10511 O O . ASN F 2 34 ? 1.531 27.917 24.102 1.00 163.21 74 ASN F O 1
ATOM 10516 N N . ARG F 2 35 ? 0.001 27.740 22.426 1.00 148.37 75 ARG F N 1
ATOM 10517 C CA . ARG F 2 35 ? 0.846 26.980 21.457 1.00 127.63 75 ARG F CA 1
ATOM 10518 C C . ARG F 2 35 ? 1.919 27.907 20.852 1.00 115.48 75 ARG F C 1
ATOM 10519 O O . ARG F 2 35 ? 1.585 29.040 20.461 1.00 127.78 75 ARG F O 1
ATOM 10521 N N . THR F 2 43 ? 3.684 20.945 18.075 1.00 147.15 83 THR F N 1
ATOM 10522 C CA . THR F 2 43 ? 3.234 20.917 19.496 1.00 148.29 83 THR F CA 1
ATOM 10523 C C . THR F 2 43 ? 4.401 21.336 20.414 1.00 151.80 83 THR F C 1
ATOM 10524 O O . THR F 2 43 ? 5.166 20.459 20.903 1.00 124.35 83 THR F O 1
ATOM 10528 N N . VAL F 2 44 ? 4.522 22.652 20.624 1.00 152.24 84 VAL F N 1
ATOM 10529 C CA . VAL F 2 44 ? 5.447 23.321 21.592 1.00 144.90 84 VAL F CA 1
ATOM 10530 C C . VAL F 2 44 ? 4.680 24.474 22.264 1.00 147.97 84 VAL F C 1
ATOM 10531 O O . VAL F 2 44 ? 4.080 25.290 21.547 1.00 146.08 84 VAL F O 1
ATOM 10535 N N . TYR F 2 45 ? 4.666 24.511 23.601 1.00 156.21 85 TYR F N 1
ATOM 10536 C CA . TYR F 2 45 ? 3.782 25.387 24.419 1.00 148.38 85 TYR F CA 1
ATOM 10537 C C . TYR F 2 45 ? 4.617 26.389 25.233 1.00 148.59 85 TYR F C 1
ATOM 10538 O O . TYR F 2 45 ? 5.848 26.221 25.385 1.00 113.20 85 TYR F O 1
ATOM 10547 N N . LYS F 2 46 ? 3.951 27.443 25.714 1.00 167.04 86 LYS F N 1
ATOM 10548 C CA . LYS F 2 46 ? 4.525 28.446 26.652 1.00 168.82 86 LYS F CA 1
ATOM 10549 C C . LYS F 2 46 ? 3.905 28.189 28.028 1.00 169.59 86 LYS F C 1
ATOM 10550 O O . LYS F 2 46 ? 2.676 28.044 28.139 1.00 170.96 86 LYS F O 1
ATOM 10556 N N . VAL F 2 47 ? 4.737 28.064 29.051 1.00 169.82 87 VAL F N 1
ATOM 10557 C CA . VAL F 2 47 ? 4.256 27.735 30.422 1.00 161.24 87 VAL F CA 1
ATOM 10558 C C . VAL F 2 47 ? 4.853 28.759 31.375 1.00 170.41 87 VAL F C 1
ATOM 10559 O O . VAL F 2 47 ? 5.909 29.318 31.046 1.00 174.88 87 VAL F O 1
ATOM 10563 N N . ILE F 2 48 ? 4.224 28.988 32.519 1.00 174.78 88 ILE F N 1
ATOM 10564 C CA . ILE F 2 48 ? 4.786 29.919 33.541 1.00 180.21 88 ILE F CA 1
ATOM 10565 C C . ILE F 2 48 ? 5.157 29.114 34.786 1.00 160.92 88 ILE F C 1
ATOM 10566 O O . ILE F 2 48 ? 4.353 28.256 35.187 1.00 157.98 88 ILE F O 1
ATOM 10571 N N . HIS F 2 49 ? 6.335 29.345 35.369 1.00 130.77 89 HIS F N 1
ATOM 10572 C CA . HIS F 2 49 ? 6.736 28.665 36.630 1.00 136.02 89 HIS F CA 1
ATOM 10573 C C . HIS F 2 49 ? 6.375 29.607 37.764 1.00 150.72 89 HIS F C 1
ATOM 10574 O O . HIS F 2 49 ? 6.893 30.727 37.782 1.00 170.34 89 HIS F O 1
ATOM 10576 N N . THR F 2 50 ? 5.488 29.186 38.658 1.00 165.69 90 THR F N 1
ATOM 10577 C CA . THR F 2 50 ? 4.905 30.101 39.669 1.00 158.91 90 THR F CA 1
ATOM 10578 C C . THR F 2 50 ? 6.026 30.615 40.573 1.00 161.92 90 THR F C 1
ATOM 10579 O O . THR F 2 50 ? 6.172 31.827 40.709 1.00 169.59 90 THR F O 1
ATOM 10583 N N . PRO F 2 51 ? 6.888 29.746 41.160 1.00 175.14 91 PRO F N 1
ATOM 10584 C CA . PRO F 2 51 ? 7.897 30.194 42.124 1.00 175.25 91 PRO F CA 1
ATOM 10585 C C . PRO F 2 51 ? 8.779 31.357 41.658 1.00 194.65 91 PRO F C 1
ATOM 10586 O O . PRO F 2 51 ? 8.989 32.267 42.429 1.00 215.93 91 PRO F O 1
ATOM 10590 N N . THR F 2 52 ? 9.289 31.284 40.432 1.00 198.43 92 THR F N 1
ATOM 10591 C CA . THR F 2 52 ? 10.151 32.333 39.836 1.00 189.37 92 THR F CA 1
ATOM 10592 C C . THR F 2 52 ? 9.294 33.247 38.955 1.00 204.49 92 THR F C 1
ATOM 10593 O O . THR F 2 52 ? 9.847 34.218 38.403 1.00 229.02 92 THR F O 1
ATOM 10597 N N . SER F 2 53 ? 8.002 32.933 38.798 1.00 195.16 93 SER F N 1
ATOM 10598 C CA . SER F 2 53 ? 7.067 33.685 37.919 1.00 187.14 93 SER F CA 1
ATOM 10599 C C . SER F 2 53 ? 7.729 33.927 36.553 1.00 210.08 93 SER F C 1
ATOM 10600 O O . SER F 2 53 ? 7.691 35.078 36.059 1.00 201.52 93 SER F O 1
ATOM 10603 N N . ARG F 2 54 ? 8.359 32.898 35.979 1.00 222.51 94 ARG F N 1
ATOM 10604 C CA . ARG F 2 54 ? 9.128 33.035 34.715 1.00 193.86 94 ARG F CA 1
ATOM 10605 C C . ARG F 2 54 ? 8.414 32.276 33.605 1.00 189.85 94 ARG F C 1
ATOM 10606 O O . ARG F 2 54 ? 8.086 31.102 33.775 1.00 192.93 94 ARG F O 1
ATOM 10614 N N . PRO F 2 55 ? 8.187 32.916 32.435 1.00 184.52 95 PRO F N 1
ATOM 10615 C CA . PRO F 2 55 ? 7.678 32.211 31.262 1.00 169.54 95 PRO F CA 1
ATOM 10616 C C . PRO F 2 55 ? 8.745 31.265 30.700 1.00 153.13 95 PRO F C 1
ATOM 10617 O O . PRO F 2 55 ? 9.919 31.590 30.763 1.00 138.30 95 PRO F O 1
ATOM 10621 N N . PHE F 2 56 ? 8.326 30.126 30.159 1.00 139.03 96 PHE F N 1
ATOM 10622 C CA . PHE F 2 56 ? 9.258 29.144 29.554 1.00 136.90 96 PHE F CA 1
ATOM 10623 C C . PHE F 2 56 ? 8.605 28.469 28.349 1.00 131.50 96 PHE F C 1
ATOM 10624 O O . PHE F 2 56 ? 7.376 28.643 28.154 1.00 97.77 96 PHE F O 1
ATOM 10632 N N . ALA F 2 57 ? 9.408 27.726 27.572 1.00 114.23 97 ALA F N 1
ATOM 10633 C CA . ALA F 2 57 ? 8.948 26.963 26.388 1.00 117.57 97 ALA F CA 1
ATOM 10634 C C . ALA F 2 57 ? 9.073 25.463 26.651 1.00 112.86 97 ALA F C 1
ATOM 10635 O O . ALA F 2 57 ? 10.185 25.027 26.984 1.00 119.86 97 ALA F O 1
ATOM 10637 N N . LEU F 2 58 ? 7.980 24.713 26.489 1.00 101.21 98 LEU F N 1
ATOM 10638 C CA . LEU F 2 58 ? 7.930 23.268 26.822 1.00 119.97 98 LEU F CA 1
ATOM 10639 C C . LEU F 2 58 ? 7.682 22.470 25.542 1.00 123.65 98 LEU F C 1
ATOM 10640 O O . LEU F 2 58 ? 6.661 22.698 24.900 1.00 116.26 98 LEU F O 1
ATOM 10645 N N . LYS F 2 59 ? 8.584 21.542 25.232 1.00 119.80 99 LYS F N 1
ATOM 10646 C CA . LYS F 2 59 ? 8.533 20.694 24.025 1.00 106.07 99 LYS F CA 1
ATOM 10647 C C . LYS F 2 59 ? 8.296 19.251 24.466 1.00 104.52 99 LYS F C 1
ATOM 10648 O O . LYS F 2 59 ? 8.889 18.824 25.475 1.00 99.40 99 LYS F O 1
ATOM 10654 N N . VAL F 2 60 ? 7.464 18.530 23.718 1.00 109.40 100 VAL F N 1
ATOM 10655 C CA . VAL F 2 60 ? 7.251 17.064 23.894 1.00 100.69 100 VAL F CA 1
ATOM 10656 C C . VAL F 2 60 ? 8.181 16.292 22.955 1.00 102.74 100 VAL F C 1
ATOM 10657 O O . VAL F 2 60 ? 8.366 16.691 21.789 1.00 100.23 100 VAL F O 1
ATOM 10661 N N . ILE F 2 61 ? 8.776 15.229 23.482 1.00 111.67 101 ILE F N 1
ATOM 10662 C CA . ILE F 2 61 ? 9.477 14.188 22.685 1.00 101.93 101 ILE F CA 1
ATOM 10663 C C . ILE F 2 61 ? 8.814 12.855 23.020 1.00 117.32 101 ILE F C 1
ATOM 10664 O O . ILE F 2 61 ? 8.886 12.448 24.193 1.00 115.63 101 ILE F O 1
ATOM 10669 N N . TYR F 2 62 ? 8.161 12.204 22.057 1.00 137.52 102 TYR F N 1
ATOM 10670 C CA . TYR F 2 62 ? 7.569 10.861 22.287 1.00 151.01 102 TYR F CA 1
ATOM 10671 C C . TYR F 2 62 ? 8.472 9.806 21.642 1.00 150.93 102 TYR F C 1
ATOM 10672 O O . TYR F 2 62 ? 8.875 9.960 20.473 1.00 139.33 102 TYR F O 1
ATOM 10681 N N . GLY F 2 63 ? 8.769 8.752 22.402 1.00 142.21 103 GLY F N 1
ATOM 10682 C CA . GLY F 2 63 ? 9.509 7.578 21.913 1.00 147.65 103 GLY F CA 1
ATOM 10683 C C . GLY F 2 63 ? 8.602 6.629 21.151 1.00 143.46 103 GLY F C 1
ATOM 10684 O O . GLY F 2 63 ? 7.870 5.853 21.784 1.00 134.30 103 GLY F O 1
ATOM 10685 N N . ASN F 2 64 ? 8.645 6.676 19.826 1.00 145.46 104 ASN F N 1
ATOM 10686 C CA . ASN F 2 64 ? 7.997 5.649 18.981 1.00 154.91 104 ASN F CA 1
ATOM 10687 C C . ASN F 2 64 ? 8.855 4.376 19.003 1.00 153.96 104 ASN F C 1
ATOM 10688 O O . ASN F 2 64 ? 10.049 4.444 19.379 1.00 164.05 104 ASN F O 1
ATOM 10693 N N . HIS F 2 65 ? 8.275 3.251 18.593 1.00 157.65 105 HIS F N 1
ATOM 10694 C CA . HIS F 2 65 ? 8.975 1.944 18.465 1.00 161.01 105 HIS F CA 1
ATOM 10695 C C . HIS F 2 65 ? 10.036 1.937 17.351 1.00 147.99 105 HIS F C 1
ATOM 10696 O O . HIS F 2 65 ? 10.899 1.045 17.402 1.00 125.96 105 HIS F O 1
ATOM 10703 N N . GLU F 2 66 ? 9.980 2.850 16.373 1.00 144.67 106 GLU F N 1
ATOM 10704 C CA . GLU F 2 66 ? 10.890 2.823 15.190 1.00 142.80 106 GLU F CA 1
ATOM 10705 C C . GLU F 2 66 ? 12.295 3.239 15.654 1.00 129.72 106 GLU F C 1
ATOM 10706 O O . GLU F 2 66 ? 12.413 4.150 16.497 1.00 124.39 106 GLU F O 1
ATOM 10712 N N . ASP F 2 67 ? 13.336 2.588 15.136 1.00 124.35 107 ASP F N 1
ATOM 10713 C CA . ASP F 2 67 ? 14.718 2.733 15.671 1.00 117.07 107 ASP F CA 1
ATOM 10714 C C . ASP F 2 67 ? 15.313 4.080 15.290 1.00 129.30 107 ASP F C 1
ATOM 10715 O O . ASP F 2 67 ? 16.136 4.600 16.032 1.00 132.81 107 ASP F O 1
ATOM 10731 N N . VAL F 2 69 ? 13.546 6.720 14.908 1.00 98.89 109 VAL F N 1
ATOM 10732 C CA . VAL F 2 69 ? 12.918 7.617 15.865 1.00 103.77 109 VAL F CA 1
ATOM 10733 C C . VAL F 2 69 ? 13.748 7.545 17.151 1.00 96.29 109 VAL F C 1
ATOM 10734 O O . VAL F 2 69 ? 14.124 8.615 17.645 1.00 80.50 109 VAL F O 1
ATOM 10738 N N . ARG F 2 70 ? 14.076 6.337 17.628 1.00 95.99 110 ARG F N 1
ATOM 10739 C CA . ARG F 2 70 ? 14.798 6.128 18.915 1.00 95.57 110 ARG F CA 1
ATOM 10740 C C . ARG F 2 70 ? 16.214 6.708 18.847 1.00 87.98 110 ARG F C 1
ATOM 10741 O O . ARG F 2 70 ? 16.678 7.219 19.907 1.00 78.39 110 ARG F O 1
ATOM 10749 N N . ARG F 2 71 ? 16.890 6.610 17.693 1.00 75.05 111 ARG F N 1
ATOM 10750 C CA . ARG F 2 71 ? 18.222 7.245 17.496 1.00 95.64 111 ARG F CA 1
ATOM 10751 C C . ARG F 2 71 ? 18.046 8.767 17.583 1.00 98.11 111 ARG F C 1
ATOM 10752 O O . ARG F 2 71 ? 18.959 9.450 18.113 1.00 103.76 111 ARG F O 1
ATOM 10760 N N . GLN F 2 72 ? 16.929 9.266 17.052 1.00 93.51 112 GLN F N 1
ATOM 10761 C CA . GLN F 2 72 ? 16.662 10.706 16.890 1.00 92.43 112 GLN F CA 1
ATOM 10762 C C . GLN F 2 72 ? 16.261 11.259 18.243 1.00 95.71 112 GLN F C 1
ATOM 10763 O O . GLN F 2 72 ? 16.527 12.453 18.440 1.00 105.01 112 GLN F O 1
ATOM 10769 N N . ILE F 2 73 ? 15.602 10.452 19.093 1.00 85.45 113 ILE F N 1
ATOM 10770 C CA . ILE F 2 73 ? 15.302 10.889 20.485 1.00 82.96 113 ILE F CA 1
ATOM 10771 C C . ILE F 2 73 ? 16.669 11.097 21.137 1.00 81.57 113 ILE F C 1
ATOM 10772 O O . ILE F 2 73 ? 16.924 12.185 21.639 1.00 78.79 113 ILE F O 1
ATOM 10777 N N . CYS F 2 74 ? 17.522 10.082 21.126 1.00 87.64 114 CYS F N 1
ATOM 10778 C CA . CYS F 2 74 ? 18.814 10.119 21.856 1.00 95.72 114 CYS F CA 1
ATOM 10779 C C . CYS F 2 74 ? 19.645 11.318 21.412 1.00 95.05 114 CYS F C 1
ATOM 10780 O O . CYS F 2 74 ? 20.053 12.081 22.282 1.00 93.03 114 CYS F O 1
ATOM 10783 N N . ARG F 2 75 ? 19.891 11.475 20.114 1.00 106.53 115 ARG F N 1
ATOM 10784 C CA . ARG F 2 75 ? 20.830 12.521 19.626 1.00 107.01 115 ARG F CA 1
ATOM 10785 C C . ARG F 2 75 ? 20.258 13.896 19.984 1.00 87.51 115 ARG F C 1
ATOM 10786 O O . ARG F 2 75 ? 21.026 14.780 20.403 1.00 79.60 115 ARG F O 1
ATOM 10794 N N . GLU F 2 76 ? 18.947 14.065 19.905 1.00 75.52 116 GLU F N 1
ATOM 10795 C CA . GLU F 2 76 ? 18.342 15.366 20.289 1.00 86.06 116 GLU F CA 1
ATOM 10796 C C . GLU F 2 76 ? 18.512 15.596 21.790 1.00 83.30 116 GLU F C 1
ATOM 10797 O O . GLU F 2 76 ? 19.029 16.671 22.148 1.00 82.80 116 GLU F O 1
ATOM 10803 N N . ILE F 2 77 ? 18.095 14.633 22.624 1.00 83.69 117 ILE F N 1
ATOM 10804 C CA . ILE F 2 77 ? 18.169 14.777 24.111 1.00 82.72 117 ILE F CA 1
ATOM 10805 C C . ILE F 2 77 ? 19.637 15.020 24.488 1.00 79.67 117 ILE F C 1
ATOM 10806 O O . ILE F 2 77 ? 19.858 15.847 25.392 1.00 80.66 117 ILE F O 1
ATOM 10811 N N . GLU F 2 78 ? 20.591 14.374 23.795 1.00 83.72 118 GLU F N 1
ATOM 10812 C CA . GLU F 2 78 ? 22.050 14.474 24.083 1.00 93.63 118 GLU F CA 1
ATOM 10813 C C . GLU F 2 78 ? 22.516 15.882 23.719 1.00 95.23 118 GLU F C 1
ATOM 10814 O O . GLU F 2 78 ? 23.460 16.375 24.343 1.00 95.55 118 GLU F O 1
ATOM 10820 N N . ILE F 2 79 ? 21.872 16.518 22.752 1.00 93.70 119 ILE F N 1
ATOM 10821 C CA . ILE F 2 79 ? 22.283 17.879 22.326 1.00 92.78 119 ILE F CA 1
ATOM 10822 C C . ILE F 2 79 ? 21.595 18.907 23.237 1.00 88.24 119 ILE F C 1
ATOM 10823 O O . ILE F 2 79 ? 22.250 19.884 23.542 1.00 104.80 119 ILE F O 1
ATOM 10828 N N . LEU F 2 80 ? 20.346 18.718 23.677 1.00 96.91 120 LEU F N 1
ATOM 10829 C CA . LEU F 2 80 ? 19.584 19.785 24.392 1.00 99.18 120 LEU F CA 1
ATOM 10830 C C . LEU F 2 80 ? 20.162 19.995 25.791 1.00 105.12 120 LEU F C 1
ATOM 10831 O O . LEU F 2 80 ? 20.255 21.173 26.211 1.00 106.05 120 LEU F O 1
ATOM 10836 N N . ARG F 2 81 ? 20.593 18.923 26.459 1.00 109.40 121 ARG F N 1
ATOM 10837 C CA . ARG F 2 81 ? 21.265 19.048 27.778 1.00 118.66 121 ARG F CA 1
ATOM 10838 C C . ARG F 2 81 ? 22.690 19.584 27.569 1.00 122.71 121 ARG F C 1
ATOM 10839 O O . ARG F 2 81 ? 23.086 20.500 28.298 1.00 148.20 121 ARG F O 1
ATOM 10847 N N . SER F 2 82 ? 23.434 19.086 26.588 1.00 121.85 122 SER F N 1
ATOM 10848 C CA . SER F 2 82 ? 24.877 19.417 26.426 1.00 130.43 122 SER F CA 1
ATOM 10849 C C . SER F 2 82 ? 25.152 20.854 25.933 1.00 121.18 122 SER F C 1
ATOM 10850 O O . SER F 2 82 ? 26.157 21.412 26.368 1.00 128.64 122 SER F O 1
ATOM 10853 N N . VAL F 2 83 ? 24.342 21.452 25.059 1.00 120.70 123 VAL F N 1
ATOM 10854 C CA . VAL F 2 83 ? 24.691 22.774 24.437 1.00 126.29 123 VAL F CA 1
ATOM 10855 C C . VAL F 2 83 ? 24.739 23.893 25.485 1.00 139.08 123 VAL F C 1
ATOM 10856 O O . VAL F 2 83 ? 23.854 23.923 26.365 1.00 124.75 123 VAL F O 1
ATOM 10860 N N . ASP F 2 84 ? 25.730 24.791 25.363 1.00 150.10 124 ASP F N 1
ATOM 10861 C CA . ASP F 2 84 ? 25.889 25.986 26.232 1.00 150.70 124 ASP F CA 1
ATOM 10862 C C . ASP F 2 84 ? 26.554 27.119 25.440 1.00 145.74 124 ASP F C 1
ATOM 10863 O O . ASP F 2 84 ? 27.796 27.188 25.443 1.00 134.09 124 ASP F O 1
ATOM 10868 N N . HIS F 2 85 ? 25.750 27.969 24.797 1.00 141.97 125 HIS F N 1
ATOM 10869 C CA . HIS F 2 85 ? 26.208 29.130 23.989 1.00 128.16 125 HIS F CA 1
ATOM 10870 C C . HIS F 2 85 ? 25.143 30.219 24.055 1.00 115.74 125 HIS F C 1
ATOM 10871 O O . HIS F 2 85 ? 23.953 29.915 24.128 1.00 92.56 125 HIS F O 1
ATOM 10878 N N . PRO F 2 86 ? 25.529 31.512 24.088 1.00 123.37 126 PRO F N 1
ATOM 10879 C CA . PRO F 2 86 ? 24.544 32.589 24.061 1.00 123.44 126 PRO F CA 1
ATOM 10880 C C . PRO F 2 86 ? 23.701 32.474 22.790 1.00 141.96 126 PRO F C 1
ATOM 10881 O O . PRO F 2 86 ? 22.553 32.918 22.820 1.00 85.19 126 PRO F O 1
ATOM 10885 N N . ASN F 2 87 ? 24.310 31.924 21.726 1.00 157.24 127 ASN F N 1
ATOM 10886 C CA . ASN F 2 87 ? 23.697 31.883 20.374 1.00 157.01 127 ASN F CA 1
ATOM 10887 C C . ASN F 2 87 ? 23.028 30.531 20.113 1.00 147.52 127 ASN F C 1
ATOM 10888 O O . ASN F 2 87 ? 22.605 30.301 18.952 1.00 130.03 127 ASN F O 1
ATOM 10893 N N . VAL F 2 88 ? 22.907 29.671 21.124 1.00 131.27 128 VAL F N 1
ATOM 10894 C CA . VAL F 2 88 ? 22.142 28.396 20.986 1.00 105.34 128 VAL F CA 1
ATOM 10895 C C . VAL F 2 88 ? 21.141 28.308 22.138 1.00 106.57 128 VAL F C 1
ATOM 10896 O O . VAL F 2 88 ? 21.578 28.455 23.313 1.00 112.13 128 VAL F O 1
ATOM 10900 N N . VAL F 2 89 ? 19.872 28.039 21.834 1.00 92.48 129 VAL F N 1
ATOM 10901 C CA . VAL F 2 89 ? 18.835 27.875 22.886 1.00 104.41 129 VAL F CA 1
ATOM 10902 C C . VAL F 2 89 ? 19.278 26.752 23.822 1.00 120.23 129 VAL F C 1
ATOM 10903 O O . VAL F 2 89 ? 19.547 25.643 23.344 1.00 141.92 129 VAL F O 1
ATOM 10907 N N . LYS F 2 90 ? 19.336 27.045 25.117 1.00 136.59 130 LYS F N 1
ATOM 10908 C CA . LYS F 2 90 ? 19.666 26.061 26.175 1.00 131.23 130 LYS F CA 1
ATOM 10909 C C . LYS F 2 90 ? 18.353 25.478 26.716 1.00 115.51 130 LYS F C 1
ATOM 10910 O O . LYS F 2 90 ? 17.318 26.184 26.683 1.00 84.32 130 LYS F O 1
ATOM 10916 N N . CYS F 2 91 ? 18.381 24.226 27.180 1.00 112.39 131 CYS F N 1
ATOM 10917 C CA . CYS F 2 91 ? 17.315 23.673 28.053 1.00 120.96 131 CYS F CA 1
ATOM 10918 C C . CYS F 2 91 ? 17.778 23.767 29.506 1.00 133.49 131 CYS F C 1
ATOM 10919 O O . CYS F 2 91 ? 18.993 23.645 29.786 1.00 142.55 131 CYS F O 1
ATOM 10922 N N . HIS F 2 92 ? 16.831 23.995 30.403 1.00 137.70 132 HIS F N 1
ATOM 10923 C CA . HIS F 2 92 ? 17.116 24.251 31.834 1.00 147.31 132 HIS F CA 1
ATOM 10924 C C . HIS F 2 92 ? 16.860 22.978 32.637 1.00 145.94 132 HIS F C 1
ATOM 10925 O O . HIS F 2 92 ? 17.628 22.678 33.576 1.00 146.06 132 HIS F O 1
ATOM 10932 N N . ASP F 2 93 ? 15.816 22.248 32.275 1.00 135.50 133 ASP F N 1
ATOM 10933 C CA . ASP F 2 93 ? 15.422 21.040 33.026 1.00 146.94 133 ASP F CA 1
ATOM 10934 C C . ASP F 2 93 ? 14.676 20.094 32.081 1.00 143.76 133 ASP F C 1
ATOM 10935 O O . ASP F 2 93 ? 14.222 20.538 31.013 1.00 151.77 133 ASP F O 1
ATOM 10940 N N . MET F 2 94 ? 14.605 18.819 32.451 1.00 125.01 134 MET F N 1
ATOM 10941 C CA . MET F 2 94 ? 14.044 17.732 31.614 1.00 103.19 134 MET F CA 1
ATOM 10942 C C . MET F 2 94 ? 13.214 16.828 32.507 1.00 99.59 134 MET F C 1
ATOM 10943 O O . MET F 2 94 ? 13.703 16.443 33.582 1.00 122.44 134 MET F O 1
ATOM 10948 N N . PHE F 2 95 ? 12.016 16.481 32.074 1.00 84.68 135 PHE F N 1
ATOM 10949 C CA . PHE F 2 95 ? 11.048 15.754 32.925 1.00 92.23 135 PHE F CA 1
ATOM 10950 C C . PHE F 2 95 ? 10.465 14.587 32.141 1.00 98.86 135 PHE F C 1
ATOM 10951 O O . PHE F 2 95 ? 10.547 14.545 30.892 1.00 99.96 135 PHE F O 1
ATOM 10959 N N . ASP F 2 96 ? 9.822 13.687 32.871 1.00 98.40 136 ASP F N 1
ATOM 10960 C CA . ASP F 2 96 ? 9.362 12.402 32.313 1.00 109.29 136 ASP F CA 1
ATOM 10961 C C . ASP F 2 96 ? 8.051 12.026 33.001 1.00 116.63 136 ASP F C 1
ATOM 10962 O O . ASP F 2 96 ? 8.085 11.354 34.049 1.00 126.23 136 ASP F O 1
ATOM 10967 N N . HIS F 2 97 ? 6.937 12.499 32.451 1.00 129.18 137 HIS F N 1
ATOM 10968 C CA . HIS F 2 97 ? 5.579 12.073 32.861 1.00 140.25 137 HIS F CA 1
ATOM 10969 C C . HIS F 2 97 ? 5.089 11.072 31.836 1.00 139.91 137 HIS F C 1
ATOM 10970 O O . HIS F 2 97 ? 5.005 11.451 30.655 1.00 131.40 137 HIS F O 1
ATOM 10977 N N . ASN F 2 98 ? 4.857 9.843 32.301 1.00 150.11 138 ASN F N 1
ATOM 10978 C CA . ASN F 2 98 ? 4.073 8.810 31.587 1.00 142.77 138 ASN F CA 1
ATOM 10979 C C . ASN F 2 98 ? 4.802 8.445 30.286 1.00 145.20 138 ASN F C 1
ATOM 10980 O O . ASN F 2 98 ? 4.125 8.238 29.252 1.00 142.09 138 ASN F O 1
ATOM 10985 N N . GLY F 2 99 ? 6.143 8.411 30.330 1.00 149.13 139 GLY F N 1
ATOM 10986 C CA . GLY F 2 99 ? 7.016 7.951 29.229 1.00 155.05 139 GLY F CA 1
ATOM 10987 C C . GLY F 2 99 ? 7.158 8.960 28.094 1.00 138.04 139 GLY F C 1
ATOM 10988 O O . GLY F 2 99 ? 7.859 8.666 27.105 1.00 120.20 139 GLY F O 1
ATOM 10989 N N . GLU F 2 100 ? 6.541 10.128 28.210 1.00 134.26 140 GLU F N 1
ATOM 10990 C CA . GLU F 2 100 ? 6.688 11.196 27.194 1.00 132.59 140 GLU F CA 1
ATOM 10991 C C . GLU F 2 100 ? 7.648 12.241 27.764 1.00 106.70 140 GLU F C 1
ATOM 10992 O O . GLU F 2 100 ? 7.529 12.581 28.942 1.00 97.89 140 GLU F O 1
ATOM 10998 N N . ILE F 2 101 ? 8.603 12.691 26.968 1.00 100.49 141 ILE F N 1
ATOM 10999 C CA . ILE F 2 101 ? 9.752 13.479 27.498 1.00 120.03 141 ILE F CA 1
ATOM 11000 C C . ILE F 2 101 ? 9.369 14.952 27.425 1.00 120.42 141 ILE F C 1
ATOM 11001 O O . ILE F 2 101 ? 8.972 15.416 26.357 1.00 121.52 141 ILE F O 1
ATOM 11006 N N . GLN F 2 102 ? 9.465 15.636 28.555 1.00 126.65 142 GLN F N 1
ATOM 11007 C CA . GLN F 2 102 ? 9.123 17.070 28.687 1.00 122.15 142 GLN F CA 1
ATOM 11008 C C . GLN F 2 102 ? 10.435 17.835 28.818 1.00 121.17 142 GLN F C 1
ATOM 11009 O O . GLN F 2 102 ? 11.115 17.720 29.870 1.00 123.77 142 GLN F O 1
ATOM 11015 N N . VAL F 2 103 ? 10.801 18.567 27.780 1.00 118.71 143 VAL F N 1
ATOM 11016 C CA . VAL F 2 103 ? 12.055 19.360 27.828 1.00 117.74 143 VAL F CA 1
ATOM 11017 C C . VAL F 2 103 ? 11.669 20.841 27.914 1.00 121.83 143 VAL F C 1
ATOM 11018 O O . VAL F 2 103 ? 10.841 21.310 27.114 1.00 108.20 143 VAL F O 1
ATOM 11022 N N . LEU F 2 104 ? 12.219 21.530 28.913 1.00 127.37 144 LEU F N 1
ATOM 11023 C CA . LEU F 2 104 ? 11.885 22.936 29.242 1.00 119.68 144 LEU F CA 1
ATOM 11024 C C . LEU F 2 104 ? 13.004 23.836 28.724 1.00 112.42 144 LEU F C 1
ATOM 11025 O O . LEU F 2 104 ? 14.172 23.584 29.043 1.00 114.82 144 LEU F O 1
ATOM 11030 N N . LEU F 2 105 ? 12.638 24.856 27.956 1.00 127.48 145 LEU F N 1
ATOM 11031 C CA . LEU F 2 105 ? 13.588 25.696 27.186 1.00 130.83 145 LEU F CA 1
ATOM 11032 C C . LEU F 2 105 ? 13.345 27.174 27.484 1.00 145.14 145 LEU F C 1
ATOM 11033 O O . LEU F 2 105 ? 12.235 27.530 27.961 1.00 138.18 145 LEU F O 1
ATOM 11038 N N . GLU F 2 106 ? 14.349 27.997 27.172 1.00 138.66 146 GLU F N 1
ATOM 11039 C CA . GLU F 2 106 ? 14.269 29.479 27.239 1.00 132.13 146 GLU F CA 1
ATOM 11040 C C . GLU F 2 106 ? 13.145 29.970 26.347 1.00 120.07 146 GLU F C 1
ATOM 11041 O O . GLU F 2 106 ? 13.104 29.575 25.176 1.00 133.53 146 GLU F O 1
ATOM 11047 N N . PHE F 2 107 ? 12.297 30.843 26.860 1.00 120.47 147 PHE F N 1
ATOM 11048 C CA . PHE F 2 107 ? 11.280 31.506 26.018 1.00 134.36 147 PHE F CA 1
ATOM 11049 C C . PHE F 2 107 ? 12.003 32.539 25.158 1.00 126.40 147 PHE F C 1
ATOM 11050 O O . PHE F 2 107 ? 12.901 33.217 25.671 1.00 128.98 147 PHE F O 1
ATOM 11058 N N . MET F 2 108 ? 11.659 32.630 23.880 1.00 128.14 148 MET F N 1
ATOM 11059 C CA . MET F 2 108 ? 12.225 33.684 22.999 1.00 119.82 148 MET F CA 1
ATOM 11060 C C . MET F 2 108 ? 11.115 34.675 22.657 1.00 149.47 148 MET F C 1
ATOM 11061 O O . MET F 2 108 ? 10.040 34.236 22.189 1.00 146.15 148 MET F O 1
ATOM 11066 N N . ASP F 2 109 ? 11.371 35.957 22.918 1.00 167.09 149 ASP F N 1
ATOM 11067 C CA . ASP F 2 109 ? 10.328 37.011 23.005 1.00 163.79 149 ASP F CA 1
ATOM 11068 C C . ASP F 2 109 ? 9.765 37.313 21.625 1.00 176.91 149 ASP F C 1
ATOM 11069 O O . ASP F 2 109 ? 8.531 37.207 21.443 1.00 172.59 149 ASP F O 1
ATOM 11074 N N . GLN F 2 110 ? 10.655 37.699 20.713 1.00 179.85 150 GLN F N 1
ATOM 11075 C CA . GLN F 2 110 ? 10.276 38.222 19.381 1.00 191.05 150 GLN F CA 1
ATOM 11076 C C . GLN F 2 110 ? 10.013 37.051 18.434 1.00 178.59 150 GLN F C 1
ATOM 11077 O O . GLN F 2 110 ? 9.603 37.311 17.300 1.00 212.25 150 GLN F O 1
ATOM 11083 N N . GLY F 2 111 ? 10.254 35.813 18.870 1.00 161.97 151 GLY F N 1
ATOM 11084 C CA . GLY F 2 111 ? 9.901 34.605 18.099 1.00 147.67 151 GLY F CA 1
ATOM 11085 C C . GLY F 2 111 ? 10.845 34.384 16.929 1.00 136.86 151 GLY F C 1
ATOM 11086 O O . GLY F 2 111 ? 12.062 34.655 17.091 1.00 100.48 151 GLY F O 1
ATOM 11087 N N . SER F 2 112 ? 10.317 33.914 15.792 1.00 130.50 152 SER F N 1
ATOM 11088 C CA . SER F 2 112 ? 11.118 33.472 14.620 1.00 124.69 152 SER F CA 1
ATOM 11089 C C . SER F 2 112 ? 11.640 34.670 13.816 1.00 117.03 152 SER F C 1
ATOM 11090 O O . SER F 2 112 ? 11.070 35.760 13.900 1.00 115.36 152 SER F O 1
ATOM 11093 N N . LEU F 2 113 ? 12.678 34.457 13.016 1.00 107.16 153 LEU F N 1
ATOM 11094 C CA . LEU F 2 113 ? 13.158 35.461 12.030 1.00 110.41 153 LEU F CA 1
ATOM 11095 C C . LEU F 2 113 ? 12.524 35.184 10.659 1.00 101.23 153 LEU F C 1
ATOM 11096 O O . LEU F 2 113 ? 13.170 35.462 9.614 1.00 102.42 153 LEU F O 1
ATOM 11101 N N . GLU F 2 114 ? 11.315 34.635 10.641 1.00 94.27 154 GLU F N 1
ATOM 11102 C CA . GLU F 2 114 ? 10.611 34.361 9.368 1.00 116.77 154 GLU F CA 1
ATOM 11103 C C . GLU F 2 114 ? 10.112 35.697 8.804 1.00 123.10 154 GLU F C 1
ATOM 11104 O O . GLU F 2 114 ? 9.681 36.546 9.587 1.00 143.50 154 GLU F O 1
ATOM 11110 N N . GLY F 2 115 ? 10.204 35.890 7.489 1.00 122.70 155 GLY F N 1
ATOM 11111 C CA . GLY F 2 115 ? 9.719 37.102 6.805 1.00 121.97 155 GLY F CA 1
ATOM 11112 C C . GLY F 2 115 ? 10.642 38.292 7.019 1.00 123.37 155 GLY F C 1
ATOM 11113 O O . GLY F 2 115 ? 10.268 39.384 6.537 1.00 112.01 155 GLY F O 1
ATOM 11114 N N . ALA F 2 116 ? 11.805 38.100 7.666 1.00 111.02 156 ALA F N 1
ATOM 11115 C CA . ALA F 2 116 ? 12.700 39.204 8.101 1.00 115.74 156 ALA F CA 1
ATOM 11116 C C . ALA F 2 116 ? 13.420 39.833 6.908 1.00 122.95 156 ALA F C 1
ATOM 11117 O O . ALA F 2 116 ? 14.179 39.110 6.251 1.00 111.73 156 ALA F O 1
ATOM 11119 N N . HIS F 2 117 ? 13.214 41.133 6.676 1.00 127.29 157 HIS F N 1
ATOM 11120 C CA . HIS F 2 117 ? 14.029 41.951 5.743 1.00 132.59 157 HIS F CA 1
ATOM 11121 C C . HIS F 2 117 ? 15.112 42.647 6.565 1.00 124.51 157 HIS F C 1
ATOM 11122 O O . HIS F 2 117 ? 14.752 43.532 7.331 1.00 147.73 157 HIS F O 1
ATOM 11129 N N . ILE F 2 118 ? 16.363 42.198 6.459 1.00 118.21 158 ILE F N 1
ATOM 11130 C CA . ILE F 2 118 ? 17.549 42.839 7.103 1.00 123.07 158 ILE F CA 1
ATOM 11131 C C . ILE F 2 118 ? 18.516 43.248 6.004 1.00 143.00 158 ILE F C 1
ATOM 11132 O O . ILE F 2 118 ? 19.296 42.381 5.565 1.00 147.54 158 ILE F O 1
ATOM 11137 N N . TRP F 2 119 ? 18.429 44.517 5.583 1.00 167.43 159 TRP F N 1
ATOM 11138 C CA . TRP F 2 119 ? 19.195 45.104 4.446 1.00 146.85 159 TRP F CA 1
ATOM 11139 C C . TRP F 2 119 ? 20.408 45.894 4.954 1.00 136.61 159 TRP F C 1
ATOM 11140 O O . TRP F 2 119 ? 21.316 46.162 4.139 1.00 123.02 159 TRP F O 1
ATOM 11151 N N . GLN F 2 120 ? 20.412 46.270 6.235 1.00 133.66 160 GLN F N 1
ATOM 11152 C CA . GLN F 2 120 ? 21.544 46.984 6.873 1.00 151.84 160 GLN F CA 1
ATOM 11153 C C . GLN F 2 120 ? 22.722 46.016 6.920 1.00 146.44 160 GLN F C 1
ATOM 11154 O O . GLN F 2 120 ? 22.559 44.913 7.463 1.00 154.62 160 GLN F O 1
ATOM 11160 N N . GLU F 2 121 ? 23.867 46.423 6.385 1.00 161.29 161 GLU F N 1
ATOM 11161 C CA . GLU F 2 121 ? 25.088 45.585 6.375 1.00 188.14 161 GLU F CA 1
ATOM 11162 C C . GLU F 2 121 ? 25.648 45.436 7.801 1.00 204.45 161 GLU F C 1
ATOM 11163 O O . GLU F 2 121 ? 26.156 44.346 8.120 1.00 228.43 161 GLU F O 1
ATOM 11169 N N . GLN F 2 122 ? 25.575 46.483 8.631 1.00 209.70 162 GLN F N 1
ATOM 11170 C CA . GLN F 2 122 ? 26.043 46.450 10.047 1.00 186.84 162 GLN F CA 1
ATOM 11171 C C . GLN F 2 122 ? 25.140 45.534 10.883 1.00 179.22 162 GLN F C 1
ATOM 11172 O O . GLN F 2 122 ? 25.693 44.825 11.764 1.00 186.81 162 GLN F O 1
ATOM 11178 N N . GLU F 2 123 ? 23.818 45.563 10.643 1.00 159.72 163 GLU F N 1
ATOM 11179 C CA . GLU F 2 123 ? 22.831 44.681 11.333 1.00 139.57 163 GLU F CA 1
ATOM 11180 C C . GLU F 2 123 ? 23.078 43.232 10.893 1.00 130.97 163 GLU F C 1
ATOM 11181 O O . GLU F 2 123 ? 23.126 42.346 11.773 1.00 98.83 163 GLU F O 1
ATOM 11187 N N . LEU F 2 124 ? 23.215 43.004 9.585 1.00 140.31 164 LEU F N 1
ATOM 11188 C CA . LEU F 2 124 ? 23.299 41.635 9.019 1.00 152.67 164 LEU F CA 1
ATOM 11189 C C . LEU F 2 124 ? 24.648 41.000 9.373 1.00 149.93 164 LEU F C 1
ATOM 11190 O O . LEU F 2 124 ? 24.640 39.776 9.574 1.00 168.39 164 LEU F O 1
ATOM 11195 N N . ALA F 2 125 ? 25.749 41.765 9.466 1.00 136.56 165 ALA F N 1
ATOM 11196 C CA . ALA F 2 125 ? 27.080 41.227 9.867 1.00 129.04 165 ALA F CA 1
ATOM 11197 C C . ALA F 2 125 ? 27.053 40.827 11.345 1.00 146.67 165 ALA F C 1
ATOM 11198 O O . ALA F 2 125 ? 27.730 39.841 11.694 1.00 151.01 165 ALA F O 1
ATOM 11200 N N . ASP F 2 126 ? 26.318 41.574 12.180 1.00 174.60 166 ASP F N 1
ATOM 11201 C CA . ASP F 2 126 ? 26.117 41.231 13.614 1.00 171.31 166 ASP F CA 1
ATOM 11202 C C . ASP F 2 126 ? 25.255 39.966 13.694 1.00 133.71 166 ASP F C 1
ATOM 11203 O O . ASP F 2 126 ? 25.547 39.108 14.523 1.00 120.42 166 ASP F O 1
ATOM 11208 N N . LEU F 2 127 ? 24.187 39.888 12.906 1.00 120.39 167 LEU F N 1
ATOM 11209 C CA . LEU F 2 127 ? 23.281 38.720 12.948 1.00 110.65 167 LEU F CA 1
ATOM 11210 C C . LEU F 2 127 ? 24.081 37.511 12.488 1.00 116.53 167 LEU F C 1
ATOM 11211 O O . LEU F 2 127 ? 24.018 36.475 13.159 1.00 129.30 167 LEU F O 1
ATOM 11216 N N . SER F 2 128 ? 24.834 37.673 11.402 1.00 139.77 168 SER F N 1
ATOM 11217 C CA . SER F 2 128 ? 25.638 36.575 10.807 1.00 148.76 168 SER F CA 1
ATOM 11218 C C . SER F 2 128 ? 26.645 36.058 11.830 1.00 134.79 168 SER F C 1
ATOM 11219 O O . SER F 2 128 ? 26.650 34.831 12.025 1.00 101.48 168 SER F O 1
ATOM 11222 N N . ARG F 2 129 ? 27.443 36.951 12.435 1.00 136.25 169 ARG F N 1
ATOM 11223 C CA . ARG F 2 129 ? 28.498 36.580 13.424 1.00 138.27 169 ARG F CA 1
ATOM 11224 C C . ARG F 2 129 ? 27.829 35.820 14.577 1.00 139.30 169 ARG F C 1
ATOM 11225 O O . ARG F 2 129 ? 28.346 34.788 14.987 1.00 118.72 169 ARG F O 1
ATOM 11233 N N . GLN F 2 130 ? 26.687 36.314 15.056 1.00 164.22 170 GLN F N 1
ATOM 11234 C CA . GLN F 2 130 ? 25.942 35.685 16.179 1.00 149.90 170 GLN F CA 1
ATOM 11235 C C . GLN F 2 130 ? 25.549 34.270 15.767 1.00 138.78 170 GLN F C 1
ATOM 11236 O O . GLN F 2 130 ? 25.936 33.333 16.479 1.00 108.55 170 GLN F O 1
ATOM 11242 N N . ILE F 2 131 ? 24.831 34.140 14.649 1.00 135.22 171 ILE F N 1
ATOM 11243 C CA . ILE F 2 131 ? 24.324 32.830 14.157 1.00 111.31 171 ILE F CA 1
ATOM 11244 C C . ILE F 2 131 ? 25.544 31.947 13.849 1.00 111.97 171 ILE F C 1
ATOM 11245 O O . ILE F 2 131 ? 25.483 30.729 14.140 1.00 123.63 171 ILE F O 1
ATOM 11250 N N . LEU F 2 132 ? 26.651 32.513 13.366 1.00 99.50 172 LEU F N 1
ATOM 11251 C CA . LEU F 2 132 ? 27.848 31.700 12.999 1.00 120.65 172 LEU F CA 1
ATOM 11252 C C . LEU F 2 132 ? 28.657 31.336 14.257 1.00 130.45 172 LEU F C 1
ATOM 11253 O O . LEU F 2 132 ? 29.299 30.277 14.222 1.00 123.04 172 LEU F O 1
ATOM 11258 N N . SER F 2 133 ? 28.620 32.138 15.333 1.00 150.72 173 SER F N 1
ATOM 11259 C CA . SER F 2 133 ? 29.334 31.831 16.610 1.00 142.15 173 SER F CA 1
ATOM 11260 C C . SER F 2 133 ? 28.732 30.570 17.226 1.00 134.41 173 SER F C 1
ATOM 11261 O O . SER F 2 133 ? 29.498 29.718 17.710 1.00 113.26 173 SER F O 1
ATOM 11264 N N . GLY F 2 134 ? 27.399 30.497 17.242 1.00 140.73 174 GLY F N 1
ATOM 11265 C CA . GLY F 2 134 ? 26.656 29.308 17.686 1.00 137.27 174 GLY F CA 1
ATOM 11266 C C . GLY F 2 134 ? 26.994 28.133 16.797 1.00 117.24 174 GLY F C 1
ATOM 11267 O O . GLY F 2 134 ? 27.305 27.030 17.328 1.00 97.91 174 GLY F O 1
ATOM 11268 N N . LEU F 2 135 ? 26.948 28.348 15.483 1.00 97.41 175 LEU F N 1
ATOM 11269 C CA . LEU F 2 135 ? 27.091 27.206 14.555 1.00 115.77 175 LEU F CA 1
ATOM 11270 C C . LEU F 2 135 ? 28.561 26.751 14.496 1.00 122.81 175 LEU F C 1
ATOM 11271 O O . LEU F 2 135 ? 28.783 25.529 14.339 1.00 117.54 175 LEU F O 1
ATOM 11276 N N . ALA F 2 136 ? 29.540 27.633 14.724 1.00 126.93 176 ALA F N 1
ATOM 11277 C CA . ALA F 2 136 ? 30.964 27.214 14.788 1.00 126.33 176 ALA F CA 1
ATOM 11278 C C . ALA F 2 136 ? 31.230 26.462 16.096 1.00 127.05 176 ALA F C 1
ATOM 11279 O O . ALA F 2 136 ? 32.077 25.567 16.094 1.00 101.78 176 ALA F O 1
ATOM 11281 N N . TYR F 2 137 ? 30.550 26.833 17.180 1.00 129.89 177 TYR F N 1
ATOM 11282 C CA . TYR F 2 137 ? 30.581 26.058 18.444 1.00 140.17 177 TYR F CA 1
ATOM 11283 C C . TYR F 2 137 ? 30.021 24.664 18.171 1.00 130.07 177 TYR F C 1
ATOM 11284 O O . TYR F 2 137 ? 30.612 23.686 18.668 1.00 116.90 177 TYR F O 1
ATOM 11293 N N . LEU F 2 138 ? 28.897 24.607 17.447 1.00 112.66 178 LEU F N 1
ATOM 11294 C CA . LEU F 2 138 ? 28.152 23.359 17.154 1.00 92.97 178 LEU F CA 1
ATOM 11295 C C . LEU F 2 138 ? 29.082 22.432 16.360 1.00 109.96 178 LEU F C 1
ATOM 11296 O O . LEU F 2 138 ? 29.171 21.235 16.715 1.00 111.93 178 LEU F O 1
ATOM 11301 N N . HIS F 2 139 ? 29.738 22.939 15.309 1.00 114.96 179 HIS F N 1
ATOM 11302 C CA . HIS F 2 139 ? 30.549 22.079 14.403 1.00 122.31 179 HIS F CA 1
ATOM 11303 C C . HIS F 2 139 ? 31.775 21.602 15.170 1.00 138.61 179 HIS F C 1
ATOM 11304 O O . HIS F 2 139 ? 32.218 20.464 14.923 1.00 137.19 179 HIS F O 1
ATOM 11311 N N . ARG F 2 140 ? 32.266 22.432 16.092 1.00 154.84 180 ARG F N 1
ATOM 11312 C CA . ARG F 2 140 ? 33.483 22.120 16.880 1.00 149.73 180 ARG F CA 1
ATOM 11313 C C . ARG F 2 140 ? 33.170 20.909 17.752 1.00 135.51 180 ARG F C 1
ATOM 11314 O O . ARG F 2 140 ? 34.064 20.059 17.925 1.00 97.21 180 ARG F O 1
ATOM 11322 N N . ARG F 2 141 ? 31.927 20.823 18.225 1.00 140.61 181 ARG F N 1
ATOM 11323 C CA . ARG F 2 141 ? 31.481 19.733 19.128 1.00 135.11 181 ARG F CA 1
ATOM 11324 C C . ARG F 2 141 ? 31.020 18.536 18.295 1.00 138.68 181 ARG F C 1
ATOM 11325 O O . ARG F 2 141 ? 30.437 17.606 18.885 1.00 133.18 181 ARG F O 1
ATOM 11333 N N . HIS F 2 142 ? 31.246 18.575 16.979 1.00 131.63 182 HIS F N 1
ATOM 11334 C CA . HIS F 2 142 ? 30.894 17.485 16.037 1.00 117.26 182 HIS F CA 1
ATOM 11335 C C . HIS F 2 142 ? 29.374 17.354 15.927 1.00 108.28 182 HIS F C 1
ATOM 11336 O O . HIS F 2 142 ? 28.915 16.262 15.567 1.00 93.24 182 HIS F O 1
ATOM 11343 N N . ILE F 2 143 ? 28.605 18.406 16.199 1.00 105.69 183 ILE F N 1
ATOM 11344 C CA . ILE F 2 143 ? 27.127 18.316 16.006 1.00 107.12 183 ILE F CA 1
ATOM 11345 C C . ILE F 2 143 ? 26.771 19.129 14.759 1.00 106.44 183 ILE F C 1
ATOM 11346 O O . ILE F 2 143 ? 27.255 20.253 14.610 1.00 108.47 183 ILE F O 1
ATOM 11351 N N . VAL F 2 144 ? 26.016 18.529 13.846 1.00 106.60 184 VAL F N 1
ATOM 11352 C CA . VAL F 2 144 ? 25.528 19.215 12.617 1.00 90.72 184 VAL F CA 1
ATOM 11353 C C . VAL F 2 144 ? 24.045 19.499 12.825 1.00 89.29 184 VAL F C 1
ATOM 11354 O O . VAL F 2 144 ? 23.366 18.652 13.425 1.00 85.11 184 VAL F O 1
ATOM 11358 N N . HIS F 2 145 ? 23.552 20.660 12.416 1.00 82.75 185 HIS F N 1
ATOM 11359 C CA . HIS F 2 145 ? 22.158 21.069 12.744 1.00 88.23 185 HIS F CA 1
ATOM 11360 C C . HIS F 2 145 ? 21.137 20.481 11.760 1.00 94.79 185 HIS F C 1
ATOM 11361 O O . HIS F 2 145 ? 20.004 20.156 12.227 1.00 92.66 185 HIS F O 1
ATOM 11368 N N . ARG F 2 146 ? 21.488 20.505 10.459 1.00 92.71 186 ARG F N 1
ATOM 11369 C CA . ARG F 2 146 ? 20.771 19.944 9.279 1.00 92.33 186 ARG F CA 1
ATOM 11370 C C . ARG F 2 146 ? 19.421 20.614 8.941 1.00 97.54 186 ARG F C 1
ATOM 11371 O O . ARG F 2 146 ? 18.868 20.324 7.846 1.00 100.27 186 ARG F O 1
ATOM 11379 N N . ASP F 2 147 ? 18.882 21.487 9.782 1.00 89.08 187 ASP F N 1
ATOM 11380 C CA . ASP F 2 147 ? 17.643 22.219 9.429 1.00 90.43 187 ASP F CA 1
ATOM 11381 C C . ASP F 2 147 ? 17.827 23.700 9.742 1.00 84.67 187 ASP F C 1
ATOM 11382 O O . ASP F 2 147 ? 16.972 24.287 10.485 1.00 69.95 187 ASP F O 1
ATOM 11387 N N . ILE F 2 148 ? 18.896 24.294 9.208 1.00 91.74 188 ILE F N 1
ATOM 11388 C CA . ILE F 2 148 ? 19.070 25.766 9.324 1.00 98.85 188 ILE F CA 1
ATOM 11389 C C . ILE F 2 148 ? 18.090 26.398 8.355 1.00 103.13 188 ILE F C 1
ATOM 11390 O O . ILE F 2 148 ? 18.207 26.118 7.137 1.00 114.53 188 ILE F O 1
ATOM 11395 N N . LYS F 2 149 ? 17.146 27.155 8.908 1.00 97.92 189 LYS F N 1
ATOM 11396 C CA . LYS F 2 149 ? 16.136 27.906 8.134 1.00 107.56 189 LYS F CA 1
ATOM 11397 C C . LYS F 2 149 ? 15.664 29.064 9.004 1.00 129.33 189 LYS F C 1
ATOM 11398 O O . LYS F 2 149 ? 15.918 29.048 10.198 1.00 151.69 189 LYS F O 1
ATOM 11404 N N . PRO F 2 150 ? 15.080 30.142 8.431 1.00 139.18 190 PRO F N 1
ATOM 11405 C CA . PRO F 2 150 ? 14.520 31.232 9.230 1.00 139.08 190 PRO F CA 1
ATOM 11406 C C . PRO F 2 150 ? 13.470 30.819 10.275 1.00 131.80 190 PRO F C 1
ATOM 11407 O O . PRO F 2 150 ? 13.336 31.508 11.255 1.00 129.40 190 PRO F O 1
ATOM 11411 N N . SER F 2 151 ? 12.722 29.738 10.050 1.00 123.17 191 SER F N 1
ATOM 11412 C CA . SER F 2 151 ? 11.668 29.271 10.992 1.00 116.22 191 SER F CA 1
ATOM 11413 C C . SER F 2 151 ? 12.307 28.665 12.257 1.00 119.85 191 SER F C 1
ATOM 11414 O O . SER F 2 151 ? 11.642 28.624 13.317 1.00 98.07 191 SER F O 1
ATOM 11417 N N . ASN F 2 152 ? 13.581 28.264 12.185 1.00 128.33 192 ASN F N 1
ATOM 11418 C CA . ASN F 2 152 ? 14.333 27.691 13.335 1.00 112.68 192 ASN F CA 1
ATOM 11419 C C . ASN F 2 152 ? 15.455 28.641 13.776 1.00 118.03 192 ASN F C 1
ATOM 11420 O O . ASN F 2 152 ? 16.447 28.160 14.362 1.00 130.71 192 ASN F O 1
ATOM 11425 N N . LEU F 2 153 ? 15.358 29.936 13.483 1.00 127.53 193 LEU F N 1
ATOM 11426 C CA . LEU F 2 153 ? 16.292 30.948 14.046 1.00 123.11 193 LEU F CA 1
ATOM 11427 C C . LEU F 2 153 ? 15.471 31.916 14.895 1.00 130.81 193 LEU F C 1
ATOM 11428 O O . LEU F 2 153 ? 14.573 32.622 14.343 1.00 122.92 193 LEU F O 1
ATOM 11433 N N . LEU F 2 154 ? 15.734 31.925 16.201 1.00 130.48 194 LEU F N 1
ATOM 11434 C CA . LEU F 2 154 ? 14.908 32.692 17.165 1.00 132.27 194 LEU F CA 1
ATOM 11435 C C . LEU F 2 154 ? 15.711 33.885 17.711 1.00 134.34 194 LEU F C 1
ATOM 11436 O O . LEU F 2 154 ? 16.965 33.790 17.847 1.00 104.69 194 LEU F O 1
ATOM 11441 N N . ILE F 2 155 ? 14.997 34.974 18.006 1.00 134.79 195 ILE F N 1
ATOM 11442 C CA . ILE F 2 155 ? 15.555 36.261 18.507 1.00 131.58 195 ILE F CA 1
ATOM 11443 C C . ILE F 2 155 ? 14.595 36.779 19.583 1.00 151.76 195 ILE F C 1
ATOM 11444 O O . ILE F 2 155 ? 13.370 36.493 19.504 1.00 135.95 195 ILE F O 1
ATOM 11449 N N . ASN F 2 156 ? 15.136 37.465 20.591 1.00 175.53 196 ASN F N 1
ATOM 11450 C CA . ASN F 2 156 ? 14.366 37.915 21.783 1.00 170.60 196 ASN F CA 1
ATOM 11451 C C . ASN F 2 156 ? 14.324 39.445 21.813 1.00 177.19 196 ASN F C 1
ATOM 11452 O O . ASN F 2 156 ? 14.748 40.101 20.831 1.00 200.93 196 ASN F O 1
ATOM 11457 N N . SER F 2 157 ? 13.829 39.998 22.914 1.00 165.73 197 SER F N 1
ATOM 11458 C CA . SER F 2 157 ? 13.815 41.456 23.171 1.00 152.39 197 SER F CA 1
ATOM 11459 C C . SER F 2 157 ? 15.261 41.966 23.328 1.00 137.42 197 SER F C 1
ATOM 11460 O O . SER F 2 157 ? 15.511 43.120 22.974 1.00 127.95 197 SER F O 1
ATOM 11463 N N . ALA F 2 158 ? 16.205 41.129 23.768 1.00 143.89 198 ALA F N 1
ATOM 11464 C CA . ALA F 2 158 ? 17.632 41.503 23.951 1.00 143.44 198 ALA F CA 1
ATOM 11465 C C . ALA F 2 158 ? 18.393 41.533 22.614 1.00 149.86 198 ALA F C 1
ATOM 11466 O O . ALA F 2 158 ? 19.604 41.834 22.666 1.00 139.72 198 ALA F O 1
ATOM 11468 N N . LYS F 2 159 ? 17.715 41.230 21.490 1.00 159.19 199 LYS F N 1
ATOM 11469 C CA . LYS F 2 159 ? 18.189 41.280 20.069 1.00 165.89 199 LYS F CA 1
ATOM 11470 C C . LYS F 2 159 ? 19.520 40.519 19.905 1.00 158.77 199 LYS F C 1
ATOM 11471 O O . LYS F 2 159 ? 20.371 40.900 19.069 1.00 153.12 199 LYS F O 1
ATOM 11477 N N . ASN F 2 160 ? 19.674 39.398 20.599 1.00 159.45 200 ASN F N 1
ATOM 11478 C CA . ASN F 2 160 ? 20.675 38.381 20.192 1.00 163.41 200 ASN F CA 1
ATOM 11479 C C . ASN F 2 160 ? 19.919 37.190 19.599 1.00 176.75 200 ASN F C 1
ATOM 11480 O O . ASN F 2 160 ? 18.761 36.928 19.996 1.00 150.35 200 ASN F O 1
ATOM 11485 N N . VAL F 2 161 ? 20.547 36.500 18.653 1.00 188.04 201 VAL F N 1
ATOM 11486 C CA . VAL F 2 161 ? 19.888 35.430 17.859 1.00 169.82 201 VAL F CA 1
ATOM 11487 C C . VAL F 2 161 ? 20.364 34.076 18.374 1.00 154.27 201 VAL F C 1
ATOM 11488 O O . VAL F 2 161 ? 21.564 33.916 18.655 1.00 125.18 201 VAL F O 1
ATOM 11492 N N . LYS F 2 162 ? 19.437 33.140 18.509 1.00 141.28 202 LYS F N 1
ATOM 11493 C CA . LYS F 2 162 ? 19.734 31.792 19.040 1.00 136.37 202 LYS F CA 1
ATOM 11494 C C . LYS F 2 162 ? 19.208 30.747 18.054 1.00 124.07 202 LYS F C 1
ATOM 11495 O O . LYS F 2 162 ? 17.998 30.809 17.680 1.00 100.22 202 LYS F O 1
ATOM 11501 N N . ILE F 2 163 ? 20.067 29.796 17.690 1.00 100.09 203 ILE F N 1
ATOM 11502 C CA . ILE F 2 163 ? 19.675 28.584 16.913 1.00 99.63 203 ILE F CA 1
ATOM 11503 C C . ILE F 2 163 ? 18.787 27.684 17.790 1.00 104.90 203 ILE F C 1
ATOM 11504 O O . ILE F 2 163 ? 19.139 27.453 18.964 1.00 143.92 203 ILE F O 1
ATOM 11509 N N . ALA F 2 164 ? 17.690 27.155 17.255 1.00 98.52 204 ALA F N 1
ATOM 11510 C CA . ALA F 2 164 ? 16.578 26.612 18.071 1.00 115.92 204 ALA F CA 1
ATOM 11511 C C . ALA F 2 164 ? 16.341 25.097 17.932 1.00 135.46 204 ALA F C 1
ATOM 11512 O O . ALA F 2 164 ? 16.385 24.419 18.967 1.00 183.60 204 ALA F O 1
ATOM 11514 N N . ASP F 2 165 ? 15.943 24.584 16.765 1.00 108.30 205 ASP F N 1
ATOM 11515 C CA . ASP F 2 165 ? 15.289 23.247 16.674 1.00 99.54 205 ASP F CA 1
ATOM 11516 C C . ASP F 2 165 ? 16.347 22.189 16.369 1.00 105.76 205 ASP F C 1
ATOM 11517 O O . ASP F 2 165 ? 17.093 22.343 15.406 1.00 123.58 205 ASP F O 1
ATOM 11522 N N . PHE F 2 166 ? 16.404 21.113 17.137 1.00 112.76 206 PHE F N 1
ATOM 11523 C CA . PHE F 2 166 ? 17.456 20.081 16.951 1.00 107.01 206 PHE F CA 1
ATOM 11524 C C . PHE F 2 166 ? 16.887 18.725 16.532 1.00 106.64 206 PHE F C 1
ATOM 11525 O O . PHE F 2 166 ? 17.671 17.773 16.484 1.00 96.47 206 PHE F O 1
ATOM 11533 N N . GLY F 2 167 ? 15.592 18.636 16.228 1.00 107.75 207 GLY F N 1
ATOM 11534 C CA . GLY F 2 167 ? 14.877 17.354 16.080 1.00 101.22 207 GLY F CA 1
ATOM 11535 C C . GLY F 2 167 ? 15.362 16.570 14.890 1.00 91.54 207 GLY F C 1
ATOM 11536 O O . GLY F 2 167 ? 14.997 15.421 14.768 1.00 77.52 207 GLY F O 1
ATOM 11537 N N . VAL F 2 168 ? 16.103 17.218 14.011 1.00 113.74 208 VAL F N 1
ATOM 11538 C CA . VAL F 2 168 ? 16.515 16.681 12.693 1.00 112.95 208 VAL F CA 1
ATOM 11539 C C . VAL F 2 168 ? 18.036 16.565 12.706 1.00 109.07 208 VAL F C 1
ATOM 11540 O O . VAL F 2 168 ? 18.564 16.060 11.734 1.00 90.03 208 VAL F O 1
ATOM 11544 N N . SER F 2 169 ? 18.698 17.076 13.758 1.00 116.73 209 SER F N 1
ATOM 11545 C CA . SER F 2 169 ? 20.175 17.261 13.870 1.00 104.74 209 SER F CA 1
ATOM 11546 C C . SER F 2 169 ? 20.850 15.956 14.322 1.00 95.11 209 SER F C 1
ATOM 11547 O O . SER F 2 169 ? 20.144 15.005 14.641 1.00 83.70 209 SER F O 1
ATOM 11550 N N . ARG F 2 170 ? 22.185 15.924 14.358 1.00 94.88 210 ARG F N 1
ATOM 11551 C CA . ARG F 2 170 ? 22.994 14.684 14.553 1.00 102.77 210 ARG F CA 1
ATOM 11552 C C . ARG F 2 170 ? 24.396 15.048 15.068 1.00 105.82 210 ARG F C 1
ATOM 11553 O O . ARG F 2 170 ? 24.867 16.187 14.822 1.00 108.85 210 ARG F O 1
ATOM 11561 N N . ILE F 2 171 ? 25.029 14.114 15.782 1.00 96.83 211 ILE F N 1
ATOM 11562 C CA . ILE F 2 171 ? 26.332 14.315 16.483 1.00 104.35 211 ILE F CA 1
ATOM 11563 C C . ILE F 2 171 ? 27.315 13.255 15.966 1.00 96.95 211 ILE F C 1
ATOM 11564 O O . ILE F 2 171 ? 26.913 12.098 15.866 1.00 101.54 211 ILE F O 1
ATOM 11569 N N . LEU F 2 172 ? 28.545 13.651 15.606 1.00 101.96 212 LEU F N 1
ATOM 11570 C CA . LEU F 2 172 ? 29.415 12.911 14.638 1.00 114.06 212 LEU F CA 1
ATOM 11571 C C . LEU F 2 172 ? 30.663 12.330 15.308 1.00 124.24 212 LEU F C 1
ATOM 11572 O O . LEU F 2 172 ? 31.101 12.895 16.316 1.00 122.68 212 LEU F O 1
ATOM 11577 N N . ALA F 2 173 ? 31.246 11.281 14.707 1.00 131.09 213 ALA F N 1
ATOM 11578 C CA . ALA F 2 173 ? 32.382 10.500 15.261 1.00 127.18 213 ALA F CA 1
ATOM 11579 C C . ALA F 2 173 ? 33.683 11.316 15.165 1.00 137.04 213 ALA F C 1
ATOM 11580 O O . ALA F 2 173 ? 34.214 11.719 16.206 1.00 135.77 213 ALA F O 1
ATOM 11582 N N . GLN F 2 174 ? 34.203 11.549 13.962 1.00 151.14 214 GLN F N 1
ATOM 11583 C CA . GLN F 2 174 ? 35.364 12.457 13.755 1.00 149.34 214 GLN F CA 1
ATOM 11584 C C . GLN F 2 174 ? 34.887 13.657 12.940 1.00 151.16 214 GLN F C 1
ATOM 11585 O O . GLN F 2 174 ? 33.697 13.786 12.677 1.00 156.37 214 GLN F O 1
ATOM 11602 N N . MET F 2 176 ? 35.965 14.240 9.923 1.00 160.22 216 MET F N 1
ATOM 11603 C CA . MET F 2 176 ? 35.821 13.635 8.605 1.00 151.18 216 MET F CA 1
ATOM 11604 C C . MET F 2 176 ? 34.910 12.411 8.808 1.00 147.24 216 MET F C 1
ATOM 11605 O O . MET F 2 176 ? 35.381 11.284 8.713 1.00 156.97 216 MET F O 1
ATOM 11610 N N . ASP F 2 177 ? 33.660 12.636 9.215 1.00 145.34 217 ASP F N 1
ATOM 11611 C CA . ASP F 2 177 ? 32.641 11.563 9.340 1.00 143.20 217 ASP F CA 1
ATOM 11612 C C . ASP F 2 177 ? 31.436 12.040 8.546 1.00 137.00 217 ASP F C 1
ATOM 11613 O O . ASP F 2 177 ? 30.901 13.109 8.815 1.00 127.02 217 ASP F O 1
ATOM 11618 N N . PRO F 2 178 ? 31.037 11.306 7.491 1.00 143.37 218 PRO F N 1
ATOM 11619 C CA . PRO F 2 178 ? 29.893 11.707 6.670 1.00 145.97 218 PRO F CA 1
ATOM 11620 C C . PRO F 2 178 ? 28.508 11.486 7.306 1.00 142.18 218 PRO F C 1
ATOM 11621 O O . PRO F 2 178 ? 28.440 11.098 8.465 1.00 167.21 218 PRO F O 1
ATOM 11625 N N . CYS F 2 179 ? 27.444 11.769 6.540 1.00 121.52 219 CYS F N 1
ATOM 11626 C CA . CYS F 2 179 ? 26.010 11.696 6.955 1.00 126.77 219 CYS F CA 1
ATOM 11627 C C . CYS F 2 179 ? 25.217 10.802 5.979 1.00 118.72 219 CYS F C 1
ATOM 11628 O O . CYS F 2 179 ? 25.244 11.029 4.775 1.00 97.48 219 CYS F O 1
ATOM 11631 N N . ASN F 2 180 ? 24.448 9.843 6.485 1.00 146.69 220 ASN F N 1
ATOM 11632 C CA . ASN F 2 180 ? 23.797 8.801 5.644 1.00 147.72 220 ASN F CA 1
ATOM 11633 C C . ASN F 2 180 ? 22.295 9.071 5.491 1.00 152.23 220 ASN F C 1
ATOM 11634 O O . ASN F 2 180 ? 21.570 8.126 5.195 1.00 163.09 220 ASN F O 1
ATOM 11649 N N . SER F 2 182 ? 18.834 11.574 4.195 1.00 121.40 222 SER F N 1
ATOM 11650 C CA . SER F 2 182 ? 18.112 12.670 3.569 1.00 103.23 222 SER F CA 1
ATOM 11651 C C . SER F 2 182 ? 17.091 13.195 4.584 1.00 87.68 222 SER F C 1
ATOM 11652 O O . SER F 2 182 ? 15.960 12.696 4.636 1.00 83.22 222 SER F O 1
ATOM 11655 N N . VAL F 2 183 ? 17.509 14.132 5.424 1.00 98.82 223 VAL F N 1
ATOM 11656 C CA . VAL F 2 183 ? 16.594 14.862 6.353 1.00 104.61 223 VAL F CA 1
ATOM 11657 C C . VAL F 2 183 ? 16.776 16.380 6.185 1.00 110.46 223 VAL F C 1
ATOM 11658 O O . VAL F 2 183 ? 17.767 16.860 5.549 1.00 98.26 223 VAL F O 1
ATOM 11662 N N . GLY F 2 184 ? 15.859 17.119 6.796 1.00 103.61 224 GLY F N 1
ATOM 11663 C CA . GLY F 2 184 ? 15.822 18.585 6.747 1.00 102.67 224 GLY F CA 1
ATOM 11664 C C . GLY F 2 184 ? 14.621 19.047 5.964 1.00 105.79 224 GLY F C 1
ATOM 11665 O O . GLY F 2 184 ? 13.672 18.264 5.805 1.00 135.93 224 GLY F O 1
ATOM 11666 N N . THR F 2 185 ? 14.662 20.290 5.501 1.00 112.70 225 THR F N 1
ATOM 11667 C CA . THR F 2 185 ? 13.592 20.927 4.696 1.00 105.74 225 THR F CA 1
ATOM 11668 C C . THR F 2 185 ? 14.213 21.277 3.350 1.00 96.31 225 THR F C 1
ATOM 11669 O O . THR F 2 185 ? 15.274 21.948 3.356 1.00 98.94 225 THR F O 1
ATOM 11673 N N . ILE F 2 186 ? 13.571 20.825 2.264 1.00 102.76 226 ILE F N 1
ATOM 11674 C CA . ILE F 2 186 ? 14.185 20.618 0.914 1.00 99.07 226 ILE F CA 1
ATOM 11675 C C . ILE F 2 186 ? 14.633 21.967 0.365 1.00 93.53 226 ILE F C 1
ATOM 11676 O O . ILE F 2 186 ? 15.705 21.996 -0.304 1.00 84.83 226 ILE F O 1
ATOM 11681 N N . ALA F 2 187 ? 13.839 23.013 0.638 1.00 85.85 227 ALA F N 1
ATOM 11682 C CA . ALA F 2 187 ? 14.073 24.418 0.214 1.00 93.98 227 ALA F CA 1
ATOM 11683 C C . ALA F 2 187 ? 15.450 24.967 0.664 1.00 91.72 227 ALA F C 1
ATOM 11684 O O . ALA F 2 187 ? 16.045 25.813 -0.052 1.00 95.43 227 ALA F O 1
ATOM 11686 N N . TYR F 2 188 ? 16.003 24.496 1.773 1.00 91.46 228 TYR F N 1
ATOM 11687 C CA . TYR F 2 188 ? 17.266 25.048 2.313 1.00 97.03 228 TYR F CA 1
ATOM 11688 C C . TYR F 2 188 ? 18.395 24.052 2.165 1.00 107.57 228 TYR F C 1
ATOM 11689 O O . TYR F 2 188 ? 19.470 24.333 2.697 1.00 138.48 228 TYR F O 1
ATOM 11698 N N . MET F 2 189 ? 18.146 22.931 1.493 1.00 106.97 229 MET F N 1
ATOM 11699 C CA . MET F 2 189 ? 19.149 21.845 1.405 1.00 105.29 229 MET F CA 1
ATOM 11700 C C . MET F 2 189 ? 20.207 22.228 0.379 1.00 107.42 229 MET F C 1
ATOM 11701 O O . MET F 2 189 ? 19.877 22.924 -0.586 1.00 120.02 229 MET F O 1
ATOM 11706 N N . SER F 2 190 ? 21.433 21.777 0.596 1.00 107.71 230 SER F N 1
ATOM 11707 C CA . SER F 2 190 ? 22.544 21.992 -0.356 1.00 107.97 230 SER F CA 1
ATOM 11708 C C . SER F 2 190 ? 22.301 21.095 -1.559 1.00 102.81 230 SER F C 1
ATOM 11709 O O . SER F 2 190 ? 21.567 20.118 -1.455 1.00 101.18 230 SER F O 1
ATOM 11712 N N . PRO F 2 191 ? 22.912 21.382 -2.725 1.00 113.07 231 PRO F N 1
ATOM 11713 C CA . PRO F 2 191 ? 22.744 20.543 -3.907 1.00 116.05 231 PRO F CA 1
ATOM 11714 C C . PRO F 2 191 ? 23.045 19.077 -3.589 1.00 112.04 231 PRO F C 1
ATOM 11715 O O . PRO F 2 191 ? 22.322 18.231 -4.043 1.00 123.14 231 PRO F O 1
ATOM 11719 N N . GLU F 2 192 ? 24.120 18.821 -2.844 1.00 103.18 232 GLU F N 1
ATOM 11720 C CA . GLU F 2 192 ? 24.569 17.435 -2.570 1.00 93.63 232 GLU F CA 1
ATOM 11721 C C . GLU F 2 192 ? 23.493 16.710 -1.755 1.00 85.22 232 GLU F C 1
ATOM 11722 O O . GLU F 2 192 ? 23.326 15.501 -1.953 1.00 92.34 232 GLU F O 1
ATOM 11728 N N . ARG F 2 193 ? 22.741 17.424 -0.922 1.00 85.13 233 ARG F N 1
ATOM 11729 C CA . ARG F 2 193 ? 21.684 16.807 -0.081 1.00 85.95 233 ARG F CA 1
ATOM 11730 C C . ARG F 2 193 ? 20.419 16.550 -0.907 1.00 91.85 233 ARG F C 1
ATOM 11731 O O . ARG F 2 193 ? 19.555 15.836 -0.415 1.00 85.41 233 ARG F O 1
ATOM 11739 N N . ILE F 2 194 ? 20.304 17.070 -2.129 1.00 104.09 234 ILE F N 1
ATOM 11740 C CA . ILE F 2 194 ? 19.144 16.727 -3.013 1.00 98.40 234 ILE F CA 1
ATOM 11741 C C . ILE F 2 194 ? 19.640 15.825 -4.146 1.00 91.61 234 ILE F C 1
ATOM 11742 O O . ILE F 2 194 ? 18.987 14.822 -4.441 1.00 88.89 234 ILE F O 1
ATOM 11747 N N . ASN F 2 195 ? 20.778 16.154 -4.740 1.00 91.95 235 ASN F N 1
ATOM 11748 C CA . ASN F 2 195 ? 21.394 15.311 -5.790 1.00 109.14 235 ASN F CA 1
ATOM 11749 C C . ASN F 2 195 ? 22.254 14.253 -5.100 1.00 124.31 235 ASN F C 1
ATOM 11750 O O . ASN F 2 195 ? 23.497 14.353 -5.121 1.00 126.09 235 ASN F O 1
ATOM 11755 N N . THR F 2 196 ? 21.581 13.265 -4.525 1.00 125.11 236 THR F N 1
ATOM 11756 C CA . THR F 2 196 ? 22.172 12.218 -3.661 1.00 122.69 236 THR F CA 1
ATOM 11757 C C . THR F 2 196 ? 23.013 11.243 -4.498 1.00 140.54 236 THR F C 1
ATOM 11758 O O . THR F 2 196 ? 23.772 10.474 -3.896 1.00 139.86 236 THR F O 1
ATOM 11762 N N . ASP F 2 197 ? 22.867 11.247 -5.827 1.00 158.00 237 ASP F N 1
ATOM 11763 C CA . ASP F 2 197 ? 23.543 10.281 -6.733 1.00 144.98 237 ASP F CA 1
ATOM 11764 C C . ASP F 2 197 ? 25.036 10.612 -6.810 1.00 136.26 237 ASP F C 1
ATOM 11765 O O . ASP F 2 197 ? 25.830 9.660 -6.915 1.00 100.51 237 ASP F O 1
ATOM 11770 N N . LEU F 2 198 ? 25.375 11.911 -6.757 1.00 137.30 238 LEU F N 1
ATOM 11771 C CA . LEU F 2 198 ? 26.736 12.472 -6.992 1.00 148.45 238 LEU F CA 1
ATOM 11772 C C . LEU F 2 198 ? 27.759 11.719 -6.128 1.00 156.56 238 LEU F C 1
ATOM 11773 O O . LEU F 2 198 ? 28.851 11.439 -6.642 1.00 133.94 238 LEU F O 1
ATOM 11778 N N . ASN F 2 199 ? 27.431 11.447 -4.860 1.00 183.33 239 ASN F N 1
ATOM 11779 C CA . ASN F 2 199 ? 28.389 10.985 -3.818 1.00 165.04 239 ASN F CA 1
ATOM 11780 C C . ASN F 2 199 ? 27.832 9.750 -3.082 1.00 141.82 239 ASN F C 1
ATOM 11781 O O . ASN F 2 199 ? 28.137 9.601 -1.892 1.00 105.03 239 ASN F O 1
ATOM 11786 N N . HIS F 2 200 ? 27.061 8.888 -3.762 1.00 141.82 240 HIS F N 1
ATOM 11787 C CA . HIS F 2 200 ? 26.494 7.608 -3.236 1.00 138.46 240 HIS F CA 1
ATOM 11788 C C . HIS F 2 200 ? 25.583 7.814 -2.018 1.00 121.59 240 HIS F C 1
ATOM 11789 O O . HIS F 2 200 ? 25.511 6.891 -1.211 1.00 112.34 240 HIS F O 1
ATOM 11796 N N . GLY F 2 201 ? 24.899 8.950 -1.881 1.00 132.21 241 GLY F N 1
ATOM 11797 C CA . GLY F 2 201 ? 23.990 9.215 -0.741 1.00 126.90 241 GLY F CA 1
ATOM 11798 C C . GLY F 2 201 ? 24.642 10.055 0.351 1.00 126.26 241 GLY F C 1
ATOM 11799 O O . GLY F 2 201 ? 23.930 10.833 1.038 1.00 110.08 241 GLY F O 1
ATOM 11800 N N . ARG F 2 202 ? 25.959 9.942 0.520 1.00 134.31 242 ARG F N 1
ATOM 11801 C CA . ARG F 2 202 ? 26.638 10.426 1.751 1.00 135.10 242 ARG F CA 1
ATOM 11802 C C . ARG F 2 202 ? 27.237 11.806 1.487 1.00 111.84 242 ARG F C 1
ATOM 11803 O O . ARG F 2 202 ? 27.882 11.968 0.441 1.00 127.59 242 ARG F O 1
ATOM 11811 N N . TYR F 2 203 ? 27.017 12.751 2.405 1.00 82.84 243 TYR F N 1
ATOM 11812 C CA . TYR F 2 203 ? 27.432 14.161 2.235 1.00 84.69 243 TYR F CA 1
ATOM 11813 C C . TYR F 2 203 ? 28.178 14.694 3.452 1.00 95.42 243 TYR F C 1
ATOM 11814 O O . TYR F 2 203 ? 27.956 14.203 4.568 1.00 94.76 243 TYR F O 1
ATOM 11823 N N . ASP F 2 204 ? 29.026 15.703 3.231 1.00 98.51 244 ASP F N 1
ATOM 11824 C CA . ASP F 2 204 ? 29.686 16.472 4.318 1.00 89.66 244 ASP F CA 1
ATOM 11825 C C . ASP F 2 204 ? 28.596 17.287 5.021 1.00 85.29 244 ASP F C 1
ATOM 11826 O O . ASP F 2 204 ? 28.005 18.197 4.399 1.00 99.57 244 ASP F O 1
ATOM 11831 N N . GLY F 2 205 ? 28.295 16.928 6.264 1.00 94.84 245 GLY F N 1
ATOM 11832 C CA . GLY F 2 205 ? 27.190 17.525 7.037 1.00 103.85 245 GLY F CA 1
ATOM 11833 C C . GLY F 2 205 ? 27.472 18.977 7.373 1.00 101.68 245 GLY F C 1
ATOM 11834 O O . GLY F 2 205 ? 26.528 19.784 7.323 1.00 85.56 245 GLY F O 1
ATOM 11835 N N . TYR F 2 206 ? 28.728 19.274 7.725 1.00 108.87 246 TYR F N 1
ATOM 11836 C CA . TYR F 2 206 ? 29.218 20.596 8.193 1.00 114.28 246 TYR F CA 1
ATOM 11837 C C . TYR F 2 206 ? 28.973 21.610 7.081 1.00 112.96 246 TYR F C 1
ATOM 11838 O O . TYR F 2 206 ? 28.480 22.704 7.376 1.00 95.31 246 TYR F O 1
ATOM 11847 N N . ALA F 2 207 ? 29.304 21.228 5.844 1.00 118.51 247 ALA F N 1
ATOM 11848 C CA . ALA F 2 207 ? 29.228 22.098 4.651 1.00 113.18 247 ALA F CA 1
ATOM 11849 C C . ALA F 2 207 ? 27.762 22.358 4.289 1.00 110.42 247 ALA F C 1
ATOM 11850 O O . ALA F 2 207 ? 27.452 23.472 3.843 1.00 117.88 247 ALA F O 1
ATOM 11852 N N . GLY F 2 208 ? 26.885 21.372 4.469 1.00 105.39 248 GLY F N 1
ATOM 11853 C CA . GLY F 2 208 ? 25.456 21.505 4.126 1.00 112.68 248 GLY F CA 1
ATOM 11854 C C . GLY F 2 208 ? 24.759 22.534 4.996 1.00 104.88 248 GLY F C 1
ATOM 11855 O O . GLY F 2 208 ? 23.792 23.161 4.544 1.00 107.93 248 GLY F O 1
ATOM 11856 N N . ASP F 2 209 ? 25.190 22.676 6.237 1.00 113.05 249 ASP F N 1
ATOM 11857 C CA . ASP F 2 209 ? 24.649 23.731 7.118 1.00 116.05 249 ASP F CA 1
ATOM 11858 C C . ASP F 2 209 ? 25.170 25.080 6.657 1.00 112.68 249 ASP F C 1
ATOM 11859 O O . ASP F 2 209 ? 24.433 26.055 6.807 1.00 128.69 249 ASP F O 1
ATOM 11864 N N . VAL F 2 210 ? 26.401 25.128 6.153 1.00 114.95 250 VAL F N 1
ATOM 11865 C CA . VAL F 2 210 ? 27.050 26.403 5.721 1.00 131.84 250 VAL F CA 1
ATOM 11866 C C . VAL F 2 210 ? 26.227 26.966 4.552 1.00 132.68 250 VAL F C 1
ATOM 11867 O O . VAL F 2 210 ? 26.037 28.210 4.498 1.00 117.25 250 VAL F O 1
ATOM 11871 N N . TRP F 2 211 ? 25.721 26.076 3.686 1.00 140.11 251 TRP F N 1
ATOM 11872 C CA . TRP F 2 211 ? 24.747 26.391 2.605 1.00 132.28 251 TRP F CA 1
ATOM 11873 C C . TRP F 2 211 ? 23.464 26.961 3.214 1.00 116.37 251 TRP F C 1
ATOM 11874 O O . TRP F 2 211 ? 22.992 28.010 2.734 1.00 127.11 251 TRP F O 1
ATOM 11885 N N . SER F 2 212 ? 22.889 26.245 4.179 1.00 103.09 252 SER F N 1
ATOM 11886 C CA . SER F 2 212 ? 21.494 26.463 4.631 1.00 105.29 252 SER F CA 1
ATOM 11887 C C . SER F 2 212 ? 21.466 27.814 5.325 1.00 103.58 252 SER F C 1
ATOM 11888 O O . SER F 2 212 ? 20.476 28.548 5.149 1.00 94.70 252 SER F O 1
ATOM 11891 N N . LEU F 2 213 ? 22.552 28.084 6.062 1.00 110.11 253 LEU F N 1
ATOM 11892 C CA . LEU F 2 213 ? 22.913 29.389 6.670 1.00 112.07 253 LEU F CA 1
ATOM 11893 C C . LEU F 2 213 ? 22.928 30.446 5.574 1.00 117.83 253 LEU F C 1
ATOM 11894 O O . LEU F 2 213 ? 22.236 31.476 5.748 1.00 109.26 253 LEU F O 1
ATOM 11899 N N . GLY F 2 214 ? 23.700 30.180 4.509 1.00 121.19 254 GLY F N 1
ATOM 11900 C CA . GLY F 2 214 ? 23.969 31.117 3.397 1.00 109.52 254 GLY F CA 1
ATOM 11901 C C . GLY F 2 214 ? 22.702 31.474 2.642 1.00 112.21 254 GLY F C 1
ATOM 11902 O O . GLY F 2 214 ? 22.595 32.607 2.195 1.00 108.27 254 GLY F O 1
ATOM 11903 N N . VAL F 2 215 ? 21.776 30.533 2.481 1.00 110.42 255 VAL F N 1
ATOM 11904 C CA . VAL F 2 215 ? 20.464 30.806 1.837 1.00 110.85 255 VAL F CA 1
ATOM 11905 C C . VAL F 2 215 ? 19.643 31.663 2.804 1.00 124.04 255 VAL F C 1
ATOM 11906 O O . VAL F 2 215 ? 18.895 32.552 2.340 1.00 120.18 255 VAL F O 1
ATOM 11910 N N . SER F 2 216 ? 19.781 31.422 4.106 1.00 129.80 256 SER F N 1
ATOM 11911 C CA . SER F 2 216 ? 18.976 32.131 5.130 1.00 134.93 256 SER F CA 1
ATOM 11912 C C . SER F 2 216 ? 19.427 33.591 5.176 1.00 148.98 256 SER F C 1
ATOM 11913 O O . SER F 2 216 ? 18.526 34.481 5.221 1.00 125.44 256 SER F O 1
ATOM 11916 N N . ILE F 2 217 ? 20.753 33.812 5.169 1.00 133.69 257 ILE F N 1
ATOM 11917 C CA . ILE F 2 217 ? 21.397 35.161 5.234 1.00 131.13 257 ILE F CA 1
ATOM 11918 C C . ILE F 2 217 ? 21.000 35.928 3.967 1.00 141.91 257 ILE F C 1
ATOM 11919 O O . ILE F 2 217 ? 20.664 37.121 4.072 1.00 150.10 257 ILE F O 1
ATOM 11924 N N . LEU F 2 218 ? 21.004 35.261 2.812 1.00 133.09 258 LEU F N 1
ATOM 11925 C CA . LEU F 2 218 ? 20.598 35.882 1.525 1.00 116.61 258 LEU F CA 1
ATOM 11926 C C . LEU F 2 218 ? 19.067 36.059 1.507 1.00 112.00 258 LEU F C 1
ATOM 11927 O O . LEU F 2 218 ? 18.614 36.950 0.799 1.00 117.61 258 LEU F O 1
ATOM 11932 N N . GLU F 2 219 ? 18.292 35.259 2.253 1.00 106.40 259 GLU F N 1
ATOM 11933 C CA . GLU F 2 219 ? 16.832 35.484 2.410 1.00 105.36 259 GLU F CA 1
ATOM 11934 C C . GLU F 2 219 ? 16.659 36.719 3.298 1.00 122.52 259 GLU F C 1
ATOM 11935 O O . GLU F 2 219 ? 15.704 37.502 3.082 1.00 112.04 259 GLU F O 1
ATOM 11941 N N . PHE F 2 220 ? 17.570 36.901 4.253 1.00 125.37 260 PHE F N 1
ATOM 11942 C CA . PHE F 2 220 ? 17.552 38.059 5.178 1.00 144.62 260 PHE F CA 1
ATOM 11943 C C . PHE F 2 220 ? 17.887 39.343 4.422 1.00 149.30 260 PHE F C 1
ATOM 11944 O O . PHE F 2 220 ? 17.255 40.371 4.709 1.00 191.49 260 PHE F O 1
ATOM 11952 N N . TYR F 2 221 ? 18.847 39.301 3.498 1.00 135.84 261 TYR F N 1
ATOM 11953 C CA . TYR F 2 221 ? 19.275 40.502 2.731 1.00 126.24 261 TYR F CA 1
ATOM 11954 C C . TYR F 2 221 ? 18.188 40.894 1.722 1.00 111.45 261 TYR F C 1
ATOM 11955 O O . TYR F 2 221 ? 17.856 42.076 1.580 1.00 105.72 261 TYR F O 1
ATOM 11964 N N . LEU F 2 222 ? 17.645 39.918 1.011 1.00 111.09 262 LEU F N 1
ATOM 11965 C CA . LEU F 2 222 ? 16.715 40.198 -0.107 1.00 115.20 262 LEU F CA 1
ATOM 11966 C C . LEU F 2 222 ? 15.307 40.364 0.445 1.00 97.35 262 LEU F C 1
ATOM 11967 O O . LEU F 2 222 ? 14.529 40.999 -0.226 1.00 100.56 262 LEU F O 1
ATOM 11972 N N . GLY F 2 223 ? 14.994 39.779 1.597 1.00 102.08 263 GLY F N 1
ATOM 11973 C CA . GLY F 2 223 ? 13.636 39.806 2.170 1.00 122.65 263 GLY F CA 1
ATOM 11974 C C . GLY F 2 223 ? 12.673 38.884 1.441 1.00 138.88 263 GLY F C 1
ATOM 11975 O O . GLY F 2 223 ? 11.465 38.969 1.713 1.00 159.68 263 GLY F O 1
ATOM 11976 N N . ARG F 2 224 ? 13.170 38.037 0.540 1.00 147.44 264 ARG F N 1
ATOM 11977 C CA . ARG F 2 224 ? 12.367 36.947 -0.072 1.00 165.48 264 ARG F CA 1
ATOM 11978 C C . ARG F 2 224 ? 13.280 35.730 -0.249 1.00 168.56 264 ARG F C 1
ATOM 11979 O O . ARG F 2 224 ? 14.522 35.867 -0.017 1.00 143.66 264 ARG F O 1
ATOM 11987 N N . PHE F 2 225 ? 12.691 34.594 -0.647 1.00 141.78 265 PHE F N 1
ATOM 11988 C CA . PHE F 2 225 ? 13.431 33.340 -0.924 1.00 118.62 265 PHE F CA 1
ATOM 11989 C C . PHE F 2 225 ? 14.393 33.577 -2.083 1.00 95.69 265 PHE F C 1
ATOM 11990 O O . PHE F 2 225 ? 13.943 33.945 -3.155 1.00 111.82 265 PHE F O 1
ATOM 11998 N N . PRO F 2 226 ? 15.721 33.417 -1.912 1.00 81.66 266 PRO F N 1
ATOM 11999 C CA . PRO F 2 226 ? 16.680 33.736 -2.974 1.00 95.91 266 PRO F CA 1
ATOM 12000 C C . PRO F 2 226 ? 16.482 32.939 -4.274 1.00 111.41 266 PRO F C 1
ATOM 12001 O O . PRO F 2 226 ? 16.647 33.475 -5.324 1.00 124.90 266 PRO F O 1
ATOM 12005 N N . PHE F 2 227 ? 16.098 31.672 -4.176 1.00 149.00 267 PHE F N 1
ATOM 12006 C CA . PHE F 2 227 ? 15.851 30.811 -5.363 1.00 151.36 267 PHE F CA 1
ATOM 12007 C C . PHE F 2 227 ? 14.534 31.211 -6.031 1.00 147.28 267 PHE F C 1
ATOM 12008 O O . PHE F 2 227 ? 13.610 31.645 -5.324 1.00 153.59 267 PHE F O 1
ATOM 12016 N N . ALA F 2 228 ? 14.456 31.034 -7.350 1.00 130.21 268 ALA F N 1
ATOM 12017 C CA . ALA F 2 228 ? 13.275 31.372 -8.167 1.00 121.70 268 ALA F CA 1
ATOM 12018 C C . ALA F 2 228 ? 12.266 30.220 -8.142 1.00 112.15 268 ALA F C 1
ATOM 12019 O O . ALA F 2 228 ? 12.080 29.620 -9.211 1.00 111.24 268 ALA F O 1
ATOM 12021 N N . VAL F 2 229 ? 11.630 29.956 -6.994 1.00 112.36 269 VAL F N 1
ATOM 12022 C CA . VAL F 2 229 ? 10.654 28.835 -6.804 1.00 117.77 269 VAL F CA 1
ATOM 12023 C C . VAL F 2 229 ? 9.960 29.018 -5.444 1.00 120.35 269 VAL F C 1
ATOM 12024 O O . VAL F 2 229 ? 10.500 29.759 -4.609 1.00 138.55 269 VAL F O 1
ATOM 12028 N N . SER F 2 230 ? 8.805 28.395 -5.206 1.00 126.60 270 SER F N 1
ATOM 12029 C CA . SER F 2 230 ? 8.110 28.457 -3.890 1.00 135.98 270 SER F CA 1
ATOM 12030 C C . SER F 2 230 ? 8.698 27.409 -2.938 1.00 137.12 270 SER F C 1
ATOM 12031 O O . SER F 2 230 ? 8.881 26.255 -3.364 1.00 115.14 270 SER F O 1
ATOM 12034 N N . ARG F 2 231 ? 8.988 27.812 -1.704 1.00 148.96 271 ARG F N 1
ATOM 12035 C CA . ARG F 2 231 ? 9.424 26.890 -0.622 1.00 157.47 271 ARG F CA 1
ATOM 12036 C C . ARG F 2 231 ? 8.348 25.823 -0.411 1.00 155.02 271 ARG F C 1
ATOM 12037 O O . ARG F 2 231 ? 8.697 24.640 -0.393 1.00 147.41 271 ARG F O 1
ATOM 12045 N N . GLN F 2 232 ? 7.088 26.225 -0.252 1.00 159.40 272 GLN F N 1
ATOM 12046 C CA . GLN F 2 232 ? 5.949 25.272 -0.223 1.00 164.33 272 GLN F CA 1
ATOM 12047 C C . GLN F 2 232 ? 5.666 24.953 -1.688 1.00 156.46 272 GLN F C 1
ATOM 12048 O O . GLN F 2 232 ? 4.727 25.529 -2.249 1.00 171.31 272 GLN F O 1
ATOM 12054 N N . GLY F 2 233 ? 6.505 24.127 -2.301 1.00 136.73 273 GLY F N 1
ATOM 12055 C CA . GLY F 2 233 ? 6.440 23.893 -3.750 1.00 137.53 273 GLY F CA 1
ATOM 12056 C C . GLY F 2 233 ? 6.637 22.442 -4.121 1.00 144.80 273 GLY F C 1
ATOM 12057 O O . GLY F 2 233 ? 6.471 21.557 -3.271 1.00 132.98 273 GLY F O 1
ATOM 12058 N N . ASP F 2 234 ? 6.980 22.213 -5.384 1.00 160.52 274 ASP F N 1
ATOM 12059 C CA . ASP F 2 234 ? 7.122 20.857 -5.957 1.00 150.90 274 ASP F CA 1
ATOM 12060 C C . ASP F 2 234 ? 8.541 20.374 -5.668 1.00 136.90 274 ASP F C 1
ATOM 12061 O O . ASP F 2 234 ? 9.400 21.233 -5.364 1.00 103.94 274 ASP F O 1
ATOM 12066 N N . TRP F 2 235 ? 8.768 19.058 -5.740 1.00 127.51 275 TRP F N 1
ATOM 12067 C CA . TRP F 2 235 ? 10.105 18.446 -5.527 1.00 114.40 275 TRP F CA 1
ATOM 12068 C C . TRP F 2 235 ? 11.055 18.870 -6.661 1.00 116.07 275 TRP F C 1
ATOM 12069 O O . TRP F 2 235 ? 12.159 19.389 -6.368 1.00 95.71 275 TRP F O 1
ATOM 12080 N N . ALA F 2 236 ? 10.669 18.614 -7.913 1.00 113.44 276 ALA F N 1
ATOM 12081 C CA . ALA F 2 236 ? 11.559 18.757 -9.083 1.00 114.15 276 ALA F CA 1
ATOM 12082 C C . ALA F 2 236 ? 11.760 20.239 -9.371 1.00 119.88 276 ALA F C 1
ATOM 12083 O O . ALA F 2 236 ? 12.811 20.602 -9.932 1.00 112.06 276 ALA F O 1
ATOM 12085 N N . SER F 2 237 ? 10.758 21.049 -9.029 1.00 118.10 277 SER F N 1
ATOM 12086 C CA . SER F 2 237 ? 10.814 22.527 -9.141 1.00 124.22 277 SER F CA 1
ATOM 12087 C C . SER F 2 237 ? 11.930 23.058 -8.223 1.00 118.05 277 SER F C 1
ATOM 12088 O O . SER F 2 237 ? 12.724 23.935 -8.662 1.00 104.66 277 SER F O 1
ATOM 12091 N N . LEU F 2 238 ? 12.028 22.516 -7.004 1.00 109.93 278 LEU F N 1
ATOM 12092 C CA . LEU F 2 238 ? 13.065 22.933 -6.019 1.00 111.78 278 LEU F CA 1
ATOM 12093 C C . LEU F 2 238 ? 14.413 22.358 -6.453 1.00 119.43 278 LEU F C 1
ATOM 12094 O O . LEU F 2 238 ? 15.454 22.983 -6.154 1.00 106.67 278 LEU F O 1
ATOM 12099 N N . MET F 2 239 ? 14.394 21.204 -7.119 1.00 117.34 279 MET F N 1
ATOM 12100 C CA . MET F 2 239 ? 15.643 20.515 -7.505 1.00 100.37 279 MET F CA 1
ATOM 12101 C C . MET F 2 239 ? 16.340 21.370 -8.559 1.00 102.69 279 MET F C 1
ATOM 12102 O O . MET F 2 239 ? 17.551 21.582 -8.447 1.00 99.27 279 MET F O 1
ATOM 12107 N N . CYS F 2 240 ? 15.599 21.825 -9.566 1.00 114.53 280 CYS F N 1
ATOM 12108 C CA . CYS F 2 240 ? 16.186 22.498 -10.747 1.00 116.91 280 CYS F CA 1
ATOM 12109 C C . CYS F 2 240 ? 16.696 23.880 -10.380 1.00 118.86 280 CYS F C 1
ATOM 12110 O O . CYS F 2 240 ? 17.661 24.308 -11.034 1.00 113.75 280 CYS F O 1
ATOM 12113 N N . ALA F 2 241 ? 16.064 24.560 -9.420 1.00 110.87 281 ALA F N 1
ATOM 12114 C CA . ALA F 2 241 ? 16.501 25.916 -9.013 1.00 114.33 281 ALA F CA 1
ATOM 12115 C C . ALA F 2 241 ? 17.800 25.801 -8.207 1.00 109.94 281 ALA F C 1
ATOM 12116 O O . ALA F 2 241 ? 18.736 26.617 -8.443 1.00 88.45 281 ALA F O 1
ATOM 12118 N N . ILE F 2 242 ? 17.874 24.793 -7.333 1.00 96.07 282 ILE F N 1
ATOM 12119 C CA . ILE F 2 242 ? 19.048 24.586 -6.445 1.00 90.29 282 ILE F CA 1
ATOM 12120 C C . ILE F 2 242 ? 20.156 23.831 -7.188 1.00 91.12 282 ILE F C 1
ATOM 12121 O O . ILE F 2 242 ? 21.291 24.355 -7.232 1.00 90.82 282 ILE F O 1
ATOM 12126 N N . CYS F 2 243 ? 19.873 22.622 -7.679 1.00 87.26 283 CYS F N 1
ATOM 12127 C CA . CYS F 2 243 ? 20.925 21.707 -8.187 1.00 95.21 283 CYS F CA 1
ATOM 12128 C C . CYS F 2 243 ? 21.321 22.098 -9.605 1.00 106.47 283 CYS F C 1
ATOM 12129 O O . CYS F 2 243 ? 22.485 21.826 -9.983 1.00 90.37 283 CYS F O 1
ATOM 12132 N N . MET F 2 244 ? 20.394 22.668 -10.376 1.00 108.19 284 MET F N 1
ATOM 12133 C CA . MET F 2 244 ? 20.584 22.700 -11.846 1.00 117.55 284 MET F CA 1
ATOM 12134 C C . MET F 2 244 ? 20.761 24.128 -12.376 1.00 135.89 284 MET F C 1
ATOM 12135 O O . MET F 2 244 ? 21.494 24.254 -13.395 1.00 143.89 284 MET F O 1
ATOM 12140 N N . SER F 2 245 ? 20.159 25.139 -11.734 1.00 144.12 285 SER F N 1
ATOM 12141 C CA . SER F 2 245 ? 20.535 26.563 -11.933 1.00 134.82 285 SER F CA 1
ATOM 12142 C C . SER F 2 245 ? 21.757 26.846 -11.061 1.00 132.48 285 SER F C 1
ATOM 12143 O O . SER F 2 245 ? 22.222 25.944 -10.348 1.00 133.39 285 SER F O 1
ATOM 12146 N N . GLN F 2 246 ? 22.275 28.059 -11.125 1.00 136.82 286 GLN F N 1
ATOM 12147 C CA . GLN F 2 246 ? 23.394 28.466 -10.256 1.00 130.54 286 GLN F CA 1
ATOM 12148 C C . GLN F 2 246 ? 22.933 28.566 -8.806 1.00 129.04 286 GLN F C 1
ATOM 12149 O O . GLN F 2 246 ? 21.746 28.745 -8.506 1.00 100.15 286 GLN F O 1
ATOM 12155 N N . PRO F 2 247 ? 23.884 28.443 -7.853 1.00 135.74 287 PRO F N 1
ATOM 12156 C CA . PRO F 2 247 ? 23.734 29.080 -6.552 1.00 130.17 287 PRO F CA 1
ATOM 12157 C C . PRO F 2 247 ? 23.511 30.563 -6.805 1.00 115.87 287 PRO F C 1
ATOM 12158 O O . PRO F 2 247 ? 24.203 31.158 -7.628 1.00 119.57 287 PRO F O 1
ATOM 12162 N N . PRO F 2 248 ? 22.538 31.208 -6.135 1.00 108.98 288 PRO F N 1
ATOM 12163 C CA . PRO F 2 248 ? 22.352 32.646 -6.276 1.00 117.20 288 PRO F CA 1
ATOM 12164 C C . PRO F 2 248 ? 23.578 33.355 -5.702 1.00 118.33 288 PRO F C 1
ATOM 12165 O O . PRO F 2 248 ? 24.216 32.852 -4.784 1.00 96.27 288 PRO F O 1
ATOM 12169 N N . GLU F 2 249 ? 23.902 34.498 -6.280 1.00 133.67 289 GLU F N 1
ATOM 12170 C CA . GLU F 2 249 ? 24.828 35.440 -5.624 1.00 148.42 289 GLU F CA 1
ATOM 12171 C C . GLU F 2 249 ? 24.009 36.657 -5.233 1.00 144.03 289 GLU F C 1
ATOM 12172 O O . GLU F 2 249 ? 22.819 36.765 -5.682 1.00 104.54 289 GLU F O 1
ATOM 12178 N N . ALA F 2 250 ? 24.600 37.464 -4.351 1.00 141.48 290 ALA F N 1
ATOM 12179 C CA . ALA F 2 250 ? 24.008 38.726 -3.881 1.00 158.51 290 ALA F CA 1
ATOM 12180 C C . ALA F 2 250 ? 23.979 39.662 -5.081 1.00 153.47 290 ALA F C 1
ATOM 12181 O O . ALA F 2 250 ? 24.836 39.536 -5.955 1.00 176.35 290 ALA F O 1
ATOM 12183 N N . PRO F 2 251 ? 22.964 40.544 -5.221 1.00 134.03 291 PRO F N 1
ATOM 12184 C CA . PRO F 2 251 ? 23.015 41.604 -6.228 1.00 145.06 291 PRO F CA 1
ATOM 12185 C C . PRO F 2 251 ? 24.270 42.484 -6.075 1.00 148.40 291 PRO F C 1
ATOM 12186 O O . PRO F 2 251 ? 24.853 42.568 -4.999 1.00 135.97 291 PRO F O 1
ATOM 12190 N N . ALA F 2 252 ? 24.689 43.139 -7.157 1.00 155.97 292 ALA F N 1
ATOM 12191 C CA . ALA F 2 252 ? 25.866 44.037 -7.138 1.00 152.65 292 ALA F CA 1
ATOM 12192 C C . ALA F 2 252 ? 25.505 45.378 -6.476 1.00 158.12 292 ALA F C 1
ATOM 12193 O O . ALA F 2 252 ? 26.462 46.129 -6.219 1.00 155.87 292 ALA F O 1
ATOM 12195 N N . THR F 2 253 ? 24.219 45.643 -6.155 1.00 148.24 293 THR F N 1
ATOM 12196 C CA . THR F 2 253 ? 23.770 46.793 -5.311 1.00 146.33 293 THR F CA 1
ATOM 12197 C C . THR F 2 253 ? 24.369 46.638 -3.898 1.00 153.14 293 THR F C 1
ATOM 12198 O O . THR F 2 253 ? 24.613 47.673 -3.251 1.00 153.72 293 THR F O 1
ATOM 12202 N N . ALA F 2 254 ? 24.620 45.398 -3.445 1.00 177.60 294 ALA F N 1
ATOM 12203 C CA . ALA F 2 254 ? 25.240 45.049 -2.138 1.00 159.39 294 ALA F CA 1
ATOM 12204 C C . ALA F 2 254 ? 26.743 45.320 -2.135 1.00 133.46 294 ALA F C 1
ATOM 12205 O O . ALA F 2 254 ? 27.322 45.696 -3.163 1.00 132.99 294 ALA F O 1
ATOM 12207 N N . SER F 2 255 ? 27.365 45.074 -0.994 1.00 120.14 295 SER F N 1
ATOM 12208 C CA . SER F 2 255 ? 28.810 45.318 -0.798 1.00 128.42 295 SER F CA 1
ATOM 12209 C C . SER F 2 255 ? 29.614 44.212 -1.470 1.00 116.68 295 SER F C 1
ATOM 12210 O O . SER F 2 255 ? 29.043 43.132 -1.670 1.00 112.55 295 SER F O 1
ATOM 12213 N N . GLN F 2 256 ? 30.890 44.490 -1.766 1.00 128.29 296 GLN F N 1
ATOM 12214 C CA . GLN F 2 256 ? 31.888 43.506 -2.284 1.00 129.16 296 GLN F CA 1
ATOM 12215 C C . GLN F 2 256 ? 32.156 42.435 -1.223 1.00 138.08 296 GLN F C 1
ATOM 12216 O O . GLN F 2 256 ? 32.376 41.268 -1.588 1.00 141.58 296 GLN F O 1
ATOM 12222 N N . GLU F 2 257 ? 32.142 42.807 0.057 1.00 149.44 297 GLU F N 1
ATOM 12223 C CA . GLU F 2 257 ? 32.484 41.861 1.150 1.00 150.46 297 GLU F CA 1
ATOM 12224 C C . GLU F 2 257 ? 31.273 40.962 1.441 1.00 130.07 297 GLU F C 1
ATOM 12225 O O . GLU F 2 257 ? 31.459 39.897 2.009 1.00 110.07 297 GLU F O 1
ATOM 12231 N N . PHE F 2 258 ? 30.061 41.367 1.085 1.00 117.12 298 PHE F N 1
ATOM 12232 C CA . PHE F 2 258 ? 28.866 40.533 1.326 1.00 110.87 298 PHE F CA 1
ATOM 12233 C C . PHE F 2 258 ? 28.705 39.561 0.172 1.00 122.57 298 PHE F C 1
ATOM 12234 O O . PHE F 2 258 ? 28.263 38.424 0.420 1.00 119.55 298 PHE F O 1
ATOM 12242 N N . ARG F 2 259 ? 29.041 40.012 -1.038 1.00 128.30 299 ARG F N 1
ATOM 12243 C CA . ARG F 2 259 ? 29.054 39.144 -2.240 1.00 138.52 299 ARG F CA 1
ATOM 12244 C C . ARG F 2 259 ? 30.160 38.091 -2.085 1.00 123.49 299 ARG F C 1
ATOM 12245 O O . ARG F 2 259 ? 29.934 36.959 -2.560 1.00 128.36 299 ARG F O 1
ATOM 12253 N N . HIS F 2 260 ? 31.290 38.419 -1.442 1.00 103.08 300 HIS F N 1
ATOM 12254 C CA . HIS F 2 260 ? 32.358 37.420 -1.146 1.00 112.25 300 HIS F CA 1
ATOM 12255 C C . HIS F 2 260 ? 31.935 36.475 -0.002 1.00 115.54 300 HIS F C 1
ATOM 12256 O O . HIS F 2 260 ? 32.365 35.309 0.024 1.00 109.22 300 HIS F O 1
ATOM 12263 N N . PHE F 2 261 ? 31.134 36.929 0.950 1.00 119.27 301 PHE F N 1
ATOM 12264 C CA . PHE F 2 261 ? 30.678 36.039 2.042 1.00 115.42 301 PHE F CA 1
ATOM 12265 C C . PHE F 2 261 ? 29.610 35.120 1.454 1.00 114.45 301 PHE F C 1
ATOM 12266 O O . PHE F 2 261 ? 29.604 33.943 1.824 1.00 108.23 301 PHE F O 1
ATOM 12274 N N . VAL F 2 262 ? 28.730 35.611 0.575 1.00 115.65 302 VAL F N 1
ATOM 12275 C CA . VAL F 2 262 ? 27.642 34.724 0.059 1.00 125.03 302 VAL F CA 1
ATOM 12276 C C . VAL F 2 262 ? 28.237 33.759 -0.957 1.00 124.53 302 VAL F C 1
ATOM 12277 O O . VAL F 2 262 ? 27.613 32.736 -1.199 1.00 132.86 302 VAL F O 1
ATOM 12281 N N . SER F 2 263 ? 29.397 34.060 -1.525 1.00 134.66 303 SER F N 1
ATOM 12282 C CA . SER F 2 263 ? 30.073 33.099 -2.429 1.00 142.64 303 SER F CA 1
ATOM 12283 C C . SER F 2 263 ? 31.007 32.140 -1.665 1.00 136.74 303 SER F C 1
ATOM 12284 O O . SER F 2 263 ? 31.504 31.224 -2.318 1.00 145.18 303 SER F O 1
ATOM 12287 N N . CYS F 2 264 ? 31.231 32.295 -0.351 1.00 138.18 304 CYS F N 1
ATOM 12288 C CA . CYS F 2 264 ? 31.977 31.295 0.481 1.00 136.21 304 CYS F CA 1
ATOM 12289 C C . CYS F 2 264 ? 31.012 30.273 1.091 1.00 124.70 304 CYS F C 1
ATOM 12290 O O . CYS F 2 264 ? 31.443 29.136 1.368 1.00 84.98 304 CYS F O 1
ATOM 12293 N N . CYS F 2 265 ? 29.769 30.697 1.323 1.00 121.74 305 CYS F N 1
ATOM 12294 C CA . CYS F 2 265 ? 28.650 29.815 1.731 1.00 126.55 305 CYS F CA 1
ATOM 12295 C C . CYS F 2 265 ? 28.163 29.014 0.515 1.00 126.84 305 CYS F C 1
ATOM 12296 O O . CYS F 2 265 ? 28.119 27.745 0.552 1.00 105.88 305 CYS F O 1
ATOM 12299 N N . LEU F 2 266 ? 27.772 29.731 -0.532 1.00 122.45 306 LEU F N 1
ATOM 12300 C CA . LEU F 2 266 ? 27.051 29.124 -1.672 1.00 112.97 306 LEU F CA 1
ATOM 12301 C C . LEU F 2 266 ? 28.050 28.792 -2.788 1.00 112.65 306 LEU F C 1
ATOM 12302 O O . LEU F 2 266 ? 27.944 29.294 -3.910 1.00 105.95 306 LEU F O 1
ATOM 12307 N N . GLN F 2 267 ? 28.987 27.913 -2.475 1.00 125.36 307 GLN F N 1
ATOM 12308 C CA . GLN F 2 267 ? 29.714 27.142 -3.507 1.00 137.21 307 GLN F CA 1
ATOM 12309 C C . GLN F 2 267 ? 28.894 25.884 -3.762 1.00 134.71 307 GLN F C 1
ATOM 12310 O O . GLN F 2 267 ? 28.347 25.324 -2.795 1.00 127.80 307 GLN F O 1
ATOM 12316 N N . SER F 2 268 ? 28.756 25.483 -5.021 1.00 146.82 308 SER F N 1
ATOM 12317 C CA . SER F 2 268 ? 27.985 24.263 -5.354 1.00 145.95 308 SER F CA 1
ATOM 12318 C C . SER F 2 268 ? 28.853 23.050 -4.998 1.00 135.04 308 SER F C 1
ATOM 12319 O O . SER F 2 268 ? 28.271 21.997 -4.696 1.00 129.13 308 SER F O 1
ATOM 12322 N N . ASP F 2 269 ? 30.180 23.207 -4.947 1.00 127.15 309 ASP F N 1
ATOM 12323 C CA . ASP F 2 269 ? 31.096 22.086 -4.591 1.00 152.08 309 ASP F CA 1
ATOM 12324 C C . ASP F 2 269 ? 31.313 22.027 -3.075 1.00 163.19 309 ASP F C 1
ATOM 12325 O O . ASP F 2 269 ? 31.673 23.033 -2.465 1.00 175.52 309 ASP F O 1
ATOM 12330 N N . PRO F 2 270 ? 31.080 20.860 -2.418 1.00 143.28 310 PRO F N 1
ATOM 12331 C CA . PRO F 2 270 ? 31.125 20.766 -0.959 1.00 125.99 310 PRO F CA 1
ATOM 12332 C C . PRO F 2 270 ? 32.461 21.006 -0.254 1.00 126.44 310 PRO F C 1
ATOM 12333 O O . PRO F 2 270 ? 32.429 21.590 0.823 1.00 125.52 310 PRO F O 1
ATOM 12337 N N . PRO F 2 271 ? 33.669 20.580 -0.711 1.00 145.05 311 PRO F N 1
ATOM 12338 C CA . PRO F 2 271 ? 34.887 21.026 -0.024 1.00 146.37 311 PRO F CA 1
ATOM 12339 C C . PRO F 2 271 ? 35.176 22.524 -0.177 1.00 131.92 311 PRO F C 1
ATOM 12340 O O . PRO F 2 271 ? 35.820 23.072 0.695 1.00 146.59 311 PRO F O 1
ATOM 12344 N N . LYS F 2 272 ? 34.695 23.143 -1.255 1.00 121.59 312 LYS F N 1
ATOM 12345 C CA . LYS F 2 272 ? 35.050 24.540 -1.597 1.00 135.68 312 LYS F CA 1
ATOM 12346 C C . LYS F 2 272 ? 34.336 25.504 -0.645 1.00 118.81 312 LYS F C 1
ATOM 12347 O O . LYS F 2 272 ? 34.752 26.669 -0.611 1.00 127.18 312 LYS F O 1
ATOM 12353 N N . ARG F 2 273 ? 33.280 25.086 0.059 1.00 98.46 313 ARG F N 1
ATOM 12354 C CA . ARG F 2 273 ? 32.671 25.988 1.060 1.00 106.97 313 ARG F CA 1
ATOM 12355 C C . ARG F 2 273 ? 33.678 26.185 2.183 1.00 120.61 313 ARG F C 1
ATOM 12356 O O . ARG F 2 273 ? 34.436 25.250 2.512 1.00 120.19 313 ARG F O 1
ATOM 12364 N N . TRP F 2 274 ? 33.654 27.352 2.794 1.00 119.12 314 TRP F N 1
ATOM 12365 C CA . TRP F 2 274 ? 34.486 27.542 3.992 1.00 127.86 314 TRP F CA 1
ATOM 12366 C C . TRP F 2 274 ? 33.819 26.879 5.188 1.00 134.84 314 TRP F C 1
ATOM 12367 O O . TRP F 2 274 ? 32.581 26.695 5.158 1.00 112.02 314 TRP F O 1
ATOM 12378 N N . SER F 2 275 ? 34.643 26.542 6.183 1.00 135.54 315 SER F N 1
ATOM 12379 C CA . SER F 2 275 ? 34.202 26.085 7.523 1.00 134.80 315 SER F CA 1
ATOM 12380 C C . SER F 2 275 ? 33.664 27.281 8.313 1.00 130.88 315 SER F C 1
ATOM 12381 O O . SER F 2 275 ? 33.926 28.445 7.926 1.00 131.49 315 SER F O 1
ATOM 12384 N N . ALA F 2 276 ? 32.934 27.007 9.389 1.00 128.86 316 ALA F N 1
ATOM 12385 C CA . ALA F 2 276 ? 32.205 28.041 10.154 1.00 123.79 316 ALA F CA 1
ATOM 12386 C C . ALA F 2 276 ? 33.203 28.927 10.935 1.00 122.38 316 ALA F C 1
ATOM 12387 O O . ALA F 2 276 ? 32.886 30.119 11.165 1.00 100.05 316 ALA F O 1
ATOM 12389 N N . GLN F 2 277 ? 34.383 28.405 11.304 1.00 121.92 317 GLN F N 1
ATOM 12390 C CA . GLN F 2 277 ? 35.464 29.222 11.929 1.00 131.42 317 GLN F CA 1
ATOM 12391 C C . GLN F 2 277 ? 36.138 30.082 10.859 1.00 134.55 317 GLN F C 1
ATOM 12392 O O . GLN F 2 277 ? 36.470 31.248 11.163 1.00 151.72 317 GLN F O 1
ATOM 12398 N N . GLN F 2 278 ? 36.370 29.523 9.672 1.00 128.33 318 GLN F N 1
ATOM 12399 C CA . GLN F 2 278 ? 36.968 30.274 8.537 1.00 124.76 318 GLN F CA 1
ATOM 12400 C C . GLN F 2 278 ? 35.996 31.362 8.083 1.00 116.70 318 GLN F C 1
ATOM 12401 O O . GLN F 2 278 ? 36.486 32.406 7.644 1.00 108.07 318 GLN F O 1
ATOM 12407 N N . LEU F 2 279 ? 34.683 31.105 8.166 1.00 120.40 319 LEU F N 1
ATOM 12408 C CA . LEU F 2 279 ? 33.630 32.121 7.895 1.00 117.49 319 LEU F CA 1
ATOM 12409 C C . LEU F 2 279 ? 33.610 33.176 9.020 1.00 118.72 319 LEU F C 1
ATOM 12410 O O . LEU F 2 279 ? 33.077 34.272 8.760 1.00 115.12 319 LEU F O 1
ATOM 12415 N N . LEU F 2 280 ? 34.080 32.873 10.237 1.00 116.17 320 LEU F N 1
ATOM 12416 C CA . LEU F 2 280 ? 34.074 33.874 11.338 1.00 117.22 320 LEU F CA 1
ATOM 12417 C C . LEU F 2 280 ? 35.197 34.896 11.154 1.00 126.48 320 LEU F C 1
ATOM 12418 O O . LEU F 2 280 ? 35.074 36.004 11.717 1.00 118.64 320 LEU F O 1
ATOM 12423 N N . GLN F 2 281 ? 36.250 34.558 10.408 1.00 132.23 321 GLN F N 1
ATOM 12424 C CA . GLN F 2 281 ? 37.355 35.517 10.149 1.00 138.34 321 GLN F CA 1
ATOM 12425 C C . GLN F 2 281 ? 37.228 36.098 8.745 1.00 137.35 321 GLN F C 1
ATOM 12426 O O . GLN F 2 281 ? 38.264 36.559 8.218 1.00 112.62 321 GLN F O 1
ATOM 12432 N N . HIS F 2 282 ? 36.003 36.126 8.201 1.00 144.06 322 HIS F N 1
ATOM 12433 C CA . HIS F 2 282 ? 35.674 36.788 6.910 1.00 149.15 322 HIS F CA 1
ATOM 12434 C C . HIS F 2 282 ? 35.645 38.302 7.144 1.00 168.55 322 HIS F C 1
ATOM 12435 O O . HIS F 2 282 ? 35.289 38.761 8.238 1.00 147.52 322 HIS F O 1
ATOM 12442 N N . PRO F 2 283 ? 36.114 39.109 6.158 1.00 160.71 323 PRO F N 1
ATOM 12443 C CA . PRO F 2 283 ? 35.974 40.568 6.204 1.00 136.20 323 PRO F CA 1
ATOM 12444 C C . PRO F 2 283 ? 34.556 41.132 6.426 1.00 121.42 323 PRO F C 1
ATOM 12445 O O . PRO F 2 283 ? 34.442 42.238 6.910 1.00 147.56 323 PRO F O 1
ATOM 12449 N N . PHE F 2 284 ? 33.505 40.412 6.046 1.00 98.75 324 PHE F N 1
ATOM 12450 C CA . PHE F 2 284 ? 32.121 40.872 6.264 1.00 96.19 324 PHE F CA 1
ATOM 12451 C C . PHE F 2 284 ? 31.837 40.843 7.764 1.00 110.59 324 PHE F C 1
ATOM 12452 O O . PHE F 2 284 ? 31.096 41.734 8.231 1.00 126.49 324 PHE F O 1
ATOM 12460 N N . ILE F 2 285 ? 32.478 39.921 8.491 1.00 138.28 325 ILE F N 1
ATOM 12461 C CA . ILE F 2 285 ? 32.210 39.625 9.933 1.00 157.79 325 ILE F CA 1
ATOM 12462 C C . ILE F 2 285 ? 32.890 40.684 10.817 1.00 175.59 325 ILE F C 1
ATOM 12463 O O . ILE F 2 285 ? 32.428 40.879 11.963 1.00 220.08 325 ILE F O 1
ATOM 12468 N N . LEU F 2 286 ? 33.854 41.440 10.281 1.00 168.33 326 LEU F N 1
ATOM 12469 C CA . LEU F 2 286 ? 34.556 42.520 11.031 1.00 150.77 326 LEU F CA 1
ATOM 12470 C C . LEU F 2 286 ? 33.579 43.659 11.377 1.00 163.24 326 LEU F C 1
ATOM 12471 O O . LEU F 2 286 ? 33.819 44.321 12.410 1.00 194.25 326 LEU F O 1
ATOM 12476 N N . LYS F 2 287 ? 32.527 43.883 10.571 1.00 154.01 327 LYS F N 1
ATOM 12477 C CA . LYS F 2 287 ? 31.499 44.944 10.795 1.00 138.09 327 LYS F CA 1
ATOM 12478 C C . LYS F 2 287 ? 30.702 44.652 12.077 1.00 116.94 327 LYS F C 1
ATOM 12479 O O . LYS F 2 287 ? 30.162 43.568 12.267 1.00 97.49 327 LYS F O 1
ATOM 12481 N N . ALA G 1 24 ? -18.928 33.631 -29.831 1.00 165.48 64 ALA G N 1
ATOM 12482 C CA . ALA G 1 24 ? -17.487 33.532 -30.240 1.00 158.20 64 ALA G CA 1
ATOM 12483 C C . ALA G 1 24 ? -17.197 32.174 -30.905 1.00 151.27 64 ALA G C 1
ATOM 12484 O O . ALA G 1 24 ? -18.076 31.284 -30.901 1.00 131.48 64 ALA G O 1
ATOM 12486 N N . LYS G 1 25 ? -15.992 32.003 -31.452 1.00 146.53 65 LYS G N 1
ATOM 12487 C CA . LYS G 1 25 ? -15.634 30.755 -32.169 1.00 147.96 65 LYS G CA 1
ATOM 12488 C C . LYS G 1 25 ? -14.329 30.147 -31.669 1.00 143.39 65 LYS G C 1
ATOM 12489 O O . LYS G 1 25 ? -14.208 28.927 -31.722 1.00 152.57 65 LYS G O 1
ATOM 12505 N N . LEU G 1 27 ? -10.284 30.475 -29.177 1.00 175.45 67 LEU G N 1
ATOM 12506 C CA . LEU G 1 27 ? -9.447 31.010 -28.100 1.00 184.87 67 LEU G CA 1
ATOM 12507 C C . LEU G 1 27 ? -8.405 31.989 -28.665 1.00 171.11 67 LEU G C 1
ATOM 12508 O O . LEU G 1 27 ? -7.889 32.832 -27.905 1.00 149.53 67 LEU G O 1
ATOM 12513 N N . SER G 1 28 ? -8.101 31.922 -29.958 1.00 164.16 68 SER G N 1
ATOM 12514 C CA . SER G 1 28 ? -7.148 32.868 -30.595 1.00 154.88 68 SER G CA 1
ATOM 12515 C C . SER G 1 28 ? -7.892 34.128 -31.072 1.00 155.35 68 SER G C 1
ATOM 12516 O O . SER G 1 28 ? -7.289 34.897 -31.826 1.00 160.41 68 SER G O 1
ATOM 12519 N N . GLU G 1 29 ? -9.141 34.344 -30.637 1.00 165.93 69 GLU G N 1
ATOM 12520 C CA . GLU G 1 29 ? -9.917 35.599 -30.870 1.00 174.50 69 GLU G CA 1
ATOM 12521 C C . GLU G 1 29 ? -10.106 36.398 -29.569 1.00 190.16 69 GLU G C 1
ATOM 12522 O O . GLU G 1 29 ? -10.950 37.324 -29.567 1.00 167.88 69 GLU G O 1
ATOM 12528 N N . LEU G 1 30 ? -9.397 36.056 -28.485 1.00 194.32 70 LEU G N 1
ATOM 12529 C CA . LEU G 1 30 ? -9.549 36.776 -27.188 1.00 186.11 70 LEU G CA 1
ATOM 12530 C C . LEU G 1 30 ? -8.190 37.281 -26.699 1.00 174.47 70 LEU G C 1
ATOM 12531 O O . LEU G 1 30 ? -7.197 36.529 -26.786 1.00 155.06 70 LEU G O 1
ATOM 12536 N N . GLU G 1 31 ? -8.166 38.514 -26.191 1.00 170.30 71 GLU G N 1
ATOM 12537 C CA . GLU G 1 31 ? -6.959 39.136 -25.582 1.00 189.43 71 GLU G CA 1
ATOM 12538 C C . GLU G 1 31 ? -7.203 39.368 -24.086 1.00 175.12 71 GLU G C 1
ATOM 12539 O O . GLU G 1 31 ? -8.123 40.152 -23.765 1.00 145.75 71 GLU G O 1
ATOM 12545 N N . ARG G 1 32 ? -6.402 38.713 -23.230 1.00 164.54 72 ARG G N 1
ATOM 12546 C CA . ARG G 1 32 ? -6.389 38.852 -21.747 1.00 157.90 72 ARG G CA 1
ATOM 12547 C C . ARG G 1 32 ? -6.061 40.301 -21.391 1.00 179.22 72 ARG G C 1
ATOM 12548 O O . ARG G 1 32 ? -4.989 40.750 -21.809 1.00 198.89 72 ARG G O 1
ATOM 12550 N N . VAL G 1 33 ? -6.907 40.986 -20.616 1.00 204.41 73 VAL G N 1
ATOM 12551 C CA . VAL G 1 33 ? -6.759 42.448 -20.338 1.00 192.39 73 VAL G CA 1
ATOM 12552 C C . VAL G 1 33 ? -6.365 42.648 -18.868 1.00 196.66 73 VAL G C 1
ATOM 12553 O O . VAL G 1 33 ? -5.236 43.115 -18.603 1.00 206.14 73 VAL G O 1
ATOM 12557 N N . ASN G 1 34 ? -7.265 42.320 -17.944 1.00 190.36 74 ASN G N 1
ATOM 12558 C CA . ASN G 1 34 ? -7.080 42.609 -16.502 1.00 182.86 74 ASN G CA 1
ATOM 12559 C C . ASN G 1 34 ? -7.572 41.415 -15.689 1.00 189.47 74 ASN G C 1
ATOM 12560 O O . ASN G 1 34 ? -8.569 40.787 -16.081 1.00 194.67 74 ASN G O 1
ATOM 12565 N N . ARG G 1 35 ? -6.903 41.142 -14.573 1.00 194.37 75 ARG G N 1
ATOM 12566 C CA . ARG G 1 35 ? -7.283 40.043 -13.652 1.00 184.42 75 ARG G CA 1
ATOM 12567 C C . ARG G 1 35 ? -8.533 40.454 -12.859 1.00 194.24 75 ARG G C 1
ATOM 12568 O O . ARG G 1 35 ? -8.624 41.630 -12.450 1.00 221.97 75 ARG G O 1
ATOM 12576 N N . ILE G 1 36 ? -9.457 39.512 -12.650 1.00 188.13 76 ILE G N 1
ATOM 12577 C CA . ILE G 1 36 ? -10.727 39.719 -11.885 1.00 179.85 76 ILE G CA 1
ATOM 12578 C C . ILE G 1 36 ? -10.629 39.024 -10.516 1.00 171.08 76 ILE G C 1
ATOM 12579 O O . ILE G 1 36 ? -10.074 37.905 -10.462 1.00 181.30 76 ILE G O 1
ATOM 12595 N N . VAL G 1 44 ? -10.067 33.940 -12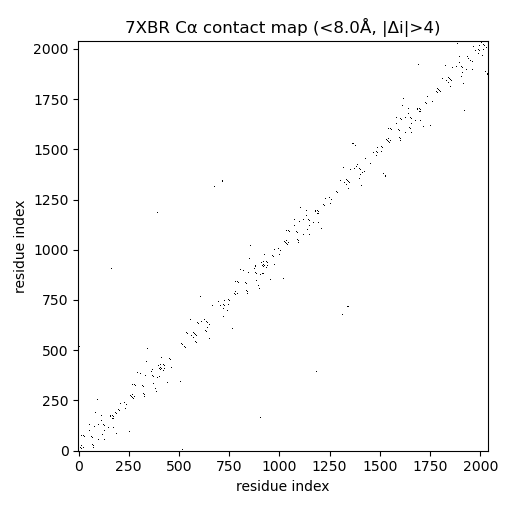.886 1.00 177.26 84 VAL G N 1
ATOM 12596 C CA . VAL G 1 44 ? -10.975 34.600 -13.813 1.00 196.09 84 VAL G CA 1
ATOM 12597 C C . VAL G 1 44 ? -10.268 35.797 -14.481 1.00 212.90 84 VAL G C 1
ATOM 12598 O O . VAL G 1 44 ? -9.538 36.538 -13.776 1.00 240.44 84 VAL G O 1
ATOM 12602 N N . TYR G 1 45 ? -10.473 35.976 -15.797 1.00 206.59 85 TYR G N 1
ATOM 12603 C CA . TYR G 1 45 ? -9.833 37.028 -16.636 1.00 179.42 85 TYR G CA 1
ATOM 12604 C C . TYR G 1 45 ? -10.889 37.863 -17.367 1.00 187.29 85 TYR G C 1
ATOM 12605 O O . TYR G 1 45 ? -11.859 37.296 -17.916 1.00 147.21 85 TYR G O 1
ATOM 12614 N N . LYS G 1 46 ? -10.668 39.180 -17.403 1.00 206.08 86 LYS G N 1
ATOM 12615 C CA . LYS G 1 46 ? -11.282 40.092 -18.400 1.00 195.42 86 LYS G CA 1
ATOM 12616 C C . LYS G 1 46 ? -10.622 39.841 -19.762 1.00 202.22 86 LYS G C 1
ATOM 12617 O O . LYS G 1 46 ? -9.372 39.941 -19.879 1.00 237.47 86 LYS G O 1
ATOM 12623 N N . VAL G 1 47 ? -11.426 39.541 -20.775 1.00 190.80 87 VAL G N 1
ATOM 12624 C CA . VAL G 1 47 ? -10.922 39.390 -22.167 1.00 183.43 87 VAL G CA 1
ATOM 12625 C C . VAL G 1 47 ? -11.768 40.257 -23.095 1.00 197.76 87 VAL G C 1
ATOM 12626 O O . VAL G 1 47 ? -12.935 40.542 -22.765 1.00 179.18 87 VAL G O 1
ATOM 12630 N N . ILE G 1 48 ? -11.190 40.647 -24.227 1.00 224.98 88 ILE G N 1
ATOM 12631 C CA . ILE G 1 48 ? -11.909 41.394 -25.296 1.00 228.34 88 ILE G CA 1
ATOM 12632 C C . ILE G 1 48 ? -11.935 40.522 -26.556 1.00 229.88 88 ILE G C 1
ATOM 12633 O O . ILE G 1 48 ? -10.882 39.937 -26.912 1.00 203.43 88 ILE G O 1
ATOM 12638 N N . HIS G 1 49 ? -13.114 40.378 -27.163 1.00 213.52 89 HIS G N 1
ATOM 12639 C CA . HIS G 1 49 ? -13.277 39.659 -28.449 1.00 200.44 89 HIS G CA 1
ATOM 12640 C C . HIS G 1 49 ? -12.854 40.613 -29.563 1.00 187.10 89 HIS G C 1
ATOM 12641 O O . HIS G 1 49 ? -13.652 41.496 -29.914 1.00 169.53 89 HIS G O 1
ATOM 12648 N N . THR G 1 50 ? -11.642 40.429 -30.097 1.00 171.48 90 THR G N 1
ATOM 12649 C CA . THR G 1 50 ? -10.992 41.398 -31.018 1.00 143.44 90 THR G CA 1
ATOM 12650 C C . THR G 1 50 ? -11.789 41.542 -32.318 1.00 127.93 90 THR G C 1
ATOM 12651 O O . THR G 1 50 ? -11.792 42.643 -32.843 1.00 144.98 90 THR G O 1
ATOM 12655 N N . PRO G 1 51 ? -12.416 40.519 -32.959 1.00 146.68 91 PRO G N 1
ATOM 12656 C CA . PRO G 1 51 ? -13.379 40.807 -34.027 1.00 171.81 91 PRO G CA 1
ATOM 12657 C C . PRO G 1 51 ? -14.616 41.656 -33.681 1.00 179.90 91 PRO G C 1
ATOM 12658 O O . PRO G 1 51 ? -15.020 42.434 -34.525 1.00 188.26 91 PRO G O 1
ATOM 12662 N N . THR G 1 52 ? -15.210 41.515 -32.498 1.00 183.92 92 THR G N 1
ATOM 12663 C CA . THR G 1 52 ? -16.519 42.165 -32.215 1.00 199.67 92 THR G CA 1
ATOM 12664 C C . THR G 1 52 ? -16.321 43.447 -31.396 1.00 212.33 92 THR G C 1
ATOM 12665 O O . THR G 1 52 ? -17.247 44.298 -31.411 1.00 185.46 92 THR G O 1
ATOM 12669 N N . SER G 1 53 ? -15.160 43.570 -30.735 1.00 222.86 93 SER G N 1
ATOM 12670 C CA . SER G 1 53 ? -14.788 44.614 -29.740 1.00 218.01 93 SER G CA 1
ATOM 12671 C C . SER G 1 53 ? -15.833 44.633 -28.611 1.00 219.22 93 SER G C 1
ATOM 12672 O O . SER G 1 53 ? -16.170 45.724 -28.114 1.00 214.81 93 SER G O 1
ATOM 12675 N N . ARG G 1 54 ? -16.292 43.439 -28.207 1.00 207.93 94 ARG G N 1
ATOM 12676 C CA . ARG G 1 54 ? -17.160 43.201 -27.026 1.00 182.30 94 ARG G CA 1
ATOM 12677 C C . ARG G 1 54 ? -16.330 42.539 -25.933 1.00 188.22 94 ARG G C 1
ATOM 12678 O O . ARG G 1 54 ? -15.597 41.585 -26.190 1.00 173.25 94 ARG G O 1
ATOM 12686 N N . PRO G 1 55 ? -16.415 43.034 -24.680 1.00 187.60 95 PRO G N 1
ATOM 12687 C CA . PRO G 1 55 ? -15.740 42.380 -23.561 1.00 179.89 95 PRO G CA 1
ATOM 12688 C C . PRO G 1 55 ? -16.522 41.177 -23.009 1.00 172.20 95 PRO G C 1
ATOM 12689 O O . PRO G 1 55 ? -17.754 41.199 -22.974 1.00 162.87 95 PRO G O 1
ATOM 12693 N N . PHE G 1 56 ? -15.792 40.146 -22.584 1.00 155.21 96 PHE G N 1
ATOM 12694 C CA . PHE G 1 56 ? -16.357 38.970 -21.869 1.00 160.36 96 PHE G CA 1
ATOM 12695 C C . PHE G 1 56 ? -15.416 38.588 -20.716 1.00 146.53 96 PHE G C 1
ATOM 12696 O O . PHE G 1 56 ? -14.346 39.208 -20.586 1.00 142.47 96 PHE G O 1
ATOM 12704 N N . ALA G 1 57 ? -15.823 37.629 -19.875 1.00 126.51 97 ALA G N 1
ATOM 12705 C CA . ALA G 1 57 ? -15.037 37.120 -18.723 1.00 120.37 97 ALA G CA 1
ATOM 12706 C C . ALA G 1 57 ? -14.610 35.664 -18.981 1.00 116.55 97 ALA G C 1
ATOM 12707 O O . ALA G 1 57 ? -15.451 34.871 -19.469 1.00 104.14 97 ALA G O 1
ATOM 12709 N N . LEU G 1 58 ? -13.348 35.318 -18.698 1.00 106.08 98 LEU G N 1
ATOM 12710 C CA . LEU G 1 58 ? -12.798 33.973 -19.030 1.00 128.85 98 LEU G CA 1
ATOM 12711 C C . LEU G 1 58 ? -12.276 33.290 -17.767 1.00 136.20 98 LEU G C 1
ATOM 12712 O O . LEU G 1 58 ? -11.495 33.945 -17.055 1.00 125.88 98 LEU G O 1
ATOM 12717 N N . LYS G 1 59 ? -12.650 32.015 -17.552 1.00 141.15 99 LYS G N 1
ATOM 12718 C CA . LYS G 1 59 ? -12.248 31.203 -16.366 1.00 134.72 99 LYS G CA 1
ATOM 12719 C C . LYS G 1 59 ? -11.542 29.905 -16.793 1.00 124.18 99 LYS G C 1
ATOM 12720 O O . LYS G 1 59 ? -11.971 29.256 -17.776 1.00 97.64 99 LYS G O 1
ATOM 12726 N N . VAL G 1 60 ? -10.484 29.536 -16.065 1.00 133.70 100 VAL G N 1
ATOM 12727 C CA . VAL G 1 60 ? -9.793 28.221 -16.216 1.00 144.95 100 VAL G CA 1
ATOM 12728 C C . VAL G 1 60 ? -10.221 27.305 -15.071 1.00 157.30 100 VAL G C 1
ATOM 12729 O O . VAL G 1 60 ? -10.304 27.769 -13.908 1.00 161.72 100 VAL G O 1
ATOM 12733 N N . ILE G 1 61 ? -10.520 26.056 -15.421 1.00 164.65 101 ILE G N 1
ATOM 12734 C CA . ILE G 1 61 ? -10.657 24.937 -14.454 1.00 155.81 101 ILE G CA 1
ATOM 12735 C C . ILE G 1 61 ? -9.665 23.848 -14.863 1.00 165.86 101 ILE G C 1
ATOM 12736 O O . ILE G 1 61 ? -9.830 23.273 -15.954 1.00 167.89 101 ILE G O 1
ATOM 12741 N N . TYR G 1 62 ? -8.676 23.580 -14.013 1.00 173.90 102 TYR G N 1
ATOM 12742 C CA . TYR G 1 62 ? -7.600 22.596 -14.291 1.00 198.66 102 TYR G CA 1
ATOM 12743 C C . TYR G 1 62 ? -8.141 21.194 -14.007 1.00 223.45 102 TYR G C 1
ATOM 12744 O O . TYR G 1 62 ? -8.963 21.028 -13.080 1.00 269.23 102 TYR G O 1
ATOM 12753 N N . GLY G 1 63 ? -7.694 20.212 -14.789 1.00 208.78 103 GLY G N 1
ATOM 12754 C CA . GLY G 1 63 ? -7.955 18.784 -14.532 1.00 181.05 103 GLY G CA 1
ATOM 12755 C C . GLY G 1 63 ? -7.169 18.338 -13.314 1.00 183.42 103 GLY G C 1
ATOM 12756 O O . GLY G 1 63 ? -5.929 18.312 -13.408 1.00 184.39 103 GLY G O 1
ATOM 12757 N N . ASN G 1 64 ? -7.846 18.060 -12.193 1.00 175.76 104 ASN G N 1
ATOM 12758 C CA . ASN G 1 64 ? -7.192 17.592 -10.940 1.00 160.29 104 ASN G CA 1
ATOM 12759 C C . ASN G 1 64 ? -7.215 16.065 -10.915 1.00 166.59 104 ASN G C 1
ATOM 12760 O O . ASN G 1 64 ? -8.084 15.460 -11.588 1.00 178.58 104 ASN G O 1
ATOM 12762 N N . HIS G 1 65 ? -6.281 15.477 -10.169 1.00 161.76 105 HIS G N 1
ATOM 12763 C CA . HIS G 1 65 ? -6.075 14.010 -10.071 1.00 148.93 105 HIS G CA 1
ATOM 12764 C C . HIS G 1 65 ? -7.262 13.385 -9.333 1.00 173.42 105 HIS G C 1
ATOM 12765 O O . HIS G 1 65 ? -7.731 12.313 -9.768 1.00 179.15 105 HIS G O 1
ATOM 12767 N N . GLU G 1 66 ? -7.730 14.050 -8.271 1.00 194.48 106 GLU G N 1
ATOM 12768 C CA . GLU G 1 66 ? -8.690 13.496 -7.280 1.00 184.75 106 GLU G CA 1
ATOM 12769 C C . GLU G 1 66 ? -10.083 13.362 -7.906 1.00 176.76 106 GLU G C 1
ATOM 12770 O O . GLU G 1 66 ? -10.519 14.303 -8.608 1.00 151.41 106 GLU G O 1
ATOM 12772 N N . ASP G 1 67 ? -10.756 12.248 -7.593 1.00 164.95 107 ASP G N 1
ATOM 12773 C CA . ASP G 1 67 ? -12.110 11.863 -8.077 1.00 145.36 107 ASP G CA 1
ATOM 12774 C C . ASP G 1 67 ? -13.184 12.841 -7.574 1.00 152.14 107 ASP G C 1
ATOM 12775 O O . ASP G 1 67 ? -14.275 12.867 -8.143 1.00 142.03 107 ASP G O 1
ATOM 12788 N N . VAL G 1 69 ? -12.598 16.386 -6.991 1.00 195.25 109 VAL G N 1
ATOM 12789 C CA . VAL G 1 69 ? -12.453 17.686 -7.643 1.00 182.63 109 VAL G CA 1
ATOM 12790 C C . VAL G 1 69 ? -13.091 17.559 -9.030 1.00 156.59 109 VAL G C 1
ATOM 12791 O O . VAL G 1 69 ? -13.801 18.503 -9.452 1.00 103.12 109 VAL G O 1
ATOM 12795 N N . ARG G 1 70 ? -12.850 16.414 -9.684 1.00 147.54 110 ARG G N 1
ATOM 12796 C CA . ARG G 1 70 ? -13.479 15.991 -10.963 1.00 125.59 110 ARG G CA 1
ATOM 12797 C C . ARG G 1 70 ? -15.000 15.956 -10.821 1.00 119.49 110 ARG G C 1
ATOM 12798 O O . ARG G 1 70 ? -15.688 16.299 -11.798 1.00 101.12 110 ARG G O 1
ATOM 12806 N N . ARG G 1 71 ? -15.502 15.513 -9.667 1.00 126.52 111 ARG G N 1
ATOM 12807 C CA . ARG G 1 71 ? -16.958 15.480 -9.369 1.00 115.78 111 ARG G CA 1
ATOM 12808 C C . ARG G 1 71 ? -17.467 16.926 -9.304 1.00 117.70 111 ARG G C 1
ATOM 12809 O O . ARG G 1 71 ? -18.632 17.146 -9.723 1.00 103.86 111 ARG G O 1
ATOM 12811 N N . GLN G 1 72 ? -16.636 17.864 -8.810 1.00 128.85 112 GLN G N 1
ATOM 12812 C CA . GLN G 1 72 ? -17.007 19.308 -8.687 1.00 150.31 112 GLN G CA 1
ATOM 12813 C C . GLN G 1 72 ? -16.909 19.972 -10.068 1.00 147.05 112 GLN G C 1
ATOM 12814 O O . GLN G 1 72 ? -17.729 20.873 -10.363 1.00 132.06 112 GLN G O 1
ATOM 12820 N N . ILE G 1 73 ? -15.934 19.559 -10.879 1.00 134.11 113 ILE G N 1
ATOM 12821 C CA . ILE G 1 73 ? -15.743 20.087 -12.257 1.00 116.39 113 ILE G CA 1
ATOM 12822 C C . ILE G 1 73 ? -17.010 19.795 -13.052 1.00 117.85 113 ILE G C 1
ATOM 12823 O O . ILE G 1 73 ? -17.543 20.727 -13.660 1.00 117.55 113 ILE G O 1
ATOM 12828 N N . CYS G 1 74 ? -17.469 18.543 -13.046 1.00 139.37 114 CYS G N 1
ATOM 12829 C CA . CYS G 1 74 ? -18.586 18.095 -13.916 1.00 144.07 114 CYS G CA 1
ATOM 12830 C C . CYS G 1 74 ? -19.892 18.740 -13.423 1.00 134.08 114 CYS G C 1
ATOM 12831 O O . CYS G 1 74 ? -20.770 18.948 -14.271 1.00 95.16 114 CYS G O 1
ATOM 12834 N N . ARG G 1 75 ? -20.000 19.085 -12.132 1.00 136.01 115 ARG G N 1
ATOM 12835 C CA . ARG G 1 75 ? -21.203 19.768 -11.588 1.00 137.13 115 ARG G CA 1
ATOM 12836 C C . ARG G 1 75 ? -21.179 21.221 -12.036 1.00 129.30 115 ARG G C 1
ATOM 12837 O O . ARG G 1 75 ? -22.249 21.724 -12.429 1.00 103.19 115 ARG G O 1
ATOM 12845 N N . GLU G 1 76 ? -19.998 21.844 -11.964 1.00 127.74 116 GLU G N 1
ATOM 12846 C CA . GLU G 1 76 ? -19.804 23.298 -12.239 1.00 136.13 116 GLU G CA 1
ATOM 12847 C C . GLU G 1 76 ? -20.144 23.558 -13.711 1.00 126.38 116 GLU G C 1
ATOM 12848 O O . GLU G 1 76 ? -20.938 24.491 -13.984 1.00 103.76 116 GLU G O 1
ATOM 12854 N N . ILE G 1 77 ? -19.593 22.738 -14.608 1.00 118.40 117 ILE G N 1
ATOM 12855 C CA . ILE G 1 77 ? -19.793 22.872 -16.077 1.00 116.28 117 ILE G CA 1
ATOM 12856 C C . ILE G 1 77 ? -21.286 22.706 -16.387 1.00 122.00 117 ILE G C 1
ATOM 12857 O O . ILE G 1 77 ? -21.822 23.509 -17.178 1.00 126.60 117 ILE G O 1
ATOM 12862 N N . GLU G 1 78 ? -21.947 21.736 -15.756 1.00 108.85 118 GLU G N 1
ATOM 12863 C CA . GLU G 1 78 ? -23.356 21.406 -16.061 1.00 104.54 118 GLU G CA 1
ATOM 12864 C C . GLU G 1 78 ? -24.205 22.641 -15.773 1.00 115.76 118 GLU G C 1
ATOM 12865 O O . GLU G 1 78 ? -25.095 22.974 -16.603 1.00 89.61 118 GLU G O 1
ATOM 12871 N N . ILE G 1 79 ? -23.965 23.286 -14.634 1.00 135.04 119 ILE G N 1
ATOM 12872 C CA . ILE G 1 79 ? -24.835 24.405 -14.179 1.00 145.08 119 ILE G CA 1
ATOM 12873 C C . ILE G 1 79 ? -24.714 25.535 -15.199 1.00 130.46 119 ILE G C 1
ATOM 12874 O O . ILE G 1 79 ? -25.765 26.082 -15.585 1.00 113.74 119 ILE G O 1
ATOM 12879 N N . LEU G 1 80 ? -23.496 25.805 -15.673 1.00 120.22 120 LEU G N 1
ATOM 12880 C CA . LEU G 1 80 ? -23.237 26.961 -16.571 1.00 115.98 120 LEU G CA 1
ATOM 12881 C C . LEU G 1 80 ? -24.060 26.816 -17.854 1.00 120.88 120 LEU G C 1
ATOM 12882 O O . LEU G 1 80 ? -24.667 27.820 -18.256 1.00 140.42 120 LEU G O 1
ATOM 12887 N N . ARG G 1 81 ? -24.121 25.628 -18.456 1.00 118.06 121 ARG G N 1
ATOM 12888 C CA . ARG G 1 81 ? -24.775 25.475 -19.784 1.00 127.66 121 ARG G CA 1
ATOM 12889 C C . ARG G 1 81 ? -26.295 25.680 -19.652 1.00 132.14 121 ARG G C 1
ATOM 12890 O O . ARG G 1 81 ? -26.878 26.284 -20.557 1.00 132.22 121 ARG G O 1
ATOM 12898 N N . SER G 1 82 ? -26.927 25.228 -18.574 1.00 138.25 122 SER G N 1
ATOM 12899 C CA . SER G 1 82 ? -28.409 25.246 -18.428 1.00 152.80 122 SER G CA 1
ATOM 12900 C C . SER G 1 82 ? -28.990 26.665 -18.247 1.00 150.40 122 SER G C 1
ATOM 12901 O O . SER G 1 82 ? -30.075 26.911 -18.798 1.00 153.73 122 SER G O 1
ATOM 12904 N N . VAL G 1 83 ? -28.346 27.562 -17.496 1.00 144.85 123 VAL G N 1
ATOM 12905 C CA . VAL G 1 83 ? -28.981 28.829 -16.991 1.00 139.84 123 VAL G CA 1
ATOM 12906 C C . VAL G 1 83 ? -29.443 29.777 -18.122 1.00 141.45 123 VAL G C 1
ATOM 12907 O O . VAL G 1 83 ? -28.660 30.063 -19.044 1.00 133.68 123 VAL G O 1
ATOM 12911 N N . ASP G 1 84 ? -30.684 30.273 -18.039 1.00 153.24 124 ASP G N 1
ATOM 12912 C CA . ASP G 1 84 ? -31.302 31.231 -19.005 1.00 156.58 124 ASP G CA 1
ATOM 12913 C C . ASP G 1 84 ? -32.096 32.270 -18.206 1.00 154.76 124 ASP G C 1
ATOM 12914 O O . ASP G 1 84 ? -33.328 32.147 -18.094 1.00 142.81 124 ASP G O 1
ATOM 12919 N N . HIS G 1 85 ? -31.417 33.251 -17.626 1.00 159.31 125 HIS G N 1
ATOM 12920 C CA . HIS G 1 85 ? -32.086 34.240 -16.748 1.00 152.62 125 HIS G CA 1
ATOM 12921 C C . HIS G 1 85 ? -31.357 35.568 -16.856 1.00 145.97 125 HIS G C 1
ATOM 12922 O O . HIS G 1 85 ? -30.146 35.578 -17.084 1.00 125.37 125 HIS G O 1
ATOM 12929 N N . PRO G 1 86 ? -32.095 36.705 -16.778 1.00 133.26 126 PRO G N 1
ATOM 12930 C CA . PRO G 1 86 ? -31.477 38.032 -16.675 1.00 117.86 126 PRO G CA 1
ATOM 12931 C C . PRO G 1 86 ? -30.479 38.267 -15.525 1.00 127.83 126 PRO G C 1
ATOM 12932 O O . PRO G 1 86 ? -29.620 39.118 -15.693 1.00 101.44 126 PRO G O 1
ATOM 12936 N N . ASN G 1 87 ? -30.583 37.508 -14.426 1.00 149.07 127 ASN G N 1
ATOM 12937 C CA . ASN G 1 87 ? -29.917 37.810 -13.128 1.00 135.16 127 ASN G CA 1
ATOM 12938 C C . ASN G 1 87 ? -29.005 36.658 -12.713 1.00 130.79 127 ASN G C 1
ATOM 12939 O O . ASN G 1 87 ? -28.665 36.558 -11.523 1.00 110.28 127 ASN G O 1
ATOM 12944 N N . VAL G 1 88 ? -28.661 35.808 -13.671 1.00 147.48 128 VAL G N 1
ATOM 12945 C CA . VAL G 1 88 ? -27.602 34.777 -13.530 1.00 137.61 128 VAL G CA 1
ATOM 12946 C C . VAL G 1 88 ? -26.572 35.037 -14.626 1.00 118.38 128 VAL G C 1
ATOM 12947 O O . VAL G 1 88 ? -26.978 35.237 -15.806 1.00 97.76 128 VAL G O 1
ATOM 12951 N N . VAL G 1 89 ? -25.295 35.008 -14.259 1.00 101.17 129 VAL G N 1
ATOM 12952 C CA . VAL G 1 89 ? -24.180 35.123 -15.238 1.00 117.01 129 VAL G CA 1
ATOM 12953 C C . VAL G 1 89 ? -24.258 33.893 -16.143 1.00 129.69 129 VAL G C 1
ATOM 12954 O O . VAL G 1 89 ? -23.869 32.797 -15.684 1.00 126.82 129 VAL G O 1
ATOM 12958 N N . LYS G 1 90 ? -24.760 34.074 -17.371 1.00 140.24 130 LYS G N 1
ATOM 12959 C CA . LYS G 1 90 ? -24.785 33.029 -18.432 1.00 140.97 130 LYS G CA 1
ATOM 12960 C C . LYS G 1 90 ? -23.407 32.976 -19.106 1.00 139.50 130 LYS G C 1
ATOM 12961 O O . LYS G 1 90 ? -22.665 33.994 -19.132 1.00 120.86 130 LYS G O 1
ATOM 12967 N N . CYS G 1 91 ? -23.048 31.817 -19.641 1.00 139.27 131 CYS G N 1
ATOM 12968 C CA . CYS G 1 91 ? -21.860 31.720 -20.513 1.00 145.16 131 CYS G CA 1
ATOM 12969 C C . CYS G 1 91 ? -22.351 31.645 -21.950 1.00 149.53 131 CYS G C 1
ATOM 12970 O O . CYS G 1 91 ? -23.351 30.938 -22.218 1.00 129.92 131 CYS G O 1
ATOM 12973 N N . HIS G 1 92 ? -21.698 32.417 -22.809 1.00 167.77 132 HIS G N 1
ATOM 12974 C CA . HIS G 1 92 ? -22.066 32.558 -24.235 1.00 174.25 132 HIS G CA 1
ATOM 12975 C C . HIS G 1 92 ? -21.544 31.325 -24.976 1.00 154.14 132 HIS G C 1
ATOM 12976 O O . HIS G 1 92 ? -22.304 30.721 -25.747 1.00 131.77 132 HIS G O 1
ATOM 12983 N N . ASP G 1 93 ? -20.286 30.964 -24.740 1.00 149.67 133 ASP G N 1
ATOM 12984 C CA . ASP G 1 93 ? -19.676 29.732 -25.293 1.00 153.31 133 ASP G CA 1
ATOM 12985 C C . ASP G 1 93 ? -18.709 29.195 -24.247 1.00 138.41 133 ASP G C 1
ATOM 12986 O O . ASP G 1 93 ? -18.580 29.825 -23.188 1.00 125.69 133 ASP G O 1
ATOM 12991 N N . MET G 1 94 ? -18.067 28.072 -24.545 1.00 132.17 134 MET G N 1
ATOM 12992 C CA . MET G 1 94 ? -16.976 27.517 -23.711 1.00 126.49 134 MET G CA 1
ATOM 12993 C C . MET G 1 94 ? -16.082 26.617 -24.561 1.00 121.95 134 MET G C 1
ATOM 12994 O O . MET G 1 94 ? -16.557 26.091 -25.590 1.00 138.67 134 MET G O 1
ATOM 12999 N N . PHE G 1 95 ? -14.822 26.469 -24.156 1.00 116.20 135 PHE G N 1
ATOM 13000 C CA . PHE G 1 95 ? -13.727 25.957 -25.026 1.00 132.33 135 PHE G CA 1
ATOM 13001 C C . PHE G 1 95 ? -12.810 25.012 -24.248 1.00 131.60 135 PHE G C 1
ATOM 13002 O O . PHE G 1 95 ? -12.665 25.188 -23.033 1.00 128.75 135 PHE G O 1
ATOM 13010 N N . ASP G 1 96 ? -12.150 24.080 -24.942 1.00 143.46 136 ASP G N 1
ATOM 13011 C CA . ASP G 1 96 ? -11.137 23.173 -24.331 1.00 145.86 136 ASP G CA 1
ATOM 13012 C C . ASP G 1 96 ? -9.904 23.073 -25.220 1.00 132.47 136 ASP G C 1
ATOM 13013 O O . ASP G 1 96 ? -10.033 22.858 -26.442 1.00 137.84 136 ASP G O 1
ATOM 13018 N N . HIS G 1 97 ? -8.744 23.197 -24.602 1.00 129.86 137 HIS G N 1
ATOM 13019 C CA . HIS G 1 97 ? -7.453 22.803 -25.206 1.00 144.49 137 HIS G CA 1
ATOM 13020 C C . HIS G 1 97 ? -6.534 22.485 -24.044 1.00 151.27 137 HIS G C 1
ATOM 13021 O O . HIS G 1 97 ? -6.755 23.074 -22.957 1.00 140.49 137 HIS G O 1
ATOM 13028 N N . ASN G 1 98 ? -5.605 21.555 -24.266 1.00 159.84 138 ASN G N 1
ATOM 13029 C CA . ASN G 1 98 ? -4.448 21.286 -23.372 1.00 168.64 138 ASN G CA 1
ATOM 13030 C C . ASN G 1 98 ? -4.923 20.722 -22.019 1.00 176.22 138 ASN G C 1
ATOM 13031 O O . ASN G 1 98 ? -4.169 20.849 -21.033 1.00 150.51 138 ASN G O 1
ATOM 13036 N N . GLY G 1 99 ? -6.111 20.102 -21.969 1.00 187.47 139 GLY G N 1
ATOM 13037 C CA . GLY G 1 99 ? -6.682 19.498 -20.748 1.00 171.21 139 GLY G CA 1
ATOM 13038 C C . GLY G 1 99 ? -7.183 20.545 -19.770 1.00 166.43 139 GLY G C 1
ATOM 13039 O O . GLY G 1 99 ? -7.339 20.212 -18.590 1.00 186.21 139 GLY G O 1
ATOM 13040 N N . GLU G 1 100 ? -7.447 21.761 -20.245 1.00 172.71 140 GLU G N 1
ATOM 13041 C CA . GLU G 1 100 ? -7.936 22.892 -19.416 1.00 169.97 140 GLU G CA 1
ATOM 13042 C C . GLU G 1 100 ? -9.278 23.333 -19.994 1.00 148.83 140 GLU G C 1
ATOM 13043 O O . GLU G 1 100 ? -9.382 23.461 -21.237 1.00 146.80 140 GLU G O 1
ATOM 13049 N N . ILE G 1 101 ? -10.271 23.569 -19.148 1.00 128.26 141 ILE G N 1
ATOM 13050 C CA . ILE G 1 101 ? -11.595 24.024 -19.652 1.00 145.61 141 ILE G CA 1
ATOM 13051 C C . ILE G 1 101 ? -11.669 25.543 -19.536 1.00 164.89 141 ILE G C 1
ATOM 13052 O O . ILE G 1 101 ? -11.620 26.071 -18.410 1.00 187.43 141 ILE G O 1
ATOM 13057 N N . GLN G 1 102 ? -11.789 26.201 -20.686 1.00 171.39 142 GLN G N 1
ATOM 13058 C CA . GLN G 1 102 ? -11.965 27.668 -20.802 1.00 162.88 142 GLN G CA 1
ATOM 13059 C C . GLN G 1 102 ? -13.468 27.943 -20.909 1.00 144.73 142 GLN G C 1
ATOM 13060 O O . GLN G 1 102 ? -14.085 27.496 -21.897 1.00 114.36 142 GLN G O 1
ATOM 13066 N N . VAL G 1 103 ? -14.055 28.629 -19.933 1.00 132.81 143 VAL G N 1
ATOM 13067 C CA . VAL G 1 103 ? -15.496 28.991 -20.020 1.00 142.72 143 VAL G CA 1
ATOM 13068 C C . VAL G 1 103 ? -15.603 30.513 -20.174 1.00 137.67 143 VAL G C 1
ATOM 13069 O O . VAL G 1 103 ? -14.871 31.247 -19.489 1.00 102.78 143 VAL G O 1
ATOM 13073 N N . LEU G 1 104 ? -16.434 30.946 -21.125 1.00 148.56 144 LEU G N 1
ATOM 13074 C CA . LEU G 1 104 ? -16.502 32.351 -21.591 1.00 149.83 144 LEU G CA 1
ATOM 13075 C C . LEU G 1 104 ? -17.823 32.972 -21.141 1.00 141.11 144 LEU G C 1
ATOM 13076 O O . LEU G 1 104 ? -18.868 32.731 -21.794 1.00 108.72 144 LEU G O 1
ATOM 13081 N N . LEU G 1 105 ? -17.732 33.809 -20.113 1.00 138.70 145 LEU G N 1
ATOM 13082 C CA . LEU G 1 105 ? -18.872 34.396 -19.375 1.00 130.95 145 LEU G CA 1
ATOM 13083 C C . LEU G 1 105 ? -19.005 35.865 -19.733 1.00 119.46 145 LEU G C 1
ATOM 13084 O O . LEU G 1 105 ? -17.982 36.467 -20.122 1.00 102.53 145 LEU G O 1
ATOM 13089 N N . GLU G 1 106 ? -20.206 36.417 -19.586 1.00 120.50 146 GLU G N 1
ATOM 13090 C CA . GLU G 1 106 ? -20.451 37.850 -19.889 1.00 136.74 146 GLU G CA 1
ATOM 13091 C C . GLU G 1 106 ? -19.750 38.727 -18.853 1.00 154.33 146 GLU G C 1
ATOM 13092 O O . GLU G 1 106 ? -19.693 38.329 -17.665 1.00 148.13 146 GLU G O 1
ATOM 13098 N N . PHE G 1 107 ? -19.226 39.872 -19.308 1.00 174.75 147 PHE G N 1
ATOM 13099 C CA . PHE G 1 107 ? -18.325 40.742 -18.514 1.00 163.80 147 PHE G CA 1
ATOM 13100 C C . PHE G 1 107 ? -19.169 41.727 -17.724 1.00 156.14 147 PHE G C 1
ATOM 13101 O O . PHE G 1 107 ? -20.083 42.356 -18.290 1.00 127.01 147 PHE G O 1
ATOM 13109 N N . MET G 1 108 ? -18.827 41.846 -16.449 1.00 164.05 148 MET G N 1
ATOM 13110 C CA . MET G 1 108 ? -19.531 42.704 -15.476 1.00 166.18 148 MET G CA 1
ATOM 13111 C C . MET G 1 108 ? -18.567 43.820 -15.080 1.00 186.61 148 MET G C 1
ATOM 13112 O O . MET G 1 108 ? -17.675 43.570 -14.249 1.00 196.79 148 MET G O 1
ATOM 13117 N N . ASP G 1 109 ? -18.716 44.984 -15.714 1.00 205.27 149 ASP G N 1
ATOM 13118 C CA . ASP G 1 109 ? -17.671 46.040 -15.759 1.00 188.77 149 ASP G CA 1
ATOM 13119 C C . ASP G 1 109 ? -17.667 46.867 -14.470 1.00 184.15 149 ASP G C 1
ATOM 13120 O O . ASP G 1 109 ? -16.589 47.415 -14.181 1.00 135.35 149 ASP G O 1
ATOM 13125 N N . GLN G 1 110 ? -18.785 46.940 -13.732 1.00 186.87 150 GLN G N 1
ATOM 13126 C CA . GLN G 1 110 ? -18.888 47.764 -12.496 1.00 174.72 150 GLN G CA 1
ATOM 13127 C C . GLN G 1 110 ? -18.387 46.975 -11.282 1.00 143.56 150 GLN G C 1
ATOM 13128 O O . GLN G 1 110 ? -18.070 47.615 -10.280 1.00 121.75 150 GLN G O 1
ATOM 13134 N N . GLY G 1 111 ? -18.320 45.646 -11.374 1.00 155.13 151 GLY G N 1
ATOM 13135 C CA . GLY G 1 111 ? -17.845 44.760 -10.293 1.00 149.43 151 GLY G CA 1
ATOM 13136 C C . GLY G 1 111 ? -18.984 44.263 -9.416 1.00 147.02 151 GLY G C 1
ATOM 13137 O O . GLY G 1 111 ? -20.163 44.214 -9.893 1.00 95.16 151 GLY G O 1
ATOM 13138 N N . SER G 1 112 ? -18.643 43.900 -8.175 1.00 146.79 152 SER G N 1
ATOM 13139 C CA . SER G 1 112 ? -19.539 43.230 -7.197 1.00 127.31 152 SER G CA 1
ATOM 13140 C C . SER G 1 112 ? -20.304 44.241 -6.342 1.00 115.48 152 SER G C 1
ATOM 13141 O O . SER G 1 112 ? -20.010 45.443 -6.403 1.00 117.25 152 SER G O 1
ATOM 13144 N N . LEU G 1 113 ? -21.239 43.747 -5.535 1.00 103.09 153 LEU G N 1
ATOM 13145 C CA . LEU G 1 113 ? -21.957 44.585 -4.548 1.00 103.22 153 LEU G CA 1
ATOM 13146 C C . LEU G 1 113 ? -21.200 44.543 -3.215 1.00 113.47 153 LEU G C 1
ATOM 13147 O O . LEU G 1 113 ? -21.874 44.766 -2.173 1.00 105.88 153 LEU G O 1
ATOM 13152 N N . GLU G 1 114 ? -19.891 44.246 -3.220 1.00 105.31 154 GLU G N 1
ATOM 13153 C CA . GLU G 1 114 ? -19.091 44.118 -1.970 1.00 123.41 154 GLU G CA 1
ATOM 13154 C C . GLU G 1 114 ? -18.953 45.498 -1.309 1.00 144.82 154 GLU G C 1
ATOM 13155 O O . GLU G 1 114 ? -18.603 46.462 -2.018 1.00 177.78 154 GLU G O 1
ATOM 13161 N N . GLY G 1 115 ? -19.232 45.583 -0.003 1.00 143.52 155 GLY G N 1
ATOM 13162 C CA . GLY G 1 115 ? -19.138 46.814 0.807 1.00 119.33 155 GLY G CA 1
ATOM 13163 C C . GLY G 1 115 ? -20.179 47.872 0.453 1.00 99.90 155 GLY G C 1
ATOM 13164 O O . GLY G 1 115 ? -19.951 49.019 0.846 1.00 95.43 155 GLY G O 1
ATOM 13165 N N . ALA G 1 116 ? -21.289 47.528 -0.214 1.00 91.05 156 ALA G N 1
ATOM 13166 C CA . ALA G 1 116 ? -22.331 48.501 -0.647 1.00 118.84 156 ALA G CA 1
ATOM 13167 C C . ALA G 1 116 ? -23.250 48.861 0.519 1.00 127.58 156 ALA G C 1
ATOM 13168 O O . ALA G 1 116 ? -24.109 48.010 0.843 1.00 113.88 156 ALA G O 1
ATOM 13170 N N . HIS G 1 117 ? -23.095 50.074 1.073 1.00 128.66 157 HIS G N 1
ATOM 13171 C CA . HIS G 1 117 ? -24.005 50.680 2.083 1.00 143.62 157 HIS G CA 1
ATOM 13172 C C . HIS G 1 117 ? -25.183 51.352 1.345 1.00 148.89 157 HIS G C 1
ATOM 13173 O O . HIS G 1 117 ? -25.140 52.576 1.089 1.00 171.19 157 HIS G O 1
ATOM 13180 N N . ILE G 1 118 ? -26.202 50.561 1.001 1.00 129.82 158 ILE G N 1
ATOM 13181 C CA . ILE G 1 118 ? -27.404 51.031 0.251 1.00 140.61 158 ILE G CA 1
ATOM 13182 C C . ILE G 1 118 ? -28.596 50.961 1.213 1.00 142.01 158 ILE G C 1
ATOM 13183 O O . ILE G 1 118 ? -29.089 49.857 1.494 1.00 171.17 158 ILE G O 1
ATOM 13188 N N . TRP G 1 119 ? -29.008 52.121 1.723 1.00 146.78 159 TRP G N 1
ATOM 13189 C CA . TRP G 1 119 ? -29.988 52.257 2.833 1.00 139.28 159 TRP G CA 1
ATOM 13190 C C . TRP G 1 119 ? -31.388 52.580 2.316 1.00 141.44 159 TRP G C 1
ATOM 13191 O O . TRP G 1 119 ? -32.325 52.452 3.113 1.00 158.96 159 TRP G O 1
ATOM 13202 N N . GLN G 1 120 ? -31.529 53.078 1.087 1.00 153.44 160 GLN G N 1
ATOM 13203 C CA . GLN G 1 120 ? -32.848 53.539 0.561 1.00 159.25 160 GLN G CA 1
ATOM 13204 C C . GLN G 1 120 ? -33.782 52.332 0.433 1.00 132.12 160 GLN G C 1
ATOM 13205 O O . GLN G 1 120 ? -33.471 51.437 -0.358 1.00 119.59 160 GLN G O 1
ATOM 13211 N N . GLU G 1 121 ? -34.888 52.343 1.175 1.00 120.44 161 GLU G N 1
ATOM 13212 C CA . GLU G 1 121 ? -35.852 51.222 1.267 1.00 134.71 161 GLU G CA 1
ATOM 13213 C C . GLU G 1 121 ? -36.567 51.048 -0.087 1.00 139.83 161 GLU G C 1
ATOM 13214 O O . GLU G 1 121 ? -37.272 50.029 -0.258 1.00 177.40 161 GLU G O 1
ATOM 13216 N N . GLN G 1 122 ? -36.386 51.961 -1.039 1.00 131.25 162 GLN G N 1
ATOM 13217 C CA . GLN G 1 122 ? -36.956 51.789 -2.400 1.00 144.23 162 GLN G CA 1
ATOM 13218 C C . GLN G 1 122 ? -35.876 51.245 -3.346 1.00 153.86 162 GLN G C 1
ATOM 13219 O O . GLN G 1 122 ? -36.202 50.331 -4.140 1.00 156.67 162 GLN G O 1
ATOM 13225 N N . GLU G 1 123 ? -34.653 51.784 -3.285 1.00 143.15 163 GLU G N 1
ATOM 13226 C CA . GLU G 1 123 ? -33.536 51.331 -4.155 1.00 150.51 163 GLU G CA 1
ATOM 13227 C C . GLU G 1 123 ? -33.194 49.870 -3.822 1.00 188.24 163 GLU G C 1
ATOM 13228 O O . GLU G 1 123 ? -33.032 49.077 -4.773 1.00 247.58 163 GLU G O 1
ATOM 13234 N N . LEU G 1 124 ? -33.107 49.514 -2.536 1.00 177.61 164 LEU G N 1
ATOM 13235 C CA . LEU G 1 124 ? -32.758 48.133 -2.107 1.00 135.30 164 LEU G CA 1
ATOM 13236 C C . LEU G 1 124 ? -33.909 47.196 -2.482 1.00 120.70 164 LEU G C 1
ATOM 13237 O O . LEU G 1 124 ? -33.636 46.100 -2.954 1.00 143.38 164 LEU G O 1
ATOM 13242 N N . ALA G 1 125 ? -35.153 47.644 -2.328 1.00 114.09 165 ALA G N 1
ATOM 13243 C CA . ALA G 1 125 ? -36.350 46.913 -2.793 1.00 135.76 165 ALA G CA 1
ATOM 13244 C C . ALA G 1 125 ? -36.129 46.458 -4.239 1.00 159.65 165 ALA G C 1
ATOM 13245 O O . ALA G 1 125 ? -36.509 45.329 -4.603 1.00 174.95 165 ALA G O 1
ATOM 13247 N N . ASP G 1 126 ? -35.513 47.324 -5.039 1.00 177.39 166 ASP G N 1
ATOM 13248 C CA . ASP G 1 126 ? -35.381 47.109 -6.499 1.00 180.99 166 ASP G CA 1
ATOM 13249 C C . ASP G 1 126 ? -34.178 46.198 -6.790 1.00 159.92 166 ASP G C 1
ATOM 13250 O O . ASP G 1 126 ? -34.226 45.496 -7.804 1.00 159.72 166 ASP G O 1
ATOM 13255 N N . LEU G 1 127 ? -33.153 46.185 -5.925 1.00 164.75 167 LEU G N 1
ATOM 13256 C CA . LEU G 1 127 ? -32.027 45.199 -5.967 1.00 157.86 167 LEU G CA 1
ATOM 13257 C C . LEU G 1 127 ? -32.514 43.851 -5.416 1.00 152.95 167 LEU G C 1
ATOM 13258 O O . LEU G 1 127 ? -32.014 42.820 -5.857 1.00 136.79 167 LEU G O 1
ATOM 13263 N N . SER G 1 128 ? -33.411 43.853 -4.430 1.00 168.39 168 SER G N 1
ATOM 13264 C CA . SER G 1 128 ? -33.942 42.604 -3.828 1.00 159.65 168 SER G CA 1
ATOM 13265 C C . SER G 1 128 ? -34.934 41.964 -4.794 1.00 170.40 168 SER G C 1
ATOM 13266 O O . SER G 1 128 ? -35.141 40.762 -4.668 1.00 199.80 168 SER G O 1
ATOM 13269 N N . ARG G 1 129 ? -35.544 42.741 -5.693 1.00 169.79 169 ARG G N 1
ATOM 13270 C CA . ARG G 1 129 ? -36.396 42.175 -6.774 1.00 172.07 169 ARG G CA 1
ATOM 13271 C C . ARG G 1 129 ? -35.506 41.338 -7.709 1.00 175.87 169 ARG G C 1
ATOM 13272 O O . ARG G 1 129 ? -35.920 40.216 -8.066 1.00 170.07 169 ARG G O 1
ATOM 13274 N N . GLN G 1 130 ? -34.312 41.837 -8.057 1.00 171.17 170 GLN G N 1
ATOM 13275 C CA . GLN G 1 130 ? -33.422 41.206 -9.076 1.00 164.25 170 GLN G CA 1
ATOM 13276 C C . GLN G 1 130 ? -32.734 39.952 -8.519 1.00 163.06 170 GLN G C 1
ATOM 13277 O O . GLN G 1 130 ? -32.610 38.994 -9.293 1.00 224.04 170 GLN G O 1
ATOM 13283 N N . ILE G 1 131 ? -32.274 39.942 -7.263 1.00 141.30 171 ILE G N 1
ATOM 13284 C CA . ILE G 1 131 ? -31.526 38.769 -6.711 1.00 116.85 171 ILE G CA 1
ATOM 13285 C C . ILE G 1 131 ? -32.537 37.651 -6.430 1.00 104.29 171 ILE G C 1
ATOM 13286 O O . ILE G 1 131 ? -32.212 36.476 -6.637 1.00 80.80 171 ILE G O 1
ATOM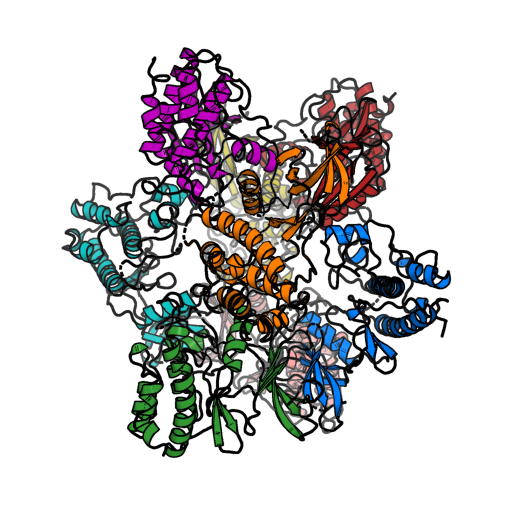 13291 N N . LEU G 1 132 ? -33.771 38.009 -6.097 1.00 116.24 172 LEU G N 1
ATOM 13292 C CA . LEU G 1 132 ? -34.847 37.014 -5.867 1.00 135.58 172 LEU G CA 1
ATOM 13293 C C . LEU G 1 132 ? -35.343 36.389 -7.169 1.00 136.99 172 LEU G C 1
ATOM 13294 O O . LEU G 1 132 ? -35.791 35.235 -7.082 1.00 119.48 172 LEU G O 1
ATOM 13299 N N . SER G 1 133 ? -35.351 37.108 -8.301 1.00 153.66 173 SER G N 1
ATOM 13300 C CA . SER G 1 133 ? -35.727 36.515 -9.622 1.00 153.50 173 SER G CA 1
ATOM 13301 C C . SER G 1 133 ? -34.670 35.481 -10.012 1.00 131.75 173 SER G C 1
ATOM 13302 O O . SER G 1 133 ? -35.058 34.388 -10.482 1.00 116.53 173 SER G O 1
ATOM 13305 N N . GLY G 1 134 ? -33.396 35.832 -9.800 1.00 117.17 174 GLY G N 1
ATOM 13306 C CA . GLY G 1 134 ? -32.220 35.012 -10.141 1.00 115.12 174 GLY G CA 1
ATOM 13307 C C . GLY G 1 134 ? -32.128 33.809 -9.235 1.00 116.14 174 GLY G C 1
ATOM 13308 O O . GLY G 1 134 ? -31.729 32.717 -9.695 1.00 122.48 174 GLY G O 1
ATOM 13309 N N . LEU G 1 135 ? -32.501 33.971 -7.974 1.00 126.57 175 LEU G N 1
ATOM 13310 C CA . LEU G 1 135 ? -32.360 32.846 -7.027 1.00 124.37 175 LEU G CA 1
ATOM 13311 C C . LEU G 1 135 ? -33.520 31.872 -7.209 1.00 110.89 175 LEU G C 1
ATOM 13312 O O . LEU G 1 135 ? -33.269 30.669 -7.141 1.00 108.86 175 LEU G O 1
ATOM 13317 N N . ALA G 1 136 ? -34.737 32.369 -7.426 1.00 116.37 176 ALA G N 1
ATOM 13318 C CA . ALA G 1 136 ? -35.943 31.515 -7.541 1.00 131.34 176 ALA G CA 1
ATOM 13319 C C . ALA G 1 136 ? -35.862 30.719 -8.835 1.00 136.16 176 ALA G C 1
ATOM 13320 O O . ALA G 1 136 ? -36.472 29.637 -8.877 1.00 144.51 176 ALA G O 1
ATOM 13322 N N . TYR G 1 137 ? -35.174 31.246 -9.850 1.00 137.26 177 TYR G N 1
ATOM 13323 C CA . TYR G 1 137 ? -34.961 30.510 -11.118 1.00 147.78 177 TYR G CA 1
ATOM 13324 C C . TYR G 1 137 ? -34.071 29.289 -10.839 1.00 134.60 177 TYR G C 1
ATOM 13325 O O . TYR G 1 137 ? -34.397 28.199 -11.325 1.00 140.99 177 TYR G O 1
ATOM 13334 N N . LEU G 1 138 ? -32.961 29.463 -10.122 1.00 118.61 178 LEU G N 1
ATOM 13335 C CA . LEU G 1 138 ? -32.023 28.339 -9.837 1.00 123.86 178 LEU G CA 1
ATOM 13336 C C . LEU G 1 138 ? -32.676 27.308 -8.906 1.00 124.19 178 LEU G C 1
ATOM 13337 O O . LEU G 1 138 ? -32.347 26.118 -8.998 1.00 114.87 178 LEU G O 1
ATOM 13342 N N . HIS G 1 139 ? -33.546 27.730 -8.000 1.00 120.96 179 HIS G N 1
ATOM 13343 C CA . HIS G 1 139 ? -34.087 26.808 -6.978 1.00 116.52 179 HIS G CA 1
ATOM 13344 C C . HIS G 1 139 ? -35.158 25.913 -7.604 1.00 118.73 179 HIS G C 1
ATOM 13345 O O . HIS G 1 139 ? -35.238 24.757 -7.164 1.00 133.90 179 HIS G O 1
ATOM 13352 N N . ARG G 1 140 ? -35.961 26.380 -8.567 1.00 115.28 180 ARG G N 1
ATOM 13353 C CA . ARG G 1 140 ? -36.983 25.461 -9.146 1.00 116.12 180 ARG G CA 1
ATOM 13354 C C . ARG G 1 140 ? -36.294 24.647 -10.249 1.00 118.48 180 ARG G C 1
ATOM 13355 O O . ARG G 1 140 ? -36.849 23.614 -10.632 1.00 107.92 180 ARG G O 1
ATOM 13363 N N . ARG G 1 141 ? -35.094 25.059 -10.673 1.00 111.86 181 ARG G N 1
ATOM 13364 C CA . ARG G 1 141 ? -34.177 24.299 -11.571 1.00 111.03 181 ARG G CA 1
ATOM 13365 C C . ARG G 1 141 ? -33.225 23.446 -10.705 1.00 102.47 181 ARG G C 1
ATOM 13366 O O . ARG G 1 141 ? -32.216 22.955 -11.230 1.00 110.81 181 ARG G O 1
ATOM 13374 N N . HIS G 1 142 ? -33.497 23.315 -9.405 1.00 104.05 182 HIS G N 1
ATOM 13375 C CA . HIS G 1 142 ? -32.922 22.287 -8.491 1.00 104.89 182 HIS G CA 1
ATOM 13376 C C . HIS G 1 142 ? -31.412 22.482 -8.315 1.00 100.87 182 HIS G C 1
ATOM 13377 O O . HIS G 1 142 ? -30.701 21.491 -8.067 1.00 96.58 182 HIS G O 1
ATOM 13384 N N . ILE G 1 143 ? -30.938 23.720 -8.382 1.00 107.87 183 ILE G N 1
ATOM 13385 C CA . ILE G 1 143 ? -29.490 24.038 -8.219 1.00 117.22 183 ILE G CA 1
ATOM 13386 C C . ILE G 1 143 ? -29.316 24.849 -6.944 1.00 107.18 183 ILE G C 1
ATOM 13387 O O . ILE G 1 143 ? -29.918 25.905 -6.845 1.00 117.54 183 ILE G O 1
ATOM 13392 N N . VAL G 1 144 ? -28.500 24.373 -6.021 1.00 112.67 184 VAL G N 1
ATOM 13393 C CA . VAL G 1 144 ? -28.219 25.097 -4.749 1.00 116.61 184 VAL G CA 1
ATOM 13394 C C . VAL G 1 144 ? -26.890 25.831 -4.918 1.00 113.20 184 VAL G C 1
ATOM 13395 O O . VAL G 1 144 ? -25.907 25.185 -5.312 1.00 108.37 184 VAL G O 1
ATOM 13399 N N . HIS G 1 145 ? -26.869 27.146 -4.703 1.00 104.09 185 HIS G N 1
ATOM 13400 C CA . HIS G 1 145 ? -25.685 27.971 -5.039 1.00 93.93 185 HIS G CA 1
ATOM 13401 C C . HIS G 1 145 ? -24.592 27.819 -3.979 1.00 91.49 185 HIS G C 1
ATOM 13402 O O . HIS G 1 145 ? -23.422 27.829 -4.376 1.00 91.78 185 HIS G O 1
ATOM 13409 N N . ARG G 1 146 ? -24.968 27.770 -2.695 1.00 94.77 186 ARG G N 1
ATOM 13410 C CA . ARG G 1 146 ? -24.124 27.380 -1.522 1.00 115.52 186 ARG G CA 1
ATOM 13411 C C . ARG G 1 146 ? -22.952 28.346 -1.256 1.00 117.23 186 ARG G C 1
ATOM 13412 O O . ARG G 1 146 ? -22.158 28.061 -0.342 1.00 116.16 186 ARG G O 1
ATOM 13420 N N . ASP G 1 147 ? -22.848 29.473 -1.957 1.00 135.06 187 ASP G N 1
ATOM 13421 C CA . ASP G 1 147 ? -21.839 30.518 -1.628 1.00 126.44 187 ASP G CA 1
ATOM 13422 C C . ASP G 1 147 ? -22.405 31.890 -1.986 1.00 110.05 187 ASP G C 1
ATOM 13423 O O . ASP G 1 147 ? -21.672 32.719 -2.524 1.00 118.14 187 ASP G O 1
ATOM 13428 N N . ILE G 1 148 ? -23.673 32.129 -1.674 1.00 118.75 188 ILE G N 1
ATOM 13429 C CA . ILE G 1 148 ? -24.283 33.480 -1.828 1.00 113.37 188 ILE G CA 1
ATOM 13430 C C . ILE G 1 148 ? -23.581 34.433 -0.851 1.00 122.91 188 ILE G C 1
ATOM 13431 O O . ILE G 1 148 ? -23.457 34.089 0.326 1.00 129.65 188 ILE G O 1
ATOM 13436 N N . LYS G 1 149 ? -23.106 35.559 -1.365 1.00 120.89 189 LYS G N 1
ATOM 13437 C CA . LYS G 1 149 ? -22.388 36.620 -0.624 1.00 118.37 189 LYS G CA 1
ATOM 13438 C C . LYS G 1 149 ? -22.418 37.866 -1.509 1.00 141.13 189 LYS G C 1
ATOM 13439 O O . LYS G 1 149 ? -22.634 37.754 -2.717 1.00 168.05 189 LYS G O 1
ATOM 13445 N N . PRO G 1 150 ? -22.220 39.084 -0.955 1.00 143.23 190 PRO G N 1
ATOM 13446 C CA . PRO G 1 150 ? -22.095 40.293 -1.763 1.00 143.73 190 PRO G CA 1
ATOM 13447 C C . PRO G 1 150 ? -21.007 40.157 -2.837 1.00 148.01 190 PRO G C 1
ATOM 13448 O O . PRO G 1 150 ? -21.207 40.667 -3.921 1.00 154.09 190 PRO G O 1
ATOM 13452 N N . SER G 1 151 ? -19.892 39.495 -2.507 1.00 143.53 191 SER G N 1
ATOM 13453 C CA . SER G 1 151 ? -18.741 39.286 -3.431 1.00 125.12 191 SER G CA 1
ATOM 13454 C C . SER G 1 151 ? -19.196 38.555 -4.700 1.00 111.05 191 SER G C 1
ATOM 13455 O O . SER G 1 151 ? -18.722 38.880 -5.782 1.00 130.61 191 SER G O 1
ATOM 13458 N N . ASN G 1 152 ? -20.109 37.603 -4.585 1.00 109.53 192 ASN G N 1
ATOM 13459 C CA . ASN G 1 152 ? -20.545 36.773 -5.734 1.00 103.15 192 ASN G CA 1
ATOM 13460 C C . ASN G 1 152 ? -21.814 37.375 -6.324 1.00 103.80 192 ASN G C 1
ATOM 13461 O O . ASN G 1 152 ? -22.465 36.692 -7.132 1.00 120.67 192 ASN G O 1
ATOM 13466 N N . LEU G 1 153 ? -22.196 38.577 -5.914 1.00 123.66 193 LEU G N 1
ATOM 13467 C CA . LEU G 1 153 ? -23.316 39.299 -6.578 1.00 147.51 193 LEU G CA 1
ATOM 13468 C C . LEU G 1 153 ? -22.711 40.452 -7.379 1.00 151.66 193 LEU G C 1
ATOM 13469 O O . LEU G 1 153 ? -22.188 41.376 -6.745 1.00 149.78 193 LEU G O 1
ATOM 13474 N N . LEU G 1 154 ? -22.779 40.413 -8.711 1.00 163.28 194 LEU G N 1
ATOM 13475 C CA . LEU G 1 154 ? -22.068 41.403 -9.571 1.00 158.00 194 LEU G CA 1
ATOM 13476 C C . LEU G 1 154 ? -23.064 42.378 -10.202 1.00 155.69 194 LEU G C 1
ATOM 13477 O O . LEU G 1 154 ? -24.257 42.043 -10.278 1.00 128.63 194 LEU G O 1
ATOM 13482 N N . ILE G 1 155 ? -22.569 43.530 -10.662 1.00 165.94 195 ILE G N 1
ATOM 13483 C CA . ILE G 1 155 ? -23.403 44.602 -11.279 1.00 177.10 195 ILE G CA 1
ATOM 13484 C C . ILE G 1 155 ? -22.663 45.177 -12.491 1.00 179.66 195 ILE G C 1
ATOM 13485 O O . ILE G 1 155 ? -21.402 45.175 -12.513 1.00 155.47 195 ILE G O 1
ATOM 13490 N N . ASN G 1 156 ? -23.429 45.613 -13.490 1.00 184.13 196 ASN G N 1
ATOM 13491 C CA . ASN G 1 156 ? -22.888 46.042 -14.804 1.00 169.98 196 ASN G CA 1
ATOM 13492 C C . ASN G 1 156 ? -23.129 47.536 -14.977 1.00 165.80 196 ASN G C 1
ATOM 13493 O O . ASN G 1 156 ? -23.613 48.206 -14.032 1.00 166.77 196 ASN G O 1
ATOM 13498 N N . SER G 1 157 ? -22.806 48.032 -16.162 1.00 156.49 197 SER G N 1
ATOM 13499 C CA . SER G 1 157 ? -23.073 49.434 -16.549 1.00 166.84 197 SER G CA 1
ATOM 13500 C C . SER G 1 157 ? -24.579 49.687 -16.718 1.00 169.20 197 SER G C 1
ATOM 13501 O O . SER G 1 157 ? -24.964 50.857 -16.575 1.00 197.48 197 SER G O 1
ATOM 13504 N N . ALA G 1 158 ? -25.407 48.664 -16.985 1.00 151.92 198 ALA G N 1
ATOM 13505 C CA . ALA G 1 158 ? -26.888 48.796 -17.064 1.00 146.70 198 ALA G CA 1
ATOM 13506 C C . ALA G 1 158 ? -27.523 48.718 -15.660 1.00 173.23 198 ALA G C 1
ATOM 13507 O O . ALA G 1 158 ? -28.780 48.758 -15.568 1.00 148.25 198 ALA G O 1
ATOM 13509 N N . LYS G 1 159 ? -26.674 48.646 -14.621 1.00 197.64 199 LYS G N 1
ATOM 13510 C CA . LYS G 1 159 ? -26.956 48.346 -13.182 1.00 200.33 199 LYS G CA 1
ATOM 13511 C C . LYS G 1 159 ? -28.013 47.234 -13.030 1.00 195.66 199 LYS G C 1
ATOM 13512 O O . LYS G 1 159 ? -28.916 47.339 -12.175 1.00 183.78 199 LYS G O 1
ATOM 13518 N N . ASN G 1 160 ? -27.811 46.132 -13.745 1.00 181.78 200 ASN G N 1
ATOM 13519 C CA . ASN G 1 160 ? -28.554 44.869 -13.536 1.00 167.06 200 ASN G CA 1
ATOM 13520 C C . ASN G 1 160 ? -27.631 43.982 -12.701 1.00 172.43 200 ASN G C 1
ATOM 13521 O O . ASN G 1 160 ? -26.415 44.105 -12.878 1.00 145.87 200 ASN G O 1
ATOM 13526 N N . VAL G 1 161 ? -28.169 43.147 -11.810 1.00 173.33 201 VAL G N 1
ATOM 13527 C CA . VAL G 1 161 ? -27.347 42.331 -10.866 1.00 163.61 201 VAL G CA 1
ATOM 13528 C C . VAL G 1 161 ? -27.436 40.858 -11.259 1.00 143.05 201 VAL G C 1
ATOM 13529 O O . VAL G 1 161 ? -28.553 40.410 -11.583 1.00 122.81 201 VAL G O 1
ATOM 13533 N N . LYS G 1 162 ? -26.317 40.130 -11.196 1.00 130.15 202 LYS G N 1
ATOM 13534 C CA . LYS G 1 162 ? -26.272 38.705 -11.623 1.00 156.01 202 LYS G CA 1
ATOM 13535 C C . LYS G 1 162 ? -25.508 37.853 -10.600 1.00 151.04 202 LYS G C 1
ATOM 13536 O O . LYS G 1 162 ? -24.433 38.291 -10.138 1.00 143.79 202 LYS G O 1
ATOM 13542 N N . ILE G 1 163 ? -26.024 36.652 -10.300 1.00 127.43 203 ILE G N 1
ATOM 13543 C CA . ILE G 1 163 ? -25.379 35.683 -9.361 1.00 115.35 203 ILE G CA 1
ATOM 13544 C C . ILE G 1 163 ? -24.174 35.083 -10.087 1.00 97.73 203 ILE G C 1
ATOM 13545 O O . ILE G 1 163 ? -24.308 34.831 -11.295 1.00 112.48 203 ILE G O 1
ATOM 13550 N N . ALA G 1 164 ? -23.044 34.856 -9.415 1.00 86.70 204 ALA G N 1
ATOM 13551 C CA . ALA G 1 164 ? -21.771 34.589 -10.125 1.00 95.54 204 ALA G CA 1
ATOM 13552 C C . ALA G 1 164 ? -21.181 33.217 -9.791 1.00 113.29 204 ALA G C 1
ATOM 13553 O O . ALA G 1 164 ? -21.555 32.265 -10.484 1.00 151.53 204 ALA G O 1
ATOM 13555 N N . ASP G 1 165 ? -20.214 33.116 -8.873 1.00 116.49 205 ASP G N 1
ATOM 13556 C CA . ASP G 1 165 ? -19.323 31.922 -8.807 1.00 111.17 205 ASP G CA 1
ATOM 13557 C C . ASP G 1 165 ? -20.127 30.660 -8.447 1.00 115.72 205 ASP G C 1
ATOM 13558 O O . ASP G 1 165 ? -20.822 30.645 -7.423 1.00 98.12 205 ASP G O 1
ATOM 13563 N N . PHE G 1 166 ? -19.996 29.610 -9.257 1.00 113.36 206 PHE G N 1
ATOM 13564 C CA . PHE G 1 166 ? -20.688 28.316 -9.066 1.00 99.07 206 PHE G CA 1
ATOM 13565 C C . PHE G 1 166 ? -19.662 27.251 -8.666 1.00 104.26 206 PHE G C 1
ATOM 13566 O O . PHE G 1 166 ? -19.978 26.051 -8.811 1.00 90.81 206 PHE G O 1
ATOM 13574 N N . GLY G 1 167 ? -18.486 27.675 -8.169 1.00 110.16 207 GLY G N 1
ATOM 13575 C CA . GLY G 1 167 ? -17.350 26.788 -7.832 1.00 103.56 207 GLY G CA 1
ATOM 13576 C C . GLY G 1 167 ? -17.720 25.762 -6.774 1.00 106.41 207 GLY G C 1
ATOM 13577 O O . GLY G 1 167 ? -17.127 24.685 -6.796 1.00 96.03 207 GLY G O 1
ATOM 13578 N N . VAL G 1 168 ? -18.645 26.109 -5.873 1.00 121.06 208 VAL G N 1
ATOM 13579 C CA . VAL G 1 168 ? -19.092 25.258 -4.735 1.00 106.89 208 VAL G CA 1
ATOM 13580 C C . VAL G 1 168 ? -20.495 24.710 -5.040 1.00 95.79 208 VAL G C 1
ATOM 13581 O O . VAL G 1 168 ? -20.846 23.642 -4.522 1.00 114.45 208 VAL G O 1
ATOM 13585 N N . SER G 1 169 ? -21.260 25.350 -5.914 1.00 82.91 209 SER G N 1
ATOM 13586 C CA . SER G 1 169 ? -22.687 24.994 -6.154 1.00 94.18 209 SER G CA 1
ATOM 13587 C C . SER G 1 169 ? -22.876 23.553 -6.666 1.00 97.58 209 SER G C 1
ATOM 13588 O O . SER G 1 169 ? -21.987 22.992 -7.352 1.00 103.11 209 SER G O 1
ATOM 13591 N N . ARG G 1 170 ? -24.060 23.006 -6.407 1.00 91.45 210 ARG G N 1
ATOM 13592 C CA . ARG G 1 170 ? -24.404 21.595 -6.688 1.00 95.11 210 ARG G CA 1
ATOM 13593 C C . ARG G 1 170 ? -25.785 21.546 -7.343 1.00 103.20 210 ARG G C 1
ATOM 13594 O O . ARG G 1 170 ? -26.630 22.420 -7.099 1.00 101.07 210 ARG G O 1
ATOM 13602 N N . ILE G 1 171 ? -26.024 20.534 -8.158 1.00 118.29 211 ILE G N 1
ATOM 13603 C CA . ILE G 1 171 ? -27.373 20.264 -8.733 1.00 116.93 211 ILE G CA 1
ATOM 13604 C C . ILE G 1 171 ? -27.891 18.991 -8.045 1.00 112.50 211 ILE G C 1
ATOM 13605 O O . ILE G 1 171 ? -27.058 18.109 -7.714 1.00 98.40 211 ILE G O 1
ATOM 13610 N N . LEU G 1 172 ? -29.194 18.932 -7.743 1.00 115.58 212 LEU G N 1
ATOM 13611 C CA . LEU G 1 172 ? -29.796 17.868 -6.889 1.00 126.49 212 LEU G CA 1
ATOM 13612 C C . LEU G 1 172 ? -30.898 17.110 -7.639 1.00 135.32 212 LEU G C 1
ATOM 13613 O O . LEU G 1 172 ? -31.595 17.735 -8.470 1.00 126.87 212 LEU G O 1
ATOM 13618 N N . ALA G 1 173 ? -31.093 15.834 -7.261 1.00 154.23 213 ALA G N 1
ATOM 13619 C CA . ALA G 1 173 ? -31.935 14.803 -7.927 1.00 155.77 213 ALA G CA 1
ATOM 13620 C C . ALA G 1 173 ? -33.413 15.209 -7.943 1.00 170.01 213 ALA G C 1
ATOM 13621 O O . ALA G 1 173 ? -34.028 15.144 -9.006 1.00 170.39 213 ALA G O 1
ATOM 13623 N N . GLN G 1 174 ? -33.989 15.549 -6.793 1.00 190.51 214 GLN G N 1
ATOM 13624 C CA . GLN G 1 174 ? -35.402 16.001 -6.709 1.00 183.68 214 GLN G CA 1
ATOM 13625 C C . GLN G 1 174 ? -35.422 17.400 -6.085 1.00 189.02 214 GLN G C 1
ATOM 13626 O O . GLN G 1 174 ? -34.397 18.080 -6.049 1.00 180.37 214 GLN G O 1
ATOM 13643 N N . MET G 1 176 ? -36.302 17.533 -3.048 1.00 190.55 216 MET G N 1
ATOM 13644 C CA . MET G 1 176 ? -36.401 17.013 -1.693 1.00 191.42 216 MET G CA 1
ATOM 13645 C C . MET G 1 176 ? -35.134 16.192 -1.386 1.00 173.77 216 MET G C 1
ATOM 13646 O O . MET G 1 176 ? -35.245 15.143 -0.729 1.00 184.99 216 MET G O 1
ATOM 13651 N N . ASP G 1 177 ? -33.961 16.660 -1.834 1.00 149.66 217 ASP G N 1
ATOM 13652 C CA . ASP G 1 177 ? -32.659 15.938 -1.727 1.00 145.00 217 ASP G CA 1
ATOM 13653 C C . ASP G 1 177 ? -31.723 16.787 -0.865 1.00 135.69 217 ASP G C 1
ATOM 13654 O O . ASP G 1 177 ? -31.550 17.982 -1.107 1.00 142.47 217 ASP G O 1
ATOM 13659 N N . PRO G 1 178 ? -31.158 16.246 0.231 1.00 113.90 218 PRO G N 1
ATOM 13660 C CA . PRO G 1 178 ? -30.236 17.024 1.050 1.00 107.35 218 PRO G CA 1
ATOM 13661 C C . PRO G 1 178 ? -28.845 17.140 0.429 1.00 109.19 218 PRO G C 1
ATOM 13662 O O . PRO G 1 178 ? -28.524 16.404 -0.480 1.00 116.51 218 PRO G O 1
ATOM 13666 N N . CYS G 1 179 ? -28.060 18.061 0.973 1.00 113.79 219 CYS G N 1
ATOM 13667 C CA . CYS G 1 179 ? -26.608 18.204 0.709 1.00 125.49 219 CYS G CA 1
ATOM 13668 C C . CYS G 1 179 ? -25.798 17.644 1.889 1.00 116.35 219 CYS G C 1
ATOM 13669 O O . CYS G 1 179 ? -26.250 17.694 3.027 1.00 100.86 219 CYS G O 1
ATOM 13672 N N . ASN G 1 180 ? -24.607 17.131 1.624 1.00 108.34 220 ASN G N 1
ATOM 13673 C CA . ASN G 1 180 ? -23.780 16.449 2.646 1.00 110.30 220 ASN G CA 1
ATOM 13674 C C . ASN G 1 180 ? -22.456 17.185 2.836 1.00 116.55 220 ASN G C 1
ATOM 13675 O O . ASN G 1 180 ? -21.783 16.944 3.836 1.00 118.70 220 ASN G O 1
ATOM 13690 N N . SER G 1 182 ? -19.746 20.195 3.549 1.00 111.81 222 SER G N 1
ATOM 13691 C CA . SER G 1 182 ? -19.604 21.474 4.223 1.00 118.32 222 SER G CA 1
ATOM 13692 C C . SER G 1 182 ? -18.525 22.269 3.497 1.00 125.24 222 SER G C 1
ATOM 13693 O O . SER G 1 182 ? -17.337 22.184 3.888 1.00 131.87 222 SER G O 1
ATOM 13696 N N . VAL G 1 183 ? -18.923 22.975 2.444 1.00 125.70 223 VAL G N 1
ATOM 13697 C CA . VAL G 1 183 ? -18.017 23.918 1.737 1.00 127.35 223 VAL G CA 1
ATOM 13698 C C . VAL G 1 183 ? -18.777 25.222 1.488 1.00 128.84 223 VAL G C 1
ATOM 13699 O O . VAL G 1 183 ? -20.017 25.258 1.673 1.00 108.02 223 VAL G O 1
ATOM 13703 N N . GLY G 1 184 ? -18.026 26.246 1.078 1.00 133.75 224 GLY G N 1
ATOM 13704 C CA . GLY G 1 184 ? -18.489 27.628 0.866 1.00 131.29 224 GLY G CA 1
ATOM 13705 C C . GLY G 1 184 ? -17.648 28.592 1.679 1.00 141.16 224 GLY G C 1
ATOM 13706 O O . GLY G 1 184 ? -16.435 28.355 1.844 1.00 120.77 224 GLY G O 1
ATOM 13707 N N . THR G 1 185 ? -18.253 29.677 2.144 1.00 149.35 225 THR G N 1
ATOM 13708 C CA . THR G 1 185 ? -17.583 30.630 3.054 1.00 142.03 225 THR G CA 1
ATOM 13709 C C . THR G 1 185 ? -18.418 30.685 4.324 1.00 132.66 225 THR G C 1
ATOM 13710 O O . THR G 1 185 ? -19.687 30.811 4.231 1.00 100.17 225 THR G O 1
ATOM 13714 N N . ILE G 1 186 ? -17.694 30.608 5.442 1.00 124.10 226 ILE G N 1
ATOM 13715 C CA . ILE G 1 186 ? -18.211 30.273 6.796 1.00 127.56 226 ILE G CA 1
ATOM 13716 C C . ILE G 1 186 ? -19.127 31.408 7.272 1.00 126.63 226 ILE G C 1
ATOM 13717 O O . ILE G 1 186 ? -20.201 31.105 7.815 1.00 122.74 226 ILE G O 1
ATOM 13722 N N . ALA G 1 187 ? -18.748 32.661 7.026 1.00 124.99 227 ALA G N 1
ATOM 13723 C CA . ALA G 1 187 ? -19.403 33.859 7.602 1.00 122.33 227 ALA G CA 1
ATOM 13724 C C . ALA G 1 187 ? -20.769 34.127 6.949 1.00 120.67 227 ALA G C 1
ATOM 13725 O O . ALA G 1 187 ? -21.489 35.037 7.411 1.00 96.86 227 ALA G O 1
ATOM 13727 N N . TYR G 1 188 ? -21.130 33.399 5.892 1.00 127.68 228 TYR G N 1
ATOM 13728 C CA . TYR G 1 188 ? -22.471 33.521 5.260 1.00 135.64 228 TYR G CA 1
ATOM 13729 C C . TYR G 1 188 ? -23.156 32.164 5.258 1.00 131.23 228 TYR G C 1
ATOM 13730 O O . TYR G 1 188 ? -24.115 31.937 4.476 1.00 103.17 228 TYR G O 1
ATOM 13739 N N . MET G 1 189 ? -22.690 31.277 6.123 1.00 121.32 229 MET G N 1
ATOM 13740 C CA . MET G 1 189 ? -23.380 29.988 6.277 1.00 117.41 229 MET G CA 1
ATOM 13741 C C . MET G 1 189 ? -24.593 30.183 7.179 1.00 122.91 229 MET G C 1
ATOM 13742 O O . MET G 1 189 ? -24.711 31.222 7.881 1.00 116.40 229 MET G O 1
ATOM 13747 N N . SER G 1 190 ? -25.497 29.223 7.092 1.00 127.91 230 SER G N 1
ATOM 13748 C CA . SER G 1 190 ? -26.625 29.077 8.029 1.00 121.29 230 SER G CA 1
ATOM 13749 C C . SER G 1 190 ? -26.100 28.427 9.307 1.00 117.39 230 SER G C 1
ATOM 13750 O O . SER G 1 190 ? -24.974 27.928 9.333 1.00 113.70 230 SER G O 1
ATOM 13753 N N . PRO G 1 191 ? -26.830 28.511 10.442 1.00 115.05 231 PRO G N 1
ATOM 13754 C CA . PRO G 1 191 ? -26.503 27.687 11.601 1.00 105.09 231 PRO G CA 1
ATOM 13755 C C . PRO G 1 191 ? -26.420 26.195 11.249 1.00 111.91 231 PRO G C 1
ATOM 13756 O O . PRO G 1 191 ? -25.544 25.540 11.777 1.00 117.42 231 PRO G O 1
ATOM 13760 N N . GLU G 1 192 ? -27.320 25.686 10.394 1.00 109.73 232 GLU G N 1
ATOM 13761 C CA . GLU G 1 192 ? -27.393 24.234 10.085 1.00 99.85 232 GLU G CA 1
ATOM 13762 C C . GLU G 1 192 ? -26.193 23.816 9.231 1.00 99.43 232 GLU G C 1
ATOM 13763 O O . GLU G 1 192 ? -25.899 22.603 9.182 1.00 99.29 232 GLU G O 1
ATOM 13769 N N . ARG G 1 193 ? -25.509 24.759 8.591 1.00 101.60 233 ARG G N 1
ATOM 13770 C CA . ARG G 1 193 ? -24.348 24.408 7.740 1.00 106.43 233 ARG G CA 1
ATOM 13771 C C . ARG G 1 193 ? -23.073 24.456 8.584 1.00 103.83 233 ARG G C 1
ATOM 13772 O O . ARG G 1 193 ? -22.051 23.938 8.106 1.00 95.92 233 ARG G O 1
ATOM 13780 N N . ILE G 1 194 ? -23.127 25.007 9.797 1.00 106.66 234 ILE G N 1
ATOM 13781 C CA . ILE G 1 194 ? -21.965 24.954 10.734 1.00 120.77 234 ILE G CA 1
ATOM 13782 C C . ILE G 1 194 ? -22.214 23.893 11.808 1.00 123.53 234 ILE G C 1
ATOM 13783 O O . ILE G 1 194 ? -21.273 23.140 12.102 1.00 123.72 234 ILE G O 1
ATOM 13788 N N . ASN G 1 195 ? -23.430 23.813 12.350 1.00 131.02 235 ASN G N 1
ATOM 13789 C CA . ASN G 1 195 ? -23.776 22.826 13.405 1.00 134.47 235 ASN G CA 1
ATOM 13790 C C . ASN G 1 195 ? -24.131 21.499 12.733 1.00 139.11 235 ASN G C 1
ATOM 13791 O O . ASN G 1 195 ? -25.315 21.125 12.755 1.00 135.43 235 ASN G O 1
ATOM 13796 N N . THR G 1 196 ? -23.124 20.813 12.197 1.00 140.30 236 THR G N 1
ATOM 13797 C CA . THR G 1 196 ? -23.271 19.685 11.245 1.00 143.22 236 THR G CA 1
ATOM 13798 C C . THR G 1 196 ? -23.833 18.442 11.937 1.00 154.02 236 THR G C 1
ATOM 13799 O O . THR G 1 196 ? -24.460 17.637 11.224 1.00 152.64 236 THR G O 1
ATOM 13803 N N . ASP G 1 197 ? -23.589 18.282 13.246 1.00 162.50 237 ASP G N 1
ATOM 13804 C CA . ASP G 1 197 ? -23.738 16.986 13.966 1.00 160.85 237 ASP G CA 1
ATOM 13805 C C . ASP G 1 197 ? -25.213 16.608 14.077 1.00 138.48 237 ASP G C 1
ATOM 13806 O O . ASP G 1 197 ? -25.508 15.408 13.957 1.00 140.71 237 ASP G O 1
ATOM 13811 N N . LEU G 1 198 ? -26.090 17.584 14.311 1.00 128.00 238 LEU G N 1
ATOM 13812 C CA . LEU G 1 198 ? -27.479 17.349 14.793 1.00 137.92 238 LEU G CA 1
ATOM 13813 C C . LEU G 1 198 ? -28.285 16.589 13.737 1.00 127.46 238 LEU G C 1
ATOM 13814 O O . LEU G 1 198 ? -29.244 15.920 14.131 1.00 128.66 238 LEU G O 1
ATOM 13819 N N . ASN G 1 199 ? -27.942 16.734 12.457 1.00 111.05 239 ASN G N 1
ATOM 13820 C CA . ASN G 1 199 ? -28.687 16.125 11.331 1.00 106.04 239 ASN G CA 1
ATOM 13821 C C . ASN G 1 199 ? -27.725 15.240 10.517 1.00 108.42 239 ASN G C 1
ATOM 13822 O O . ASN G 1 199 ? -28.021 14.924 9.342 1.00 89.45 239 ASN G O 1
ATOM 13827 N N . HIS G 1 200 ? -26.609 14.830 11.135 1.00 128.57 240 HIS G N 1
ATOM 13828 C CA . HIS G 1 200 ? -25.532 13.969 10.560 1.00 142.34 240 HIS G CA 1
ATOM 13829 C C . HIS G 1 200 ? -25.012 14.547 9.226 1.00 131.09 240 HIS G C 1
ATOM 13830 O O . HIS G 1 200 ? -24.945 13.810 8.221 1.00 153.92 240 HIS G O 1
ATOM 13837 N N . GLY G 1 201 ? -24.588 15.813 9.230 1.00 113.88 241 GLY G N 1
ATOM 13838 C CA . GLY G 1 201 ? -23.935 16.453 8.075 1.00 100.70 241 GLY G CA 1
ATOM 13839 C C . GLY G 1 201 ? -24.934 16.932 7.038 1.00 102.20 241 GLY G C 1
ATOM 13840 O O . GLY G 1 201 ? -24.513 17.699 6.144 1.00 106.31 241 GLY G O 1
ATOM 13841 N N . ARG G 1 202 ? -26.213 16.560 7.170 1.00 97.32 242 ARG G N 1
ATOM 13842 C CA . ARG G 1 202 ? -27.251 16.859 6.151 1.00 112.87 242 ARG G CA 1
ATOM 13843 C C . ARG G 1 202 ? -27.897 18.217 6.458 1.00 116.59 242 ARG G C 1
ATOM 13844 O O . ARG G 1 202 ? -28.142 18.525 7.650 1.00 130.05 242 ARG G O 1
ATOM 13852 N N . TYR G 1 203 ? -28.138 19.015 5.414 1.00 112.81 243 TYR G N 1
ATOM 13853 C CA . TYR G 1 203 ? -28.857 20.310 5.515 1.00 115.14 243 TYR G CA 1
ATOM 13854 C C . TYR G 1 203 ? -29.697 20.577 4.269 1.00 105.91 243 TYR G C 1
ATOM 13855 O O . TYR G 1 203 ? -29.377 20.098 3.177 1.00 99.76 243 TYR G O 1
ATOM 13864 N N . ASP G 1 204 ? -30.743 21.374 4.445 1.00 106.84 244 ASP G N 1
ATOM 13865 C CA . ASP G 1 204 ? -31.542 21.892 3.313 1.00 113.45 244 ASP G CA 1
ATOM 13866 C C . ASP G 1 204 ? -30.683 22.948 2.620 1.00 115.81 244 ASP G C 1
ATOM 13867 O O . ASP G 1 204 ? -30.381 23.984 3.246 1.00 144.97 244 ASP G O 1
ATOM 13872 N N . GLY G 1 205 ? -30.250 22.666 1.396 1.00 118.38 245 GLY G N 1
ATOM 13873 C CA . GLY G 1 205 ? -29.427 23.601 0.610 1.00 118.04 245 GLY G CA 1
ATOM 13874 C C . GLY G 1 205 ? -30.239 24.792 0.129 1.00 110.39 245 GLY G C 1
ATOM 13875 O O . GLY G 1 205 ? -29.629 25.850 -0.086 1.00 77.81 245 GLY G O 1
ATOM 13876 N N . TYR G 1 206 ? -31.555 24.622 -0.059 1.00 111.97 246 TYR G N 1
ATOM 13877 C CA . TYR G 1 206 ? -32.439 25.639 -0.689 1.00 120.68 246 TYR G CA 1
ATOM 13878 C C . TYR G 1 206 ? -32.648 26.761 0.320 1.00 121.60 246 TYR G C 1
ATOM 13879 O O . TYR G 1 206 ? -32.383 27.928 0.004 1.00 143.67 246 TYR G O 1
ATOM 13888 N N . ALA G 1 207 ? -33.101 26.411 1.516 1.00 125.47 247 ALA G N 1
ATOM 13889 C CA . ALA G 1 207 ? -33.359 27.400 2.580 1.00 136.18 247 ALA G CA 1
ATOM 13890 C C . ALA G 1 207 ? -32.014 27.881 3.153 1.00 126.49 247 ALA G C 1
ATOM 13891 O O . ALA G 1 207 ? -31.985 28.978 3.715 1.00 147.76 247 ALA G O 1
ATOM 13893 N N . GLY G 1 208 ? -30.930 27.115 3.002 1.00 112.00 248 GLY G N 1
ATOM 13894 C CA . GLY G 1 208 ? -29.572 27.534 3.419 1.00 123.36 248 GLY G CA 1
ATOM 13895 C C . GLY G 1 208 ? -28.996 28.631 2.528 1.00 122.27 248 GLY G C 1
ATOM 13896 O O . GLY G 1 208 ? -28.034 29.297 2.932 1.00 114.57 248 GLY G O 1
ATOM 13897 N N . ASP G 1 209 ? -29.541 28.792 1.327 1.00 124.98 249 ASP G N 1
ATOM 13898 C CA . ASP G 1 209 ? -29.217 29.924 0.429 1.00 109.07 249 ASP G CA 1
ATOM 13899 C C . ASP G 1 209 ? -30.115 31.107 0.770 1.00 104.22 249 ASP G C 1
ATOM 13900 O O . ASP G 1 209 ? -29.658 32.228 0.584 1.00 112.88 249 ASP G O 1
ATOM 13905 N N . VAL G 1 210 ? -31.351 30.879 1.216 1.00 103.66 250 VAL G N 1
ATOM 13906 C CA . VAL G 1 210 ? -32.291 31.983 1.589 1.00 100.52 250 VAL G CA 1
ATOM 13907 C C . VAL G 1 210 ? -31.754 32.719 2.833 1.00 101.78 250 VAL G C 1
ATOM 13908 O O . VAL G 1 210 ? -31.902 33.956 2.908 1.00 107.23 250 VAL G O 1
ATOM 13912 N N . TRP G 1 211 ? -31.110 32.001 3.756 1.00 103.86 251 TRP G N 1
ATOM 13913 C CA . TRP G 1 211 ? -30.318 32.579 4.875 1.00 98.97 251 TRP G CA 1
ATOM 13914 C C . TRP G 1 211 ? -29.215 33.470 4.329 1.00 95.44 251 TRP G C 1
ATOM 13915 O O . TRP G 1 211 ? -29.121 34.621 4.769 1.00 109.58 251 TRP G O 1
ATOM 13926 N N . SER G 1 212 ? -28.369 32.903 3.476 1.00 107.52 252 SER G N 1
ATOM 13927 C CA . SER G 1 212 ? -27.173 33.578 2.912 1.00 121.48 252 SER G CA 1
ATOM 13928 C C . SER G 1 212 ? -27.622 34.847 2.167 1.00 122.01 252 SER G C 1
ATOM 13929 O O . SER G 1 212 ? -26.896 35.859 2.203 1.00 108.58 252 SER G O 1
ATOM 13932 N N . LEU G 1 213 ? -28.777 34.774 1.499 1.00 126.12 253 LEU G N 1
ATOM 13933 C CA . LEU G 1 213 ? -29.459 35.910 0.820 1.00 133.74 253 LEU G CA 1
ATOM 13934 C C . LEU G 1 213 ? -29.819 37.007 1.836 1.00 130.58 253 LEU G C 1
ATOM 13935 O O . LEU G 1 213 ? -29.438 38.186 1.617 1.00 116.25 253 LEU G O 1
ATOM 13940 N N . GLY G 1 214 ? -30.556 36.653 2.892 1.00 109.09 254 GLY G N 1
ATOM 13941 C CA . GLY G 1 214 ? -31.065 37.639 3.859 1.00 103.51 254 GLY G CA 1
ATOM 13942 C C . GLY G 1 214 ? -29.946 38.271 4.671 1.00 103.24 254 GLY G C 1
ATOM 13943 O O . GLY G 1 214 ? -30.140 39.399 5.140 1.00 123.94 254 GLY G O 1
ATOM 13944 N N . VAL G 1 215 ? -28.844 37.554 4.897 1.00 97.00 255 VAL G N 1
ATOM 13945 C CA . VAL G 1 215 ? -27.634 38.106 5.577 1.00 101.81 255 VAL G CA 1
ATOM 13946 C C . VAL G 1 215 ? -27.051 39.193 4.664 1.00 117.06 255 VAL G C 1
ATOM 13947 O O . VAL G 1 215 ? -26.698 40.259 5.172 1.00 157.18 255 VAL G O 1
ATOM 13951 N N . SER G 1 216 ? -27.031 38.971 3.349 1.00 131.85 256 SER G N 1
ATOM 13952 C CA . SER G 1 216 ? -26.508 39.940 2.349 1.00 127.38 256 SER G CA 1
ATOM 13953 C C . SER G 1 216 ? -27.430 41.162 2.255 1.00 116.13 256 SER G C 1
ATOM 13954 O O . SER G 1 216 ? -26.911 42.287 2.229 1.00 119.35 256 SER G O 1
ATOM 13957 N N . ILE G 1 217 ? -28.744 40.955 2.214 1.00 115.45 257 ILE G N 1
ATOM 13958 C CA . ILE G 1 217 ? -29.758 42.050 2.093 1.00 123.73 257 ILE G CA 1
ATOM 13959 C C . ILE G 1 217 ? -29.743 42.948 3.346 1.00 129.32 257 ILE G C 1
ATOM 13960 O O . ILE G 1 217 ? -29.854 44.198 3.202 1.00 105.08 257 ILE G O 1
ATOM 13965 N N . LEU G 1 218 ? -29.571 42.366 4.536 1.00 131.67 258 LEU G N 1
ATOM 13966 C CA . LEU G 1 218 ? -29.407 43.174 5.770 1.00 131.38 258 LEU G CA 1
ATOM 13967 C C . LEU G 1 218 ? -28.017 43.826 5.772 1.00 119.25 258 LEU G C 1
ATOM 13968 O O . LEU G 1 218 ? -27.899 44.922 6.324 1.00 157.09 258 LEU G O 1
ATOM 13973 N N . GLU G 1 219 ? -27.007 43.208 5.161 1.00 103.32 259 GLU G N 1
ATOM 13974 C CA . GLU G 1 219 ? -25.630 43.771 5.113 1.00 106.22 259 GLU G CA 1
ATOM 13975 C C . GLU G 1 219 ? -25.659 45.008 4.219 1.00 114.55 259 GLU G C 1
ATOM 13976 O O . GLU G 1 219 ? -24.901 45.946 4.469 1.00 129.38 259 GLU G O 1
ATOM 13982 N N . PHE G 1 220 ? -26.503 44.994 3.198 1.00 122.93 260 PHE G N 1
ATOM 13983 C CA . PHE G 1 220 ? -26.654 46.133 2.268 1.00 125.90 260 PHE G CA 1
ATOM 13984 C C . PHE G 1 220 ? -27.303 47.292 3.011 1.00 126.15 260 PHE G C 1
ATOM 13985 O O . PHE G 1 220 ? -26.856 48.438 2.835 1.00 150.22 260 PHE G O 1
ATOM 13993 N N . TYR G 1 221 ? -28.339 47.014 3.798 1.00 122.60 261 TYR G N 1
ATOM 13994 C CA . TYR G 1 221 ? -29.089 48.070 4.522 1.00 114.79 261 TYR G CA 1
ATOM 13995 C C . TYR G 1 221 ? -28.203 48.673 5.607 1.00 103.37 261 TYR G C 1
ATOM 13996 O O . TYR G 1 221 ? -28.075 49.893 5.643 1.00 109.94 261 TYR G O 1
ATOM 14005 N N . LEU G 1 222 ? -27.577 47.832 6.429 1.00 115.49 262 LEU G N 1
ATOM 14006 C CA . LEU G 1 222 ? -26.737 48.302 7.565 1.00 125.84 262 LEU G CA 1
ATOM 14007 C C . LEU G 1 222 ? -25.382 48.820 7.056 1.00 108.62 262 LEU G C 1
ATOM 14008 O O . LEU G 1 222 ? -24.815 49.699 7.706 1.00 128.60 262 LEU G O 1
ATOM 14013 N N . GLY G 1 223 ? -24.850 48.286 5.965 1.00 108.89 263 GLY G N 1
ATOM 14014 C CA . GLY G 1 223 ? -23.529 48.691 5.445 1.00 113.11 263 GLY G CA 1
ATOM 14015 C C . GLY G 1 223 ? -22.400 48.092 6.252 1.00 107.61 263 GLY G C 1
ATOM 14016 O O . GLY G 1 223 ? -21.241 48.403 5.965 1.00 114.39 263 GLY G O 1
ATOM 14017 N N . ARG G 1 224 ? -22.745 47.278 7.241 1.00 121.88 264 ARG G N 1
ATOM 14018 C CA . ARG G 1 224 ? -21.808 46.402 7.978 1.00 139.69 264 ARG G CA 1
ATOM 14019 C C . ARG G 1 224 ? -22.369 44.981 7.855 1.00 140.91 264 ARG G C 1
ATOM 14020 O O . ARG G 1 224 ? -23.576 44.815 7.512 1.00 123.27 264 ARG G O 1
ATOM 14028 N N . PHE G 1 225 ? -21.519 43.990 8.092 1.00 113.15 265 PHE G N 1
ATOM 14029 C CA . PHE G 1 225 ? -21.929 42.578 8.261 1.00 111.72 265 PHE G CA 1
ATOM 14030 C C . PHE G 1 225 ? -22.866 42.489 9.461 1.00 112.56 265 PHE G C 1
ATOM 14031 O O . PHE G 1 225 ? -22.532 43.009 10.521 1.00 132.66 265 PHE G O 1
ATOM 14039 N N . PRO G 1 226 ? -24.100 41.951 9.321 1.00 113.39 266 PRO G N 1
ATOM 14040 C CA . PRO G 1 226 ? -25.116 42.045 10.378 1.00 117.92 266 PRO G CA 1
ATOM 14041 C C . PRO G 1 226 ? -24.822 41.348 11.713 1.00 118.98 266 PRO G C 1
ATOM 14042 O O . PRO G 1 226 ? -25.533 41.599 12.640 1.00 135.68 266 PRO G O 1
ATOM 14046 N N . PHE G 1 227 ? -23.785 40.526 11.801 1.00 120.31 267 PHE G N 1
ATOM 14047 C CA . PHE G 1 227 ? -23.390 39.885 13.078 1.00 129.53 267 PHE G CA 1
ATOM 14048 C C . PHE G 1 227 ? -22.378 40.772 13.799 1.00 121.77 267 PHE G C 1
ATOM 14049 O O . PHE G 1 227 ? -21.901 41.740 13.207 1.00 131.07 267 PHE G O 1
ATOM 14057 N N . ALA G 1 228 ? -22.072 40.438 15.052 1.00 126.85 268 ALA G N 1
ATOM 14058 C CA . ALA G 1 228 ? -21.157 41.200 15.928 1.00 117.44 268 ALA G CA 1
ATOM 14059 C C . ALA G 1 228 ? -19.729 41.117 15.381 1.00 123.37 268 ALA G C 1
ATOM 14060 O O . ALA G 1 228 ? -19.144 42.184 15.103 1.00 144.25 268 ALA G O 1
ATOM 14062 N N . VAL G 1 229 ? -19.185 39.914 15.206 1.00 131.56 269 VAL G N 1
ATOM 14063 C CA . VAL G 1 229 ? -17.735 39.740 14.869 1.00 158.70 269 VAL G CA 1
ATOM 14064 C C . VAL G 1 229 ? -17.502 40.086 13.391 1.00 158.46 269 VAL G C 1
ATOM 14065 O O . VAL G 1 229 ? -18.494 40.258 12.656 1.00 135.69 269 VAL G O 1
ATOM 14069 N N . SER G 1 230 ? -16.233 40.152 12.967 1.00 157.87 270 SER G N 1
ATOM 14070 C CA . SER G 1 230 ? -15.838 40.315 11.542 1.00 161.02 270 SER G CA 1
ATOM 14071 C C . SER G 1 230 ? -16.011 38.988 10.787 1.00 160.46 270 SER G C 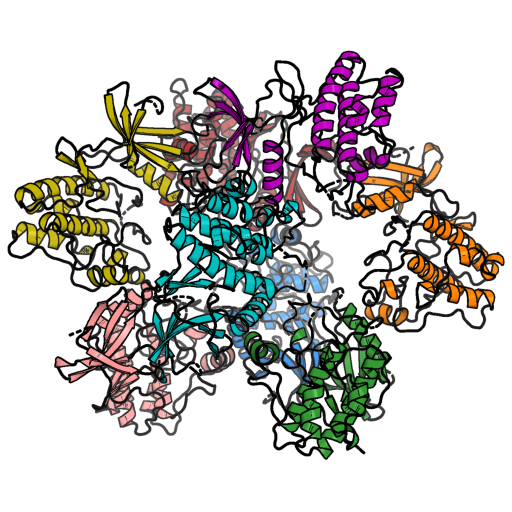1
ATOM 14072 O O . SER G 1 230 ? -16.159 37.927 11.432 1.00 179.95 270 SER G O 1
ATOM 14075 N N . ARG G 1 231 ? -16.007 39.058 9.456 1.00 149.64 271 ARG G N 1
ATOM 14076 C CA . ARG G 1 231 ? -15.998 37.887 8.541 1.00 149.88 271 ARG G CA 1
ATOM 14077 C C . ARG G 1 231 ? -14.748 37.043 8.773 1.00 153.03 271 ARG G C 1
ATOM 14078 O O . ARG G 1 231 ? -14.849 35.820 8.714 1.00 140.77 271 ARG G O 1
ATOM 14086 N N . GLN G 1 232 ? -13.609 37.700 8.973 1.00 170.21 272 GLN G N 1
ATOM 14087 C CA . GLN G 1 232 ? -12.263 37.090 8.836 1.00 183.37 272 GLN G CA 1
ATOM 14088 C C . GLN G 1 232 ? -11.872 36.380 10.141 1.00 176.80 272 GLN G C 1
ATOM 14089 O O . GLN G 1 232 ? -10.769 35.791 10.176 1.00 169.04 272 GLN G O 1
ATOM 14095 N N . GLY G 1 233 ? -12.751 36.406 11.152 1.00 162.20 273 GLY G N 1
ATOM 14096 C CA . GLY G 1 233 ? -12.502 35.870 12.504 1.00 176.90 273 GLY G CA 1
ATOM 14097 C C . GLY G 1 233 ? -12.399 34.352 12.525 1.00 177.29 273 GLY G C 1
ATOM 14098 O O . GLY G 1 233 ? -12.706 33.727 11.499 1.00 165.48 273 GLY G O 1
ATOM 14099 N N . ASP G 1 234 ? -11.986 33.788 13.668 1.00 179.38 274 ASP G N 1
ATOM 14100 C CA . ASP G 1 234 ? -11.835 32.323 13.902 1.00 169.68 274 ASP G CA 1
ATOM 14101 C C . ASP G 1 234 ? -13.209 31.651 13.798 1.00 179.58 274 ASP G C 1
ATOM 14102 O O . ASP G 1 234 ? -14.239 32.364 13.834 1.00 191.58 274 ASP G O 1
ATOM 14107 N N . TRP G 1 235 ? -13.240 30.326 13.656 1.00 175.56 275 TRP G N 1
ATOM 14108 C CA . TRP G 1 235 ? -14.518 29.608 13.423 1.00 175.07 275 TRP G CA 1
ATOM 14109 C C . TRP G 1 235 ? -15.307 29.581 14.736 1.00 151.06 275 TRP G C 1
ATOM 14110 O O . TRP G 1 235 ? -16.534 29.605 14.671 1.00 130.86 275 TRP G O 1
ATOM 14121 N N . ALA G 1 236 ? -14.614 29.569 15.877 1.00 152.86 276 ALA G N 1
ATOM 14122 C CA . ALA G 1 236 ? -15.227 29.576 17.222 1.00 162.68 276 ALA G CA 1
ATOM 14123 C C . ALA G 1 236 ? -15.896 30.933 17.442 1.00 156.29 276 ALA G C 1
ATOM 14124 O O . ALA G 1 236 ? -16.935 30.971 18.104 1.00 145.41 276 ALA G O 1
ATOM 14126 N N . SER G 1 237 ? -15.323 32.008 16.900 1.00 161.37 277 SER G N 1
ATOM 14127 C CA . SER G 1 237 ? -15.917 33.363 16.996 1.00 163.89 277 SER G CA 1
ATOM 14128 C C . SER G 1 237 ? -17.151 33.443 16.089 1.00 149.73 277 SER G C 1
ATOM 14129 O O . SER G 1 237 ? -18.175 33.990 16.542 1.00 147.66 277 SER G O 1
ATOM 14132 N N . LEU G 1 238 ? -17.075 32.899 14.872 1.00 132.21 278 LEU G N 1
ATOM 14133 C CA . LEU G 1 238 ? -18.180 32.999 13.887 1.00 141.37 278 LEU G CA 1
ATOM 14134 C C . LEU G 1 238 ? -19.316 32.053 14.256 1.00 136.54 278 LEU G C 1
ATOM 14135 O O . LEU G 1 238 ? -20.443 32.299 13.814 1.00 125.02 278 LEU G O 1
ATOM 14140 N N . MET G 1 239 ? -19.025 30.973 14.970 1.00 135.62 279 MET G N 1
ATOM 14141 C CA . MET G 1 239 ? -20.083 30.006 15.339 1.00 132.63 279 MET G CA 1
ATOM 14142 C C . MET G 1 239 ? -20.975 30.642 16.405 1.00 134.48 279 MET G C 1
ATOM 14143 O O . MET G 1 239 ? -22.199 30.654 16.212 1.00 129.46 279 MET G O 1
ATOM 14148 N N . CYS G 1 240 ? -20.373 31.149 17.479 1.00 131.88 280 CYS G N 1
ATOM 14149 C CA . CYS G 1 240 ? -21.082 31.717 18.654 1.00 139.02 280 CYS G CA 1
ATOM 14150 C C . CYS G 1 240 ? -21.884 32.955 18.239 1.00 137.34 280 CYS G C 1
ATOM 14151 O O . CYS G 1 240 ? -22.881 33.285 18.908 1.00 133.06 280 CYS G O 1
ATOM 14154 N N . ALA G 1 241 ? -21.459 33.642 17.184 1.00 135.57 281 ALA G N 1
ATOM 14155 C CA . ALA G 1 241 ? -22.225 34.769 16.615 1.00 129.98 281 ALA G CA 1
ATOM 14156 C C . ALA G 1 241 ? -23.466 34.216 15.900 1.00 120.58 281 ALA G C 1
ATOM 14157 O O . ALA G 1 241 ? -24.572 34.750 16.117 1.00 85.70 281 ALA G O 1
ATOM 14159 N N . ILE G 1 242 ? -23.325 33.176 15.075 1.00 125.68 282 ILE G N 1
ATOM 14160 C CA . ILE G 1 242 ? -24.421 32.834 14.115 1.00 143.68 282 ILE G CA 1
ATOM 14161 C C . ILE G 1 242 ? -25.188 31.568 14.540 1.00 130.87 282 ILE G C 1
ATOM 14162 O O . ILE G 1 242 ? -26.373 31.474 14.146 1.00 103.45 282 ILE G O 1
ATOM 14167 N N . CYS G 1 243 ? -24.589 30.645 15.304 1.00 122.54 283 CYS G N 1
ATOM 14168 C CA . CYS G 1 243 ? -25.283 29.420 15.795 1.00 118.55 283 CYS G CA 1
ATOM 14169 C C . CYS G 1 243 ? -25.908 29.644 17.174 1.00 115.81 283 CYS G C 1
ATOM 14170 O O . CYS G 1 243 ? -27.060 29.215 17.401 1.00 114.22 283 CYS G O 1
ATOM 14173 N N . MET G 1 244 ? -25.162 30.255 18.084 1.00 120.13 284 MET G N 1
ATOM 14174 C CA . MET G 1 244 ? -25.503 30.191 19.523 1.00 123.12 284 MET G CA 1
ATOM 14175 C C . MET G 1 244 ? -26.164 31.488 19.976 1.00 115.83 284 MET G C 1
ATOM 14176 O O . MET G 1 244 ? -26.714 31.490 21.079 1.00 149.68 284 MET G O 1
ATOM 14181 N N . SER G 1 245 ? -26.151 32.531 19.152 1.00 102.20 285 SER G N 1
ATOM 14182 C CA . SER G 1 245 ? -26.906 33.780 19.411 1.00 108.18 285 SER G CA 1
ATOM 14183 C C . SER G 1 245 ? -28.238 33.727 18.652 1.00 106.57 285 SER G C 1
ATOM 14184 O O . SER G 1 245 ? -28.456 32.797 17.859 1.00 109.95 285 SER G O 1
ATOM 14187 N N . GLN G 1 246 ? -29.133 34.672 18.906 1.00 109.96 286 GLN G N 1
ATOM 14188 C CA . GLN G 1 246 ? -30.380 34.785 18.116 1.00 122.69 286 GLN G CA 1
ATOM 14189 C C . GLN G 1 246 ? -29.972 35.284 16.725 1.00 128.27 286 GLN G C 1
ATOM 14190 O O . GLN G 1 246 ? -28.989 36.018 16.581 1.00 121.03 286 GLN G O 1
ATOM 14196 N N . PRO G 1 247 ? -30.652 34.865 15.636 1.00 117.60 287 PRO G N 1
ATOM 14197 C CA . PRO G 1 247 ? -30.426 35.477 14.326 1.00 117.30 287 PRO G CA 1
ATOM 14198 C C . PRO G 1 247 ? -30.764 36.966 14.333 1.00 117.20 287 PRO G C 1
ATOM 14199 O O . PRO G 1 247 ? -31.646 37.388 15.086 1.00 106.21 287 PRO G O 1
ATOM 14203 N N . PRO G 1 248 ? -30.099 37.795 13.489 1.00 115.79 288 PRO G N 1
ATOM 14204 C CA . PRO G 1 248 ? -30.371 39.233 13.427 1.00 111.50 288 PRO G CA 1
ATOM 14205 C C . PRO G 1 248 ? -31.738 39.615 12.839 1.00 115.76 288 PRO G C 1
ATOM 14206 O O . PRO G 1 248 ? -32.362 38.827 12.128 1.00 90.35 288 PRO G O 1
ATOM 14210 N N . GLU G 1 249 ? -32.190 40.816 13.198 1.00 126.85 289 GLU G N 1
ATOM 14211 C CA . GLU G 1 249 ? -33.400 41.480 12.639 1.00 129.80 289 GLU G CA 1
ATOM 14212 C C . GLU G 1 249 ? -32.977 42.882 12.189 1.00 137.33 289 GLU G C 1
ATOM 14213 O O . GLU G 1 249 ? -31.910 43.378 12.644 1.00 123.27 289 GLU G O 1
ATOM 14219 N N . ALA G 1 250 ? -33.773 43.508 11.325 1.00 133.08 290 ALA G N 1
ATOM 14220 C CA . ALA G 1 250 ? -33.565 44.911 10.919 1.00 125.61 290 ALA G CA 1
ATOM 14221 C C . ALA G 1 250 ? -34.002 45.706 12.127 1.00 128.83 290 ALA G C 1
ATOM 14222 O O . ALA G 1 250 ? -34.897 45.220 12.806 1.00 134.70 290 ALA G O 1
ATOM 14224 N N . PRO G 1 251 ? -33.373 46.855 12.466 1.00 154.14 291 PRO G N 1
ATOM 14225 C CA . PRO G 1 251 ? -33.889 47.720 13.531 1.00 157.06 291 PRO G CA 1
ATOM 14226 C C . PRO G 1 251 ? -35.356 48.124 13.291 1.00 166.15 291 PRO G C 1
ATOM 14227 O O . PRO G 1 251 ? -35.823 48.132 12.152 1.00 176.34 291 PRO G O 1
ATOM 14231 N N . ALA G 1 252 ? -36.079 48.416 14.373 1.00 161.89 292 ALA G N 1
ATOM 14232 C CA . ALA G 1 252 ? -37.538 48.666 14.323 1.00 154.54 292 ALA G CA 1
ATOM 14233 C C . ALA G 1 252 ? -37.769 50.054 13.730 1.00 152.77 292 ALA G C 1
ATOM 14234 O O . ALA G 1 252 ? -38.897 50.306 13.297 1.00 155.07 292 ALA G O 1
ATOM 14236 N N . THR G 1 253 ? -36.726 50.891 13.700 1.00 146.48 293 THR G N 1
ATOM 14237 C CA . THR G 1 253 ? -36.687 52.188 12.974 1.00 151.38 293 THR G CA 1
ATOM 14238 C C . THR G 1 253 ? -36.938 51.951 11.477 1.00 144.75 293 THR G C 1
ATOM 14239 O O . THR G 1 253 ? -37.629 52.778 10.856 1.00 132.78 293 THR G O 1
ATOM 14243 N N . ALA G 1 254 ? -36.398 50.867 10.911 1.00 152.33 294 ALA G N 1
ATOM 14244 C CA . ALA G 1 254 ? -36.625 50.472 9.501 1.00 147.17 294 ALA G CA 1
ATOM 14245 C C . ALA G 1 254 ? -38.078 50.006 9.314 1.00 151.84 294 ALA G C 1
ATOM 14246 O O . ALA G 1 254 ? -38.744 49.650 10.325 1.00 161.77 294 ALA G O 1
ATOM 14248 N N . SER G 1 255 ? -38.536 49.996 8.054 1.00 144.17 295 SER G N 1
ATOM 14249 C CA . SER G 1 255 ? -39.958 49.822 7.643 1.00 144.61 295 SER G CA 1
ATOM 14250 C C . SER G 1 255 ? -40.461 48.447 8.087 1.00 145.09 295 SER G C 1
ATOM 14251 O O . SER G 1 255 ? -39.660 47.501 8.145 1.00 135.00 295 SER G O 1
ATOM 14254 N N . GLN G 1 256 ? -41.746 48.336 8.406 1.00 143.96 296 GLN G N 1
ATOM 14255 C CA . GLN G 1 256 ? -42.305 47.069 8.939 1.00 150.08 296 GLN G CA 1
ATOM 14256 C C . GLN G 1 256 ? -42.481 46.073 7.790 1.00 165.11 296 GLN G C 1
ATOM 14257 O O . GLN G 1 256 ? -42.756 44.893 8.072 1.00 179.89 296 GLN G O 1
ATOM 14263 N N . GLU G 1 257 ? -42.352 46.538 6.547 1.00 160.79 297 GLU G N 1
ATOM 14264 C CA . GLU G 1 257 ? -42.150 45.662 5.364 1.00 149.87 297 GLU G CA 1
ATOM 14265 C C . GLU G 1 257 ? -40.730 45.077 5.412 1.00 141.56 297 GLU G C 1
ATOM 14266 O O . GLU G 1 257 ? -40.604 43.849 5.312 1.00 158.65 297 GLU G O 1
ATOM 14272 N N . PHE G 1 258 ? -39.694 45.906 5.579 1.00 130.97 298 PHE G N 1
ATOM 14273 C CA . PHE G 1 258 ? -38.271 45.466 5.498 1.00 123.92 298 PHE G CA 1
ATOM 14274 C C . PHE G 1 258 ? -37.858 44.714 6.770 1.00 141.16 298 PHE G C 1
ATOM 14275 O O . PHE G 1 258 ? -37.044 43.768 6.649 1.00 146.05 298 PHE G O 1
ATOM 14283 N N . ARG G 1 259 ? -38.366 45.127 7.940 1.00 159.86 299 ARG G N 1
ATOM 14284 C CA . ARG G 1 259 ? -38.114 44.446 9.244 1.00 157.60 299 ARG G CA 1
ATOM 14285 C C . ARG G 1 259 ? -38.718 43.040 9.156 1.00 133.83 299 ARG G C 1
ATOM 14286 O O . ARG G 1 259 ? -38.111 42.110 9.711 1.00 129.81 299 ARG G O 1
ATOM 14288 N N . HIS G 1 260 ? -39.860 42.899 8.474 1.00 115.12 300 HIS G N 1
ATOM 14289 C CA . HIS G 1 260 ? -40.550 41.597 8.305 1.00 124.85 300 HIS G CA 1
ATOM 14290 C C . HIS G 1 260 ? -39.774 40.778 7.285 1.00 132.38 300 HIS G C 1
ATOM 14291 O O . HIS G 1 260 ? -39.794 39.536 7.391 1.00 134.81 300 HIS G O 1
ATOM 14298 N N . PHE G 1 261 ? -39.136 41.455 6.330 1.00 142.37 301 PHE G N 1
ATOM 14299 C CA . PHE G 1 261 ? -38.516 40.791 5.157 1.00 158.42 301 PHE G CA 1
ATOM 14300 C C . PHE G 1 261 ? -37.348 39.925 5.632 1.00 160.05 301 PHE G C 1
ATOM 14301 O O . PHE G 1 261 ? -37.252 38.749 5.237 1.00 167.42 301 PHE G O 1
ATOM 14309 N N . VAL G 1 262 ? -36.477 40.509 6.450 1.00 151.27 302 VAL G N 1
ATOM 14310 C CA . VAL G 1 262 ? -35.271 39.824 6.985 1.00 146.64 302 VAL G CA 1
ATOM 14311 C C . VAL G 1 262 ? -35.744 38.760 7.996 1.00 138.86 302 VAL G C 1
ATOM 14312 O O . VAL G 1 262 ? -35.044 37.746 8.154 1.00 124.52 302 VAL G O 1
ATOM 14316 N N . SER G 1 263 ? -36.929 38.928 8.601 1.00 143.26 303 SER G N 1
ATOM 14317 C CA . SER G 1 263 ? -37.551 37.925 9.514 1.00 146.38 303 SER G CA 1
ATOM 14318 C C . SER G 1 263 ? -38.011 36.690 8.721 1.00 139.18 303 SER G C 1
ATOM 14319 O O . SER G 1 263 ? -38.088 35.605 9.327 1.00 133.30 303 SER G O 1
ATOM 14322 N N . CYS G 1 264 ? -38.281 36.826 7.420 1.00 132.53 304 CYS G N 1
ATOM 14323 C CA . CYS G 1 264 ? -38.714 35.707 6.538 1.00 131.70 304 CYS G CA 1
ATOM 14324 C C . CYS G 1 264 ? -37.507 34.973 5.939 1.00 123.57 304 CYS G C 1
ATOM 14325 O O . CYS G 1 264 ? -37.685 33.879 5.383 1.00 108.73 304 CYS G O 1
ATOM 14328 N N . CYS G 1 265 ? -36.314 35.542 6.071 1.00 113.60 305 CYS G N 1
ATOM 14329 C CA . CYS G 1 265 ? -35.061 34.954 5.549 1.00 109.43 305 CYS G CA 1
ATOM 14330 C C . CYS G 1 265 ? -34.209 34.423 6.697 1.00 106.45 305 CYS G C 1
ATOM 14331 O O . CYS G 1 265 ? -33.521 33.410 6.494 1.00 118.21 305 CYS G O 1
ATOM 14334 N N . LEU G 1 266 ? -34.164 35.129 7.822 1.00 100.01 306 LEU G N 1
ATOM 14335 C CA . LEU G 1 266 ? -33.163 34.817 8.867 1.00 106.96 306 LEU G CA 1
ATOM 14336 C C . LEU G 1 266 ? -33.870 34.159 10.062 1.00 119.75 306 LEU G C 1
ATOM 14337 O O . LEU G 1 266 ? -33.829 34.695 11.184 1.00 130.31 306 LEU G O 1
ATOM 14342 N N . GLN G 1 267 ? -34.452 32.983 9.845 1.00 118.43 307 GLN G N 1
ATOM 14343 C CA . GLN G 1 267 ? -34.955 32.124 10.947 1.00 110.49 307 GLN G CA 1
ATOM 14344 C C . GLN G 1 267 ? -33.864 31.144 11.364 1.00 113.37 307 GLN G C 1
ATOM 14345 O O . GLN G 1 267 ? -33.076 30.710 10.494 1.00 120.42 307 GLN G O 1
ATOM 14351 N N . SER G 1 268 ? -33.810 30.810 12.650 1.00 117.86 308 SER G N 1
ATOM 14352 C CA . SER G 1 268 ? -32.828 29.826 13.171 1.00 122.28 308 SER G CA 1
ATOM 14353 C C . SER G 1 268 ? -33.301 28.426 12.784 1.00 117.59 308 SER G C 1
ATOM 14354 O O . SER G 1 268 ? -32.454 27.574 12.487 1.00 111.49 308 SER G O 1
ATOM 14357 N N . ASP G 1 269 ? -34.616 28.225 12.762 1.00 115.75 309 ASP G N 1
ATOM 14358 C CA . ASP G 1 269 ? -35.247 26.972 12.284 1.00 112.98 309 ASP G CA 1
ATOM 14359 C C . ASP G 1 269 ? -35.309 27.008 10.760 1.00 108.65 309 ASP G C 1
ATOM 14360 O O . ASP G 1 269 ? -35.968 27.894 10.228 1.00 98.32 309 ASP G O 1
ATOM 14365 N N . PRO G 1 270 ? -34.633 26.080 10.025 1.00 110.87 310 PRO G N 1
ATOM 14366 C CA . PRO G 1 270 ? -34.591 26.107 8.557 1.00 107.55 310 PRO G CA 1
ATOM 14367 C C . PRO G 1 270 ? -35.924 26.071 7.799 1.00 108.98 310 PRO G C 1
ATOM 14368 O O . PRO G 1 270 ? -36.043 26.778 6.803 1.00 106.68 310 PRO G O 1
ATOM 14372 N N . PRO G 1 271 ? -36.972 25.286 8.151 1.00 114.16 311 PRO G N 1
ATOM 14373 C CA . PRO G 1 271 ? -38.243 25.435 7.434 1.00 122.45 311 PRO G CA 1
ATOM 14374 C C . PRO G 1 271 ? -39.032 26.730 7.689 1.00 113.72 311 PRO G C 1
ATOM 14375 O O . PRO G 1 271 ? -39.997 26.958 6.997 1.00 121.47 311 PRO G O 1
ATOM 14379 N N . LYS G 1 272 ? -38.646 27.562 8.652 1.00 113.82 312 LYS G N 1
ATOM 14380 C CA . LYS G 1 272 ? -39.431 28.792 8.939 1.00 121.39 312 LYS G CA 1
ATOM 14381 C C . LYS G 1 272 ? -38.962 29.904 7.999 1.00 131.30 312 LYS G C 1
ATOM 14382 O O . LYS G 1 272 ? -39.627 30.962 7.979 1.00 134.94 312 LYS G O 1
ATOM 14388 N N . ARG G 1 273 ? -37.872 29.676 7.255 1.00 132.81 313 ARG G N 1
ATOM 14389 C CA . ARG G 1 273 ? -37.460 30.554 6.127 1.00 127.11 313 ARG G CA 1
ATOM 14390 C C . ARG G 1 273 ? -38.561 30.507 5.064 1.00 134.27 313 ARG G C 1
ATOM 14391 O O . ARG G 1 273 ? -39.101 29.407 4.800 1.00 132.67 313 ARG G O 1
ATOM 14399 N N . TRP G 1 274 ? -38.848 31.628 4.416 1.00 140.09 314 TRP G N 1
ATOM 14400 C CA . TRP G 1 274 ? -39.676 31.592 3.189 1.00 157.32 314 TRP G CA 1
ATOM 14401 C C . TRP G 1 274 ? -38.844 30.999 2.058 1.00 155.12 314 TRP G C 1
ATOM 14402 O O . TRP G 1 274 ? -37.596 31.138 2.085 1.00 120.79 314 TRP G O 1
ATOM 14413 N N . SER G 1 275 ? -39.526 30.406 1.081 1.00 160.90 315 SER G N 1
ATOM 14414 C CA . SER G 1 275 ? -38.923 30.083 -0.230 1.00 150.97 315 SER G CA 1
ATOM 14415 C C . SER G 1 275 ? -38.568 31.394 -0.930 1.00 158.22 315 SER G C 1
ATOM 14416 O O . SER G 1 275 ? -39.249 32.426 -0.686 1.00 168.40 315 SER G O 1
ATOM 14419 N N . ALA G 1 276 ? -37.546 31.350 -1.782 1.00 152.17 316 ALA G N 1
ATOM 14420 C CA . ALA G 1 276 ? -37.083 32.506 -2.586 1.00 143.75 316 ALA G CA 1
ATOM 14421 C C . ALA G 1 276 ? -38.172 32.936 -3.586 1.00 141.24 316 ALA G C 1
ATOM 14422 O O . ALA G 1 276 ? -38.179 34.118 -3.970 1.00 132.31 316 ALA G O 1
ATOM 14424 N N . GLN G 1 277 ? -39.066 32.031 -3.992 1.00 145.13 317 GLN G N 1
ATOM 14425 C CA . GLN G 1 277 ? -40.185 32.364 -4.911 1.00 145.91 317 GLN G CA 1
ATOM 14426 C C . GLN G 1 277 ? -41.355 32.917 -4.097 1.00 129.22 317 GLN G C 1
ATOM 14427 O O . GLN G 1 277 ? -42.112 33.722 -4.662 1.00 126.47 317 GLN G O 1
ATOM 14433 N N . GLN G 1 278 ? -41.481 32.522 -2.823 1.00 130.00 318 GLN G N 1
ATOM 14434 C CA . GLN G 1 278 ? -42.484 33.106 -1.891 1.00 134.01 318 GLN G CA 1
ATOM 14435 C C . GLN G 1 278 ? -42.115 34.574 -1.625 1.00 126.00 318 GLN G C 1
ATOM 14436 O O . GLN G 1 278 ? -43.044 35.390 -1.414 1.00 126.50 318 GLN G O 1
ATOM 14442 N N . LEU G 1 279 ? -40.815 34.890 -1.630 1.00 119.51 319 LEU G N 1
ATOM 14443 C CA . LEU G 1 279 ? -40.264 36.239 -1.310 1.00 142.14 319 LEU G CA 1
ATOM 14444 C C . LEU G 1 279 ? -40.379 37.193 -2.512 1.00 143.77 319 LEU G C 1
ATOM 14445 O O . LEU G 1 279 ? -40.245 38.426 -2.300 1.00 114.06 319 LEU G O 1
ATOM 14450 N N . LEU G 1 280 ? -40.543 36.677 -3.735 1.00 162.96 320 LEU G N 1
ATOM 14451 C CA . LEU G 1 280 ? -40.669 37.536 -4.943 1.00 151.17 320 LEU G CA 1
ATOM 14452 C C . LEU G 1 280 ? -41.947 38.363 -4.824 1.00 134.12 320 LEU G C 1
ATOM 14453 O O . LEU G 1 280 ? -41.967 39.466 -5.375 1.00 147.46 320 LEU G O 1
ATOM 14458 N N . GLN G 1 281 ? -42.954 37.845 -4.123 1.00 134.28 321 GLN G N 1
ATOM 14459 C CA . GLN G 1 281 ? -44.266 38.515 -3.946 1.00 147.76 321 GLN G CA 1
ATOM 14460 C C . GLN G 1 281 ? -44.387 39.000 -2.497 1.00 163.56 321 GLN G C 1
ATOM 14461 O O . GLN G 1 281 ? -45.518 39.250 -2.036 1.00 198.69 321 GLN G O 1
ATOM 14467 N N . HIS G 1 282 ? -43.255 39.182 -1.817 1.00 169.16 322 HIS G N 1
ATOM 14468 C CA . HIS G 1 282 ? -43.187 39.920 -0.530 1.00 177.16 322 HIS G CA 1
ATOM 14469 C C . HIS G 1 282 ? -43.439 41.399 -0.800 1.00 173.23 322 HIS G C 1
ATOM 14470 O O . HIS G 1 282 ? -43.090 41.900 -1.873 1.00 166.22 322 HIS G O 1
ATOM 14477 N N . PRO G 1 283 ? -44.143 42.094 0.122 1.00 156.27 323 PRO G N 1
ATOM 14478 C CA . PRO G 1 283 ? -44.341 43.544 0.019 1.00 146.66 323 PRO G CA 1
ATOM 14479 C C . PRO G 1 283 ? -43.096 44.445 -0.105 1.00 136.82 323 PRO G C 1
ATOM 14480 O O . PRO G 1 283 ? -43.204 45.505 -0.727 1.00 120.60 323 PRO G O 1
ATOM 14484 N N . PHE G 1 284 ? -41.960 44.049 0.474 1.00 120.10 324 PHE G N 1
ATOM 14485 C CA . PHE G 1 284 ? -40.676 44.786 0.326 1.00 125.17 324 PHE G CA 1
ATOM 14486 C C . PHE G 1 284 ? -40.169 44.650 -1.112 1.00 139.86 324 PHE G C 1
ATOM 14487 O O . PHE G 1 284 ? -39.725 45.650 -1.669 1.00 124.26 324 PHE G O 1
ATOM 14495 N N . ILE G 1 285 ? -40.230 43.454 -1.697 1.00 158.07 325 ILE G N 1
ATOM 14496 C CA . ILE G 1 285 ? -39.732 43.240 -3.086 1.00 138.37 325 ILE G CA 1
ATOM 14497 C C . ILE G 1 285 ? -40.760 43.804 -4.073 1.00 140.86 325 ILE G C 1
ATOM 14498 O O . ILE G 1 285 ? -40.325 44.133 -5.191 1.00 136.74 325 ILE G O 1
ATOM 14500 N N . LEU G 1 286 ? -42.045 43.930 -3.684 1.00 137.32 326 LEU G N 1
ATOM 14501 C CA . LEU G 1 286 ? -43.123 44.511 -4.543 1.00 137.40 326 LEU G CA 1
ATOM 14502 C C . LEU G 1 286 ? -42.871 46.022 -4.759 1.00 143.03 326 LEU G C 1
ATOM 14503 O O . LEU G 1 286 ? -43.184 46.511 -5.848 1.00 121.62 326 LEU G O 1
ATOM 14505 N N . LYS G 1 287 ? -42.286 46.739 -3.790 1.00 154.53 327 LYS G N 1
ATOM 14506 C CA . LYS G 1 287 ? -41.714 48.107 -3.993 1.00 152.18 327 LYS G CA 1
ATOM 14507 C C . LYS G 1 287 ? -40.445 48.049 -4.861 1.00 145.86 327 LYS G C 1
ATOM 14508 O O . LYS G 1 287 ? -40.320 47.684 -6.029 1.00 137.25 327 LYS G O 1
ATOM 14510 N N . LYS H 2 25 ? -21.875 40.192 33.032 1.00 148.21 65 LYS H N 1
ATOM 14511 C CA . LYS H 2 25 ? -20.484 39.745 33.388 1.00 150.96 65 LYS H CA 1
ATOM 14512 C C . LYS H 2 25 ? -19.612 39.790 32.129 1.00 143.09 65 LYS H C 1
ATOM 14513 O O . LYS H 2 25 ? -20.097 39.466 31.050 1.00 130.20 65 LYS H O 1
ATOM 14525 N N . LEU H 2 27 ? -15.355 38.874 30.602 1.00 164.28 67 LEU H N 1
ATOM 14526 C CA . LEU H 2 27 ? -14.172 38.019 30.742 1.00 179.08 67 LEU H CA 1
ATOM 14527 C C . LEU H 2 27 ? -13.034 38.691 31.540 1.00 194.87 67 LEU H C 1
ATOM 14528 O O . LEU H 2 27 ? -12.199 37.960 32.123 1.00 183.10 67 LEU H O 1
ATOM 14533 N N . SER H 2 28 ? -12.957 40.021 31.566 1.00 211.92 68 SER H N 1
ATOM 14534 C CA . SER H 2 28 ? -11.960 40.760 32.383 1.00 193.50 68 SER H CA 1
ATOM 14535 C C . SER H 2 28 ? -12.559 41.175 33.741 1.00 196.32 68 SER H C 1
ATOM 14536 O O . SER H 2 28 ? -11.762 41.547 34.615 1.00 175.93 68 SER H O 1
ATOM 14539 N N . GLU H 2 29 ? -13.888 41.117 33.938 1.00 198.58 69 GLU H N 1
ATOM 14540 C CA . GLU H 2 29 ? -14.544 41.406 35.255 1.00 189.41 69 GLU H CA 1
ATOM 14541 C C . GLU H 2 29 ? -14.214 40.286 36.252 1.00 185.54 69 GLU H C 1
ATOM 14542 O O . GLU H 2 29 ? -14.008 40.578 37.452 1.00 167.42 69 GLU H O 1
ATOM 14548 N N . LEU H 2 30 ? -14.205 39.042 35.770 1.00 191.75 70 LEU H N 1
ATOM 14549 C CA . LEU H 2 30 ? -14.014 37.823 36.603 1.00 182.91 70 LEU H CA 1
ATOM 14550 C C . LEU H 2 30 ? -12.579 37.308 36.414 1.00 170.55 70 LEU H C 1
ATOM 14551 O O . LEU H 2 30 ? -12.069 37.321 35.273 1.00 158.92 70 LEU H O 1
ATOM 14556 N N . GLU H 2 31 ? -11.930 36.900 37.504 1.00 147.61 71 GLU H N 1
ATOM 14557 C CA . GLU H 2 31 ? -10.532 36.403 37.455 1.00 148.94 71 GLU H CA 1
ATOM 14558 C C . GLU H 2 31 ? -10.418 35.095 38.247 1.00 146.20 71 GLU H C 1
ATOM 14559 O O . GLU H 2 31 ? -11.210 34.894 39.224 1.00 124.48 71 GLU H O 1
ATOM 14565 N N . ARG H 2 32 ? -9.415 34.284 37.865 1.00 147.92 72 ARG H N 1
ATOM 14566 C CA . ARG H 2 32 ? -9.094 32.927 38.406 1.00 134.99 72 ARG H CA 1
ATOM 14567 C C . ARG H 2 32 ? -8.800 33.049 39.903 1.00 116.90 72 ARG H C 1
ATOM 14568 O O . ARG H 2 32 ? -8.234 34.053 40.325 1.00 108.88 72 ARG H O 1
ATOM 14576 N N . VAL H 2 33 ? -9.193 32.044 40.669 1.00 136.18 73 VAL H N 1
ATOM 14577 C CA . VAL H 2 33 ? -8.875 31.916 42.119 1.00 147.88 73 VAL H CA 1
ATOM 14578 C C . VAL H 2 33 ? -8.136 30.597 42.298 1.00 159.48 73 VAL H C 1
ATOM 14579 O O . VAL H 2 33 ? -6.981 30.614 42.737 1.00 196.96 73 VAL H O 1
ATOM 14583 N N . ASN H 2 34 ? -8.789 29.489 41.966 1.00 170.34 74 ASN H N 1
ATOM 14584 C CA . ASN H 2 34 ? -8.209 28.151 42.203 1.00 172.26 74 ASN H CA 1
ATOM 14585 C C . ASN H 2 34 ? -8.681 27.181 41.121 1.00 174.61 74 ASN H C 1
ATOM 14586 O O . ASN H 2 34 ? -9.768 27.370 40.557 1.00 173.07 74 ASN H O 1
ATOM 14591 N N . ARG H 2 35 ? -7.883 26.149 40.869 1.00 182.51 75 ARG H N 1
ATOM 14592 C CA . ARG H 2 35 ? -8.162 25.145 39.814 1.00 185.11 75 ARG H CA 1
ATOM 14593 C C . ARG H 2 35 ? -9.021 24.009 40.387 1.00 190.72 75 ARG H C 1
ATOM 14594 O O . ARG H 2 35 ? -8.632 23.423 41.421 1.00 192.11 75 ARG H O 1
ATOM 14602 N N . ILE H 2 36 ? -10.121 23.680 39.708 1.00 192.60 76 ILE H N 1
ATOM 14603 C CA . ILE H 2 36 ? -10.911 22.443 39.978 1.00 185.32 76 ILE H CA 1
ATOM 14604 C C . ILE H 2 36 ? -10.264 21.305 39.175 1.00 187.98 76 ILE H C 1
ATOM 14605 O O . ILE H 2 36 ? -10.499 21.229 37.941 1.00 193.82 76 ILE H O 1
ATOM 14610 N N . GLY H 2 37 ? -9.451 20.487 39.862 1.00 180.05 77 GLY H N 1
ATOM 14611 C CA . GLY H 2 37 ? -8.673 19.364 39.298 1.00 169.24 77 GLY H CA 1
ATOM 14612 C C . GLY H 2 37 ? -7.555 19.838 38.384 1.00 153.74 77 GLY H C 1
ATOM 14613 O O . GLY H 2 37 ? -7.814 19.889 37.167 1.00 140.39 77 GLY H O 1
ATOM 14614 N N . THR H 2 43 ? -9.595 20.352 32.336 1.00 153.77 83 THR H N 1
ATOM 14615 C CA . THR H 2 43 ? -9.027 21.598 32.921 1.00 153.53 83 THR H CA 1
ATOM 14616 C C . THR H 2 43 ? -10.122 22.683 32.970 1.00 156.87 83 THR H C 1
ATOM 14617 O O . THR H 2 43 ? -10.714 23.036 31.908 1.00 126.17 83 THR H O 1
ATOM 14621 N N . VAL H 2 44 ? -10.400 23.180 34.178 1.00 162.93 84 VAL H N 1
ATOM 14622 C CA . VAL H 2 44 ? -11.537 24.100 34.484 1.00 162.65 84 VAL H CA 1
ATOM 14623 C C . VAL H 2 44 ? -11.268 24.778 35.836 1.00 161.48 84 VAL H C 1
ATOM 14624 O O . VAL H 2 44 ? -10.818 24.096 36.786 1.00 180.98 84 VAL H O 1
ATOM 14628 N N . TYR H 2 45 ? -11.486 26.093 35.912 1.00 154.59 85 TYR H N 1
ATOM 14629 C CA . TYR H 2 45 ? -11.057 26.934 37.060 1.00 157.90 85 TYR H CA 1
ATOM 14630 C C . TYR H 2 45 ? -12.285 27.458 37.814 1.00 145.90 85 TYR H C 1
ATOM 14631 O O . TYR H 2 45 ? -13.423 27.474 37.283 1.00 118.66 85 TYR H O 1
ATOM 14640 N N . LYS H 2 46 ? -12.040 27.880 39.053 1.00 136.69 86 LYS H N 1
ATOM 14641 C CA . LYS H 2 46 ? -12.997 28.668 39.865 1.00 135.00 86 LYS H CA 1
ATOM 14642 C C . LYS H 2 46 ? -12.698 30.156 39.696 1.00 124.87 86 LYS H C 1
ATOM 14643 O O . LYS H 2 46 ? -11.578 30.579 40.023 1.00 162.14 86 LYS H O 1
ATOM 14649 N N . VAL H 2 47 ? -13.682 30.934 39.263 1.00 128.97 87 VAL H N 1
ATOM 14650 C CA . VAL H 2 47 ? -13.520 32.406 39.095 1.00 132.67 87 VAL H CA 1
ATOM 14651 C C . VAL H 2 47 ? -14.465 33.119 40.061 1.00 134.40 87 VAL H C 1
ATOM 14652 O O . VAL H 2 47 ? -15.502 32.535 40.424 1.00 126.95 87 VAL H O 1
ATOM 14656 N N . ILE H 2 48 ? -14.113 34.333 40.473 1.00 143.28 88 ILE H N 1
ATOM 14657 C CA . ILE H 2 48 ? -15.026 35.178 41.290 1.00 141.44 88 ILE H CA 1
ATOM 14658 C C . ILE H 2 48 ? -15.370 36.415 40.463 1.00 143.25 88 ILE H C 1
ATOM 14659 O O . ILE H 2 48 ? -14.461 37.003 39.845 1.00 131.32 88 ILE H O 1
ATOM 14664 N N . HIS H 2 49 ? -16.649 36.763 40.392 1.00 143.62 89 HIS H N 1
ATOM 14665 C CA . HIS H 2 49 ? -17.072 38.003 39.704 1.00 153.28 89 HIS H CA 1
ATOM 14666 C C . HIS H 2 49 ? -16.631 39.145 40.604 1.00 180.85 89 HIS H C 1
ATOM 14667 O O . HIS H 2 49 ? -17.223 39.248 41.675 1.00 196.34 89 HIS H O 1
ATOM 14674 N N . THR H 2 50 ? -15.638 39.949 40.220 1.00 186.92 90 THR H N 1
ATOM 14675 C CA . THR H 2 50 ? -15.099 40.998 41.132 1.00 157.78 90 THR H CA 1
ATOM 14676 C C . THR H 2 50 ? -16.214 41.986 41.493 1.00 165.72 90 THR H C 1
ATOM 14677 O O . THR H 2 50 ? -16.373 42.263 42.679 1.00 154.74 90 THR H O 1
ATOM 14681 N N . PRO H 2 51 ? -17.027 42.536 40.547 1.00 186.07 91 PRO H N 1
ATOM 14682 C CA . PRO H 2 51 ? -18.120 43.443 40.908 1.00 183.65 91 PRO H CA 1
ATOM 14683 C C . PRO H 2 51 ? -19.137 42.885 41.911 1.00 180.32 91 PRO H C 1
ATOM 14684 O O . PRO H 2 51 ? -19.455 43.582 42.841 1.00 203.80 91 PRO H O 1
ATOM 14688 N N . THR H 2 52 ? -19.648 41.675 41.708 1.00 173.84 92 THR H N 1
ATOM 14689 C CA . THR H 2 52 ? -20.745 41.166 42.573 1.00 189.63 92 THR H CA 1
ATOM 14690 C C . THR H 2 52 ? -20.168 40.230 43.643 1.00 183.84 92 THR H C 1
ATOM 14691 O O . THR H 2 52 ? -20.956 39.757 44.493 1.00 171.04 92 THR H O 1
ATOM 14695 N N . SER H 2 53 ? -18.849 40.011 43.646 1.00 177.01 93 SER H N 1
ATOM 14696 C CA . SER H 2 53 ? -18.160 39.117 44.616 1.00 177.45 93 SER H CA 1
ATOM 14697 C C . SER H 2 53 ? -18.868 37.756 44.654 1.00 188.23 93 SER H C 1
ATOM 14698 O O . SER H 2 53 ? -19.067 37.230 45.753 1.00 171.77 93 SER H O 1
ATOM 14701 N N . ARG H 2 54 ? -19.224 37.201 43.493 1.00 205.24 94 ARG H N 1
ATOM 14702 C CA . ARG H 2 54 ? -20.036 35.958 43.411 1.00 195.65 94 ARG H CA 1
ATOM 14703 C C . ARG H 2 54 ? -19.177 34.811 42.890 1.00 181.95 94 ARG H C 1
ATOM 14704 O O . ARG H 2 54 ? -18.533 34.951 41.852 1.00 185.58 94 ARG H O 1
ATOM 14712 N N . PRO H 2 55 ? -19.173 33.641 43.575 1.00 160.91 95 PRO H N 1
ATOM 14713 C CA . PRO H 2 55 ? -18.473 32.454 43.079 1.00 158.97 95 PRO H CA 1
ATOM 14714 C C . PRO H 2 55 ? -19.111 31.880 41.800 1.00 151.67 95 PRO H C 1
ATOM 14715 O O . PRO H 2 55 ? -20.324 31.822 41.702 1.00 128.94 95 PRO H O 1
ATOM 14719 N N . PHE H 2 56 ? -18.276 31.461 40.850 1.00 136.01 96 PHE H N 1
ATOM 14720 C CA . PHE H 2 56 ? -18.704 30.858 39.565 1.00 117.76 96 PHE H CA 1
ATOM 14721 C C . PHE H 2 56 ? -17.636 29.854 39.126 1.00 121.01 96 PHE H C 1
ATOM 14722 O O . PHE H 2 56 ? -16.538 29.873 39.703 1.00 127.82 96 PHE H O 1
ATOM 14730 N N . ALA H 2 57 ? -17.939 29.002 38.144 1.00 123.58 97 ALA H N 1
ATOM 14731 C CA . ALA H 2 57 ? -16.954 28.073 37.541 1.00 121.02 97 ALA H CA 1
ATOM 14732 C C . ALA H 2 57 ? -16.734 28.452 36.079 1.00 118.96 97 ALA H C 1
ATOM 14733 O O . ALA H 2 57 ? -17.728 28.715 35.383 1.00 109.17 97 ALA H O 1
ATOM 14735 N N . LEU H 2 58 ? -15.483 28.523 35.629 1.00 119.31 98 LEU H N 1
ATOM 14736 C CA . LEU H 2 58 ? -15.192 28.929 34.230 1.00 124.85 98 LEU H CA 1
ATOM 14737 C C . LEU H 2 58 ? -14.505 27.777 33.514 1.00 113.61 98 LEU H C 1
ATOM 14738 O O . LEU H 2 58 ? -13.417 27.369 33.962 1.00 121.26 98 LEU H O 1
ATOM 14743 N N . LYS H 2 59 ? -15.097 27.317 32.417 1.00 108.05 99 LYS H N 1
ATOM 14744 C CA . LYS H 2 59 ? -14.514 26.231 31.600 1.00 115.20 99 LYS H CA 1
ATOM 14745 C C . LYS H 2 59 ? -14.041 26.809 30.260 1.00 113.27 99 LYS H C 1
ATOM 14746 O O . LYS H 2 59 ? -14.807 27.552 29.595 1.00 92.36 99 LYS H O 1
ATOM 14752 N N . VAL H 2 60 ? -12.831 26.451 29.850 1.00 125.34 100 VAL H N 1
ATOM 14753 C CA . VAL H 2 60 ? -12.328 26.820 28.500 1.00 145.24 100 VAL H CA 1
ATOM 14754 C C . VAL H 2 60 ? -12.712 25.702 27.527 1.00 160.36 100 VAL H C 1
ATOM 14755 O O . VAL H 2 60 ? -12.623 24.516 27.908 1.00 182.11 100 VAL H O 1
ATOM 14759 N N . ILE H 2 61 ? -13.200 26.078 26.347 1.00 163.99 101 ILE H N 1
ATOM 14760 C CA . ILE H 2 61 ? -13.441 25.146 25.206 1.00 168.29 101 ILE H CA 1
ATOM 14761 C C . ILE H 2 61 ? -12.583 25.644 24.037 1.00 168.09 101 ILE H C 1
ATOM 14762 O O . ILE H 2 61 ? -12.729 26.825 23.673 1.00 189.87 101 ILE H O 1
ATOM 14767 N N . TYR H 2 62 ? -11.704 24.808 23.482 1.00 160.74 102 TYR H N 1
ATOM 14768 C CA . TYR H 2 62 ? -10.717 25.259 22.466 1.00 185.41 102 TYR H CA 1
ATOM 14769 C C . TYR H 2 62 ? -11.131 24.759 21.077 1.00 205.06 102 TYR H C 1
ATOM 14770 O O . TYR H 2 62 ? -11.653 23.638 20.974 1.00 219.39 102 TYR H O 1
ATOM 14779 N N . GLY H 2 63 ? -10.881 25.568 20.040 1.00 197.83 103 GLY H N 1
ATOM 14780 C CA . GLY H 2 63 ? -11.211 25.258 18.632 1.00 181.81 103 GLY H CA 1
ATOM 14781 C C . GLY H 2 63 ? -10.040 24.646 17.867 1.00 184.16 103 GLY H C 1
ATOM 14782 O O . GLY H 2 63 ? -9.258 25.430 17.301 1.00 181.29 103 GLY H O 1
ATOM 14783 N N . ASN H 2 64 ? -9.956 23.307 17.776 1.00 183.76 104 ASN H N 1
ATOM 14784 C CA . ASN H 2 64 ? -8.880 22.564 17.051 1.00 184.92 104 ASN H CA 1
ATOM 14785 C C . ASN H 2 64 ? -9.147 22.521 15.538 1.00 187.33 104 ASN H C 1
ATOM 14786 O O . ASN H 2 64 ? -10.302 22.729 15.127 1.00 183.78 104 ASN H O 1
ATOM 14788 N N . HIS H 2 65 ? -8.115 22.215 14.741 1.00 200.63 105 HIS H N 1
ATOM 14789 C CA . HIS H 2 65 ? -8.171 22.109 13.253 1.00 206.77 105 HIS H CA 1
ATOM 14790 C C . HIS H 2 65 ? -8.936 20.839 12.837 1.00 204.52 105 HIS H C 1
ATOM 14791 O O . HIS H 2 65 ? -9.477 20.821 11.708 1.00 146.73 105 HIS H O 1
ATOM 14798 N N . GLU H 2 66 ? -8.995 19.823 13.709 1.00 206.85 106 GLU H N 1
ATOM 14799 C CA . GLU H 2 66 ? -9.718 18.543 13.452 1.00 198.88 106 GLU H CA 1
ATOM 14800 C C . GLU H 2 66 ? -11.237 18.812 13.424 1.00 199.85 106 GLU H C 1
ATOM 14801 O O . GLU H 2 66 ? -11.720 19.639 14.220 1.00 179.27 106 GLU H O 1
ATOM 14803 N N . ASP H 2 67 ? -11.981 18.125 12.554 1.00 198.53 107 ASP H N 1
ATOM 14804 C CA . ASP H 2 67 ? -13.430 18.392 12.311 1.00 185.28 107 ASP H CA 1
ATOM 14805 C C . ASP H 2 67 ? -14.344 17.654 13.288 1.00 184.95 107 ASP H C 1
ATOM 14806 O O . ASP H 2 67 ? -15.517 18.007 13.385 1.00 171.78 107 ASP H O 1
ATOM 14822 N N . VAL H 2 69 ? -13.540 17.502 16.385 1.00 167.53 109 VAL H N 1
ATOM 14823 C CA . VAL H 2 69 ? -13.495 18.463 17.474 1.00 150.97 109 VAL H CA 1
ATOM 14824 C C . VAL H 2 69 ? -14.632 19.470 17.234 1.00 138.64 109 VAL H C 1
ATOM 14825 O O . VAL H 2 69 ? -15.353 19.817 18.192 1.00 116.79 109 VAL H O 1
ATOM 14829 N N . ARG H 2 70 ? -14.818 19.903 15.988 1.00 128.47 110 ARG H N 1
ATOM 14830 C CA . ARG H 2 70 ? -15.745 21.009 15.647 1.00 129.67 110 ARG H CA 1
ATOM 14831 C C . ARG H 2 70 ? -17.192 20.579 15.935 1.00 140.54 110 ARG H C 1
ATOM 14832 O O . ARG H 2 70 ? -18.002 21.454 16.304 1.00 144.68 110 ARG H O 1
ATOM 14834 N N . ARG H 2 71 ? -17.531 19.301 15.743 1.00 146.25 111 ARG H N 1
ATOM 14835 C CA . ARG H 2 71 ? -18.891 18.791 16.057 1.00 142.72 111 ARG H CA 1
ATOM 14836 C C . ARG H 2 71 ? -19.079 18.782 17.577 1.00 135.21 111 ARG H C 1
ATOM 14837 O O . ARG H 2 71 ? -20.186 19.136 18.032 1.00 138.05 111 ARG H O 1
ATOM 14845 N N . GLN H 2 72 ? -18.041 18.391 18.327 1.00 131.35 112 GLN H N 1
ATOM 14846 C CA . GLN H 2 72 ? -18.146 18.116 19.788 1.00 145.82 112 GLN H CA 1
ATOM 14847 C C . GLN H 2 72 ? -18.291 19.444 20.532 1.00 137.22 112 GLN H C 1
ATOM 14848 O O . GLN H 2 72 ? -18.966 19.473 21.575 1.00 116.18 112 GLN H O 1
ATOM 14854 N N . ILE H 2 73 ? -17.691 20.506 20.008 1.00 129.57 113 ILE H N 1
ATOM 14855 C CA . ILE H 2 73 ? -17.938 21.882 20.517 1.00 119.50 113 ILE H CA 1
ATOM 14856 C C . ILE H 2 73 ? -19.407 22.232 20.238 1.00 116.67 113 ILE H C 1
ATOM 14857 O O . ILE H 2 73 ? -20.107 22.650 21.155 1.00 105.83 113 ILE H O 1
ATOM 14862 N N . CYS H 2 74 ? -19.878 22.033 19.013 1.00 116.54 114 CYS H N 1
ATOM 14863 C CA . CYS H 2 74 ? -21.263 22.394 18.623 1.00 124.26 114 CYS H CA 1
ATOM 14864 C C . CYS H 2 74 ? -22.251 21.645 19.518 1.00 129.28 114 CYS H C 1
ATOM 14865 O O . CYS H 2 74 ? -23.318 22.207 19.798 1.00 118.58 114 CYS H O 1
ATOM 14868 N N . ARG H 2 75 ? -21.920 20.408 19.897 1.00 135.62 115 ARG H N 1
ATOM 14869 C CA . ARG H 2 75 ? -22.820 19.557 20.709 1.00 129.20 115 ARG H CA 1
ATOM 14870 C C . ARG H 2 75 ? -22.789 20.076 22.135 1.00 122.72 115 ARG H C 1
ATOM 14871 O O . ARG H 2 75 ? -23.875 20.298 22.689 1.00 111.93 115 ARG H O 1
ATOM 14879 N N . GLU H 2 76 ? -21.579 20.278 22.672 1.00 117.90 116 GLU H N 1
ATOM 14880 C CA . GLU H 2 76 ? -21.366 20.583 24.116 1.00 110.43 116 GLU H CA 1
ATOM 14881 C C . GLU H 2 76 ? -21.967 21.961 24.410 1.00 120.33 116 GLU H C 1
ATOM 14882 O O . GLU H 2 76 ? -22.630 22.090 25.452 1.00 106.09 116 GLU H O 1
ATOM 14888 N N . ILE H 2 77 ? -21.730 22.942 23.531 1.00 133.76 117 ILE H N 1
ATOM 14889 C CA . ILE H 2 77 ? -22.134 24.361 23.751 1.00 116.03 117 ILE H CA 1
ATOM 14890 C C . ILE H 2 77 ? -23.658 24.430 23.729 1.00 107.73 117 ILE H C 1
ATOM 14891 O O . ILE H 2 77 ? -24.231 25.020 24.671 1.00 98.16 117 ILE H O 1
ATOM 14896 N N . GLU H 2 78 ? -24.278 23.816 22.724 1.00 110.68 118 GLU H N 1
ATOM 14897 C CA . GLU H 2 78 ? -25.744 23.892 22.529 1.00 119.42 118 GLU H CA 1
ATOM 14898 C C . GLU H 2 78 ? -26.418 23.276 23.749 1.00 124.77 118 GLU H C 1
ATOM 14899 O O . GLU H 2 78 ? -27.423 23.872 24.231 1.00 111.25 118 GLU H O 1
ATOM 14905 N N . ILE H 2 79 ? -25.878 22.143 24.221 1.00 120.36 119 ILE H N 1
ATOM 14906 C CA . ILE H 2 79 ? -26.433 21.433 25.409 1.00 112.09 119 ILE H CA 1
ATOM 14907 C C . ILE H 2 79 ? -26.373 22.390 26.606 1.00 115.49 119 ILE H C 1
ATOM 14908 O O . ILE H 2 79 ? -27.409 22.545 27.267 1.00 113.13 119 ILE H O 1
ATOM 14913 N N . LEU H 2 80 ? -25.238 23.060 26.829 1.00 107.37 120 LEU H N 1
ATOM 14914 C CA . LEU H 2 80 ? -25.027 23.899 28.042 1.00 99.65 120 LEU H CA 1
ATOM 14915 C C . LEU H 2 80 ? -26.023 25.051 28.077 1.00 96.46 120 LEU H C 1
ATOM 14916 O O . LEU H 2 80 ? -26.598 25.291 29.159 1.00 106.17 120 LEU H O 1
ATOM 14921 N N . ARG H 2 81 ? -26.251 25.717 26.951 1.00 100.46 121 ARG H N 1
ATOM 14922 C CA . ARG H 2 81 ? -27.179 26.879 26.945 1.00 108.65 121 ARG H CA 1
ATOM 14923 C C . ARG H 2 81 ? -28.624 26.390 27.113 1.00 105.23 121 ARG H C 1
ATOM 14924 O O . ARG H 2 81 ? -29.359 27.014 27.892 1.00 116.45 121 ARG H O 1
ATOM 14932 N N . SER H 2 82 ? -29.011 25.291 26.469 1.00 97.23 122 SER H N 1
ATOM 14933 C CA . SER H 2 82 ? -30.429 24.849 26.423 1.00 102.65 122 SER H CA 1
ATOM 14934 C C . SER H 2 82 ? -30.912 24.331 27.788 1.00 98.62 122 SER H C 1
ATOM 14935 O O . SER H 2 82 ? -32.087 24.547 28.090 1.00 103.82 122 SER H O 1
ATOM 14938 N N . VAL H 2 83 ? -30.070 23.666 28.581 1.00 99.37 123 VAL H N 1
ATOM 14939 C CA . VAL H 2 83 ? -30.529 22.953 29.820 1.00 96.77 123 VAL H CA 1
ATOM 14940 C C . VAL H 2 83 ? -31.034 23.965 30.861 1.00 96.35 123 VAL H C 1
ATOM 14941 O O . VAL H 2 83 ? -30.388 25.023 31.045 1.00 103.47 123 VAL H O 1
ATOM 14945 N N . ASP H 2 84 ? -32.154 23.643 31.520 1.00 99.27 124 ASP H N 1
ATOM 14946 C CA . ASP H 2 84 ? -32.780 24.470 32.584 1.00 104.70 124 ASP H CA 1
ATOM 14947 C C . ASP H 2 84 ? -33.509 23.525 33.545 1.00 106.05 124 ASP H C 1
ATOM 14948 O O . ASP H 2 84 ? -34.701 23.208 33.284 1.00 114.36 124 ASP H O 1
ATOM 14953 N N . HIS H 2 85 ? -32.818 23.069 34.589 1.00 87.89 125 HIS H N 1
ATOM 14954 C CA . HIS H 2 85 ? -33.363 22.097 35.569 1.00 85.72 125 HIS H CA 1
ATOM 14955 C C . HIS H 2 85 ? -32.579 22.217 36.864 1.00 81.01 125 HIS H C 1
ATOM 14956 O O . HIS H 2 85 ? -31.382 22.452 36.821 1.00 81.44 125 HIS H O 1
ATOM 14963 N N . PRO H 2 86 ? -33.237 22.100 38.037 1.00 75.07 126 PRO H N 1
ATOM 14964 C CA . PRO H 2 86 ? -32.543 22.139 39.320 1.00 75.36 126 PRO H CA 1
ATOM 14965 C C . PRO H 2 86 ? -31.398 21.143 39.523 1.00 85.22 126 PRO H C 1
ATOM 14966 O O . PRO H 2 86 ? -30.622 21.361 40.440 1.00 99.87 126 PRO H O 1
ATOM 14970 N N . ASN H 2 87 ? -31.338 20.087 38.713 1.00 77.23 127 ASN H N 1
ATOM 14971 C CA . ASN H 2 87 ? -30.433 18.951 38.980 1.00 74.54 127 ASN H CA 1
ATOM 14972 C C . ASN H 2 87 ? -29.468 18.787 37.811 1.00 81.47 127 ASN H C 1
ATOM 14973 O O . ASN H 2 87 ? -28.874 17.704 37.713 1.00 77.66 127 ASN H O 1
ATOM 14978 N N . VAL H 2 88 ? -29.310 19.825 36.984 1.00 87.24 128 VAL H N 1
ATOM 14979 C CA . VAL H 2 88 ? -28.315 19.869 35.872 1.00 91.09 128 VAL H CA 1
ATOM 14980 C C . VAL H 2 88 ? -27.639 21.242 35.895 1.00 96.95 128 VAL H C 1
ATOM 14981 O O . VAL H 2 88 ? -28.349 22.273 35.841 1.00 98.46 128 VAL H O 1
ATOM 14985 N N . VAL H 2 89 ? -26.308 21.219 35.966 1.00 107.55 129 VAL H N 1
ATOM 14986 C CA . VAL H 2 89 ? -25.398 22.392 36.097 1.00 109.60 129 VAL H CA 1
ATOM 14987 C C . VAL H 2 89 ? -25.726 23.385 34.985 1.00 126.07 129 VAL H C 1
ATOM 14988 O O . VAL H 2 89 ? -25.457 23.082 33.785 1.00 133.92 129 VAL H O 1
ATOM 14992 N N . LYS H 2 90 ? -26.270 24.531 35.394 1.00 136.59 130 LYS H N 1
ATOM 14993 C CA . LYS H 2 90 ? -26.764 25.600 34.494 1.00 137.15 130 LYS H CA 1
ATOM 14994 C C . LYS H 2 90 ? -25.553 26.352 33.936 1.00 123.56 130 LYS H C 1
ATOM 14995 O O . LYS H 2 90 ? -24.560 26.509 34.659 1.00 110.32 130 LYS H O 1
ATOM 15001 N N . CYS H 2 91 ? -25.626 26.794 32.689 1.00 112.93 131 CYS H N 1
ATOM 15002 C CA . CYS H 2 91 ? -24.678 27.797 32.155 1.00 112.52 131 CYS H CA 1
ATOM 15003 C C . CYS H 2 91 ? -25.275 29.200 32.316 1.00 116.14 131 CYS H C 1
ATOM 15004 O O . CYS H 2 91 ? -26.455 29.379 31.988 1.00 114.71 131 CYS H O 1
ATOM 15007 N N . HIS H 2 92 ? -24.486 30.153 32.827 1.00 128.06 132 HIS H N 1
ATOM 15008 C CA . HIS H 2 92 ? -24.920 31.550 33.101 1.00 117.31 132 HIS H CA 1
ATOM 15009 C C . HIS H 2 92 ? -24.487 32.488 31.970 1.00 120.99 132 HIS H C 1
ATOM 15010 O O . HIS H 2 92 ? -25.329 33.293 31.542 1.00 120.76 132 HIS H O 1
ATOM 15017 N N . ASP H 2 93 ? -23.247 32.410 31.487 1.00 123.46 133 ASP H N 1
ATOM 15018 C CA . ASP H 2 93 ? -22.782 33.284 30.372 1.00 140.21 133 ASP H CA 1
ATOM 15019 C C . ASP H 2 93 ? -21.785 32.519 29.487 1.00 129.55 133 ASP H C 1
ATOM 15020 O O . ASP H 2 93 ? -21.085 31.615 30.002 1.00 112.18 133 ASP H O 1
ATOM 15025 N N . MET H 2 94 ? -21.696 32.890 28.205 1.00 119.15 134 MET H N 1
ATOM 15026 C CA . MET H 2 94 ? -20.642 32.375 27.296 1.00 138.84 134 MET H CA 1
ATOM 15027 C C . MET H 2 94 ? -19.894 33.511 26.593 1.00 133.45 134 MET H C 1
ATOM 15028 O O . MET H 2 94 ? -20.540 34.418 26.058 1.00 127.97 134 MET H O 1
ATOM 15033 N N . PHE H 2 95 ? -18.567 33.421 26.553 1.00 127.11 135 PHE H N 1
ATOM 15034 C CA . PHE H 2 95 ? -17.679 34.503 26.061 1.00 132.50 135 PHE H CA 1
ATOM 15035 C C . PHE H 2 95 ? -16.847 34.033 24.873 1.00 134.72 135 PHE H C 1
ATOM 15036 O O . PHE H 2 95 ? -16.242 32.960 24.943 1.00 132.84 135 PHE H O 1
ATOM 15044 N N . ASP H 2 96 ? -16.743 34.879 23.853 1.00 140.73 136 ASP H N 1
ATOM 15045 C CA . ASP H 2 96 ? -15.868 34.663 22.674 1.00 152.24 136 ASP H CA 1
ATOM 15046 C C . ASP H 2 96 ? -14.641 35.557 22.836 1.00 164.86 136 ASP H C 1
ATOM 15047 O O . ASP H 2 96 ? -14.707 36.740 22.477 1.00 198.49 136 ASP H O 1
ATOM 15052 N N . HIS H 2 97 ? -13.565 35.009 23.386 1.00 170.26 137 HIS H N 1
ATOM 15053 C CA . HIS H 2 97 ? -12.289 35.735 23.575 1.00 178.87 137 HIS H CA 1
ATOM 15054 C C . HIS H 2 97 ? -11.178 34.974 22.856 1.00 178.53 137 HIS H C 1
ATOM 15055 O O . HIS H 2 97 ? -10.957 33.799 23.206 1.00 205.15 137 HIS H O 1
ATOM 15062 N N . ASN H 2 98 ? -10.539 35.620 21.876 1.00 169.47 138 ASN H N 1
ATOM 15063 C CA . ASN H 2 98 ? -9.205 35.231 21.342 1.00 184.98 138 ASN H CA 1
ATOM 15064 C C . ASN H 2 98 ? -9.306 33.854 20.658 1.00 196.22 138 ASN H C 1
ATOM 15065 O O . ASN H 2 98 ? -8.323 33.077 20.736 1.00 200.53 138 ASN H O 1
ATOM 15070 N N . GLY H 2 99 ? -10.446 33.569 20.004 1.00 191.75 139 GLY H N 1
ATOM 15071 C CA . GLY H 2 99 ? -10.746 32.288 19.327 1.00 176.62 139 GLY H CA 1
ATOM 15072 C C . GLY H 2 99 ? -11.032 31.157 20.304 1.00 168.58 139 GLY H C 1
ATOM 15073 O O . GLY H 2 99 ? -11.068 29.991 19.883 1.00 160.10 139 GLY H O 1
ATOM 15074 N N . GLU H 2 100 ? -11.242 31.472 21.577 1.00 173.62 140 GLU H N 1
ATOM 15075 C CA . GLU H 2 100 ? -11.567 30.464 22.613 1.00 162.33 140 GLU H CA 1
ATOM 15076 C C . GLU H 2 100 ? -12.946 30.784 23.163 1.00 161.06 140 GLU H C 1
ATOM 15077 O O . GLU H 2 100 ? -13.202 31.957 23.477 1.00 157.17 140 GLU H O 1
ATOM 15083 N N . ILE H 2 101 ? -13.784 29.767 23.291 1.00 158.62 141 ILE H N 1
ATOM 15084 C CA . ILE H 2 101 ? -15.133 29.934 23.891 1.00 149.37 141 ILE H CA 1
ATOM 15085 C C . ILE H 2 101 ? -15.029 29.522 25.362 1.00 138.81 141 ILE H C 1
ATOM 15086 O O . ILE H 2 101 ? -14.586 28.397 25.671 1.00 135.66 141 ILE H O 1
ATOM 15091 N N . GLN H 2 102 ? -15.361 30.465 26.235 1.00 122.83 142 GLN H N 1
ATOM 15092 C CA . GLN H 2 102 ? -15.304 30.289 27.697 1.00 120.76 142 GLN H CA 1
ATOM 15093 C C . GLN H 2 102 ? -16.732 30.313 28.240 1.00 126.00 142 GLN H C 1
ATOM 15094 O O . GLN H 2 102 ? -17.529 31.241 27.916 1.00 109.82 142 GLN H O 1
ATOM 15100 N N . VAL H 2 103 ? -17.054 29.302 29.035 1.00 116.83 143 VAL H N 1
ATOM 15101 C CA . VAL H 2 103 ? -18.449 29.063 29.473 1.00 114.58 143 VAL H CA 1
ATOM 15102 C C . VAL H 2 103 ? -18.493 29.209 30.996 1.00 106.92 143 VAL H C 1
ATOM 15103 O O . VAL H 2 103 ? -17.709 28.562 31.730 1.00 76.21 143 VAL H O 1
ATOM 15107 N N . LEU H 2 104 ? -19.356 30.108 31.453 1.00 110.20 144 LEU H N 1
ATOM 15108 C CA . LEU H 2 104 ? -19.469 30.441 32.887 1.00 118.09 144 LEU H CA 1
ATOM 15109 C C . LEU H 2 104 ? -20.535 29.527 33.476 1.00 102.61 144 LEU H C 1
ATOM 15110 O O . LEU H 2 104 ? -21.697 29.701 33.140 1.00 111.16 144 LEU H O 1
ATOM 15115 N N . LEU H 2 105 ? -20.139 28.597 34.332 1.00 104.98 145 LEU H N 1
ATOM 15116 C CA . LEU H 2 105 ? -21.071 27.595 34.902 1.00 114.86 145 LEU H CA 1
ATOM 15117 C C . LEU H 2 105 ? -21.324 27.917 36.370 1.00 106.09 145 LEU H C 1
ATOM 15118 O O . LEU H 2 105 ? -20.613 28.763 36.922 1.00 102.59 145 LEU H O 1
ATOM 15123 N N . GLU H 2 106 ? -22.342 27.276 36.942 1.00 104.59 146 GLU H N 1
ATOM 15124 C CA . GLU H 2 106 ? -22.640 27.310 38.393 1.00 105.89 146 GLU H CA 1
ATOM 15125 C C . GLU H 2 106 ? -21.445 26.748 39.157 1.00 106.77 146 GLU H C 1
ATOM 15126 O O . GLU H 2 106 ? -20.802 25.775 38.696 1.00 110.84 146 GLU H O 1
ATOM 15132 N N . PHE H 2 107 ? -21.156 27.330 40.307 1.00 107.81 147 PHE H N 1
ATOM 15133 C CA . PHE H 2 107 ? -20.147 26.757 41.218 1.00 108.45 147 PHE H CA 1
ATOM 15134 C C . PHE H 2 107 ? -20.891 25.844 42.177 1.00 108.43 147 PHE H C 1
ATOM 15135 O O . PHE H 2 107 ? -21.988 26.231 42.634 1.00 104.46 147 PHE H O 1
ATOM 15143 N N . MET H 2 108 ? -20.300 24.683 42.444 1.00 105.91 148 MET H N 1
ATOM 15144 C CA . MET H 2 108 ? -20.836 23.704 43.412 1.00 109.35 148 MET H CA 1
ATOM 15145 C C . MET H 2 108 ? -19.831 23.572 44.561 1.00 109.83 148 MET H C 1
ATOM 15146 O O . MET H 2 108 ? -18.654 23.196 44.297 1.00 81.72 148 MET H O 1
ATOM 15151 N N . ASP H 2 109 ? -20.318 23.858 45.777 1.00 122.44 149 ASP H N 1
ATOM 15152 C CA . ASP H 2 109 ? -19.544 24.237 46.993 1.00 115.72 149 ASP H CA 1
ATOM 15153 C C . ASP H 2 109 ? -18.796 23.034 47.567 1.00 108.34 149 ASP H C 1
ATOM 15154 O O . ASP H 2 109 ? -17.692 23.240 48.063 1.00 121.59 149 ASP H O 1
ATOM 15159 N N . GLN H 2 110 ? -19.391 21.840 47.550 1.00 105.94 150 GLN H N 1
ATOM 15160 C CA . GLN H 2 110 ? -18.832 20.646 48.235 1.00 105.66 150 GLN H CA 1
ATOM 15161 C C . GLN H 2 110 ? -18.329 19.637 47.201 1.00 103.22 150 GLN H C 1
ATOM 15162 O O . GLN H 2 110 ? -18.293 18.433 47.532 1.00 105.00 150 GLN H O 1
ATOM 15168 N N . GLY H 2 111 ? -17.943 20.107 46.009 1.00 100.56 151 GLY H N 1
ATOM 15169 C CA . GLY H 2 111 ? -17.289 19.283 44.972 1.00 105.88 151 GLY H CA 1
ATOM 15170 C C . GLY H 2 111 ? -18.225 18.223 44.421 1.00 102.52 151 GLY H C 1
ATOM 15171 O O . GLY H 2 111 ? -19.419 18.530 44.213 1.00 95.46 151 GLY H O 1
ATOM 15172 N N . SER H 2 112 ? -17.713 17.015 44.178 1.00 102.33 152 SER H N 1
ATOM 15173 C CA . SER H 2 112 ? -18.494 15.894 43.591 1.00 90.89 152 SER H CA 1
ATOM 15174 C C . SER H 2 112 ? -18.790 14.837 44.644 1.00 81.03 152 SER H C 1
ATOM 15175 O O . SER H 2 112 ? -18.190 14.902 45.738 1.00 91.91 152 SER H O 1
ATOM 15178 N N . LEU H 2 113 ? -19.645 13.880 44.265 1.00 76.65 153 LEU H N 1
ATOM 15179 C CA . LEU H 2 113 ? -20.023 12.695 45.077 1.00 81.02 153 LEU H CA 1
ATOM 15180 C C . LEU H 2 113 ? -19.021 11.554 44.868 1.00 73.84 153 LEU H C 1
ATOM 15181 O O . LEU H 2 113 ? -19.366 10.443 45.241 1.00 71.15 153 LEU H O 1
ATOM 15186 N N . GLU H 2 114 ? -17.834 11.815 44.312 1.00 64.44 154 GLU H N 1
ATOM 15187 C CA . GLU H 2 114 ? -16.805 10.773 44.085 1.00 65.45 154 GLU H CA 1
ATOM 15188 C C . GLU H 2 114 ? -16.386 10.208 45.443 1.00 65.79 154 GLU H C 1
ATOM 15189 O O . GLU H 2 114 ? -16.054 10.958 46.359 1.00 75.38 154 GLU H O 1
ATOM 15195 N N . GLY H 2 115 ? -16.406 8.896 45.561 1.00 71.70 155 GLY H N 1
ATOM 15196 C CA . GLY H 2 115 ? -15.946 8.229 46.779 1.00 70.93 155 GLY H CA 1
ATOM 15197 C C . GLY H 2 115 ? -17.011 8.230 47.853 1.00 66.78 155 GLY H C 1
ATOM 15198 O O . GLY H 2 115 ? -16.765 7.535 48.864 1.00 64.35 155 GLY H O 1
ATOM 15199 N N . ALA H 2 116 ? -18.160 8.896 47.629 1.00 64.62 156 ALA H N 1
ATOM 15200 C CA . ALA H 2 116 ? -19.256 9.031 48.632 1.00 76.25 156 ALA H CA 1
ATOM 15201 C C . ALA H 2 116 ? -19.803 7.665 49.064 1.00 73.38 156 ALA H C 1
ATOM 15202 O O . ALA H 2 116 ? -19.879 6.714 48.243 1.00 76.21 156 ALA H O 1
ATOM 15204 N N . HIS H 2 117 ? -20.161 7.571 50.331 1.00 66.18 157 HIS H N 1
ATOM 15205 C CA . HIS H 2 117 ? -20.842 6.384 50.872 1.00 69.18 157 HIS H CA 1
ATOM 15206 C C . HIS H 2 117 ? -22.107 6.857 51.564 1.00 75.91 157 HIS H C 1
ATOM 15207 O O . HIS H 2 117 ? -22.017 7.596 52.567 1.00 83.82 157 HIS H O 1
ATOM 15214 N N . ILE H 2 118 ? -23.243 6.418 51.048 1.00 71.15 158 ILE H N 1
ATOM 15215 C CA . ILE H 2 118 ? -24.534 6.643 51.728 1.00 78.06 158 ILE H CA 1
ATOM 15216 C C . ILE H 2 118 ? -25.073 5.309 52.239 1.00 79.78 158 ILE H C 1
ATOM 15217 O O . ILE H 2 118 ? -25.422 4.491 51.439 1.00 89.02 158 ILE H O 1
ATOM 15222 N N . TRP H 2 119 ? -25.208 5.154 53.548 1.00 87.27 159 TRP H N 1
ATOM 15223 C CA . TRP H 2 119 ? -25.766 3.927 54.171 1.00 89.30 159 TRP H CA 1
ATOM 15224 C C . TRP H 2 119 ? -27.183 4.193 54.710 1.00 87.33 159 TRP H C 1
ATOM 15225 O O . TRP H 2 119 ? -27.947 3.210 54.850 1.00 85.53 159 TRP H O 1
ATOM 15236 N N . GLN H 2 120 ? -27.523 5.434 55.075 1.00 85.10 160 GLN H N 1
ATOM 15237 C CA . GLN H 2 120 ? -28.917 5.759 55.484 1.00 89.37 160 GLN H CA 1
ATOM 15238 C C . GLN H 2 120 ? -29.754 5.706 54.204 1.00 85.42 160 GLN H C 1
ATOM 15239 O O . GLN H 2 120 ? -29.405 6.431 53.252 1.00 103.46 160 GLN H O 1
ATOM 15245 N N . GLU H 2 121 ? -30.766 4.844 54.124 1.00 83.22 161 GLU H N 1
ATOM 15246 C CA . GLU H 2 121 ? -31.432 4.587 52.816 1.00 90.21 161 GLU H CA 1
ATOM 15247 C C . GLU H 2 121 ? -32.307 5.777 52.404 1.00 88.59 161 GLU H C 1
ATOM 15248 O O . GLU H 2 121 ? -32.503 5.950 51.187 1.00 81.96 161 GLU H O 1
ATOM 15254 N N . GLN H 2 122 ? -32.847 6.542 53.354 1.00 90.22 162 GLN H N 1
ATOM 15255 C CA . GLN H 2 122 ? -33.659 7.730 53.004 1.00 90.15 162 GLN H CA 1
ATOM 15256 C C . GLN H 2 122 ? -32.675 8.753 52.427 1.00 81.65 162 GLN H C 1
ATOM 15257 O O . GLN H 2 122 ? -33.031 9.461 51.479 1.00 72.42 162 GLN H O 1
ATOM 15263 N N . GLU H 2 123 ? -31.436 8.755 52.916 1.00 75.12 163 GLU H N 1
ATOM 15264 C CA . GLU H 2 123 ? -30.406 9.708 52.439 1.00 81.16 163 GLU H CA 1
ATOM 15265 C C . GLU H 2 123 ? -30.108 9.316 50.984 1.00 73.78 163 GLU H C 1
ATOM 15266 O O . GLU H 2 123 ? -30.010 10.208 50.150 1.00 84.37 163 GLU H O 1
ATOM 15272 N N . LEU H 2 124 ? -30.044 8.030 50.659 1.00 73.29 164 LEU H N 1
ATOM 15273 C CA . LEU H 2 124 ? -29.707 7.571 49.280 1.00 69.89 164 LEU H CA 1
ATOM 15274 C C . LEU H 2 124 ? -30.897 7.709 48.329 1.00 67.53 164 LEU H C 1
ATOM 15275 O O . LEU H 2 124 ? -30.676 7.999 47.161 1.00 76.41 164 LEU H O 1
ATOM 15280 N N . ALA H 2 125 ? -32.123 7.504 48.784 1.00 71.48 165 ALA H N 1
ATOM 15281 C CA . ALA H 2 125 ? -33.320 7.735 47.940 1.00 78.98 165 ALA H CA 1
ATOM 15282 C C . ALA H 2 125 ? -33.419 9.224 47.576 1.00 80.50 165 ALA H C 1
ATOM 15283 O O . ALA H 2 125 ? -33.779 9.567 46.450 1.00 81.42 165 ALA H O 1
ATOM 15285 N N . ASP H 2 126 ? -33.120 10.101 48.517 1.00 86.28 166 ASP H N 1
ATOM 15286 C CA . ASP H 2 126 ? -33.258 11.561 48.308 1.00 95.43 166 ASP H CA 1
ATOM 15287 C C . ASP H 2 126 ? -32.193 11.989 47.303 1.00 84.90 166 ASP H C 1
ATOM 15288 O O . ASP H 2 126 ? -32.416 12.960 46.559 1.00 86.43 166 ASP H O 1
ATOM 15293 N N . LEU H 2 127 ? -31.033 11.339 47.352 1.00 82.51 167 LEU H N 1
ATOM 15294 C CA . LEU H 2 127 ? -29.947 11.650 46.404 1.00 76.66 167 LEU H CA 1
ATOM 15295 C C . LEU H 2 127 ? -30.333 11.108 45.056 1.00 67.40 167 LEU H C 1
ATOM 15296 O O . LEU H 2 127 ? -30.037 11.795 44.080 1.00 62.54 167 LEU H O 1
ATOM 15301 N N . SER H 2 128 ? -30.958 9.936 45.040 1.00 65.65 168 SER H N 1
ATOM 15302 C CA . SER H 2 128 ? -31.245 9.192 43.790 1.00 70.52 168 SER H CA 1
ATOM 15303 C C . SER H 2 128 ? -32.319 9.953 43.016 1.00 72.52 168 SER H C 1
ATOM 15304 O O . SER H 2 128 ? -32.145 10.138 41.788 1.00 64.94 168 SER H O 1
ATOM 15307 N N . ARG H 2 129 ? -33.365 10.382 43.732 1.00 74.61 169 ARG H N 1
ATOM 15308 C CA . ARG H 2 129 ? -34.529 11.124 43.182 1.00 83.65 169 ARG H CA 1
ATOM 15309 C C . ARG H 2 129 ? -34.017 12.388 42.500 1.00 82.23 169 ARG H C 1
ATOM 15310 O O . ARG H 2 129 ? -34.551 12.762 41.443 1.00 89.57 169 ARG H O 1
ATOM 15318 N N . GLN H 2 130 ? -33.006 13.031 43.060 1.00 84.45 170 GLN H N 1
ATOM 15319 C CA . GLN H 2 130 ? -32.503 14.274 42.439 1.00 96.54 170 GLN H CA 1
ATOM 15320 C C . GLN H 2 130 ? -31.681 13.945 41.193 1.00 87.00 170 GLN H C 1
ATOM 15321 O O . GLN H 2 130 ? -31.884 14.613 40.183 1.00 86.92 170 GLN H O 1
ATOM 15327 N N . ILE H 2 131 ? -30.830 12.926 41.224 1.00 87.53 171 ILE H N 1
ATOM 15328 C CA . ILE H 2 131 ? -30.040 12.568 40.013 1.00 81.18 171 ILE H CA 1
ATOM 15329 C C . ILE H 2 131 ? -31.035 12.085 38.948 1.00 77.26 171 ILE H C 1
ATOM 15330 O O . ILE H 2 131 ? -30.829 12.384 37.760 1.00 70.76 171 ILE H O 1
ATOM 15335 N N . LEU H 2 132 ? -32.087 11.370 39.346 1.00 75.79 172 LEU H N 1
ATOM 15336 C CA . LEU H 2 132 ? -33.096 10.864 38.376 1.00 76.52 172 LEU H CA 1
ATOM 15337 C C . LEU H 2 132 ? -33.872 12.022 37.752 1.00 72.10 172 LEU H C 1
ATOM 15338 O O . LEU H 2 132 ? -34.235 11.898 36.581 1.00 68.41 172 LEU H O 1
ATOM 15343 N N . SER H 2 133 ? -34.138 13.087 38.501 1.00 75.35 173 SER H N 1
ATOM 15344 C CA . SER H 2 133 ? -34.922 14.242 37.992 1.00 88.72 173 SER H CA 1
ATOM 15345 C C . SER H 2 133 ? -34.159 14.905 36.843 1.00 79.61 173 SER H C 1
ATOM 15346 O O . SER H 2 133 ? -34.771 15.354 35.848 1.00 73.65 173 SER H O 1
ATOM 15349 N N . GLY H 2 134 ? -32.856 15.016 37.008 1.00 72.66 174 GLY H N 1
ATOM 15350 C CA . GLY H 2 134 ? -32.010 15.684 36.018 1.00 80.09 174 GLY H CA 1
ATOM 15351 C C . GLY H 2 134 ? -31.869 14.794 34.819 1.00 82.59 174 GLY H C 1
ATOM 15352 O O . GLY H 2 134 ? -31.893 15.315 33.697 1.00 87.39 174 GLY H O 1
ATOM 15353 N N . LEU H 2 135 ? -31.742 13.488 35.042 1.00 80.83 175 LEU H N 1
ATOM 15354 C CA . LEU H 2 135 ? -31.520 12.556 33.910 1.00 80.68 175 LEU H CA 1
ATOM 15355 C C . LEU H 2 135 ? -32.834 12.381 33.140 1.00 79.95 175 LEU H C 1
ATOM 15356 O O . LEU H 2 135 ? -32.772 12.195 31.911 1.00 78.70 175 LEU H O 1
ATOM 15361 N N . ALA H 2 136 ? -33.979 12.439 33.818 1.00 71.19 176 ALA H N 1
ATOM 15362 C CA . ALA H 2 136 ? -35.275 12.292 33.128 1.00 84.09 176 ALA H CA 1
ATOM 15363 C C . ALA H 2 136 ? -35.510 13.547 32.303 1.00 89.46 176 ALA H C 1
ATOM 15364 O O . ALA H 2 136 ? -36.198 13.436 31.264 1.00 94.49 176 ALA H O 1
ATOM 15366 N N . TYR H 2 137 ? -35.007 14.690 32.785 1.00 83.70 177 TYR H N 1
ATOM 15367 C CA . TYR H 2 137 ? -35.073 15.978 32.056 1.00 83.26 177 TYR H CA 1
ATOM 15368 C C . TYR H 2 137 ? -34.273 15.826 30.769 1.00 76.86 177 TYR H C 1
ATOM 15369 O O . TYR H 2 137 ? -34.789 16.057 29.675 1.00 77.04 177 TYR H O 1
ATOM 15378 N N . LEU H 2 138 ? -33.016 15.441 30.927 1.00 73.25 178 LEU H N 1
ATOM 15379 C CA . LEU H 2 138 ? -32.065 15.330 29.800 1.00 82.09 178 LEU H CA 1
ATOM 15380 C C . LEU H 2 138 ? -32.607 14.329 28.770 1.00 81.56 178 LEU H C 1
ATOM 15381 O O . LEU H 2 138 ? -32.370 14.507 27.573 1.00 77.91 178 LEU H O 1
ATOM 15386 N N . HIS H 2 139 ? -33.245 13.250 29.205 1.00 95.45 179 HIS H N 1
ATOM 15387 C CA . HIS H 2 139 ? -33.661 12.174 28.270 1.00 89.45 179 HIS H CA 1
ATOM 15388 C C . HIS H 2 139 ? -34.878 12.635 27.458 1.00 88.99 179 HIS H C 1
ATOM 15389 O O . HIS H 2 139 ? -34.949 12.265 26.272 1.00 85.25 179 HIS H O 1
ATOM 15396 N N . ARG H 2 140 ? -35.780 13.435 28.042 1.00 85.27 180 ARG H N 1
ATOM 15397 C CA . ARG H 2 140 ? -36.938 13.976 27.278 1.00 87.25 180 ARG H CA 1
ATOM 15398 C C . ARG H 2 140 ? -36.443 15.056 26.311 1.00 85.10 180 ARG H C 1
ATOM 15399 O O . ARG H 2 140 ? -36.968 15.107 25.195 1.00 106.98 180 ARG H O 1
ATOM 15407 N N . ARG H 2 141 ? -35.401 15.811 26.655 1.00 90.45 181 ARG H N 1
ATOM 15408 C CA . ARG H 2 141 ? -34.780 16.785 25.711 1.00 98.61 181 ARG H CA 1
ATOM 15409 C C . ARG H 2 141 ? -33.852 16.036 24.734 1.00 94.12 181 ARG H C 1
ATOM 15410 O O . ARG H 2 141 ? -33.044 16.704 24.046 1.00 82.98 181 ARG H O 1
ATOM 15418 N N . HIS H 2 142 ? -33.935 14.701 24.688 1.00 87.97 182 HIS H N 1
ATOM 15419 C CA . HIS H 2 142 ? -33.153 13.824 23.768 1.00 89.92 182 HIS H CA 1
ATOM 15420 C C . HIS H 2 142 ? -31.646 14.039 23.957 1.00 88.80 182 HIS H C 1
ATOM 15421 O O . HIS H 2 142 ? -30.915 13.903 22.981 1.00 103.37 182 HIS H O 1
ATOM 15428 N N . ILE H 2 143 ? -31.183 14.331 25.165 1.00 86.49 183 ILE H N 1
ATOM 15429 C CA . ILE H 2 143 ? -29.727 14.327 25.475 1.00 83.65 183 ILE H CA 1
ATOM 15430 C C . ILE H 2 143 ? -29.362 13.025 26.196 1.00 85.79 183 ILE H C 1
ATOM 15431 O O . ILE H 2 143 ? -29.971 12.697 27.244 1.00 69.53 183 ILE H O 1
ATOM 15436 N N . VAL H 2 144 ? -28.377 12.315 25.664 1.00 76.36 184 VAL H N 1
ATOM 15437 C CA . VAL H 2 144 ? -27.795 11.153 26.377 1.00 74.38 184 VAL H CA 1
ATOM 15438 C C . VAL H 2 144 ? -26.470 11.626 26.932 1.00 67.40 184 VAL H C 1
ATOM 15439 O O . VAL H 2 144 ? -25.797 12.333 26.245 1.00 68.51 184 VAL H O 1
ATOM 15443 N N . HIS H 2 145 ? -26.209 11.390 28.205 1.00 81.02 185 HIS H N 1
ATOM 15444 C CA . HIS H 2 145 ? -25.099 12.075 28.916 1.00 90.55 185 HIS H CA 1
ATOM 15445 C C . HIS H 2 145 ? -23.773 11.355 28.674 1.00 83.13 185 HIS H C 1
ATOM 15446 O O . HIS H 2 145 ? -22.779 12.046 28.525 1.00 97.87 185 HIS H O 1
ATOM 15453 N N . ARG H 2 146 ? -23.787 10.033 28.801 1.00 81.30 186 ARG H N 1
ATOM 15454 C CA . ARG H 2 146 ? -22.749 9.055 28.382 1.00 87.37 186 ARG H CA 1
ATOM 15455 C C . ARG H 2 146 ? -21.526 9.045 29.296 1.00 82.43 186 ARG H C 1
ATOM 15456 O O . ARG H 2 146 ? -20.690 8.145 29.094 1.00 92.83 186 ARG H O 1
ATOM 15464 N N . ASP H 2 147 ? -21.438 9.912 30.302 1.00 88.06 187 ASP H N 1
ATOM 15465 C CA . ASP H 2 147 ? -20.372 9.749 31.329 1.00 85.94 187 ASP H CA 1
ATOM 15466 C C . ASP H 2 147 ? -20.945 9.990 32.720 1.00 70.46 187 ASP H C 1
ATOM 15467 O O . ASP H 2 147 ? -20.322 10.696 33.457 1.00 88.86 187 ASP H O 1
ATOM 15472 N N . ILE H 2 148 ? -22.116 9.445 33.024 1.00 72.75 188 ILE H N 1
ATOM 15473 C CA . ILE H 2 148 ? -22.701 9.431 34.390 1.00 64.72 188 ILE H CA 1
ATOM 15474 C C . ILE H 2 148 ? -21.775 8.592 35.282 1.00 71.01 188 ILE H C 1
ATOM 15475 O O . ILE H 2 148 ? -21.584 7.408 35.028 1.00 77.73 188 ILE H O 1
ATOM 15480 N N . LYS H 2 149 ? -21.213 9.206 36.306 1.00 86.78 189 LYS H N 1
ATOM 15481 C CA . LYS H 2 149 ? -20.320 8.556 37.293 1.00 85.60 189 LYS H CA 1
ATOM 15482 C C . LYS H 2 149 ? -20.312 9.456 38.519 1.00 87.77 189 LYS H C 1
ATOM 15483 O O . LYS H 2 149 ? -20.747 10.606 38.435 1.00 81.13 189 LYS H O 1
ATOM 15489 N N . PRO H 2 150 ? -19.883 8.958 39.700 1.00 82.37 190 PRO H N 1
ATOM 15490 C CA . PRO H 2 150 ? -19.809 9.820 40.883 1.00 78.05 190 PRO H CA 1
ATOM 15491 C C . PRO H 2 150 ? -18.960 11.103 40.733 1.00 68.23 190 PRO H C 1
ATOM 15492 O O . PRO H 2 150 ? -19.259 12.047 41.400 1.00 64.40 190 PRO H O 1
ATOM 15496 N N . SER H 2 151 ? -17.903 11.085 39.919 1.00 66.81 191 SER H N 1
ATOM 15497 C CA . SER H 2 151 ? -17.045 12.250 39.564 1.00 69.84 191 SER H CA 1
ATOM 15498 C C . SER H 2 151 ? -17.897 13.383 38.965 1.00 65.61 191 SER H C 1
ATOM 15499 O O . SER H 2 151 ? -17.583 14.552 39.189 1.00 82.10 191 SER H O 1
ATOM 15502 N N . ASN H 2 152 ? -18.917 13.082 38.176 1.00 63.27 192 ASN H N 1
ATOM 15503 C CA . ASN H 2 152 ? -19.630 14.147 37.437 1.00 65.84 192 ASN H CA 1
ATOM 15504 C C . ASN H 2 152 ? -20.978 14.370 38.097 1.00 71.04 192 ASN H C 1
ATOM 15505 O O . ASN H 2 152 ? -21.824 14.974 37.441 1.00 61.40 192 ASN H O 1
ATOM 15510 N N . LEU H 2 153 ? -21.145 13.942 39.348 1.00 73.51 193 LEU H N 1
ATOM 15511 C CA . LEU H 2 153 ? -22.335 14.328 40.140 1.00 79.40 193 LEU H CA 1
ATOM 15512 C C . LEU H 2 153 ? -21.912 15.306 41.231 1.00 84.30 193 LEU H C 1
ATOM 15513 O O . LEU H 2 153 ? -21.379 14.863 42.262 1.00 86.76 193 LEU H O 1
ATOM 15518 N N . LEU H 2 154 ? -22.216 16.584 41.007 1.00 87.67 194 LEU H N 1
ATOM 15519 C CA . LEU H 2 154 ? -21.791 17.707 41.867 1.00 79.42 194 LEU H CA 1
ATOM 15520 C C . LEU H 2 154 ? -22.816 17.956 42.957 1.00 79.49 194 LEU H C 1
ATOM 15521 O O . LEU H 2 154 ? -24.009 17.809 42.713 1.00 93.17 194 LEU H O 1
ATOM 15526 N N . ILE H 2 155 ? -22.333 18.379 44.114 1.00 93.22 195 ILE H N 1
ATOM 15527 C CA . ILE H 2 155 ? -23.199 18.687 45.281 1.00 94.92 195 ILE H CA 1
ATOM 15528 C C . ILE H 2 155 ? -22.682 19.970 45.925 1.00 88.73 195 ILE H C 1
ATOM 15529 O O . ILE H 2 155 ? -21.462 20.197 45.931 1.00 91.24 195 ILE H O 1
ATOM 15534 N N . ASN H 2 156 ? -23.597 20.792 46.424 1.00 103.71 196 ASN H N 1
ATOM 15535 C CA . ASN H 2 156 ? -23.284 22.119 47.014 1.00 114.17 196 ASN H CA 1
ATOM 15536 C C . ASN H 2 156 ? -23.570 22.094 48.521 1.00 133.00 196 ASN H C 1
ATOM 15537 O O . ASN H 2 156 ? -23.906 21.012 49.067 1.00 116.36 196 ASN H O 1
ATOM 15542 N N . SER H 2 157 ? -23.436 23.252 49.172 1.00 143.07 197 SER H N 1
ATOM 15543 C CA . SER H 2 157 ? -23.743 23.434 50.607 1.00 132.09 197 SER H CA 1
ATOM 15544 C C . SER H 2 157 ? -25.219 23.111 50.838 1.00 122.02 197 SER H C 1
ATOM 15545 O O . SER H 2 157 ? -25.541 22.521 51.889 1.00 114.08 197 SER H O 1
ATOM 15548 N N . ALA H 2 158 ? -26.075 23.458 49.877 1.00 109.07 198 ALA H N 1
ATOM 15549 C CA . ALA H 2 158 ? -27.535 23.268 49.996 1.00 115.95 198 ALA H CA 1
ATOM 15550 C C . ALA H 2 158 ? -27.870 21.772 49.931 1.00 119.34 198 ALA H C 1
ATOM 15551 O O . ALA H 2 158 ? -29.047 21.418 50.126 1.00 117.03 198 ALA H O 1
ATOM 15553 N N . LYS H 2 159 ? -26.881 20.926 49.631 1.00 126.32 199 LYS H N 1
ATOM 15554 C CA . LYS H 2 159 ? -27.059 19.452 49.510 1.00 134.13 199 LYS H CA 1
ATOM 15555 C C . LYS H 2 159 ? -28.040 19.144 48.371 1.00 114.34 199 LYS H C 1
ATOM 15556 O O . LYS H 2 159 ? -28.885 18.270 48.543 1.00 118.00 199 LYS H O 1
ATOM 15562 N N . ASN H 2 160 ? -27.902 19.822 47.234 1.00 103.50 200 ASN H N 1
ATOM 15563 C CA . ASN H 2 160 ? -28.708 19.545 46.019 1.00 111.27 200 ASN H CA 1
ATOM 15564 C C . ASN H 2 160 ? -27.766 18.929 45.006 1.00 111.63 200 ASN H C 1
ATOM 15565 O O . ASN H 2 160 ? -26.726 19.531 44.777 1.00 117.50 200 ASN H O 1
ATOM 15570 N N . VAL H 2 161 ? -28.122 17.793 44.414 1.00 100.79 201 VAL H N 1
ATOM 15571 C CA . VAL H 2 161 ? -27.201 17.129 43.450 1.00 90.40 201 VAL H CA 1
ATOM 15572 C C . VAL H 2 161 ? -27.524 17.613 42.036 1.00 89.14 201 VAL H C 1
ATOM 15573 O O . VAL H 2 161 ? -28.736 17.744 41.714 1.00 77.83 201 VAL H O 1
ATOM 15577 N N . LYS H 2 162 ? -26.475 17.894 41.246 1.00 84.70 202 LYS H N 1
ATOM 15578 C CA . LYS H 2 162 ? -26.586 18.354 39.837 1.00 87.10 202 LYS H CA 1
ATOM 15579 C C . LYS H 2 162 ? -25.682 17.507 38.944 1.00 81.08 202 LYS H C 1
ATOM 15580 O O . LYS H 2 162 ? -24.573 17.172 39.358 1.00 86.46 202 LYS H O 1
ATOM 15586 N N . ILE H 2 163 ? -26.149 17.213 37.736 1.00 71.21 203 ILE H N 1
ATOM 15587 C CA . ILE H 2 163 ? -25.391 16.415 36.732 1.00 76.89 203 ILE H CA 1
ATOM 15588 C C . ILE H 2 163 ? -24.443 17.355 35.970 1.00 80.04 203 ILE H C 1
ATOM 15589 O O . ILE H 2 163 ? -24.890 18.424 35.591 1.00 74.91 203 ILE H O 1
ATOM 15594 N N . ALA H 2 164 ? -23.188 16.969 35.710 1.00 77.24 204 ALA H N 1
ATOM 15595 C CA . ALA H 2 164 ? -22.132 17.956 35.406 1.00 91.39 204 ALA H CA 1
ATOM 15596 C C . ALA H 2 164 ? -21.593 17.907 33.975 1.00 94.88 204 ALA H C 1
ATOM 15597 O O . ALA H 2 164 ? -21.728 18.935 33.299 1.00 122.80 204 ALA H O 1
ATOM 15599 N N . ASP H 2 165 ? -20.861 16.870 33.572 1.00 92.47 205 ASP H N 1
ATOM 15600 C CA . ASP H 2 165 ? -19.856 17.031 32.478 1.00 97.84 205 ASP H CA 1
ATOM 15601 C C . ASP H 2 165 ? -20.437 16.565 31.132 1.00 89.15 205 ASP H C 1
ATOM 15602 O O . ASP H 2 165 ? -20.689 15.379 30.939 1.00 112.34 205 ASP H O 1
ATOM 15607 N N . PHE H 2 166 ? -20.577 17.462 30.182 1.00 81.11 206 PHE H N 1
ATOM 15608 C CA . PHE H 2 166 ? -21.285 17.159 28.917 1.00 85.88 206 PHE H CA 1
ATOM 15609 C C . PHE H 2 166 ? -20.329 17.046 27.719 1.00 92.73 206 PHE H C 1
ATOM 15610 O O . PHE H 2 166 ? -20.801 17.188 26.563 1.00 69.92 206 PHE H O 1
ATOM 15618 N N . GLY H 2 167 ? -19.048 16.738 27.963 1.00 99.48 207 GLY H N 1
ATOM 15619 C CA . GLY H 2 167 ? -17.993 16.744 26.930 1.00 94.27 207 GLY H CA 1
ATOM 15620 C C . GLY H 2 167 ? -18.068 15.575 25.965 1.00 88.95 207 GLY H C 1
ATOM 15621 O O . GLY H 2 167 ? -17.248 15.541 25.056 1.00 103.57 207 GLY H O 1
ATOM 15622 N N . VAL H 2 168 ? -18.990 14.642 26.167 1.00 96.52 208 VAL H N 1
ATOM 15623 C CA . VAL H 2 168 ? -19.037 13.316 25.488 1.00 85.40 208 VAL H CA 1
ATOM 15624 C C . VAL H 2 168 ? -20.503 12.992 25.221 1.00 82.58 208 VAL H C 1
ATOM 15625 O O . VAL H 2 168 ? -20.805 12.135 24.373 1.00 73.23 208 VAL H O 1
ATOM 15629 N N . SER H 2 169 ? -21.381 13.784 25.833 1.00 89.99 209 SER H N 1
ATOM 15630 C CA . SER H 2 169 ? -22.837 13.797 25.566 1.00 94.33 209 SER H CA 1
ATOM 15631 C C . SER H 2 169 ? -23.138 14.237 24.121 1.00 85.91 209 SER H C 1
ATOM 15632 O O . SER H 2 169 ? -22.371 15.025 23.520 1.00 74.07 209 SER H O 1
ATOM 15635 N N . ARG H 2 170 ? -24.263 13.749 23.608 1.00 86.41 210 ARG H N 1
ATOM 15636 C CA . ARG H 2 170 ? -24.727 13.916 22.211 1.00 91.22 210 ARG H CA 1
ATOM 15637 C C . ARG H 2 170 ? -26.220 14.182 22.284 1.00 77.83 210 ARG H C 1
ATOM 15638 O O . ARG H 2 170 ? -26.870 13.724 23.204 1.00 75.88 210 ARG H O 1
ATOM 15646 N N . ILE H 2 171 ? -26.723 14.966 21.362 1.00 90.13 211 ILE H N 1
ATOM 15647 C CA . ILE H 2 171 ? -28.156 15.356 21.348 1.00 97.41 211 ILE H CA 1
ATOM 15648 C C . ILE H 2 171 ? -28.766 14.682 20.115 1.00 86.54 211 ILE H C 1
ATOM 15649 O O . ILE H 2 171 ? -28.174 14.741 19.042 1.00 101.71 211 ILE H O 1
ATOM 15654 N N . LEU H 2 172 ? -29.830 13.918 20.314 1.00 95.81 212 LEU H N 1
ATOM 15655 C CA . LEU H 2 172 ? -30.305 12.879 19.358 1.00 96.23 212 LEU H CA 1
ATOM 15656 C C . LEU H 2 172 ? -31.519 13.398 18.592 1.00 106.17 212 LEU H C 1
ATOM 15657 O O . LEU H 2 172 ? -32.301 14.204 19.175 1.00 84.48 212 LEU H O 1
ATOM 15662 N N . ALA H 2 173 ? -31.700 12.901 17.365 1.00 110.56 213 ALA H N 1
ATOM 15663 C CA . ALA H 2 173 ? -32.765 13.338 16.430 1.00 112.68 213 ALA H CA 1
ATOM 15664 C C . ALA H 2 173 ? -34.149 12.875 16.921 1.00 116.04 213 ALA H C 1
ATOM 15665 O O . ALA H 2 173 ? -35.018 13.734 17.023 1.00 106.99 213 ALA H O 1
ATOM 15667 N N . GLN H 2 174 ? -34.360 11.578 17.191 1.00 127.84 214 GLN H N 1
ATOM 15668 C CA . GLN H 2 174 ? -35.683 11.018 17.604 1.00 138.15 214 GLN H CA 1
ATOM 15669 C C . GLN H 2 174 ? -35.615 10.512 19.043 1.00 132.15 214 GLN H C 1
ATOM 15670 O O . GLN H 2 174 ? -34.609 10.702 19.713 1.00 123.76 214 GLN H O 1
ATOM 15687 N N . MET H 2 176 ? -35.877 7.403 19.896 1.00 142.44 216 MET H N 1
ATOM 15688 C CA . MET H 2 176 ? -34.867 6.365 19.887 1.00 144.84 216 MET H CA 1
ATOM 15689 C C . MET H 2 176 ? -34.164 6.377 18.522 1.00 121.80 216 MET H C 1
ATOM 15690 O O . MET H 2 176 ? -34.838 6.573 17.504 1.00 105.75 216 MET H O 1
ATOM 15695 N N . ASP H 2 177 ? -32.837 6.238 18.565 1.00 112.17 217 ASP H N 1
ATOM 15696 C CA . ASP H 2 177 ? -31.831 6.575 17.526 1.00 106.00 217 ASP H CA 1
ATOM 15697 C C . ASP H 2 177 ? -30.483 6.165 18.107 1.00 110.23 217 ASP H C 1
ATOM 15698 O O . ASP H 2 177 ? -30.067 6.695 19.138 1.00 116.09 217 ASP H O 1
ATOM 15703 N N . PRO H 2 178 ? -29.793 5.152 17.548 1.00 109.66 218 PRO H N 1
ATOM 15704 C CA . PRO H 2 178 ? -28.596 4.611 18.194 1.00 110.87 218 PRO H CA 1
ATOM 15705 C C . PRO H 2 178 ? -27.338 5.490 18.141 1.00 96.02 218 PRO H C 1
ATOM 15706 O O . PRO H 2 178 ? -27.212 6.308 17.259 1.00 104.11 218 PRO H O 1
ATOM 15710 N N . CYS H 2 179 ? -26.432 5.278 19.091 1.00 85.94 219 CYS H N 1
ATOM 15711 C CA . CYS H 2 179 ? -25.098 5.928 19.132 1.00 98.02 219 CYS H CA 1
ATOM 15712 C C . CYS H 2 179 ? -24.034 4.958 18.619 1.00 92.02 219 CYS H C 1
ATOM 15713 O O . CYS H 2 179 ? -24.196 3.749 18.808 1.00 74.58 219 CYS H O 1
ATOM 15716 N N . ASN H 2 180 ? -22.973 5.462 18.000 1.00 98.88 220 ASN H N 1
ATOM 15717 C CA . ASN H 2 180 ? -21.910 4.579 17.449 1.00 114.17 220 ASN H CA 1
ATOM 15718 C C . ASN H 2 180 ? -20.644 4.740 18.270 1.00 110.43 220 ASN H C 1
ATOM 15719 O O . ASN H 2 180 ? -19.882 3.784 18.398 1.00 109.86 220 ASN H O 1
ATOM 15734 N N . SER H 2 182 ? -17.643 5.132 20.769 1.00 95.60 222 SER H N 1
ATOM 15735 C CA . SER H 2 182 ? -17.137 4.659 22.050 1.00 101.46 222 SER H CA 1
ATOM 15736 C C . SER H 2 182 ? -16.535 5.836 22.831 1.00 97.07 222 SER H C 1
ATOM 15737 O O . SER H 2 182 ? -15.334 6.147 22.690 1.00 108.90 222 SER H O 1
ATOM 15740 N N . VAL H 2 183 ? -17.344 6.462 23.660 1.00 92.10 223 VAL H N 1
ATOM 15741 C CA . VAL H 2 183 ? -16.884 7.581 24.513 1.00 90.80 223 VAL H CA 1
ATOM 15742 C C . VAL H 2 183 ? -17.308 7.261 25.924 1.00 81.92 223 VAL H C 1
ATOM 15743 O O . VAL H 2 183 ? -18.292 6.553 26.090 1.00 92.30 223 VAL H O 1
ATOM 15747 N N . GLY H 2 184 ? -16.537 7.757 26.877 1.00 91.73 224 GLY H N 1
ATOM 15748 C CA . GLY H 2 184 ? -16.839 7.629 28.306 1.00 100.22 224 GLY H CA 1
ATOM 15749 C C . GLY H 2 184 ? -15.755 6.902 29.058 1.00 95.42 224 GLY H C 1
ATOM 15750 O O . GLY H 2 184 ? -14.659 6.675 28.527 1.00 104.32 224 GLY H O 1
ATOM 15751 N N . THR H 2 185 ? -16.071 6.601 30.299 1.00 88.32 225 THR H N 1
ATOM 15752 C CA . THR H 2 185 ? -15.228 5.842 31.236 1.00 82.31 225 THR H CA 1
ATOM 15753 C C . THR H 2 185 ? -15.640 4.373 31.126 1.00 91.59 225 THR H C 1
ATOM 15754 O O . THR H 2 185 ? -16.847 4.106 31.325 1.00 98.20 225 THR H O 1
ATOM 15758 N N . ILE H 2 186 ? -14.678 3.479 30.873 1.00 89.92 226 ILE H N 1
ATOM 15759 C CA . ILE H 2 186 ? -14.875 2.016 30.626 1.00 84.41 226 ILE H CA 1
ATOM 15760 C C . ILE H 2 186 ? -15.610 1.415 31.824 1.00 81.61 226 ILE H C 1
ATOM 15761 O O . ILE H 2 186 ? -16.461 0.570 31.625 1.00 94.42 226 ILE H O 1
ATOM 15766 N N . ALA H 2 187 ? -15.286 1.854 33.034 1.00 84.60 227 ALA H N 1
ATOM 15767 C CA . ALA H 2 187 ? -15.773 1.276 34.308 1.00 87.45 227 ALA H CA 1
ATOM 15768 C C . ALA H 2 187 ? -17.272 1.556 34.539 1.00 84.90 227 ALA H C 1
ATOM 15769 O O . ALA H 2 187 ? -17.957 0.777 35.237 1.00 80.66 227 ALA H O 1
ATOM 15771 N N . TYR H 2 188 ? -17.808 2.620 33.958 1.00 82.16 228 TYR H N 1
ATOM 15772 C CA . TYR H 2 188 ? -19.224 3.003 34.181 1.00 86.79 228 TYR H CA 1
ATOM 15773 C C . TYR H 2 188 ? -20.034 2.784 32.899 1.00 86.60 228 TYR H C 1
ATOM 15774 O O . TYR H 2 188 ? -21.216 3.191 32.791 1.00 82.77 228 TYR H O 1
ATOM 15783 N N . MET H 2 189 ? -19.433 2.143 31.909 1.00 84.30 229 MET H N 1
ATOM 15784 C CA . MET H 2 189 ? -20.185 1.818 30.684 1.00 85.67 229 MET H CA 1
ATOM 15785 C C . MET H 2 189 ? -21.026 0.597 30.980 1.00 85.62 229 MET H C 1
ATOM 15786 O O . MET H 2 189 ? -20.561 -0.232 31.833 1.00 78.05 229 MET H O 1
ATOM 15791 N N . SER H 2 190 ? -22.172 0.519 30.293 1.00 83.39 230 SER H N 1
ATOM 15792 C CA . SER H 2 190 ? -23.033 -0.689 30.208 1.00 79.34 230 SER H CA 1
ATOM 15793 C C . SER H 2 190 ? -22.253 -1.794 29.507 1.00 72.03 230 SER H C 1
ATOM 15794 O O . SER H 2 190 ? -21.228 -1.513 28.904 1.00 69.15 230 SER H O 1
ATOM 15797 N N . PRO H 2 191 ? -22.647 -3.088 29.601 1.00 73.89 231 PRO H N 1
ATOM 15798 C CA . PRO H 2 191 ? -21.952 -4.136 28.856 1.00 66.25 231 PRO H CA 1
ATOM 15799 C C . PRO H 2 191 ? -21.931 -3.878 27.352 1.00 66.72 231 PRO H C 1
ATOM 15800 O O . PRO H 2 191 ? -20.891 -4.080 26.770 1.00 72.52 231 PRO H O 1
ATOM 15804 N N . GLU H 2 192 ? -23.050 -3.428 26.781 1.00 68.32 232 GLU H N 1
ATOM 15805 C CA . GLU H 2 192 ? -23.175 -3.253 25.314 1.00 71.16 232 GLU H CA 1
ATOM 15806 C C . GLU H 2 192 ? -22.318 -2.082 24.804 1.00 78.58 232 GLU H C 1
ATOM 15807 O O . GLU H 2 192 ? -22.170 -1.959 23.583 1.00 85.89 232 GLU H O 1
ATOM 15813 N N . ARG H 2 193 ? -21.745 -1.260 25.676 1.00 84.34 233 ARG H N 1
ATOM 15814 C CA . ARG H 2 193 ? -20.827 -0.184 25.232 1.00 83.33 233 ARG H CA 1
ATOM 15815 C C . ARG H 2 193 ? -19.382 -0.689 25.214 1.00 74.75 233 ARG H C 1
ATOM 15816 O O . ARG H 2 193 ? -18.575 -0.109 24.488 1.00 75.07 233 ARG H O 1
ATOM 15824 N N . ILE H 2 194 ? -19.083 -1.745 25.960 1.00 75.14 234 ILE H N 1
ATOM 15825 C CA . ILE H 2 194 ? -17.725 -2.357 26.036 1.00 78.18 234 ILE H CA 1
ATOM 15826 C C . ILE H 2 194 ? -17.588 -3.392 24.921 1.00 76.43 234 ILE H C 1
ATOM 15827 O O . ILE H 2 194 ? -16.477 -3.490 24.418 1.00 84.83 234 ILE H O 1
ATOM 15832 N N . ASN H 2 195 ? -18.680 -4.073 24.534 1.00 94.93 235 ASN H N 1
ATOM 15833 C CA . ASN H 2 195 ? -18.696 -5.371 23.800 1.00 90.22 235 ASN H CA 1
ATOM 15834 C C . ASN H 2 195 ? -18.793 -5.179 22.283 1.00 95.52 235 ASN H C 1
ATOM 15835 O O . ASN H 2 195 ? -17.911 -5.718 21.566 1.00 120.90 235 ASN H O 1
ATOM 15840 N N . THR H 2 196 ? -19.821 -4.463 21.823 1.00 94.38 236 THR H N 1
ATOM 15841 C CA . THR H 2 196 ? -19.987 -3.966 20.426 1.00 106.30 236 THR H CA 1
ATOM 15842 C C . THR H 2 196 ? -20.127 -5.100 19.399 1.00 105.32 236 THR H C 1
ATOM 15843 O O . THR H 2 196 ? -19.885 -4.793 18.243 1.00 107.56 236 THR H O 1
ATOM 15847 N N . ASP H 2 197 ? -20.519 -6.333 19.751 1.00 118.82 237 ASP H N 1
ATOM 15848 C CA . ASP H 2 197 ? -20.658 -7.424 18.741 1.00 131.59 237 ASP H CA 1
ATOM 15849 C C . ASP H 2 197 ? -22.042 -7.395 18.076 1.00 137.08 237 ASP H C 1
ATOM 15850 O O . ASP H 2 197 ? -22.100 -7.200 16.851 1.00 149.93 237 ASP H O 1
ATOM 15855 N N . LEU H 2 198 ? -23.101 -7.660 18.843 1.00 133.84 238 LEU H N 1
ATOM 15856 C CA . LEU H 2 198 ? -24.434 -8.056 18.314 1.00 140.02 238 LEU H CA 1
ATOM 15857 C C . LEU H 2 198 ? -25.054 -6.904 17.524 1.00 141.84 238 LEU H C 1
ATOM 15858 O O . LEU H 2 198 ? -25.491 -7.161 16.392 1.00 159.82 238 LEU H O 1
ATOM 15863 N N . ASN H 2 199 ? -25.132 -5.694 18.090 1.00 128.61 239 ASN H N 1
ATOM 15864 C CA . ASN H 2 199 ? -25.701 -4.534 17.346 1.00 129.48 239 ASN H CA 1
ATOM 15865 C C . ASN H 2 199 ? -24.565 -3.763 16.690 1.00 118.43 239 ASN H C 1
ATOM 15866 O O . ASN H 2 199 ? -24.826 -2.703 16.083 1.00 107.58 239 ASN H O 1
ATOM 15871 N N . HIS H 2 200 ? -23.366 -4.328 16.770 1.00 124.24 240 HIS H N 1
ATOM 15872 C CA . HIS H 2 200 ? -22.215 -3.963 15.910 1.00 146.62 240 HIS H CA 1
ATOM 15873 C C . HIS H 2 200 ? -21.805 -2.516 16.215 1.00 125.44 240 HIS H C 1
ATOM 15874 O O . HIS H 2 200 ? -21.498 -1.792 15.259 1.00 102.80 240 HIS H O 1
ATOM 15881 N N . GLY H 2 201 ? -21.776 -2.134 17.500 1.00 123.70 241 GLY H N 1
ATOM 15882 C CA . GLY H 2 201 ? -21.354 -0.796 17.964 1.00 111.89 241 GLY H CA 1
ATOM 15883 C C . GLY H 2 201 ? -22.509 0.191 18.124 1.00 105.06 241 GLY H C 1
ATOM 15884 O O . GLY H 2 201 ? -22.306 1.203 18.808 1.00 80.07 241 GLY H O 1
ATOM 15885 N N . ARG H 2 202 ? -23.690 -0.058 17.544 1.00 99.30 242 ARG H N 1
ATOM 15886 C CA . ARG H 2 202 ? -24.898 0.746 17.882 1.00 97.30 242 ARG H CA 1
ATOM 15887 C C . ARG H 2 202 ? -25.347 0.398 19.308 1.00 88.10 242 ARG H C 1
ATOM 15888 O O . ARG H 2 202 ? -25.265 -0.775 19.696 1.00 88.00 242 ARG H O 1
ATOM 15896 N N . TYR H 2 203 ? -25.817 1.373 20.081 1.00 74.39 243 TYR H N 1
ATOM 15897 C CA . TYR H 2 203 ? -26.366 1.108 21.433 1.00 77.08 243 TYR H CA 1
ATOM 15898 C C . TYR H 2 203 ? -27.388 2.160 21.816 1.00 72.99 243 TYR H C 1
ATOM 15899 O O . TYR H 2 203 ? -27.259 3.295 21.347 1.00 69.18 243 TYR H O 1
ATOM 15908 N N . ASP H 2 204 ? -28.329 1.773 22.682 1.00 74.47 244 ASP H N 1
ATOM 15909 C CA . ASP H 2 204 ? -29.324 2.708 23.259 1.00 65.31 244 ASP H CA 1
ATOM 15910 C C . ASP H 2 204 ? -28.540 3.544 24.239 1.00 66.38 244 ASP H C 1
ATOM 15911 O O . ASP H 2 204 ? -28.051 2.962 25.218 1.00 78.11 244 ASP H O 1
ATOM 15916 N N . GLY H 2 205 ? -28.391 4.827 23.940 1.00 68.67 245 GLY H N 1
ATOM 15917 C CA . GLY H 2 205 ? -27.639 5.768 24.785 1.00 73.63 245 GLY H CA 1
ATOM 15918 C C . GLY H 2 205 ? -28.359 6.032 26.088 1.00 71.26 245 GLY H C 1
ATOM 15919 O O . GLY H 2 205 ? -27.653 6.303 27.094 1.00 80.12 245 GLY H O 1
ATOM 15920 N N . TYR H 2 206 ? -29.697 5.978 26.053 1.00 66.07 246 TYR H N 1
ATOM 15921 C CA . TYR H 2 206 ? -30.592 6.217 27.213 1.00 68.44 246 TYR H CA 1
ATOM 15922 C C . TYR H 2 206 ? -30.422 5.083 28.239 1.00 70.76 246 TYR H C 1
ATOM 15923 O O . TYR H 2 206 ? -30.178 5.332 29.434 1.00 72.04 246 TYR H O 1
ATOM 15932 N N . ALA H 2 207 ? -30.542 3.842 27.782 1.00 67.20 247 ALA H N 1
ATOM 15933 C CA . ALA H 2 207 ? -30.415 2.638 28.627 1.00 73.24 247 ALA H CA 1
ATOM 15934 C C . ALA H 2 207 ? -28.972 2.536 29.141 1.00 76.97 247 ALA H C 1
ATOM 15935 O O . ALA H 2 207 ? -28.757 2.029 30.275 1.00 70.05 247 ALA H O 1
ATOM 15937 N N . GLY H 2 208 ? -28.008 2.984 28.335 1.00 84.34 248 GLY H N 1
ATOM 15938 C CA . GLY H 2 208 ? -26.576 3.013 28.699 1.00 93.18 248 GLY H CA 1
ATOM 15939 C C . GLY H 2 208 ? -26.325 3.959 29.859 1.00 77.97 248 GLY H C 1
ATOM 15940 O O . GLY H 2 208 ? -25.355 3.706 30.650 1.00 76.05 248 GLY H O 1
ATOM 15941 N N . ASP H 2 209 ? -27.149 5.002 29.949 1.00 58.83 249 ASP H N 1
ATOM 15942 C CA . ASP H 2 209 ? -27.081 5.992 31.047 1.00 66.12 249 ASP H CA 1
ATOM 15943 C C . ASP H 2 209 ? -27.684 5.397 32.306 1.00 63.31 249 ASP H C 1
ATOM 15944 O O . ASP H 2 209 ? -27.132 5.590 33.389 1.00 74.26 249 ASP H O 1
ATOM 15949 N N . VAL H 2 210 ? -28.811 4.735 32.178 1.00 63.33 250 VAL H N 1
ATOM 15950 C CA . VAL H 2 210 ? -29.519 4.195 33.364 1.00 59.74 250 VAL H CA 1
ATOM 15951 C C . VAL H 2 210 ? -28.691 3.081 34.005 1.00 60.67 250 VAL H C 1
ATOM 15952 O O . VAL H 2 210 ? -28.693 3.008 35.231 1.00 82.91 250 VAL H O 1
ATOM 15956 N N . TRP H 2 211 ? -27.913 2.329 33.236 1.00 64.25 251 TRP H N 1
ATOM 15957 C CA . TRP H 2 211 ? -26.847 1.454 33.796 1.00 70.54 251 TRP H CA 1
ATOM 15958 C C . TRP H 2 211 ? -25.821 2.279 34.571 1.00 75.77 251 TRP H C 1
ATOM 15959 O O . TRP H 2 211 ? -25.441 1.824 35.670 1.00 73.27 251 TRP H O 1
ATOM 15970 N N . SER H 2 212 ? -25.327 3.373 33.971 1.00 75.21 252 SER H N 1
ATOM 15971 C CA . SER H 2 212 ? -24.248 4.215 34.550 1.00 68.87 252 SER H CA 1
ATOM 15972 C C . SER H 2 212 ? -24.758 4.809 35.867 1.00 69.65 252 SER H C 1
ATOM 15973 O O . SER H 2 212 ? -23.973 4.914 36.843 1.00 77.07 252 SER H O 1
ATOM 15976 N N . LEU H 2 213 ? -26.047 5.139 35.909 1.00 69.60 253 LEU H N 1
ATOM 15977 C CA . LEU H 2 213 ? -26.710 5.657 37.128 1.00 68.02 253 LEU H CA 1
ATOM 15978 C C . LEU H 2 213 ? -26.703 4.569 38.199 1.00 64.44 253 LEU H C 1
ATOM 15979 O O . LEU H 2 213 ? -26.400 4.860 39.362 1.00 72.12 253 LEU H O 1
ATOM 15984 N N . GLY H 2 214 ? -27.069 3.357 37.810 1.00 57.17 254 GLY H N 1
ATOM 15985 C CA . GLY H 2 214 ? -27.328 2.267 38.759 1.00 55.75 254 GLY H CA 1
ATOM 15986 C C . GLY H 2 214 ? -26.038 1.784 39.356 1.00 59.27 254 GLY H C 1
ATOM 15987 O O . GLY H 2 214 ? -26.012 1.361 40.529 1.00 60.23 254 GLY H O 1
ATOM 15988 N N . VAL H 2 215 ? -24.967 1.870 38.587 1.00 60.14 255 VAL H N 1
ATOM 15989 C CA . VAL H 2 215 ? -23.651 1.509 39.152 1.00 54.15 255 VAL H CA 1
ATOM 15990 C C . VAL H 2 215 ? -23.295 2.595 40.163 1.00 51.66 255 VAL H C 1
ATOM 15991 O O . VAL H 2 215 ? -22.921 2.241 41.294 1.00 44.67 255 VAL H O 1
ATOM 15995 N N . SER H 2 216 ? -23.461 3.864 39.792 1.00 49.41 256 SER H N 1
ATOM 15996 C CA . SER H 2 216 ? -23.165 5.017 40.682 1.00 54.96 256 SER H CA 1
ATOM 15997 C C . SER H 2 216 ? -23.962 4.931 42.006 1.00 62.23 256 SER H C 1
ATOM 15998 O O . SER H 2 216 ? -23.357 5.166 43.078 1.00 60.12 256 SER H O 1
ATOM 16001 N N . ILE H 2 217 ? -25.256 4.581 41.969 1.00 65.43 257 ILE H N 1
ATOM 16002 C CA . ILE H 2 217 ? -26.109 4.474 43.189 1.00 63.60 257 ILE H CA 1
ATOM 16003 C C . ILE H 2 217 ? -25.729 3.217 44.006 1.00 69.44 257 ILE H C 1
ATOM 16004 O O . ILE H 2 217 ? -25.650 3.313 45.243 1.00 84.79 257 ILE H O 1
ATOM 16009 N N . LEU H 2 218 ? -25.446 2.069 43.396 1.00 65.28 258 LEU H N 1
ATOM 16010 C CA . LEU H 2 218 ? -24.976 0.892 44.184 1.00 66.53 258 LEU H CA 1
ATOM 16011 C C . LEU H 2 218 ? -23.555 1.177 44.708 1.00 77.60 258 LEU H C 1
ATOM 16012 O O . LEU H 2 218 ? -23.212 0.644 45.761 1.00 81.64 258 LEU H O 1
ATOM 16017 N N . GLU H 2 219 ? -22.744 1.998 44.028 1.00 79.53 259 GLU H N 1
ATOM 16018 C CA . GLU H 2 219 ? -21.403 2.409 44.547 1.00 86.68 259 GLU H CA 1
ATOM 16019 C C . GLU H 2 219 ? -21.588 3.215 45.841 1.00 82.01 259 GLU H C 1
ATOM 16020 O O . GLU H 2 219 ? -20.784 3.096 46.790 1.00 82.42 259 GLU H O 1
ATOM 16026 N N . PHE H 2 220 ? -22.625 4.026 45.890 1.00 71.25 260 PHE H N 1
ATOM 16027 C CA . PHE H 2 220 ? -22.938 4.795 47.111 1.00 68.47 260 PHE H CA 1
ATOM 16028 C C . PHE H 2 220 ? -23.332 3.829 48.232 1.00 72.54 260 PHE H C 1
ATOM 16029 O O . PHE H 2 220 ? -22.909 4.021 49.367 1.00 77.41 260 PHE H O 1
ATOM 16037 N N . TYR H 2 221 ? -24.137 2.809 47.946 1.00 72.53 261 TYR H N 1
ATOM 16038 C CA . TYR H 2 221 ? -24.656 1.927 49.016 1.00 64.65 261 TYR H CA 1
ATOM 16039 C C . TYR H 2 221 ? -23.498 1.114 49.574 1.00 62.21 261 TYR H C 1
ATOM 16040 O O . TYR H 2 221 ? -23.364 0.959 50.767 1.00 64.70 261 TYR H O 1
ATOM 16049 N N . LEU H 2 222 ? -22.689 0.544 48.709 1.00 66.93 262 LEU H N 1
ATOM 16050 C CA . LEU H 2 222 ? -21.649 -0.385 49.190 1.00 71.18 262 LEU H CA 1
ATOM 16051 C C . LEU H 2 222 ? -20.475 0.394 49.775 1.00 72.56 262 LEU H C 1
ATOM 16052 O O . LEU H 2 222 ? -19.716 -0.223 50.525 1.00 94.14 262 LEU H O 1
ATOM 16057 N N . GLY H 2 223 ? -20.219 1.613 49.299 1.00 67.75 263 GLY H N 1
ATOM 16058 C CA . GLY H 2 223 ? -18.996 2.353 49.654 1.00 64.55 263 GLY H CA 1
ATOM 16059 C C . GLY H 2 223 ? -17.804 1.929 48.815 1.00 70.47 263 GLY H C 1
ATOM 16060 O O . GLY H 2 223 ? -16.745 2.503 49.055 1.00 88.06 263 GLY H O 1
ATOM 16061 N N . ARG H 2 224 ? -17.954 0.985 47.872 1.00 72.93 264 ARG H N 1
ATOM 16062 C CA . ARG H 2 224 ? -16.875 0.504 46.961 1.00 75.51 264 ARG H CA 1
ATOM 16063 C C . ARG H 2 224 ? -17.397 0.509 45.530 1.00 76.03 264 ARG H C 1
ATOM 16064 O O . ARG H 2 224 ? -18.621 0.663 45.376 1.00 81.38 264 ARG H O 1
ATOM 16072 N N . PHE H 2 225 ? -16.523 0.378 44.528 1.00 71.04 265 PHE H N 1
ATOM 16073 C CA . PHE H 2 225 ? -16.966 0.021 43.154 1.00 70.56 265 PHE H CA 1
ATOM 16074 C C . PHE H 2 225 ? -17.712 -1.306 43.268 1.00 79.65 265 PHE H C 1
ATOM 16075 O O . PHE H 2 225 ? -17.198 -2.236 43.904 1.00 67.83 265 PHE H O 1
ATOM 16083 N N . PRO H 2 226 ? -18.972 -1.416 42.771 1.00 81.75 266 PRO H N 1
ATOM 16084 C CA . PRO H 2 226 ? -19.679 -2.695 42.824 1.00 76.77 266 PRO H CA 1
ATOM 16085 C C . PRO H 2 226 ? -19.024 -3.874 42.109 1.00 84.82 266 PRO H C 1
ATOM 16086 O O . PRO H 2 226 ? -19.382 -4.986 42.412 1.00 109.07 266 PRO H O 1
ATOM 16090 N N . PHE H 2 227 ? -18.137 -3.612 41.154 1.00 91.59 267 PHE H N 1
ATOM 16091 C CA . PHE H 2 227 ? -17.478 -4.691 40.389 1.00 90.61 267 PHE H CA 1
ATOM 16092 C C . PHE H 2 227 ? -16.129 -4.985 41.042 1.00 105.59 267 PHE H C 1
ATOM 16093 O O . PHE H 2 227 ? -15.475 -4.059 41.566 1.00 115.07 267 PHE H O 1
ATOM 16101 N N . ALA H 2 228 ? -15.731 -6.249 41.018 1.00 101.28 268 ALA H N 1
ATOM 16102 C CA . ALA H 2 228 ? -14.534 -6.738 41.727 1.00 99.74 268 ALA H CA 1
ATOM 16103 C C . ALA H 2 228 ? -13.313 -6.602 40.807 1.00 80.33 268 ALA H C 1
ATOM 16104 O O . ALA H 2 228 ? -12.741 -7.595 40.386 1.00 81.26 268 ALA H O 1
ATOM 16106 N N . VAL H 2 229 ? -12.930 -5.376 40.502 1.00 81.45 269 VAL H N 1
ATOM 16107 C CA . VAL H 2 229 ? -11.759 -5.093 39.628 1.00 85.43 269 VAL H CA 1
ATOM 16108 C C . VAL H 2 229 ? -11.367 -3.621 39.819 1.00 84.38 269 VAL H C 1
ATOM 16109 O O . VAL H 2 229 ? -12.236 -2.834 40.216 1.00 80.57 269 VAL H O 1
ATOM 16113 N N . SER H 2 230 ? -10.104 -3.261 39.588 1.00 93.09 270 SER H N 1
ATOM 16114 C CA . SER H 2 230 ? -9.635 -1.849 39.636 1.00 103.49 270 SER H CA 1
ATOM 16115 C C . SER H 2 230 ? -10.428 -1.056 38.614 1.00 84.76 270 SER H C 1
ATOM 16116 O O . SER H 2 230 ? -10.425 -1.447 37.474 1.00 96.11 270 SER H O 1
ATOM 16119 N N . ARG H 2 231 ? -11.032 0.037 39.037 1.00 85.27 271 ARG H N 1
ATOM 16120 C CA . ARG H 2 231 ? -11.757 0.979 38.169 1.00 78.38 271 ARG H CA 1
ATOM 16121 C C . ARG H 2 231 ? -10.778 1.537 37.135 1.00 82.38 271 ARG H C 1
ATOM 16122 O O . ARG H 2 231 ? -11.210 1.781 36.001 1.00 79.28 271 ARG H O 1
ATOM 16130 N N . GLN H 2 232 ? -9.513 1.716 37.529 1.00 99.83 272 GLN H N 1
ATOM 16131 C CA . GLN H 2 232 ? -8.412 2.218 36.670 1.00 112.93 272 GLN H CA 1
ATOM 16132 C C . GLN H 2 232 ? -7.721 1.012 36.053 1.00 107.65 272 GLN H C 1
ATOM 16133 O O . GLN H 2 232 ? -6.494 1.031 35.978 1.00 146.20 272 GLN H O 1
ATOM 16139 N N . GLY H 2 233 ? -8.496 0.016 35.634 1.00 98.33 273 GLY H N 1
ATOM 16140 C CA . GLY H 2 233 ? -7.991 -1.326 35.307 1.00 97.98 273 GLY H CA 1
ATOM 16141 C C . GLY H 2 233 ? -7.732 -1.475 33.836 1.00 100.07 273 GLY H C 1
ATOM 16142 O O . GLY H 2 233 ? -8.080 -0.538 33.053 1.00 105.77 273 GLY H O 1
ATOM 16143 N N . ASP H 2 234 ? -7.124 -2.613 33.504 1.00 97.51 274 ASP H N 1
ATOM 16144 C CA . ASP H 2 234 ? -6.926 -3.093 32.119 1.00 106.06 274 ASP H CA 1
ATOM 16145 C C . ASP H 2 234 ? -8.292 -3.227 31.457 1.00 94.14 274 ASP H C 1
ATOM 16146 O O . ASP H 2 234 ? -9.269 -3.442 32.190 1.00 106.81 274 ASP H O 1
ATOM 16151 N N . TRP H 2 235 ? -8.346 -3.116 30.130 1.00 86.48 275 TRP H N 1
ATOM 16152 C CA . TRP H 2 235 ? -9.584 -3.346 29.345 1.00 85.13 275 TRP H CA 1
ATOM 16153 C C . TRP H 2 235 ? -10.126 -4.751 29.624 1.00 86.06 275 TRP H C 1
ATOM 16154 O O . TRP H 2 235 ? -11.319 -4.867 29.832 1.00 97.69 275 TRP H O 1
ATOM 16165 N N . ALA H 2 236 ? -9.291 -5.785 29.571 1.00 93.42 276 ALA H N 1
ATOM 16166 C CA . ALA H 2 236 ? -9.743 -7.191 29.557 1.00 93.09 276 ALA H CA 1
ATOM 16167 C C . ALA H 2 236 ? -10.269 -7.553 30.940 1.00 86.17 276 ALA H C 1
ATOM 16168 O O . ALA H 2 236 ? -11.208 -8.352 31.015 1.00 82.59 276 ALA H O 1
ATOM 16170 N N . SER H 2 237 ? -9.703 -6.997 32.002 1.00 89.81 277 SER H N 1
ATOM 16171 C CA . SER H 2 237 ? -10.165 -7.349 33.367 1.00 103.80 277 SER H CA 1
ATOM 16172 C C . SER H 2 237 ? -11.533 -6.695 33.626 1.00 100.06 277 SER H C 1
ATOM 16173 O O . SER H 2 237 ? -12.441 -7.398 34.171 1.00 83.40 277 SER H O 1
ATOM 16176 N N . LEU H 2 238 ? -11.694 -5.440 33.194 1.00 85.69 278 LEU H N 1
ATOM 16177 C CA . LEU H 2 238 ? -12.983 -4.706 33.228 1.00 81.45 278 LEU H CA 1
ATOM 16178 C C . LEU H 2 238 ? -14.006 -5.347 32.278 1.00 85.64 278 LEU H C 1
ATOM 16179 O O . LEU H 2 238 ? -15.201 -5.220 32.523 1.00 104.86 278 LEU H O 1
ATOM 16184 N N . MET H 2 239 ? -13.588 -5.950 31.177 1.00 87.20 279 MET H N 1
ATOM 16185 C CA . MET H 2 239 ? -14.542 -6.537 30.196 1.00 85.90 279 MET H CA 1
ATOM 16186 C C . MET H 2 239 ? -15.178 -7.803 30.791 1.00 85.64 279 MET H C 1
ATOM 16187 O O . MET H 2 239 ? -16.366 -8.004 30.608 1.00 85.30 279 MET H O 1
ATOM 16192 N N . CYS H 2 240 ? -14.411 -8.646 31.472 1.00 84.12 280 CYS H N 1
ATOM 16193 C CA . CYS H 2 240 ? -14.926 -9.924 32.011 1.00 77.46 280 CYS H CA 1
ATOM 16194 C C . CYS H 2 240 ? -15.768 -9.633 33.245 1.00 79.15 280 CYS H C 1
ATOM 16195 O O . CYS H 2 240 ? -16.636 -10.440 33.567 1.00 93.41 280 CYS H O 1
ATOM 16198 N N . ALA H 2 241 ? -15.490 -8.539 33.947 1.00 80.64 281 ALA H N 1
ATOM 16199 C CA . ALA H 2 241 ? -16.196 -8.226 35.207 1.00 81.58 281 ALA H CA 1
ATOM 16200 C C . ALA H 2 241 ? -17.587 -7.683 34.880 1.00 81.10 281 ALA H C 1
ATOM 16201 O O . ALA H 2 241 ? -18.499 -7.934 35.670 1.00 84.52 281 ALA H O 1
ATOM 16203 N N . ILE H 2 242 ? -17.721 -6.943 33.773 1.00 77.54 282 ILE H N 1
ATOM 16204 C CA . ILE H 2 242 ? -18.964 -6.198 33.419 1.00 69.86 282 ILE H CA 1
ATOM 16205 C C . ILE H 2 242 ? -19.784 -6.987 32.385 1.00 73.50 282 ILE H C 1
ATOM 16206 O O . ILE H 2 242 ? -20.967 -7.217 32.647 1.00 92.42 282 ILE H O 1
ATOM 16211 N N . CYS H 2 243 ? -19.188 -7.412 31.275 1.00 69.49 283 CYS H N 1
ATOM 16212 C CA . CYS H 2 243 ? -19.847 -8.209 30.211 1.00 68.82 283 CYS H CA 1
ATOM 16213 C C . CYS H 2 243 ? -20.082 -9.668 30.601 1.00 63.97 283 CYS H C 1
ATOM 16214 O O . CYS H 2 243 ? -21.106 -10.241 30.188 1.00 83.85 283 CYS H O 1
ATOM 16217 N N . MET H 2 244 ? -19.146 -10.287 31.286 1.00 58.97 284 MET H N 1
ATOM 16218 C CA . MET H 2 244 ? -19.103 -11.768 31.306 1.00 67.76 284 MET H CA 1
ATOM 16219 C C . MET H 2 244 ? -19.407 -12.281 32.717 1.00 75.30 284 MET H C 1
ATOM 16220 O O . MET H 2 244 ? -19.304 -13.501 32.939 1.00 77.17 284 MET H O 1
ATOM 16225 N N . SER H 2 245 ? -19.764 -11.438 33.674 1.00 74.43 285 SER H N 1
ATOM 16226 C CA . SER H 2 245 ? -20.416 -12.003 34.873 1.00 81.90 285 SER H CA 1
ATOM 16227 C C . SER H 2 245 ? -21.777 -11.358 34.894 1.00 73.24 285 SER H C 1
ATOM 16228 O O . SER H 2 245 ? -22.005 -10.531 34.014 1.00 75.80 285 SER H O 1
ATOM 16231 N N . GLN H 2 246 ? -22.656 -11.815 35.773 1.00 82.28 286 GLN H N 1
ATOM 16232 C CA . GLN H 2 246 ? -24.000 -11.216 35.922 1.00 78.90 286 GLN H CA 1
ATOM 16233 C C . GLN H 2 246 ? -23.806 -9.870 36.593 1.00 71.48 286 GLN H C 1
ATOM 16234 O O . GLN H 2 246 ? -22.827 -9.668 37.327 1.00 79.19 286 GLN H O 1
ATOM 16240 N N . PRO H 2 247 ? -24.671 -8.900 36.244 1.00 62.17 287 PRO H N 1
ATOM 16241 C CA . PRO H 2 247 ? -24.602 -7.555 36.806 1.00 72.92 287 PRO H CA 1
ATOM 16242 C C . PRO H 2 247 ? -24.781 -7.564 38.314 1.00 74.73 287 PRO H C 1
ATOM 16243 O O . PRO H 2 247 ? -25.448 -8.445 38.836 1.00 85.68 287 PRO H O 1
ATOM 16247 N N . PRO H 2 248 ? -24.120 -6.639 39.048 1.00 76.99 288 PRO H N 1
ATOM 16248 C CA . PRO H 2 248 ? -24.104 -6.711 40.507 1.00 71.37 288 PRO H CA 1
ATOM 16249 C C . PRO H 2 248 ? -25.472 -6.422 41.106 1.00 65.28 288 PRO H C 1
ATOM 16250 O O . PRO H 2 248 ? -26.203 -5.614 40.575 1.00 73.70 288 PRO H O 1
ATOM 16254 N N . GLU H 2 249 ? -25.780 -7.111 42.193 1.00 71.10 289 GLU H N 1
ATOM 16255 C CA . GLU H 2 249 ? -27.045 -6.923 42.948 1.00 78.14 289 GLU H CA 1
ATOM 16256 C C . GLU H 2 249 ? -26.759 -6.123 44.226 1.00 76.19 289 GLU H C 1
ATOM 16257 O O . GLU H 2 249 ? -25.602 -6.137 44.721 1.00 85.68 289 GLU H O 1
ATOM 16263 N N . ALA H 2 250 ? -27.761 -5.435 44.763 1.00 65.50 290 ALA H N 1
ATOM 16264 C CA . ALA H 2 250 ? -27.666 -4.948 46.150 1.00 66.35 290 ALA H CA 1
ATOM 16265 C C . ALA H 2 250 ? -27.665 -6.167 47.064 1.00 68.06 290 ALA H C 1
ATOM 16266 O O . ALA H 2 250 ? -28.294 -7.170 46.752 1.00 72.33 290 ALA H O 1
ATOM 16268 N N . PRO H 2 251 ? -26.884 -6.165 48.161 1.00 76.22 291 PRO H N 1
ATOM 16269 C CA . PRO H 2 251 ? -26.888 -7.296 49.085 1.00 75.80 291 PRO H CA 1
ATOM 16270 C C . PRO H 2 251 ? -28.234 -7.472 49.797 1.00 72.42 291 PRO H C 1
ATOM 16271 O O . PRO H 2 251 ? -29.022 -6.545 49.833 1.00 69.82 291 PRO H O 1
ATOM 16275 N N . ALA H 2 252 ? -28.482 -8.659 50.342 1.00 71.31 292 ALA H N 1
ATOM 16276 C CA . ALA H 2 252 ? -29.801 -8.998 50.929 1.00 79.47 292 ALA H CA 1
ATOM 16277 C C . ALA H 2 252 ? -30.033 -8.235 52.238 1.00 76.99 292 ALA H C 1
ATOM 16278 O O . ALA H 2 252 ? -31.198 -8.106 52.623 1.00 83.92 292 ALA H O 1
ATOM 16280 N N . THR H 2 253 ? -28.979 -7.743 52.886 1.00 78.18 293 THR H N 1
ATOM 16281 C CA . THR H 2 253 ? -29.048 -6.914 54.116 1.00 75.83 293 THR H CA 1
ATOM 16282 C C . THR H 2 253 ? -29.779 -5.597 53.795 1.00 68.62 293 THR H C 1
ATOM 16283 O O . THR H 2 253 ? -30.400 -5.025 54.688 1.00 86.35 293 THR H O 1
ATOM 16287 N N . ALA H 2 254 ? -29.747 -5.144 52.547 1.00 62.38 294 ALA H N 1
ATOM 16288 C CA . ALA H 2 254 ? -30.529 -3.979 52.073 1.00 66.87 294 ALA H CA 1
ATOM 16289 C C . ALA H 2 254 ? -32.017 -4.296 52.030 1.00 72.29 294 ALA H C 1
ATOM 16290 O O . ALA H 2 254 ? -32.432 -5.470 52.127 1.00 77.38 294 ALA H O 1
ATOM 16292 N N . SER H 2 255 ? -32.783 -3.244 51.794 1.00 72.60 295 SER H N 1
ATOM 16293 C CA . SER H 2 255 ? -34.251 -3.325 51.676 1.00 70.30 295 SER H CA 1
ATOM 16294 C C . SER H 2 255 ? -34.595 -3.979 50.349 1.00 67.62 295 SER H C 1
ATOM 16295 O O . SER H 2 255 ? -33.747 -3.974 49.431 1.00 69.11 295 SER H O 1
ATOM 16298 N N . GLN H 2 256 ? -35.798 -4.532 50.275 1.00 69.15 296 GLN H N 1
ATOM 16299 C CA . GLN H 2 256 ? -36.333 -5.095 49.012 1.00 75.52 296 GLN H CA 1
ATOM 16300 C C . GLN H 2 256 ? -36.553 -3.953 48.021 1.00 63.76 296 GLN H C 1
ATOM 16301 O O . GLN H 2 256 ? -36.336 -4.179 46.824 1.00 60.65 296 GLN H O 1
ATOM 16307 N N . GLU H 2 257 ? -36.998 -2.784 48.473 1.00 61.05 297 GLU H N 1
ATOM 16308 C CA . GLU H 2 257 ? -37.262 -1.672 47.524 1.00 77.73 297 GLU H CA 1
ATOM 16309 C C . GLU H 2 257 ? -35.918 -1.239 46.904 1.00 72.29 297 GLU H C 1
ATOM 16310 O O . GLU H 2 257 ? -35.852 -0.942 45.701 1.00 57.99 297 GLU H O 1
ATOM 16316 N N . PHE H 2 258 ? -34.829 -1.237 47.656 1.00 71.18 298 PHE H N 1
ATOM 16317 C CA . PHE H 2 258 ? -33.538 -0.808 47.074 1.00 70.35 298 PHE H CA 1
ATOM 16318 C C . PHE H 2 258 ? -32.918 -1.956 46.273 1.00 63.85 298 PHE H C 1
ATOM 16319 O O . PHE H 2 258 ? -32.215 -1.687 45.277 1.00 73.63 298 PHE H O 1
ATOM 16327 N N . ARG H 2 259 ? -33.131 -3.197 46.693 1.00 60.15 299 ARG H N 1
ATOM 16328 C CA . ARG H 2 259 ? -32.652 -4.364 45.908 1.00 64.90 299 ARG H CA 1
ATOM 16329 C C . ARG H 2 259 ? -33.329 -4.314 44.541 1.00 60.38 299 ARG H C 1
ATOM 16330 O O . ARG H 2 259 ? -32.653 -4.426 43.525 1.00 62.35 299 ARG H O 1
ATOM 16338 N N . HIS H 2 260 ? -34.639 -4.166 44.515 1.00 59.84 300 HIS H N 1
ATOM 16339 C CA . HIS H 2 260 ? -35.394 -4.213 43.247 1.00 64.56 300 HIS H CA 1
ATOM 16340 C C . HIS H 2 260 ? -35.025 -3.002 42.367 1.00 70.46 300 HIS H C 1
ATOM 16341 O O . HIS H 2 260 ? -34.986 -3.164 41.147 1.00 62.41 300 HIS H O 1
ATOM 16348 N N . PHE H 2 261 ? -34.807 -1.821 42.957 1.00 71.24 301 PHE H N 1
ATOM 16349 C CA . PHE H 2 261 ? -34.459 -0.576 42.223 1.00 64.91 301 PHE H CA 1
ATOM 16350 C C . PHE H 2 261 ? -33.179 -0.795 41.409 1.00 70.58 301 PHE H C 1
ATOM 16351 O O . PHE H 2 261 ? -33.102 -0.384 40.233 1.00 65.82 301 PHE H O 1
ATOM 16359 N N . VAL H 2 262 ? -32.152 -1.376 42.024 1.00 77.14 302 VAL H N 1
ATOM 16360 C CA . VAL H 2 262 ? -30.839 -1.477 41.337 1.00 83.19 302 VAL H CA 1
ATOM 16361 C C . VAL H 2 262 ? -31.004 -2.504 40.241 1.00 73.29 302 VAL H C 1
ATOM 16362 O O . VAL H 2 262 ? -30.256 -2.412 39.286 1.00 81.11 302 VAL H O 1
ATOM 16366 N N . SER H 2 263 ? -31.913 -3.460 40.396 1.00 63.28 303 SER H N 1
ATOM 16367 C CA . SER H 2 263 ? -32.028 -4.525 39.378 1.00 68.77 303 SER H CA 1
ATOM 16368 C C . SER H 2 263 ? -32.783 -3.958 38.176 1.00 67.78 303 SER H C 1
ATOM 16369 O O . SER H 2 263 ? -32.572 -4.460 37.056 1.00 62.12 303 SER H O 1
ATOM 16372 N N . CYS H 2 264 ? -33.560 -2.893 38.385 1.00 68.93 304 CYS H N 1
ATOM 16373 C CA . CYS H 2 264 ? -34.289 -2.197 37.298 1.00 63.73 304 CYS H CA 1
ATOM 16374 C C . CYS H 2 264 ? -33.318 -1.361 36.480 1.00 68.84 304 CYS H C 1
ATOM 16375 O O . CYS H 2 264 ? -33.640 -1.047 35.343 1.00 72.74 304 CYS H O 1
ATOM 16378 N N . CYS H 2 265 ? -32.190 -0.977 37.059 1.00 76.88 305 CYS H N 1
ATOM 16379 C CA . CYS H 2 265 ? -31.164 -0.200 36.342 1.00 64.67 305 CYS H CA 1
ATOM 16380 C C . CYS H 2 265 ? -30.197 -1.181 35.712 1.00 66.69 305 CYS H C 1
ATOM 16381 O O . CYS H 2 265 ? -29.728 -0.914 34.631 1.00 83.24 305 CYS H O 1
ATOM 16384 N N . LEU H 2 266 ? -29.847 -2.243 36.419 1.00 66.71 306 LEU H N 1
ATOM 16385 C CA . LEU H 2 266 ? -28.714 -3.097 35.998 1.00 69.82 306 LEU H CA 1
ATOM 16386 C C . LEU H 2 266 ? -29.304 -4.339 35.366 1.00 63.11 306 LEU H C 1
ATOM 16387 O O . LEU H 2 266 ? -29.154 -5.423 35.884 1.00 62.58 306 LEU H O 1
ATOM 16392 N N . GLN H 2 267 ? -29.985 -4.151 34.261 1.00 70.12 307 GLN H N 1
ATOM 16393 C CA . GLN H 2 267 ? -30.412 -5.294 33.427 1.00 74.58 307 GLN H CA 1
ATOM 16394 C C . GLN H 2 267 ? -29.341 -5.455 32.355 1.00 67.03 307 GLN H C 1
ATOM 16395 O O . GLN H 2 267 ? -28.986 -4.413 31.718 1.00 54.82 307 GLN H O 1
ATOM 16401 N N . SER H 2 268 ? -28.850 -6.679 32.139 1.00 69.87 308 SER H N 1
ATOM 16402 C CA . SER H 2 268 ? -27.822 -6.928 31.089 1.00 75.47 308 SER H CA 1
ATOM 16403 C C . SER H 2 268 ? -28.467 -6.788 29.703 1.00 76.88 308 SER H C 1
ATOM 16404 O O . SER H 2 268 ? -27.805 -6.220 28.840 1.00 72.55 308 SER H O 1
ATOM 16407 N N . ASP H 2 269 ? -29.738 -7.164 29.507 1.00 90.39 309 ASP H N 1
ATOM 16408 C CA . ASP H 2 269 ? -30.447 -6.870 28.224 1.00 92.08 309 ASP H CA 1
ATOM 16409 C C . ASP H 2 269 ? -30.960 -5.439 28.277 1.00 70.50 309 ASP H C 1
ATOM 16410 O O . ASP H 2 269 ? -31.821 -5.127 29.082 1.00 74.04 309 ASP H O 1
ATOM 16415 N N . PRO H 2 270 ? -30.451 -4.522 27.437 1.00 65.96 310 PRO H N 1
ATOM 16416 C CA . PRO H 2 270 ? -30.734 -3.097 27.582 1.00 71.76 310 PRO H CA 1
ATOM 16417 C C . PRO H 2 270 ? -32.194 -2.666 27.548 1.00 73.22 310 PRO H C 1
ATOM 16418 O O . PRO H 2 270 ? -32.579 -1.811 28.327 1.00 68.23 310 PRO H O 1
ATOM 16422 N N . PRO H 2 271 ? -33.092 -3.158 26.676 1.00 82.87 311 PRO H N 1
ATOM 16423 C CA . PRO H 2 271 ? -34.472 -2.717 26.790 1.00 77.82 311 PRO H CA 1
ATOM 16424 C C . PRO H 2 271 ? -35.188 -3.255 28.020 1.00 75.40 311 PRO H C 1
ATOM 16425 O O . PRO H 2 271 ? -36.315 -2.860 28.211 1.00 100.07 311 PRO H O 1
ATOM 16429 N N . LYS H 2 272 ? -34.585 -4.161 28.785 1.00 69.34 312 LYS H N 1
ATOM 16430 C CA . LYS H 2 272 ? -35.239 -4.586 30.047 1.00 78.50 312 LYS H CA 1
ATOM 16431 C C . LYS H 2 272 ? -35.078 -3.481 31.092 1.00 73.28 312 LYS H C 1
ATOM 16432 O O . LYS H 2 272 ? -35.914 -3.448 32.033 1.00 59.29 312 LYS H O 1
ATOM 16438 N N . ARG H 2 273 ? -34.076 -2.608 30.920 1.00 69.70 313 ARG H N 1
ATOM 16439 C CA . ARG H 2 273 ? -33.810 -1.492 31.873 1.00 69.12 313 ARG H CA 1
ATOM 16440 C C . ARG H 2 273 ? -34.991 -0.535 31.855 1.00 64.41 313 ARG H C 1
ATOM 16441 O O . ARG H 2 273 ? -35.590 -0.300 30.779 1.00 77.51 313 ARG H O 1
ATOM 16449 N N . TRP H 2 274 ? -35.289 0.045 33.001 1.00 56.26 314 TRP H N 1
ATOM 16450 C CA . TRP H 2 274 ? -36.314 1.102 33.040 1.00 58.84 314 TRP H CA 1
ATOM 16451 C C . TRP H 2 274 ? -35.755 2.414 32.466 1.00 58.68 314 TRP H C 1
ATOM 16452 O O . TRP H 2 274 ? -34.544 2.618 32.349 1.00 54.12 314 TRP H O 1
ATOM 16463 N N . SER H 2 275 ? -36.652 3.273 32.036 1.00 64.95 315 SER H N 1
ATOM 16464 C CA . SER H 2 275 ? -36.295 4.652 31.682 1.00 66.97 315 SER H CA 1
ATOM 16465 C C . SER H 2 275 ? -36.030 5.356 33.003 1.00 72.54 315 SER H C 1
ATOM 16466 O O . SER H 2 275 ? -36.442 4.854 34.083 1.00 69.18 315 SER H O 1
ATOM 16469 N N . ALA H 2 276 ? -35.452 6.536 32.931 1.00 80.05 316 ALA H N 1
ATOM 16470 C CA . ALA H 2 276 ? -35.291 7.387 34.127 1.00 81.10 316 ALA H CA 1
ATOM 16471 C C . ALA H 2 276 ? -36.676 7.803 34.647 1.00 74.60 316 ALA H C 1
ATOM 16472 O O . ALA H 2 276 ? -36.861 7.911 35.883 1.00 62.24 316 ALA H O 1
ATOM 16474 N N . GLN H 2 277 ? -37.612 8.017 33.719 1.00 83.51 317 GLN H N 1
ATOM 16475 C CA . GLN H 2 277 ? -39.013 8.413 33.994 1.00 86.22 317 GLN H CA 1
ATOM 16476 C C . GLN H 2 277 ? -39.708 7.334 34.816 1.00 78.91 317 GLN H C 1
ATOM 16477 O O . GLN H 2 277 ? -40.402 7.658 35.786 1.00 78.18 317 GLN H O 1
ATOM 16483 N N . GLN H 2 278 ? -39.518 6.085 34.435 1.00 73.51 318 GLN H N 1
ATOM 16484 C CA . GLN H 2 278 ? -40.197 4.965 35.115 1.00 87.60 318 GLN H CA 1
ATOM 16485 C C . GLN H 2 278 ? -39.563 4.722 36.475 1.00 79.97 318 GLN H C 1
ATOM 16486 O O . GLN H 2 278 ? -40.278 4.314 37.386 1.00 76.24 318 GLN H O 1
ATOM 16492 N N . LEU H 2 279 ? -38.257 4.904 36.584 1.00 85.11 319 LEU H N 1
ATOM 16493 C CA . LEU H 2 279 ? -37.550 4.689 37.866 1.00 81.96 319 LEU H CA 1
ATOM 16494 C C . LEU H 2 279 ? -37.962 5.741 38.892 1.00 77.80 319 LEU H C 1
ATOM 16495 O O . LEU H 2 279 ? -37.837 5.420 40.084 1.00 61.84 319 LEU H O 1
ATOM 16500 N N . LEU H 2 280 ? -38.349 6.946 38.452 1.00 69.49 320 LEU H N 1
ATOM 16501 C CA . LEU H 2 280 ? -38.809 8.007 39.382 1.00 74.18 320 LEU H CA 1
ATOM 16502 C C . LEU H 2 280 ? -40.081 7.578 40.110 1.00 82.37 320 LEU H C 1
ATOM 16503 O O . LEU H 2 280 ? -40.390 8.189 41.134 1.00 87.50 320 LEU H O 1
ATOM 16508 N N . GLN H 2 281 ? -40.809 6.592 39.589 1.00 91.52 321 GLN H N 1
ATOM 16509 C CA . GLN H 2 281 ? -42.041 6.066 40.237 1.00 92.19 321 GLN H CA 1
ATOM 16510 C C . GLN H 2 281 ? -41.751 4.741 40.952 1.00 84.50 321 GLN H C 1
ATOM 16511 O O . GLN H 2 281 ? -42.713 4.041 41.347 1.00 83.36 321 GLN H O 1
ATOM 16517 N N . HIS H 2 282 ? -40.490 4.362 41.111 1.00 67.48 322 HIS H N 1
ATOM 16518 C CA . HIS H 2 282 ? -40.174 3.087 41.793 1.00 68.91 322 HIS H CA 1
ATOM 16519 C C . HIS H 2 282 ? -40.419 3.301 43.278 1.00 65.84 322 HIS H C 1
ATOM 16520 O O . HIS H 2 282 ? -40.283 4.418 43.782 1.00 70.99 322 HIS H O 1
ATOM 16527 N N . PRO H 2 283 ? -40.860 2.264 44.005 1.00 70.53 323 PRO H N 1
ATOM 16528 C CA . PRO H 2 283 ? -41.022 2.364 45.460 1.00 78.62 323 PRO H CA 1
ATOM 16529 C C . PRO H 2 283 ? -39.830 2.859 46.298 1.00 78.40 323 PRO H C 1
ATOM 16530 O O . PRO H 2 283 ? -40.057 3.428 47.361 1.00 80.42 323 PRO H O 1
ATOM 16534 N N . PHE H 2 284 ? -38.600 2.598 45.863 1.00 72.46 324 PHE H N 1
ATOM 16535 C CA . PHE H 2 284 ? -37.407 3.055 46.605 1.00 69.17 324 PHE H CA 1
ATOM 16536 C C . PHE H 2 284 ? -37.298 4.584 46.532 1.00 71.35 324 PHE H C 1
ATOM 16537 O O . PHE H 2 284 ? -36.859 5.159 47.528 1.00 72.69 324 PHE H O 1
ATOM 16545 N N . ILE H 2 285 ? -37.679 5.212 45.409 1.00 68.73 325 ILE H N 1
ATOM 16546 C CA . ILE H 2 285 ? -37.540 6.684 45.190 1.00 68.00 325 ILE H CA 1
ATOM 16547 C C . ILE H 2 285 ? -38.562 7.388 46.075 1.00 81.34 325 ILE H C 1
ATOM 16548 O O . ILE H 2 285 ? -38.265 8.495 46.606 1.00 78.05 325 ILE H O 1
ATOM 16553 N N . LEU H 2 286 ? -39.687 6.721 46.304 1.00 92.10 326 LEU H N 1
ATOM 16554 C CA . LEU H 2 286 ? -40.781 7.290 47.116 1.00 103.11 326 LEU H CA 1
ATOM 16555 C C . LEU H 2 286 ? -40.395 7.294 48.601 1.00 99.49 326 LEU H C 1
ATOM 16556 O O . LEU H 2 286 ? -41.097 7.993 49.330 1.00 116.59 326 LEU H O 1
ATOM 16561 N N . LYS H 2 287 ? -39.325 6.598 49.024 1.00 91.38 327 LYS H N 1
ATOM 16562 C CA . LYS H 2 287 ? -38.761 6.701 50.406 1.00 92.94 327 LYS H CA 1
ATOM 16563 C C . LYS H 2 287 ? -38.173 8.102 50.674 1.00 97.99 327 LYS H C 1
ATOM 16564 O O . LYS H 2 287 ? -37.860 8.362 51.836 1.00 111.58 327 LYS H O 1
ATOM 16570 N N . ALA H 2 288 ? -37.973 8.966 49.673 1.00 102.04 328 ALA H N 1
ATOM 16571 C CA . ALA H 2 288 ? -37.363 10.307 49.860 1.00 104.94 328 ALA H CA 1
ATOM 16572 C C . ALA H 2 288 ? -38.313 11.279 50.591 1.00 131.08 328 ALA H C 1
ATOM 16573 O O . ALA H 2 288 ? -37.787 12.225 51.211 1.00 149.43 328 ALA H O 1
ATOM 16575 N N . THR H 2 289 ? -39.643 11.075 50.502 1.00 156.23 329 THR H N 1
ATOM 16576 C CA . THR H 2 289 ? -40.754 11.856 51.149 1.00 152.44 329 THR H CA 1
ATOM 16577 C C . THR H 2 289 ? -40.829 13.267 50.533 1.00 135.54 329 THR H C 1
ATOM 16578 O O . THR H 2 289 ? -40.084 14.209 50.816 1.00 119.28 329 THR H O 1
#

InterPro domains:
  IPR000719 Protein kinase domain [PF00069] (71-325)
  IPR000719 Protein kinase domain [PS50011] (70-325)
  IPR000719 Protein kinase domain [SM00220] (70-325)
  IPR008271 Serine/threonine-protein kinase, active site [PS00108] (183-195)
  IPR011009 Protein kinase-like domain superfamily [SSF56112] (68-344)
  IPR017441 Protein kinase, ATP binding site [PS00107] (76-99)
  IPR053235 Ser/Thr Protein Kinase [PTHR24361] (48-327)

Organism: Arabidopsis thaliana (NCBI:txid3702)

Solvent-accessible surface area: 92627 Å² total

Radius of gyration: 43.21 Å; Cα contacts (8 Å, |Δi|>4): 3963; chains: 8; bounding box: 95×106×104 Å

Sequence (2038 aa):
AAKLSELERVNRIGGVYKVIHTPTSRPFALKVIYGNHEDVRRQICREIEILRSVDHPNVVKCHDMFDHNGEIQVLLEFMDQGSLEGAHIWQEQELADLSRQILSGLAYLHRRHIVHRDIKPSNLLINSAKNVKIADFGVSRILAQMDPCNSVGTIAYMSPERINTDLNHGRYDGYAGDVWSLGVSILEFYLGRFPFAVSRQGDWASLMCAICMSQPPEAPATASQEFRHFVSCCLQSDPPKRWSAQQLLQHPFILKAKLSELERVNRIVYKVIHTPTSRPFALKVIYGNHEDVRRQICREIEILRSVDHPNVVKCHDMFDHNGEIQVLLEFMDQGSLEGAHIWQEQELADLSRQILSGLAYLHRRHIVHRDIKPSNLLINSAKNVKIADFGVSRILAQMDPCNSVGTIAYMSPERINTDLNHGRYDGYAGDVWSLGVSILEFYLGRFPFAVSRQGDWASLMCAICMSQPPEAPATASQEFRHFVSCCLQSDPPKRWSAQQLLQHPFILKAAKLSELERVNRIGSGAGGVYKVIHTPTSRPFALKVIYGNHEDVRRQICREIEILRSVDHPNVVKCHDMFDHNGEIQVLLEFMDQGSLEGAHIWQEQELADLSRQILSGLAYLHRRHIVHRDIKPSNLLINSAKNVKIADFGVSRILAQMDPCNSVGTIAYMSPERINTDLNHGRYDGYAGDVWSLGVSILEFYLGRFPFAVSRQGDWASLMCAICMSQPPEAPATASQEFRHFVSCCLQSDPPKRWSAQQLLQHPFILKATSELERVNRIVYKVIHTPTSRPFALKVIYGNHEDVRRQICREIEILRSVDHPNVVKCHDMFDHNGEIQVLLEFMDQGSLEGAHIWQEQELADLSRQILSGLAYLHRRHIVHRDIKPSNLLINSAKNVKIADFGVSRILAQMDPCNSVGTIAYMSPERINTDLNHGRYDGYAGDVWSLGVSILEFYLGRFPFAVSRQGDWASLMCAICMSQPPEAPATASQEFRHFVSCCLQSDPPKRWSAQQLLQHPFILKATKLSELERVNRIVYKVIHTPTSRPFALKVIYGNHEDVRRQICREIEILRSVDHPNVVKCHDMFDHNGEIQVLLEFMDQGSLEGAHIWQEQELADLSRQILSGLAYLHRRHIVHRDIKPSNLLINSAKNVKIADFGVSRILAQMDPCNSVGTIAYMSPERINTDLNHGRYDGYAGDVWSLGVSILEFYLGRFPFAVSRQGDWASLMCAICMSQPPEAPATASQEFRHFVSCCLQSDPPKRWSAQQLLQHPFILKAAKLSELERVNRTVYKVIHTPTSRPFALKVIYGNHEDVRRQICREIEILRSVDHPNVVKCHDMFDHNGEIQVLLEFMDQGSLEGAHIWQEQELADLSRQILSGLAYLHRRHIVHRDIKPSNLLINSAKNVKIADFGVSRILAQMDPCNSVGTIAYMSPERINTDLNHGRYDGYAGDVWSLGVSILEFYLGRFPFAVSRQGDWASLMCAICMSQPPEAPATASQEFRHFVSCCLQSDPPKRWSAQQLLQHPFILKAKLSELERVNRIVYKVIHTPTSRPFALKVIYGNHEDVRRQICREIEILRSVDHPNVVKCHDMFDHNGEIQVLLEFMDQGSLEGAHIWQEQELADLSRQILSGLAYLHRRHIVHRDIKPSNLLINSAKNVKIADFGVSRILAQMDPCNSVGTIAYMSPERINTDLNHGRYDGYAGDVWSLGVSILEFYLGRFPFAVSRQGDWASLMCAICMSQPPEAPATASQEFRHFVSCCLQSDPPKRWSAQQLLQHPFILKKLSELERVNRIGTVYKVIHTPTSRPFALKVIYGNHEDVRRQICREIEILRSVDHPNVVKCHDMFDHNGEIQVLLEFMDQGSLEGAHIWQEQELADLSRQILSGLAYLHRRHIVHRDIKPSNLLINSAKNVKIADFGVSRILAQMDPCNSVGTIAYMSPERINTDLNHGRYDGYAGDVWSLGVSILEFYLGRFPFAVSRQGDWASLMCAICMSQPPEAPATASQEFRHFVSCCLQSDPPKRWSAQQLLQHPFILKAT

Secondary structure (DSSP, 8-state):
-----SEEEEEE----EEEEETTTTEEEEEEEEE--S---HHHHHHHHHHHHH--BTTBPPEEEEE-GGGEEEEEEPP-TT-B-TT-----HHHHHHHHHHHHHHHHHHHHTTEE-S---GGGEEE-TT--EEE---SS-EE------B---S-GGG--HHHH--TTTTT-B-HHHHHHHHHHHHHHHHHHSS-SSSS-TTS-HHHHHIIIIISPPP---TTS-HHHHHHHHTT--SSGGGSPPHHHHTTSTTTS--/--TTEEEEEE--EEEEEGGGTEEEEEEEE---S---HHHHHHHHHHHHH---TTB--EEEEEEETTEEEEEE---TT-B-TT-----HHHHHHHHHHHHHHHHHHHHTTEE-S--SGGGEEE-TT--EEE---SS-EE------B---S-GGG--HHHH-TTTTTT-B-HHHHHHHHHHHHHHHHHHSS-SSSS-TTS-HHHHHHHHHSSPPP---TTS-HHHHHHHHTT--SSGGGSPPHHHHTTSTTTTT-/---TTEEEEEE---STT--EEEEETTTTEEEEEEEE---S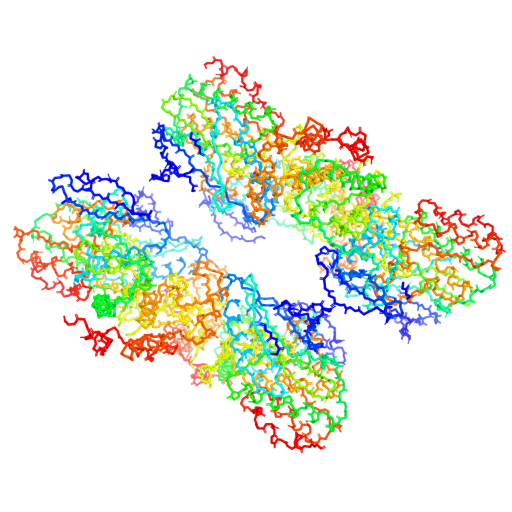---HHHHHHHHHHHHH---TTBPPEEEEE-GGGSEEEEEPPPTT-B-TT-----HHHHHHHHHHHHHHHHHHHHTTEE-S--SGGGEEE-TT--EEE---SS-EE------B---S-GGG--HHHHSGGGGTT-B-HHHHHHHHHHHHHHHHHHSS-SSSS-TTS-HHHHHIIIIISPPP---TTS-HHHHHHHHHH--SSGGGS--HHHHTTSHHHHTT-/--SEEEEE--EEEEETTTTEEEEEEEEE--S---HHHHHHHHHHHHH---TTB--EEEEEEETTEEEEEEE--TT-B-TT-----HHHHHHHHHHHHHHHHHHHHTTEE-S--SGGGEEE-TT--EEE---SS-EE------B---S-GGGS-GGGT-TTTTTT-B-HHHHHHHHHHHHHHHHHHSS-SSSS-TTS-HHHHHIIIIISPPP---TTS-HHHHHHHHHH--SSGGGSPPTTGGGGSTTGGG--/--TTEEEEEE--EEEEETTTTEEEEEEEE---S---HHHHHHHHHHHHH---TTB--EEEEE-GGGSEEEEEE--TT-B-TT-----HHHHHHHHHHHHHHHHHHHHTTEE-S---GGGEE--TT---EE---SS-EE------B---S-GGGS-HHHHS-TTTTT-B-HHHHHHHHHHHHHHHHHHSS-SSSS-TTS-HHHHHHHHTSSPPP---TTS-HHHHHHHHHH--SSGGGSPPHHHHTTSTTGGG-/---TTEEEEE--EEEEEETTTTEEEEEEEEE--S---HHHHHHHHHHHHH--BTTBPPEEEEEEETTEEEEEEE--SS-B-TT-----HHHHHHHHHHHHHHHHHHHHTTEE----SGGGEEE-TT--EEE---TT-EE------B---S-GGG--HHHH-TTTTTT-B-HHHHHHHHHHHHHHHHHHSS-SSSS-SSS-HHHHHIIIIISPPP---TTS-HHHHHHHHHH--SSTTTSPPTTTTTTSTTTT-/---TTEEEEEE--EEEEETTTTEEEEEEEEE--S---HHHHHHHHHHHHH---TTB--EEEEEEETTEEEEEEE--SSEE-TT-----TTHHHHHHHHHHHHHHHHHHTTEE-----GGGEEE-TT--EEE---SS-EE------B---S-GGG--HHHH-GGGGTT-B-TTHHHHHHHHHHHHHHHHSS-SSSS-TTS-HHHHHHHHTSSPPP---TTS-TTHHHHHHTT--SSGGGSPPTTTGGGSHHHH-/---SEEEEEEE--EEEEEETTTTEEEEEEEEE--S---HHHHHHHHHHHHH--BTTB--EEEEEEETTEEEEEE---TT-B-TT----SHHHHHHHHHHHHHHHHHHHHTTEE-S--SGGGEEE-TT--EEE---SS-EE------B---S-GGGS-HHHHH-SSSTT-B-HHHHHHHHHHHHHHHHHHSS-SSSS-TT--HHHHHHHHTSSPPPPPPTTS-HHHHHHHHHH--SSGGGSPPHHHHTTSTTGGGG-

GO terms:
  GO:0004713 protein tyrosine kinase activity (F, EXP)
  GO:0106310 protein serine kinase activity (F, EXP)
  GO:0009626 plant-type hypersensitive response (P, IMP)
  GO:0009738 abscisic acid-activated signaling pathway (P, IMP)
  GO:0010082 regulation of root meristem growth (P, IMP)
  GO:0010365 positive regulation of ethylene biosynthetic process (P, IMP)
  GO:0051301 cell division (P, IMP)
  GO:0051510 regulation of unidimensional cell growth (P, IMP)
  GO:0090333 regulation of stomatal closure (P, IMP)
  GO:0005515 protein binding (F, IPI)
  GO:0010494 cytoplasmic stress granule (C, IDA)
  GO:0010229 inflorescence development (P, IGI)
  GO:0010227 floral organ abscission (P, IMP)
  GO:0098542 defense response to other organism (P, IMP)

Nearest PDB structures (foldseek):
  7xbr-assembly1_A  TM=1.003E+00  e=2.188E-52  Arabidopsis thaliana
  7xbr-assembly2_E  TM=9.895E-01  e=2.813E-47  Arabidopsis thaliana
  7xbr-assembly2_C  TM=9.891E-01  e=5.355E-47  Arabidopsis thaliana
  7xbr-assembly1_D  TM=9.913E-01  e=1.448E-46  Arabidopsis thaliana
  7xbr-assembly2_F  TM=9.835E-01  e=1.366E-46  Arabidopsis thaliana

Foldseek 3Di:
DAPPVQWDFDQADDCWTWIARNVVRAIWIKHKQADDDPVNNVLVVFQVVCQQPDDAPAAWHFPDWDCPPRIIITITHDAPVAFCVLAADQPLLLLLQQLLLNLRQLLRCVVQQKQQQEQARNQWGAHPVRHTHGHDSSVIGHDPDVPWDQADYQLLQFALCNLPVPPVPRTDPSQLRVLSSSLQRSLCNNVSHRQWPADSPDDSVRSSCRRNVDQWGFRDPPDDPQNRVLSCLNRDSPRVSHDGSVVSCVRVSSVHD/DVVQWDFDQDLCTWTARVVVSAIWRKDKQQQDPPVNVVLVVFQVVCQQPDDDLAAWHWDDWDDDPRIIMTITHDAAVAFCVLAADQPLLLLLQLLLLNLSQLLSCVVQQKQQQAQARNQWTAHPVRRTHGHDRSFMGRADDVPWDQADYQLLLFALCNLVVPPVVRTDDSQLRNLSSSLQRSLCNNVSHRQWPDDSVDDSVVSNCRRNVDQFGFRDPPDDPQNRVLSCLNRHSDSVSRDGSVVSSPGPSNVSD/DQVVQWAFDAAQDADQQGWTWIARNVVRDIKIKGWGDDDDPVNVVLSCFLVVVQCPDDDPQAWHWPAWDCPPVIIITITHDAAQQWCVLAADQPLLLLLLQLLLNLRQLLSCVVQQKQQLAQARNQWGHHPVGGTHGHDRSQIGHADDVPWDQEDYQLLLFALCNLVVPPVNRTDRRQLRNLSSSLQRSLCNNVSHRQWPDDSVDDSVVSNCRHHVDDFGFRDPVDDPQNRVLSCLNRDNPRVSRDGSVVSCPRPSNVSND/DPWAFDAPPCTWTARVVVRHIWRKDKAADDDPVNNVLCVFQVVCQQPDDDPAAWHWDDWDADPRMIITIIHDAAQAFCVLAADADLLLLLQQLLSNLRSLLVCVVQQKQQLAQARNQFGHHPVGHTHGGDSSPIGRAPDVPWDQADYQLLQFALCNLVVVPVNRTDDRQLRVLSSSLQRSLCNNVSHRQWPDDSVDDNVVSNCGHQPDQHGARDPVDDPLNRVLSCLNRDNPRVSRDGSVRSCPRVSSVSHD/DPVQWDFDQVLCTKTQSNVVRATWHKDKADDPPPVLVVLSVFQVVVQQPDDDPAAFHWDDWDCPPNIIITITHDAVVAFCPLAADQPLVVLLQQLLSNLVQLLVCVVQQKFQLADARNQWGAHPVGGIHGGDRSQIGGAPHVHWDAADYQLLQFALCCLPVPPVNRTDDSQLRRLSSSLQRSVCNNVSHRQWPDDSPDDSVSSNCRRHVDQFDADDPVDDPQRRVLSCLNRDNPRVSHDGSVCSCVRVSNPPD/DAPVQWDFDDPVKTWIARNVVRDIWIKDKQADDPPVNVQLSVFQVVPQDPDDDPQAKHWDDWDADPRIIITITHDAAVAFCPLAADQDLVLLLQQLLLNLVRLLVCVVQQKFQQAQARNQWTHHPVGGIHGHDRSQIGHADDVGWDQADYQLLLFALCNLVVVVPVRIDDRQLRVLSSSLQRSLCRNVSHRQFPADSPHDSVRSNCRRNPNAQDFHDPVDDPQRSVLSCLNRDSDRVSRDGSVRSCPRPSNVD/DQVVQWDFDDDLCTWIARNVVRFIWHKDKDADDPPVLVVLVVFQVVLQQPDDDQAAFHFPDWDDDPRITITITGDAPQAFCPLAQAAPLQVLLQVLLQVLRQLLRCVVQQKQQQAQARNQWTAHPVRHIHGHDSSPIGGDDHVGWDQEDYQLLLFALCNLVCPPVVSTDDSQLRVLSSVLQRSLCNNRSHRQWDDHSVDDNVVSNCGHNVDAWDFRPPVDDPLRRVLSVLNTHNDSVSRDGSNSSSPRPSNVD/DVVQWDFDACPVVKTWIARNVVRHIWIKDKQADDPPVNVVLCVFQVVVQQPDDDQAAWHWDDWDCPPRIIMTIIHDAAPAFCVLAADAPLLLLLLQLLQNLRRLLSCVVQQKQQQAQARNQWGHHPVRHTHGHDRSFIGHDDDQDWDQADYQLLLFALCNLPCPPVNRTDRSQLRVLSSSLQRSLCRNVSHRQFPAPSPHDSVVSNCRRNVDQFGFRDPVDDPLNRVLSCLSRPNPRVSHDGSVVSSPRPSSVSND

B-factor: mean 109.2, std 36.35, range [33.81, 269.23]